Protein 2WAD (pdb70)

Sequence (1818 aa):
SQTKVTTSSARGEIYDASGKPLVENTLKQVVSFTRSNKMTATDLKEIAKKLLTYVSISSPNLTERQLADYYLADPEIYKKTVEALPESELYNNAVDSVPTSQLNYTEDEKKEIYLFSQLNAVGNFATGTIATDPLNDSQVAVIASISKEMPGISISTSWDRKILETSLSSIVGSVSSEKAGLPAEEAESYLKKGYSLNDRVGTSYLEKQYEEVLQGKRPVKEIHLDKHGDMESVENIEEGSKGKNIKLTIDLAFQDSVDALLKSYFNSELGNGGAKYSEGVYAVALNPQTGAVLSMSGLKHDLKTGELTPDSLGTVTNVFVPGSVVKAATISSGWENGVLSGNQTLTDQPIVFQGSAPIYSWYKLAYGSFPITAVEALEYSSNAYVVQTALGIMGQTYQPNMFVGTSNLESAMGKLRSTFGEYGLGSATGIDLPDDESTGLVPKEYNFANFITNAFGQFDNYTPMQLAQYVATIANNGVRLAPHIVEGIYDNNDKGGLGELIQAIDTKEINKVNISEESDMAILHQGFYQVSHGTSPLTTGRAFSDGATVSISGKTGTNTNAVAYAPTENPQIAVAVVFPHNTNLTKNVGPAIARDIINLYNQHHPMNTKVTTSSARGEIYDASGKPLVENTLKQVVSFTRSNKMTATDLKEIAKKLLTYVSISSPNLTERQLADYYLADPEIYKKTVEALPSESELYNNAVDSVPTSQLNYTEDEKKEIYLFSQLNAVGNFATGTIATDPLNDSQVAVIASISKEMPGISISTSWDRKILETSLSSIVGSVSSEKAGLPAEEAESYLKKGYSLNDRVGTSYLEKQYEEVLQGKRPVKEIHLDKHGDMESVENIEEGSKGKNIKLTIDLAFQDSVDALLKSYFNSELGNGGAKYSEGVYAVALNPQTGAVLSMSGLKHDLKTGELTPDSLGTVTNVFVPGSVVKAATISSGWENGVLSGNQTLTDQPIVFQGSAPIYSWYKLAYGSFPITAVEALEYSSNAYVVQTALGIMGQTYQPNMFVGTSNLESAMGKLRSTFGEYGLGSATGIDLPDESTGLVPKEYNFANFITNAFGQFDNYTPMQLAQYVATIANNGVRLAPHIVEGIYDNNDKGGLGELIQAIDTKEINKVNISESDMAILHQGFYQVSHGTSPLTTGRAFSDGATVSISGKTGTNTNAVAYAPTENPQIAVAVVFPHNTNLTKNVGPAIARDIINLYNQHHPMNSQTKVTTSSARGEIYDASGKPLVENTLKQVVSFTRSNKMTATDLKEIAKKLLTYVSISSPNLTERQLADYYLADPEIYKKTVEALPSESELYNNAVDSVPTSQLNYTEDEKKEIYLFSQLNAVGNFATGTIATDPLNDSQVAVIASISKEMPGISISTSWDRKILETSLSSIVGSVSSEKAGLPAEEAESYLKKGYSLNDRVGTSYLEKQYEEVLQGKRPVKEIHLDKHGDMESVENIEEGSKGKNIKLTIDLAFQDSVDALLKSYFNSELGNGGAKYSEGVYAVALNPQTGAVLSMSGLKHDLKTGELTPDSLGTVTNVFVPGSVVKAATISSGWENGVLSGNQTLTDQPIVFQGSAPIYSWYKLAYGSFPITAVEALEYSSNAYVVQTALGIMGQTYQPNMFVGTSNLESAMGKLRSTFGEYGLGSATGIDLPDESTGLVPKEYNFANFITNAFGQFDNYTPMQLAQYVATIANNGVRLAPHIVEGIYDNNDKGGLGELIQAIDTKEINKVNISESDMAILHQGFYQVSHGTSPLTTGRAFSDGATVSISGKTGTNTNAVAYAPTENPQIAVAVVFPHNTNLTKNVGPAIARDIINLYNQHHPMN

Radius of gyration: 61.26 Å; Cα contacts (8 Å, |Δi|>4): 3924; chains: 3; bounding box: 182×182×56 Å

Organism: Streptococcus pneumoniae (strain ATCC BAA-255 / R6) (NCBI:txid171101)

CATH classification: 6.20.70.10 (+3 more: 3.90.1310.10, 1.10.10.1230, 3.40.710.10)

InterPro domains:
  IPR001460 Penicillin-binding protein, transpeptidase [PF00905] (344-670)
  IPR005311 Penicillin-binding protein, dimerisation domain [PF03717] (57-295)
  IPR012338 Beta-lactamase/transpeptidase-like [G3DSA:3.40.710.10] (311-679)
  IPR012338 Beta-lactamase/transpeptidase-like [SSF56601] (312-678)
  IPR036138 Penicillin-binding protein, dimerisation domain superfamily [SSF56519] (52-311)
  IPR047982 Penicillin-binding protein 2B [NF038278] (3-676)
  IPR050515 Class D beta-lactamase/transpeptidase [PTHR30627] (1-677)

Solvent-accessible surface area: 81829 Å² total; per-residue (Å²): 103,108,39,139,28,57,67,45,19,17,21,0,19,0,13,1,36,73,26,124,61,0,1,63,36,46,128,60,103,16,2,9,0,58,43,28,54,112,28,78,37,46,62,0,42,87,10,0,93,94,0,40,107,65,13,60,4,78,88,38,133,32,70,107,124,58,23,4,34,24,61,14,8,52,93,113,30,70,121,112,16,46,117,77,48,172,110,92,115,108,109,50,83,41,0,15,105,73,23,110,27,156,57,144,33,89,114,100,58,67,60,34,0,29,0,3,13,37,0,48,87,14,42,76,21,31,73,13,37,3,23,36,42,127,33,93,131,77,48,10,62,69,0,59,66,31,18,178,87,4,81,30,9,50,35,47,77,13,79,66,41,92,73,46,180,36,34,0,40,53,0,0,8,49,28,13,55,47,136,68,12,16,20,87,146,79,30,143,48,27,91,173,174,54,36,41,113,73,0,45,0,1,55,28,66,0,0,89,74,28,18,163,39,0,30,3,96,34,28,20,67,31,9,58,29,41,182,131,16,38,96,125,51,89,81,82,85,84,132,31,45,52,4,70,0,0,46,1,18,0,24,29,63,7,0,72,39,0,46,62,27,2,104,72,41,0,70,67,2,55,68,82,36,3,0,123,142,0,57,0,0,6,1,0,1,3,32,3,92,45,3,14,0,17,1,0,0,7,12,92,12,34,95,187,102,38,111,38,48,118,27,7,28,0,0,2,58,60,42,12,40,0,4,20,0,1,4,0,0,0,1,0,0,0,23,51,47,71,39,12,80,26,62,28,14,26,26,9,40,37,0,12,3,28,84,49,80,47,30,64,8,136,12,125,117,79,108,44,69,36,36,1,31,0,12,54,2,0,8,28,8,0,20,4,0,1,0,27,1,0,0,16,12,2,64,56,106,22,107,71,27,35,113,29,36,72,115,71,22,136,58,0,1,38,90,0,45,70,1,2,15,35,0,0,2,28,31,56,0,36,10,16,10,58,116,31,33,63,23,96,48,36,192,159,48,83,30,49,34,0,5,41,2,0,27,2,89,40,3,27,4,1,0,1,0,1,0,1,0,0,10,1,0,5,35,89,1,40,11,14,5,0,19,0,0,56,0,21,20,48,32,66,162,179,18,12,46,24,140,90,95,108,40,43,111,54,132,116,72,46,130,2,111,16,60,159,75,18,10,55,26,0,48,81,0,0,75,48,0,1,64,9,131,25,96,10,11,38,0,110,44,0,38,104,57,33,89,8,45,1,0,0,0,14,24,119,19,6,1,0,2,0,3,0,7,28,163,78,21,33,0,0,0,0,1,0,0,2,87,3,93,35,172,124,106,61,8,0,4,14,0,0,34,29,0,0,29,48,15,23,150,90,83,97,15,160,104,134,57,64,72,53,22,14,19,0,19,0,13,1,34,76,27,124,58,0,1,83,34,48,112,67,78,15,1,7,0,59,49,32,85,140,43,68,37,64,59,1,44,94,20,0,94,89,1,43,104,56,13,58,7,76,88,46,134,28,73,119,121,56,26,8,33,18,63,14,14,53,97,127,38,60,107,113,19,53,124,86,50,115,171,129,91,124,119,124,50,84,52,0,17,104,73,32,90,58,147,56,141,32,83,120,115,57,77,51,33,0,30,0,3,12,28,0,51,89,15,41,80,93,35,88,7,50,2,21,37,45,130,20,97,112,76,40,9,59,65,0,56,69,32,18,174,88,2,95,25,8,51,34,54,72,22,80,61,44,112,70,45,178,34,31,1,37,57,0,0,8,51,26,12,65,26,126,70,2,9,28,89,153,65,24,153,46,16,90,181,151,61,33,27,117,85,1,50,0,1,53,28,63,0,0,87,75,23,15,161,36,0,27,3,99,32,28,17,80,44,16,92,89,55,184,127,33,90,120,105,67,68,82,56,91,74,134,30,53,52,3,70,0,0,43,1,19,0,31,26,58,8,0,74,39,0,46,62,32,1,111,74,41,0,62,64,1,58,69,82,33,3,0,126,142,0,56,0,0,3,1,0,0,4,31,3,91,45,4,14,0,15,1,1,0,8,14,90,14,32,98,188,94,41,114,41,62,122,28,9,29,0,0,1,60,51,42,11,37,0,4,22,0,1,3,0,0,0,0,0,0,0,23,53,52,69,39,10,67,28,61,25,15,23,33,8,43,35,0,12,10,31,79,69,80,45,35,73,8,138,12,125,114,83,108,41,65,38,36,2,30,0,13,54,2,0,8,29,9,0,22,4,0,1,0,25,0,0,0,16,10,3,64,55,112,25,90,66,24,6,115,42,40,70,113,74,22,134,62,1,1,40,86,0,45,72,1,2,16,32,0,0,3,27,35,59,0,40,10,16,12,50,116,33,32,59,24,97,46,36,191,164,47,80,25,61,33,0,4,39,2,0,27,2,88,40,2,25,4,0,0,0,0,1,0,1,0,0,10,2,0,6,34,92,1,41,11,15,13,1,15,0,0,55,0,26,19,52,36,70,158,210,20,22,45,21,142,85,91,100,40,51,104,54,140,108,70,45,122,2,115,21,59,155,73,17,10,55,26,0,46,80,0,0,74,48,0,2,67,11,130,25,96,9,10,41,0,114,41,0,39,108,57,32,91,14,44,1,0,0,0,7,32,117,22,10,1,0,2,0,1,0,6,35,171,80,20,30,0,0,0,0,1,0,0,2,88,1,82,32,169,134,118,56,6,0,4,14,0,0,31,28,0,0,31,45,15,23,146,93,85,102,12,164,102,121,49,145,27,62,46,49,21,13,21,0,21,0,13,1,35,77,25,131,60,0,1,64,24,59,127,74,79,15,0,8,0,61,44,34,55,123,36,77,37,49,60,0,38,86,22,0,94,85,0,45,100,60,16,68,7,78,81,35,131,30,71,118,124,57,26,2,42,24,67,16,9,53,90,123,34,65,120,110,20,20,118,82,21,128,102,148,124,152,168,36,58,74,36,0,18,106,76,20,92,25,162,45,148,34,88,110,106,62,67,62,24,0,26,0,2,13,40,0,48,86,8,41,80,33,27,67,6,35,1,15,38,42,129,30,76,123,66,67,13,59,65,0,57,77,32,21,168,87,2,97,27,9,55,36,43,71,8,64,59,48,94,65,49,181,30,30,0,39,51,0,0,8,49,27,13,58,58,146,66,6,6,20,96,146,67,25,139,67,26,85,186,153,50,28,41,110,68,7,53,0,1,56,32,55,0,0,79,77,31,15,147,37,0,27,3,106,38,27,24,62,34,7,32,24,42,195,141,19,27,104,112,50,86,68,81,91,89,134,34,46,53,5,69,0,0,40,1,16,0,29,29,57,6,0,68,36,0,40,64,34,1,92,72,40,0,69,70,4,56,72,81,34,2,0,128,141,0,58,0,0,4,2,0,1,3,31,4,86,44,3,14,0,17,1,0,0,6,15,87,12,32,94,185,100,42,108,42,51,115,30,8,30,0,0,1,61,53,36,11,38,0,5,25,0,1,3,0,0,0,0,0,0,0,22,54,47,70,43,9,73,27,57,26,14,27,32,9,43,34,1,10,15,35,73,69,81,41,41,56,10,142,14,128,109,78,113,41,72,40,54,2,30,0,13,56,2,0,9,28,8,0,22,5,0,1,0,24,0,0,1,16,12,2,63,54,101,22,105,70,24,29,137,31,38,76,111,77,21,141,60,1,1,39,90,0,44,68,1,2,14,36,0,0,2,27,33,55,0,43,10,19,12,46,108,40,31,56,17,101,49,46,191,159,48,79,34,59,35,0,4,40,1,0,24,2,90,40,2,24,3,2,0,1,0,1,0,2,0,0,11,2,0,8,34,83,0,27,11,16,7,2,20,0,0,58,0,23,21,50,33,66,152,199,16,21,50,16,143,93,91,102,44,39,117,67,133,123,70,42,110,5,110,16,64,114,77,18,7,56,26,0,38,77,0,0,77,47,0,2,66,9,133,26,94,10,10,40,0,114,40,0,39,102,53,27,88,13,31,0,0,0,0,12,22,120,20,8,1,0,2,0,0,0,8,32,139,83,19,36,0,0,0,0,1,0,0,1,84,1,78,29,167,117,108,58,10,0,4,14,0,0,34,34,1,0,28,50,14,23,162,92,90,105,11,169

Foldseek 3Di:
DKDKDWDFDAFAFEAAQVFHTQKDKDKDKFKKFFDAPPQQLVLLLVLLVVCCVLFAADDQDDDLLLLLSNQCSPPVSVVVLLVVFPVPVVSSVVSSVRDDSPDDADPVRSRSSLQSVQNVVADHRGMATRDGPDDDPVSQVVCQVCVVVRPRIHMDMDTDMGGDDALCRVQQADKDDLVRADDPVCQPVAVVVPDDRSDIAGDFHNRNLCRVQGTKAIWMWMFDADPVRHTDDIGTDDDIGGGWYFYWLEDRVLQVVLQVLQVVVLVVLVVVPQCLPWQWKWKWKAFLQFLGTHYTWIWGQDNPPRDIDTDSLLLFAPWDQWFQQCLLLLVLLLQVQVNDDFFDKDKQAFAAEPPDDTHFDPCRCVPHIDIDTPLRCQQQSGLSVSLQSLLVLLVDGGDHHYHDDCPSVVVSLVSSVVSLVLQQQQADQQESTDDGDSWADDPDDDDVLSSCVSRRGHIIGGQNSSQQNQSCLLNQQFGWRRYGTFAIAGADPVGGGHGGPGGDGIDTDDGRPHDSSSSVSVLSSQQCLCVPDDPSNPHVLLVVPAPARKGWGFGVWTKIWIFPDSVRTGMIMIMTTHSRNDPPDRCHSVSVRVSVVSVCVVPPDD/DKDWFFDAWAFEAELVFHGFKDKAKAKFKKFFAAPPAALVLLLVLLVVCCVQADADDQDDDLQLVLCNQVSPVVVVVVQLVPDPDPDVVSCVVSSVVDDPPDDADPSRSRSSRQSVQNVPADHRGMATRDGDGADVVSLVVCQVCVVVNPRIHMDMDIDMGGDDALCRVQQADKDDQVCAPPPVCQVVQVVVVDDGRDIAGPFHPRNLCGVQTTKAIWMWDFPPDDVGDGDDIPGDDDIDGGWYFYWLEHRVLQVVLQVLQVVVLVVLVVVPQCLPWQWKWKWKAFLQFQGTHYTWIWGADNVPRDIDTDSVQLFAPWAQFFQQCLLLLVLLLQVQVNDDFFDKDKQAWAAEPPDDTDFDPCRCVPNIGIATLLRCQQLVGLSVSLQSLCVLLVDGDDHHDHDDCPSVVVSLVSSVVSLVLLQQQADQQESTDDGDSWADDPDDDPVLSSCVSRRRHIIGGQSSSQQNQSCLLNQFWGWRRYGTQFIAGADDVRGGHHTDGGDGIDTDDGSPHDSSNSVSVLSSQQCLCVPDDPSNPHVLLVVPAPARKGWGFGVKTKIWIFDDSVRTGMIMIMTIHRRPDPPDRCRSVSVRVSNVSVCVVPPDD/DKDKEWDFDAFAFEAEQVFHTQKDWDKAKFKKFFAAPPDALVLLLVLLVVVCVLFAADDQDDDLLLLLSNQCSPPVSVVVLLVVDDDAVVVHSVSSSVPDDSPDDADPVRSSSSLQSVQNVQADHRGMATRDGPGDDPVSLVVCQVCVVVRPRIHMDMDTDMGGDDAPCSVQLADKDDLVCADPPVCQPVAVVVVDGRSHIAGDFHPRNLCRVQGTWAIWMWMFDADPVRGTDDIDTDHGIDGGWYFYWLEDRVLQVVLQVLQVVVLVVLVVVVQCLQWQWKWKWKAFLVFQGTHYTWIWGQDNPPRDIDTDSVQLFAPWDQQFQQCLLLLVLLLQVLVNDDFFDKDKQAFAAEAPDDTDFAPCRCVPPIGIATPLRCQQLSGLRVSLQSLCVLLVDGGDHHDHDDCPSVVVSLVSSVVSLVLQQQQHDLQESTPDGDSWADDPDDDPVLSSVVSRRPHIIGGNVSSQQNQSCLLNQFFGWRRYGTQAIAHADPVGGGHGGPTGDGIDTDDGRPDDNSSSVSSLSSQQCLCVPDDPSNPHVLLCVVQPAPKGWGFGCWTKIWIFPDSVRTGMIMIMTIHRRRPPPDRCNSVSVRVSNVSCCVVPPPD

B-factor: mean 49.53, std 13.58, range [13.16, 116.25]

Structure (mmCIF, N/CA/C/O backbone):
data_2WAD
#
_entry.id   2WAD
#
_cell.length_a   128.788
_cell.length_b   128.788
_cell.length_c   123.139
_cell.angle_alpha   90.00
_cell.angle_beta   90.00
_cell.angle_gamma   120.00
#
_symmetry.space_group_name_H-M   'P 31'
#
loop_
_entity.id
_entity.type
_entity.pdbx_description
1 polymer 'PENICILLIN-BINDING PROTEIN 2B'
2 non-polymer 'ZINC ION'
3 water water
#
loop_
_atom_site.group_PDB
_atom_site.id
_atom_site.type_symbol
_atom_site.label_atom_id
_atom_site.label_alt_id
_atom_site.label_comp_id
_atom_site.label_asym_id
_atom_site.label_entity_id
_atom_site.label_seq_id
_atom_site.pdbx_PDB_ins_code
_atom_site.Cartn_x
_atom_site.Cartn_y
_atom_site.Cartn_z
_atom_site.occupancy
_atom_site.B_iso_or_equiv
_atom_site.auth_seq_id
_atom_site.auth_comp_id
_atom_site.auth_asym_id
_atom_site.auth_atom_id
_atom_site.pdbx_PDB_model_num
ATOM 1 N N . SER A 1 50 ? 114.203 -29.786 21.338 1.00 61.76 50 SER A N 1
ATOM 2 C CA . SER A 1 50 ? 113.009 -29.182 20.678 1.00 62.21 50 SER A CA 1
ATOM 3 C C . SER A 1 50 ? 112.575 -29.994 19.466 1.00 62.32 50 SER A C 1
ATOM 4 O O . SER A 1 50 ? 113.398 -30.615 18.786 1.00 60.50 50 SER A O 1
ATOM 7 N N . GLN A 1 51 ? 111.273 -29.964 19.203 1.00 62.51 51 GLN A N 1
ATOM 8 C CA . GLN A 1 51 ? 110.717 -30.604 18.030 1.00 63.36 51 GLN A CA 1
ATOM 9 C C . GLN A 1 51 ? 109.463 -29.853 17.602 1.00 63.83 51 GLN A C 1
ATOM 10 O O . GLN A 1 51 ? 108.573 -29.571 18.404 1.00 64.10 51 GLN A O 1
ATOM 16 N N . THR A 1 52 ? 109.409 -29.497 16.327 1.00 63.25 52 THR A N 1
ATOM 17 C CA . THR A 1 52 ? 108.231 -28.841 15.795 1.00 63.10 52 THR A CA 1
ATOM 18 C C . THR A 1 52 ? 107.624 -29.761 14.736 1.00 62.71 52 THR A C 1
ATOM 19 O O . THR A 1 52 ? 108.292 -30.164 13.782 1.00 62.06 52 THR A O 1
ATOM 23 N N . LYS A 1 53 ? 106.366 -30.139 14.932 1.00 62.48 53 LYS A N 1
ATOM 24 C CA . LYS A 1 53 ? 105.735 -31.081 14.015 1.00 62.33 53 LYS A CA 1
ATOM 25 C C . LYS A 1 53 ? 104.990 -30.371 12.890 1.00 60.56 53 LYS A C 1
ATOM 26 O O . LYS A 1 53 ? 104.329 -29.357 13.111 1.00 60.47 53 LYS A O 1
ATOM 32 N N . VAL A 1 54 ? 105.122 -30.898 11.677 1.00 58.18 54 VAL A N 1
ATOM 33 C CA . VAL A 1 54 ? 104.446 -30.298 10.541 1.00 56.79 54 VAL A CA 1
ATOM 34 C C . VAL A 1 54 ? 103.636 -31.273 9.697 1.00 56.86 54 VAL A C 1
ATOM 35 O O . VAL A 1 54 ? 104.028 -32.426 9.502 1.00 55.62 54 VAL A O 1
ATOM 39 N N . THR A 1 55 ? 102.505 -30.774 9.206 1.00 56.45 55 THR A N 1
ATOM 40 C CA . THR A 1 55 ? 101.523 -31.558 8.461 1.00 56.93 55 THR A CA 1
ATOM 41 C C . THR A 1 55 ? 101.415 -31.050 7.022 1.00 56.13 55 THR A C 1
ATOM 42 O O . THR A 1 55 ? 101.148 -29.871 6.780 1.00 56.47 55 THR A O 1
ATOM 46 N N . THR A 1 56 ? 101.656 -31.936 6.062 1.00 55.60 56 THR A N 1
ATOM 47 C CA . THR A 1 56 ? 101.372 -31.607 4.671 1.00 56.33 56 THR A CA 1
ATOM 48 C C . THR A 1 56 ? 100.190 -32.394 4.089 1.00 54.89 56 THR A C 1
ATOM 49 O O . THR A 1 56 ? 99.874 -33.490 4.555 1.00 53.75 56 THR A O 1
ATOM 53 N N . SER A 1 57 ? 99.529 -31.806 3.094 1.00 53.41 57 SER A N 1
ATOM 54 C CA . SER A 1 57 ? 98.350 -32.380 2.441 1.00 51.61 57 SER A CA 1
ATOM 55 C C . SER A 1 57 ? 98.685 -33.508 1.467 1.00 49.61 57 SER A C 1
ATOM 56 O O . SER A 1 57 ? 99.787 -33.575 0.934 1.00 49.53 57 SER A O 1
ATOM 59 N N . SER A 1 58 ? 97.724 -34.387 1.213 1.00 48.20 58 SER A N 1
ATOM 60 C CA . SER A 1 58 ? 97.872 -35.373 0.147 1.00 47.50 58 SER A CA 1
ATOM 61 C C . SER A 1 58 ? 96.848 -35.174 -0.972 1.00 46.66 58 SER A C 1
ATOM 62 O O . SER A 1 58 ? 96.177 -34.141 -1.035 1.00 47.42 58 SER A O 1
ATOM 65 N N . ALA A 1 59 ? 96.750 -36.171 -1.846 1.00 44.84 59 ALA A N 1
ATOM 66 C CA . ALA A 1 59 ? 95.831 -36.179 -2.982 1.00 44.28 59 ALA A CA 1
ATOM 67 C C . ALA A 1 59 ? 94.426 -36.599 -2.571 1.00 43.42 59 ALA A C 1
ATOM 68 O O . ALA A 1 59 ? 94.266 -37.488 -1.739 1.00 44.50 59 ALA A O 1
ATOM 70 N N . ARG A 1 60 ? 93.429 -35.956 -3.174 1.00 42.77 60 ARG A N 1
ATOM 71 C CA . ARG A 1 60 ? 92.012 -36.203 -2.905 1.00 40.90 60 ARG A CA 1
ATOM 72 C C . ARG A 1 60 ? 91.577 -37.507 -3.558 1.00 40.74 60 ARG A C 1
ATOM 73 O O . ARG A 1 60 ? 92.035 -37.834 -4.653 1.00 40.67 60 ARG A O 1
ATOM 81 N N . GLY A 1 61 ? 90.740 -38.273 -2.863 1.00 39.25 61 GLY A N 1
ATOM 82 C CA . GLY A 1 61 ? 90.098 -39.428 -3.474 1.00 40.29 61 GLY A CA 1
ATOM 83 C C . GLY A 1 61 ? 89.198 -38.984 -4.618 1.00 40.06 61 GLY A C 1
ATOM 84 O O . GLY A 1 61 ? 88.904 -37.794 -4.768 1.00 39.51 61 GLY A O 1
ATOM 85 N N . GLU A 1 62 ? 88.762 -39.936 -5.436 1.00 39.82 62 GLU A N 1
ATOM 86 C CA . GLU A 1 62 ? 87.991 -39.600 -6.628 1.00 39.13 62 GLU A CA 1
ATOM 87 C C . GLU A 1 62 ? 86.613 -40.240 -6.640 1.00 38.87 62 GLU A C 1
ATOM 88 O O . GLU A 1 62 ? 86.296 -41.055 -5.767 1.00 37.84 62 GLU A O 1
ATOM 94 N N . ILE A 1 63 ? 85.813 -39.862 -7.637 1.00 37.56 63 ILE A N 1
ATOM 95 C CA . ILE A 1 63 ? 84.396 -40.190 -7.702 1.00 37.75 63 ILE A CA 1
ATOM 96 C C . ILE A 1 63 ? 84.107 -40.984 -8.980 1.00 36.70 63 ILE A C 1
ATOM 97 O O . ILE A 1 63 ? 84.438 -40.542 -10.075 1.00 33.86 63 ILE A O 1
ATOM 102 N N . TYR A 1 64 ? 83.440 -42.123 -8.825 1.00 35.61 64 TYR A N 1
ATOM 103 C CA . TYR A 1 64 ? 83.193 -43.041 -9.917 1.00 35.58 64 TYR A CA 1
ATOM 104 C C . TYR A 1 64 ? 81.717 -43.348 -10.042 1.00 35.46 64 TYR A C 1
ATOM 105 O O . TYR A 1 64 ? 80.984 -43.360 -9.044 1.00 39.89 64 TYR A O 1
ATOM 114 N N . ASP A 1 65 ? 81.271 -43.595 -11.268 1.00 34.02 65 ASP A N 1
ATOM 115 C CA . ASP A 1 65 ? 79.894 -44.032 -11.456 1.00 32.45 65 ASP A CA 1
ATOM 116 C C . ASP A 1 65 ? 79.847 -45.530 -11.189 1.00 31.46 65 ASP A C 1
ATOM 117 O O . ASP A 1 65 ? 80.886 -46.147 -10.931 1.00 27.62 65 ASP A O 1
ATOM 122 N N . ALA A 1 66 ? 78.652 -46.100 -11.268 1.00 30.04 66 ALA A N 1
ATOM 123 C CA . ALA A 1 66 ? 78.389 -47.486 -10.902 1.00 33.92 66 ALA A CA 1
ATOM 124 C C . ALA A 1 66 ? 79.123 -48.538 -11.748 1.00 38.04 66 ALA A C 1
ATOM 125 O O . ALA A 1 66 ? 79.258 -49.690 -11.322 1.00 38.58 66 ALA A O 1
ATOM 127 N N . SER A 1 67 ? 79.587 -48.158 -12.934 1.00 38.40 67 SER A N 1
ATOM 128 C CA . SER A 1 67 ? 80.368 -49.070 -13.767 1.00 39.50 67 SER A CA 1
ATOM 129 C C . SER A 1 67 ? 81.872 -48.778 -13.716 1.00 41.09 67 SER A C 1
ATOM 130 O O . SER A 1 67 ? 82.687 -49.483 -14.320 1.00 39.31 67 SER A O 1
ATOM 133 N N . GLY A 1 68 ? 82.258 -47.738 -12.987 1.00 40.81 68 GLY A N 1
ATOM 134 C CA . GLY A 1 68 ? 83.681 -47.531 -12.747 1.00 40.71 68 GLY A CA 1
ATOM 135 C C . GLY A 1 68 ? 84.252 -46.417 -13.590 1.00 40.84 68 GLY A C 1
ATOM 136 O O . GLY A 1 68 ? 85.450 -46.188 -13.556 1.00 42.55 68 GLY A O 1
ATOM 137 N N . LYS A 1 69 ? 83.411 -45.712 -14.339 1.00 41.23 69 LYS A N 1
ATOM 138 C CA . LYS A 1 69 ? 83.888 -44.543 -15.073 1.00 42.63 69 LYS A CA 1
ATOM 139 C C . LYS A 1 69 ? 84.150 -43.383 -14.103 1.00 41.82 69 LYS A C 1
ATOM 140 O O . LYS A 1 69 ? 83.344 -43.128 -13.204 1.00 38.23 69 LYS A O 1
ATOM 146 N N . PRO A 1 70 ? 85.282 -42.680 -14.286 1.00 41.38 70 PRO A N 1
ATOM 147 C CA . PRO A 1 70 ? 85.579 -41.546 -13.420 1.00 40.00 70 PRO A CA 1
ATOM 148 C C . PRO A 1 70 ? 84.663 -40.373 -13.720 1.00 39.20 70 PRO A C 1
ATOM 149 O O . PRO A 1 70 ? 84.274 -40.160 -14.868 1.00 39.54 70 PRO A O 1
ATOM 153 N N . LEU A 1 71 ? 84.313 -39.626 -12.680 1.00 36.82 71 LEU A N 1
ATOM 154 C CA . LEU A 1 71 ? 83.543 -38.409 -12.844 1.00 36.37 71 LEU A CA 1
ATOM 155 C C . LEU A 1 71 ? 84.378 -37.157 -12.622 1.00 35.43 71 LEU A C 1
ATOM 156 O O . LEU A 1 71 ? 83.953 -36.060 -12.976 1.00 36.78 71 LEU A O 1
ATOM 161 N N . VAL A 1 72 ? 85.545 -37.321 -12.012 1.00 36.99 72 VAL A N 1
ATOM 162 C CA . VAL A 1 72 ? 86.461 -36.214 -11.769 1.00 41.22 72 VAL A CA 1
ATOM 163 C C . VAL A 1 72 ? 87.896 -36.612 -12.091 1.00 43.72 72 VAL A C 1
ATOM 164 O O . VAL A 1 72 ? 88.170 -37.731 -12.525 1.00 44.24 72 VAL A O 1
ATOM 168 N N . GLU A 1 73 ? 88.815 -35.687 -11.848 1.00 45.44 73 GLU A N 1
ATOM 169 C CA . GLU A 1 73 ? 90.181 -35.839 -12.324 1.00 48.62 73 GLU A CA 1
ATOM 170 C C . GLU A 1 73 ? 91.091 -35.045 -11.408 1.00 47.26 73 GLU A C 1
ATOM 171 O O . GLU A 1 73 ? 90.805 -33.888 -11.109 1.00 49.41 73 GLU A O 1
ATOM 177 N N . ASN A 1 74 ? 92.178 -35.671 -10.971 1.00 48.38 74 ASN A N 1
ATOM 178 C CA . ASN A 1 74 ? 93.250 -34.960 -10.285 1.00 48.71 74 ASN A CA 1
ATOM 179 C C . ASN A 1 74 ? 94.370 -34.711 -11.282 1.00 50.07 74 ASN A C 1
ATOM 180 O O . ASN A 1 74 ? 95.020 -35.650 -11.740 1.00 50.49 74 ASN A O 1
ATOM 185 N N . THR A 1 75 ? 94.588 -33.450 -11.637 1.00 51.14 75 THR A N 1
ATOM 186 C CA . THR A 1 75 ? 95.522 -33.158 -12.709 1.00 52.97 75 THR A CA 1
ATOM 187 C C . THR A 1 75 ? 96.814 -32.583 -12.129 1.00 53.88 75 THR A C 1
ATOM 188 O O . THR A 1 75 ? 96.795 -31.851 -11.140 1.00 52.85 75 THR A O 1
ATOM 192 N N . LEU A 1 76 ? 97.941 -32.970 -12.716 1.00 55.12 76 LEU A N 1
ATOM 193 C CA . LEU A 1 76 ? 99.258 -32.657 -12.163 1.00 56.84 76 LEU A CA 1
ATOM 194 C C . LEU A 1 76 ? 99.814 -31.405 -12.850 1.00 56.47 76 LEU A C 1
ATOM 195 O O . LEU A 1 76 ? 99.805 -31.323 -14.080 1.00 58.65 76 LEU A O 1
ATOM 200 N N . LYS A 1 77 ? 100.277 -30.430 -12.070 1.00 55.05 77 LYS A N 1
ATOM 201 C CA . LYS A 1 77 ? 100.929 -29.234 -12.617 1.00 53.16 77 LYS A CA 1
ATOM 202 C C . LYS A 1 77 ? 102.332 -29.025 -12.042 1.00 52.21 77 LYS A C 1
ATOM 203 O O . LYS A 1 77 ? 102.734 -29.694 -11.087 1.00 52.04 77 LYS A O 1
ATOM 209 N N . GLN A 1 78 ? 103.085 -28.101 -12.631 1.00 50.19 78 GLN A N 1
ATOM 210 C CA . GLN A 1 78 ? 104.365 -27.693 -12.062 1.00 46.55 78 GLN A CA 1
ATOM 211 C C . GLN A 1 78 ? 104.230 -26.321 -11.413 1.00 43.76 78 GLN A C 1
ATOM 212 O O . GLN A 1 78 ? 103.550 -25.455 -11.954 1.00 42.90 78 GLN A O 1
ATOM 218 N N . VAL A 1 79 ? 104.879 -26.128 -10.268 1.00 40.08 79 VAL A N 1
ATOM 219 C CA . VAL A 1 79 ? 104.585 -24.995 -9.392 1.00 37.85 79 VAL A CA 1
ATOM 220 C C . VAL A 1 79 ? 105.854 -24.514 -8.688 1.00 37.34 79 VAL A C 1
ATOM 221 O O . VAL A 1 79 ? 106.757 -25.306 -8.434 1.00 35.20 79 VAL A O 1
ATOM 225 N N . VAL A 1 80 ? 105.943 -23.220 -8.391 1.00 37.16 80 VAL A N 1
ATOM 226 C CA . VAL A 1 80 ? 106.982 -22.738 -7.484 1.00 36.64 80 VAL A CA 1
ATOM 227 C C . VAL A 1 80 ? 106.547 -22.972 -6.038 1.00 36.32 80 VAL A C 1
ATOM 228 O O . VAL A 1 80 ? 105.485 -22.491 -5.635 1.00 35.57 80 VAL A O 1
ATOM 232 N N . SER A 1 81 ? 107.365 -23.708 -5.281 1.00 34.27 81 SER A N 1
ATOM 233 C CA . SER A 1 81 ? 107.070 -24.027 -3.883 1.00 34.56 81 SER A CA 1
ATOM 234 C C . SER A 1 81 ? 108.049 -23.290 -2.982 1.00 33.81 81 SER A C 1
ATOM 235 O O . SER A 1 81 ? 109.208 -23.106 -3.365 1.00 30.83 81 SER A O 1
ATOM 238 N N . PHE A 1 82 ? 107.579 -22.888 -1.799 1.00 31.90 82 PHE A N 1
ATOM 239 C CA . PHE A 1 82 ? 108.444 -22.290 -0.783 1.00 31.92 82 PHE A CA 1
ATOM 240 C C . PHE A 1 82 ? 108.363 -23.050 0.529 1.00 31.88 82 PHE A C 1
ATOM 241 O O . PHE A 1 82 ? 107.284 -23.240 1.077 1.00 31.68 82 PHE A O 1
ATOM 249 N N . THR A 1 83 ? 109.512 -23.486 1.022 1.00 32.14 83 THR A N 1
ATOM 250 C CA . THR A 1 83 ? 109.598 -24.161 2.307 1.00 33.67 83 THR A CA 1
ATOM 251 C C . THR A 1 83 ? 110.265 -23.193 3.270 1.00 33.20 83 THR A C 1
ATOM 252 O O . THR A 1 83 ? 111.377 -22.753 3.014 1.00 29.65 83 THR A O 1
ATOM 256 N N . ARG A 1 84 ? 109.566 -22.824 4.340 1.00 34.44 84 ARG A N 1
ATOM 257 C CA . ARG A 1 84 ? 110.067 -21.767 5.211 1.00 35.34 84 ARG A CA 1
ATOM 258 C C . ARG A 1 84 ? 110.849 -22.299 6.403 1.00 36.13 84 ARG A C 1
ATOM 259 O O . ARG A 1 84 ? 110.546 -23.369 6.924 1.00 36.91 84 ARG A O 1
ATOM 267 N N . SER A 1 85 ? 111.855 -21.539 6.816 1.00 37.94 85 SER A N 1
ATOM 268 C CA . SER A 1 85 ? 112.672 -21.866 7.973 1.00 40.50 85 SER A CA 1
ATOM 269 C C . SER A 1 85 ? 112.299 -20.949 9.132 1.00 41.85 85 SER A C 1
ATOM 270 O O . SER A 1 85 ? 111.980 -19.778 8.922 1.00 41.67 85 SER A O 1
ATOM 273 N N . ASN A 1 86 ? 112.355 -21.487 10.347 1.00 43.09 86 ASN A N 1
ATOM 274 C CA . ASN A 1 86 ? 112.077 -20.714 11.560 1.00 45.47 86 ASN A CA 1
ATOM 275 C C . ASN A 1 86 ? 113.038 -19.540 11.726 1.00 43.70 86 ASN A C 1
ATOM 276 O O . ASN A 1 86 ? 112.811 -18.647 12.543 1.00 47.99 86 ASN A O 1
ATOM 281 N N . LYS A 1 87 ? 114.104 -19.531 10.936 1.00 43.10 87 LYS A N 1
ATOM 282 C CA . LYS A 1 87 ? 115.156 -18.526 11.090 1.00 41.90 87 LYS A CA 1
ATOM 283 C C . LYS A 1 87 ? 115.161 -17.358 10.094 1.00 39.43 87 LYS A C 1
ATOM 284 O O . LYS A 1 87 ? 115.845 -16.352 10.303 1.00 39.35 87 LYS A O 1
ATOM 290 N N . MET A 1 88 ? 114.361 -17.461 9.039 1.00 37.95 88 MET A N 1
ATOM 291 C CA . MET A 1 88 ? 114.189 -16.363 8.082 1.00 38.19 88 MET A CA 1
ATOM 292 C C . MET A 1 88 ? 113.576 -15.106 8.685 1.00 37.10 88 MET A C 1
ATOM 293 O O . MET A 1 88 ? 112.457 -15.137 9.161 1.00 40.69 88 MET A O 1
ATOM 298 N N . THR A 1 89 ? 114.315 -14.004 8.682 1.00 40.41 89 THR A N 1
ATOM 299 C CA . THR A 1 89 ? 113.748 -12.726 9.102 1.00 39.90 89 THR A CA 1
ATOM 300 C C . THR A 1 89 ? 112.796 -12.253 8.000 1.00 41.99 89 THR A C 1
ATOM 301 O O . THR A 1 89 ? 112.689 -12.896 6.950 1.00 41.46 89 THR A O 1
ATOM 305 N N . ALA A 1 90 ? 112.099 -11.143 8.240 1.00 41.50 90 ALA A N 1
ATOM 306 C CA . ALA A 1 90 ? 111.234 -10.555 7.220 1.00 41.64 90 ALA A CA 1
ATOM 307 C C . ALA A 1 90 ? 112.112 -9.997 6.085 1.00 39.56 90 ALA A C 1
ATOM 308 O O . ALA A 1 90 ? 111.718 -9.968 4.919 1.00 36.16 90 ALA A O 1
ATOM 310 N N . THR A 1 91 ? 113.302 -9.551 6.466 1.00 36.94 91 THR A N 1
ATOM 311 C CA . THR A 1 91 ? 114.303 -9.081 5.537 1.00 38.83 91 THR A CA 1
ATOM 312 C C . THR A 1 91 ? 114.869 -10.193 4.634 1.00 39.41 91 THR A C 1
ATOM 313 O O . THR A 1 91 ? 114.977 -10.013 3.419 1.00 38.31 91 THR A O 1
ATOM 317 N N . ASP A 1 92 ? 115.205 -11.344 5.211 1.00 38.38 92 ASP A N 1
ATOM 318 C CA . ASP A 1 92 ? 115.527 -12.528 4.413 1.00 38.30 92 ASP A CA 1
ATOM 319 C C . ASP A 1 92 ? 114.376 -12.882 3.446 1.00 39.40 92 ASP A C 1
ATOM 320 O O . ASP A 1 92 ? 114.597 -13.363 2.327 1.00 39.81 92 ASP A O 1
ATOM 325 N N . LEU A 1 93 ? 113.137 -12.636 3.851 1.00 36.49 93 LEU A N 1
ATOM 326 C CA . LEU A 1 93 ? 112.015 -12.886 2.941 1.00 37.99 93 LEU A CA 1
ATOM 327 C C . LEU A 1 93 ? 111.945 -11.924 1.749 1.00 38.71 93 LEU A C 1
ATOM 328 O O . LEU A 1 93 ? 111.655 -12.332 0.622 1.00 39.07 93 LEU A O 1
ATOM 333 N N . LYS A 1 94 ? 112.190 -10.646 2.012 1.00 37.26 94 LYS A N 1
ATOM 334 C CA . LYS A 1 94 ? 112.191 -9.625 0.982 1.00 37.85 94 LYS A CA 1
ATOM 335 C C . LYS A 1 94 ? 113.317 -9.885 -0.020 1.00 37.86 94 LYS A C 1
ATOM 336 O O . LYS A 1 94 ? 113.106 -9.707 -1.214 1.00 38.74 94 LYS A O 1
ATOM 342 N N . GLU A 1 95 ? 114.493 -10.304 0.453 1.00 34.58 95 GLU A N 1
ATOM 343 C CA . GLU A 1 95 ? 115.593 -10.641 -0.454 1.00 34.36 95 GLU A CA 1
ATOM 344 C C . GLU A 1 95 ? 115.253 -11.822 -1.356 1.00 34.66 95 GLU A C 1
ATOM 345 O O . GLU A 1 95 ? 115.589 -11.804 -2.540 1.00 35.09 95 GLU A O 1
ATOM 351 N N . ILE A 1 96 ? 114.570 -12.829 -0.814 1.00 34.15 96 ILE A N 1
ATOM 352 C CA . ILE A 1 96 ? 114.117 -13.961 -1.610 1.00 33.32 96 ILE A CA 1
ATOM 353 C C . ILE A 1 96 ? 113.015 -13.586 -2.617 1.00 36.78 96 ILE A C 1
ATOM 354 O O . ILE A 1 96 ? 112.999 -14.091 -3.757 1.00 35.07 96 ILE A O 1
ATOM 359 N N . ALA A 1 97 ? 112.107 -12.703 -2.202 1.00 36.99 97 ALA A N 1
ATOM 360 C CA . ALA A 1 97 ? 110.990 -12.295 -3.063 1.00 38.12 97 ALA A CA 1
ATOM 361 C C . ALA A 1 97 ? 111.517 -11.610 -4.316 1.00 38.75 97 ALA A C 1
ATOM 362 O O . ALA A 1 97 ? 111.093 -11.950 -5.408 1.00 40.48 97 ALA A O 1
ATOM 364 N N . LYS A 1 98 ? 112.460 -10.686 -4.152 1.00 38.13 98 LYS A N 1
ATOM 365 C CA . LYS A 1 98 ? 112.970 -9.902 -5.273 1.00 42.02 98 LYS A CA 1
ATOM 366 C C . LYS A 1 98 ? 114.018 -10.558 -6.177 1.00 40.98 98 LYS A C 1
ATOM 367 O O . LYS A 1 98 ? 114.159 -10.142 -7.324 1.00 40.60 98 LYS A O 1
ATOM 373 N N . LYS A 1 99 ? 114.743 -11.559 -5.676 1.00 40.29 99 LYS A N 1
ATOM 374 C CA . LYS A 1 99 ? 115.475 -12.490 -6.544 1.00 40.22 99 LYS A CA 1
ATOM 375 C C . LYS A 1 99 ? 114.484 -13.294 -7.407 1.00 39.65 99 LYS A C 1
ATOM 376 O O . LYS A 1 99 ? 114.748 -13.612 -8.567 1.00 35.70 99 LYS A O 1
ATOM 382 N N . LEU A 1 100 ? 113.343 -13.632 -6.823 1.00 38.63 100 LEU A N 1
ATOM 383 C CA . LEU A 1 100 ? 112.350 -14.452 -7.511 1.00 39.23 100 LEU A CA 1
ATOM 384 C C . LEU A 1 100 ? 111.636 -13.661 -8.602 1.00 39.58 100 LEU A C 1
ATOM 385 O O . LEU A 1 100 ? 111.251 -14.212 -9.635 1.00 39.11 100 LEU A O 1
ATOM 390 N N . LEU A 1 101 ? 111.436 -12.371 -8.368 1.00 40.96 101 LEU A N 1
ATOM 391 C CA . LEU A 1 101 ? 110.714 -11.553 -9.334 1.00 42.45 101 LEU A CA 1
ATOM 392 C C . LEU A 1 101 ? 111.441 -11.503 -10.684 1.00 41.29 101 LEU A C 1
ATOM 393 O O . LEU A 1 101 ? 110.819 -11.276 -11.718 1.00 40.93 101 LEU A O 1
ATOM 398 N N . THR A 1 102 ? 112.752 -11.710 -10.683 1.00 40.46 102 THR A N 1
ATOM 399 C CA . THR A 1 102 ? 113.485 -11.735 -11.938 1.00 42.03 102 THR A CA 1
ATOM 400 C C . THR A 1 102 ? 113.014 -12.889 -12.828 1.00 41.48 102 THR A C 1
ATOM 401 O O . THR A 1 102 ? 113.106 -12.802 -14.051 1.00 40.06 102 THR A O 1
ATOM 405 N N . TYR A 1 103 ? 112.464 -13.942 -12.220 1.00 39.71 103 TYR A N 1
ATOM 406 C CA . TYR A 1 103 ? 112.163 -15.174 -12.944 1.00 36.68 103 TYR A CA 1
ATOM 407 C C . TYR A 1 103 ? 110.674 -15.390 -13.227 1.00 38.88 103 TYR A C 1
ATOM 408 O O . TYR A 1 103 ? 110.326 -16.205 -14.071 1.00 36.75 103 TYR A O 1
ATOM 417 N N . VAL A 1 104 ? 109.799 -14.654 -12.550 1.00 39.22 104 VAL A N 1
ATOM 418 C CA . VAL A 1 104 ? 108.373 -14.866 -12.707 1.00 41.34 104 VAL A CA 1
ATOM 419 C C . VAL A 1 104 ? 107.712 -13.544 -13.066 1.00 44.00 104 VAL A C 1
ATOM 420 O O . VAL A 1 104 ? 108.321 -12.470 -12.953 1.00 43.02 104 VAL A O 1
ATOM 424 N N . SER A 1 105 ? 106.449 -13.664 -13.464 1.00 46.25 105 SER A N 1
ATOM 425 C CA . SER A 1 105 ? 105.597 -12.544 -13.843 1.00 49.41 105 SER A CA 1
ATOM 426 C C . SER A 1 105 ? 104.456 -12.382 -12.846 1.00 49.64 105 SER A C 1
ATOM 427 O O . SER A 1 105 ? 103.718 -13.328 -12.556 1.00 47.82 105 SER A O 1
ATOM 430 N N . ILE A 1 106 ? 104.322 -11.155 -12.357 1.00 52.50 106 ILE A N 1
ATOM 431 C CA . ILE A 1 106 ? 103.254 -10.749 -11.453 1.00 56.80 106 ILE A CA 1
ATOM 432 C C . ILE A 1 106 ? 102.568 -9.552 -12.103 1.00 60.08 106 ILE A C 1
ATOM 433 O O . ILE A 1 106 ? 103.043 -8.421 -12.007 1.00 61.14 106 ILE A O 1
ATOM 438 N N . SER A 1 107 ? 101.457 -9.799 -12.786 1.00 64.12 107 SER A N 1
ATOM 439 C CA . SER A 1 107 ? 100.789 -8.719 -13.503 1.00 68.78 107 SER A CA 1
ATOM 440 C C . SER A 1 107 ? 99.611 -8.168 -12.705 1.00 70.10 107 SER A C 1
ATOM 441 O O . SER A 1 107 ? 99.436 -6.955 -12.593 1.00 69.69 107 SER A O 1
ATOM 444 N N . SER A 1 108 ? 98.830 -9.068 -12.119 1.00 74.06 108 SER A N 1
ATOM 445 C CA . SER A 1 108 ? 97.644 -8.690 -11.357 1.00 76.59 108 SER A CA 1
ATOM 446 C C . SER A 1 108 ? 97.931 -8.702 -9.857 1.00 77.61 108 SER A C 1
ATOM 447 O O . SER A 1 108 ? 97.789 -9.742 -9.200 1.00 80.32 108 SER A O 1
ATOM 450 N N . PRO A 1 109 ? 98.327 -7.546 -9.306 1.00 76.34 109 PRO A N 1
ATOM 451 C CA . PRO A 1 109 ? 98.706 -7.453 -7.901 1.00 75.47 109 PRO A CA 1
ATOM 452 C C . PRO A 1 109 ? 97.634 -6.788 -7.034 1.00 75.45 109 PRO A C 1
ATOM 453 O O . PRO A 1 109 ? 97.511 -5.559 -7.064 1.00 74.97 109 PRO A O 1
ATOM 457 N N . ASN A 1 110 ? 96.895 -7.586 -6.260 1.00 74.07 110 ASN A N 1
ATOM 458 C CA . ASN A 1 110 ? 95.834 -7.085 -5.380 1.00 74.03 110 ASN A CA 1
ATOM 459 C C . ASN A 1 110 ? 96.142 -7.160 -3.883 1.00 72.57 110 ASN A C 1
ATOM 460 O O . ASN A 1 110 ? 95.732 -8.108 -3.215 1.00 74.31 110 ASN A O 1
ATOM 465 N N . LEU A 1 111 ? 96.811 -6.146 -3.347 1.00 70.17 111 LEU A N 1
ATOM 466 C CA . LEU A 1 111 ? 97.297 -6.180 -1.969 1.00 68.56 111 LEU A CA 1
ATOM 467 C C . LEU A 1 111 ? 96.298 -5.718 -0.914 1.00 68.40 111 LEU A C 1
ATOM 468 O O . LEU A 1 111 ? 95.757 -4.614 -1.026 1.00 68.79 111 LEU A O 1
ATOM 473 N N . THR A 1 112 ? 96.095 -6.543 0.117 1.00 67.79 112 THR A N 1
ATOM 474 C CA . THR A 1 112 ? 95.307 -6.174 1.302 1.00 66.74 112 THR A CA 1
ATOM 475 C C . THR A 1 112 ? 96.120 -5.306 2.267 1.00 66.45 112 THR A C 1
ATOM 476 O O . THR A 1 112 ? 97.342 -5.417 2.335 1.00 65.29 112 THR A O 1
ATOM 480 N N . GLU A 1 113 ? 95.451 -4.441 3.024 1.00 65.76 113 GLU A N 1
ATOM 481 C CA . GLU A 1 113 ? 96.183 -3.452 3.807 1.00 65.21 113 GLU A CA 1
ATOM 482 C C . GLU A 1 113 ? 97.027 -4.073 4.914 1.00 62.91 113 GLU A C 1
ATOM 483 O O . GLU A 1 113 ? 98.035 -3.496 5.318 1.00 60.57 113 GLU A O 1
ATOM 489 N N . ARG A 1 114 ? 96.615 -5.244 5.399 1.00 61.53 114 ARG A N 1
ATOM 490 C CA . ARG A 1 114 ? 97.423 -5.997 6.354 1.00 60.28 114 ARG A CA 1
ATOM 491 C C . ARG A 1 114 ? 98.709 -6.492 5.677 1.00 59.90 114 ARG A C 1
ATOM 492 O O . ARG A 1 114 ? 99.795 -6.430 6.261 1.00 59.90 114 ARG A O 1
ATOM 500 N N . GLN A 1 115 ? 98.598 -6.952 4.434 1.00 57.62 115 GLN A N 1
ATOM 501 C CA . GLN A 1 115 ? 99.788 -7.264 3.639 1.00 55.65 115 GLN A CA 1
ATOM 502 C C . GLN A 1 115 ? 100.692 -6.048 3.453 1.00 53.52 115 GLN A C 1
ATOM 503 O O . GLN A 1 115 ? 101.919 -6.158 3.542 1.00 54.24 115 GLN A O 1
ATOM 509 N N . LEU A 1 116 ? 100.093 -4.882 3.229 1.00 51.87 116 LEU A N 1
ATOM 510 C CA . LEU A 1 116 ? 100.875 -3.655 3.083 1.00 50.95 116 LEU A CA 1
ATOM 511 C C . LEU A 1 116 ? 101.551 -3.211 4.388 1.00 49.83 116 LEU A C 1
ATOM 512 O O . LEU A 1 116 ? 102.623 -2.616 4.372 1.00 47.69 116 LEU A O 1
ATOM 517 N N . ALA A 1 117 ? 100.929 -3.510 5.522 1.00 51.19 117 ALA A N 1
ATOM 518 C CA . ALA A 1 117 ? 101.481 -3.126 6.818 1.00 51.35 117 ALA A CA 1
ATOM 519 C C . ALA A 1 117 ? 102.589 -4.092 7.234 1.00 50.17 117 ALA A C 1
ATOM 520 O O . ALA A 1 117 ? 103.588 -3.690 7.835 1.00 49.90 117 ALA A O 1
ATOM 522 N N . ASP A 1 118 ? 102.391 -5.362 6.894 1.00 49.63 118 ASP A N 1
ATOM 523 C CA . ASP A 1 118 ? 103.391 -6.404 7.075 1.00 48.35 118 ASP A CA 1
ATOM 524 C C . ASP A 1 118 ? 104.691 -6.092 6.347 1.00 47.57 118 ASP A C 1
ATOM 525 O O . ASP A 1 118 ? 105.756 -6.043 6.968 1.00 46.17 118 ASP A O 1
ATOM 530 N N . TYR A 1 119 ? 104.599 -5.865 5.037 1.00 48.11 119 TYR A N 1
ATOM 531 C CA . TYR A 1 119 ? 105.765 -5.493 4.234 1.00 45.74 119 TYR A CA 1
ATOM 532 C C . TYR A 1 119 ? 106.452 -4.256 4.793 1.00 45.29 119 TYR A C 1
ATOM 533 O O . TYR A 1 119 ? 107.679 -4.179 4.868 1.00 45.74 119 TYR A O 1
ATOM 542 N N . TYR A 1 120 ? 105.651 -3.276 5.192 1.00 45.11 120 TYR A N 1
ATOM 543 C CA . TYR A 1 120 ? 106.186 -2.005 5.675 1.00 44.79 120 TYR A CA 1
ATOM 544 C C . TYR A 1 120 ? 106.970 -2.181 6.976 1.00 46.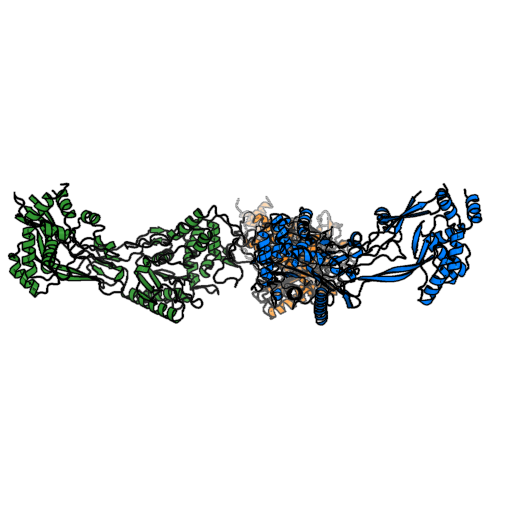37 120 TYR A C 1
ATOM 545 O O . TYR A 1 120 ? 108.021 -1.563 7.175 1.00 44.40 120 TYR A O 1
ATOM 554 N N . LEU A 1 121 ? 106.444 -3.032 7.854 1.00 47.79 121 LEU A N 1
ATOM 555 C CA . LEU A 1 121 ? 107.052 -3.283 9.154 1.00 50.05 121 LEU A CA 1
ATOM 556 C C . LEU A 1 121 ? 108.275 -4.194 9.058 1.00 51.93 121 LEU A C 1
ATOM 557 O O . LEU A 1 121 ? 109.054 -4.310 10.004 1.00 53.20 121 LEU A O 1
ATOM 562 N N . ALA A 1 122 ? 108.440 -4.827 7.902 1.00 51.98 122 ALA A N 1
ATOM 563 C CA . ALA A 1 122 ? 109.543 -5.740 7.657 1.00 52.02 122 ALA A CA 1
ATOM 564 C C . ALA A 1 122 ? 110.902 -5.111 7.913 1.00 52.96 122 ALA A C 1
ATOM 565 O O . ALA A 1 122 ? 111.848 -5.811 8.249 1.00 54.38 122 ALA A O 1
ATOM 567 N N . ASP A 1 123 ? 111.020 -3.802 7.729 1.00 54.16 123 ASP A N 1
ATOM 568 C CA . ASP A 1 123 ? 112.270 -3.139 8.064 1.00 56.77 123 ASP A CA 1
ATOM 569 C C . ASP A 1 123 ? 112.408 -3.106 9.589 1.00 57.73 123 ASP A C 1
ATOM 570 O O . ASP A 1 123 ? 111.538 -2.571 10.269 1.00 58.96 123 ASP A O 1
ATOM 575 N N . PRO A 1 124 ? 113.488 -3.693 10.134 1.00 59.35 124 PRO A N 1
ATOM 576 C CA . PRO A 1 124 ? 113.720 -3.782 11.587 1.00 60.27 124 PRO A CA 1
ATOM 577 C C . PRO A 1 124 ? 113.648 -2.443 12.321 1.00 60.36 124 PRO A C 1
ATOM 578 O O . PRO A 1 124 ? 113.012 -2.343 13.377 1.00 62.04 124 PRO A O 1
ATOM 582 N N . GLU A 1 125 ? 114.314 -1.437 11.763 1.00 60.50 125 GLU A N 1
ATOM 583 C CA . GLU A 1 125 ? 114.329 -0.086 12.307 1.00 60.73 125 GLU A CA 1
ATOM 584 C C . GLU A 1 125 ? 112.909 0.474 12.289 1.00 60.20 125 GLU A C 1
ATOM 585 O O . GLU A 1 125 ? 112.398 0.898 13.327 1.00 60.35 125 GLU A O 1
ATOM 591 N N . ILE A 1 126 ? 112.256 0.432 11.128 1.00 58.53 126 ILE A N 1
ATOM 592 C CA . ILE A 1 126 ? 110.861 0.859 11.011 1.00 57.34 126 ILE A CA 1
ATOM 593 C C . ILE A 1 126 ? 109.933 0.150 12.005 1.00 58.31 126 ILE A C 1
ATOM 594 O O . ILE A 1 126 ? 109.011 0.756 12.554 1.00 58.77 126 ILE A O 1
ATOM 599 N N . TYR A 1 127 ? 110.158 -1.137 12.247 1.00 57.86 127 TYR A N 1
ATOM 600 C CA . TYR A 1 127 ? 109.334 -1.836 13.216 1.00 59.10 127 TYR A CA 1
ATOM 601 C C . TYR A 1 127 ? 109.543 -1.298 14.635 1.00 60.84 127 TYR A C 1
ATOM 602 O O . TYR A 1 127 ? 108.588 -1.128 15.397 1.00 59.82 127 TYR A O 1
ATOM 611 N N . LYS A 1 128 ? 110.795 -1.027 14.988 1.00 62.91 128 LYS A N 1
ATOM 612 C CA . LYS A 1 128 ? 111.108 -0.430 16.284 1.00 64.21 128 LYS A CA 1
ATOM 613 C C . LYS A 1 128 ? 110.492 0.964 16.370 1.00 65.89 128 LYS A C 1
ATOM 614 O O . LYS A 1 128 ? 109.676 1.237 17.245 1.00 68.18 128 LYS A O 1
ATOM 620 N N . LYS A 1 129 ? 110.854 1.830 15.433 1.00 66.36 129 LYS A N 1
ATOM 621 C CA . LYS A 1 129 ? 110.362 3.199 15.400 1.00 67.38 129 LYS A CA 1
ATOM 622 C C . LYS A 1 129 ? 108.846 3.320 15.502 1.00 68.10 129 LYS A C 1
ATOM 623 O O . LYS A 1 129 ? 108.353 4.278 16.092 1.00 68.86 129 LYS A O 1
ATOM 629 N N . THR A 1 130 ? 108.105 2.369 14.936 1.00 68.83 130 THR A N 1
ATOM 630 C CA . THR A 1 130 ? 106.647 2.475 14.921 1.00 69.96 130 THR A CA 1
ATOM 631 C C . THR A 1 130 ? 106.023 1.952 16.214 1.00 71.71 130 THR A C 1
ATOM 632 O O . THR A 1 130 ? 104.885 2.297 16.557 1.00 72.10 130 THR A O 1
ATOM 636 N N . VAL A 1 131 ? 106.767 1.108 16.924 1.00 72.72 131 VAL A N 1
ATOM 637 C CA . VAL A 1 131 ? 106.347 0.701 18.260 1.00 74.11 131 VAL A CA 1
ATOM 638 C C . VAL A 1 131 ? 106.714 1.791 19.262 1.00 74.31 131 VAL A C 1
ATOM 639 O O . VAL A 1 131 ? 105.921 2.104 20.148 1.00 75.26 131 VAL A O 1
ATOM 643 N N . GLU A 1 132 ? 107.889 2.391 19.081 1.00 75.56 132 GLU A N 1
ATOM 644 C CA . GLU A 1 132 ? 108.347 3.532 19.882 1.00 76.57 132 GLU A CA 1
ATOM 645 C C . GLU A 1 132 ? 107.307 4.647 19.888 1.00 77.57 132 GLU A C 1
ATOM 646 O O . GLU A 1 132 ? 107.271 5.480 20.799 1.00 78.22 132 GLU A O 1
ATOM 652 N N . ALA A 1 133 ? 106.485 4.665 18.844 1.00 77.99 133 ALA A N 1
ATOM 653 C CA . ALA A 1 133 ? 105.572 5.768 18.589 1.00 78.05 133 ALA A CA 1
ATOM 654 C C . ALA A 1 133 ? 104.134 5.408 18.953 1.00 78.09 133 ALA A C 1
ATOM 655 O O . ALA A 1 133 ? 103.189 6.003 18.437 1.00 78.52 133 ALA A O 1
ATOM 657 N N . LEU A 1 134 ? 103.969 4.432 19.842 1.00 78.70 134 LEU A N 1
ATOM 658 C CA . LEU A 1 134 ? 102.641 3.983 20.262 1.00 78.88 134 LEU A CA 1
ATOM 659 C C . LEU A 1 134 ? 102.184 4.661 21.561 1.00 79.66 134 LEU A C 1
ATOM 660 O O . LEU A 1 134 ? 102.957 5.400 22.173 1.00 79.05 134 LEU A O 1
ATOM 665 N N . PRO A 1 135 ? 100.920 4.441 21.976 1.00 81.02 135 PRO A N 1
ATOM 666 C CA . PRO A 1 135 ? 100.488 4.868 23.309 1.00 80.95 135 PRO A CA 1
ATOM 667 C C . PRO A 1 135 ? 100.551 3.720 24.316 1.00 81.02 135 PRO A C 1
ATOM 668 O O . PRO A 1 135 ? 99.943 3.804 25.388 1.00 81.63 135 PRO A O 1
ATOM 672 N N . GLU A 1 149 ? 103.887 -8.086 25.524 1.00 83.97 149 GLU A N 1
ATOM 673 C CA . GLU A 1 149 ? 103.734 -9.275 24.696 1.00 85.34 149 GLU A CA 1
ATOM 674 C C . GLU A 1 149 ? 103.948 -8.988 23.210 1.00 85.25 149 GLU A C 1
ATOM 675 O O . GLU A 1 149 ? 103.098 -8.372 22.565 1.00 85.50 149 GLU A O 1
ATOM 681 N N . SER A 1 150 ? 105.076 -9.451 22.674 1.00 85.38 150 SER A N 1
ATOM 682 C CA . SER A 1 150 ? 105.478 -9.183 21.291 1.00 84.13 150 SER A CA 1
ATOM 683 C C . SER A 1 150 ? 104.349 -9.326 20.274 1.00 84.22 150 SER A C 1
ATOM 684 O O . SER A 1 150 ? 104.193 -8.471 19.400 1.00 84.29 150 SER A O 1
ATOM 687 N N . GLU A 1 151 ? 103.574 -10.404 20.393 1.00 84.09 151 GLU A N 1
ATOM 688 C CA . GLU A 1 151 ? 102.468 -10.702 19.478 1.00 83.99 151 GLU A CA 1
ATOM 689 C C . GLU A 1 151 ? 101.357 -9.659 19.565 1.00 83.16 151 GLU A C 1
ATOM 690 O O . GLU A 1 151 ? 100.661 -9.394 18.587 1.00 84.04 151 GLU A O 1
ATOM 696 N N . LEU A 1 152 ? 101.202 -9.069 20.745 1.00 82.56 152 LEU A N 1
ATOM 697 C CA . LEU A 1 152 ? 100.186 -8.052 20.977 1.00 82.06 152 LEU A CA 1
ATOM 698 C C . LEU A 1 152 ? 100.672 -6.718 20.403 1.00 81.20 152 LEU A C 1
ATOM 699 O O . LEU A 1 152 ? 99.878 -5.938 19.879 1.00 81.09 152 LEU A O 1
ATOM 704 N N . TYR A 1 153 ? 101.976 -6.464 20.488 1.00 80.18 153 TYR A N 1
ATOM 705 C CA . TYR A 1 153 ? 102.552 -5.224 19.969 1.00 80.98 153 TYR A CA 1
ATOM 706 C C . TYR A 1 153 ? 102.649 -5.210 18.443 1.00 79.45 153 TYR A C 1
ATOM 707 O O . TYR A 1 153 ? 102.525 -4.154 17.827 1.00 78.07 153 TYR A O 1
ATOM 716 N N . ASN A 1 154 ? 102.868 -6.373 17.835 1.00 78.91 154 ASN A N 1
ATOM 717 C CA . ASN A 1 154 ? 102.797 -6.501 16.378 1.00 78.57 154 ASN A CA 1
ATOM 718 C C . ASN A 1 154 ? 101.416 -6.057 15.907 1.00 77.54 154 ASN A C 1
ATOM 719 O O . ASN A 1 154 ? 101.290 -5.185 15.046 1.00 76.49 154 ASN A O 1
ATOM 724 N N . ASN A 1 155 ? 100.380 -6.647 16.495 1.00 77.60 155 ASN A N 1
ATOM 725 C CA . ASN A 1 155 ? 99.010 -6.294 16.145 1.00 77.01 155 ASN A CA 1
ATOM 726 C C . ASN A 1 155 ? 98.707 -4.829 16.423 1.00 76.57 155 ASN A C 1
ATOM 727 O O . ASN A 1 155 ? 97.917 -4.213 15.710 1.00 76.60 155 ASN A O 1
ATOM 732 N N . ALA A 1 156 ? 99.342 -4.276 17.453 1.00 75.42 156 ALA A N 1
ATOM 733 C CA . ALA A 1 156 ? 99.130 -2.879 17.817 1.00 75.23 156 ALA A CA 1
ATOM 734 C C . ALA A 1 156 ? 99.822 -1.941 16.835 1.00 74.99 156 ALA A C 1
ATOM 735 O O . ALA A 1 156 ? 99.228 -0.967 16.369 1.00 75.33 156 ALA A O 1
ATOM 737 N N . VAL A 1 157 ? 101.082 -2.236 16.523 1.00 74.44 157 VAL A N 1
ATOM 738 C CA . VAL A 1 157 ? 101.813 -1.478 15.516 1.00 73.26 157 VAL A CA 1
ATOM 739 C C . VAL A 1 157 ? 101.124 -1.547 14.155 1.00 72.18 157 VAL A C 1
ATOM 740 O O . VAL A 1 157 ? 100.991 -0.537 13.467 1.00 69.95 157 VAL A O 1
ATOM 744 N N . ASP A 1 158 ? 100.681 -2.745 13.788 1.00 72.55 158 ASP A N 1
ATOM 745 C CA . ASP A 1 158 ? 99.890 -2.970 12.582 1.00 73.64 158 ASP A CA 1
ATOM 746 C C . ASP A 1 158 ? 98.746 -1.987 12.334 1.00 74.22 158 ASP A C 1
ATOM 747 O O . ASP A 1 158 ? 98.603 -1.478 11.225 1.00 73.75 158 ASP A O 1
ATOM 752 N N . SER A 1 159 ? 97.920 -1.741 13.350 1.00 75.49 159 SER A N 1
ATOM 753 C CA . SER A 1 159 ? 96.769 -0.847 13.207 1.00 75.04 159 SER A CA 1
ATOM 754 C C . SER A 1 159 ? 97.177 0.626 13.133 1.00 74.92 159 SER A C 1
ATOM 755 O O . SER A 1 159 ? 96.365 1.484 12.789 1.00 74.68 159 SER A O 1
ATOM 758 N N . VAL A 1 160 ? 98.449 0.898 13.420 1.00 74.88 160 VAL A N 1
ATOM 759 C CA . VAL A 1 160 ? 98.998 2.254 13.536 1.00 74.62 160 VAL A CA 1
ATOM 760 C C . VAL A 1 160 ? 99.529 2.881 12.238 1.00 74.42 160 VAL A C 1
ATOM 761 O O . VAL A 1 160 ? 99.777 4.090 12.188 1.00 73.77 160 VAL A O 1
ATOM 765 N N . PRO A 1 161 ? 99.735 2.076 11.184 1.00 74.12 161 PRO A N 1
ATOM 766 C CA . PRO A 1 161 ? 100.254 2.702 9.974 1.00 73.98 161 PRO A CA 1
ATOM 767 C C . PRO A 1 161 ? 99.171 2.953 8.934 1.00 73.77 161 PRO A C 1
ATOM 768 O O . PRO A 1 161 ? 98.345 2.080 8.655 1.00 72.80 161 PRO A O 1
ATOM 772 N N . THR A 1 162 ? 99.187 4.156 8.374 1.00 74.49 162 THR A N 1
ATOM 773 C CA . THR A 1 162 ? 98.237 4.545 7.340 1.00 75.91 162 THR A CA 1
ATOM 774 C C . THR A 1 162 ? 98.529 3.819 6.029 1.00 75.35 162 THR A C 1
ATOM 775 O O . THR A 1 162 ? 99.455 4.197 5.315 1.00 75.18 162 THR A O 1
ATOM 779 N N . SER A 1 163 ? 97.736 2.797 5.713 1.00 75.58 163 SER A N 1
ATOM 780 C CA . SER A 1 163 ? 97.927 1.990 4.506 1.00 75.85 163 SER A CA 1
ATOM 781 C C . SER A 1 163 ? 97.782 2.725 3.169 1.00 75.60 163 SER A C 1
ATOM 782 O O . SER A 1 163 ? 97.648 2.091 2.122 1.00 76.38 163 SER A O 1
ATOM 785 N N . GLN A 1 164 ? 97.805 4.055 3.212 1.00 75.17 164 GLN A N 1
ATOM 786 C CA . GLN A 1 164 ? 97.993 4.881 2.022 1.00 74.35 164 GLN A CA 1
ATOM 787 C C . GLN A 1 164 ? 99.449 5.331 1.893 1.00 72.84 164 GLN A C 1
ATOM 788 O O . GLN A 1 164 ? 99.763 6.523 1.935 1.00 71.85 164 GLN A O 1
ATOM 794 N N . LEU A 1 165 ? 100.326 4.340 1.754 1.00 71.51 165 LEU A N 1
ATOM 795 C CA . LEU A 1 165 ? 101.752 4.534 1.493 1.00 69.69 165 LEU A CA 1
ATOM 796 C C . LEU A 1 165 ? 101.936 4.618 -0.022 1.00 68.71 165 LEU A C 1
ATOM 797 O O . LEU A 1 165 ? 101.005 4.343 -0.777 1.00 68.91 165 LEU A O 1
ATOM 802 N N . ASN A 1 166 ? 103.129 4.978 -0.481 1.00 68.29 166 ASN A N 1
ATOM 803 C CA . ASN A 1 166 ? 103.346 5.128 -1.918 1.00 68.13 166 ASN A CA 1
ATOM 804 C C . ASN A 1 166 ? 104.324 4.134 -2.557 1.00 66.97 166 ASN A C 1
ATOM 805 O O . ASN A 1 166 ? 105.535 4.231 -2.366 1.00 67.11 166 ASN A O 1
ATOM 810 N N . TYR A 1 167 ? 103.793 3.185 -3.324 1.00 66.06 167 TYR A N 1
ATOM 811 C CA . TYR A 1 167 ? 104.588 2.081 -3.866 1.00 64.58 167 TYR A CA 1
ATOM 812 C C . TYR A 1 167 ? 104.532 2.026 -5.395 1.00 63.97 167 TYR A C 1
ATOM 813 O O . TYR A 1 167 ? 103.457 1.851 -5.968 1.00 62.02 167 TYR A O 1
ATOM 822 N N . THR A 1 168 ? 105.681 2.171 -6.052 1.00 64.31 168 THR A N 1
ATOM 823 C CA . THR A 1 168 ? 105.719 2.048 -7.507 1.00 64.98 168 THR A CA 1
ATOM 824 C C . THR A 1 168 ? 105.128 0.696 -7.842 1.00 65.18 168 THR A C 1
ATOM 825 O O . THR A 1 168 ? 104.969 -0.141 -6.951 1.00 66.22 168 THR A O 1
ATOM 829 N N . GLU A 1 169 ? 104.808 0.496 -9.117 1.00 64.33 169 GLU A N 1
ATOM 830 C CA . GLU A 1 169 ? 104.091 -0.694 -9.558 1.00 64.04 169 GLU A CA 1
ATOM 831 C C . GLU A 1 169 ? 104.959 -1.950 -9.493 1.00 62.55 169 GLU A C 1
ATOM 832 O O . GLU A 1 169 ? 104.459 -3.051 -9.240 1.00 62.01 169 GLU A O 1
ATOM 838 N N . ASP A 1 170 ? 106.258 -1.775 -9.719 1.00 60.98 170 ASP A N 1
ATOM 839 C CA . ASP A 1 170 ? 107.238 -2.852 -9.555 1.00 59.33 170 ASP A CA 1
ATOM 840 C C . ASP A 1 170 ? 107.386 -3.260 -8.085 1.00 57.13 170 ASP A C 1
ATOM 841 O O . ASP A 1 170 ? 107.422 -4.444 -7.755 1.00 54.36 170 ASP A O 1
ATOM 846 N N . GLU A 1 171 ? 107.489 -2.261 -7.214 1.00 56.46 171 GLU A N 1
ATOM 847 C CA . GLU A 1 171 ? 107.445 -2.469 -5.771 1.00 56.56 171 GLU A CA 1
ATOM 848 C C . GLU A 1 171 ? 106.250 -3.338 -5.388 1.00 54.94 171 GLU A C 1
ATOM 849 O O . GLU A 1 171 ? 106.397 -4.306 -4.643 1.00 54.10 171 GLU A O 1
ATOM 855 N N . LYS A 1 172 ? 105.072 -3.008 -5.912 1.00 53.00 172 LYS A N 1
ATOM 856 C CA . LYS A 1 172 ? 103.873 -3.766 -5.587 1.00 52.47 172 LYS A CA 1
ATOM 857 C C . LYS A 1 172 ? 104.019 -5.260 -5.865 1.00 50.04 172 LYS A C 1
ATOM 858 O O . LYS A 1 172 ? 103.351 -6.091 -5.244 1.00 47.90 172 LYS A O 1
ATOM 864 N N . LYS A 1 173 ? 104.905 -5.590 -6.797 1.00 48.90 173 LYS A N 1
ATOM 865 C CA . LYS A 1 173 ? 105.076 -6.967 -7.240 1.00 47.62 173 LYS A CA 1
ATOM 866 C C . LYS A 1 173 ? 105.946 -7.734 -6.262 1.00 46.50 173 LYS A C 1
ATOM 867 O O . LYS A 1 173 ? 105.688 -8.907 -5.990 1.00 43.50 173 LYS A O 1
ATOM 873 N N . GLU A 1 174 ? 106.965 -7.076 -5.719 1.00 44.15 174 GLU A N 1
ATOM 874 C CA . GLU A 1 174 ? 107.739 -7.740 -4.691 1.00 46.87 174 GLU A CA 1
ATOM 875 C C . GLU A 1 174 ? 106.911 -7.847 -3.414 1.00 46.65 174 GLU A C 1
ATOM 876 O O . GLU A 1 174 ? 106.941 -8.876 -2.730 1.00 46.30 174 GLU A O 1
ATOM 882 N N . ILE A 1 175 ? 106.112 -6.821 -3.134 1.00 46.27 175 ILE A N 1
ATOM 883 C CA . ILE A 1 175 ? 105.226 -6.889 -1.974 1.00 46.67 175 ILE A CA 1
ATOM 884 C C . ILE A 1 175 ? 104.278 -8.067 -2.084 1.00 45.97 175 ILE A C 1
ATOM 885 O O . ILE A 1 175 ? 104.029 -8.785 -1.113 1.00 48.63 175 ILE A O 1
ATOM 890 N N . TYR A 1 176 ? 103.764 -8.282 -3.287 1.00 45.48 176 TYR A N 1
ATOM 891 C CA . TYR A 1 176 ? 102.933 -9.454 -3.546 1.00 43.04 176 TYR A CA 1
ATOM 892 C C . TYR A 1 176 ? 103.633 -10.783 -3.261 1.00 41.91 176 TYR A C 1
ATOM 893 O O . TYR A 1 176 ? 103.078 -11.659 -2.608 1.00 44.53 176 TYR A O 1
ATOM 902 N N . LEU A 1 177 ? 104.846 -10.935 -3.779 1.00 42.46 177 LEU A N 1
ATOM 903 C CA . LEU A 1 177 ? 105.664 -12.127 -3.573 1.00 42.54 177 LEU A CA 1
ATOM 904 C C . LEU A 1 177 ? 105.997 -12.394 -2.104 1.00 43.64 177 LEU A C 1
ATOM 905 O O . LEU A 1 177 ? 105.761 -13.505 -1.618 1.00 44.57 177 LEU A O 1
ATOM 910 N N . PHE A 1 178 ? 106.538 -11.390 -1.414 1.00 42.10 178 PHE A N 1
ATOM 911 C CA . PHE A 1 178 ? 106.684 -11.415 0.045 1.00 42.49 178 PHE A CA 1
ATOM 912 C C . PHE A 1 178 ? 105.453 -11.980 0.779 1.00 45.28 178 PHE A C 1
ATOM 913 O O . PHE A 1 178 ? 105.573 -12.935 1.556 1.00 42.40 178 PHE A O 1
ATOM 921 N N . SER A 1 179 ? 104.270 -11.420 0.510 1.00 45.04 179 SER A N 1
ATOM 922 C CA . SER A 1 179 ? 103.045 -11.863 1.183 1.00 46.58 179 SER A CA 1
ATOM 923 C C . SER A 1 179 ? 102.882 -13.381 1.049 1.00 46.71 179 SER A C 1
ATOM 924 O O . SER A 1 179 ? 102.586 -14.089 2.015 1.00 47.38 179 SER A O 1
ATOM 927 N N . GLN A 1 180 ? 103.097 -13.887 -0.159 1.00 47.66 180 GLN A N 1
ATOM 928 C CA . GLN A 1 180 ? 103.062 -15.323 -0.410 1.00 46.63 180 GLN A CA 1
ATOM 929 C C . GLN A 1 180 ? 104.055 -16.084 0.477 1.00 46.71 180 GLN A C 1
ATOM 930 O O . GLN A 1 180 ? 103.687 -17.082 1.088 1.00 46.40 180 GLN A O 1
ATOM 936 N N . LEU A 1 181 ? 105.311 -15.635 0.538 1.00 44.42 181 LEU A N 1
ATOM 937 C CA . LEU A 1 181 ? 106.319 -16.322 1.352 1.00 43.64 181 LEU A CA 1
ATOM 938 C C . LEU A 1 181 ? 106.000 -16.241 2.847 1.00 43.68 181 LEU A C 1
ATOM 939 O O . LEU A 1 181 ? 106.047 -17.251 3.559 1.00 43.27 181 LEU A O 1
ATOM 944 N N . ASN A 1 182 ? 105.678 -15.037 3.311 1.00 43.38 182 ASN A N 1
ATOM 945 C CA . ASN A 1 182 ? 105.306 -14.805 4.707 1.00 45.75 182 ASN A CA 1
ATOM 946 C C . ASN A 1 182 ? 104.145 -15.666 5.197 1.00 46.09 182 ASN A C 1
ATOM 947 O O . ASN A 1 182 ? 104.097 -16.032 6.367 1.00 46.47 182 ASN A O 1
ATOM 952 N N . ALA A 1 183 ? 103.218 -15.989 4.300 1.00 46.80 183 ALA A N 1
ATOM 953 C CA . ALA A 1 183 ? 102.034 -16.750 4.657 1.00 47.58 183 ALA A CA 1
ATOM 954 C C . ALA A 1 183 ? 102.313 -18.210 5.019 1.00 46.73 183 ALA A C 1
ATOM 955 O O . ALA A 1 183 ? 101.437 -18.901 5.530 1.00 47.15 183 ALA A O 1
ATOM 957 N N . VAL A 1 184 ? 103.522 -18.689 4.750 1.00 45.72 184 VAL A N 1
ATOM 958 C CA . VAL A 1 184 ? 103.851 -20.107 4.919 1.00 43.47 184 VAL A CA 1
ATOM 959 C C . VAL A 1 184 ? 104.323 -20.366 6.347 1.00 43.55 184 VAL A C 1
ATOM 960 O O . VAL A 1 184 ? 105.162 -19.629 6.853 1.00 40.40 184 VAL A O 1
ATOM 964 N N . GLY A 1 185 ? 103.777 -21.380 7.018 1.00 43.68 185 GLY A N 1
ATOM 965 C CA . GLY A 1 185 ? 104.210 -21.657 8.392 1.00 41.63 185 GLY A CA 1
ATOM 966 C C . GLY A 1 185 ? 105.663 -22.104 8.500 1.00 38.87 185 GLY A C 1
ATOM 967 O O . GLY A 1 185 ? 106.258 -22.522 7.508 1.00 40.22 185 GLY A O 1
ATOM 968 N N . ASN A 1 186 ? 106.231 -22.060 9.701 1.00 36.38 186 ASN A N 1
ATOM 969 C CA . ASN A 1 186 ? 107.542 -22.646 9.933 1.00 35.16 186 ASN A CA 1
ATOM 970 C C . ASN A 1 186 ? 107.656 -24.115 9.533 1.00 34.58 186 ASN A C 1
ATOM 971 O O . ASN A 1 186 ? 106.863 -24.938 9.975 1.00 34.07 186 ASN A O 1
ATOM 976 N N . PHE A 1 187 ? 108.644 -24.424 8.698 1.00 32.52 187 PHE A N 1
ATOM 977 C CA . PHE A 1 187 ? 108.903 -25.780 8.225 1.00 32.86 187 PHE A CA 1
ATOM 978 C C . PHE A 1 187 ? 107.835 -26.320 7.294 1.00 34.15 187 PHE A C 1
ATOM 979 O O . PHE A 1 187 ? 107.927 -27.454 6.836 1.00 34.75 187 PHE A O 1
ATOM 987 N N . ALA A 1 188 ? 106.825 -25.507 7.012 1.00 33.30 188 ALA A N 1
ATOM 988 C CA . ALA A 1 188 ? 105.785 -25.917 6.090 1.00 35.46 188 ALA A CA 1
ATOM 989 C C . ALA A 1 188 ? 106.196 -25.603 4.650 1.00 35.91 188 ALA A C 1
ATOM 990 O O . ALA A 1 188 ? 107.193 -24.917 4.414 1.00 35.97 188 ALA A O 1
ATOM 992 N N . THR A 1 189 ? 105.433 -26.131 3.700 1.00 36.49 189 THR A N 1
ATOM 993 C CA . THR A 1 189 ? 105.693 -25.955 2.281 1.00 38.08 189 THR A CA 1
ATOM 994 C C . THR A 1 189 ? 104.397 -25.461 1.647 1.00 37.66 189 THR A C 1
ATOM 995 O O . THR A 1 189 ? 103.370 -26.129 1.715 1.00 38.98 189 THR A O 1
ATOM 999 N N . GLY A 1 190 ? 104.429 -24.280 1.044 1.00 38.85 190 GLY A N 1
ATOM 1000 C CA . GLY A 1 190 ? 103.243 -23.749 0.361 1.00 37.68 190 GLY A CA 1
ATOM 1001 C C . GLY A 1 190 ? 103.597 -23.302 -1.048 1.00 38.38 190 GLY A C 1
ATOM 1002 O O . GLY A 1 190 ? 104.766 -23.054 -1.353 1.00 39.04 190 GLY A O 1
ATOM 1003 N N . THR A 1 191 ? 102.583 -23.201 -1.898 1.00 37.80 191 THR A N 1
ATOM 1004 C CA . THR A 1 191 ? 102.714 -22.796 -3.290 1.00 39.06 191 THR A CA 1
ATOM 1005 C C . THR A 1 191 ? 102.771 -21.277 -3.438 1.00 40.01 191 THR A C 1
ATOM 1006 O O . THR A 1 191 ? 101.983 -20.561 -2.805 1.00 39.62 191 THR A O 1
ATOM 1010 N N . ILE A 1 192 ? 103.708 -20.801 -4.264 1.00 39.97 192 ILE A N 1
ATOM 1011 C CA . ILE A 1 192 ? 103.877 -19.367 -4.544 1.00 39.32 192 ILE A CA 1
ATOM 1012 C C . ILE A 1 192 ? 103.170 -19.000 -5.849 1.00 39.80 192 ILE A C 1
ATOM 1013 O O . ILE A 1 192 ? 103.718 -19.183 -6.940 1.00 40.54 192 ILE A O 1
ATOM 1018 N N . ALA A 1 193 ? 101.947 -18.496 -5.733 1.00 39.21 193 ALA A N 1
ATOM 1019 C CA . ALA A 1 193 ? 101.149 -18.188 -6.911 1.00 39.46 193 ALA A CA 1
ATOM 1020 C C . ALA A 1 193 ? 101.747 -17.095 -7.794 1.00 39.78 193 ALA A C 1
ATOM 1021 O O . ALA A 1 193 ? 102.132 -16.017 -7.334 1.00 40.19 193 ALA A O 1
ATOM 1023 N N . THR A 1 194 ? 101.837 -17.401 -9.080 1.00 40.14 194 THR A N 1
ATOM 1024 C CA . THR A 1 194 ? 102.412 -16.485 -10.051 1.00 43.42 194 THR A CA 1
ATOM 1025 C C . THR A 1 194 ? 101.586 -16.628 -11.326 1.00 43.40 194 THR A C 1
ATOM 1026 O O . THR A 1 194 ? 100.767 -17.534 -11.406 1.00 41.69 194 THR A O 1
ATOM 1030 N N . ASP A 1 195 ? 101.778 -15.743 -12.303 1.00 46.05 195 ASP A N 1
ATOM 1031 C CA . ASP A 1 195 ? 101.229 -15.977 -13.642 1.00 47.79 195 ASP A CA 1
ATOM 1032 C C . ASP A 1 195 ? 101.799 -17.280 -14.184 1.00 49.75 195 ASP A C 1
ATOM 1033 O O . ASP A 1 195 ? 102.975 -17.576 -13.986 1.00 49.73 195 ASP A O 1
ATOM 1038 N N . PRO A 1 196 ? 100.970 -18.045 -14.903 1.00 52.53 196 PRO A N 1
ATOM 1039 C CA . PRO A 1 196 ? 101.340 -19.375 -15.383 1.00 54.03 196 PRO A CA 1
ATOM 1040 C C . PRO A 1 196 ? 102.768 -19.432 -15.944 1.00 55.14 196 PRO A C 1
ATOM 1041 O O . PRO A 1 196 ? 103.216 -18.492 -16.611 1.00 52.66 196 PRO A O 1
ATOM 1045 N N . LEU A 1 197 ? 103.469 -20.529 -15.664 1.00 58.00 197 LEU A N 1
ATOM 1046 C CA . LEU A 1 197 ? 104.848 -20.716 -16.117 1.00 61.63 197 LEU A CA 1
ATOM 1047 C C . LEU A 1 197 ? 104.934 -21.736 -17.252 1.00 62.82 197 LEU A C 1
ATOM 1048 O O . LEU A 1 197 ? 104.617 -22.915 -17.065 1.00 62.81 197 LEU A O 1
ATOM 1053 N N . ASN A 1 198 ? 105.377 -21.281 -18.419 1.00 64.87 198 ASN A N 1
ATOM 1054 C CA . ASN A 1 198 ? 105.688 -22.190 -19.516 1.00 67.52 198 ASN A CA 1
ATOM 1055 C C . ASN A 1 198 ? 106.852 -23.110 -19.141 1.00 67.96 198 ASN A C 1
ATOM 1056 O O . ASN A 1 198 ? 107.424 -22.978 -18.060 1.00 68.43 198 ASN A O 1
ATOM 1061 N N . ASP A 1 199 ? 107.218 -24.018 -20.043 1.00 68.20 199 ASP A N 1
ATOM 1062 C CA . ASP A 1 199 ? 108.170 -25.085 -19.728 1.00 67.75 199 ASP A CA 1
ATOM 1063 C C . ASP A 1 199 ? 109.610 -24.600 -19.587 1.00 65.43 199 ASP A C 1
ATOM 1064 O O . ASP A 1 199 ? 110.411 -25.202 -18.878 1.00 66.17 199 ASP A O 1
ATOM 1069 N N . SER A 1 200 ? 109.945 -23.511 -20.267 1.00 63.57 200 SER A N 1
ATOM 1070 C CA . SER A 1 200 ? 111.318 -23.035 -20.297 1.00 61.58 200 SER A CA 1
ATOM 1071 C C . SER A 1 200 ? 111.565 -22.117 -19.109 1.00 60.09 200 SER A C 1
ATOM 1072 O O . SER A 1 200 ? 112.598 -22.196 -18.441 1.00 59.31 200 SER A O 1
ATOM 1075 N N . GLN A 1 201 ? 110.602 -21.232 -18.877 1.00 57.93 201 GLN A N 1
ATOM 1076 C CA . GLN A 1 201 ? 110.542 -20.415 -17.677 1.00 56.69 201 GLN A CA 1
ATOM 1077 C C . GLN A 1 201 ? 110.715 -21.297 -16.437 1.00 53.96 201 GLN A C 1
ATOM 1078 O O . GLN A 1 201 ? 111.571 -21.017 -15.607 1.00 52.10 201 GLN A O 1
ATOM 1084 N N . VAL A 1 202 ? 109.934 -22.367 -16.318 1.00 51.28 202 VAL A N 1
ATOM 1085 C CA . VAL A 1 202 ? 110.150 -23.352 -15.258 1.00 51.15 202 VAL A CA 1
ATOM 1086 C C . VAL A 1 202 ? 111.574 -23.911 -15.168 1.00 50.82 202 VAL A C 1
ATOM 1087 O O . VAL A 1 202 ? 112.152 -23.953 -14.082 1.00 52.63 202 VAL A O 1
ATOM 1091 N N . ALA A 1 203 ? 112.152 -24.340 -16.286 1.00 47.97 203 ALA A N 1
ATOM 1092 C CA . ALA A 1 203 ? 113.458 -24.995 -16.237 1.00 45.84 203 ALA A CA 1
ATOM 1093 C C . ALA A 1 203 ? 114.638 -24.056 -15.987 1.00 45.88 203 ALA A C 1
ATOM 1094 O O . ALA A 1 203 ? 115.738 -24.520 -15.696 1.00 45.61 203 ALA A O 1
ATOM 1096 N N . VAL A 1 204 ? 114.420 -22.748 -16.113 1.00 44.72 204 VAL A N 1
ATOM 1097 C CA . VAL A 1 204 ? 115.395 -21.751 -15.672 1.00 42.35 204 VAL A CA 1
ATOM 1098 C C . VAL A 1 204 ? 115.353 -21.609 -14.145 1.00 41.36 204 VAL A C 1
ATOM 1099 O O . VAL A 1 204 ? 116.406 -21.527 -13.512 1.00 40.75 204 VAL A O 1
ATOM 1103 N N . ILE A 1 205 ? 114.159 -21.579 -13.556 1.00 40.41 205 ILE A N 1
ATOM 1104 C CA . ILE A 1 205 ? 114.037 -21.570 -12.095 1.00 41.59 205 ILE A CA 1
ATOM 1105 C C . ILE A 1 205 ? 114.661 -22.818 -11.471 1.00 44.05 205 ILE A C 1
ATOM 1106 O O . ILE A 1 205 ? 115.413 -22.729 -10.492 1.00 45.28 205 ILE A O 1
ATOM 1111 N N . ALA A 1 206 ? 114.337 -23.975 -12.041 1.00 44.41 206 ALA A N 1
ATOM 1112 C CA . ALA A 1 206 ? 114.937 -25.239 -11.621 1.00 47.04 206 ALA A CA 1
ATOM 1113 C C . ALA A 1 206 ? 116.468 -25.165 -11.632 1.00 47.43 206 ALA A C 1
ATOM 1114 O O . ALA A 1 206 ? 117.132 -25.817 -10.829 1.00 47.06 206 ALA A O 1
ATOM 1116 N N . SER A 1 207 ? 117.026 -24.364 -12.535 1.00 48.14 207 SER A N 1
ATOM 1117 C CA . SER A 1 207 ? 118.475 -24.286 -12.689 1.00 48.46 207 SER A CA 1
ATOM 1118 C C . SER A 1 207 ? 119.181 -23.313 -11.736 1.00 48.32 207 SER A C 1
ATOM 1119 O O . SER A 1 207 ? 120.390 -23.428 -11.520 1.00 49.44 207 SER A O 1
ATOM 1122 N N . ILE A 1 208 ? 118.467 -22.344 -11.175 1.00 47.08 208 ILE A N 1
ATOM 1123 C CA . ILE A 1 208 ? 119.119 -21.436 -10.238 1.00 46.28 208 ILE A CA 1
ATOM 1124 C C . ILE A 1 208 ? 118.476 -21.387 -8.857 1.00 44.62 208 ILE A C 1
ATOM 1125 O O . ILE A 1 208 ? 118.887 -20.578 -8.020 1.00 42.85 208 ILE A O 1
ATOM 1130 N N . SER A 1 209 ? 117.503 -22.267 -8.621 1.00 42.62 209 SER A N 1
ATOM 1131 C CA . SER A 1 209 ? 116.719 -22.280 -7.386 1.00 42.72 209 SER A CA 1
ATOM 1132 C C . SER A 1 209 ? 117.569 -22.442 -6.132 1.00 43.88 209 SER A C 1
ATOM 1133 O O . SER A 1 209 ? 117.223 -21.932 -5.064 1.00 44.96 209 SER A O 1
ATOM 1136 N N . LYS A 1 210 ? 118.706 -23.117 -6.265 1.00 43.73 210 LYS A N 1
ATOM 1137 C CA . LYS A 1 210 ? 119.686 -23.174 -5.178 1.00 43.52 210 LYS A CA 1
ATOM 1138 C C . LYS A 1 210 ? 120.131 -21.806 -4.653 1.00 43.96 210 LYS A C 1
ATOM 1139 O O . LYS A 1 210 ? 120.694 -21.721 -3.558 1.00 44.04 210 LYS A O 1
ATOM 1145 N N . GLU A 1 211 ? 119.942 -20.746 -5.440 1.00 42.62 211 GLU A N 1
ATOM 1146 C CA . GLU A 1 211 ? 120.420 -19.424 -5.046 1.00 40.31 211 GLU A CA 1
ATOM 1147 C C . GLU A 1 211 ? 119.462 -18.800 -4.045 1.00 41.13 211 GLU A C 1
ATOM 1148 O O . GLU A 1 211 ? 119.839 -17.875 -3.316 1.00 39.04 211 GLU A O 1
ATOM 1154 N N . MET A 1 212 ? 118.248 -19.355 -4.008 1.00 40.05 212 MET A N 1
ATOM 1155 C CA . MET A 1 212 ? 117.142 -18.873 -3.180 1.00 41.60 212 MET A CA 1
ATOM 1156 C C . MET A 1 212 ? 116.714 -19.894 -2.113 1.00 39.21 212 MET A C 1
ATOM 1157 O O . MET A 1 212 ? 116.031 -20.868 -2.416 1.00 39.03 212 MET A O 1
ATOM 1162 N N . PRO A 1 213 ? 117.094 -19.667 -0.854 1.00 39.42 213 PRO A N 1
ATOM 1163 C CA . PRO A 1 213 ? 116.699 -20.582 0.214 1.00 40.32 213 PRO A CA 1
ATOM 1164 C C . PRO A 1 213 ? 115.206 -20.889 0.243 1.00 40.82 213 PRO A C 1
ATOM 1165 O O . PRO A 1 213 ? 114.375 -19.976 0.226 1.00 41.96 213 PRO A O 1
ATOM 1169 N N . GLY A 1 214 ? 114.870 -22.175 0.277 1.00 37.59 214 GLY A N 1
ATOM 1170 C CA . GLY A 1 214 ? 113.493 -22.566 0.477 1.00 34.14 214 GLY A CA 1
ATOM 1171 C C . GLY A 1 214 ? 112.788 -22.774 -0.846 1.00 34.31 214 GLY A C 1
ATOM 1172 O O . GLY A 1 214 ? 111.799 -23.504 -0.919 1.00 32.16 214 GLY A O 1
ATOM 1173 N N . ILE A 1 215 ? 113.296 -22.144 -1.902 1.00 33.52 215 ILE A N 1
ATOM 1174 C CA . ILE A 1 215 ? 112.577 -22.154 -3.175 1.00 33.13 215 ILE A CA 1
ATOM 1175 C C . ILE A 1 215 ? 112.934 -23.342 -4.060 1.00 32.75 215 ILE A C 1
ATOM 1176 O O . ILE A 1 215 ? 114.097 -23.700 -4.206 1.00 31.46 215 ILE A O 1
ATOM 1181 N N . SER A 1 216 ? 111.916 -23.949 -4.654 1.00 31.83 216 SER A N 1
ATOM 1182 C CA . SER A 1 216 ? 112.156 -25.065 -5.552 1.00 33.70 216 SER A CA 1
ATOM 1183 C C . SER A 1 216 ? 110.946 -25.219 -6.472 1.00 32.66 216 SER A C 1
ATOM 1184 O O . SER A 1 216 ? 109.880 -24.664 -6.210 1.00 33.13 216 SER A O 1
ATOM 1187 N N . ILE A 1 217 ? 111.127 -25.946 -7.569 1.00 34.10 217 ILE A N 1
ATOM 1188 C CA . ILE A 1 217 ? 109.997 -26.335 -8.412 1.00 35.18 217 ILE A CA 1
ATOM 1189 C C . ILE A 1 217 ? 109.504 -27.685 -7.912 1.00 36.86 217 ILE A C 1
ATOM 1190 O O . ILE A 1 217 ? 110.303 -28.544 -7.557 1.00 38.72 217 ILE A O 1
ATOM 1195 N N . SER A 1 218 ? 108.190 -27.856 -7.841 1.00 41.80 218 SER A N 1
ATOM 1196 C CA . SER A 1 218 ? 107.590 -29.172 -7.645 1.00 43.31 218 SER A CA 1
ATOM 1197 C C . SER A 1 218 ? 106.206 -29.203 -8.287 1.00 45.23 218 SER A C 1
ATOM 1198 O O . SER A 1 218 ? 105.793 -28.252 -8.956 1.00 44.78 218 SER A O 1
ATOM 1201 N N . THR A 1 219 ? 105.496 -30.306 -8.086 1.00 47.91 219 THR A N 1
ATOM 1202 C CA . THR A 1 219 ? 104.221 -30.535 -8.757 1.00 50.24 219 THR A CA 1
ATOM 1203 C C . THR A 1 219 ? 103.082 -30.499 -7.750 1.00 49.82 219 THR A C 1
ATOM 1204 O O . THR A 1 219 ? 103.235 -31.020 -6.654 1.00 50.60 219 THR A O 1
ATOM 1208 N N . SER A 1 220 ? 101.958 -29.893 -8.126 1.00 51.19 220 SER A N 1
ATOM 1209 C CA . SER A 1 220 ? 100.749 -29.830 -7.297 1.00 52.85 220 SER A CA 1
ATOM 1210 C C . SER A 1 220 ? 99.535 -30.484 -7.997 1.00 54.05 220 SER A C 1
ATOM 1211 O O . SER A 1 220 ? 99.724 -31.373 -8.828 1.00 53.25 220 SER A O 1
ATOM 1214 N N . TRP A 1 221 ? 98.309 -30.072 -7.658 1.00 55.21 221 TRP A N 1
ATOM 1215 C CA . TRP A 1 221 ? 97.086 -30.529 -8.351 1.00 57.73 221 TRP A CA 1
ATOM 1216 C C . TRP A 1 221 ? 96.031 -29.454 -8.599 1.00 56.97 221 TRP A C 1
ATOM 1217 O O . TRP A 1 221 ? 95.822 -28.548 -7.785 1.00 57.99 221 TRP A O 1
ATOM 1228 N N . ASP A 1 222 ? 95.332 -29.601 -9.717 1.00 54.60 222 ASP A N 1
ATOM 1229 C CA . ASP A 1 222 ? 94.011 -29.016 -9.851 1.00 53.83 222 ASP A CA 1
ATOM 1230 C C . ASP A 1 222 ? 93.033 -30.183 -9.782 1.00 51.20 222 ASP A C 1
ATOM 1231 O O . ASP A 1 222 ? 93.368 -31.324 -10.101 1.00 48.37 222 ASP A O 1
ATOM 1236 N N . ARG A 1 223 ? 91.828 -29.895 -9.317 1.00 48.81 223 ARG A N 1
ATOM 1237 C CA . ARG A 1 223 ? 90.774 -30.884 -9.334 1.00 47.44 223 ARG A CA 1
ATOM 1238 C C . ARG A 1 223 ? 89.851 -30.481 -10.472 1.00 47.58 223 ARG A C 1
ATOM 1239 O O . ARG A 1 223 ? 89.334 -29.360 -10.479 1.00 48.86 223 ARG A O 1
ATOM 1247 N N . LYS A 1 224 ? 89.643 -31.377 -11.434 1.00 45.86 224 LYS A N 1
ATOM 1248 C CA . LYS A 1 224 ? 88.633 -31.106 -12.456 1.00 44.87 224 LYS A CA 1
ATOM 1249 C C . LYS A 1 224 ? 87.433 -32.065 -12.532 1.00 41.70 224 LYS A C 1
ATOM 1250 O O . LYS A 1 224 ? 87.565 -33.253 -12.264 1.00 39.99 224 LYS A O 1
ATOM 1256 N N . ILE A 1 225 ? 86.266 -31.513 -12.845 1.00 41.03 225 ILE A N 1
ATOM 1257 C CA . ILE A 1 225 ? 85.024 -32.260 -13.042 1.00 41.13 225 ILE A CA 1
ATOM 1258 C C . ILE A 1 225 ? 84.876 -32.564 -14.527 1.00 41.21 225 ILE A C 1
ATOM 1259 O O . ILE A 1 225 ? 84.842 -31.646 -15.341 1.00 42.95 225 ILE A O 1
ATOM 1264 N N . LEU A 1 226 ? 84.818 -33.842 -14.889 1.00 41.50 226 LEU A N 1
ATOM 1265 C CA . LEU A 1 226 ? 84.684 -34.212 -16.296 1.00 43.22 226 LEU A CA 1
ATOM 1266 C C . LEU A 1 226 ? 83.297 -33.883 -16.832 1.00 43.77 226 LEU A C 1
ATOM 1267 O O . LEU A 1 226 ? 82.336 -33.812 -16.068 1.00 44.12 226 LEU A O 1
ATOM 1272 N N . GLU A 1 227 ? 83.192 -33.676 -18.139 1.00 44.54 227 GLU A N 1
ATOM 1273 C CA . GLU A 1 227 ? 81.886 -33.452 -18.754 1.00 47.74 227 GLU A CA 1
ATOM 1274 C C . GLU A 1 227 ? 81.038 -34.725 -18.755 1.00 44.81 227 GLU A C 1
ATOM 1275 O O . GLU A 1 227 ? 81.284 -35.657 -19.512 1.00 46.81 227 GLU A O 1
ATOM 1281 N N . THR A 1 228 ? 80.061 -34.792 -17.862 1.00 44.46 228 THR A N 1
ATOM 1282 C CA . THR A 1 228 ? 79.177 -35.951 -17.797 1.00 40.32 228 THR A CA 1
ATOM 1283 C C . THR A 1 228 ? 77.851 -35.461 -17.256 1.00 40.38 228 THR A C 1
ATOM 1284 O O . THR A 1 228 ? 77.756 -34.328 -16.777 1.00 41.43 228 THR A O 1
ATOM 1288 N N . SER A 1 229 ? 76.843 -36.323 -17.337 1.00 38.39 229 SER A N 1
ATOM 1289 C CA . SER A 1 229 ? 75.483 -35.982 -16.954 1.00 37.63 229 SER A CA 1
ATOM 1290 C C . SER A 1 229 ? 75.329 -35.960 -15.443 1.00 38.36 229 SER A C 1
ATOM 1291 O O . SER A 1 229 ? 74.324 -35.469 -14.943 1.00 42.45 229 SER A O 1
ATOM 1294 N N . LEU A 1 230 ? 76.342 -36.453 -14.735 1.00 39.08 230 LEU A N 1
ATOM 1295 C CA . LEU A 1 230 ? 76.429 -36.382 -13.272 1.00 37.98 230 LEU A CA 1
ATOM 1296 C C . LEU A 1 230 ? 77.338 -35.291 -12.723 1.00 38.21 230 LEU A C 1
ATOM 1297 O O . LEU A 1 230 ? 77.600 -35.273 -11.513 1.00 38.43 230 LEU A O 1
ATOM 1302 N N . SER A 1 231 ? 77.795 -34.376 -13.580 1.00 37.37 231 SER A N 1
ATOM 1303 C CA . SER A 1 231 ? 78.683 -33.295 -13.138 1.00 37.99 231 SER A CA 1
ATOM 1304 C C . SER A 1 231 ? 78.049 -32.331 -12.136 1.00 38.12 231 SER A C 1
ATOM 1305 O O . SER A 1 231 ? 78.690 -31.947 -11.165 1.00 38.77 231 SER A O 1
ATOM 1308 N N . SER A 1 232 ? 76.793 -31.950 -12.339 1.00 37.42 232 SER A N 1
ATOM 1309 C CA . SER A 1 232 ? 76.135 -31.026 -11.408 1.00 37.88 232 SER A CA 1
ATOM 1310 C C . SER A 1 232 ? 76.075 -31.559 -9.971 1.00 38.34 232 SER A C 1
ATOM 1311 O O . SER A 1 232 ? 76.061 -30.784 -9.011 1.00 42.05 232 SER A O 1
ATOM 1314 N N . ILE A 1 233 ? 76.047 -32.881 -9.827 1.00 35.30 233 ILE A N 1
ATOM 1315 C CA . ILE A 1 233 ? 75.836 -33.526 -8.554 1.00 33.68 233 ILE A CA 1
ATOM 1316 C C . ILE A 1 233 ? 77.156 -33.810 -7.836 1.00 36.10 233 ILE A C 1
ATOM 1317 O O . ILE A 1 233 ? 77.183 -33.995 -6.614 1.00 32.65 233 ILE A O 1
ATOM 1322 N N . VAL A 1 234 ? 78.256 -33.808 -8.590 1.00 34.98 234 VAL A N 1
ATOM 1323 C CA . VAL A 1 234 ? 79.569 -34.058 -8.015 1.00 37.48 234 VAL A CA 1
ATOM 1324 C C . VAL A 1 234 ? 79.952 -32.972 -7.009 1.00 37.87 234 VAL A C 1
ATOM 1325 O O . VAL A 1 234 ? 80.366 -33.309 -5.908 1.00 39.97 234 VAL A O 1
ATOM 1329 N N . GLY A 1 235 ? 79.840 -31.701 -7.390 1.00 35.88 235 GLY A N 1
ATOM 1330 C CA . GLY A 1 235 ? 80.143 -30.567 -6.527 1.00 36.94 235 GLY A CA 1
ATOM 1331 C C . GLY A 1 235 ? 81.497 -29.970 -6.837 1.00 40.62 235 GLY A C 1
ATOM 1332 O O . GLY A 1 235 ? 82.180 -30.405 -7.768 1.00 43.07 235 GLY A O 1
ATOM 1333 N N . SER A 1 236 ? 81.914 -28.976 -6.064 1.00 41.63 236 SER A N 1
ATOM 1334 C CA . SER A 1 236 ? 83.239 -28.389 -6.272 1.00 44.96 236 SER A CA 1
ATOM 1335 C C . SER A 1 236 ? 84.153 -28.533 -5.051 1.00 44.10 236 SER A C 1
ATOM 1336 O O . SER A 1 236 ? 83.709 -28.857 -3.948 1.00 43.15 236 SER A O 1
ATOM 1339 N N . VAL A 1 237 ? 85.439 -28.287 -5.270 1.00 41.61 237 VAL A N 1
ATOM 1340 C CA . VAL A 1 237 ? 86.435 -28.285 -4.213 1.00 41.48 237 VAL A CA 1
ATOM 1341 C C . VAL A 1 237 ? 87.093 -26.906 -4.200 1.00 44.26 237 VAL A C 1
ATOM 1342 O O . VAL A 1 237 ? 87.302 -26.303 -5.255 1.00 45.44 237 VAL A O 1
ATOM 1346 N N . SER A 1 238 ? 87.423 -26.410 -3.011 1.00 45.34 238 SER A N 1
ATOM 1347 C CA . SER A 1 238 ? 88.134 -25.144 -2.880 1.00 47.55 238 SER A CA 1
ATOM 1348 C C . SER A 1 238 ? 89.508 -25.208 -3.542 1.00 49.66 238 SER A C 1
ATOM 1349 O O . SER A 1 238 ? 90.211 -26.204 -3.424 1.00 50.18 238 SER A O 1
ATOM 1352 N N . SER A 1 239 ? 89.887 -24.140 -4.236 1.00 52.85 239 SER A N 1
ATOM 1353 C CA . SER A 1 239 ? 91.189 -24.039 -4.882 1.00 54.67 239 SER A CA 1
ATOM 1354 C C . SER A 1 239 ? 92.294 -23.865 -3.845 1.00 55.22 239 SER A C 1
ATOM 1355 O O . SER A 1 239 ? 92.048 -23.450 -2.714 1.00 54.67 239 SER A O 1
ATOM 1358 N N . GLU A 1 240 ? 93.519 -24.177 -4.250 1.00 58.21 240 GLU A N 1
ATOM 1359 C CA . GLU A 1 240 ? 94.717 -23.975 -3.425 1.00 59.77 240 GLU A CA 1
ATOM 1360 C C . GLU A 1 240 ? 94.924 -22.506 -3.054 1.00 60.17 240 GLU A C 1
ATOM 1361 O O . GLU A 1 240 ? 95.342 -22.181 -1.942 1.00 58.93 240 GLU A O 1
ATOM 1367 N N . LYS A 1 241 ? 94.625 -21.642 -4.019 1.00 62.19 241 LYS A N 1
ATOM 1368 C CA . LYS A 1 241 ? 94.617 -20.191 -3.875 1.00 64.64 241 LYS A CA 1
ATOM 1369 C C . LYS A 1 241 ? 93.635 -19.701 -2.807 1.00 66.09 241 LYS A C 1
ATOM 1370 O O . LYS A 1 241 ? 94.025 -18.958 -1.904 1.00 66.59 241 LYS A O 1
ATOM 1376 N N . ALA A 1 242 ? 92.369 -20.110 -2.916 1.00 67.22 242 ALA A N 1
ATOM 1377 C CA . ALA A 1 242 ? 91.321 -19.673 -1.993 1.00 68.31 242 ALA A CA 1
ATOM 1378 C C . ALA A 1 242 ? 91.176 -20.616 -0.802 1.00 69.44 242 ALA A C 1
ATOM 1379 O O . ALA A 1 242 ? 90.058 -20.975 -0.430 1.00 72.10 242 ALA A O 1
ATOM 1381 N N . GLY A 1 243 ? 92.303 -20.990 -0.205 1.00 69.76 243 GLY A N 1
ATOM 1382 C CA . GLY A 1 243 ? 92.377 -22.021 0.828 1.00 71.32 243 GLY A CA 1
ATOM 1383 C C . GLY A 1 243 ? 91.083 -22.611 1.355 1.00 72.82 243 GLY A C 1
ATOM 1384 O O . GLY A 1 243 ? 90.348 -23.306 0.639 1.00 73.89 243 GLY A O 1
ATOM 1385 N N . LEU A 1 244 ? 90.811 -22.358 2.631 1.00 72.20 244 LEU A N 1
ATOM 1386 C CA . LEU A 1 244 ? 89.549 -22.785 3.220 1.00 70.91 244 LEU A CA 1
ATOM 1387 C C . LEU A 1 244 ? 88.493 -21.732 2.935 1.00 70.96 244 LEU A C 1
ATOM 1388 O O . LEU A 1 244 ? 88.819 -20.573 2.687 1.00 71.67 244 LEU A O 1
ATOM 1393 N N . PRO A 1 245 ? 87.220 -22.147 2.934 1.00 71.03 245 PRO A N 1
ATOM 1394 C CA . PRO A 1 245 ? 86.116 -21.194 2.962 1.00 70.58 245 PRO A CA 1
ATOM 1395 C C . PRO A 1 245 ? 86.129 -20.400 4.271 1.00 69.08 245 PRO A C 1
ATOM 1396 O O . PRO A 1 245 ? 86.189 -20.992 5.350 1.00 69.94 245 PRO A O 1
ATOM 1400 N N . ALA A 1 246 ? 86.078 -19.074 4.178 1.00 67.13 246 ALA A N 1
ATOM 1401 C CA . ALA A 1 246 ? 86.171 -18.216 5.361 1.00 64.70 246 ALA A CA 1
ATOM 1402 C C . ALA A 1 246 ? 84.972 -18.336 6.306 1.00 63.54 246 ALA A C 1
ATOM 1403 O O . ALA A 1 246 ? 85.134 -18.187 7.519 1.00 62.45 246 ALA A O 1
ATOM 1405 N N . GLU A 1 247 ? 83.785 -18.609 5.765 1.00 61.06 247 GLU A N 1
ATOM 1406 C CA . GLU A 1 247 ? 82.578 -18.757 6.587 1.00 61.25 247 GLU A CA 1
ATOM 1407 C C . GLU A 1 247 ? 82.744 -19.862 7.618 1.00 61.25 247 GLU A C 1
ATOM 1408 O O . GLU A 1 247 ? 82.252 -19.751 8.740 1.00 61.13 247 GLU A O 1
ATOM 1414 N N . GLU A 1 248 ? 83.406 -20.938 7.212 1.00 62.17 248 GLU A N 1
ATOM 1415 C CA . GLU A 1 248 ? 83.527 -22.127 8.043 1.00 66.30 248 GLU A CA 1
ATOM 1416 C C . GLU A 1 248 ? 84.962 -22.287 8.539 1.00 67.06 248 GLU A C 1
ATOM 1417 O O . GLU A 1 248 ? 85.304 -23.308 9.135 1.00 67.03 248 GLU A O 1
ATOM 1423 N N . ALA A 1 249 ? 85.793 -21.279 8.283 1.00 67.14 249 ALA A N 1
ATOM 1424 C CA . ALA A 1 249 ? 87.216 -21.342 8.607 1.00 67.67 249 ALA A CA 1
ATOM 1425 C C . ALA A 1 249 ? 87.463 -22.022 9.947 1.00 68.34 249 ALA A C 1
ATOM 1426 O O . ALA A 1 249 ? 88.414 -22.795 10.081 1.00 67.90 249 ALA A O 1
ATOM 1428 N N . GLU A 1 250 ? 86.602 -21.734 10.921 1.00 69.46 250 GLU A N 1
ATOM 1429 C CA . GLU A 1 250 ? 86.823 -22.162 12.299 1.00 71.27 250 GLU A CA 1
ATOM 1430 C C . GLU A 1 250 ? 86.521 -23.644 12.472 1.00 70.60 250 GLU A C 1
ATOM 1431 O O . GLU A 1 250 ? 87.245 -24.347 13.179 1.00 70.89 250 GLU A O 1
ATOM 1437 N N . SER A 1 251 ? 85.452 -24.108 11.830 1.00 68.94 251 SER A N 1
ATOM 1438 C CA . SER A 1 251 ? 85.142 -25.530 11.799 1.00 67.11 251 SER A CA 1
ATOM 1439 C C . SER A 1 251 ? 86.363 -26.357 11.387 1.00 66.35 251 SER A C 1
ATOM 1440 O O . SER A 1 251 ? 86.708 -27.338 12.040 1.00 66.47 251 SER A O 1
ATOM 1443 N N . TYR A 1 252 ? 87.039 -25.949 10.320 1.00 66.13 252 TYR A N 1
ATOM 1444 C CA . TYR A 1 252 ? 88.064 -26.792 9.703 1.00 66.48 252 TYR A CA 1
ATOM 1445 C C . TYR A 1 252 ? 89.431 -26.798 10.409 1.00 67.10 252 TYR A C 1
ATOM 1446 O O . TYR A 1 252 ? 90.100 -27.836 10.429 1.00 65.48 252 TYR A O 1
ATOM 1455 N N . LEU A 1 253 ? 89.856 -25.659 10.962 1.00 66.52 253 LEU A N 1
ATOM 1456 C CA . LEU A 1 253 ? 91.087 -25.596 11.761 1.00 67.12 253 LEU A CA 1
ATOM 1457 C C . LEU A 1 253 ? 90.931 -26.504 12.977 1.00 67.55 253 LEU A C 1
ATOM 1458 O O . LEU A 1 253 ? 91.835 -27.268 13.330 1.00 66.45 253 LEU A O 1
ATOM 1463 N N . LYS A 1 254 ? 89.759 -26.379 13.596 1.00 67.83 254 LYS A N 1
ATOM 1464 C CA . LYS A 1 254 ? 89.316 -27.185 14.726 1.00 68.06 254 LYS A CA 1
ATOM 1465 C C . LYS A 1 254 ? 89.354 -28.671 14.377 1.00 67.89 254 LYS A C 1
ATOM 1466 O O . LYS A 1 254 ? 90.116 -29.432 14.969 1.00 66.66 254 LYS A O 1
ATOM 1472 N N . LYS A 1 255 ? 88.533 -29.082 13.412 1.00 69.44 255 LYS A N 1
ATOM 1473 C CA . LYS A 1 255 ? 88.462 -30.490 13.023 1.00 69.15 255 LYS A CA 1
ATOM 1474 C C . LYS A 1 255 ? 89.852 -31.069 12.787 1.00 69.55 255 LYS A C 1
ATOM 1475 O O . LYS A 1 255 ? 90.062 -32.266 12.976 1.00 70.34 255 LYS A O 1
ATOM 1481 N N . GLY A 1 256 ? 90.802 -30.228 12.390 1.00 68.63 256 GLY A N 1
ATOM 1482 C CA . GLY A 1 256 ? 92.195 -30.651 12.303 1.00 67.13 256 GLY A CA 1
ATOM 1483 C C . GLY A 1 256 ? 92.972 -30.054 11.148 1.00 67.18 256 GLY A C 1
ATOM 1484 O O . GLY A 1 256 ? 94.189 -30.215 11.065 1.00 66.67 256 GLY A O 1
ATOM 1485 N N . TYR A 1 257 ? 92.277 -29.350 10.261 1.00 66.59 257 TYR A N 1
ATOM 1486 C CA . TYR A 1 257 ? 92.847 -28.964 8.975 1.00 66.70 257 TYR A CA 1
ATOM 1487 C C . TYR A 1 257 ? 93.850 -27.825 9.082 1.00 67.30 257 TYR A C 1
ATOM 1488 O O . TYR A 1 257 ? 93.876 -27.097 10.073 1.00 68.45 257 TYR A O 1
ATOM 1497 N N . SER A 1 258 ? 94.655 -27.684 8.034 1.00 67.12 258 SER A N 1
ATOM 1498 C CA . SER A 1 258 ? 95.461 -26.494 7.790 1.00 67.01 258 SER A CA 1
ATOM 1499 C C . SER A 1 258 ? 94.633 -25.473 7.005 1.00 67.27 258 SER A C 1
ATOM 1500 O O . SER A 1 258 ? 93.507 -25.757 6.585 1.00 67.26 258 SER A O 1
ATOM 1503 N N . LEU A 1 259 ? 95.202 -24.288 6.808 1.00 66.66 259 LEU A N 1
ATOM 1504 C CA . LEU A 1 259 ? 94.463 -23.135 6.304 1.00 66.07 259 LEU A CA 1
ATOM 1505 C C . LEU A 1 259 ? 94.452 -23.071 4.778 1.00 65.49 259 LEU A C 1
ATOM 1506 O O . LEU A 1 259 ? 93.600 -22.406 4.186 1.00 66.21 259 LEU A O 1
ATOM 1511 N N . ASN A 1 260 ? 95.394 -23.767 4.148 1.00 64.26 260 ASN A N 1
ATOM 1512 C CA . ASN A 1 260 ? 95.492 -23.822 2.690 1.00 63.33 260 ASN A CA 1
ATOM 1513 C C . ASN A 1 260 ? 94.918 -25.111 2.093 1.00 62.31 260 ASN A C 1
ATOM 1514 O O . ASN A 1 260 ? 95.079 -25.391 0.898 1.00 62.24 260 ASN A O 1
ATOM 1519 N N . ASP A 1 261 ? 94.250 -25.888 2.939 1.00 60.45 261 ASP A N 1
ATOM 1520 C CA . ASP A 1 261 ? 93.638 -27.154 2.540 1.00 59.36 261 ASP A CA 1
ATOM 1521 C C . ASP A 1 261 ? 92.579 -27.008 1.459 1.00 56.63 261 ASP A C 1
ATOM 1522 O O . ASP A 1 261 ? 91.805 -26.055 1.453 1.00 56.48 261 ASP A O 1
ATOM 1527 N N . ARG A 1 262 ? 92.550 -27.968 0.546 1.00 54.41 262 ARG A N 1
ATOM 1528 C CA . ARG A 1 262 ? 91.483 -28.015 -0.440 1.00 52.84 262 ARG A CA 1
ATOM 1529 C C . ARG A 1 262 ? 90.373 -28.971 -0.030 1.00 50.68 262 ARG A C 1
ATOM 1530 O O . ARG A 1 262 ? 90.597 -30.165 0.151 1.00 49.81 262 ARG A O 1
ATOM 1538 N N . VAL A 1 263 ? 89.182 -28.405 0.135 1.00 48.00 263 VAL A N 1
ATOM 1539 C CA . VAL A 1 263 ? 88.049 -29.095 0.720 1.00 46.55 263 VAL A CA 1
ATOM 1540 C C . VAL A 1 263 ? 86.818 -29.020 -0.198 1.00 46.04 263 VAL A C 1
ATOM 1541 O O . VAL A 1 263 ? 86.741 -28.174 -1.097 1.00 44.68 263 VAL A O 1
ATOM 1545 N N . GLY A 1 264 ? 85.881 -29.938 0.008 1.00 42.11 264 GLY A N 1
ATOM 1546 C CA . GLY A 1 264 ? 84.640 -29.931 -0.757 1.00 42.44 264 GLY A CA 1
ATOM 1547 C C . GLY A 1 264 ? 83.726 -28.828 -0.265 1.00 42.15 264 GLY A C 1
ATOM 1548 O O . GLY A 1 264 ? 83.542 -28.667 0.941 1.00 42.31 264 GLY A O 1
ATOM 1549 N N . THR A 1 265 ? 83.151 -28.074 -1.200 1.00 40.54 265 THR A N 1
ATOM 1550 C CA . THR A 1 265 ? 82.303 -26.939 -0.858 1.00 39.99 265 THR A CA 1
ATOM 1551 C C . THR A 1 265 ? 80.865 -27.115 -1.325 1.00 39.75 265 THR A C 1
ATOM 1552 O O . THR A 1 265 ? 80.006 -26.302 -0.986 1.00 39.55 265 THR A O 1
ATOM 1556 N N . SER A 1 266 ? 80.589 -28.154 -2.104 1.00 37.50 266 SER A N 1
ATOM 1557 C CA . SER A 1 266 ? 79.206 -28.386 -2.505 1.00 38.40 266 SER A CA 1
ATOM 1558 C C . SER A 1 266 ? 78.909 -29.860 -2.838 1.00 38.54 266 SER A C 1
ATOM 1559 O O . SER A 1 266 ? 79.797 -30.607 -3.245 1.00 36.84 266 SER A O 1
ATOM 1562 N N . TYR A 1 267 ? 77.653 -30.259 -2.656 1.00 37.79 267 TYR A N 1
ATOM 1563 C CA . TYR A 1 267 ? 77.155 -31.573 -3.068 1.00 37.87 267 TYR A CA 1
ATOM 1564 C C . TYR A 1 267 ? 77.979 -32.765 -2.592 1.00 36.75 267 TYR A C 1
ATOM 1565 O O . TYR A 1 267 ? 78.463 -32.757 -1.458 1.00 37.56 267 TYR A O 1
ATOM 1574 N N . LEU A 1 268 ? 78.179 -33.764 -3.447 1.00 37.00 268 LEU A N 1
ATOM 1575 C CA . LEU A 1 268 ? 78.969 -34.938 -3.061 1.00 36.47 268 LEU A CA 1
ATOM 1576 C C . LEU A 1 268 ? 80.375 -34.626 -2.513 1.00 37.57 268 LEU A C 1
ATOM 1577 O O . LEU A 1 268 ? 80.825 -35.269 -1.555 1.00 37.67 268 LEU A O 1
ATOM 1582 N N . GLU A 1 269 ? 81.086 -33.671 -3.108 1.00 36.98 269 GLU A N 1
ATOM 1583 C CA . GLU A 1 269 ? 82.471 -33.420 -2.683 1.00 38.04 269 GLU A CA 1
ATOM 1584 C C . GLU A 1 269 ? 82.420 -32.961 -1.241 1.00 38.23 269 GLU A C 1
ATOM 1585 O O . GLU A 1 269 ? 83.302 -33.289 -0.459 1.00 42.42 269 GLU A O 1
ATOM 1591 N N . LYS A 1 270 ? 81.388 -32.204 -0.893 1.00 38.98 270 LYS A N 1
ATOM 1592 C CA . LYS A 1 270 ? 81.229 -31.738 0.473 1.00 40.35 270 LYS A CA 1
ATOM 1593 C C . LYS A 1 270 ? 80.711 -32.845 1.383 1.00 40.82 270 LYS A C 1
ATOM 1594 O O . LYS A 1 270 ? 81.238 -33.065 2.466 1.00 41.59 270 LYS A O 1
ATOM 1600 N N . GLN A 1 271 ? 79.655 -33.527 0.956 1.00 38.74 271 GLN A N 1
ATOM 1601 C CA . GLN A 1 271 ? 79.059 -34.572 1.782 1.00 38.05 271 GLN A CA 1
ATOM 1602 C C . GLN A 1 271 ? 80.068 -35.634 2.234 1.00 36.94 271 GLN A C 1
ATOM 1603 O O . GLN A 1 271 ? 80.027 -36.086 3.380 1.00 36.93 271 GLN A O 1
ATOM 1609 N N . TYR A 1 272 ? 80.962 -36.031 1.333 1.00 36.08 272 TYR A N 1
ATOM 1610 C CA . TYR A 1 272 ? 81.899 -37.118 1.596 1.00 35.58 272 TYR A CA 1
ATOM 1611 C C . TYR A 1 272 ? 83.333 -36.631 1.761 1.00 36.14 272 TYR A C 1
ATOM 1612 O O . TYR A 1 272 ? 84.288 -37.389 1.579 1.00 36.77 272 TYR A O 1
ATOM 1621 N N . GLU A 1 273 ? 83.458 -35.365 2.147 1.00 37.49 273 GLU A N 1
ATOM 1622 C CA . GLU A 1 273 ? 84.737 -34.721 2.419 1.00 39.69 273 GLU A CA 1
ATOM 1623 C C . GLU A 1 273 ? 85.640 -35.525 3.358 1.00 40.46 273 GLU A C 1
ATOM 1624 O O . GLU A 1 273 ? 86.829 -35.658 3.114 1.00 42.01 273 GLU A O 1
ATOM 1630 N N . GLU A 1 274 ? 85.093 -36.048 4.445 1.00 41.64 274 GLU A N 1
ATOM 1631 C CA . GLU A 1 274 ? 85.901 -36.828 5.377 1.00 41.99 274 GLU A CA 1
ATOM 1632 C C . GLU A 1 274 ? 86.479 -38.057 4.670 1.00 40.74 274 GLU A C 1
ATOM 1633 O O . GLU A 1 274 ? 87.569 -38.509 4.985 1.00 41.06 274 GLU A O 1
ATOM 1639 N N . VAL A 1 275 ? 85.728 -38.635 3.737 1.00 42.18 275 VAL A N 1
ATOM 1640 C CA . VAL A 1 275 ? 86.194 -39.817 3.023 1.00 40.58 275 VAL A CA 1
ATOM 1641 C C . VAL A 1 275 ? 87.209 -39.432 1.946 1.00 39.23 275 VAL A C 1
ATOM 1642 O O . VAL A 1 275 ? 88.202 -40.123 1.766 1.00 39.04 275 VAL A O 1
ATOM 1646 N N . LEU A 1 276 ? 86.970 -38.334 1.234 1.00 37.83 276 LEU A N 1
ATOM 1647 C CA . LEU A 1 276 ? 87.786 -38.000 0.072 1.00 37.73 276 LEU A CA 1
ATOM 1648 C C . LEU A 1 276 ? 89.138 -37.369 0.449 1.00 38.96 276 LEU A C 1
ATOM 1649 O O . LEU A 1 276 ? 90.133 -37.537 -0.271 1.00 37.71 276 LEU A O 1
ATOM 1654 N N . GLN A 1 277 ? 89.189 -36.673 1.583 1.00 39.52 277 GLN A N 1
ATOM 1655 C CA . GLN A 1 277 ? 90.399 -35.935 1.984 1.00 40.40 277 GLN A CA 1
ATOM 1656 C C . GLN A 1 277 ? 91.626 -36.823 2.170 1.00 41.49 277 GLN A C 1
ATOM 1657 O O . GLN A 1 277 ? 91.595 -37.782 2.931 1.00 41.42 277 GLN A O 1
ATOM 1663 N N . GLY A 1 278 ? 92.717 -36.504 1.482 1.00 42.97 278 GLY A N 1
ATOM 1664 C CA . GLY A 1 278 ? 93.919 -37.313 1.590 1.00 46.05 278 GLY A CA 1
ATOM 1665 C C . GLY A 1 278 ? 94.384 -37.419 3.030 1.00 48.10 278 GLY A C 1
ATOM 1666 O O . GLY A 1 278 ? 94.233 -36.483 3.814 1.00 48.27 278 GLY A O 1
ATOM 1667 N N . LYS A 1 279 ? 94.935 -38.573 3.387 1.00 49.45 279 LYS A N 1
ATOM 1668 C CA . LYS A 1 279 ? 95.576 -38.725 4.687 1.00 50.80 279 LYS A CA 1
ATOM 1669 C C . LYS A 1 279 ? 96.944 -38.047 4.626 1.00 49.85 279 LYS A C 1
ATOM 1670 O O . LYS A 1 279 ? 97.738 -38.300 3.723 1.00 49.43 279 LYS A O 1
ATOM 1676 N N . ARG A 1 280 ? 97.219 -37.176 5.587 1.00 50.42 280 ARG A N 1
ATOM 1677 C CA . ARG A 1 280 ? 98.391 -36.303 5.495 1.00 52.90 280 ARG A CA 1
ATOM 1678 C C . ARG A 1 280 ? 99.712 -36.926 5.937 1.00 51.76 280 ARG A C 1
ATOM 1679 O O . ARG A 1 280 ? 99.734 -37.681 6.910 1.00 51.46 280 ARG A O 1
ATOM 1687 N N . PRO A 1 281 ? 100.820 -36.618 5.231 1.00 52.01 281 PRO A N 1
ATOM 1688 C CA . PRO A 1 281 ? 102.101 -36.918 5.877 1.00 49.99 281 PRO A CA 1
ATOM 1689 C C . PRO A 1 281 ? 102.355 -35.994 7.075 1.00 49.84 281 PRO A C 1
ATOM 1690 O O . PRO A 1 281 ? 102.021 -34.805 7.038 1.00 47.78 281 PRO A O 1
ATOM 1694 N N . VAL A 1 282 ? 102.930 -36.555 8.137 1.00 48.76 282 VAL A N 1
ATOM 1695 C CA . VAL A 1 282 ? 103.268 -35.812 9.350 1.00 47.83 282 VAL A CA 1
ATOM 1696 C C . VAL A 1 282 ? 104.726 -36.091 9.717 1.00 47.89 282 VAL A C 1
ATOM 1697 O O . VAL A 1 282 ? 105.191 -37.232 9.671 1.00 47.93 282 VAL A O 1
ATOM 1701 N N . LYS A 1 283 ? 105.453 -35.039 10.074 1.00 46.37 283 LYS A N 1
ATOM 1702 C CA . LYS A 1 283 ? 106.870 -35.155 10.398 1.00 44.09 283 LYS A CA 1
ATOM 1703 C C . LYS A 1 283 ? 107.145 -34.411 11.692 1.00 43.10 283 LYS A C 1
ATOM 1704 O O . LYS A 1 283 ? 106.379 -33.537 12.097 1.00 41.09 283 LYS A O 1
ATOM 1710 N N . GLU A 1 284 ? 108.242 -34.760 12.351 1.00 43.62 284 GLU A N 1
ATOM 1711 C CA . GLU A 1 284 ? 108.752 -33.896 13.404 1.00 44.32 284 GLU A CA 1
ATOM 1712 C C . GLU A 1 284 ? 110.170 -33.450 13.064 1.00 43.62 284 GLU A C 1
ATOM 1713 O O . GLU A 1 284 ? 111.017 -34.262 12.686 1.00 44.65 284 GLU A O 1
ATOM 1719 N N . ILE A 1 285 ? 110.391 -32.140 13.134 1.00 41.58 285 ILE A N 1
ATOM 1720 C CA . ILE A 1 285 ? 111.686 -31.555 12.842 1.00 40.39 285 ILE A CA 1
ATOM 1721 C C . ILE A 1 285 ? 112.403 -31.323 14.176 1.00 41.64 285 ILE A C 1
ATOM 1722 O O . ILE A 1 285 ? 111.869 -30.682 15.087 1.00 40.08 285 ILE A O 1
ATOM 1727 N N . HIS A 1 286 ? 113.601 -31.885 14.290 1.00 41.66 286 HIS A N 1
ATOM 1728 C CA . HIS A 1 286 ? 114.368 -31.804 15.529 1.00 43.90 286 HIS A CA 1
ATOM 1729 C C . HIS A 1 286 ? 115.369 -30.658 15.449 1.00 42.96 286 HIS A C 1
ATOM 1730 O O . HIS A 1 286 ? 116.053 -30.505 14.437 1.00 43.99 286 HIS A O 1
ATOM 1737 N N . LEU A 1 287 ? 115.432 -29.854 16.511 1.00 42.28 287 LEU A N 1
ATOM 1738 C CA . LEU A 1 287 ? 116.229 -28.628 16.538 1.00 39.17 287 LEU A CA 1
ATOM 1739 C C . LEU A 1 287 ? 117.363 -28.768 17.537 1.00 39.56 287 LEU A C 1
ATOM 1740 O O . LEU A 1 287 ? 117.203 -29.484 18.528 1.00 40.17 287 LEU A O 1
ATOM 1745 N N . ASP A 1 288 ? 118.485 -28.095 17.266 1.00 35.45 288 ASP A N 1
ATOM 1746 C CA . ASP A 1 288 ? 119.592 -27.981 18.207 1.00 34.58 288 ASP A CA 1
ATOM 1747 C C . ASP A 1 288 ? 119.263 -26.961 19.300 1.00 35.45 288 ASP A C 1
ATOM 1748 O O . ASP A 1 288 ? 118.155 -26.445 19.354 1.00 33.89 288 ASP A O 1
ATOM 1753 N N . LYS A 1 289 ? 120.219 -26.674 20.174 1.00 37.84 289 LYS A N 1
ATOM 1754 C CA . LYS A 1 289 ? 119.949 -25.823 21.329 1.00 41.40 289 LYS A CA 1
ATOM 1755 C C . LYS A 1 289 ? 119.642 -24.374 20.960 1.00 43.09 289 LYS A C 1
ATOM 1756 O O . LYS A 1 289 ? 119.076 -23.630 21.761 1.00 45.61 289 LYS A O 1
ATOM 1762 N N . HIS A 1 290 ? 120.042 -23.966 19.760 1.00 42.96 290 HIS A N 1
ATOM 1763 C CA . HIS A 1 290 ? 119.770 -22.617 19.286 1.00 40.30 290 HIS A CA 1
ATOM 1764 C C . HIS A 1 290 ? 118.450 -22.592 18.530 1.00 39.32 290 HIS A C 1
ATOM 1765 O O . HIS A 1 290 ? 117.940 -21.526 18.195 1.00 40.92 290 HIS A O 1
ATOM 1772 N N . GLY A 1 291 ? 117.888 -23.764 18.258 1.00 37.55 291 GLY A N 1
ATOM 1773 C CA . GLY A 1 291 ? 116.669 -23.830 17.461 1.00 35.04 291 GLY A CA 1
ATOM 1774 C C . GLY A 1 291 ? 116.927 -24.057 15.982 1.00 33.17 291 GLY A C 1
ATOM 1775 O O . GLY A 1 291 ? 116.045 -23.899 15.148 1.00 33.72 291 GLY A O 1
ATOM 1776 N N . ASP A 1 292 ? 118.152 -24.434 15.648 1.00 33.31 292 ASP A N 1
ATOM 1777 C CA . ASP A 1 292 ? 118.523 -24.673 14.263 1.00 31.92 292 ASP A CA 1
ATOM 1778 C C . ASP A 1 292 ? 118.076 -26.078 13.864 1.00 32.97 292 ASP A C 1
ATOM 1779 O O . ASP A 1 292 ? 118.356 -27.034 14.591 1.00 32.27 292 ASP A O 1
ATOM 1784 N N . MET A 1 293 ? 117.373 -26.204 12.736 1.00 31.07 293 MET A N 1
ATOM 1785 C CA . MET A 1 293 ? 117.020 -27.528 12.226 1.00 33.61 293 MET A CA 1
ATOM 1786 C C . MET A 1 293 ? 118.201 -28.504 12.230 1.00 35.40 293 MET A C 1
ATOM 1787 O O . MET A 1 293 ? 119.311 -28.172 11.809 1.00 33.52 293 MET A O 1
ATOM 1792 N N . GLU A 1 294 ? 117.953 -29.715 12.719 1.00 38.51 294 GLU A N 1
ATOM 1793 C CA . GLU A 1 294 ? 119.007 -30.720 12.838 1.00 42.62 294 GLU A CA 1
ATOM 1794 C C . GLU A 1 294 ? 118.633 -32.049 12.186 1.00 45.08 294 GLU A C 1
ATOM 1795 O O . GLU A 1 294 ? 119.515 -32.813 11.788 1.00 45.23 294 GLU A O 1
ATOM 1801 N N . SER A 1 295 ? 117.329 -32.305 12.073 1.00 46.60 295 SER A N 1
ATOM 1802 C CA . SER A 1 295 ? 116.819 -33.649 11.834 1.00 48.15 295 SER A CA 1
ATOM 1803 C C . SER A 1 295 ? 115.363 -33.612 11.359 1.00 49.84 295 SER A C 1
ATOM 1804 O O . SER A 1 295 ? 114.585 -32.748 11.775 1.00 49.06 295 SER A O 1
ATOM 1807 N N . VAL A 1 296 ? 115.008 -34.553 10.486 1.00 50.81 296 VAL A N 1
ATOM 1808 C CA . VAL A 1 296 ? 113.659 -34.657 9.937 1.00 52.80 296 VAL A CA 1
ATOM 1809 C C . VAL A 1 296 ? 113.118 -36.057 10.232 1.00 53.74 296 VAL A C 1
ATOM 1810 O O . VAL A 1 296 ? 113.392 -37.006 9.495 1.00 52.66 296 VAL A O 1
ATOM 1814 N N . GLU A 1 297 ? 112.365 -36.186 11.320 1.00 54.97 297 GLU A N 1
ATOM 1815 C CA . GLU A 1 297 ? 111.805 -37.472 11.734 1.00 57.49 297 GLU A CA 1
ATOM 1816 C C . GLU A 1 297 ? 110.317 -37.589 11.357 1.00 58.38 297 GLU A C 1
ATOM 1817 O O . GLU A 1 297 ? 109.470 -36.837 11.843 1.00 57.45 297 GLU A O 1
ATOM 1823 N N . ASN A 1 298 ? 109.998 -38.528 10.473 1.00 59.53 298 ASN A N 1
ATOM 1824 C CA . ASN A 1 298 ? 108.611 -38.738 10.062 1.00 61.78 298 ASN A CA 1
ATOM 1825 C C . ASN A 1 298 ? 107.807 -39.523 11.099 1.00 61.94 298 ASN A C 1
ATOM 1826 O O . ASN A 1 298 ? 108.356 -40.322 11.861 1.00 63.47 298 ASN A O 1
ATOM 1831 N N . ILE A 1 299 ? 106.504 -39.274 11.137 1.00 61.99 299 ILE A N 1
ATOM 1832 C CA . ILE A 1 299 ? 105.618 -39.925 12.092 1.00 61.65 299 ILE A CA 1
ATOM 1833 C C . ILE A 1 299 ? 104.508 -40.671 11.346 1.00 62.29 299 ILE A C 1
ATOM 1834 O O . ILE A 1 299 ? 104.189 -41.817 11.664 1.00 63.02 299 ILE A O 1
ATOM 1839 N N . GLU A 1 300 ? 103.930 -40.036 10.334 1.00 61.68 300 GLU A N 1
ATOM 1840 C CA . GLU A 1 300 ? 102.984 -40.739 9.475 1.00 62.07 300 GLU A CA 1
ATOM 1841 C C . GLU A 1 300 ? 103.202 -40.383 8.017 1.00 60.81 300 GLU A C 1
ATOM 1842 O O . GLU A 1 300 ? 103.357 -39.215 7.661 1.00 60.40 300 GLU A O 1
ATOM 1848 N N . GLU A 1 301 ? 103.232 -41.411 7.178 1.00 60.27 301 GLU A N 1
ATOM 1849 C CA . GLU A 1 301 ? 103.310 -41.184 5.747 1.00 60.71 301 GLU A CA 1
ATOM 1850 C C . GLU A 1 301 ? 101.907 -41.026 5.174 1.00 58.92 301 GLU A C 1
ATOM 1851 O O . GLU A 1 301 ? 100.939 -41.591 5.685 1.00 56.40 301 GLU A O 1
ATOM 1857 N N . GLY A 1 302 ? 101.810 -40.214 4.129 1.00 57.73 302 GLY A N 1
ATOM 1858 C CA . GLY A 1 302 ? 100.516 -39.825 3.615 1.00 55.42 302 GLY A CA 1
ATOM 1859 C C . GLY A 1 302 ? 100.059 -40.771 2.530 1.00 53.75 302 GLY A C 1
ATOM 1860 O O . GLY A 1 302 ? 100.858 -41.540 1.989 1.00 52.83 302 GLY A O 1
ATOM 1861 N N . SER A 1 303 ? 98.769 -40.675 2.220 1.00 50.53 303 SER A N 1
ATOM 1862 C CA . SER A 1 303 ? 98.147 -41.434 1.145 1.00 47.86 303 SER A CA 1
ATOM 1863 C C . SER A 1 303 ? 96.987 -40.660 0.522 1.00 45.98 303 SER A C 1
ATOM 1864 O O . SER A 1 303 ? 96.321 -39.857 1.186 1.00 44.25 303 SER A O 1
ATOM 1867 N N . LYS A 1 304 ? 96.783 -40.919 -0.766 1.00 43.07 304 LYS A N 1
ATOM 1868 C CA . LYS A 1 304 ? 95.603 -40.506 -1.500 1.00 41.95 304 LYS A CA 1
ATOM 1869 C C . LYS A 1 304 ? 94.328 -40.804 -0.705 1.00 40.77 304 LYS A C 1
ATOM 1870 O O . LYS A 1 304 ? 94.189 -41.869 -0.097 1.00 39.19 304 LYS A O 1
ATOM 1876 N N . GLY A 1 305 ? 93.411 -39.845 -0.683 1.00 38.10 305 GLY A N 1
ATOM 1877 C CA . GLY A 1 305 ? 92.092 -40.105 -0.118 1.00 37.28 305 GLY A CA 1
ATOM 1878 C C . GLY A 1 305 ? 91.429 -41.334 -0.719 1.00 37.27 305 GLY A C 1
ATOM 1879 O O . GLY A 1 305 ? 91.903 -41.873 -1.731 1.00 34.89 305 GLY A O 1
ATOM 1880 N N . LYS A 1 306 ? 90.353 -41.793 -0.077 1.00 34.46 306 LYS A N 1
ATOM 1881 C CA . LYS A 1 306 ? 89.640 -42.962 -0.573 1.00 35.72 306 LYS A CA 1
ATOM 1882 C C . LYS A 1 306 ? 88.645 -42.501 -1.625 1.00 36.58 306 LYS A C 1
ATOM 1883 O O . LYS A 1 306 ? 88.437 -41.296 -1.795 1.00 35.65 306 LYS A O 1
ATOM 1889 N N . ASN A 1 307 ? 88.057 -43.463 -2.331 1.00 35.58 307 ASN A N 1
ATOM 1890 C CA . ASN A 1 307 ? 87.178 -43.181 -3.459 1.00 35.11 307 ASN A CA 1
ATOM 1891 C C . ASN A 1 307 ? 85.760 -43.585 -3.087 1.00 35.52 307 ASN A C 1
ATOM 1892 O O . ASN A 1 307 ? 85.577 -44.485 -2.261 1.00 34.23 307 ASN A O 1
ATOM 1897 N N . ILE A 1 308 ? 84.774 -42.911 -3.678 1.00 33.62 308 ILE A N 1
ATOM 1898 C CA . ILE A 1 308 ? 83.392 -43.347 -3.575 1.00 36.08 308 ILE A CA 1
ATOM 1899 C C . ILE A 1 308 ? 82.923 -43.770 -4.963 1.00 36.75 308 ILE A C 1
ATOM 1900 O O . ILE A 1 308 ? 83.291 -43.141 -5.962 1.00 36.76 308 ILE A O 1
ATOM 1905 N N . LYS A 1 309 ? 82.127 -44.837 -5.001 1.00 37.92 309 LYS A N 1
ATOM 1906 C CA . LYS A 1 309 ? 81.454 -45.299 -6.211 1.00 37.85 309 LYS A CA 1
ATOM 1907 C C . LYS A 1 309 ? 79.954 -45.061 -6.067 1.00 38.08 309 LYS A C 1
ATOM 1908 O O . LYS A 1 309 ? 79.332 -45.492 -5.096 1.00 37.06 309 LYS A O 1
ATOM 1914 N N . LEU A 1 310 ? 79.367 -44.365 -7.038 1.00 39.12 310 LEU A N 1
ATOM 1915 C CA . LEU A 1 310 ? 77.940 -44.050 -6.988 1.00 36.92 310 LEU A CA 1
ATOM 1916 C C . LEU A 1 310 ? 77.058 -45.227 -7.359 1.00 37.98 310 LEU A C 1
ATOM 1917 O O . LEU A 1 310 ? 77.510 -46.219 -7.930 1.00 35.90 310 LEU A O 1
ATOM 1922 N N . THR A 1 311 ? 75.782 -45.086 -7.016 1.00 37.28 311 THR A N 1
ATOM 1923 C CA . THR A 1 311 ? 74.778 -46.093 -7.308 1.00 35.17 311 THR A CA 1
ATOM 1924 C C . THR A 1 311 ? 74.260 -45.860 -8.716 1.00 37.43 311 THR A C 1
ATOM 1925 O O . THR A 1 311 ? 73.619 -46.742 -9.279 1.00 38.03 311 THR A O 1
ATOM 1929 N N . ILE A 1 312 ? 74.506 -44.672 -9.266 1.00 38.07 312 ILE A N 1
ATOM 1930 C CA . ILE A 1 312 ? 74.000 -44.313 -10.591 1.00 37.89 312 ILE A CA 1
ATOM 1931 C C . ILE A 1 312 ? 74.956 -44.719 -11.694 1.00 42.18 312 ILE A C 1
ATOM 1932 O O . ILE A 1 312 ? 76.162 -44.469 -11.611 1.00 41.15 312 ILE A O 1
ATOM 1937 N N . ASP A 1 313 ? 74.402 -45.342 -12.727 1.00 41.76 313 ASP A N 1
ATOM 1938 C CA . ASP A 1 313 ? 75.163 -45.652 -13.916 1.00 44.07 313 ASP A CA 1
ATOM 1939 C C . ASP A 1 313 ? 74.991 -44.544 -14.958 1.00 42.83 313 ASP A C 1
ATOM 1940 O O . ASP A 1 313 ? 73.880 -44.204 -15.329 1.00 44.21 313 ASP A O 1
ATOM 1945 N N . LEU A 1 314 ? 76.082 -43.955 -15.423 1.00 42.23 314 LEU A N 1
ATOM 1946 C CA . LEU A 1 314 ? 75.993 -42.920 -16.447 1.00 43.27 314 LEU A CA 1
ATOM 1947 C C . LEU A 1 314 ? 75.078 -43.252 -17.633 1.00 44.47 314 LEU A C 1
ATOM 1948 O O . LEU A 1 314 ? 74.338 -42.378 -18.084 1.00 43.66 314 LEU A O 1
ATOM 1953 N N . ALA A 1 315 ? 75.162 -44.479 -18.152 1.00 41.45 315 ALA A N 1
ATOM 1954 C CA . ALA A 1 315 ? 74.414 -44.886 -19.333 1.00 43.80 315 ALA A CA 1
ATOM 1955 C C . ALA A 1 315 ? 72.921 -44.839 -19.024 1.00 44.33 315 ALA A C 1
ATOM 1956 O O . ALA A 1 315 ? 72.140 -44.282 -19.802 1.00 42.96 315 ALA A O 1
ATOM 1958 N N . PHE A 1 316 ? 72.528 -45.412 -17.886 1.00 43.21 316 PHE A N 1
ATOM 1959 C CA . PHE A 1 316 ? 71.140 -45.297 -17.438 1.00 42.13 316 PHE A CA 1
ATOM 1960 C C . PHE A 1 316 ? 70.710 -43.830 -17.299 1.00 40.34 316 PHE A C 1
ATOM 1961 O O . PHE A 1 316 ? 69.696 -43.388 -17.855 1.00 39.43 316 PHE A O 1
ATOM 1969 N N . GLN A 1 317 ? 71.518 -43.057 -16.591 1.00 38.86 317 GLN A N 1
ATOM 1970 C CA . GLN A 1 317 ? 71.204 -41.649 -16.391 1.00 37.80 317 GLN A CA 1
ATOM 1971 C C . GLN A 1 317 ? 71.075 -40.899 -17.718 1.00 38.26 317 GLN A C 1
ATOM 1972 O O . GLN A 1 317 ? 70.202 -40.047 -17.853 1.00 41.14 317 GLN A O 1
ATOM 1978 N N . ASP A 1 318 ? 71.928 -41.221 -18.695 1.00 37.25 318 ASP A N 1
ATOM 1979 C CA . ASP A 1 318 ? 71.906 -40.593 -20.010 1.00 37.27 318 ASP A CA 1
ATOM 1980 C C . ASP A 1 318 ? 70.595 -40.914 -20.718 1.00 36.90 318 ASP A C 1
ATOM 1981 O O . ASP A 1 318 ? 70.004 -40.061 -21.389 1.00 36.38 318 ASP A O 1
ATOM 1986 N N . SER A 1 319 ? 70.159 -42.157 -20.594 1.00 36.20 319 SER A N 1
ATOM 1987 C CA . SER A 1 319 ? 68.982 -42.575 -21.340 1.00 40.36 319 SER A CA 1
ATOM 1988 C C . SER A 1 319 ? 67.696 -42.024 -20.704 1.00 38.42 319 SER A C 1
ATOM 1989 O O . SER A 1 319 ? 66.769 -41.616 -21.400 1.00 40.54 319 SER A O 1
ATOM 1992 N N . VAL A 1 320 ? 67.664 -41.896 -19.384 1.00 38.48 320 VAL A N 1
ATOM 1993 C CA . VAL A 1 320 ? 66.575 -41.121 -18.764 1.00 36.26 320 VAL A CA 1
ATOM 1994 C C . VAL A 1 320 ? 66.537 -39.632 -19.187 1.00 35.89 320 VAL A C 1
ATOM 1995 O O . VAL A 1 320 ? 65.485 -39.109 -19.541 1.00 33.37 320 VAL A O 1
ATOM 1999 N N . ASP A 1 321 ? 67.677 -38.943 -19.152 1.00 36.77 321 ASP A N 1
ATOM 2000 C CA . ASP A 1 321 ? 67.777 -37.568 -19.658 1.00 34.95 321 ASP A CA 1
ATOM 2001 C C . ASP A 1 321 ? 67.199 -37.435 -21.082 1.00 34.91 321 ASP A C 1
ATOM 2002 O O . ASP A 1 321 ? 66.455 -36.505 -21.381 1.00 37.43 321 ASP A O 1
ATOM 2007 N N . ALA A 1 322 ? 67.523 -38.373 -21.970 1.00 36.31 322 ALA A N 1
ATOM 2008 C CA . ALA A 1 322 ? 67.050 -38.340 -23.363 1.00 35.49 322 ALA A CA 1
ATOM 2009 C C . ALA A 1 322 ? 65.547 -38.513 -23.439 1.00 34.49 322 ALA A C 1
ATOM 2010 O O . ALA A 1 322 ? 64.869 -37.781 -24.170 1.00 36.39 322 ALA A O 1
ATOM 2012 N N . LEU A 1 323 ? 65.024 -39.469 -22.676 1.00 34.31 323 LEU A N 1
ATOM 2013 C CA . LEU A 1 323 ? 63.581 -39.702 -22.616 1.00 33.75 323 LEU A CA 1
ATOM 2014 C C . LEU A 1 323 ? 62.855 -38.419 -22.199 1.00 36.79 323 LEU A C 1
ATOM 2015 O O . LEU A 1 323 ? 61.921 -37.954 -22.885 1.00 34.87 323 LEU A O 1
ATOM 2020 N N . LEU A 1 324 ? 63.292 -37.827 -21.083 1.00 34.80 324 LEU A N 1
ATOM 2021 C CA . LEU A 1 324 ? 62.598 -36.637 -20.573 1.00 37.66 324 LEU A CA 1
ATOM 2022 C C . LEU A 1 324 ? 62.664 -35.528 -21.617 1.00 35.14 324 LEU A C 1
ATOM 2023 O O . LEU A 1 324 ? 61.713 -34.790 -21.838 1.00 36.05 324 LEU A O 1
ATOM 2028 N N . LYS A 1 325 ? 63.813 -35.410 -22.259 1.00 38.33 325 LYS A N 1
ATOM 2029 C CA . LYS A 1 325 ? 63.961 -34.386 -23.267 1.00 39.90 325 LYS A CA 1
ATOM 2030 C C . LYS A 1 325 ? 63.081 -34.693 -24.494 1.00 36.58 325 LYS A C 1
ATOM 2031 O O . LYS A 1 325 ? 62.428 -33.809 -25.052 1.00 34.68 325 LYS A O 1
ATOM 2037 N N . SER A 1 326 ? 63.016 -35.958 -24.878 1.00 34.38 326 SER A N 1
ATOM 2038 C CA . SER A 1 326 ? 62.121 -36.356 -25.957 1.00 36.03 326 SER A CA 1
ATOM 2039 C C . SER A 1 326 ? 60.633 -36.051 -25.685 1.00 36.15 326 SER A C 1
ATOM 2040 O O . SER A 1 326 ? 59.966 -35.347 -26.456 1.00 34.34 326 SER A O 1
ATOM 2043 N N . TYR A 1 327 ? 60.111 -36.556 -24.569 1.00 33.88 327 TYR A N 1
ATOM 2044 C CA . TYR A 1 327 ? 58.767 -36.202 -24.147 1.00 34.52 327 TYR A CA 1
ATOM 2045 C C . TYR A 1 327 ? 58.503 -34.708 -23.953 1.00 33.42 327 TYR A C 1
ATOM 2046 O O . TYR A 1 327 ? 57.485 -34.171 -24.408 1.00 34.73 327 TYR A O 1
ATOM 2055 N N . PHE A 1 328 ? 59.383 -34.001 -23.262 1.00 34.71 328 PHE A N 1
ATOM 2056 C CA . PHE A 1 328 ? 59.100 -32.571 -23.057 1.00 35.81 328 PHE A CA 1
ATOM 2057 C C . PHE A 1 328 ? 59.001 -31.781 -24.363 1.00 34.99 328 PHE A C 1
ATOM 2058 O O . PHE A 1 328 ? 58.140 -30.923 -24.480 1.00 36.28 328 PHE A O 1
ATOM 2066 N N . ASN A 1 329 ? 59.903 -32.018 -25.316 1.00 34.30 329 ASN A N 1
ATOM 2067 C CA . ASN A 1 329 ? 59.825 -31.331 -26.609 1.00 35.55 329 ASN A CA 1
ATOM 2068 C C . ASN A 1 329 ? 58.563 -31.676 -27.384 1.00 36.57 329 ASN A C 1
ATOM 2069 O O . ASN A 1 329 ? 57.989 -30.816 -28.036 1.00 35.34 329 ASN A O 1
ATOM 2074 N N . SER A 1 330 ? 58.126 -32.929 -27.307 1.00 38.16 330 SER A N 1
ATOM 2075 C CA . SER A 1 330 ? 56.870 -33.320 -27.940 1.00 41.65 330 SER A CA 1
ATOM 2076 C C . SER A 1 330 ? 55.712 -32.523 -27.339 1.00 40.84 330 SER A C 1
ATOM 2077 O O . SER A 1 330 ? 54.864 -31.969 -28.058 1.00 40.70 330 SER A O 1
ATOM 2080 N N . GLU A 1 331 ? 55.691 -32.420 -26.011 1.00 40.52 331 GLU A N 1
ATOM 2081 C CA . GLU A 1 331 ? 54.616 -31.673 -25.351 1.00 37.58 331 GLU A CA 1
ATOM 2082 C C . GLU A 1 331 ? 54.718 -30.176 -25.609 1.00 37.78 331 GLU A C 1
ATOM 2083 O O . GLU A 1 331 ? 53.718 -29.466 -25.569 1.00 37.97 331 GLU A O 1
ATOM 2089 N N . LEU A 1 332 ? 55.922 -29.675 -25.863 1.00 38.45 332 LEU A N 1
ATOM 2090 C CA . LEU A 1 332 ? 56.027 -28.308 -26.370 1.00 39.25 332 LEU A CA 1
ATOM 2091 C C . LEU A 1 332 ? 55.512 -28.211 -27.805 1.00 39.53 332 LEU A C 1
ATOM 2092 O O . LEU A 1 332 ? 54.922 -27.203 -28.193 1.00 42.53 332 LEU A O 1
ATOM 2097 N N . GLY A 1 333 ? 55.725 -29.277 -28.568 1.00 39.55 333 GLY A N 1
ATOM 2098 C CA . GLY A 1 333 ? 55.338 -29.357 -29.975 1.00 39.67 333 GLY A CA 1
ATOM 2099 C C . GLY A 1 333 ? 53.837 -29.184 -30.114 1.00 40.79 333 GLY A C 1
ATOM 2100 O O . GLY A 1 333 ? 53.376 -28.438 -30.973 1.00 38.80 333 GLY A O 1
ATOM 2101 N N . ASN A 1 334 ? 53.066 -29.849 -29.254 1.00 41.40 334 ASN A N 1
ATOM 2102 C CA . ASN A 1 334 ? 51.613 -29.794 -29.368 1.00 41.08 334 ASN A CA 1
ATOM 2103 C C . ASN A 1 334 ? 50.993 -28.730 -28.482 1.00 42.22 334 ASN A C 1
ATOM 2104 O O . ASN A 1 334 ? 49.785 -28.519 -28.546 1.00 44.49 334 ASN A O 1
ATOM 2109 N N . GLY A 1 335 ? 51.811 -28.048 -27.677 1.00 43.41 335 GLY A N 1
ATOM 2110 C CA . GLY A 1 335 ? 51.351 -26.891 -26.908 1.00 41.42 335 GLY A CA 1
ATOM 2111 C C . GLY A 1 335 ? 51.068 -27.177 -25.440 1.00 43.24 335 GLY A C 1
ATOM 2112 O O . GLY A 1 335 ? 50.913 -26.253 -24.639 1.00 42.71 335 GLY A O 1
ATOM 2113 N N . GLY A 1 336 ? 51.014 -28.455 -25.067 1.00 43.63 336 GLY A N 1
ATOM 2114 C CA . GLY A 1 336 ? 50.652 -28.820 -23.696 1.00 42.36 336 GLY A CA 1
ATOM 2115 C C . GLY A 1 336 ? 51.639 -28.346 -22.644 1.00 42.53 336 GLY A C 1
ATOM 2116 O O . GLY A 1 336 ? 51.269 -28.103 -21.493 1.00 43.73 336 GLY A O 1
ATOM 2117 N N . ALA A 1 337 ? 52.902 -28.215 -23.027 1.00 39.62 337 ALA A N 1
ATOM 2118 C CA . ALA A 1 337 ? 53.940 -27.883 -22.051 1.00 39.21 337 ALA A CA 1
ATOM 2119 C C . ALA A 1 337 ? 54.324 -26.406 -22.047 1.00 39.52 337 ALA A C 1
ATOM 2120 O O . ALA A 1 337 ? 55.332 -26.035 -21.452 1.00 37.04 337 ALA A O 1
ATOM 2122 N N . LYS A 1 338 ? 53.514 -25.572 -22.699 1.00 40.44 338 LYS A N 1
ATOM 2123 C CA . LYS A 1 338 ? 53.883 -24.183 -22.951 1.00 40.45 338 LYS A CA 1
ATOM 2124 C C . LYS A 1 338 ? 54.248 -23.399 -21.681 1.00 42.71 338 LYS A C 1
ATOM 2125 O O . LYS A 1 338 ? 55.232 -22.651 -21.661 1.00 41.32 338 LYS A O 1
ATOM 2131 N N . TYR A 1 339 ? 53.434 -23.547 -20.638 1.00 42.31 339 TYR A N 1
ATOM 2132 C CA . TYR A 1 339 ? 53.696 -22.893 -19.353 1.00 43.34 339 TYR A CA 1
ATOM 2133 C C . TYR A 1 339 ? 54.220 -23.822 -18.273 1.00 40.48 339 TYR A C 1
ATOM 2134 O O . TYR A 1 339 ? 54.136 -23.477 -17.105 1.00 39.15 339 TYR A O 1
ATOM 2143 N N . SER A 1 340 ? 54.741 -24.983 -18.672 1.00 38.47 340 SER A N 1
ATOM 2144 C CA . SER A 1 340 ? 55.346 -25.947 -17.756 1.00 36.40 340 SER A CA 1
ATOM 2145 C C . SER A 1 340 ? 56.797 -25.583 -17.455 1.00 35.66 340 SER A C 1
ATOM 2146 O O . SER A 1 340 ? 57.587 -25.376 -18.379 1.00 37.51 340 SER A O 1
ATOM 2149 N N . GLU A 1 341 ? 57.179 -25.548 -16.181 1.00 38.25 341 GLU A N 1
ATOM 2150 C CA . GLU A 1 341 ? 58.573 -25.244 -15.820 1.00 36.54 341 GLU A CA 1
ATOM 2151 C C . GLU A 1 341 ? 59.584 -26.340 -16.107 1.00 36.05 341 GLU A C 1
ATOM 2152 O O . GLU A 1 341 ? 60.765 -26.139 -15.878 1.00 35.14 341 GLU A O 1
ATOM 2158 N N . GLY A 1 342 ? 59.153 -27.513 -16.548 1.00 34.48 342 GLY A N 1
ATOM 2159 C CA . GLY A 1 342 ? 60.129 -28.552 -16.859 1.00 37.13 342 GLY A CA 1
ATOM 2160 C C . GLY A 1 342 ? 59.585 -29.912 -16.472 1.00 32.97 342 GLY A C 1
ATOM 2161 O O . GLY A 1 342 ? 58.407 -30.018 -16.225 1.00 29.69 342 GLY A O 1
ATOM 2162 N N . VAL A 1 343 ? 60.431 -30.937 -16.432 1.00 33.26 343 VAL A N 1
ATOM 2163 C CA . VAL A 1 343 ? 59.946 -32.273 -16.119 1.00 33.80 343 VAL A CA 1
ATOM 2164 C C . VAL A 1 343 ? 61.066 -32.957 -15.332 1.00 35.14 343 VAL A C 1
ATOM 2165 O O . VAL A 1 343 ? 62.241 -32.698 -15.613 1.00 34.90 343 VAL A O 1
ATOM 2169 N N . TYR A 1 344 ? 60.706 -33.768 -14.335 1.00 31.88 344 TYR A N 1
ATOM 2170 C CA . TYR A 1 344 ? 61.676 -34.342 -13.403 1.00 31.34 344 TYR A CA 1
ATOM 2171 C C . TYR A 1 344 ? 61.303 -35.801 -13.135 1.00 31.34 344 TYR A C 1
ATOM 2172 O O . TYR A 1 344 ? 60.122 -36.131 -13.111 1.00 37.37 344 TYR A O 1
ATOM 2181 N N . ALA A 1 345 ? 62.302 -36.657 -12.934 1.00 30.05 345 ALA A N 1
ATOM 2182 C CA . ALA A 1 345 ? 62.102 -38.067 -12.665 1.00 29.38 345 ALA A CA 1
ATOM 2183 C C . ALA A 1 345 ? 63.209 -38.505 -11.735 1.00 29.60 345 ALA A C 1
ATOM 2184 O O . ALA A 1 345 ? 64.351 -38.112 -11.923 1.00 32.65 345 ALA A O 1
ATOM 2186 N N . VAL A 1 346 ? 62.863 -39.335 -10.760 1.00 31.48 346 VAL A N 1
ATOM 2187 C CA . VAL A 1 346 ? 63.826 -39.912 -9.835 1.00 32.76 346 VAL A CA 1
ATOM 2188 C C . VAL A 1 346 ? 63.416 -41.374 -9.749 1.00 32.82 346 VAL A C 1
ATOM 2189 O O . VAL A 1 346 ? 62.237 -41.694 -9.553 1.00 34.90 346 VAL A O 1
ATOM 2193 N N . ALA A 1 347 ? 64.387 -42.252 -9.951 1.00 31.86 347 ALA A N 1
ATOM 2194 C CA . ALA A 1 347 ? 64.178 -43.686 -9.810 1.00 32.80 347 ALA A CA 1
ATOM 2195 C C . ALA A 1 347 ? 65.014 -44.173 -8.634 1.00 32.90 347 ALA A C 1
ATOM 2196 O O . ALA A 1 347 ? 66.204 -43.835 -8.536 1.00 30.88 347 ALA A O 1
ATOM 2198 N N . LEU A 1 348 ? 64.423 -45.021 -7.795 1.00 34.89 348 LEU A N 1
ATOM 2199 C CA . LEU A 1 348 ? 65.118 -45.585 -6.625 1.00 35.89 348 LEU A CA 1
ATOM 2200 C C . LEU A 1 348 ? 64.963 -47.107 -6.566 1.00 36.31 348 LEU A C 1
ATOM 2201 O O . LEU A 1 348 ? 63.952 -47.639 -7.030 1.00 36.61 348 LEU A O 1
ATOM 2206 N N . ASN A 1 349 ? 65.952 -47.795 -5.997 1.00 35.12 349 ASN A N 1
ATOM 2207 C CA . ASN A 1 349 ? 65.844 -49.208 -5.652 1.00 35.24 349 ASN A CA 1
ATOM 2208 C C . ASN A 1 349 ? 65.130 -49.204 -4.299 1.00 35.32 349 ASN A C 1
ATOM 2209 O O . ASN A 1 349 ? 65.694 -48.712 -3.319 1.00 36.58 349 ASN A O 1
ATOM 2214 N N . PRO A 1 350 ? 63.887 -49.709 -4.249 1.00 31.68 350 PRO A N 1
ATOM 2215 C CA . PRO A 1 350 ? 63.055 -49.670 -3.030 1.00 33.82 350 PRO A CA 1
ATOM 2216 C C . PRO A 1 350 ? 63.534 -50.653 -1.954 1.00 37.08 350 PRO A C 1
ATOM 2217 O O . PRO A 1 350 ? 63.060 -50.588 -0.808 1.00 37.99 350 PRO A O 1
ATOM 2221 N N . GLN A 1 351 ? 64.451 -51.552 -2.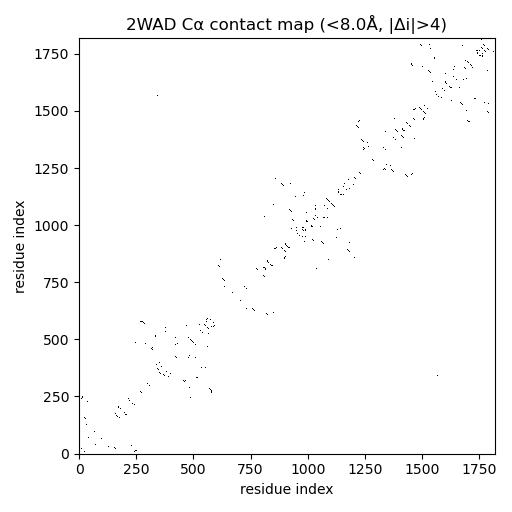303 1.00 36.71 351 GLN A N 1
ATOM 2222 C CA . GLN A 1 351 ? 64.953 -52.529 -1.319 1.00 40.79 351 GLN A CA 1
ATOM 2223 C C . GLN A 1 351 ? 66.104 -51.948 -0.501 1.00 37.62 351 GLN A C 1
ATOM 2224 O O . GLN A 1 351 ? 66.389 -52.433 0.579 1.00 36.56 351 GLN A O 1
ATOM 2230 N N . THR A 1 352 ? 66.782 -50.932 -1.027 1.00 37.02 352 THR A N 1
ATOM 2231 C CA . THR A 1 352 ? 68.030 -50.458 -0.419 1.00 37.93 352 THR A CA 1
ATOM 2232 C C . THR A 1 352 ? 68.161 -48.933 -0.339 1.00 38.90 352 THR A C 1
ATOM 2233 O O . THR A 1 352 ? 69.000 -48.411 0.397 1.00 39.51 352 THR A O 1
ATOM 2237 N N . GLY A 1 353 ? 67.359 -48.204 -1.110 1.00 35.62 353 GLY A N 1
ATOM 2238 C CA . GLY A 1 353 ? 67.490 -46.753 -1.105 1.00 33.95 353 GLY A CA 1
ATOM 2239 C C . GLY A 1 353 ? 68.486 -46.274 -2.149 1.00 33.25 353 GLY A C 1
ATOM 2240 O O . GLY A 1 353 ? 68.627 -45.065 -2.348 1.00 33.50 353 GLY A O 1
ATOM 2241 N N . ALA A 1 354 ? 69.128 -47.202 -2.855 1.00 30.02 354 ALA A N 1
ATOM 2242 C CA . ALA A 1 354 ? 70.070 -46.810 -3.900 1.00 33.89 354 ALA A CA 1
ATOM 2243 C C . ALA A 1 354 ? 69.414 -45.918 -4.946 1.00 33.28 354 ALA A C 1
ATOM 2244 O O . ALA A 1 354 ? 68.301 -46.214 -5.375 1.00 32.86 354 ALA A O 1
ATOM 2246 N N . VAL A 1 355 ? 70.097 -44.853 -5.361 1.00 31.82 355 VAL A N 1
ATOM 2247 C CA . VAL A 1 355 ? 69.545 -43.939 -6.361 1.00 32.86 355 VAL A CA 1
ATOM 2248 C C . VAL A 1 355 ? 69.906 -44.439 -7.755 1.00 33.07 355 VAL A C 1
ATOM 2249 O O . VAL A 1 355 ? 71.083 -44.562 -8.077 1.00 32.07 355 VAL A O 1
ATOM 2253 N N . LEU A 1 356 ? 68.901 -44.787 -8.557 1.00 33.74 356 LEU A N 1
ATOM 2254 C CA . LEU A 1 356 ? 69.150 -45.302 -9.913 1.00 33.97 356 LEU A CA 1
ATOM 2255 C C . LEU A 1 356 ? 69.358 -44.161 -10.905 1.00 33.88 356 LEU A C 1
ATOM 2256 O O . LEU A 1 356 ? 70.213 -44.255 -11.779 1.00 32.88 356 LEU A O 1
ATOM 2261 N N . SER A 1 357 ? 68.595 -43.081 -10.750 1.00 33.00 357 SER A N 1
ATOM 2262 C CA . SER A 1 357 ? 68.854 -41.836 -11.464 1.00 36.21 357 SER A CA 1
ATOM 2263 C C . SER A 1 357 ? 67.992 -40.729 -10.890 1.00 34.41 357 SER A C 1
ATOM 2264 O O . SER A 1 357 ? 66.928 -40.994 -10.335 1.00 35.05 357 SER A O 1
ATOM 2267 N N . MET A 1 358 ? 68.482 -39.505 -11.049 1.00 35.87 358 MET A N 1
ATOM 2268 C CA . MET A 1 358 ? 67.831 -38.276 -10.657 1.00 36.51 358 MET A CA 1
ATOM 2269 C C . MET A 1 358 ? 67.987 -37.342 -11.854 1.00 34.78 358 MET A C 1
ATOM 2270 O O . MET A 1 358 ? 69.063 -36.793 -12.047 1.00 35.63 358 MET A O 1
ATOM 2275 N N . SER A 1 359 ? 66.917 -37.096 -12.604 1.00 37.66 359 SER A N 1
ATOM 2276 C CA . SER A 1 359 ? 67.013 -36.384 -13.874 1.00 35.78 359 SER A CA 1
ATOM 2277 C C . SER A 1 359 ? 66.052 -35.219 -13.837 1.00 36.13 359 SER A C 1
ATOM 2278 O O . SER A 1 359 ? 64.930 -35.359 -13.341 1.00 35.82 359 SER A O 1
ATOM 2281 N N . GLY A 1 360 ? 66.449 -34.099 -14.429 1.00 33.81 360 GLY A N 1
ATOM 2282 C CA . GLY A 1 360 ? 65.534 -32.972 -14.507 1.00 36.63 360 GLY A CA 1
ATOM 2283 C C . GLY A 1 360 ? 65.828 -32.117 -15.723 1.00 40.19 360 GLY A C 1
ATOM 2284 O O . GLY A 1 360 ? 66.977 -31.988 -16.149 1.00 41.56 360 GLY A O 1
ATOM 2285 N N . LEU A 1 361 ? 64.777 -31.552 -16.301 1.00 40.05 361 LEU A N 1
ATOM 2286 C CA . LEU A 1 361 ? 64.942 -30.691 -17.461 1.00 40.36 361 LEU A CA 1
ATOM 2287 C C . LEU A 1 361 ? 64.178 -29.436 -17.124 1.00 38.25 361 LEU A C 1
ATOM 2288 O O . LEU A 1 361 ? 63.001 -29.501 -16.813 1.00 42.17 361 LEU A O 1
ATOM 2293 N N . LYS A 1 362 ? 64.854 -28.298 -17.165 1.00 39.10 362 LYS A N 1
ATOM 2294 C CA . LYS A 1 362 ? 64.253 -27.058 -16.744 1.00 36.21 362 LYS A CA 1
ATOM 2295 C C . LYS A 1 362 ? 63.844 -26.299 -17.984 1.00 37.26 362 LYS A C 1
ATOM 2296 O O . LYS A 1 362 ? 64.611 -26.189 -18.949 1.00 37.55 362 LYS A O 1
ATOM 2302 N N . HIS A 1 363 ? 62.613 -25.799 -17.959 1.00 35.59 363 HIS A N 1
ATOM 2303 C CA . HIS A 1 363 ? 62.089 -24.993 -19.048 1.00 35.67 363 HIS A CA 1
ATOM 2304 C C . HIS A 1 363 ? 61.848 -23.569 -18.553 1.00 36.15 363 HIS A C 1
ATOM 2305 O O . HIS A 1 363 ? 60.903 -23.316 -17.798 1.00 33.64 363 HIS A O 1
ATOM 2312 N N . ASP A 1 364 ? 62.687 -22.647 -19.021 1.00 38.49 364 ASP A N 1
ATOM 2313 C CA . ASP A 1 364 ? 62.632 -21.227 -18.664 1.00 38.17 364 ASP A CA 1
ATOM 2314 C C . ASP A 1 364 ? 61.411 -20.549 -19.261 1.00 43.08 364 ASP A C 1
ATOM 2315 O O . ASP A 1 364 ? 61.283 -20.472 -20.492 1.00 42.49 364 ASP A O 1
ATOM 2320 N N . LEU A 1 365 ? 60.531 -20.028 -18.408 1.00 41.38 365 LEU A N 1
ATOM 2321 C CA . LEU A 1 365 ? 59.277 -19.461 -18.887 1.00 43.64 365 LEU A CA 1
ATOM 2322 C C . LEU A 1 365 ? 59.455 -18.064 -19.482 1.00 46.14 365 LEU A C 1
ATOM 2323 O O . LEU A 1 365 ? 58.505 -17.499 -20.012 1.00 49.82 365 LEU A O 1
ATOM 2328 N N . LYS A 1 366 ? 60.659 -17.510 -19.430 1.00 46.75 366 LYS A N 1
ATOM 2329 C CA . LYS A 1 366 ? 60.886 -16.214 -20.060 1.00 48.83 366 LYS A CA 1
ATOM 2330 C C . LYS A 1 366 ? 61.636 -16.327 -21.388 1.00 46.69 366 LYS A C 1
ATOM 2331 O O . LYS A 1 366 ? 61.308 -15.644 -22.358 1.00 50.88 366 LYS A O 1
ATOM 2337 N N . THR A 1 367 ? 62.657 -17.173 -21.431 1.00 45.78 367 THR A N 1
ATOM 2338 C CA . THR A 1 367 ? 63.497 -17.297 -22.615 1.00 45.56 367 THR A CA 1
ATOM 2339 C C . THR A 1 367 ? 63.132 -18.532 -23.439 1.00 45.98 367 THR A C 1
ATOM 2340 O O . THR A 1 367 ? 63.450 -18.600 -24.618 1.00 42.76 367 THR A O 1
ATOM 2344 N N . GLY A 1 368 ? 62.469 -19.502 -22.813 1.00 44.52 368 GLY A N 1
ATOM 2345 C CA . GLY A 1 368 ? 62.047 -20.710 -23.499 1.00 40.53 368 GLY A CA 1
ATOM 2346 C C . GLY A 1 368 ? 63.141 -21.754 -23.504 1.00 40.95 368 GLY A C 1
ATOM 2347 O O . GLY A 1 368 ? 62.907 -22.894 -23.895 1.00 40.44 368 GLY A O 1
ATOM 2348 N N . GLU A 1 369 ? 64.332 -21.387 -23.047 1.00 38.99 369 GLU A N 1
ATOM 2349 C CA . GLU A 1 369 ? 65.473 -22.302 -23.121 1.00 43.27 369 GLU A CA 1
ATOM 2350 C C . GLU A 1 369 ? 65.270 -23.522 -22.220 1.00 41.13 369 GLU A C 1
ATOM 2351 O O . GLU A 1 369 ? 64.616 -23.416 -21.187 1.00 40.72 369 GLU A O 1
ATOM 2357 N N . LEU A 1 370 ? 65.830 -24.664 -22.617 1.00 40.98 370 LEU A N 1
ATOM 2358 C CA . LEU A 1 370 ? 65.796 -25.900 -21.843 1.00 39.95 370 LEU A CA 1
ATOM 2359 C C . LEU A 1 370 ? 67.193 -26.207 -21.338 1.00 40.23 370 LEU A C 1
ATOM 2360 O O . LEU A 1 370 ? 68.142 -26.165 -22.114 1.00 42.72 370 LEU A O 1
ATOM 2365 N N . THR A 1 371 ? 67.323 -26.531 -20.055 1.00 38.05 371 THR A N 1
ATOM 2366 C CA . THR A 1 371 ? 68.627 -26.808 -19.464 1.00 41.42 371 THR A CA 1
ATOM 2367 C C . THR A 1 371 ? 68.519 -28.015 -18.524 1.00 41.51 371 THR A C 1
ATOM 2368 O O . THR A 1 371 ? 67.479 -28.246 -17.903 1.00 41.34 371 THR A O 1
ATOM 2372 N N . PRO A 1 372 ? 69.576 -28.833 -18.478 1.00 43.21 372 PRO A N 1
ATOM 2373 C CA . PRO A 1 372 ? 69.622 -29.935 -17.532 1.00 40.70 372 PRO A CA 1
ATOM 2374 C C . PRO A 1 372 ? 69.503 -29.413 -16.114 1.00 40.45 372 PRO A C 1
ATOM 2375 O O . PRO A 1 372 ? 70.066 -28.365 -15.802 1.00 42.74 372 PRO A O 1
ATOM 2379 N N . ASP A 1 373 ? 68.773 -30.136 -15.268 1.00 38.06 373 ASP A N 1
ATOM 2380 C CA . ASP A 1 373 ? 68.488 -29.656 -13.925 1.00 36.81 373 ASP A CA 1
ATOM 2381 C C . ASP A 1 373 ? 68.331 -30.799 -12.933 1.00 34.83 373 ASP A C 1
ATOM 2382 O O . ASP A 1 373 ? 67.355 -30.842 -12.182 1.00 35.49 373 ASP A O 1
ATOM 2387 N N . SER A 1 374 ? 69.296 -31.710 -12.926 1.00 34.71 374 SER A N 1
ATOM 2388 C CA . SER A 1 374 ? 69.267 -32.866 -12.033 1.00 36.92 374 SER A CA 1
ATOM 2389 C C . SER A 1 374 ? 69.044 -32.483 -10.575 1.00 36.20 374 SER A C 1
ATOM 2390 O O . SER A 1 374 ? 68.337 -33.184 -9.872 1.00 37.56 374 SER A O 1
ATOM 2393 N N . LEU A 1 375 ? 69.651 -31.386 -10.117 1.00 38.56 375 LEU A N 1
ATOM 2394 C CA . LEU A 1 375 ? 69.506 -30.942 -8.717 1.00 35.88 375 LEU A CA 1
ATOM 2395 C C . LEU A 1 375 ? 68.092 -30.473 -8.442 1.00 35.15 375 LEU A C 1
ATOM 2396 O O . LEU A 1 375 ? 67.693 -30.392 -7.286 1.00 39.72 375 LEU A O 1
ATOM 2401 N N . GLY A 1 376 ? 67.312 -30.210 -9.489 1.00 32.96 376 GLY A N 1
ATOM 2402 C CA . GLY A 1 376 ? 65.899 -29.873 -9.302 1.00 29.73 376 GLY A CA 1
ATOM 2403 C C . GLY A 1 376 ? 65.133 -30.925 -8.525 1.00 32.54 376 GLY A C 1
ATOM 2404 O O . GLY A 1 376 ? 64.151 -30.621 -7.837 1.00 35.05 376 GLY A O 1
ATOM 2405 N N . THR A 1 377 ? 65.614 -32.161 -8.597 1.00 33.75 377 THR A N 1
ATOM 2406 C CA . THR A 1 377 ? 64.956 -33.285 -7.958 1.00 35.06 377 THR A CA 1
ATOM 2407 C C . THR A 1 377 ? 64.965 -33.148 -6.438 1.00 34.76 377 THR A C 1
ATOM 2408 O O . THR A 1 377 ? 64.084 -33.681 -5.793 1.00 35.41 377 THR A O 1
ATOM 2412 N N . VAL A 1 378 ? 65.970 -32.474 -5.884 1.00 37.79 378 VAL A N 1
ATOM 2413 C CA . VAL A 1 378 ? 66.096 -32.289 -4.438 1.00 36.61 378 VAL A CA 1
ATOM 2414 C C . VAL A 1 378 ? 65.891 -30.827 -4.031 1.00 40.49 378 VAL A C 1
ATOM 2415 O O . VAL A 1 378 ? 65.795 -30.532 -2.844 1.00 43.09 378 VAL A O 1
ATOM 2419 N N . THR A 1 379 ? 65.807 -29.902 -4.984 1.00 40.52 379 THR A N 1
ATOM 2420 C CA . THR A 1 379 ? 65.730 -28.496 -4.604 1.00 43.19 379 THR A CA 1
ATOM 2421 C C . THR A 1 379 ? 64.441 -27.742 -4.950 1.00 41.45 379 THR A C 1
ATOM 2422 O O . THR A 1 379 ? 64.172 -26.707 -4.357 1.00 41.65 379 THR A O 1
ATOM 2426 N N . ASN A 1 380 ? 63.638 -28.245 -5.883 1.00 38.71 380 ASN A N 1
ATOM 2427 C CA . ASN A 1 380 ? 62.439 -27.534 -6.300 1.00 39.10 380 ASN A CA 1
ATOM 2428 C C . ASN A 1 380 ? 61.173 -28.285 -5.938 1.00 38.31 380 ASN A C 1
ATOM 2429 O O . ASN A 1 380 ? 61.188 -29.503 -5.817 1.00 36.61 380 ASN A O 1
ATOM 2434 N N . VAL A 1 381 ? 60.074 -27.560 -5.757 1.00 36.45 381 VAL A N 1
ATOM 2435 C CA . VAL A 1 381 ? 58.879 -28.179 -5.205 1.00 35.80 381 VAL A CA 1
ATOM 2436 C C . VAL A 1 381 ? 57.690 -27.977 -6.134 1.00 35.90 381 VAL A C 1
ATOM 2437 O O . VAL A 1 381 ? 57.651 -26.993 -6.861 1.00 35.56 381 VAL A O 1
ATOM 2441 N N . PHE A 1 382 ? 56.729 -28.900 -6.094 1.00 34.17 382 PHE A N 1
ATOM 2442 C CA . PHE A 1 382 ? 55.624 -28.949 -7.048 1.00 34.86 382 PHE A CA 1
ATOM 2443 C C . PHE A 1 382 ? 54.370 -29.449 -6.354 1.00 37.59 382 PHE A C 1
ATOM 2444 O O . PHE A 1 382 ? 54.467 -30.271 -5.431 1.00 36.31 382 PHE A O 1
ATOM 2452 N N . VAL A 1 383 ? 53.204 -28.980 -6.799 1.00 37.20 383 VAL A N 1
ATOM 2453 C CA . VAL A 1 383 ? 51.954 -29.567 -6.337 1.00 39.97 383 VAL A CA 1
ATOM 2454 C C . VAL A 1 383 ? 51.935 -31.002 -6.831 1.00 37.48 383 VAL A C 1
ATOM 2455 O O . VAL A 1 383 ? 52.213 -31.272 -7.984 1.00 39.85 383 VAL A O 1
ATOM 2459 N N . PRO A 1 384 ? 51.659 -31.948 -5.936 1.00 36.11 384 PRO A N 1
ATOM 2460 C CA . PRO A 1 384 ? 51.863 -33.349 -6.297 1.00 34.34 384 PRO A CA 1
ATOM 2461 C C . PRO A 1 384 ? 50.637 -33.982 -6.954 1.00 31.50 384 PRO A C 1
ATOM 2462 O O . PRO A 1 384 ? 50.784 -34.944 -7.691 1.00 33.03 384 PRO A O 1
ATOM 2466 N N . GLY A 1 385 ? 49.456 -33.418 -6.722 1.00 32.23 385 GLY A N 1
ATOM 2467 C CA . GLY A 1 385 ? 48.208 -33.942 -7.256 1.00 29.68 385 GLY A CA 1
ATOM 2468 C C . GLY A 1 385 ? 47.872 -35.325 -6.717 1.00 33.69 385 GLY A C 1
ATOM 2469 O O . GLY A 1 385 ? 48.315 -35.702 -5.620 1.00 33.05 385 GLY A O 1
ATOM 2470 N N . SER A 1 386 ? 47.138 -36.100 -7.516 1.00 30.72 386 SER A N 1
ATOM 2471 C CA . SER A 1 386 ? 46.451 -37.309 -7.067 1.00 32.96 386 SER A CA 1
ATOM 2472 C C . SER A 1 386 ? 47.342 -38.494 -6.705 1.00 31.25 386 SER A C 1
ATOM 2473 O O . SER A 1 386 ? 46.862 -39.520 -6.223 1.00 32.34 386 SER A O 1
ATOM 2476 N N . VAL A 1 387 ? 48.623 -38.409 -7.015 1.00 32.30 387 VAL A N 1
ATOM 2477 C CA . VAL A 1 387 ? 49.532 -39.479 -6.622 1.00 32.84 387 VAL A CA 1
ATOM 2478 C C . VAL A 1 387 ? 49.444 -39.751 -5.117 1.00 32.44 387 VAL A C 1
ATOM 2479 O O . VAL A 1 387 ? 49.546 -40.886 -4.703 1.00 35.78 387 VAL A O 1
ATOM 2483 N N . VAL A 1 388 ? 49.186 -38.730 -4.313 1.00 33.33 388 VAL A N 1
ATOM 2484 C CA . VAL A 1 388 ? 49.294 -38.838 -2.871 1.00 33.27 388 VAL A CA 1
ATOM 2485 C C . VAL A 1 388 ? 48.102 -39.504 -2.194 1.00 35.34 388 VAL A C 1
ATOM 2486 O O . VAL A 1 388 ? 48.104 -39.624 -0.978 1.00 35.93 388 VAL A O 1
ATOM 2490 N N . LYS A 1 389 ? 47.106 -39.964 -2.951 1.00 36.05 389 LYS A N 1
ATOM 2491 C CA . LYS A 1 389 ? 45.876 -40.428 -2.342 1.00 33.22 389 LYS A CA 1
ATOM 2492 C C . LYS A 1 389 ? 46.020 -41.634 -1.410 1.00 33.55 389 LYS A C 1
ATOM 2493 O O . LYS A 1 389 ? 45.258 -41.796 -0.454 1.00 31.69 389 LYS A O 1
ATOM 2499 N N . ALA A 1 390 ? 47.019 -42.468 -1.666 1.00 35.14 390 ALA A N 1
ATOM 2500 C CA . ALA A 1 390 ? 47.324 -43.603 -0.797 1.00 35.74 390 ALA A CA 1
ATOM 2501 C C . ALA A 1 390 ? 47.811 -43.192 0.596 1.00 37.30 390 ALA A C 1
ATOM 2502 O O . ALA A 1 390 ? 47.601 -43.929 1.578 1.00 36.65 390 ALA A O 1
ATOM 2504 N N . ALA A 1 391 ? 48.462 -42.033 0.699 1.00 37.22 391 ALA A N 1
ATOM 2505 C CA . ALA A 1 391 ? 48.912 -41.576 2.011 1.00 36.70 391 ALA A CA 1
ATOM 2506 C C . ALA A 1 391 ? 47.719 -41.061 2.820 1.00 39.82 391 ALA A C 1
ATOM 2507 O O . ALA A 1 391 ? 47.660 -41.253 4.037 1.00 42.44 391 ALA A O 1
ATOM 2509 N N . THR A 1 392 ? 46.757 -40.426 2.159 1.00 38.42 392 THR A N 1
ATOM 2510 C CA . THR A 1 392 ? 45.555 -39.943 2.855 1.00 36.93 392 THR A CA 1
ATOM 2511 C C . THR A 1 392 ? 44.684 -41.054 3.409 1.00 38.06 392 THR A C 1
ATOM 2512 O O . THR A 1 392 ? 44.169 -40.934 4.521 1.00 37.23 392 THR A O 1
ATOM 2516 N N . ILE A 1 393 ? 44.485 -42.106 2.615 1.00 37.42 393 ILE A N 1
ATOM 2517 C CA . ILE A 1 393 ? 43.841 -43.309 3.106 1.00 35.62 393 ILE A CA 1
ATOM 2518 C C . ILE A 1 393 ? 44.608 -43.888 4.294 1.00 37.61 393 ILE A C 1
ATOM 2519 O O . ILE A 1 393 ? 44.010 -44.342 5.270 1.00 38.23 393 ILE A O 1
ATOM 2524 N N . SER A 1 394 ? 45.933 -43.926 4.217 1.00 38.18 394 SER A N 1
ATOM 2525 C CA . SER A 1 394 ? 46.700 -44.447 5.346 1.00 38.47 394 SER A CA 1
ATOM 2526 C C . SER A 1 394 ? 46.347 -43.663 6.629 1.00 39.12 394 SER A C 1
ATOM 2527 O O . SER A 1 394 ? 46.153 -44.233 7.699 1.00 38.23 394 SER A O 1
ATOM 2530 N N . SER A 1 395 ? 46.276 -42.347 6.514 1.00 37.81 395 SER A N 1
ATOM 2531 C CA . SER A 1 395 ? 45.940 -41.498 7.642 1.00 39.43 395 SER A CA 1
ATOM 2532 C C . SER A 1 395 ? 44.551 -41.826 8.188 1.00 39.28 395 SER A C 1
ATOM 2533 O O . SER A 1 395 ? 44.334 -41.728 9.389 1.00 37.93 395 SER A O 1
ATOM 2536 N N . GLY A 1 396 ? 43.630 -42.206 7.301 1.00 37.35 396 GLY A N 1
ATOM 2537 C CA . GLY A 1 396 ? 42.312 -42.696 7.669 1.00 38.95 396 GLY A CA 1
ATOM 2538 C C . GLY A 1 396 ? 42.356 -43.957 8.523 1.00 39.44 396 GLY A C 1
ATOM 2539 O O . GLY A 1 396 ? 41.626 -44.065 9.501 1.00 40.04 396 GLY A O 1
ATOM 2540 N N . TRP A 1 397 ? 43.189 -44.925 8.154 1.00 38.49 397 TRP A N 1
ATOM 2541 C CA . TRP A 1 397 ? 43.376 -46.114 8.974 1.00 41.76 397 TRP A CA 1
ATOM 2542 C C . TRP A 1 397 ? 44.014 -45.783 10.335 1.00 43.53 397 TRP A C 1
ATOM 2543 O O . TRP A 1 397 ? 43.534 -46.279 11.348 1.00 41.68 397 TRP A O 1
ATOM 2554 N N . GLU A 1 398 ? 45.066 -44.955 10.355 1.00 42.46 398 GLU A N 1
ATOM 2555 C CA . GLU A 1 398 ? 45.784 -44.615 11.589 1.00 43.87 398 GLU A CA 1
ATOM 2556 C C . GLU A 1 398 ? 44.927 -43.934 12.643 1.00 45.14 398 GLU A C 1
ATOM 2557 O O . GLU A 1 398 ? 45.069 -44.214 13.834 1.00 44.44 398 GLU A O 1
ATOM 2563 N N . ASN A 1 399 ? 44.032 -43.067 12.183 1.00 43.99 399 ASN A N 1
ATOM 2564 C CA . ASN A 1 399 ? 43.217 -42.257 13.065 1.00 44.44 399 ASN A CA 1
ATOM 2565 C C . ASN A 1 399 ? 41.803 -42.804 13.307 1.00 43.49 399 ASN A C 1
ATOM 2566 O O . ASN A 1 399 ? 40.920 -42.084 13.738 1.00 42.80 399 ASN A O 1
ATOM 2571 N N . GLY A 1 400 ? 41.576 -44.080 13.018 1.00 44.99 400 GLY A N 1
ATOM 2572 C CA . GLY A 1 400 ? 40.292 -44.696 13.347 1.00 46.63 400 GLY A CA 1
ATOM 2573 C C . GLY A 1 400 ? 39.112 -44.273 12.484 1.00 47.75 400 GLY A C 1
ATOM 2574 O O . GLY A 1 400 ? 37.958 -44.469 12.859 1.00 48.59 400 GLY A O 1
ATOM 2575 N N . VAL A 1 401 ? 39.383 -43.716 11.311 1.00 44.50 401 VAL A N 1
ATOM 2576 C CA . VAL A 1 401 ? 38.312 -43.268 10.434 1.00 42.22 401 VAL A CA 1
ATOM 2577 C C . VAL A 1 401 ? 37.820 -44.385 9.511 1.00 40.26 401 VAL A C 1
ATOM 2578 O O . VAL A 1 401 ? 36.639 -44.462 9.191 1.00 40.95 401 VAL A O 1
ATOM 2582 N N . LEU A 1 402 ? 38.724 -45.258 9.090 1.00 38.17 402 LEU A N 1
ATOM 2583 C CA . LEU A 1 402 ? 38.434 -46.225 8.044 1.00 38.47 402 LEU A CA 1
ATOM 2584 C C . LEU A 1 402 ? 38.806 -47.589 8.580 1.00 39.60 402 LEU A C 1
ATOM 2585 O O . LEU A 1 402 ? 39.807 -47.725 9.275 1.00 35.35 402 LEU A O 1
ATOM 2590 N N . SER A 1 403 ? 38.022 -48.601 8.223 1.00 42.00 403 SER A N 1
ATOM 2591 C CA . SER A 1 403 ? 38.354 -49.958 8.625 1.00 42.73 403 SER A CA 1
ATOM 2592 C C . SER A 1 403 ? 38.571 -50.903 7.447 1.00 41.12 403 SER A C 1
ATOM 2593 O O . SER A 1 403 ? 37.633 -51.237 6.724 1.00 40.79 403 SER A O 1
ATOM 2596 N N . GLY A 1 404 ? 39.805 -51.355 7.243 1.00 41.77 404 GLY A N 1
ATOM 2597 C CA . GLY A 1 404 ? 40.075 -52.196 6.078 1.00 40.49 404 GLY A CA 1
ATOM 2598 C C . GLY A 1 404 ? 39.618 -51.538 4.783 1.00 40.58 404 GLY A C 1
ATOM 2599 O O . GLY A 1 404 ? 39.708 -50.322 4.621 1.00 38.65 404 GLY A O 1
ATOM 2600 N N . ASN A 1 405 ? 39.148 -52.356 3.848 1.00 41.67 405 ASN A N 1
ATOM 2601 C CA . ASN A 1 405 ? 38.828 -51.925 2.498 1.00 41.79 405 ASN A CA 1
ATOM 2602 C C . ASN A 1 405 ? 37.401 -51.417 2.465 1.00 41.77 405 ASN A C 1
ATOM 2603 O O . ASN A 1 405 ? 36.568 -51.933 1.705 1.00 43.59 405 ASN A O 1
ATOM 2608 N N . GLN A 1 406 ? 37.163 -50.391 3.280 1.00 42.16 406 GLN A N 1
ATOM 2609 C CA . GLN A 1 406 ? 35.828 -49.844 3.557 1.00 42.48 406 GLN A CA 1
ATOM 2610 C C . GLN A 1 406 ? 35.141 -49.138 2.384 1.00 45.04 406 GLN A C 1
ATOM 2611 O O . GLN A 1 406 ? 35.788 -48.407 1.618 1.00 44.07 406 GLN A O 1
ATOM 2617 N N . THR A 1 407 ? 33.826 -49.354 2.270 1.00 46.35 407 THR A N 1
ATOM 2618 C CA . THR A 1 407 ? 33.009 -48.745 1.228 1.00 43.91 407 THR A CA 1
ATOM 2619 C C . THR A 1 407 ? 32.452 -47.399 1.657 1.00 44.70 407 THR A C 1
ATOM 2620 O O . THR A 1 407 ? 31.949 -47.247 2.755 1.00 46.00 407 THR A O 1
ATOM 2624 N N . LEU A 1 408 ? 32.563 -46.409 0.781 1.00 43.14 408 LEU A N 1
ATOM 2625 C CA . LEU A 1 408 ? 31.971 -45.114 1.026 1.00 44.95 408 LEU A CA 1
ATOM 2626 C C . LEU A 1 408 ? 31.172 -44.797 -0.236 1.00 44.10 408 LEU A C 1
ATOM 2627 O O . LEU A 1 408 ? 31.282 -45.500 -1.244 1.00 46.08 408 LEU A O 1
ATOM 2632 N N . THR A 1 409 ? 30.368 -43.745 -0.185 1.00 43.37 409 THR A N 1
ATOM 2633 C CA . THR A 1 409 ? 29.655 -43.302 -1.367 1.00 42.51 409 THR A CA 1
ATOM 2634 C C . THR A 1 409 ? 30.505 -42.241 -2.063 1.00 41.49 409 THR A C 1
ATOM 2635 O O . THR A 1 409 ? 30.864 -41.211 -1.479 1.00 40.06 409 THR A O 1
ATOM 2639 N N . ASP A 1 410 ? 30.811 -42.504 -3.325 1.00 40.03 410 ASP A N 1
ATOM 2640 C CA . ASP A 1 410 ? 31.345 -41.472 -4.195 1.00 40.48 410 ASP A CA 1
ATOM 2641 C C . ASP A 1 410 ? 30.173 -40.576 -4.595 1.00 42.81 410 ASP A C 1
ATOM 2642 O O . ASP A 1 410 ? 29.221 -41.037 -5.230 1.00 42.80 410 ASP A O 1
ATOM 2647 N N . GLN A 1 411 ? 30.254 -39.309 -4.194 1.00 43.26 411 GLN A N 1
ATOM 2648 C CA . GLN A 1 411 ? 29.244 -38.281 -4.459 1.00 43.82 411 GLN A CA 1
ATOM 2649 C C . GLN A 1 411 ? 29.973 -36.939 -4.427 1.00 43.89 411 GLN A C 1
ATOM 2650 O O . GLN A 1 411 ? 31.075 -36.843 -3.867 1.00 42.16 411 GLN A O 1
ATOM 2656 N N . PRO A 1 412 ? 29.379 -35.899 -5.032 1.00 44.72 412 PRO A N 1
ATOM 2657 C CA . PRO A 1 412 ? 29.996 -34.582 -4.882 1.00 43.94 412 PRO A CA 1
ATOM 2658 C C . PRO A 1 412 ? 29.998 -34.235 -3.395 1.00 42.77 412 PRO A C 1
ATOM 2659 O O . PRO A 1 412 ? 29.099 -34.654 -2.686 1.00 43.10 412 PRO A O 1
ATOM 2663 N N . ILE A 1 413 ? 30.987 -33.481 -2.927 1.00 40.89 413 ILE A N 1
ATOM 2664 C CA . ILE A 1 413 ? 31.093 -33.187 -1.517 1.00 41.58 413 ILE A CA 1
ATOM 2665 C C . ILE A 1 413 ? 30.738 -31.725 -1.393 1.00 41.50 413 ILE A C 1
ATOM 2666 O O . ILE A 1 413 ? 31.370 -30.887 -2.018 1.00 44.20 413 ILE A O 1
ATOM 2671 N N . VAL A 1 414 ? 29.707 -31.432 -0.611 1.00 40.39 414 VAL A N 1
ATOM 2672 C CA . VAL A 1 414 ? 29.176 -30.076 -0.528 1.00 41.39 414 VAL A CA 1
ATOM 2673 C C . VAL A 1 414 ? 29.171 -29.576 0.913 1.00 40.66 414 VAL A C 1
ATOM 2674 O O . VAL A 1 414 ? 28.376 -30.046 1.731 1.00 42.16 414 VAL A O 1
ATOM 2678 N N . PHE A 1 415 ? 30.072 -28.651 1.218 1.00 41.53 415 PHE A N 1
ATOM 2679 C CA . PHE A 1 415 ? 30.172 -28.057 2.547 1.00 43.42 415 PHE A CA 1
ATOM 2680 C C . PHE A 1 415 ? 29.703 -26.610 2.397 1.00 44.08 415 PHE A C 1
ATOM 2681 O O . PHE A 1 415 ? 29.993 -25.996 1.368 1.00 40.79 415 PHE A O 1
ATOM 2689 N N . GLN A 1 416 ? 29.036 -26.067 3.420 1.00 43.99 416 GLN A N 1
ATOM 2690 C CA . GLN A 1 416 ? 28.757 -24.628 3.505 1.00 47.68 416 GLN A CA 1
ATOM 2691 C C . GLN A 1 416 ? 30.044 -23.833 3.332 1.00 48.90 416 GLN A C 1
ATOM 2692 O O . GLN A 1 416 ? 31.051 -24.127 3.971 1.00 50.86 416 GLN A O 1
ATOM 2698 N N . GLY A 1 417 ? 30.018 -22.821 2.479 1.00 50.22 417 GLY A N 1
ATOM 2699 C CA . GLY A 1 417 ? 31.166 -21.946 2.354 1.00 53.68 417 GLY A CA 1
ATOM 2700 C C . GLY A 1 417 ? 32.185 -22.320 1.287 1.00 59.00 417 GLY A C 1
ATOM 2701 O O . GLY A 1 417 ? 33.172 -21.604 1.130 1.00 59.33 417 GLY A O 1
ATOM 2702 N N . SER A 1 418 ? 31.988 -23.423 0.561 1.00 59.44 418 SER A N 1
ATOM 2703 C CA . SER A 1 418 ? 32.872 -23.734 -0.567 1.00 60.30 418 SER A CA 1
ATOM 2704 C C . SER A 1 418 ? 32.187 -24.413 -1.751 1.00 60.26 418 SER A C 1
ATOM 2705 O O . SER A 1 418 ? 31.122 -25.023 -1.598 1.00 64.26 418 SER A O 1
ATOM 2708 N N . ALA A 1 419 ? 32.785 -24.274 -2.931 1.00 58.68 419 ALA A N 1
ATOM 2709 C CA . ALA A 1 419 ? 32.259 -24.868 -4.159 1.00 55.83 419 ALA A CA 1
ATOM 2710 C C . ALA A 1 419 ? 32.193 -26.369 -3.957 1.00 51.72 419 ALA A C 1
ATOM 2711 O O . ALA A 1 419 ? 33.006 -26.910 -3.227 1.00 51.38 419 ALA A O 1
ATOM 2713 N N . PRO A 1 420 ? 31.228 -27.045 -4.596 1.00 51.54 420 PRO A N 1
ATOM 2714 C CA . PRO A 1 420 ? 31.117 -28.496 -4.505 1.00 49.38 420 PRO A CA 1
ATOM 2715 C C . PRO A 1 420 ? 32.379 -29.149 -5.055 1.00 49.78 420 PRO A C 1
ATOM 2716 O O . PRO A 1 420 ? 32.976 -28.615 -5.996 1.00 50.31 420 PRO A O 1
ATOM 2720 N N . ILE A 1 421 ? 32.792 -30.271 -4.463 1.00 47.21 421 ILE A N 1
ATOM 2721 C CA . ILE A 1 421 ? 33.992 -30.980 -4.908 1.00 45.95 421 ILE A CA 1
ATOM 2722 C C . ILE A 1 421 ? 33.617 -32.219 -5.715 1.00 44.13 421 ILE A C 1
ATOM 2723 O O . ILE A 1 421 ? 32.829 -33.055 -5.238 1.00 41.09 421 ILE A O 1
ATOM 2728 N N . TYR A 1 422 ? 34.217 -32.344 -6.902 1.00 43.52 422 TYR A N 1
ATOM 2729 C CA . TYR A 1 422 ? 33.991 -33.478 -7.816 1.00 42.23 422 TYR A CA 1
ATOM 2730 C C . TYR A 1 422 ? 35.306 -34.175 -8.143 1.00 42.37 422 TYR A C 1
ATOM 2731 O O . TYR A 1 422 ? 36.389 -33.649 -7.853 1.00 39.59 422 TYR A O 1
ATOM 2740 N N . SER A 1 423 ? 35.202 -35.341 -8.779 1.00 42.24 423 SER A N 1
ATOM 2741 C CA . SER A 1 423 ? 36.371 -36.043 -9.293 1.00 42.21 423 SER A CA 1
ATOM 2742 C C . SER A 1 423 ? 36.470 -35.736 -10.787 1.00 41.45 423 SER A C 1
ATOM 2743 O O . SER A 1 423 ? 35.643 -34.996 -11.312 1.00 42.54 423 SER A O 1
ATOM 2746 N N . TRP A 1 424 ? 37.461 -36.296 -11.468 1.00 38.13 424 TRP A N 1
ATOM 2747 C CA . TRP A 1 424 ? 37.653 -36.035 -12.895 1.00 40.23 424 TRP A CA 1
ATOM 2748 C C . TRP A 1 424 ? 36.430 -36.445 -13.724 1.00 39.88 424 TRP A C 1
ATOM 2749 O O . TRP A 1 424 ? 36.158 -35.853 -14.755 1.00 42.26 424 TRP A O 1
ATOM 2760 N N . TYR A 1 425 ? 35.675 -37.426 -13.244 1.00 41.54 425 TYR A N 1
ATOM 2761 C CA . TYR A 1 425 ? 34.493 -37.923 -13.947 1.00 44.47 425 TYR A CA 1
ATOM 2762 C C . TYR A 1 425 ? 33.154 -37.234 -13.614 1.00 45.33 425 TYR A C 1
ATOM 2763 O O . TYR A 1 425 ? 32.117 -37.618 -14.142 1.00 42.14 425 TYR A O 1
ATOM 2772 N N . LYS A 1 426 ? 33.184 -36.236 -12.731 1.00 45.67 426 LYS A N 1
ATOM 2773 C CA . LYS A 1 426 ? 32.019 -35.399 -12.407 1.00 47.42 426 LYS A CA 1
ATOM 2774 C C . LYS A 1 426 ? 30.749 -36.196 -12.114 1.00 45.84 426 LYS A C 1
ATOM 2775 O O . LYS A 1 426 ? 30.708 -37.014 -11.200 1.00 41.89 426 LYS A O 1
ATOM 2781 N N . LEU A 1 427 ? 29.722 -35.947 -12.925 1.00 47.71 427 LEU A N 1
ATOM 2782 C CA . LEU A 1 427 ? 28.372 -36.451 -12.715 1.00 48.74 427 LEU A CA 1
ATOM 2783 C C . LEU A 1 427 ? 28.088 -37.673 -13.590 1.00 50.84 427 LEU A C 1
ATOM 2784 O O . LEU A 1 427 ? 27.035 -38.322 -13.476 1.00 51.22 427 LEU A O 1
ATOM 2789 N N . ALA A 1 428 ? 29.062 -38.021 -14.426 1.00 50.19 428 ALA A N 1
ATOM 2790 C CA . ALA A 1 428 ? 28.883 -39.029 -15.467 1.00 50.10 428 ALA A CA 1
ATOM 2791 C C . ALA A 1 428 ? 28.322 -40.380 -15.016 1.00 49.47 428 ALA A C 1
ATOM 2792 O O . ALA A 1 428 ? 27.545 -40.998 -15.745 1.00 50.25 428 ALA A O 1
ATOM 2794 N N . TYR A 1 429 ? 28.701 -40.859 -13.837 1.00 46.20 429 TYR A N 1
ATOM 2795 C CA . TYR A 1 429 ? 28.126 -42.108 -13.336 1.00 46.67 429 TYR A CA 1
ATOM 2796 C C . TYR A 1 429 ? 27.262 -41.916 -12.098 1.00 45.68 429 TYR A C 1
ATOM 2797 O O . TYR A 1 429 ? 27.097 -42.856 -11.324 1.00 45.56 429 TYR A O 1
ATOM 2806 N N . GLY A 1 430 ? 26.744 -40.707 -11.899 1.00 43.05 430 GLY A N 1
ATOM 2807 C CA . GLY A 1 430 ? 26.013 -40.399 -10.669 1.00 47.51 430 GLY A CA 1
ATOM 2808 C C . GLY A 1 430 ? 26.797 -40.696 -9.399 1.00 49.00 430 GLY A C 1
ATOM 2809 O O . GLY A 1 430 ? 28.032 -40.609 -9.382 1.00 47.57 430 GLY A O 1
ATOM 2810 N N . SER A 1 431 ? 26.071 -41.038 -8.337 1.00 48.68 431 SER A N 1
ATOM 2811 C CA . SER A 1 431 ? 26.662 -41.452 -7.061 1.00 47.20 431 SER A CA 1
ATOM 2812 C C . SER A 1 431 ? 26.674 -42.973 -6.964 1.00 45.92 431 SER A C 1
ATOM 2813 O O . SER A 1 431 ? 25.769 -43.653 -7.452 1.00 42.79 431 SER A O 1
ATOM 2816 N N . PHE A 1 432 ? 27.708 -43.515 -6.338 1.00 45.40 432 PHE A N 1
ATOM 2817 C CA . PHE A 1 432 ? 27.862 -44.956 -6.328 1.00 44.93 432 PHE A CA 1
ATOM 2818 C C . PHE A 1 432 ? 28.813 -45.384 -5.219 1.00 43.75 432 PHE A C 1
ATOM 2819 O O . PHE A 1 432 ? 29.656 -44.610 -4.768 1.00 44.27 432 PHE A O 1
ATOM 2827 N N . PRO A 1 433 ? 28.667 -46.632 -4.767 1.00 42.50 433 PRO A N 1
ATOM 2828 C CA . PRO A 1 433 ? 29.557 -47.181 -3.755 1.00 41.96 433 PRO A CA 1
ATOM 2829 C C . PRO A 1 433 ? 30.950 -47.427 -4.327 1.00 41.28 433 PRO A C 1
ATOM 2830 O O . PRO A 1 433 ? 31.087 -47.733 -5.520 1.00 40.81 433 PRO A O 1
ATOM 2834 N N . ILE A 1 434 ? 31.959 -47.253 -3.473 1.00 41.36 434 ILE A N 1
ATOM 2835 C CA . ILE A 1 434 ? 33.367 -47.354 -3.846 1.00 41.48 434 ILE A CA 1
ATOM 2836 C C . ILE A 1 434 ? 34.200 -47.828 -2.639 1.00 41.84 434 ILE A C 1
ATOM 2837 O O . ILE A 1 434 ? 34.097 -47.281 -1.543 1.00 40.37 434 ILE A O 1
ATOM 2842 N N . THR A 1 435 ? 34.992 -48.879 -2.833 1.00 42.47 435 THR A N 1
ATOM 2843 C CA . THR A 1 435 ? 35.944 -49.368 -1.840 1.00 39.43 435 THR A CA 1
ATOM 2844 C C . THR A 1 435 ? 37.262 -48.593 -1.876 1.00 40.32 435 THR A C 1
ATOM 2845 O O . THR A 1 435 ? 37.465 -47.694 -2.694 1.00 41.16 435 THR A O 1
ATOM 2849 N N . ALA A 1 436 ? 38.176 -48.941 -0.977 1.00 41.35 436 ALA A N 1
ATOM 2850 C CA . ALA A 1 436 ? 39.428 -48.189 -0.881 1.00 41.04 436 ALA A CA 1
ATOM 2851 C C . ALA A 1 436 ? 40.288 -48.489 -2.120 1.00 39.24 436 ALA A C 1
ATOM 2852 O O . ALA A 1 436 ? 40.903 -47.591 -2.701 1.00 39.26 436 ALA A O 1
ATOM 2854 N N . VAL A 1 437 ? 40.264 -49.746 -2.544 1.00 38.11 437 VAL A N 1
ATOM 2855 C CA . VAL A 1 437 ? 40.973 -50.207 -3.741 1.00 39.23 437 VAL A CA 1
ATOM 2856 C C . VAL A 1 437 ? 40.487 -49.435 -4.972 1.00 40.41 437 VAL A C 1
ATOM 2857 O O . VAL A 1 437 ? 41.302 -48.980 -5.766 1.00 37.94 437 VAL A O 1
ATOM 2861 N N . GLU A 1 438 ? 39.166 -49.251 -5.081 1.00 39.16 438 GLU A N 1
ATOM 2862 C CA . GLU A 1 438 ? 38.522 -48.631 -6.230 1.00 38.96 438 GLU A CA 1
ATOM 2863 C C . GLU A 1 438 ? 38.698 -47.127 -6.195 1.00 40.17 438 GLU A C 1
ATOM 2864 O O . GLU A 1 438 ? 38.851 -46.494 -7.249 1.00 37.31 438 GLU A O 1
ATOM 2870 N N . ALA A 1 439 ? 38.651 -46.564 -4.985 1.00 38.58 439 ALA A N 1
ATOM 2871 C CA . ALA A 1 439 ? 39.059 -45.182 -4.792 1.00 38.73 439 ALA A CA 1
ATOM 2872 C C . ALA A 1 439 ? 40.427 -44.877 -5.394 1.00 35.12 439 ALA A C 1
ATOM 2873 O O . ALA A 1 439 ? 40.633 -43.837 -6.009 1.00 36.40 439 ALA A O 1
ATOM 2875 N N . LEU A 1 440 ? 41.375 -45.775 -5.207 1.00 37.70 440 LEU A N 1
ATOM 2876 C CA . LEU A 1 440 ? 42.692 -45.582 -5.817 1.00 37.86 440 LEU A CA 1
ATOM 2877 C C . LEU A 1 440 ? 42.631 -45.802 -7.333 1.00 39.26 440 LEU A C 1
ATOM 2878 O O . LEU A 1 440 ? 43.170 -44.996 -8.110 1.00 37.04 440 LEU A O 1
ATOM 2883 N N . GLU A 1 441 ? 41.935 -46.867 -7.741 1.00 39.44 441 GLU A N 1
ATOM 2884 C CA . GLU A 1 441 ? 41.802 -47.213 -9.169 1.00 39.53 441 GLU A CA 1
ATOM 2885 C C . GLU A 1 441 ? 41.221 -46.075 -10.008 1.00 40.59 441 GLU A C 1
ATOM 2886 O O . GLU A 1 441 ? 41.744 -45.786 -11.097 1.00 40.79 441 GLU A O 1
ATOM 2892 N N . TYR A 1 442 ? 40.196 -45.411 -9.460 1.00 38.09 442 TYR A N 1
ATOM 2893 C CA . TYR A 1 442 ? 39.483 -44.325 -10.133 1.00 37.25 442 TYR A CA 1
ATOM 2894 C C . TYR A 1 442 ? 39.961 -42.915 -9.808 1.00 37.51 442 TYR A C 1
ATOM 2895 O O . TYR A 1 442 ? 39.564 -41.939 -10.460 1.00 36.38 442 TYR A O 1
ATOM 2904 N N . SER A 1 443 ? 40.825 -42.811 -8.804 1.00 35.64 443 SER A N 1
ATOM 2905 C CA . SER A 1 443 ? 41.289 -41.517 -8.318 1.00 36.96 443 SER A CA 1
ATOM 2906 C C . SER A 1 443 ? 40.133 -40.690 -7.775 1.00 36.43 443 SER A C 1
ATOM 2907 O O . SER A 1 443 ? 39.970 -39.527 -8.127 1.00 36.90 443 SER A O 1
ATOM 2910 N N . SER A 1 444 ? 39.332 -41.311 -6.921 1.00 35.74 444 SER A N 1
ATOM 2911 C CA . SER A 1 444 ? 38.171 -40.643 -6.349 1.00 37.46 444 SER A CA 1
ATOM 2912 C C . SER A 1 444 ? 38.576 -39.557 -5.360 1.00 37.20 444 SER A C 1
ATOM 2913 O O . SER A 1 444 ? 39.248 -39.840 -4.358 1.00 37.51 444 SER A O 1
ATOM 2916 N N . ASN A 1 445 ? 38.159 -38.322 -5.617 1.00 35.65 445 ASN A N 1
ATOM 2917 C CA . ASN A 1 445 ? 38.264 -37.293 -4.581 1.00 36.69 445 ASN A CA 1
ATOM 2918 C C . ASN A 1 445 ? 37.254 -37.479 -3.435 1.00 36.51 445 ASN A C 1
ATOM 2919 O O . ASN A 1 445 ? 37.548 -37.104 -2.302 1.00 37.42 445 ASN A O 1
ATOM 2924 N N . ALA A 1 446 ? 36.076 -38.040 -3.711 1.00 34.29 446 ALA A N 1
ATOM 2925 C CA . ALA A 1 446 ? 35.047 -38.200 -2.674 1.00 37.66 446 ALA A CA 1
ATOM 2926 C C . ALA A 1 446 ? 35.556 -39.056 -1.523 1.00 35.69 446 ALA A C 1
ATOM 2927 O O . ALA A 1 446 ? 35.236 -38.794 -0.355 1.00 32.84 446 ALA A O 1
ATOM 2929 N N . TYR A 1 447 ? 36.315 -40.093 -1.860 1.00 34.70 447 TYR A N 1
ATOM 2930 C CA . TYR A 1 447 ? 36.770 -41.037 -0.825 1.00 36.27 447 TYR A CA 1
ATOM 2931 C C . TYR A 1 447 ? 37.746 -40.364 0.164 1.00 40.42 447 TYR A C 1
ATOM 2932 O O . TYR A 1 447 ? 37.641 -40.577 1.389 1.00 40.02 447 TYR A O 1
ATOM 2941 N N . VAL A 1 448 ? 38.674 -39.550 -0.360 1.00 36.24 448 VAL A N 1
ATOM 2942 C CA . VAL A 1 448 ? 39.732 -38.971 0.449 1.00 35.82 448 VAL A CA 1
ATOM 2943 C C . VAL A 1 448 ? 39.282 -37.712 1.185 1.00 35.08 448 VAL A C 1
ATOM 2944 O O . VAL A 1 448 ? 39.828 -37.389 2.229 1.00 33.84 448 VAL A O 1
ATOM 2948 N N . VAL A 1 449 ? 38.328 -36.985 0.617 1.00 32.93 449 VAL A N 1
ATOM 2949 C CA . VAL A 1 449 ? 37.738 -35.832 1.272 1.00 35.62 449 VAL A CA 1
ATOM 2950 C C . VAL A 1 449 ? 36.855 -36.267 2.459 1.00 36.76 449 VAL A C 1
ATOM 2951 O O . VAL A 1 449 ? 36.910 -35.675 3.537 1.00 39.49 449 VAL A O 1
ATOM 2955 N N . GLN A 1 450 ? 36.056 -37.308 2.278 1.00 34.72 450 GLN A N 1
ATOM 2956 C CA . GLN A 1 450 ? 35.321 -37.914 3.387 1.00 36.65 450 GLN A CA 1
ATOM 2957 C C . GLN A 1 450 ? 36.255 -38.491 4.448 1.00 36.09 450 GLN A C 1
ATOM 2958 O O . GLN A 1 450 ? 36.043 -38.282 5.624 1.00 36.74 450 GLN A O 1
ATOM 2964 N N . THR A 1 451 ? 37.319 -39.176 4.045 1.00 38.20 451 THR A N 1
ATOM 2965 C CA . THR A 1 451 ? 38.347 -39.597 4.988 1.00 36.82 451 THR A CA 1
ATOM 2966 C C . THR A 1 451 ? 38.941 -38.457 5.801 1.00 38.81 451 THR A C 1
ATOM 2967 O O . THR A 1 451 ? 39.007 -38.580 7.027 1.00 36.32 451 THR A O 1
ATOM 2971 N N . ALA A 1 452 ? 39.383 -37.378 5.145 1.00 38.68 452 ALA A N 1
ATOM 2972 C CA . ALA A 1 452 ? 39.912 -36.211 5.874 1.00 39.97 452 ALA A CA 1
ATOM 2973 C C . ALA A 1 452 ? 38.901 -35.588 6.848 1.00 40.60 452 ALA A C 1
ATOM 2974 O O . ALA A 1 452 ? 39.235 -35.280 7.990 1.00 41.53 452 ALA A O 1
ATOM 2976 N N . LEU A 1 453 ? 37.677 -35.334 6.400 1.00 40.67 453 LEU A N 1
ATOM 2977 C CA . LEU A 1 453 ? 36.667 -34.827 7.332 1.00 42.46 453 LEU A CA 1
ATOM 2978 C C . LEU A 1 453 ? 36.611 -35.722 8.583 1.00 43.15 453 LEU A C 1
ATOM 2979 O O . LEU A 1 453 ? 36.446 -35.239 9.694 1.00 41.84 453 LEU A O 1
ATOM 2984 N N . GLY A 1 454 ? 36.792 -37.030 8.400 1.00 43.16 454 GLY A N 1
ATOM 2985 C CA . GLY A 1 454 ? 36.749 -37.984 9.496 1.00 41.34 454 GLY A CA 1
ATOM 2986 C C . GLY A 1 454 ? 37.930 -37.897 10.452 1.00 43.48 454 GLY A C 1
ATOM 2987 O O . GLY A 1 454 ? 37.817 -38.243 11.626 1.00 43.17 454 GLY A O 1
ATOM 2988 N N . ILE A 1 455 ? 39.087 -37.468 9.961 1.00 42.49 455 ILE A N 1
ATOM 2989 C CA . ILE A 1 455 ? 40.208 -37.184 10.851 1.00 41.43 455 ILE A CA 1
ATOM 2990 C C . ILE A 1 455 ? 39.885 -35.966 11.725 1.00 43.03 455 ILE A C 1
ATOM 2991 O O . ILE A 1 455 ? 40.421 -35.801 12.821 1.00 41.52 455 ILE A O 1
ATOM 2996 N N . MET A 1 456 ? 39.002 -35.110 11.225 1.00 41.72 456 MET A N 1
ATOM 2997 C CA . MET A 1 456 ? 38.593 -33.917 11.948 1.00 46.43 456 MET A CA 1
ATOM 2998 C C . MET A 1 456 ? 37.421 -34.246 12.893 1.00 46.96 456 MET A C 1
ATOM 2999 O O . MET A 1 456 ? 36.769 -33.351 13.423 1.00 48.62 456 MET A O 1
ATOM 3004 N N . GLY A 1 457 ? 37.128 -35.535 13.063 1.00 48.68 457 GLY A N 1
ATOM 3005 C CA . GLY A 1 457 ? 36.068 -36.011 13.953 1.00 47.78 457 GLY A CA 1
ATOM 3006 C C . GLY A 1 457 ? 34.637 -35.898 13.448 1.00 51.22 457 GLY A C 1
ATOM 3007 O O . GLY A 1 457 ? 33.693 -35.956 14.239 1.00 50.35 457 GLY A O 1
ATOM 3008 N N . GLN A 1 458 ? 34.442 -35.756 12.139 1.00 50.21 458 GLN A N 1
ATOM 3009 C CA . GLN A 1 458 ? 33.088 -35.530 11.626 1.00 49.36 458 GLN A CA 1
ATOM 3010 C C . GLN A 1 458 ? 32.659 -36.512 10.534 1.00 47.41 458 GLN A C 1
ATOM 3011 O O . GLN A 1 458 ? 33.487 -37.147 9.886 1.00 47.72 458 GLN A O 1
ATOM 3017 N N . THR A 1 459 ? 31.356 -36.636 10.325 1.00 46.32 459 THR A N 1
ATOM 3018 C CA . THR A 1 459 ? 30.808 -37.551 9.328 1.00 46.47 459 THR A CA 1
ATOM 3019 C C . THR A 1 459 ? 30.102 -36.729 8.259 1.00 44.26 459 THR A C 1
ATOM 3020 O O . THR A 1 459 ? 29.357 -35.812 8.606 1.00 46.92 459 THR A O 1
ATOM 3024 N N . TYR A 1 460 ? 30.324 -37.040 6.980 1.00 42.22 460 TYR A N 1
ATOM 3025 C CA . TYR A 1 460 ? 29.810 -36.192 5.902 1.00 43.11 460 TYR A CA 1
ATOM 3026 C C . TYR A 1 460 ? 28.298 -36.284 5.778 1.00 41.85 460 TYR A C 1
ATOM 3027 O O . TYR A 1 460 ? 27.743 -37.388 5.765 1.00 43.18 460 TYR A O 1
ATOM 3036 N N . GLN A 1 461 ? 27.654 -35.122 5.712 1.00 43.23 461 GLN A N 1
ATOM 3037 C CA . GLN A 1 461 ? 26.273 -34.987 5.255 1.00 46.76 461 GLN A CA 1
ATOM 3038 C C . GLN A 1 461 ? 26.235 -33.760 4.353 1.00 45.30 461 GLN A C 1
ATOM 3039 O O . GLN A 1 461 ? 26.829 -32.734 4.687 1.00 47.37 461 GLN A O 1
ATOM 3045 N N . PRO A 1 462 ? 25.531 -33.859 3.217 1.00 43.61 462 PRO A N 1
ATOM 3046 C CA . PRO A 1 462 ? 25.463 -32.743 2.283 1.00 42.01 462 PRO A CA 1
ATOM 3047 C C . PRO A 1 462 ? 25.062 -31.445 2.985 1.00 44.35 462 PRO A C 1
ATOM 3048 O O . PRO A 1 462 ? 24.217 -31.474 3.880 1.00 45.26 462 PRO A O 1
ATOM 3052 N N . ASN A 1 463 ? 25.686 -30.333 2.598 1.00 45.55 463 ASN A N 1
ATOM 3053 C CA . ASN A 1 463 ? 25.279 -29.000 3.020 1.00 47.28 463 ASN A CA 1
ATOM 3054 C C . ASN A 1 463 ? 25.562 -28.756 4.503 1.00 49.02 463 ASN A C 1
ATOM 3055 O O . ASN A 1 463 ? 25.052 -27.807 5.096 1.00 50.06 463 ASN A O 1
ATOM 3060 N N . MET A 1 464 ? 26.370 -29.611 5.111 1.00 48.35 464 MET A N 1
ATOM 3061 C CA . MET A 1 464 ? 26.777 -29.400 6.494 1.00 49.93 464 MET A CA 1
ATOM 3062 C C . MET A 1 464 ? 27.643 -28.145 6.659 1.00 50.04 464 MET A C 1
ATOM 3063 O O . MET A 1 464 ? 28.429 -27.803 5.764 1.00 47.82 464 MET A O 1
ATOM 3068 N N . PHE A 1 465 ? 27.459 -27.465 7.793 1.00 48.88 465 PHE A N 1
ATOM 3069 C CA . PHE A 1 465 ? 28.333 -26.386 8.263 1.00 49.78 465 PHE A CA 1
ATOM 3070 C C . PHE A 1 465 ? 29.449 -27.112 9.021 1.00 50.52 465 PHE A C 1
ATOM 3071 O O . PHE A 1 465 ? 29.185 -27.916 9.930 1.00 50.01 465 PHE A O 1
ATOM 3079 N N . VAL A 1 466 ? 30.698 -26.872 8.638 1.00 48.63 466 VAL A N 1
ATOM 3080 C CA . VAL A 1 466 ? 31.783 -27.603 9.283 1.00 49.96 466 VAL A CA 1
ATOM 3081 C C . VAL A 1 466 ? 32.379 -26.885 10.494 1.00 50.35 466 VAL A C 1
ATOM 3082 O O . VAL A 1 466 ? 32.775 -25.720 10.409 1.00 51.64 466 VAL A O 1
ATOM 3086 N N . GLY A 1 467 ? 32.415 -27.587 11.625 1.00 53.41 467 GLY A N 1
ATOM 3087 C CA . GLY A 1 467 ? 33.071 -27.090 12.846 1.00 55.68 467 GLY A CA 1
ATOM 3088 C C . GLY A 1 467 ? 34.590 -27.190 12.815 1.00 57.02 467 GLY A C 1
ATOM 3089 O O . GLY A 1 467 ? 35.138 -28.258 12.515 1.00 57.12 467 GLY A O 1
ATOM 3090 N N . THR A 1 468 ? 35.285 -26.096 13.121 1.00 57.55 468 THR A N 1
ATOM 3091 C CA . THR A 1 468 ? 36.732 -26.055 12.886 1.00 58.00 468 THR A CA 1
ATOM 3092 C C . THR A 1 468 ? 37.596 -26.102 14.145 1.00 56.99 468 THR A C 1
ATOM 3093 O O . THR A 1 468 ? 38.800 -25.826 14.104 1.00 55.82 468 THR A O 1
ATOM 3097 N N . SER A 1 469 ? 36.988 -26.491 15.260 1.00 56.22 469 SER A N 1
ATOM 3098 C CA . SER A 1 469 ? 37.726 -26.628 16.515 1.00 57.68 469 SER A CA 1
ATOM 3099 C C . SER A 1 469 ? 38.856 -27.653 16.385 1.00 55.90 469 SER A C 1
ATOM 3100 O O . SER A 1 469 ? 39.892 -27.528 17.032 1.00 55.48 469 SER A O 1
ATOM 3103 N N . ASN A 1 470 ? 38.649 -28.676 15.562 1.00 53.24 470 ASN A N 1
ATOM 3104 C CA . ASN A 1 470 ? 39.663 -29.710 15.363 1.00 51.38 470 ASN A CA 1
ATOM 3105 C C . ASN A 1 470 ? 40.523 -29.573 14.099 1.00 49.15 470 ASN A C 1
ATOM 3106 O O . ASN A 1 470 ? 41.139 -30.545 13.671 1.00 49.14 470 ASN A O 1
ATOM 3111 N N . LEU A 1 471 ? 40.569 -28.381 13.514 1.00 45.85 471 LEU A N 1
ATOM 3112 C CA . LEU A 1 471 ? 41.295 -28.136 12.275 1.00 44.41 471 LEU A CA 1
ATOM 3113 C C . LEU A 1 471 ? 42.815 -28.270 12.412 1.00 45.87 471 LEU A C 1
ATOM 3114 O O . LEU A 1 471 ? 43.466 -28.960 11.622 1.00 44.56 471 LEU A O 1
ATOM 3119 N N . GLU A 1 472 ? 43.401 -27.628 13.415 1.00 45.24 472 GLU A N 1
ATOM 3120 C CA . GLU A 1 472 ? 44.850 -27.718 13.571 1.00 45.86 472 GLU A CA 1
ATOM 3121 C C . GLU A 1 472 ? 45.305 -29.121 13.882 1.00 45.87 472 GLU A C 1
ATOM 3122 O O . GLU A 1 472 ? 46.332 -29.589 13.370 1.00 43.75 472 GLU A O 1
ATOM 3128 N N . SER A 1 473 ? 44.530 -29.758 14.756 1.00 43.65 473 SER A N 1
ATOM 3129 C CA . SER A 1 473 ? 44.766 -31.136 15.161 1.00 42.66 473 SER A CA 1
ATOM 3130 C C . SER A 1 473 ? 44.734 -32.049 13.922 1.00 41.77 473 SER A C 1
ATOM 3131 O O . SER A 1 473 ? 45.649 -32.855 13.701 1.00 41.60 473 SER A O 1
ATOM 3134 N N . ALA A 1 474 ? 43.691 -31.879 13.112 1.00 37.87 474 ALA A N 1
ATOM 3135 C CA . ALA A 1 474 ? 43.470 -32.650 11.895 1.00 39.33 474 ALA A CA 1
ATOM 3136 C C . ALA A 1 474 ? 44.561 -32.472 10.831 1.00 37.07 474 ALA A C 1
ATOM 3137 O O . ALA A 1 474 ? 45.125 -33.456 10.363 1.00 38.19 474 ALA A O 1
ATOM 3139 N N . MET A 1 475 ? 44.886 -31.223 10.500 1.00 39.46 475 MET A N 1
ATOM 3140 C CA . MET A 1 475 ? 45.977 -30.916 9.574 1.00 38.35 475 MET A CA 1
ATOM 3141 C C . MET A 1 475 ? 47.300 -31.501 10.069 1.00 39.94 475 MET A C 1
ATOM 3142 O O . MET A 1 475 ? 48.115 -31.993 9.288 1.00 39.64 475 MET A O 1
ATOM 3147 N N . GLY A 1 476 ? 47.503 -31.511 11.384 1.00 40.56 476 GLY A N 1
ATOM 3148 C CA . GLY A 1 476 ? 48.715 -32.120 11.940 1.00 39.04 476 GLY A CA 1
ATOM 3149 C C . GLY A 1 476 ? 48.783 -33.625 11.750 1.00 39.21 476 GLY A C 1
ATOM 3150 O O . GLY A 1 476 ? 49.852 -34.197 11.492 1.00 38.11 476 GLY A O 1
ATOM 3151 N N . LYS A 1 477 ? 47.642 -34.286 11.906 1.00 37.71 477 LYS A N 1
ATOM 3152 C CA . LYS A 1 477 ? 47.601 -35.737 11.766 1.00 38.71 477 LYS A CA 1
ATOM 3153 C C . LYS A 1 477 ? 47.794 -36.184 10.316 1.00 39.57 477 LYS A C 1
ATOM 3154 O O . LYS A 1 477 ? 48.447 -37.200 10.065 1.00 39.02 477 LYS A O 1
ATOM 3160 N N . LEU A 1 478 ? 47.186 -35.442 9.387 1.00 37.99 478 LEU A N 1
ATOM 3161 C CA . LEU A 1 478 ? 47.349 -35.678 7.958 1.00 35.98 478 LEU A CA 1
ATOM 3162 C C . LEU A 1 478 ? 48.811 -35.507 7.565 1.00 36.13 478 LEU A C 1
ATOM 3163 O O . LEU A 1 478 ? 49.386 -36.416 6.956 1.00 34.67 478 LEU A O 1
ATOM 3168 N N . ARG A 1 479 ? 49.401 -34.355 7.911 1.00 34.22 479 ARG A N 1
ATOM 3169 C CA . ARG A 1 479 ? 50.782 -34.049 7.548 1.00 31.58 479 ARG A CA 1
ATOM 3170 C C . ARG A 1 479 ? 51.785 -34.987 8.218 1.00 35.82 479 ARG A C 1
ATOM 3171 O O . ARG A 1 479 ? 52.892 -35.254 7.706 1.00 34.48 479 ARG A O 1
ATOM 3179 N N . SER A 1 480 ? 51.382 -35.528 9.359 1.00 35.27 480 SER A N 1
ATOM 3180 C CA . SER A 1 480 ? 52.228 -36.512 10.029 1.00 35.40 480 SER A CA 1
ATOM 3181 C C . SER A 1 480 ? 52.281 -37.824 9.266 1.00 35.30 480 SER A C 1
ATOM 3182 O O . SER A 1 480 ? 53.365 -38.395 9.052 1.00 34.94 480 SER A O 1
ATOM 3185 N N . THR A 1 481 ? 51.120 -38.332 8.866 1.00 34.32 481 THR A N 1
ATOM 3186 C CA . THR A 1 481 ? 51.132 -39.462 7.930 1.00 32.34 481 THR A CA 1
ATOM 3187 C C . THR A 1 481 ? 51.912 -39.181 6.646 1.00 32.08 481 THR A C 1
ATOM 3188 O O . THR A 1 481 ? 52.735 -39.987 6.238 1.00 34.77 481 THR A O 1
ATOM 3192 N N . PHE A 1 482 ? 51.618 -38.076 5.962 1.00 34.41 482 PHE A N 1
ATOM 3193 C CA . PHE A 1 482 ? 52.411 -37.669 4.796 1.00 33.41 482 PHE A CA 1
ATOM 3194 C C . PHE A 1 482 ? 53.929 -37.732 5.058 1.00 35.09 482 PHE A C 1
ATOM 3195 O O . PHE A 1 482 ? 54.668 -38.345 4.279 1.00 34.23 482 PHE A O 1
ATOM 3203 N N . GLY A 1 483 ? 54.388 -37.131 6.158 1.00 32.94 483 GLY A N 1
ATOM 3204 C CA . GLY A 1 483 ? 55.780 -37.223 6.597 1.00 32.22 483 GLY A CA 1
ATOM 3205 C C . GLY A 1 483 ? 56.320 -38.635 6.780 1.00 35.86 483 GLY A C 1
ATOM 3206 O O . GLY A 1 483 ? 57.497 -38.894 6.502 1.00 34.60 483 GLY A O 1
ATOM 3207 N N . GLU A 1 484 ? 55.470 -39.578 7.191 1.00 35.70 484 GLU A N 1
ATOM 3208 C CA . GLU A 1 484 ? 55.887 -40.986 7.256 1.00 37.11 484 GLU A CA 1
ATOM 3209 C C . GLU A 1 484 ? 56.333 -41.565 5.910 1.00 35.39 484 GLU A C 1
ATOM 3210 O O . GLU A 1 484 ? 57.019 -42.593 5.863 1.00 34.30 484 GLU A O 1
ATOM 3216 N N . TYR A 1 485 ? 55.925 -40.915 4.821 1.00 34.70 485 TYR A N 1
ATOM 3217 C CA . TYR A 1 485 ? 56.224 -41.407 3.483 1.00 31.13 485 TYR A CA 1
ATOM 3218 C C . TYR A 1 485 ? 57.241 -40.504 2.835 1.00 34.36 485 TYR A C 1
ATOM 3219 O O . TYR A 1 485 ? 57.642 -40.706 1.664 1.00 31.88 485 TYR A O 1
ATOM 3228 N N . GLY A 1 486 ? 57.669 -39.510 3.612 1.00 31.62 486 GLY A N 1
ATOM 3229 C CA . GLY A 1 486 ? 58.653 -38.539 3.142 1.00 29.49 486 GLY A CA 1
ATOM 3230 C C . GLY A 1 486 ? 58.038 -37.356 2.425 1.00 29.80 486 GLY A C 1
ATOM 3231 O O . GLY A 1 486 ? 58.725 -36.524 1.822 1.00 29.73 486 GLY A O 1
ATOM 3232 N N . LEU A 1 487 ? 56.720 -37.269 2.457 1.00 31.14 487 LEU A N 1
ATOM 3233 C CA . LEU A 1 487 ? 56.040 -36.137 1.828 1.00 30.33 487 LEU A CA 1
ATOM 3234 C C . LEU A 1 487 ? 55.967 -34.972 2.836 1.00 31.90 487 LEU A C 1
ATOM 3235 O O . LEU A 1 487 ? 55.118 -34.971 3.722 1.00 32.43 487 LEU A O 1
ATOM 3240 N N . GLY A 1 488 ? 56.848 -33.984 2.713 1.00 33.70 488 GLY A N 1
ATOM 3241 C CA . GLY A 1 488 ? 56.888 -32.859 3.657 1.00 33.02 488 GLY A CA 1
ATOM 3242 C C . GLY A 1 488 ? 57.923 -33.042 4.759 1.00 35.37 488 GLY A C 1
ATOM 3243 O O . GLY A 1 488 ? 58.026 -32.210 5.643 1.00 34.04 488 GLY A O 1
ATOM 3244 N N . SER A 1 489 ? 58.725 -34.105 4.701 1.00 35.55 489 SER A N 1
ATOM 3245 C CA . SER A 1 489 ? 59.783 -34.297 5.693 1.00 38.98 489 SER A CA 1
ATOM 3246 C C . SER A 1 489 ? 61.093 -34.537 4.962 1.00 37.94 489 SER A C 1
ATOM 3247 O O . SER A 1 489 ? 61.067 -34.884 3.779 1.00 37.08 489 SER A O 1
ATOM 3250 N N . ALA A 1 490 ? 62.208 -34.346 5.668 1.00 35.50 490 ALA A N 1
ATOM 3251 C CA . ALA A 1 490 ? 63.539 -34.735 5.185 1.00 35.55 490 ALA A CA 1
ATOM 3252 C C . ALA A 1 490 ? 63.557 -36.160 4.671 1.00 36.13 490 ALA A C 1
ATOM 3253 O O . ALA A 1 490 ? 63.064 -37.067 5.349 1.00 36.32 490 ALA A O 1
ATOM 3255 N N . THR A 1 491 ? 64.191 -36.362 3.514 1.00 38.20 491 THR A N 1
ATOM 3256 C CA . THR A 1 491 ? 64.324 -37.694 2.915 1.00 35.35 491 THR A CA 1
ATOM 3257 C C . THR A 1 491 ? 65.488 -38.498 3.470 1.00 36.54 491 THR A C 1
ATOM 3258 O O . THR A 1 491 ? 65.454 -39.734 3.433 1.00 37.81 491 THR A O 1
ATOM 3262 N N . GLY A 1 492 ? 66.516 -37.814 3.965 1.00 35.79 492 GLY A N 1
ATOM 3263 C CA . GLY A 1 492 ? 67.752 -38.476 4.388 1.00 35.03 492 GLY A CA 1
ATOM 3264 C C . GLY A 1 492 ? 68.817 -38.592 3.305 1.00 38.04 492 GLY A C 1
ATOM 3265 O O . GLY A 1 492 ? 69.858 -39.257 3.480 1.00 36.57 492 GLY A O 1
ATOM 3266 N N . ILE A 1 493 ? 68.552 -37.992 2.145 1.00 38.66 493 ILE A N 1
ATOM 3267 C CA . ILE A 1 493 ? 69.468 -38.178 1.019 1.00 36.81 493 ILE A CA 1
ATOM 3268 C C . ILE A 1 493 ? 70.852 -37.613 1.365 1.00 39.43 493 ILE A C 1
ATOM 3269 O O . ILE A 1 493 ? 70.943 -36.628 2.104 1.00 37.88 493 ILE A O 1
ATOM 3274 N N . ASP A 1 494 ? 71.905 -38.256 0.849 1.00 36.92 494 ASP A N 1
ATOM 3275 C CA . ASP A 1 494 ? 73.295 -37.914 1.156 1.00 34.95 494 ASP A CA 1
ATOM 3276 C C . ASP A 1 494 ? 73.814 -36.705 0.358 1.00 36.40 494 ASP A C 1
ATOM 3277 O O . ASP A 1 494 ? 74.810 -36.788 -0.380 1.00 34.48 494 ASP A O 1
ATOM 3282 N N . LEU A 1 495 ? 73.127 -35.574 0.502 1.00 37.91 495 LEU A N 1
ATOM 3283 C CA . LEU A 1 495 ? 73.576 -34.305 -0.060 1.00 39.77 495 LEU A CA 1
ATOM 3284 C C . LEU A 1 495 ? 73.415 -33.278 1.052 1.00 41.02 495 LEU A C 1
ATOM 3285 O O . LEU A 1 495 ? 72.573 -33.463 1.920 1.00 42.40 495 LEU A O 1
ATOM 3290 N N . PRO A 1 496 ? 74.241 -32.221 1.058 1.00 42.29 496 PRO A N 1
ATOM 3291 C CA . PRO A 1 496 ? 74.260 -31.325 2.223 1.00 45.25 496 PRO A CA 1
ATOM 3292 C C . PRO A 1 496 ? 72.917 -30.676 2.563 1.00 47.26 496 PRO A C 1
ATOM 3293 O O . PRO A 1 496 ? 72.566 -30.571 3.736 1.00 50.00 496 PRO A O 1
ATOM 3297 N N A ASP A 1 497 ? 72.158 -30.275 1.546 0.50 47.58 497 ASP A N 1
ATOM 3298 N N B ASP A 1 497 ? 72.175 -30.253 1.551 0.50 48.14 497 ASP A N 1
ATOM 3299 C CA A ASP A 1 497 ? 70.946 -29.483 1.743 0.50 48.61 497 ASP A CA 1
ATOM 3300 C CA B ASP A 1 497 ? 70.922 -29.571 1.803 0.50 49.41 497 ASP A CA 1
ATOM 3301 C C A ASP A 1 497 ? 69.822 -29.795 0.752 0.50 48.04 497 ASP A C 1
ATOM 3302 C C B ASP A 1 497 ? 69.885 -29.928 0.749 0.50 48.63 497 ASP A C 1
ATOM 3303 O O A ASP A 1 497 ? 69.904 -29.432 -0.416 0.50 51.46 497 ASP A O 1
ATOM 3304 O O B ASP A 1 497 ? 70.109 -29.785 -0.449 0.50 51.91 497 ASP A O 1
ATOM 3313 N N . GLU A 1 498 ? 68.752 -30.428 1.215 1.00 46.68 498 GLU A N 1
ATOM 3314 C CA . GLU A 1 498 ? 67.612 -30.704 0.352 1.00 45.09 498 GLU A CA 1
ATOM 3315 C C . GLU A 1 498 ? 66.467 -29.777 0.767 1.00 45.39 498 GLU A C 1
ATOM 3316 O O . GLU A 1 498 ? 66.322 -29.438 1.939 1.00 46.93 498 GLU A O 1
ATOM 3322 N N . SER A 1 499 ? 65.633 -29.370 -0.181 1.00 42.35 499 SER A N 1
ATOM 3323 C CA . SER A 1 499 ? 64.335 -28.805 0.186 1.00 41.42 499 SER A CA 1
ATOM 3324 C C . SER A 1 499 ? 63.459 -29.850 0.870 1.00 39.93 499 SER A C 1
ATOM 3325 O O . SER A 1 499 ? 63.443 -31.004 0.457 1.00 40.31 499 SER A O 1
ATOM 3328 N N . THR A 1 500 ? 62.739 -29.467 1.920 1.00 40.40 500 THR A N 1
ATOM 3329 C CA . THR A 1 500 ? 61.763 -30.370 2.532 1.00 40.34 500 THR A CA 1
ATOM 3330 C C . THR A 1 500 ? 60.311 -30.054 2.144 1.00 38.83 500 THR A C 1
ATOM 3331 O O . THR A 1 500 ? 59.375 -30.627 2.699 1.00 37.94 500 THR A O 1
ATOM 3335 N N . GLY A 1 501 ? 60.141 -29.196 1.146 1.00 36.81 501 GLY A N 1
ATOM 3336 C CA . GLY A 1 501 ? 58.828 -28.885 0.599 1.00 39.98 501 GLY A CA 1
ATOM 3337 C C . GLY A 1 501 ? 58.329 -27.481 0.912 1.00 39.89 501 GLY A C 1
ATOM 3338 O O . GLY A 1 501 ? 58.970 -26.727 1.641 1.00 38.75 501 GLY A O 1
ATOM 3339 N N . LEU A 1 502 ? 57.196 -27.101 0.332 1.00 39.37 502 LEU A N 1
ATOM 3340 C CA . LEU A 1 502 ? 56.555 -25.851 0.731 1.00 39.93 502 LEU A CA 1
ATOM 3341 C C . LEU A 1 502 ? 55.322 -26.269 1.516 1.00 41.15 502 LEU A C 1
ATOM 3342 O O . LEU A 1 502 ? 54.370 -26.770 0.907 1.00 38.42 502 LEU A O 1
ATOM 3347 N N . VAL A 1 503 ? 55.342 -26.024 2.833 1.00 40.38 503 VAL A N 1
ATOM 3348 C CA . VAL A 1 503 ? 54.342 -26.545 3.762 1.00 38.68 503 VAL A CA 1
ATOM 3349 C C . VAL A 1 503 ? 53.877 -25.378 4.628 1.00 40.31 503 VAL A C 1
ATOM 3350 O O . VAL A 1 503 ? 54.483 -25.066 5.656 1.00 41.36 503 VAL A O 1
ATOM 3354 N N . PRO A 1 504 ? 52.792 -24.724 4.214 1.00 39.36 504 PRO A N 1
ATOM 3355 C CA . PRO A 1 504 ? 52.368 -23.497 4.866 1.00 39.38 504 PRO A CA 1
ATOM 3356 C C . PRO A 1 504 ? 51.868 -23.708 6.295 1.00 42.95 504 PRO A C 1
ATOM 3357 O O . PRO A 1 504 ? 51.008 -24.564 6.553 1.00 41.90 504 PRO A O 1
ATOM 3361 N N . LYS A 1 505 ? 52.478 -22.959 7.214 1.00 43.69 505 LYS A N 1
ATOM 3362 C CA . LYS A 1 505 ? 52.154 -23.049 8.635 1.00 44.84 505 LYS A CA 1
ATOM 3363 C C . LYS A 1 505 ? 50.847 -22.343 8.960 1.00 42.68 505 LYS A C 1
ATOM 3364 O O . LYS A 1 505 ? 50.234 -22.591 9.996 1.00 44.58 505 LYS A O 1
ATOM 3370 N N . GLU A 1 506 ? 50.436 -21.457 8.066 1.00 42.52 506 GLU A N 1
ATOM 3371 C CA . GLU A 1 506 ? 49.158 -20.770 8.164 1.00 44.31 506 GLU A CA 1
ATOM 3372 C C . GLU A 1 506 ? 48.245 -21.398 7.109 1.00 44.28 506 GLU A C 1
ATOM 3373 O O . GLU A 1 506 ? 48.657 -21.528 5.947 1.00 42.01 506 GLU A O 1
ATOM 3379 N N . TYR A 1 507 ? 47.013 -21.749 7.478 1.00 43.20 507 TYR A N 1
ATOM 3380 C CA . TYR A 1 507 ? 46.104 -22.418 6.539 1.00 44.55 507 TYR A CA 1
ATOM 3381 C C . TYR A 1 507 ? 44.690 -22.422 7.093 1.00 45.50 507 TYR A C 1
ATOM 3382 O O . TYR A 1 507 ? 44.512 -22.319 8.301 1.00 44.91 507 TYR A O 1
ATOM 3391 N N . ASN A 1 508 ? 43.695 -22.591 6.220 1.00 43.96 508 ASN A N 1
ATOM 3392 C CA . ASN A 1 508 ? 42.309 -22.747 6.634 1.00 41.65 508 ASN A CA 1
ATOM 3393 C C . ASN A 1 508 ? 41.707 -24.115 6.280 1.00 42.89 508 ASN A C 1
ATOM 3394 O O . ASN A 1 508 ? 42.391 -25.006 5.788 1.00 39.96 508 ASN A O 1
ATOM 3399 N N . PHE A 1 509 ? 40.405 -24.264 6.515 1.00 42.50 509 PHE A N 1
ATOM 3400 C CA . PHE A 1 509 ? 39.710 -25.528 6.281 1.00 41.46 509 PHE A CA 1
ATOM 3401 C C . PHE A 1 509 ? 39.740 -25.991 4.832 1.00 41.63 509 PHE A C 1
ATOM 3402 O O . PHE A 1 509 ? 39.877 -27.191 4.578 1.00 40.45 509 PHE A O 1
ATOM 3410 N N . ALA A 1 510 ? 39.563 -25.063 3.892 1.00 41.24 510 ALA A N 1
ATOM 3411 C CA . ALA A 1 510 ? 39.610 -25.407 2.471 1.00 39.65 510 ALA A CA 1
ATOM 3412 C C . ALA A 1 510 ? 40.989 -25.955 2.084 1.00 40.30 510 ALA A C 1
ATOM 3413 O O . ALA A 1 510 ? 41.081 -26.896 1.277 1.00 40.50 510 ALA A O 1
ATOM 3415 N N . ASN A 1 511 ? 42.047 -25.395 2.674 1.00 37.99 511 ASN A N 1
ATOM 3416 C CA . ASN A 1 511 ? 43.407 -25.881 2.466 1.00 40.51 511 ASN A CA 1
ATOM 3417 C C . ASN A 1 511 ? 43.647 -27.319 2.960 1.00 40.73 511 ASN A C 1
ATOM 3418 O O . ASN A 1 511 ? 44.285 -28.120 2.278 1.00 40.03 511 ASN A O 1
ATOM 3423 N N . PHE A 1 512 ? 43.168 -27.627 4.164 1.00 36.91 512 PHE A N 1
ATOM 3424 C CA . PHE A 1 512 ? 43.227 -28.968 4.730 1.00 35.16 512 PHE A CA 1
ATOM 3425 C C . PHE A 1 512 ? 42.583 -29.966 3.775 1.00 37.00 512 PHE A C 1
ATOM 3426 O O . PHE A 1 512 ? 43.188 -30.982 3.439 1.00 37.49 512 PHE A O 1
ATOM 3434 N N . ILE A 1 513 ? 41.354 -29.673 3.348 1.00 37.02 513 ILE A N 1
ATOM 3435 C CA . ILE A 1 513 ? 40.625 -30.490 2.389 1.00 36.40 513 ILE A CA 1
ATOM 3436 C C . ILE A 1 513 ? 41.418 -30.692 1.084 1.00 37.83 513 ILE A C 1
ATOM 3437 O O . ILE A 1 513 ? 41.596 -31.833 0.662 1.00 37.32 513 ILE A O 1
ATOM 3442 N N . THR A 1 514 ? 41.911 -29.623 0.459 1.00 37.73 514 THR A N 1
ATOM 3443 C CA . THR A 1 514 ? 42.700 -29.777 -0.766 1.00 37.92 514 THR A CA 1
ATOM 3444 C C . THR A 1 514 ? 44.011 -30.535 -0.538 1.00 38.79 514 THR A C 1
ATOM 3445 O O . THR A 1 514 ? 44.498 -31.204 -1.456 1.00 37.38 514 THR A O 1
ATOM 3449 N N . ASN A 1 515 ? 44.609 -30.397 0.646 1.00 36.60 515 ASN A N 1
ATOM 3450 C CA . ASN A 1 515 ? 45.849 -31.133 0.942 1.00 36.98 515 ASN A CA 1
ATOM 3451 C C . ASN A 1 515 ? 45.600 -32.624 0.814 1.00 33.21 515 ASN A C 1
ATOM 3452 O O . ASN A 1 515 ? 46.472 -33.368 0.379 1.00 34.65 515 ASN A O 1
ATOM 3457 N N . ALA A 1 516 ? 44.377 -33.040 1.144 1.00 36.96 516 ALA A N 1
ATOM 3458 C CA . ALA A 1 516 ? 43.973 -34.449 1.124 1.00 37.08 516 ALA A CA 1
ATOM 3459 C C . ALA A 1 516 ? 44.000 -35.109 -0.258 1.00 38.57 516 ALA A C 1
ATOM 3460 O O . ALA A 1 516 ? 44.101 -36.340 -0.375 1.00 35.50 516 ALA A O 1
ATOM 3462 N N . PHE A 1 517 ? 43.888 -34.300 -1.308 1.00 37.54 517 PHE A N 1
ATOM 3463 C CA . PHE A 1 517 ? 44.018 -34.845 -2.651 1.00 35.95 517 PHE A CA 1
ATOM 3464 C C . PHE A 1 517 ? 45.163 -34.157 -3.397 1.00 36.44 517 PHE A C 1
ATOM 3465 O O . PHE A 1 517 ? 45.202 -34.114 -4.625 1.00 38.44 517 PHE A O 1
ATOM 3473 N N . GLY A 1 518 ? 46.115 -33.616 -2.637 1.00 36.19 518 GLY A N 1
ATOM 3474 C CA . GLY A 1 518 ? 47.391 -33.200 -3.185 1.00 29.47 518 GLY A CA 1
ATOM 3475 C C . GLY A 1 518 ? 47.365 -31.876 -3.932 1.00 33.33 518 GLY A C 1
ATOM 3476 O O . GLY A 1 518 ? 48.111 -31.684 -4.899 1.00 29.74 518 GLY A O 1
ATOM 3477 N N . GLN A 1 519 ? 46.534 -30.952 -3.461 1.00 33.07 519 GLN A N 1
ATOM 3478 C CA . GLN A 1 519 ? 46.505 -29.606 -4.013 1.00 36.98 519 GLN A CA 1
ATOM 3479 C C . GLN A 1 519 ? 46.795 -28.565 -2.933 1.00 38.42 519 GLN A C 1
ATOM 3480 O O . GLN A 1 519 ? 46.184 -27.520 -2.921 1.00 41.60 519 GLN A O 1
ATOM 3486 N N . PHE A 1 520 ? 47.736 -28.804 -2.027 1.00 38.24 520 PHE A N 1
ATOM 3487 C CA . PHE A 1 520 ? 48.105 -27.720 -1.101 1.00 35.82 520 PHE A CA 1
ATOM 3488 C C . PHE A 1 520 ? 49.607 -27.769 -0.859 1.00 34.59 520 PHE A C 1
ATOM 3489 O O . PHE A 1 520 ? 50.348 -27.025 -1.497 1.00 34.39 520 PHE A O 1
ATOM 3497 N N . ASP A 1 521 ? 50.099 -28.667 -0.010 1.00 33.40 521 ASP A N 1
ATOM 3498 C CA . ASP A 1 521 ? 51.549 -28.678 0.221 1.00 33.24 521 ASP A CA 1
ATOM 3499 C C . ASP A 1 521 ? 52.245 -29.087 -1.092 1.00 35.87 521 ASP A C 1
ATOM 3500 O O . ASP A 1 521 ? 51.713 -29.953 -1.799 1.00 36.55 521 ASP A O 1
ATOM 3505 N N . ASN A 1 522 ? 53.401 -28.486 -1.397 1.00 33.78 522 ASN A N 1
ATOM 3506 C CA . ASN A 1 522 ? 54.300 -28.827 -2.513 1.00 34.28 522 ASN A CA 1
ATOM 3507 C C . ASN A 1 522 ? 55.498 -29.682 -2.061 1.00 37.19 522 ASN A C 1
ATOM 3508 O O . ASN A 1 522 ? 56.104 -29.397 -1.024 1.00 38.03 522 ASN A O 1
ATOM 3513 N N . TYR A 1 523 ? 55.877 -30.676 -2.868 1.00 34.42 523 TYR A N 1
ATOM 3514 C CA . TYR A 1 523 ? 56.931 -31.619 -2.541 1.00 34.25 523 TYR A CA 1
ATOM 3515 C C . TYR A 1 523 ? 57.970 -31.682 -3.664 1.00 35.83 523 TYR A C 1
ATOM 3516 O O . TYR A 1 523 ? 57.672 -31.310 -4.811 1.00 35.53 523 TYR A O 1
ATOM 3525 N N . THR A 1 524 ? 59.178 -32.139 -3.340 1.00 32.82 524 THR A N 1
ATOM 3526 C CA . THR A 1 524 ? 60.225 -32.336 -4.347 1.00 32.81 524 THR A CA 1
ATOM 3527 C C . THR A 1 524 ? 60.065 -33.701 -5.047 1.00 32.70 524 THR A C 1
ATOM 3528 O O . THR A 1 524 ? 59.399 -34.594 -4.548 1.00 30.87 524 THR A O 1
ATOM 3532 N N . PRO A 1 525 ? 60.694 -33.874 -6.217 1.00 32.01 525 PRO A N 1
ATOM 3533 C CA . PRO A 1 525 ? 60.589 -35.165 -6.901 1.00 28.88 525 PRO A CA 1
ATOM 3534 C C . PRO A 1 525 ? 61.248 -36.290 -6.088 1.00 30.79 525 PRO A C 1
ATOM 3535 O O . PRO A 1 525 ? 60.778 -37.421 -6.150 1.00 31.84 525 PRO A O 1
ATOM 3539 N N . MET A 1 526 ? 62.311 -36.005 -5.326 1.00 30.38 526 MET A N 1
ATOM 3540 C CA . MET A 1 526 ? 62.936 -37.010 -4.477 1.00 28.68 526 MET A CA 1
ATOM 3541 C C . MET A 1 526 ? 61.973 -37.497 -3.393 1.00 29.85 526 MET A C 1
ATOM 3542 O O . MET A 1 526 ? 61.877 -38.707 -3.142 1.00 32.38 526 MET A O 1
ATOM 3547 N N . GLN A 1 527 ? 61.243 -36.578 -2.763 1.00 30.34 527 GLN A N 1
ATOM 3548 C CA . GLN A 1 527 ? 60.219 -36.943 -1.763 1.00 30.87 527 GLN A CA 1
ATOM 3549 C C . GLN A 1 527 ? 59.140 -37.853 -2.375 1.00 35.22 527 GLN A C 1
ATOM 3550 O O . GLN A 1 527 ? 58.681 -38.827 -1.741 1.00 36.69 527 GLN A O 1
ATOM 3556 N N . LEU A 1 528 ? 58.709 -37.514 -3.593 1.00 32.55 528 LEU A N 1
ATOM 3557 C CA . LEU A 1 528 ? 57.661 -38.317 -4.267 1.00 35.06 528 LEU A CA 1
ATOM 3558 C C . LEU A 1 528 ? 58.184 -39.696 -4.689 1.00 32.76 528 LEU A C 1
ATOM 3559 O O . LEU A 1 528 ? 57.434 -40.656 -4.636 1.00 33.03 528 LEU A O 1
ATOM 3564 N N . ALA A 1 529 ? 59.468 -39.815 -5.053 1.00 30.84 529 ALA A N 1
ATOM 3565 C CA . ALA A 1 529 ? 60.042 -41.147 -5.226 1.00 32.35 529 ALA A CA 1
ATOM 3566 C C . ALA A 1 529 ? 60.127 -41.958 -3.931 1.00 30.50 529 ALA A C 1
ATOM 3567 O O . ALA A 1 529 ? 59.893 -43.161 -3.937 1.00 31.98 529 ALA A O 1
ATOM 3569 N N . GLN A 1 530 ? 60.529 -41.328 -2.832 1.00 32.00 530 GLN A N 1
ATOM 3570 C CA . GLN A 1 530 ? 60.696 -42.062 -1.569 1.00 31.72 530 GLN A CA 1
ATOM 3571 C C . GLN A 1 530 ? 59.314 -42.544 -1.131 1.00 29.75 530 GLN A C 1
ATOM 3572 O O . GLN A 1 530 ? 59.184 -43.602 -0.542 1.00 30.72 530 GLN A O 1
ATOM 3578 N N . TYR A 1 531 ? 58.286 -41.757 -1.426 1.00 28.03 531 TYR A N 1
ATOM 3579 C CA . TYR A 1 531 ? 56.926 -42.124 -1.028 1.00 32.79 531 TYR A CA 1
ATOM 3580 C C . TYR A 1 531 ? 56.498 -43.416 -1.732 1.00 33.60 531 TYR A C 1
ATOM 3581 O O . TYR A 1 531 ? 56.120 -44.406 -1.085 1.00 33.35 531 TYR A O 1
ATOM 3590 N N . VAL A 1 532 ? 56.607 -43.458 -3.058 1.00 33.76 532 VAL A N 1
ATOM 3591 C CA . VAL A 1 532 ? 56.211 -44.697 -3.739 1.00 32.46 532 VAL A CA 1
ATOM 3592 C C . VAL A 1 532 ? 57.162 -45.855 -3.409 1.00 35.12 532 VAL A C 1
ATOM 3593 O O . VAL A 1 532 ? 56.707 -47.015 -3.353 1.00 34.92 532 VAL A O 1
ATOM 3597 N N . ALA A 1 533 ? 58.443 -45.561 -3.156 1.00 33.47 533 ALA A N 1
ATOM 3598 C CA . ALA A 1 533 ? 59.411 -46.620 -2.780 1.00 32.44 533 ALA A CA 1
ATOM 3599 C C . ALA A 1 533 ? 59.074 -47.235 -1.425 1.00 34.20 533 ALA A C 1
ATOM 3600 O O . ALA A 1 533 ? 59.266 -48.441 -1.218 1.00 34.42 533 ALA A O 1
ATOM 3602 N N . THR A 1 534 ? 58.555 -46.401 -0.522 1.00 33.98 534 THR A N 1
ATOM 3603 C CA . THR A 1 534 ? 58.112 -46.834 0.808 1.00 33.05 534 THR A CA 1
ATOM 3604 C C . THR A 1 534 ? 56.943 -47.815 0.715 1.00 34.41 534 THR A C 1
ATOM 3605 O O . THR A 1 534 ? 56.915 -48.861 1.376 1.00 36.20 534 THR A O 1
ATOM 3609 N N . ILE A 1 535 ? 55.962 -47.474 -0.111 1.00 36.00 535 ILE A N 1
ATOM 3610 C CA . ILE A 1 535 ? 54.895 -48.411 -0.452 1.00 36.03 535 ILE A CA 1
ATOM 3611 C C . ILE A 1 535 ? 55.457 -49.711 -1.028 1.00 35.91 535 ILE A C 1
ATOM 3612 O O . ILE A 1 535 ? 55.081 -50.820 -0.624 1.00 39.51 535 ILE A O 1
ATOM 3617 N N . ALA A 1 536 ? 56.392 -49.582 -1.951 1.00 34.17 536 ALA A N 1
ATOM 3618 C CA . ALA A 1 536 ? 56.973 -50.749 -2.602 1.00 35.67 536 ALA A CA 1
ATOM 3619 C C . ALA A 1 536 ? 57.789 -51.605 -1.621 1.00 39.12 536 ALA A C 1
ATOM 3620 O O . ALA A 1 536 ? 58.006 -52.782 -1.868 1.00 38.11 536 ALA A O 1
ATOM 3622 N N . ASN A 1 537 ? 58.254 -51.016 -0.517 1.00 39.42 537 ASN A N 1
ATOM 3623 C CA . ASN A 1 537 ? 59.060 -51.750 0.461 1.00 40.01 537 ASN A CA 1
ATOM 3624 C C . ASN A 1 537 ? 58.216 -52.058 1.701 1.00 40.14 537 ASN A C 1
ATOM 3625 O O . ASN A 1 537 ? 58.719 -52.177 2.823 1.00 40.01 537 ASN A O 1
ATOM 3630 N N . ASN A 1 538 ? 56.910 -52.122 1.494 1.00 41.31 538 ASN A N 1
ATOM 3631 C CA . ASN A 1 538 ? 55.959 -52.519 2.538 1.00 44.67 538 ASN A CA 1
ATOM 3632 C C . ASN A 1 538 ? 55.927 -51.675 3.802 1.00 43.44 538 ASN A C 1
ATOM 3633 O O . ASN A 1 538 ? 55.733 -52.195 4.902 1.00 42.47 538 ASN A O 1
ATOM 3638 N N . GLY A 1 539 ? 56.130 -50.371 3.628 1.00 41.40 539 GLY A N 1
ATOM 3639 C CA . GLY A 1 539 ? 55.954 -49.400 4.711 1.00 38.71 539 GLY A CA 1
ATOM 3640 C C . GLY A 1 539 ? 57.244 -49.026 5.416 1.00 36.11 539 GLY A C 1
ATOM 3641 O O . GLY A 1 539 ? 57.262 -48.164 6.276 1.00 37.04 539 GLY A O 1
ATOM 3642 N N . VAL A 1 540 ? 58.334 -49.687 5.076 1.00 36.58 540 VAL A N 1
ATOM 3643 C CA . VAL A 1 540 ? 59.636 -49.316 5.620 1.00 37.56 540 VAL A CA 1
ATOM 3644 C C . VAL A 1 540 ? 60.373 -48.321 4.723 1.00 38.49 540 VAL A C 1
ATOM 3645 O O . VAL A 1 540 ? 60.876 -48.635 3.648 1.00 35.75 540 VAL A O 1
ATOM 3649 N N . ARG A 1 541 ? 60.427 -47.091 5.206 1.00 39.61 541 ARG A N 1
ATOM 3650 C CA . ARG A 1 541 ? 60.929 -45.986 4.416 1.00 38.14 541 ARG A CA 1
ATOM 3651 C C . ARG A 1 541 ? 62.442 -45.921 4.540 1.00 37.36 541 ARG A C 1
ATOM 3652 O O . ARG A 1 541 ? 62.982 -46.012 5.634 1.00 35.67 541 ARG A O 1
ATOM 3660 N N . LEU A 1 542 ? 63.124 -45.798 3.411 1.00 35.70 542 LEU A N 1
ATOM 3661 C CA . LEU A 1 542 ? 64.572 -45.924 3.367 1.00 35.17 542 LEU A CA 1
ATOM 3662 C C . LEU A 1 542 ? 65.193 -44.628 2.860 1.00 37.75 542 LEU A C 1
ATOM 3663 O O . LEU A 1 542 ? 64.657 -43.987 1.959 1.00 34.40 542 LEU A O 1
ATOM 3668 N N . ALA A 1 543 ? 66.298 -44.208 3.475 1.00 38.07 543 ALA A N 1
ATOM 3669 C CA . ALA A 1 543 ? 67.000 -43.032 3.000 1.00 35.59 543 ALA A CA 1
ATOM 3670 C C . ALA A 1 543 ? 67.568 -43.350 1.624 1.00 35.44 543 ALA A C 1
ATOM 3671 O O . ALA A 1 543 ? 68.198 -44.397 1.429 1.00 34.46 543 ALA A O 1
ATOM 3673 N N . PRO A 1 544 ? 67.378 -42.424 0.670 1.00 35.77 544 PRO A N 1
ATOM 3674 C CA . PRO A 1 544 ? 67.977 -42.561 -0.649 1.00 35.89 544 PRO A CA 1
ATOM 3675 C C . PRO A 1 544 ? 69.460 -42.237 -0.553 1.00 36.81 544 PRO A C 1
ATOM 3676 O O . PRO A 1 544 ? 69.857 -41.368 0.217 1.00 35.39 544 PRO A O 1
ATOM 3680 N N . HIS A 1 545 ? 70.289 -42.997 -1.259 1.00 37.60 545 HIS A N 1
ATOM 3681 C CA . HIS A 1 545 ? 71.718 -42.768 -1.155 1.00 38.72 545 HIS A CA 1
ATOM 3682 C C . HIS A 1 545 ? 72.290 -42.868 -2.565 1.00 39.31 545 HIS A C 1
ATOM 3683 O O . HIS A 1 545 ? 71.952 -43.796 -3.309 1.00 38.33 545 HIS A O 1
ATOM 3690 N N . ILE A 1 546 ? 73.087 -41.865 -2.927 1.00 36.50 546 ILE A N 1
ATOM 3691 C CA . ILE A 1 546 ? 73.690 -41.770 -4.245 1.00 34.45 546 ILE A CA 1
ATOM 3692 C C . ILE A 1 546 ? 75.030 -42.515 -4.266 1.00 38.02 546 ILE A C 1
ATOM 3693 O O . ILE A 1 546 ? 75.482 -42.998 -5.313 1.00 37.85 546 ILE A O 1
ATOM 3698 N N . VAL A 1 547 ? 75.683 -42.587 -3.104 1.00 38.19 547 VAL A N 1
ATOM 3699 C CA . VAL A 1 547 ? 76.937 -43.318 -2.976 1.00 36.57 547 VAL A CA 1
ATOM 3700 C C . VAL A 1 547 ? 76.688 -44.780 -2.629 1.00 36.82 547 VAL A C 1
ATOM 3701 O O . VAL A 1 547 ? 75.862 -45.066 -1.768 1.00 36.08 547 VAL A O 1
ATOM 3705 N N . GLU A 1 548 ? 77.389 -45.690 -3.308 1.00 36.88 548 GLU A N 1
ATOM 3706 C CA . GLU A 1 548 ? 77.184 -47.129 -3.137 1.00 36.09 548 GLU A CA 1
ATOM 3707 C C . GLU A 1 548 ? 78.196 -47.723 -2.175 1.00 35.33 548 GLU A C 1
ATOM 3708 O O . GLU A 1 548 ? 77.862 -48.626 -1.402 1.00 35.22 548 GLU A O 1
ATOM 3714 N N . GLY A 1 549 ? 79.431 -47.233 -2.225 1.00 34.48 549 GLY A N 1
ATOM 3715 C CA . GLY A 1 549 ? 80.465 -47.739 -1.317 1.00 34.58 549 GLY A CA 1
ATOM 3716 C C . GLY A 1 549 ? 81.709 -46.870 -1.271 1.00 32.37 549 GLY A C 1
ATOM 3717 O O . GLY A 1 549 ? 81.905 -46.011 -2.119 1.00 30.45 549 GLY A O 1
ATOM 3718 N N . ILE A 1 550 ? 82.545 -47.070 -0.261 1.00 33.97 550 ILE A N 1
ATOM 3719 C CA . ILE A 1 550 ? 83.842 -46.401 -0.236 1.00 34.73 550 ILE A CA 1
ATOM 3720 C C . ILE A 1 550 ? 84.886 -47.423 -0.638 1.00 35.97 550 ILE A C 1
ATOM 3721 O O . ILE A 1 550 ? 84.867 -48.539 -0.128 1.00 36.36 550 ILE A O 1
ATOM 3726 N N . TYR A 1 551 ? 85.793 -47.041 -1.533 1.00 38.55 551 TYR A N 1
ATOM 3727 C CA . TYR A 1 551 ? 86.775 -47.968 -2.081 1.00 38.87 551 TYR A CA 1
ATOM 3728 C C . TYR A 1 551 ? 88.193 -47.476 -1.859 1.00 41.78 551 TYR A C 1
ATOM 3729 O O . TYR A 1 551 ? 88.426 -46.269 -1.753 1.00 43.55 551 TYR A O 1
ATOM 3738 N N . ASP A 1 552 ? 89.126 -48.423 -1.798 1.00 43.14 552 ASP A N 1
ATOM 3739 C CA . ASP A 1 552 ? 90.544 -48.124 -1.684 1.00 45.80 552 ASP A CA 1
ATOM 3740 C C . ASP A 1 552 ? 91.092 -47.770 -3.055 1.00 46.59 552 ASP A C 1
ATOM 3741 O O . ASP A 1 552 ? 90.413 -47.969 -4.070 1.00 46.73 552 ASP A O 1
ATOM 3746 N N . ASN A 1 553 ? 92.306 -47.223 -3.060 1.00 47.32 553 ASN A N 1
ATOM 3747 C CA . ASN A 1 553 ? 93.086 -46.995 -4.272 1.00 49.09 553 ASN A CA 1
ATOM 3748 C C . ASN A 1 553 ? 93.889 -48.231 -4.646 1.00 50.05 553 ASN A C 1
ATOM 3749 O O . ASN A 1 553 ? 94.379 -48.939 -3.769 1.00 52.21 553 ASN A O 1
ATOM 3754 N N . ASN A 1 554 ? 94.011 -48.492 -5.943 1.00 52.10 554 ASN A N 1
ATOM 3755 C CA . ASN A 1 554 ? 94.838 -49.595 -6.432 1.00 52.89 554 ASN A CA 1
ATOM 3756 C C . ASN A 1 554 ? 96.271 -49.138 -6.666 1.00 54.06 554 ASN A C 1
ATOM 3757 O O . ASN A 1 554 ? 96.605 -47.997 -6.351 1.00 54.15 554 ASN A O 1
ATOM 3762 N N . ASP A 1 555 ? 97.107 -50.030 -7.198 1.00 57.01 555 ASP A N 1
ATOM 3763 C CA . ASP A 1 555 ? 98.497 -49.725 -7.543 1.00 59.03 555 ASP A CA 1
ATOM 3764 C C . ASP A 1 555 ? 98.674 -48.386 -8.236 1.00 58.80 555 ASP A C 1
ATOM 3765 O O . ASP A 1 555 ? 99.472 -47.554 -7.812 1.00 58.72 555 ASP A O 1
ATOM 3770 N N . LYS A 1 556 ? 97.946 -48.226 -9.336 1.00 58.57 556 LYS A N 1
ATOM 3771 C CA . LYS A 1 556 ? 98.064 -47.076 -10.222 1.00 58.92 556 LYS A CA 1
ATOM 3772 C C . LYS A 1 556 ? 97.374 -45.819 -9.673 1.00 57.79 556 LYS A C 1
ATOM 3773 O O . LYS A 1 556 ? 97.592 -44.714 -10.176 1.00 56.80 556 LYS A O 1
ATOM 3779 N N . GLY A 1 557 ? 96.544 -45.986 -8.645 1.00 56.92 557 GLY A N 1
ATOM 3780 C CA . GLY A 1 557 ? 95.801 -44.865 -8.064 1.00 56.41 557 GLY A CA 1
ATOM 3781 C C . GLY A 1 557 ? 94.338 -44.761 -8.459 1.00 55.69 557 GLY A C 1
ATOM 3782 O O . GLY A 1 557 ? 93.649 -43.833 -8.034 1.00 56.65 557 GLY A O 1
ATOM 3783 N N . GLY A 1 558 ? 93.852 -45.707 -9.258 1.00 54.63 558 GLY A N 1
ATOM 3784 C CA . GLY A 1 558 ? 92.446 -45.726 -9.661 1.00 54.42 558 GLY A CA 1
ATOM 3785 C C . GLY A 1 558 ? 91.543 -46.524 -8.733 1.00 53.72 558 GLY A C 1
ATOM 3786 O O . GLY A 1 558 ? 91.968 -46.958 -7.664 1.00 54.74 558 GLY A O 1
ATOM 3787 N N . LEU A 1 559 ? 90.290 -46.721 -9.134 1.00 53.18 559 LEU A N 1
ATOM 3788 C CA . LEU A 1 559 ? 89.307 -47.413 -8.301 1.00 52.12 559 LEU A CA 1
ATOM 3789 C C . LEU A 1 559 ? 89.900 -48.750 -7.880 1.00 51.21 559 LEU A C 1
ATOM 3790 O O . LEU A 1 559 ? 90.190 -49.584 -8.728 1.00 52.29 559 LEU A O 1
ATOM 3795 N N . GLY A 1 560 ? 90.069 -48.961 -6.580 1.00 50.47 560 GLY A N 1
ATOM 3796 C CA . GLY A 1 560 ? 90.648 -50.202 -6.084 1.00 49.91 560 GLY A CA 1
ATOM 3797 C C . GLY A 1 560 ? 89.587 -51.119 -5.520 1.00 51.16 560 GLY A C 1
ATOM 3798 O O . GLY A 1 560 ? 88.573 -51.372 -6.165 1.00 51.18 560 GLY A O 1
ATOM 3799 N N . GLU A 1 561 ? 89.792 -51.600 -4.298 1.00 51.54 561 GLU A N 1
ATOM 3800 C CA . GLU A 1 561 ? 88.863 -52.566 -3.714 1.00 51.85 561 GLU A CA 1
ATOM 3801 C C . GLU A 1 561 ? 87.953 -52.048 -2.592 1.00 49.01 561 GLU A C 1
ATOM 3802 O O . GLU A 1 561 ? 88.295 -51.093 -1.896 1.00 48.93 561 GLU A O 1
ATOM 3808 N N . LEU A 1 562 ? 86.809 -52.702 -2.406 1.00 46.83 562 LEU A N 1
ATOM 3809 C CA . LEU A 1 562 ? 85.808 -52.288 -1.416 1.00 46.13 562 LEU A CA 1
ATOM 3810 C C . LEU A 1 562 ? 86.323 -52.113 0.017 1.00 46.43 562 LEU A C 1
ATOM 3811 O O . LEU A 1 562 ? 86.798 -53.064 0.640 1.00 47.49 562 LEU A O 1
ATOM 3816 N N . ILE A 1 563 ? 86.228 -50.901 0.554 1.00 46.45 563 ILE A N 1
ATOM 3817 C CA . ILE A 1 563 ? 86.537 -50.714 1.970 1.00 46.00 563 ILE A CA 1
ATOM 3818 C C . ILE A 1 563 ? 85.272 -50.956 2.791 1.00 46.58 563 ILE A C 1
ATOM 3819 O O . ILE A 1 563 ? 85.287 -51.717 3.757 1.00 46.93 563 ILE A O 1
ATOM 3824 N N . GLN A 1 564 ? 84.174 -50.324 2.388 1.00 45.07 564 GLN A N 1
ATOM 3825 C CA . GLN A 1 564 ? 82.933 -50.360 3.157 1.00 45.96 564 GLN A CA 1
ATOM 3826 C C . GLN A 1 564 ? 81.731 -49.938 2.306 1.00 44.17 564 GLN A C 1
ATOM 3827 O O . GLN A 1 564 ? 81.695 -48.835 1.773 1.00 44.26 564 GLN A O 1
ATOM 3833 N N . ALA A 1 565 ? 80.748 -50.818 2.179 1.00 43.20 565 ALA A N 1
ATOM 3834 C CA . ALA A 1 565 ? 79.547 -50.495 1.427 1.00 42.72 565 ALA A CA 1
ATOM 3835 C C . ALA A 1 565 ? 78.678 -49.567 2.267 1.00 43.79 565 ALA A C 1
ATOM 3836 O O . ALA A 1 565 ? 78.725 -49.616 3.487 1.00 43.30 565 ALA A O 1
ATOM 3838 N N . ILE A 1 566 ? 77.884 -48.718 1.623 1.00 43.67 566 ILE A N 1
ATOM 3839 C CA . ILE A 1 566 ? 76.961 -47.875 2.366 1.00 43.43 566 ILE A CA 1
ATOM 3840 C C . ILE A 1 566 ? 75.697 -48.657 2.672 1.00 45.21 566 ILE A C 1
ATOM 3841 O O . ILE A 1 566 ? 74.928 -49.038 1.781 1.00 44.65 566 ILE A O 1
ATOM 3846 N N . ASP A 1 567 ? 75.513 -48.922 3.959 1.00 46.24 567 ASP A N 1
ATOM 3847 C CA . ASP A 1 567 ? 74.464 -49.821 4.400 1.00 48.14 567 ASP A CA 1
ATOM 3848 C C . ASP A 1 567 ? 73.072 -49.193 4.282 1.00 45.47 567 ASP A C 1
ATOM 3849 O O . ASP A 1 567 ? 72.904 -47.976 4.277 1.00 45.80 567 ASP A O 1
ATOM 3854 N N . THR A 1 568 ? 72.061 -50.036 4.162 1.00 43.51 568 THR A N 1
ATOM 3855 C CA . THR A 1 568 ? 70.704 -49.545 4.006 1.00 43.19 568 THR A CA 1
ATOM 3856 C C . THR A 1 568 ? 70.231 -48.899 5.307 1.00 44.14 568 THR A C 1
ATOM 3857 O O . THR A 1 568 ? 70.459 -49.450 6.376 1.00 45.43 568 THR A O 1
ATOM 3861 N N . LYS A 1 569 ? 69.547 -47.764 5.228 1.00 42.63 569 LYS A N 1
ATOM 3862 C CA . LYS A 1 569 ? 69.177 -47.068 6.451 1.00 43.42 569 LYS A CA 1
ATOM 3863 C C . LYS A 1 569 ? 67.673 -46.900 6.582 1.00 41.31 569 LYS A C 1
ATOM 3864 O O . LYS A 1 569 ? 67.069 -46.153 5.821 1.00 39.74 569 LYS A O 1
ATOM 3870 N N . GLU A 1 570 ? 67.078 -47.599 7.544 1.00 39.25 570 GLU A N 1
ATOM 3871 C CA . GLU A 1 570 ? 65.650 -47.510 7.814 1.00 40.58 570 GLU A CA 1
ATOM 3872 C C . GLU A 1 570 ? 65.343 -46.279 8.663 1.00 41.33 570 GLU A C 1
ATOM 3873 O O . GLU A 1 570 ? 65.990 -46.068 9.695 1.00 42.58 570 GLU A O 1
ATOM 3879 N N . ILE A 1 571 ? 64.377 -45.473 8.224 1.00 36.86 571 ILE A N 1
ATOM 3880 C CA . ILE A 1 571 ? 64.060 -44.205 8.879 1.00 38.87 571 ILE A CA 1
ATOM 3881 C C . ILE A 1 571 ? 62.849 -44.322 9.813 1.00 38.61 571 ILE A C 1
ATOM 3882 O O . ILE A 1 571 ? 62.824 -43.742 10.906 1.00 35.11 571 ILE A O 1
ATOM 3887 N N . ASN A 1 572 ? 61.839 -45.056 9.355 1.00 38.20 572 ASN A N 1
ATOM 3888 C CA . ASN A 1 572 ? 60.627 -45.329 10.121 1.00 39.44 572 ASN A CA 1
ATOM 3889 C C . ASN A 1 572 ? 59.835 -46.421 9.419 1.00 40.02 572 ASN A C 1
ATOM 3890 O O . ASN A 1 572 ? 60.161 -46.796 8.290 1.00 38.33 572 ASN A O 1
ATOM 3895 N N . LYS A 1 573 ? 58.800 -46.919 10.093 1.00 39.96 573 LYS A N 1
ATOM 3896 C CA . LYS A 1 573 ? 57.876 -47.875 9.492 1.00 39.84 573 LYS A CA 1
ATOM 3897 C C . LYS A 1 573 ? 56.514 -47.225 9.540 1.00 38.69 573 LYS A C 1
ATOM 3898 O O . LYS A 1 573 ? 56.092 -46.863 10.624 1.00 39.54 573 LYS A O 1
ATOM 3904 N N . VAL A 1 574 ? 55.836 -47.090 8.397 1.00 36.90 574 VAL A N 1
ATOM 3905 C CA . VAL A 1 574 ? 54.488 -46.528 8.360 1.00 34.38 574 VAL A CA 1
ATOM 3906 C C . VAL A 1 574 ? 53.547 -47.332 9.266 1.00 37.01 574 VAL A C 1
ATOM 3907 O O . VAL A 1 574 ? 53.526 -48.562 9.221 1.00 34.81 574 VAL A O 1
ATOM 3911 N N . ASN A 1 575 ? 52.735 -46.622 10.048 1.00 38.35 575 ASN A N 1
ATOM 3912 C CA . ASN A 1 575 ? 51.911 -47.212 11.112 1.00 39.55 575 ASN A CA 1
ATOM 3913 C C . ASN A 1 575 ? 50.572 -47.775 10.639 1.00 40.35 575 ASN A C 1
ATOM 3914 O O . ASN A 1 575 ? 49.498 -47.417 11.157 1.00 41.52 575 ASN A O 1
ATOM 3919 N N . ILE A 1 576 ? 50.618 -48.651 9.642 1.00 39.36 576 ILE A N 1
ATOM 3920 C CA . ILE A 1 576 ? 49.382 -49.292 9.206 1.00 39.61 576 ILE A CA 1
ATOM 3921 C C . ILE A 1 576 ? 49.652 -50.782 9.165 1.00 40.30 576 ILE A C 1
ATOM 3922 O O . ILE A 1 576 ? 50.794 -51.188 8.996 1.00 42.43 576 ILE A O 1
ATOM 3927 N N . SER A 1 577 ? 48.607 -51.592 9.291 1.00 43.71 577 SER A N 1
ATOM 3928 C CA . SER A 1 577 ? 48.770 -53.042 9.363 1.00 45.87 577 SER A CA 1
ATOM 3929 C C . SER A 1 577 ? 49.266 -53.597 8.027 1.00 47.88 577 SER A C 1
ATOM 3930 O O . SER A 1 577 ? 49.195 -52.938 6.986 1.00 48.02 577 SER A O 1
ATOM 3933 N N A GLU A 1 578 ? 49.783 -54.816 8.071 0.70 46.70 578 GLU A N 1
ATOM 3934 N N B GLU A 1 578 ? 49.738 -54.839 8.067 0.30 46.77 578 GLU A N 1
ATOM 3935 C CA A GLU A 1 578 ? 50.169 -55.525 6.869 0.70 48.99 578 GLU A CA 1
ATOM 3936 C CA B GLU A 1 578 ? 50.172 -55.555 6.874 0.30 47.47 578 GLU A CA 1
ATOM 3937 C C A GLU A 1 578 ? 49.024 -55.657 5.857 0.70 48.38 578 GLU A C 1
ATOM 3938 C C B GLU A 1 578 ? 49.050 -55.821 5.871 0.30 47.13 578 GLU A C 1
ATOM 3939 O O A GLU A 1 578 ? 49.237 -55.603 4.645 0.70 50.53 578 GLU A O 1
ATOM 3940 O O B GLU A 1 578 ? 49.311 -56.012 4.682 0.30 47.80 578 GLU A O 1
ATOM 3951 N N . SER A 1 579 ? 47.807 -55.861 6.340 1.00 46.16 579 SER A N 1
ATOM 3952 C CA . SER A 1 579 ? 46.683 -56.101 5.443 1.00 45.51 579 SER A CA 1
ATOM 3953 C C . SER A 1 579 ? 46.128 -54.804 4.839 1.00 44.46 579 SER A C 1
ATOM 3954 O O . SER A 1 579 ? 45.644 -54.802 3.710 1.00 44.91 579 SER A O 1
ATOM 3957 N N . ASP A 1 580 ? 46.239 -53.701 5.576 1.00 41.88 580 ASP A N 1
ATOM 3958 C CA . ASP A 1 580 ? 46.065 -52.368 5.023 1.00 40.82 580 ASP A CA 1
ATOM 3959 C C . ASP A 1 580 ? 47.042 -52.040 3.880 1.00 38.54 580 ASP A C 1
ATOM 3960 O O . ASP A 1 580 ? 46.637 -51.576 2.825 1.00 42.02 580 ASP A O 1
ATOM 3965 N N . MET A 1 581 ? 48.328 -52.285 4.073 1.00 39.69 581 MET A N 1
ATOM 3966 C CA . MET A 1 581 ? 49.307 -52.121 3.019 1.00 41.07 581 MET A CA 1
ATOM 3967 C C . MET A 1 581 ? 48.983 -52.991 1.792 1.00 42.71 581 MET A C 1
ATOM 3968 O O . MET A 1 581 ? 49.286 -52.625 0.653 1.00 39.60 581 MET A O 1
ATOM 3973 N N . ALA A 1 582 ? 48.380 -54.153 2.031 1.00 43.17 582 ALA A N 1
ATOM 3974 C CA . ALA A 1 582 ? 48.001 -55.046 0.942 1.00 42.35 582 ALA A CA 1
ATOM 3975 C C . ALA A 1 582 ? 46.847 -54.420 0.148 1.00 40.97 582 ALA A C 1
ATOM 3976 O O . ALA A 1 582 ? 46.757 -54.576 -1.062 1.00 41.40 582 ALA A O 1
ATOM 3978 N N . ILE A 1 583 ? 45.995 -53.653 0.824 1.00 42.57 583 ILE A N 1
ATOM 3979 C CA . ILE A 1 583 ? 44.951 -52.914 0.138 1.00 38.47 583 ILE A CA 1
ATOM 3980 C C . ILE A 1 583 ? 45.545 -51.823 -0.753 1.00 39.38 583 ILE A C 1
ATOM 3981 O O . ILE A 1 583 ? 45.137 -51.679 -1.893 1.00 41.06 583 ILE A O 1
ATOM 3986 N N . LEU A 1 584 ? 46.536 -51.077 -0.272 1.00 39.85 584 LEU A N 1
ATOM 3987 C CA . LEU A 1 584 ? 47.180 -50.082 -1.124 1.00 40.48 584 LEU A CA 1
ATOM 3988 C C . LEU A 1 584 ? 47.794 -50.738 -2.362 1.00 40.92 584 LEU A C 1
ATOM 3989 O O . LEU A 1 584 ? 47.633 -50.213 -3.450 1.00 38.73 584 LEU A O 1
ATOM 3994 N N . HIS A 1 585 ? 48.522 -51.843 -2.178 1.00 42.30 585 HIS A N 1
ATOM 3995 C CA . HIS A 1 585 ? 49.113 -52.625 -3.269 1.00 43.21 585 HIS A CA 1
ATOM 3996 C C . HIS A 1 585 ? 48.102 -53.113 -4.322 1.00 44.41 585 HIS A C 1
ATOM 3997 O O . HIS A 1 585 ? 48.417 -53.163 -5.511 1.00 44.06 585 HIS A O 1
ATOM 4004 N N . GLN A 1 586 ? 46.893 -53.466 -3.894 1.00 44.28 586 GLN A N 1
ATOM 4005 C CA . GLN A 1 586 ? 45.844 -53.913 -4.820 1.00 46.11 586 GLN A CA 1
ATOM 4006 C C . GLN A 1 586 ? 45.292 -52.704 -5.577 1.00 44.94 586 GLN A C 1
ATOM 4007 O O . GLN A 1 586 ? 45.018 -52.793 -6.771 1.00 47.33 586 GLN A O 1
ATOM 4013 N N . GLY A 1 587 ? 45.150 -51.567 -4.904 1.00 40.85 587 GLY A N 1
ATOM 4014 C CA . GLY A 1 587 ? 44.727 -50.361 -5.601 1.00 41.29 587 GLY A CA 1
ATOM 4015 C C . GLY A 1 587 ? 45.694 -49.912 -6.686 1.00 39.30 587 GLY A C 1
ATOM 4016 O O . GLY A 1 587 ? 45.286 -49.606 -7.804 1.00 38.67 587 GLY A O 1
ATOM 4017 N N . PHE A 1 588 ? 46.982 -49.849 -6.361 1.00 36.21 588 PHE A N 1
ATOM 4018 C CA . PHE A 1 588 ? 48.007 -49.468 -7.348 1.00 36.84 588 PHE A CA 1
ATOM 4019 C C . PHE A 1 588 ? 48.076 -50.487 -8.486 1.00 37.03 588 PHE A C 1
ATOM 4020 O O . PHE A 1 588 ? 48.457 -50.170 -9.619 1.00 39.34 588 PHE A O 1
ATOM 4028 N N . TYR A 1 589 ? 47.730 -51.728 -8.185 1.00 35.45 589 TYR A N 1
ATOM 4029 C CA . TYR A 1 589 ? 47.786 -52.758 -9.216 1.00 39.48 589 TYR A CA 1
ATOM 4030 C C . TYR A 1 589 ? 46.624 -52.612 -10.198 1.00 39.43 589 TYR A C 1
ATOM 4031 O O . TYR A 1 589 ? 46.811 -52.733 -11.403 1.00 41.14 589 TYR A O 1
ATOM 4040 N N . GLN A 1 590 ? 45.433 -52.328 -9.675 1.00 39.84 590 GLN A N 1
ATOM 4041 C CA . GLN A 1 590 ? 44.238 -52.102 -10.481 1.00 35.33 590 GLN A CA 1
ATOM 4042 C C . GLN A 1 590 ? 44.244 -50.775 -11.256 1.00 36.69 590 GLN A C 1
ATOM 4043 O O . GLN A 1 590 ? 43.553 -50.639 -12.262 1.00 36.04 590 GLN A O 1
ATOM 4049 N N . VAL A 1 591 ? 44.997 -49.787 -10.787 1.00 35.38 591 VAL A N 1
ATOM 4050 C CA . VAL A 1 591 ? 45.175 -48.539 -11.517 1.00 34.02 591 VAL A CA 1
ATOM 4051 C C . VAL A 1 591 ? 45.740 -48.880 -12.898 1.00 35.98 591 VAL A C 1
ATOM 4052 O O . VAL A 1 591 ? 45.432 -48.205 -13.886 1.00 35.21 591 VAL A O 1
ATOM 4056 N N . SER A 1 592 ? 46.582 -49.911 -12.958 1.00 36.67 592 SER A N 1
ATOM 4057 C CA . SER A 1 592 ? 47.280 -50.239 -14.198 1.00 39.96 592 SER A CA 1
ATOM 4058 C C . SER A 1 592 ? 46.744 -51.490 -14.902 1.00 40.52 592 SER A C 1
ATOM 4059 O O . SER A 1 592 ? 47.145 -51.753 -16.026 1.00 40.14 592 SER A O 1
ATOM 4062 N N . HIS A 1 593 ? 45.859 -52.248 -14.255 1.00 40.16 593 HIS A N 1
ATOM 4063 C CA . HIS A 1 593 ? 45.374 -53.520 -14.796 1.00 41.20 593 HIS A CA 1
ATOM 4064 C C . HIS A 1 593 ? 43.855 -53.581 -14.878 1.00 44.34 593 HIS A C 1
ATOM 4065 O O . HIS A 1 593 ? 43.307 -54.565 -15.377 1.00 45.32 593 HIS A O 1
ATOM 4072 N N . GLY A 1 594 ? 43.177 -52.544 -14.387 1.00 44.33 594 GLY A N 1
ATOM 4073 C CA . GLY A 1 594 ? 41.715 -52.552 -14.306 1.00 45.83 594 GLY A CA 1
ATOM 4074 C C . GLY A 1 594 ? 40.977 -52.500 -15.638 1.00 45.28 594 GLY A C 1
ATOM 4075 O O . GLY A 1 594 ? 41.542 -52.146 -16.667 1.00 43.12 594 GLY A O 1
ATOM 4076 N N . THR A 1 595 ? 39.687 -52.815 -15.615 1.00 46.09 595 THR A N 1
ATOM 4077 C CA . THR A 1 595 ? 38.906 -52.844 -16.853 1.00 47.05 595 THR A CA 1
ATOM 4078 C C . THR A 1 595 ? 37.632 -52.017 -16.772 1.00 47.59 595 THR A C 1
ATOM 4079 O O . THR A 1 595 ? 36.684 -52.255 -17.522 1.00 48.28 595 THR A O 1
ATOM 4083 N N . SER A 1 596 ? 37.623 -51.028 -15.883 1.00 45.64 596 SER A N 1
ATOM 4084 C CA . SER A 1 596 ? 36.475 -50.134 -15.739 1.00 43.23 596 SER A CA 1
ATOM 4085 C C . SER A 1 596 ? 36.639 -48.928 -16.674 1.00 42.55 596 SER A C 1
ATOM 4086 O O . SER A 1 596 ? 37.754 -48.520 -17.008 1.00 43.45 596 SER A O 1
ATOM 4089 N N . PRO A 1 597 ? 35.521 -48.335 -17.102 1.00 43.98 597 PRO A N 1
ATOM 4090 C CA . PRO A 1 597 ? 35.658 -47.042 -17.771 1.00 43.30 597 PRO A CA 1
ATOM 4091 C C . PRO A 1 597 ? 36.346 -45.977 -16.891 1.00 44.49 597 PRO A C 1
ATOM 4092 O O . PRO A 1 597 ? 36.797 -44.947 -17.417 1.00 44.17 597 PRO A O 1
ATOM 4096 N N . LEU A 1 598 ? 36.476 -46.238 -15.588 1.00 42.67 598 LEU A N 1
ATOM 4097 C CA . LEU A 1 598 ? 37.084 -45.269 -14.670 1.00 42.11 598 LEU A CA 1
ATOM 4098 C C . LEU A 1 598 ? 38.517 -45.621 -14.287 1.00 41.60 598 LEU A C 1
ATOM 4099 O O . LEU A 1 598 ? 39.152 -44.889 -13.529 1.00 41.40 598 LEU A O 1
ATOM 4104 N N . THR A 1 599 ? 39.008 -46.756 -14.770 1.00 40.42 599 THR A N 1
ATOM 4105 C CA . THR A 1 599 ? 40.390 -47.115 -14.547 1.00 38.91 599 THR A CA 1
ATOM 4106 C C . THR A 1 599 ? 41.291 -46.035 -15.141 1.00 41.02 599 THR A C 1
ATOM 4107 O O . THR A 1 599 ? 41.156 -45.675 -16.319 1.00 40.92 599 THR A O 1
ATOM 4111 N N . THR A 1 600 ? 42.208 -45.518 -14.327 1.00 38.01 600 THR A N 1
ATOM 4112 C CA . THR A 1 600 ? 42.959 -44.333 -14.718 1.00 39.32 600 THR A CA 1
ATOM 4113 C C . THR A 1 600 ? 44.340 -44.623 -15.305 1.00 36.90 600 THR A C 1
ATOM 4114 O O . THR A 1 600 ? 44.941 -43.746 -15.930 1.00 38.40 600 THR A O 1
ATOM 4118 N N . GLY A 1 601 ? 44.866 -45.826 -15.112 1.00 34.01 601 GLY A N 1
ATOM 4119 C CA . GLY A 1 601 ? 46.271 -46.029 -15.440 1.00 34.53 601 GLY A CA 1
ATOM 4120 C C . GLY A 1 601 ? 46.700 -47.157 -16.366 1.00 36.77 601 GLY A C 1
ATOM 4121 O O . GLY A 1 601 ? 47.854 -47.616 -16.289 1.00 36.01 601 GLY A O 1
ATOM 4122 N N . ARG A 1 602 ? 45.813 -47.603 -17.254 1.00 36.07 602 ARG A N 1
ATOM 4123 C CA . ARG A 1 602 ? 46.211 -48.639 -18.210 1.00 38.11 602 ARG A CA 1
ATOM 4124 C C . ARG A 1 602 ? 47.410 -48.245 -19.081 1.00 37.52 602 ARG A C 1
ATOM 4125 O O . ARG A 1 602 ? 48.135 -49.113 -19.584 1.00 37.72 602 ARG A O 1
ATOM 4133 N N . ALA A 1 603 ? 47.667 -46.948 -19.254 1.00 36.89 603 ALA A N 1
ATOM 4134 C CA . ALA A 1 603 ? 48.887 -46.567 -19.981 1.00 39.77 603 ALA A CA 1
ATOM 4135 C C . ALA A 1 603 ? 50.192 -47.118 -19.388 1.00 39.82 603 ALA A C 1
ATOM 4136 O O . ALA A 1 603 ? 51.162 -47.323 -20.140 1.00 41.63 603 ALA A O 1
ATOM 4138 N N . PHE A 1 604 ? 50.204 -47.358 -18.073 1.00 37.00 604 PHE A N 1
ATOM 4139 C CA . PHE A 1 604 ? 51.335 -47.998 -17.372 1.00 38.44 604 PHE A CA 1
ATOM 4140 C C . PHE A 1 604 ? 51.687 -49.376 -17.958 1.00 39.02 604 PHE A C 1
ATOM 4141 O O . PHE A 1 604 ? 52.857 -49.733 -18.006 1.00 36.58 604 PHE A O 1
ATOM 4149 N N . SER A 1 605 ? 50.677 -50.165 -18.319 1.00 39.58 605 SER A N 1
ATOM 4150 C CA . SER A 1 605 ? 50.885 -51.556 -18.746 1.00 42.17 605 SER A CA 1
ATOM 4151 C C . SER A 1 605 ? 51.081 -51.692 -20.251 1.00 42.82 605 SER A C 1
ATOM 4152 O O . SER A 1 605 ? 51.513 -52.744 -20.711 1.00 43.33 605 SER A O 1
ATOM 4155 N N . ASP A 1 606 ? 50.773 -50.637 -21.001 1.00 43.94 606 ASP A N 1
ATOM 4156 C CA . ASP A 1 606 ? 50.779 -50.681 -22.469 1.00 43.87 606 ASP A CA 1
ATOM 4157 C C . ASP A 1 606 ? 52.198 -50.738 -23.038 1.00 43.67 606 ASP A C 1
ATOM 4158 O O . ASP A 1 606 ? 52.858 -49.706 -23.198 1.00 43.64 606 ASP A O 1
ATOM 4163 N N . GLY A 1 607 ? 52.661 -51.945 -23.347 1.00 43.17 607 GLY A N 1
ATOM 4164 C CA . GLY A 1 607 ? 54.050 -52.153 -23.745 1.00 45.73 607 GLY A CA 1
ATOM 4165 C C . GLY A 1 607 ? 55.000 -52.356 -22.568 1.00 46.19 607 GLY A C 1
ATOM 4166 O O . GLY A 1 607 ? 56.218 -52.318 -22.733 1.00 45.88 607 GLY A O 1
ATOM 4167 N N . ALA A 1 608 ? 54.440 -52.594 -21.385 1.00 45.35 608 ALA A N 1
ATOM 4168 C CA . ALA A 1 608 ? 55.209 -52.948 -20.187 1.00 44.20 608 ALA A CA 1
ATOM 4169 C C . ALA A 1 608 ? 55.882 -54.320 -20.265 1.00 44.78 608 ALA A C 1
ATOM 4170 O O . ALA A 1 608 ? 55.200 -55.321 -20.508 1.00 45.19 608 ALA A O 1
ATOM 4172 N N . THR A 1 609 ? 57.197 -54.370 -20.026 1.00 44.16 609 THR A N 1
ATOM 4173 C CA . THR A 1 609 ? 57.952 -55.627 -20.101 1.00 44.87 609 THR A CA 1
ATOM 4174 C C . THR A 1 609 ? 58.000 -56.382 -18.767 1.00 45.18 609 THR A C 1
ATOM 4175 O O . THR A 1 609 ? 58.410 -57.541 -18.722 1.00 44.15 609 THR A O 1
ATOM 4179 N N . VAL A 1 610 ? 57.594 -55.713 -17.686 1.00 45.00 610 VAL A N 1
ATOM 4180 C CA . VAL A 1 610 ? 57.321 -56.344 -16.394 1.00 43.24 610 VAL A CA 1
ATOM 4181 C C . VAL A 1 610 ? 56.007 -55.770 -15.886 1.00 41.96 610 VAL A C 1
ATOM 4182 O O . VAL A 1 610 ? 55.576 -54.709 -16.345 1.00 41.63 610 VAL A O 1
ATOM 4186 N N . SER A 1 611 ? 55.385 -56.473 -14.944 1.00 38.96 611 SER A N 1
ATOM 4187 C CA . SER A 1 611 ? 54.165 -56.010 -14.302 1.00 38.88 611 SER A CA 1
ATOM 4188 C C . SER A 1 611 ? 54.437 -54.751 -13.470 1.00 39.28 611 SER A C 1
ATOM 4189 O O . SER A 1 611 ? 55.284 -54.757 -12.584 1.00 41.16 611 SER A O 1
ATOM 4192 N N . ILE A 1 612 ? 53.699 -53.688 -13.768 1.00 39.06 612 ILE A N 1
ATOM 4193 C CA . ILE A 1 612 ? 53.855 -52.369 -13.178 1.00 36.12 612 ILE A CA 1
ATOM 4194 C C . ILE A 1 612 ? 52.610 -52.015 -12.361 1.00 37.74 612 ILE A C 1
ATOM 4195 O O . ILE A 1 612 ? 51.475 -52.220 -12.823 1.00 35.68 612 ILE A O 1
ATOM 4200 N N . SER A 1 613 ? 52.838 -51.515 -11.145 1.00 36.75 613 SER A N 1
ATOM 4201 C CA . SER A 1 613 ? 51.787 -50.959 -10.293 1.00 36.63 613 SER A CA 1
ATOM 4202 C C . SER A 1 613 ? 52.069 -49.466 -10.097 1.00 36.44 613 SER A C 1
ATOM 4203 O O . SER A 1 613 ? 53.225 -49.037 -10.097 1.00 40.22 613 SER A O 1
ATOM 4206 N N . GLY A 1 614 ? 51.040 -48.644 -9.966 1.00 34.29 614 GLY A N 1
ATOM 4207 C CA . GLY A 1 614 ? 51.312 -47.224 -9.850 1.00 36.14 614 GLY A CA 1
ATOM 4208 C C . GLY A 1 614 ? 50.085 -46.393 -9.544 1.00 35.87 614 GLY A C 1
ATOM 4209 O O . GLY A 1 614 ? 49.028 -46.933 -9.192 1.00 34.30 614 GLY A O 1
ATOM 4210 N N . LYS A 1 615 ? 50.219 -45.078 -9.716 1.00 33.58 615 LYS A N 1
ATOM 4211 C CA . LYS A 1 615 ? 49.111 -44.151 -9.429 1.00 36.60 615 LYS A CA 1
ATOM 4212 C C . LYS A 1 615 ? 49.355 -42.882 -10.250 1.00 36.83 615 LYS A C 1
ATOM 4213 O O . LYS A 1 615 ? 50.479 -42.407 -10.342 1.00 38.64 615 LYS A O 1
ATOM 4219 N N . THR A 1 616 ? 48.317 -42.375 -10.900 1.00 42.02 616 THR A N 1
ATOM 4220 C CA . THR A 1 616 ? 48.388 -41.163 -11.709 1.00 44.68 616 THR A CA 1
ATOM 4221 C C . THR A 1 616 ? 48.014 -39.890 -10.937 1.00 50.59 616 THR A C 1
ATOM 4222 O O . THR A 1 616 ? 47.357 -39.934 -9.882 1.00 51.06 616 THR A O 1
ATOM 4226 N N . GLY A 1 617 ? 48.398 -38.750 -11.514 1.00 54.48 617 GLY A N 1
ATOM 4227 C CA . GLY A 1 617 ? 48.356 -37.442 -10.851 1.00 55.99 617 GLY A CA 1
ATOM 4228 C C . GLY A 1 617 ? 47.397 -36.465 -11.508 1.00 57.66 617 GLY A C 1
ATOM 4229 O O . GLY A 1 617 ? 47.319 -36.387 -12.740 1.00 62.68 617 GLY A O 1
ATOM 4230 N N . THR A 1 630 ? 47.478 -27.871 -15.355 1.00 77.34 630 THR A N 1
ATOM 4231 C CA . THR A 1 630 ? 47.467 -28.714 -14.164 1.00 74.51 630 THR A CA 1
ATOM 4232 C C . THR A 1 630 ? 48.499 -29.838 -14.277 1.00 73.23 630 THR A C 1
ATOM 4233 O O . THR A 1 630 ? 49.081 -30.045 -15.341 1.00 73.38 630 THR A O 1
ATOM 4237 N N . ASN A 1 631 ? 48.718 -30.582 -13.193 1.00 71.11 631 ASN A N 1
ATOM 4238 C CA . ASN A 1 631 ? 49.819 -31.555 -13.150 1.00 67.87 631 ASN A CA 1
ATOM 4239 C C . ASN A 1 631 ? 49.509 -32.954 -13.737 1.00 67.38 631 ASN A C 1
ATOM 4240 O O . ASN A 1 631 ? 48.432 -33.528 -13.494 1.00 67.81 631 ASN A O 1
ATOM 4245 N N . THR A 1 632 ? 50.439 -33.461 -14.559 1.00 62.48 632 THR A N 1
ATOM 4246 C CA . THR A 1 632 ? 50.433 -34.847 -15.061 1.00 53.08 632 THR A CA 1
ATOM 4247 C C . THR A 1 632 ? 51.444 -35.789 -14.359 1.00 47.85 632 THR A C 1
ATOM 4248 O O . THR A 1 632 ? 52.252 -36.476 -14.988 1.00 46.63 632 THR A O 1
ATOM 4252 N N . ASN A 1 633 ? 51.396 -35.846 -13.034 1.00 40.33 633 ASN A N 1
ATOM 4253 C CA . ASN A 1 633 ? 52.438 -36.561 -12.291 1.00 35.88 633 ASN A CA 1
ATOM 4254 C C . ASN A 1 633 ? 52.125 -38.055 -12.231 1.00 33.80 633 ASN A C 1
ATOM 4255 O O . ASN A 1 633 ? 50.991 -38.460 -12.454 1.00 30.43 633 ASN A O 1
ATOM 4260 N N . ALA A 1 634 ? 53.107 -38.890 -11.903 1.00 32.69 634 ALA A N 1
ATOM 4261 C CA . ALA A 1 634 ? 52.846 -40.330 -11.818 1.00 32.77 634 ALA A CA 1
ATOM 4262 C C . ALA A 1 634 ? 53.892 -40.954 -10.897 1.00 32.73 634 ALA A C 1
ATOM 4263 O O . ALA A 1 634 ? 55.026 -40.512 -10.879 1.00 30.93 634 ALA A O 1
ATOM 4265 N N . VAL A 1 635 ? 53.504 -41.980 -10.144 1.00 33.36 635 VAL A N 1
ATOM 4266 C CA . VAL A 1 635 ? 54.446 -42.800 -9.382 1.00 33.22 635 VAL A CA 1
ATOM 4267 C C . VAL A 1 635 ? 54.179 -44.271 -9.737 1.00 34.70 635 VAL A C 1
ATOM 4268 O O . VAL A 1 635 ? 53.054 -44.630 -10.052 1.00 35.13 635 VAL A O 1
ATOM 4272 N N . ALA A 1 636 ? 55.202 -45.119 -9.701 1.00 33.08 636 ALA A N 1
ATOM 4273 C CA . ALA A 1 636 ? 55.061 -46.521 -10.088 1.00 34.20 636 ALA A CA 1
ATOM 4274 C C . ALA A 1 636 ? 56.162 -47.359 -9.447 1.00 31.16 636 ALA A C 1
ATOM 4275 O O . ALA A 1 636 ? 57.228 -46.840 -9.126 1.00 31.31 636 ALA A O 1
ATOM 4277 N N . TYR A 1 637 ? 55.930 -48.660 -9.304 1.00 32.57 637 TYR A N 1
ATOM 4278 C CA . TYR A 1 637 ? 57.014 -49.603 -9.007 1.00 30.88 637 TYR A CA 1
ATOM 4279 C C . TYR A 1 637 ? 56.835 -50.916 -9.770 1.00 33.11 637 TYR A C 1
ATOM 4280 O O . TYR A 1 637 ? 55.771 -51.164 -10.345 1.00 33.85 637 TYR A O 1
ATOM 4289 N N . ALA A 1 638 ? 57.875 -51.748 -9.769 1.00 32.94 638 ALA A N 1
ATOM 4290 C CA . ALA A 1 638 ? 57.917 -52.971 -10.568 1.00 37.10 638 ALA A CA 1
ATOM 4291 C C . ALA A 1 638 ? 59.171 -53.772 -10.234 1.00 37.25 638 ALA A C 1
ATOM 4292 O O . ALA A 1 638 ? 60.184 -53.220 -9.816 1.00 34.94 638 ALA A O 1
ATOM 4294 N N . PRO A 1 639 ? 59.121 -55.092 -10.444 1.00 39.74 639 PRO A N 1
ATOM 4295 C CA . PRO A 1 639 ? 57.872 -55.738 -10.818 1.00 38.44 639 PRO A CA 1
ATOM 4296 C C . PRO A 1 639 ? 56.886 -55.826 -9.658 1.00 41.05 639 PRO A C 1
ATOM 4297 O O . PRO A 1 639 ? 57.280 -55.837 -8.488 1.00 42.78 639 PRO A O 1
ATOM 4301 N N . THR A 1 640 ? 55.597 -55.838 -9.970 1.00 41.34 640 THR A N 1
ATOM 4302 C CA . THR A 1 640 ? 54.597 -55.856 -8.917 1.00 42.43 640 THR A CA 1
ATOM 4303 C C . THR A 1 640 ? 54.991 -56.815 -7.789 1.00 46.28 640 THR A C 1
ATOM 4304 O O . THR A 1 640 ? 54.955 -56.450 -6.618 1.00 44.64 640 THR A O 1
ATOM 4308 N N . GLU A 1 641 ? 55.380 -58.040 -8.127 1.00 49.94 641 GLU A N 1
ATOM 4309 C CA . GLU A 1 641 ? 55.445 -59.074 -7.097 1.00 52.92 641 GLU A CA 1
ATOM 4310 C C . GLU A 1 641 ? 56.736 -58.996 -6.286 1.00 52.84 641 GLU A C 1
ATOM 4311 O O . GLU A 1 641 ? 56.836 -59.563 -5.202 1.00 55.00 641 GLU A O 1
ATOM 4317 N N . ASN A 1 642 ? 57.740 -58.304 -6.808 1.00 49.95 642 ASN A N 1
ATOM 4318 C CA . ASN A 1 642 ? 59.023 -58.257 -6.123 1.00 48.19 642 ASN A CA 1
ATOM 4319 C C . ASN A 1 642 ? 59.790 -56.991 -6.509 1.00 45.80 642 ASN A C 1
ATOM 4320 O O . ASN A 1 642 ? 60.723 -57.053 -7.303 1.00 45.86 642 ASN A O 1
ATOM 4325 N N . PRO A 1 643 ? 59.404 -55.844 -5.931 1.00 43.04 643 PRO A N 1
ATOM 4326 C CA . PRO A 1 643 ? 59.793 -54.583 -6.529 1.00 40.22 643 PRO A CA 1
ATOM 4327 C C . PRO A 1 643 ? 61.294 -54.297 -6.526 1.00 40.73 643 PRO A C 1
ATOM 4328 O O . PRO A 1 643 ? 61.981 -54.410 -5.501 1.00 40.17 643 PRO A O 1
ATOM 4332 N N . GLN A 1 644 ? 61.803 -53.880 -7.678 1.00 39.02 644 GLN A N 1
ATOM 4333 C CA . GLN A 1 644 ? 63.234 -53.613 -7.794 1.00 39.07 644 GLN A CA 1
ATOM 4334 C C . GLN A 1 644 ? 63.505 -52.193 -8.275 1.00 37.43 644 GLN A C 1
ATOM 4335 O O . GLN A 1 644 ? 64.638 -51.710 -8.270 1.00 38.52 644 GLN A O 1
ATOM 4341 N N . ILE A 1 645 ? 62.438 -51.508 -8.660 1.00 36.10 645 ILE A N 1
ATOM 4342 C CA . ILE A 1 645 ? 62.524 -50.089 -9.000 1.00 34.00 645 ILE A CA 1
ATOM 4343 C C . ILE A 1 645 ? 61.220 -49.383 -8.606 1.00 33.25 645 ILE A C 1
ATOM 4344 O O . ILE A 1 645 ? 60.117 -49.911 -8.784 1.00 35.86 645 ILE A O 1
ATOM 4349 N N . ALA A 1 646 ? 61.349 -48.171 -8.082 1.00 33.06 646 ALA A N 1
ATOM 4350 C CA . ALA A 1 646 ? 60.203 -47.301 -7.791 1.00 30.40 646 ALA A CA 1
ATOM 4351 C C . ALA A 1 646 ? 60.538 -45.981 -8.452 1.00 29.82 646 ALA A C 1
ATOM 4352 O O . ALA A 1 646 ? 61.687 -45.558 -8.360 1.00 30.52 646 ALA A O 1
ATOM 4354 N N . VAL A 1 647 ? 59.575 -45.339 -9.110 1.00 30.18 647 VAL A N 1
ATOM 4355 C CA . VAL A 1 647 ? 59.875 -44.138 -9.880 1.00 30.58 647 VAL A CA 1
ATOM 4356 C C . VAL A 1 647 ? 58.814 -43.055 -9.664 1.00 32.07 647 VAL A C 1
ATOM 4357 O O . VAL A 1 647 ? 57.639 -43.377 -9.551 1.00 34.51 647 VAL A O 1
ATOM 4361 N N . ALA A 1 648 ? 59.232 -41.784 -9.612 1.00 31.88 648 ALA A N 1
ATOM 4362 C CA . ALA A 1 648 ? 58.332 -40.650 -9.584 1.00 31.35 648 ALA A CA 1
ATOM 4363 C C . ALA A 1 648 ? 58.593 -39.759 -10.772 1.00 32.32 648 ALA A C 1
ATOM 4364 O O . ALA A 1 648 ? 59.735 -39.415 -11.075 1.00 33.38 648 ALA A O 1
ATOM 4366 N N . VAL A 1 649 ? 57.510 -39.293 -11.372 1.00 30.53 649 VAL A N 1
ATOM 4367 C CA . VAL A 1 649 ? 57.632 -38.430 -12.533 1.00 32.57 649 VAL A CA 1
ATOM 4368 C C . VAL A 1 649 ? 56.787 -37.217 -12.237 1.00 31.78 649 VAL A C 1
ATOM 4369 O O . VAL A 1 649 ? 55.635 -37.354 -11.839 1.00 33.12 649 VAL A O 1
ATOM 4373 N N . VAL A 1 650 ? 57.385 -36.044 -12.395 1.00 31.54 650 VAL A N 1
ATOM 4374 C CA . VAL A 1 650 ? 56.722 -34.806 -12.009 1.00 31.78 650 VAL A CA 1
ATOM 4375 C C . VAL A 1 650 ? 56.756 -33.909 -13.236 1.00 34.00 650 VAL A C 1
ATOM 4376 O O . VAL A 1 650 ? 57.823 -33.548 -13.716 1.00 34.82 650 VAL A O 1
ATOM 4380 N N . PHE A 1 651 ? 55.585 -33.582 -13.763 1.00 33.69 651 PHE A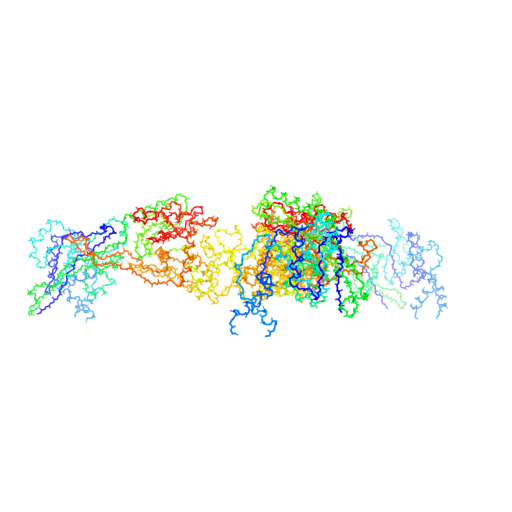 N 1
ATOM 4381 C CA . PHE A 1 651 ? 55.487 -32.836 -15.015 1.00 33.75 651 PHE A CA 1
ATOM 4382 C C . PHE A 1 651 ? 54.408 -31.796 -14.796 1.00 32.52 651 PHE A C 1
ATOM 4383 O O . PHE A 1 651 ? 53.241 -32.044 -15.086 1.00 32.11 651 PHE A O 1
ATOM 4391 N N . PRO A 1 652 ? 54.784 -30.632 -14.260 1.00 33.71 652 PRO A N 1
ATOM 4392 C CA . PRO A 1 652 ? 53.787 -29.664 -13.813 1.00 33.44 652 PRO A CA 1
ATOM 4393 C C . PRO A 1 652 ? 53.178 -28.808 -14.939 1.00 34.34 652 PRO A C 1
ATOM 4394 O O . PRO A 1 652 ? 53.810 -28.558 -15.952 1.00 34.71 652 PRO A O 1
ATOM 4398 N N . HIS A 1 653 ? 51.940 -28.377 -14.748 1.00 35.78 653 HIS A N 1
ATOM 4399 C CA . HIS A 1 653 ? 51.232 -27.463 -15.636 1.00 37.15 653 HIS A CA 1
ATOM 4400 C C . HIS A 1 653 ? 51.248 -27.871 -17.102 1.00 39.31 653 HIS A C 1
ATOM 4401 O O . HIS A 1 653 ? 51.504 -27.061 -17.984 1.00 40.76 653 HIS A O 1
ATOM 4408 N N . ASN A 1 654 ? 50.990 -29.149 -17.349 1.00 39.30 654 ASN A N 1
ATOM 4409 C CA . ASN A 1 654 ? 50.780 -29.677 -18.687 1.00 41.97 654 ASN A CA 1
ATOM 4410 C C . ASN A 1 654 ? 49.270 -29.667 -18.912 1.00 45.86 654 ASN A C 1
ATOM 4411 O O . ASN A 1 654 ? 48.524 -30.273 -18.148 1.00 46.38 654 ASN A O 1
ATOM 4416 N N . THR A 1 655 ? 48.819 -28.927 -19.919 1.00 49.51 655 THR A N 1
ATOM 4417 C CA . THR A 1 655 ? 47.388 -28.723 -20.149 1.00 53.61 655 THR A CA 1
ATOM 4418 C C . THR A 1 655 ? 46.789 -29.770 -21.090 1.00 57.18 655 THR A C 1
ATOM 4419 O O . THR A 1 655 ? 45.599 -29.719 -21.392 1.00 59.30 655 THR A O 1
ATOM 4423 N N . ASN A 1 656 ? 47.586 -30.724 -21.561 1.00 60.60 656 ASN A N 1
ATOM 4424 C CA . ASN A 1 656 ? 47.038 -31.811 -22.376 1.00 65.34 656 ASN A CA 1
ATOM 4425 C C . ASN A 1 656 ? 45.971 -32.681 -21.712 1.00 67.75 656 ASN A C 1
ATOM 4426 O O . ASN A 1 656 ? 46.274 -33.504 -20.840 1.00 66.44 656 ASN A O 1
ATOM 4431 N N . LEU A 1 657 ? 44.732 -32.545 -22.171 1.00 73.02 657 LEU A N 1
ATOM 4432 C CA . LEU A 1 657 ? 43.623 -33.308 -21.585 1.00 77.60 657 LEU A CA 1
ATOM 4433 C C . LEU A 1 657 ? 43.232 -34.527 -22.432 1.00 78.92 657 LEU A C 1
ATOM 4434 O O . LEU A 1 657 ? 42.415 -35.358 -22.008 1.00 79.47 657 LEU A O 1
ATOM 4439 N N . THR A 1 658 ? 43.852 -34.644 -23.609 1.00 78.40 658 THR A N 1
ATOM 4440 C CA . THR A 1 658 ? 43.639 -35.788 -24.498 1.00 76.73 658 THR A CA 1
ATOM 4441 C C . THR A 1 658 ? 44.601 -36.977 -24.327 1.00 74.24 658 THR A C 1
ATOM 4442 O O . THR A 1 658 ? 44.228 -38.118 -24.599 1.00 74.61 658 THR A O 1
ATOM 4446 N N . LYS A 1 659 ? 45.829 -36.742 -23.876 1.00 69.45 659 LYS A N 1
ATOM 4447 C CA . LYS A 1 659 ? 46.637 -37.859 -23.392 1.00 66.61 659 LYS A CA 1
ATOM 4448 C C . LYS A 1 659 ? 47.540 -37.449 -22.227 1.00 63.37 659 LYS A C 1
ATOM 4449 O O . LYS A 1 659 ? 48.056 -36.336 -22.217 1.00 64.61 659 LYS A O 1
ATOM 4455 N N . ASN A 1 660 ? 47.728 -38.335 -21.251 1.00 58.74 660 ASN A N 1
ATOM 4456 C CA . ASN A 1 660 ? 48.560 -38.034 -20.073 1.00 54.40 660 ASN A CA 1
ATOM 4457 C C . ASN A 1 660 ? 49.895 -38.762 -20.160 1.00 49.00 660 ASN A C 1
ATOM 4458 O O . ASN A 1 660 ? 49.972 -39.968 -19.952 1.00 48.46 660 ASN A O 1
ATOM 4463 N N . VAL A 1 661 ? 50.954 -38.030 -20.472 1.00 45.09 661 VAL A N 1
ATOM 4464 C CA . VAL A 1 661 ? 52.260 -38.662 -20.677 1.00 40.90 661 VAL A CA 1
ATOM 4465 C C . VAL A 1 661 ? 52.947 -39.111 -19.389 1.00 39.68 661 VAL A C 1
ATOM 4466 O O . VAL A 1 661 ? 53.939 -39.828 -19.444 1.00 38.09 661 VAL A O 1
ATOM 4470 N N . GLY A 1 662 ? 52.406 -38.741 -18.232 1.00 37.35 662 GLY A N 1
ATOM 4471 C CA . GLY A 1 662 ? 53.059 -39.075 -16.963 1.00 37.88 662 GLY A CA 1
ATOM 4472 C C . GLY A 1 662 ? 53.309 -40.563 -16.793 1.00 33.76 662 GLY A C 1
ATOM 4473 O O . GLY A 1 662 ? 54.440 -40.984 -16.637 1.00 36.24 662 GLY A O 1
ATOM 4474 N N . PRO A 1 663 ? 52.250 -41.370 -16.810 1.00 34.39 663 PRO A N 1
ATOM 4475 C CA . PRO A 1 663 ? 52.362 -42.825 -16.720 1.00 35.57 663 PRO A CA 1
ATOM 4476 C C . PRO A 1 663 ? 53.251 -43.415 -17.815 1.00 35.66 663 PRO A C 1
ATOM 4477 O O . PRO A 1 663 ? 53.961 -44.391 -17.570 1.00 37.72 663 PRO A O 1
ATOM 4481 N N . ALA A 1 664 ? 53.248 -42.815 -19.006 1.00 35.93 664 ALA A N 1
ATOM 4482 C CA . ALA A 1 664 ? 54.012 -43.372 -20.132 1.00 34.46 664 ALA A CA 1
ATOM 4483 C C . ALA A 1 664 ? 55.501 -43.120 -19.913 1.00 32.54 664 ALA A C 1
ATOM 4484 O O . ALA A 1 664 ? 56.350 -43.969 -20.206 1.00 34.64 664 ALA A O 1
ATOM 4486 N N . ILE A 1 665 ? 55.831 -41.954 -19.382 1.00 31.32 665 ILE A N 1
ATOM 4487 C CA . ILE A 1 665 ? 57.221 -41.693 -19.002 1.00 33.35 665 ILE A CA 1
ATOM 4488 C C . ILE A 1 665 ? 57.684 -42.669 -17.921 1.00 32.47 665 ILE A C 1
ATOM 4489 O O . ILE A 1 665 ? 58.721 -43.309 -18.077 1.00 31.47 665 ILE A O 1
ATOM 4494 N N . ALA A 1 666 ? 56.887 -42.816 -16.861 1.00 33.51 666 ALA A N 1
ATOM 4495 C CA . ALA A 1 666 ? 57.171 -43.767 -15.778 1.00 34.74 666 ALA A CA 1
ATOM 4496 C C . ALA A 1 666 ? 57.405 -45.190 -16.312 1.00 33.71 666 ALA A C 1
ATOM 4497 O O . ALA A 1 666 ? 58.351 -45.884 -15.941 1.00 38.32 666 ALA A O 1
ATOM 4499 N N . ARG A 1 667 ? 56.513 -45.643 -17.177 1.00 34.33 667 ARG A N 1
ATOM 4500 C CA . ARG A 1 667 ? 56.623 -46.966 -17.792 1.00 31.00 667 ARG A CA 1
ATOM 4501 C C . ARG A 1 667 ? 57.906 -47.089 -18.590 1.00 30.39 667 ARG A C 1
ATOM 4502 O O . ARG A 1 667 ? 58.606 -48.100 -18.525 1.00 32.90 667 ARG A O 1
ATOM 4510 N N . ASP A 1 668 ? 58.202 -46.072 -19.394 1.00 31.76 668 ASP A N 1
ATOM 4511 C CA . ASP A 1 668 ? 59.345 -46.175 -20.287 1.00 34.34 668 ASP A CA 1
ATOM 4512 C C . ASP A 1 668 ? 60.645 -46.124 -19.488 1.00 36.18 668 ASP A C 1
ATOM 4513 O O . ASP A 1 668 ? 61.653 -46.672 -19.941 1.00 36.19 668 ASP A O 1
ATOM 4518 N N . ILE A 1 669 ? 60.647 -45.422 -18.355 1.00 33.37 669 ILE A N 1
ATOM 4519 C CA . ILE A 1 669 ? 61.812 -45.474 -17.472 1.00 35.52 669 ILE A CA 1
ATOM 4520 C C . ILE A 1 669 ? 61.951 -46.864 -16.869 1.00 35.76 669 ILE A C 1
ATOM 4521 O O . ILE A 1 669 ? 63.062 -47.380 -16.745 1.00 35.48 669 ILE A O 1
ATOM 4526 N N . ILE A 1 670 ? 60.830 -47.466 -16.483 1.00 36.58 670 ILE A N 1
ATOM 4527 C CA . ILE A 1 670 ? 60.885 -48.820 -15.947 1.00 35.09 670 ILE A CA 1
ATOM 4528 C C . ILE A 1 670 ? 61.396 -49.812 -16.998 1.00 37.76 670 ILE A C 1
ATOM 4529 O O . ILE A 1 670 ? 62.250 -50.651 -16.690 1.00 36.31 670 ILE A O 1
ATOM 4534 N N . ASN A 1 671 ? 60.887 -49.728 -18.226 1.00 36.75 671 ASN A N 1
ATOM 4535 C CA . ASN A 1 671 ? 61.329 -50.636 -19.290 1.00 36.41 671 ASN A CA 1
ATOM 4536 C C . ASN A 1 671 ? 62.810 -50.385 -19.554 1.00 38.05 671 ASN A C 1
ATOM 4537 O O . ASN A 1 671 ? 63.564 -51.319 -19.788 1.00 37.70 671 ASN A O 1
ATOM 4542 N N . LEU A 1 672 ? 63.235 -49.123 -19.541 1.00 40.39 672 LEU A N 1
ATOM 4543 C CA . LEU A 1 672 ? 64.650 -48.825 -19.802 1.00 39.86 672 LEU A CA 1
ATOM 4544 C C . LEU A 1 672 ? 65.517 -49.534 -18.782 1.00 41.92 672 LEU A C 1
ATOM 4545 O O . LEU A 1 672 ? 66.524 -50.157 -19.120 1.00 42.48 672 LEU A O 1
ATOM 4550 N N . TYR A 1 673 ? 65.100 -49.460 -17.522 1.00 41.37 673 TYR A N 1
ATOM 4551 C CA . TYR A 1 673 ? 65.831 -50.120 -16.447 1.00 41.36 673 TYR A CA 1
ATOM 4552 C C . TYR A 1 673 ? 65.874 -51.637 -16.562 1.00 42.59 673 TYR A C 1
ATOM 4553 O O . TYR A 1 673 ? 66.917 -52.250 -16.304 1.00 41.29 673 TYR A O 1
ATOM 4562 N N . ASN A 1 674 ? 64.732 -52.232 -16.897 1.00 43.01 674 ASN A N 1
ATOM 4563 C CA . ASN A 1 674 ? 64.633 -53.679 -17.103 1.00 45.89 674 ASN A CA 1
ATOM 4564 C C . ASN A 1 674 ? 65.551 -54.220 -18.200 1.00 45.92 674 ASN A C 1
ATOM 4565 O O . ASN A 1 674 ? 66.182 -55.249 -18.029 1.00 47.86 674 ASN A O 1
ATOM 4570 N N . GLN A 1 675 ? 65.620 -53.518 -19.323 1.00 48.49 675 GLN A N 1
ATOM 4571 C CA . GLN A 1 675 ? 66.635 -53.763 -20.337 1.00 51.97 675 GLN A CA 1
ATOM 4572 C C . GLN A 1 675 ? 68.029 -53.762 -19.697 1.00 51.04 675 GLN A C 1
ATOM 4573 O O . GLN A 1 675 ? 68.819 -54.681 -19.891 1.00 51.80 675 GLN A O 1
ATOM 4579 N N . HIS A 1 676 ? 68.324 -52.724 -18.919 1.00 48.83 676 HIS A N 1
ATOM 4580 C CA . HIS A 1 676 ? 69.673 -52.464 -18.417 1.00 48.22 676 HIS A CA 1
ATOM 4581 C C . HIS A 1 676 ? 70.088 -53.363 -17.243 1.00 47.63 676 HIS A C 1
ATOM 4582 O O . HIS A 1 676 ? 71.263 -53.652 -17.052 1.00 44.62 676 HIS A O 1
ATOM 4589 N N . HIS A 1 677 ? 69.100 -53.854 -16.505 1.00 48.27 677 HIS A N 1
ATOM 4590 C CA . HIS A 1 677 ? 69.301 -54.651 -15.301 1.00 51.49 677 HIS A CA 1
ATOM 4591 C C . HIS A 1 677 ? 68.068 -55.546 -15.208 1.00 54.66 677 HIS A C 1
ATOM 4592 O O . HIS A 1 677 ? 67.122 -55.232 -14.480 1.00 53.39 677 HIS A O 1
ATOM 4599 N N . PRO A 1 678 ? 68.046 -56.638 -15.996 1.00 58.47 678 PRO A N 1
ATOM 4600 C CA . PRO A 1 678 ? 66.851 -57.464 -16.099 1.00 59.52 678 PRO A CA 1
ATOM 4601 C C . PRO A 1 678 ? 66.259 -57.775 -14.731 1.00 62.08 678 PRO A C 1
ATOM 4602 O O . PRO A 1 678 ? 67.001 -58.093 -13.802 1.00 63.30 678 PRO A O 1
ATOM 4606 N N . MET A 1 679 ? 64.938 -57.680 -14.612 1.00 63.78 679 MET A N 1
ATOM 4607 C CA . MET A 1 679 ? 64.268 -57.929 -13.338 1.00 66.75 679 MET A CA 1
ATOM 4608 C C . MET A 1 679 ? 63.374 -59.172 -13.324 1.00 70.37 679 MET A C 1
ATOM 4609 O O . MET A 1 679 ? 63.483 -59.990 -12.415 1.00 72.68 679 MET A O 1
ATOM 4614 N N . ASN A 1 680 ? 62.489 -59.304 -14.310 1.00 75.40 680 ASN A N 1
ATOM 4615 C CA . ASN A 1 680 ? 61.618 -60.481 -14.473 1.00 79.76 680 ASN A CA 1
ATOM 4616 C C . ASN A 1 680 ? 60.283 -60.468 -13.710 1.00 80.53 680 ASN A C 1
ATOM 4617 O O . ASN A 1 680 ? 59.223 -60.268 -14.307 1.00 80.88 680 ASN A O 1
ATOM 4623 N N . THR B 1 52 ? -29.195 34.841 18.269 1.00 80.38 52 THR B N 1
ATOM 4624 C CA . THR B 1 52 ? -29.262 33.874 17.131 1.00 80.45 52 THR B CA 1
ATOM 4625 C C . THR B 1 52 ? -28.040 33.962 16.204 1.00 79.99 52 THR B C 1
ATOM 4626 O O . THR B 1 52 ? -27.625 35.053 15.806 1.00 79.82 52 THR B O 1
ATOM 4630 N N . LYS B 1 53 ? -27.451 32.814 15.876 1.00 79.97 53 LYS B N 1
ATOM 4631 C CA . LYS B 1 53 ? -26.284 32.771 14.987 1.00 80.03 53 LYS B CA 1
ATOM 4632 C C . LYS B 1 53 ? -26.553 31.992 13.694 1.00 79.89 53 LYS B C 1
ATOM 4633 O O . LYS B 1 53 ? -27.283 30.999 13.702 1.00 80.17 53 LYS B O 1
ATOM 4639 N N . VAL B 1 54 ? -25.953 32.423 12.587 1.00 79.59 54 VAL B N 1
ATOM 4640 C CA . VAL B 1 54 ? -26.045 31.670 11.332 1.00 79.25 54 VAL B CA 1
ATOM 4641 C C . VAL B 1 54 ? -24.693 31.289 10.717 1.00 78.85 54 VAL B C 1
ATOM 4642 O O . VAL B 1 54 ? -23.949 32.157 10.255 1.00 78.83 54 VAL B O 1
ATOM 4646 N N . THR B 1 55 ? -24.389 29.992 10.713 1.00 78.54 55 THR B N 1
ATOM 4647 C CA . THR B 1 55 ? -23.201 29.452 10.041 1.00 77.34 55 THR B CA 1
ATOM 4648 C C . THR B 1 55 ? -23.431 29.427 8.527 1.00 76.31 55 THR B C 1
ATOM 4649 O O . THR B 1 55 ? -24.574 29.382 8.068 1.00 76.06 55 THR B O 1
ATOM 4653 N N . THR B 1 56 ? -22.355 29.469 7.745 1.00 75.02 56 THR B N 1
ATOM 4654 C CA . THR B 1 56 ? -22.489 29.451 6.288 1.00 72.99 56 THR B CA 1
ATOM 4655 C C . THR B 1 56 ? -21.252 28.906 5.560 1.00 71.25 56 THR B C 1
ATOM 4656 O O . THR B 1 56 ? -20.172 29.497 5.623 1.00 70.70 56 THR B O 1
ATOM 4660 N N . SER B 1 57 ? -21.431 27.778 4.873 1.00 68.93 57 SER B N 1
ATOM 4661 C CA . SER B 1 57 ? -20.355 27.061 4.185 1.00 65.98 57 SER B CA 1
ATOM 4662 C C . SER B 1 57 ? -19.612 27.833 3.088 1.00 64.01 57 SER B C 1
ATOM 4663 O O . SER B 1 57 ? -20.220 28.558 2.302 1.00 63.05 57 SER B O 1
ATOM 4666 N N . SER B 1 58 ? -18.294 27.654 3.028 1.00 62.61 58 SER B N 1
ATOM 4667 C CA . SER B 1 58 ? -17.475 28.258 1.976 1.00 60.09 58 SER B CA 1
ATOM 4668 C C . SER B 1 58 ? -17.103 27.304 0.831 1.00 58.54 58 SER B C 1
ATOM 4669 O O . SER B 1 58 ? -17.667 26.215 0.688 1.00 56.57 58 SER B O 1
ATOM 4672 N N . ALA B 1 59 ? -16.145 27.742 0.015 1.00 56.84 59 ALA B N 1
ATOM 4673 C CA . ALA B 1 59 ? -15.657 26.997 -1.144 1.00 54.12 59 ALA B CA 1
ATOM 4674 C C . ALA B 1 59 ? -14.718 25.868 -0.731 1.00 51.75 59 ALA B C 1
ATOM 4675 O O . ALA B 1 59 ? -13.968 26.003 0.231 1.00 52.45 59 ALA B O 1
ATOM 4677 N N . ARG B 1 60 ? -14.757 24.761 -1.462 1.00 49.05 60 ARG B N 1
ATOM 4678 C CA . ARG B 1 60 ? -13.896 23.618 -1.158 1.00 47.62 60 ARG B CA 1
ATOM 4679 C C . ARG B 1 60 ? -12.515 23.857 -1.761 1.00 46.26 60 ARG B C 1
ATOM 4680 O O . ARG B 1 60 ? -12.406 24.445 -2.836 1.00 46.30 60 ARG B O 1
ATOM 4688 N N . GLY B 1 61 ? -11.464 23.456 -1.051 1.00 44.37 61 GLY B N 1
ATOM 4689 C CA . GLY B 1 61 ? -10.119 23.440 -1.626 1.00 43.67 61 GLY B CA 1
ATOM 4690 C C . GLY B 1 61 ? -10.079 22.441 -2.772 1.00 41.86 61 GLY B C 1
ATOM 4691 O O . GLY B 1 61 ? -10.993 21.633 -2.916 1.00 41.73 61 GLY B O 1
ATOM 4692 N N . GLU B 1 62 ? -9.028 22.492 -3.585 1.00 43.04 62 GLU B N 1
ATOM 4693 C CA . GLU B 1 62 ? -8.955 21.706 -4.820 1.00 41.94 62 GLU B CA 1
ATOM 4694 C C . GLU B 1 62 ? -7.729 20.808 -4.893 1.00 41.41 62 GLU B C 1
ATOM 4695 O O . GLU B 1 62 ? -6.805 20.942 -4.093 1.00 42.30 62 GLU B O 1
ATOM 4701 N N . ILE B 1 63 ? -7.734 19.893 -5.859 1.00 40.46 63 ILE B N 1
ATOM 4702 C CA . ILE B 1 63 ? -6.712 18.864 -5.986 1.00 41.46 63 ILE B CA 1
ATOM 4703 C C . ILE B 1 63 ? -5.888 19.121 -7.246 1.00 41.32 63 ILE B C 1
ATOM 4704 O O . ILE B 1 63 ? -6.441 19.397 -8.304 1.00 40.74 63 ILE B O 1
ATOM 4709 N N . TYR B 1 64 ? -4.567 19.010 -7.148 1.00 42.44 64 TYR B N 1
ATOM 4710 C CA . TYR B 1 64 ? -3.707 19.265 -8.298 1.00 42.28 64 TYR B CA 1
ATOM 4711 C C . TYR B 1 64 ? -2.709 18.160 -8.615 1.00 43.86 64 TYR B C 1
ATOM 4712 O O . TYR B 1 64 ? -2.333 17.355 -7.760 1.00 46.35 64 TYR B O 1
ATOM 4721 N N . ASP B 1 65 ? -2.296 18.148 -9.877 1.00 43.89 65 ASP B N 1
ATOM 4722 C CA . ASP B 1 65 ? -1.279 17.250 -10.427 1.00 42.66 65 ASP B CA 1
ATOM 4723 C C . ASP B 1 65 ? 0.067 17.498 -9.761 1.00 40.11 65 ASP B C 1
ATOM 4724 O O . ASP B 1 65 ? 0.289 18.576 -9.204 1.00 42.05 65 ASP B O 1
ATOM 4729 N N . ALA B 1 66 ? 1.000 16.564 -9.886 1.00 38.41 66 ALA B N 1
ATOM 4730 C CA . ALA B 1 66 ? 2.366 16.856 -9.469 1.00 39.24 66 ALA B CA 1
ATOM 4731 C C . ALA B 1 66 ? 2.900 18.072 -10.213 1.00 41.53 66 ALA B C 1
ATOM 4732 O O . ALA B 1 66 ? 3.795 18.768 -9.729 1.00 42.09 66 ALA B O 1
ATOM 4734 N N . SER B 1 67 ? 2.364 18.339 -11.398 1.00 42.20 67 SER B N 1
ATOM 4735 C CA . SER B 1 67 ? 2.883 19.464 -12.176 1.00 43.31 67 SER B CA 1
ATOM 4736 C C . SER B 1 67 ? 2.001 20.694 -12.091 1.00 43.33 67 SER B C 1
ATOM 4737 O O . SER B 1 67 ? 2.203 21.649 -12.836 1.00 47.81 67 SER B O 1
ATOM 4740 N N . GLY B 1 68 ? 1.019 20.694 -11.197 1.00 44.08 68 GLY B N 1
ATOM 4741 C CA . GLY B 1 68 ? 0.139 21.853 -11.057 1.00 41.47 68 GLY B CA 1
ATOM 4742 C C . GLY B 1 68 ? -1.165 21.848 -11.845 1.00 41.29 68 GLY B C 1
ATOM 4743 O O . GLY B 1 68 ? -1.964 22.765 -11.704 1.00 41.57 68 GLY B O 1
ATOM 4744 N N . LYS B 1 69 ? -1.401 20.837 -12.673 1.00 40.91 69 LYS B N 1
ATOM 4745 C CA . LYS B 1 69 ? -2.675 20.701 -13.373 1.00 43.03 69 LYS B CA 1
ATOM 4746 C C . LYS B 1 69 ? -3.823 20.426 -12.402 1.00 41.98 69 LYS B C 1
ATOM 4747 O O . LYS B 1 69 ? -3.691 19.593 -11.501 1.00 42.47 69 LYS B O 1
ATOM 4753 N N . PRO B 1 70 ? -4.972 21.084 -12.616 1.00 40.59 70 PRO B N 1
ATOM 4754 C CA . PRO B 1 70 ? -6.152 20.864 -11.794 1.00 39.36 70 PRO B CA 1
ATOM 4755 C C . PRO B 1 70 ? -6.848 19.549 -12.117 1.00 39.98 70 PRO B C 1
ATOM 4756 O O . PRO B 1 70 ? -6.834 19.103 -13.264 1.00 40.11 70 PRO B O 1
ATOM 4760 N N . LEU B 1 71 ? -7.406 18.912 -11.091 1.00 39.37 71 LEU B N 1
ATOM 4761 C CA . LEU B 1 71 ? -8.095 17.643 -11.249 1.00 39.69 71 LEU B CA 1
ATOM 4762 C C . LEU B 1 71 ? -9.579 17.785 -10.950 1.00 40.64 71 LEU B C 1
ATOM 4763 O O . LEU B 1 71 ? -10.379 16.918 -11.314 1.00 40.84 71 LEU B O 1
ATOM 4768 N N . VAL B 1 72 ? -9.924 18.883 -10.282 1.00 41.66 72 VAL B N 1
ATOM 4769 C CA . VAL B 1 72 ? -11.308 19.205 -9.967 1.00 43.91 72 VAL B CA 1
ATOM 4770 C C . VAL B 1 72 ? -11.605 20.685 -10.193 1.00 45.63 72 VAL B C 1
ATOM 4771 O O . VAL B 1 72 ? -10.702 21.488 -10.434 1.00 46.35 72 VAL B O 1
ATOM 4775 N N . GLU B 1 73 ? -12.882 21.036 -10.106 1.00 46.47 73 GLU B N 1
ATOM 4776 C CA . GLU B 1 73 ? -13.332 22.383 -10.421 1.00 48.82 73 GLU B CA 1
ATOM 4777 C C . GLU B 1 73 ? -14.468 22.755 -9.467 1.00 47.61 73 GLU B C 1
ATOM 4778 O O . GLU B 1 73 ? -15.295 21.903 -9.131 1.00 46.63 73 GLU B O 1
ATOM 4784 N N . ASN B 1 74 ? -14.498 24.011 -9.027 1.00 47.29 74 ASN B N 1
ATOM 4785 C CA . ASN B 1 74 ? -15.640 24.545 -8.277 1.00 49.20 74 ASN B CA 1
ATOM 4786 C C . ASN B 1 74 ? -16.520 25.406 -9.179 1.00 51.05 74 ASN B C 1
ATOM 4787 O O . ASN B 1 74 ? -16.101 26.473 -9.626 1.00 52.13 74 ASN B O 1
ATOM 4792 N N . THR B 1 75 ? -17.739 24.949 -9.447 1.00 52.69 75 THR B N 1
ATOM 4793 C CA . THR B 1 75 ? -18.596 25.623 -10.414 1.00 54.80 75 THR B CA 1
ATOM 4794 C C . THR B 1 75 ? -19.829 26.260 -9.765 1.00 55.50 75 THR B C 1
ATOM 4795 O O . THR B 1 75 ? -20.622 25.581 -9.115 1.00 57.36 75 THR B O 1
ATOM 4799 N N . LEU B 1 76 ? -19.983 27.566 -9.947 1.00 55.31 76 LEU B N 1
ATOM 4800 C CA . LEU B 1 76 ? -21.072 28.307 -9.327 1.00 55.49 76 LEU B CA 1
ATOM 4801 C C . LEU B 1 76 ? -22.384 28.095 -10.088 1.00 55.56 76 LEU B C 1
ATOM 4802 O O . LEU B 1 76 ? -22.415 28.218 -11.312 1.00 55.70 76 LEU B O 1
ATOM 4807 N N . LYS B 1 77 ? -23.452 27.760 -9.364 1.00 55.48 77 LYS B N 1
ATOM 4808 C CA . LYS B 1 77 ? -24.792 27.599 -9.936 1.00 54.30 77 LYS B CA 1
ATOM 4809 C C . LYS B 1 77 ? -25.855 28.351 -9.132 1.00 54.29 77 LYS B C 1
ATOM 4810 O O . LYS B 1 77 ? -25.685 28.581 -7.933 1.00 54.81 77 LYS B O 1
ATOM 4816 N N . GLN B 1 78 ? -26.960 28.698 -9.794 1.00 52.59 78 GLN B N 1
ATOM 4817 C CA . GLN B 1 78 ? -28.063 29.437 -9.182 1.00 51.42 78 GLN B CA 1
ATOM 4818 C C . GLN B 1 78 ? -29.167 28.519 -8.659 1.00 51.12 78 GLN B C 1
ATOM 4819 O O . GLN B 1 78 ? -29.434 27.470 -9.238 1.00 51.68 78 GLN B O 1
ATOM 4825 N N . VAL B 1 79 ? -29.824 28.920 -7.575 1.00 50.62 79 VAL B N 1
ATOM 4826 C CA . VAL B 1 79 ? -30.761 28.033 -6.890 1.00 50.85 79 VAL B CA 1
ATOM 4827 C C . VAL B 1 79 ? -31.927 28.786 -6.266 1.00 49.88 79 VAL B C 1
ATOM 4828 O O . VAL B 1 79 ? -31.916 30.013 -6.198 1.00 50.39 79 VAL B O 1
ATOM 4832 N N . VAL B 1 80 ? -32.936 28.052 -5.811 1.00 49.66 80 VAL B N 1
ATOM 4833 C CA . VAL B 1 80 ? -34.046 28.682 -5.107 1.00 49.40 80 VAL B CA 1
ATOM 4834 C C . VAL B 1 80 ? -33.832 28.569 -3.601 1.00 49.50 80 VAL B C 1
ATOM 4835 O O . VAL B 1 80 ? -33.694 27.469 -3.061 1.00 47.32 80 VAL B O 1
ATOM 4839 N N . SER B 1 81 ? -33.800 29.723 -2.941 1.00 49.37 81 SER B N 1
ATOM 4840 C CA . SER B 1 81 ? -33.444 29.813 -1.530 1.00 50.53 81 SER B CA 1
ATOM 4841 C C . SER B 1 81 ? -34.654 30.218 -0.707 1.00 50.37 81 SER B C 1
ATOM 4842 O O . SER B 1 81 ? -35.303 31.218 -1.008 1.00 50.56 81 SER B O 1
ATOM 4845 N N . PHE B 1 82 ? -34.950 29.446 0.333 1.00 50.50 82 PHE B N 1
ATOM 4846 C CA . PHE B 1 82 ? -36.015 29.813 1.258 1.00 50.78 82 PHE B CA 1
ATOM 4847 C C . PHE B 1 82 ? -35.482 30.084 2.660 1.00 51.23 82 PHE B C 1
ATOM 4848 O O . PHE B 1 82 ? -34.620 29.355 3.163 1.00 51.27 82 PHE B O 1
ATOM 4856 N N . THR B 1 83 ? -36.026 31.136 3.266 1.00 51.01 83 THR B N 1
ATOM 4857 C CA . THR B 1 83 ? -35.657 31.635 4.589 1.00 51.31 83 THR B CA 1
ATOM 4858 C C . THR B 1 83 ? -36.917 31.678 5.444 1.00 50.94 83 THR B C 1
ATOM 4859 O O . THR B 1 83 ? -37.806 32.489 5.184 1.00 50.17 83 THR B O 1
ATOM 4863 N N . ARG B 1 84 ? -36.989 30.818 6.456 1.00 50.88 84 ARG B N 1
ATOM 4864 C CA . ARG B 1 84 ? -38.196 30.689 7.268 1.00 52.15 84 ARG B CA 1
ATOM 4865 C C . ARG B 1 84 ? -38.337 31.819 8.297 1.00 53.26 84 ARG B C 1
ATOM 4866 O O . ARG B 1 84 ? -37.415 32.618 8.485 1.00 53.91 84 ARG B O 1
ATOM 4874 N N . SER B 1 85 ? -39.504 31.902 8.932 1.00 53.83 85 SER B N 1
ATOM 4875 C CA . SER B 1 85 ? -39.736 32.826 10.040 1.00 53.45 85 SER B CA 1
ATOM 4876 C C . SER B 1 85 ? -40.506 32.086 11.126 1.00 55.03 85 SER B C 1
ATOM 4877 O O . SER B 1 85 ? -41.356 31.249 10.813 1.00 55.49 85 SER B O 1
ATOM 4880 N N . ASN B 1 86 ? -40.208 32.379 12.390 1.00 56.38 86 ASN B N 1
ATOM 4881 C CA . ASN B 1 86 ? -41.017 31.851 13.490 1.00 58.02 86 ASN B CA 1
ATOM 4882 C C . ASN B 1 86 ? -42.511 32.024 13.217 1.00 57.57 86 ASN B C 1
ATOM 4883 O O . ASN B 1 86 ? -43.320 31.148 13.543 1.00 57.59 86 ASN B O 1
ATOM 4888 N N . LYS B 1 87 ? -42.851 33.145 12.583 1.00 57.23 87 LYS B N 1
ATOM 4889 C CA . LYS B 1 87 ? -44.235 33.586 12.416 1.00 56.71 87 LYS B CA 1
ATOM 4890 C C . LYS B 1 87 ? -45.025 32.822 11.345 1.00 56.49 87 LYS B C 1
ATOM 4891 O O . LYS B 1 87 ? -46.256 32.913 11.306 1.00 56.38 87 LYS B O 1
ATOM 4897 N N . MET B 1 88 ? -44.324 32.083 10.483 1.00 55.47 88 MET B N 1
ATOM 4898 C CA . MET B 1 88 ? -44.928 31.382 9.345 1.00 54.61 88 MET B CA 1
ATOM 4899 C C . MET B 1 88 ? -45.754 30.146 9.712 1.00 54.67 88 MET B C 1
ATOM 4900 O O . MET B 1 88 ? -45.227 29.161 10.231 1.00 52.92 88 MET B O 1
ATOM 4905 N N . THR B 1 89 ? -47.051 30.202 9.414 1.00 54.69 89 THR B N 1
ATOM 4906 C CA . THR B 1 89 ? -47.953 29.075 9.660 1.00 54.47 89 THR B CA 1
ATOM 4907 C C . THR B 1 89 ? -47.887 28.028 8.542 1.00 54.40 89 THR B C 1
ATOM 4908 O O . THR B 1 89 ? -47.357 28.298 7.461 1.00 54.31 89 THR B O 1
ATOM 4912 N N . ALA B 1 90 ? -48.400 26.827 8.806 1.00 54.11 90 ALA B N 1
ATOM 4913 C CA . ALA B 1 90 ? -48.406 25.760 7.805 1.00 53.48 90 ALA B CA 1
ATOM 4914 C C . ALA B 1 90 ? -49.306 26.136 6.636 1.00 53.60 90 ALA B C 1
ATOM 4915 O O . ALA B 1 90 ? -49.052 25.754 5.499 1.00 53.62 90 ALA B O 1
ATOM 4917 N N . THR B 1 91 ? -50.363 26.882 6.929 1.00 54.72 91 THR B N 1
ATOM 4918 C CA . THR B 1 91 ? -51.205 27.483 5.897 1.00 56.19 91 THR B CA 1
ATOM 4919 C C . THR B 1 91 ? -50.450 28.550 5.093 1.00 55.78 91 THR B C 1
ATOM 4920 O O . THR B 1 91 ? -50.677 28.706 3.891 1.00 56.02 91 THR B O 1
ATOM 4924 N N . ASP B 1 92 ? -49.557 29.279 5.760 1.00 54.60 92 ASP B N 1
ATOM 4925 C CA . ASP B 1 92 ? -48.609 30.164 5.086 1.00 52.95 92 ASP B CA 1
ATOM 4926 C C . ASP B 1 92 ? -47.682 29.391 4.135 1.00 52.64 92 ASP B C 1
ATOM 4927 O O . ASP B 1 92 ? -47.465 29.815 2.999 1.00 52.07 92 ASP B O 1
ATOM 4932 N N . LEU B 1 93 ? -47.128 28.270 4.592 1.00 50.86 93 LEU B N 1
ATOM 4933 C CA . LEU B 1 93 ? -46.213 27.483 3.763 1.00 52.25 93 LEU B CA 1
ATOM 4934 C C . LEU B 1 93 ? -46.846 26.938 2.482 1.00 52.35 93 LEU B C 1
ATOM 4935 O O . LEU B 1 93 ? -46.258 27.030 1.404 1.00 51.92 93 LEU B O 1
ATOM 4940 N N . LYS B 1 94 ? -48.030 26.346 2.619 1.00 52.90 94 LYS B N 1
ATOM 4941 C CA . LYS B 1 94 ? -48.808 25.828 1.496 1.00 51.56 94 LYS B CA 1
ATOM 4942 C C . LYS B 1 94 ? -48.941 26.885 0.411 1.00 50.60 94 LYS B C 1
ATOM 4943 O O . LYS B 1 94 ? -48.553 26.672 -0.738 1.00 49.76 94 LYS B O 1
ATOM 4949 N N . GLU B 1 95 ? -49.502 28.025 0.796 1.00 49.02 95 GLU B N 1
ATOM 4950 C CA . GLU B 1 95 ? -49.760 29.118 -0.129 1.00 49.19 95 GLU B CA 1
ATOM 4951 C C . GLU B 1 95 ? -48.505 29.707 -0.766 1.00 49.98 95 GLU B C 1
ATOM 4952 O O . GLU B 1 95 ? -48.601 30.446 -1.748 1.00 50.69 95 GLU B O 1
ATOM 4958 N N . ILE B 1 96 ? -47.338 29.401 -0.203 1.00 50.42 96 ILE B N 1
ATOM 4959 C CA . ILE B 1 96 ? -46.063 29.771 -0.814 1.00 49.74 96 ILE B CA 1
ATOM 4960 C C . ILE B 1 96 ? -45.654 28.704 -1.822 1.00 49.41 96 ILE B C 1
ATOM 4961 O O . ILE B 1 96 ? -45.209 29.032 -2.921 1.00 49.83 96 ILE B O 1
ATOM 4966 N N . ALA B 1 97 ? -45.825 27.438 -1.442 1.00 48.62 97 ALA B N 1
ATOM 4967 C CA . ALA B 1 97 ? -45.477 26.293 -2.285 1.00 47.52 97 ALA B CA 1
ATOM 4968 C C . ALA B 1 97 ? -46.191 26.328 -3.636 1.00 47.95 97 ALA B C 1
ATOM 4969 O O . ALA B 1 97 ? -45.540 26.235 -4.673 1.00 47.50 97 ALA B O 1
ATOM 4971 N N . LYS B 1 98 ? -47.516 26.470 -3.627 1.00 48.68 98 LYS B N 1
ATOM 4972 C CA . LYS B 1 98 ? -48.272 26.593 -4.876 1.00 49.80 98 LYS B CA 1
ATOM 4973 C C . LYS B 1 98 ? -47.936 27.818 -5.723 1.00 50.01 98 LYS B C 1
ATOM 4974 O O . LYS B 1 98 ? -47.865 27.699 -6.944 1.00 51.55 98 LYS B O 1
ATOM 4980 N N . LYS B 1 99 ? -47.719 28.980 -5.107 1.00 49.67 99 LYS B N 1
ATOM 4981 C CA . LYS B 1 99 ? -47.203 30.128 -5.862 1.00 49.17 99 LYS B CA 1
ATOM 4982 C C . LYS B 1 99 ? -45.874 29.772 -6.536 1.00 48.68 99 LYS B C 1
ATOM 4983 O O . LYS B 1 99 ? -45.555 30.292 -7.604 1.00 48.47 99 LYS B O 1
ATOM 4989 N N . LEU B 1 100 ? -45.113 28.871 -5.921 1.00 48.04 100 LEU B N 1
ATOM 4990 C CA . LEU B 1 100 ? -43.793 28.512 -6.423 1.00 47.55 100 LEU B CA 1
ATOM 4991 C C . LEU B 1 100 ? -43.890 27.533 -7.589 1.00 48.89 100 LEU B C 1
ATOM 4992 O O . LEU B 1 100 ? -43.204 27.686 -8.597 1.00 48.72 100 LEU B O 1
ATOM 4997 N N . LEU B 1 101 ? -44.741 26.524 -7.442 1.00 50.46 101 LEU B N 1
ATOM 4998 C CA . LEU B 1 101 ? -44.966 25.521 -8.480 1.00 50.85 101 LEU B CA 1
ATOM 4999 C C . LEU B 1 101 ? -45.286 26.152 -9.837 1.00 50.51 101 LEU B C 1
ATOM 5000 O O . LEU B 1 101 ? -45.061 25.547 -10.885 1.00 51.80 101 LEU B O 1
ATOM 5005 N N . THR B 1 102 ? -45.811 27.373 -9.818 1.00 50.20 102 THR B N 1
ATOM 5006 C CA . THR B 1 102 ? -46.107 28.087 -11.058 1.00 50.28 102 THR B CA 1
ATOM 5007 C C . THR B 1 102 ? -44.850 28.366 -11.885 1.00 49.66 102 THR B C 1
ATOM 5008 O O . THR B 1 102 ? -44.952 28.780 -13.041 1.00 50.18 102 THR B O 1
ATOM 5012 N N . TYR B 1 103 ? -43.678 28.127 -11.299 1.00 47.84 103 TYR B N 1
ATOM 5013 C CA . TYR B 1 103 ? -42.430 28.687 -11.814 1.00 46.26 103 TYR B CA 1
ATOM 5014 C C . TYR B 1 103 ? -41.319 27.651 -11.968 1.00 47.54 103 TYR B C 1
ATOM 5015 O O . TYR B 1 103 ? -40.275 27.947 -12.554 1.00 46.88 103 TYR B O 1
ATOM 5024 N N . VAL B 1 104 ? -41.547 26.452 -11.437 1.00 48.73 104 VAL B N 1
ATOM 5025 C CA . VAL B 1 104 ? -40.534 25.402 -11.438 1.00 51.55 104 VAL B CA 1
ATOM 5026 C C . VAL B 1 104 ? -41.116 24.037 -11.799 1.00 53.53 104 VAL B C 1
ATOM 5027 O O . VAL B 1 104 ? -42.327 23.828 -11.724 1.00 55.27 104 VAL B O 1
ATOM 5031 N N . SER B 1 105 ? -40.248 23.120 -12.213 1.00 55.98 105 SER B N 1
ATOM 5032 C CA . SER B 1 105 ? -40.662 21.776 -12.601 1.00 58.45 105 SER B CA 1
ATOM 5033 C C . SER B 1 105 ? -40.263 20.779 -11.516 1.00 60.61 105 SER B C 1
ATOM 5034 O O . SER B 1 105 ? -39.078 20.612 -11.218 1.00 60.15 105 SER B O 1
ATOM 5037 N N . ILE B 1 106 ? -41.256 20.122 -10.925 1.00 63.30 106 ILE B N 1
ATOM 5038 C CA . ILE B 1 106 ? -41.009 19.040 -9.973 1.00 66.60 106 ILE B CA 1
ATOM 5039 C C . ILE B 1 106 ? -41.451 17.724 -10.609 1.00 69.09 106 ILE B C 1
ATOM 5040 O O . ILE B 1 106 ? -42.640 17.394 -10.598 1.00 69.21 106 ILE B O 1
ATOM 5045 N N . SER B 1 107 ? -40.504 16.975 -11.167 1.00 71.47 107 SER B N 1
ATOM 5046 C CA . SER B 1 107 ? -40.862 15.755 -11.881 1.00 74.24 107 SER B CA 1
ATOM 5047 C C . SER B 1 107 ? -40.859 14.509 -10.997 1.00 76.08 107 SER B C 1
ATOM 5048 O O . SER B 1 107 ? -41.764 13.679 -11.089 1.00 75.62 107 SER B O 1
ATOM 5051 N N . SER B 1 108 ? -39.856 14.395 -10.130 1.00 78.84 108 SER B N 1
ATOM 5052 C CA . SER B 1 108 ? -39.606 13.155 -9.399 1.00 83.05 108 SER B CA 1
ATOM 5053 C C . SER B 1 108 ? -39.987 13.205 -7.912 1.00 84.85 108 SER B C 1
ATOM 5054 O O . SER B 1 108 ? -39.105 13.307 -7.049 1.00 85.58 108 SER B O 1
ATOM 5057 N N . PRO B 1 109 ? -41.296 13.105 -7.601 1.00 86.18 109 PRO B N 1
ATOM 5058 C CA . PRO B 1 109 ? -41.769 13.218 -6.219 1.00 86.75 109 PRO B CA 1
ATOM 5059 C C . PRO B 1 109 ? -41.820 11.899 -5.441 1.00 87.52 109 PRO B C 1
ATOM 5060 O O . PRO B 1 109 ? -42.691 11.060 -5.688 1.00 88.36 109 PRO B O 1
ATOM 5064 N N . ASN B 1 110 ? -40.890 11.725 -4.505 1.00 87.91 110 ASN B N 1
ATOM 5065 C CA . ASN B 1 110 ? -40.899 10.570 -3.607 1.00 87.82 110 ASN B CA 1
ATOM 5066 C C . ASN B 1 110 ? -41.195 11.038 -2.183 1.00 87.50 110 ASN B C 1
ATOM 5067 O O . ASN B 1 110 ? -40.301 11.526 -1.486 1.00 88.12 110 ASN B O 1
ATOM 5072 N N . LEU B 1 111 ? -42.453 10.898 -1.769 1.00 85.84 111 LEU B N 1
ATOM 5073 C CA . LEU B 1 111 ? -42.949 11.494 -0.527 1.00 84.31 111 LEU B CA 1
ATOM 5074 C C . LEU B 1 111 ? -43.102 10.495 0.624 1.00 83.74 111 LEU B C 1
ATOM 5075 O O . LEU B 1 111 ? -43.803 9.485 0.486 1.00 83.44 111 LEU B O 1
ATOM 5080 N N . THR B 1 112 ? -42.457 10.789 1.756 1.00 82.51 112 THR B N 1
ATOM 5081 C CA . THR B 1 112 ? -42.551 9.940 2.947 1.00 80.34 112 THR B CA 1
ATOM 5082 C C . THR B 1 112 ? -43.928 10.054 3.588 1.00 79.10 112 THR B C 1
ATOM 5083 O O . THR B 1 112 ? -44.654 11.024 3.370 1.00 78.29 112 THR B O 1
ATOM 5087 N N . GLU B 1 113 ? -44.279 9.039 4.371 1.00 78.10 113 GLU B N 1
ATOM 5088 C CA . GLU B 1 113 ? -45.581 8.976 5.017 1.00 77.33 113 GLU B CA 1
ATOM 5089 C C . GLU B 1 113 ? -45.711 10.067 6.080 1.00 76.38 113 GLU B C 1
ATOM 5090 O O . GLU B 1 113 ? -46.821 10.472 6.436 1.00 76.68 113 GLU B O 1
ATOM 5096 N N . ARG B 1 114 ? -44.572 10.558 6.564 1.00 74.70 114 ARG B N 1
ATOM 5097 C CA . ARG B 1 114 ? -44.543 11.715 7.459 1.00 73.61 114 ARG B CA 1
ATOM 5098 C C . ARG B 1 114 ? -44.968 13.004 6.743 1.00 72.70 114 ARG B C 1
ATOM 5099 O O . ARG B 1 114 ? -45.801 13.756 7.250 1.00 72.11 114 ARG B O 1
ATOM 5107 N N . GLN B 1 115 ? -44.401 13.251 5.562 1.00 71.93 115 GLN B N 1
ATOM 5108 C CA . GLN B 1 115 ? -44.679 14.464 4.783 1.00 69.68 115 GLN B CA 1
ATOM 5109 C C . GLN B 1 115 ? -46.133 14.583 4.318 1.00 68.29 115 GLN B C 1
ATOM 5110 O O . GLN B 1 115 ? -46.676 15.688 4.263 1.00 68.07 115 GLN B O 1
ATOM 5116 N N . LEU B 1 116 ? -46.744 13.451 3.974 1.00 66.58 116 LEU B N 1
ATOM 5117 C CA . LEU B 1 116 ? -48.163 13.387 3.617 1.00 64.30 116 LEU B CA 1
ATOM 5118 C C . LEU B 1 116 ? -49.070 13.716 4.807 1.00 64.41 116 LEU B C 1
ATOM 5119 O O . LEU B 1 116 ? -50.093 14.395 4.661 1.00 63.93 116 LEU B O 1
ATOM 5124 N N . ALA B 1 117 ? -48.694 13.237 5.990 1.00 63.88 117 ALA B N 1
ATOM 5125 C CA . ALA B 1 117 ? -49.494 13.450 7.196 1.00 63.02 117 ALA B CA 1
ATOM 5126 C C . ALA B 1 117 ? -49.332 14.856 7.771 1.00 63.00 117 ALA B C 1
ATOM 5127 O O . ALA B 1 117 ? -50.269 15.400 8.361 1.00 62.95 117 ALA B O 1
ATOM 5129 N N . ASP B 1 118 ? -48.145 15.437 7.598 1.00 62.79 118 ASP B N 1
ATOM 5130 C CA . ASP B 1 118 ? -47.899 16.833 7.961 1.00 62.37 118 ASP B CA 1
ATOM 5131 C C . ASP B 1 118 ? -48.768 17.741 7.097 1.00 62.68 118 ASP B C 1
ATOM 5132 O O . ASP B 1 118 ? -49.442 18.638 7.605 1.00 62.65 118 ASP B O 1
ATOM 5137 N N . TYR B 1 119 ? -48.751 17.487 5.791 1.00 63.06 119 TYR B N 1
ATOM 5138 C CA . TYR B 1 119 ? -49.544 18.255 4.836 1.00 63.22 119 TYR B CA 1
ATOM 5139 C C . TYR B 1 119 ? -51.045 18.146 5.109 1.00 63.41 119 TYR B C 1
ATOM 5140 O O . TYR B 1 119 ? -51.754 19.152 5.082 1.00 63.91 119 TYR B O 1
ATOM 5149 N N . TYR B 1 120 ? -51.518 16.932 5.376 1.00 63.94 120 TYR B N 1
ATOM 5150 C CA . TYR B 1 120 ? -52.934 16.675 5.645 1.00 64.90 120 TYR B CA 1
ATOM 5151 C C . TYR B 1 120 ? -53.419 17.398 6.910 1.00 64.83 120 TYR B C 1
ATOM 5152 O O . TYR B 1 120 ? -54.518 17.959 6.941 1.00 64.92 120 TYR B O 1
ATOM 5161 N N . LEU B 1 121 ? -52.571 17.413 7.936 1.00 65.10 121 LEU B N 1
ATOM 5162 C CA . LEU B 1 121 ? -52.899 18.020 9.224 1.00 64.23 121 LEU B CA 1
ATOM 5163 C C . LEU B 1 121 ? -52.753 19.540 9.252 1.00 64.89 121 LEU B C 1
ATOM 5164 O O . LEU B 1 121 ? -53.153 20.179 10.226 1.00 64.22 121 LEU B O 1
ATOM 5169 N N . ALA B 1 122 ? -52.171 20.112 8.200 1.00 65.69 122 ALA B N 1
ATOM 5170 C CA . ALA B 1 122 ? -51.903 21.550 8.144 1.00 66.14 122 ALA B CA 1
ATOM 5171 C C . ALA B 1 122 ? -53.187 22.371 8.174 1.00 65.87 122 ALA B C 1
ATOM 5172 O O . ALA B 1 122 ? -53.182 23.543 8.544 1.00 66.39 122 ALA B O 1
ATOM 5174 N N . ASP B 1 123 ? -54.284 21.742 7.770 1.00 66.66 123 ASP B N 1
ATOM 5175 C CA . ASP B 1 123 ? -55.615 22.322 7.890 1.00 66.10 123 ASP B CA 1
ATOM 5176 C C . ASP B 1 123 ? -56.057 22.176 9.345 1.00 66.67 123 ASP B C 1
ATOM 5177 O O . ASP B 1 123 ? -56.285 21.064 9.816 1.00 66.34 123 ASP B O 1
ATOM 5182 N N . PRO B 1 124 ? -56.185 23.303 10.066 1.00 67.86 124 PRO B N 1
ATOM 5183 C CA . PRO B 1 124 ? -56.391 23.272 11.514 1.00 68.37 124 PRO B CA 1
ATOM 5184 C C . PRO B 1 124 ? -57.700 22.586 11.904 1.00 69.52 124 PRO B C 1
ATOM 5185 O O . PRO B 1 124 ? -57.767 21.931 12.950 1.00 69.38 124 PRO B O 1
ATOM 5189 N N . GLU B 1 125 ? -58.717 22.757 11.058 1.00 69.95 125 GLU B N 1
ATOM 5190 C CA . GLU B 1 125 ? -60.030 22.121 11.197 1.00 70.95 125 GLU B CA 1
ATOM 5191 C C . GLU B 1 125 ? -59.915 20.595 11.121 1.00 71.06 125 GLU B C 1
ATOM 5192 O O . GLU B 1 125 ? -60.669 19.866 11.771 1.00 70.93 125 GLU B O 1
ATOM 5198 N N . ILE B 1 126 ? -58.960 20.122 10.325 1.00 70.99 126 ILE B N 1
ATOM 5199 C CA . ILE B 1 126 ? -58.689 18.695 10.205 1.00 71.67 126 ILE B CA 1
ATOM 5200 C C . ILE B 1 126 ? -57.876 18.189 11.399 1.00 71.69 126 ILE B C 1
ATOM 5201 O O . ILE B 1 126 ? -58.236 17.184 12.011 1.00 72.06 126 ILE B O 1
ATOM 5206 N N . TYR B 1 127 ? -56.797 18.886 11.746 1.00 71.41 127 TYR B N 1
ATOM 5207 C CA . TYR B 1 127 ? -55.952 18.440 12.849 1.00 71.03 127 TYR B CA 1
ATOM 5208 C C . TYR B 1 127 ? -56.769 18.244 14.122 1.00 71.35 127 TYR B C 1
ATOM 5209 O O . TYR B 1 127 ? -56.634 17.230 14.803 1.00 71.03 127 TYR B O 1
ATOM 5218 N N . LYS B 1 128 ? -57.617 19.216 14.440 1.00 71.74 128 LYS B N 1
ATOM 5219 C CA . LYS B 1 128 ? -58.539 19.071 15.560 1.00 72.51 128 LYS B CA 1
ATOM 5220 C C . LYS B 1 128 ? -59.380 17.799 15.425 1.00 73.67 128 LYS B C 1
ATOM 5221 O O . LYS B 1 128 ? -59.376 16.949 16.316 1.00 74.21 128 LYS B O 1
ATOM 5227 N N . LYS B 1 129 ? -60.078 17.668 14.299 1.00 74.50 129 LYS B N 1
ATOM 5228 C CA . LYS B 1 129 ? -61.017 16.570 14.056 1.00 75.48 129 LYS B CA 1
ATOM 5229 C C . LYS B 1 129 ? -60.400 15.162 14.034 1.00 76.43 129 LYS B C 1
ATOM 5230 O O . LYS B 1 129 ? -61.114 14.164 14.167 1.00 76.92 129 LYS B O 1
ATOM 5236 N N . THR B 1 130 ? -59.082 15.076 13.867 1.00 77.37 130 THR B N 1
ATOM 5237 C CA . THR B 1 130 ? -58.380 13.789 13.838 1.00 78.52 130 THR B CA 1
ATOM 5238 C C . THR B 1 130 ? -57.812 13.375 15.201 1.00 79.67 130 THR B C 1
ATOM 5239 O O . THR B 1 130 ? -57.415 12.219 15.397 1.00 79.32 130 THR B O 1
ATOM 5243 N N . VAL B 1 131 ? -57.760 14.331 16.126 1.00 81.06 131 VAL B N 1
ATOM 5244 C CA . VAL B 1 131 ? -57.446 14.052 17.526 1.00 81.82 131 VAL B CA 1
ATOM 5245 C C . VAL B 1 131 ? -58.741 13.960 18.330 1.00 82.29 131 VAL B C 1
ATOM 5246 O O . VAL B 1 131 ? -58.739 13.497 19.470 1.00 82.48 131 VAL B O 1
ATOM 5250 N N . GLU B 1 132 ? -59.840 14.398 17.722 1.00 82.97 132 GLU B N 1
ATOM 5251 C CA . GLU B 1 132 ? -61.169 14.236 18.305 1.00 83.94 132 GLU B CA 1
ATOM 5252 C C . GLU B 1 132 ? -61.701 12.827 18.037 1.00 84.26 132 GLU B C 1
ATOM 5253 O O . GLU B 1 132 ? -62.638 12.378 18.699 1.00 84.49 132 GLU B O 1
ATOM 5259 N N . ALA B 1 133 ? -61.102 12.135 17.069 1.00 84.49 133 ALA B N 1
ATOM 5260 C CA . ALA B 1 133 ? -61.541 10.792 16.684 1.00 84.45 133 ALA B CA 1
ATOM 5261 C C . ALA B 1 133 ? -60.611 9.691 17.194 1.00 84.31 133 ALA B C 1
ATOM 5262 O O . ALA B 1 133 ? -60.879 8.507 16.992 1.00 84.19 133 ALA B O 1
ATOM 5264 N N . LEU B 1 134 ? -59.522 10.091 17.845 1.00 84.29 134 LEU B N 1
ATOM 5265 C CA . LEU B 1 134 ? -58.596 9.169 18.500 1.00 84.35 134 LEU B CA 1
ATOM 5266 C C . LEU B 1 134 ? -59.219 8.508 19.733 1.00 84.75 134 LEU B C 1
ATOM 5267 O O . LEU B 1 134 ? -60.269 8.947 20.203 1.00 85.32 134 LEU B O 1
ATOM 5272 N N . PRO B 1 135 ? -58.582 7.444 20.261 1.00 85.01 135 PRO B N 1
ATOM 5273 C CA . PRO B 1 135 ? -59.055 6.822 21.501 1.00 84.96 135 PRO B CA 1
ATOM 5274 C C . PRO B 1 135 ? -58.409 7.395 22.769 1.00 84.88 135 PRO B C 1
ATOM 5275 O O . PRO B 1 135 ? -57.364 8.048 22.691 1.00 84.79 135 PRO B O 1
ATOM 5279 N N . SER B 1 136 ? -59.026 7.150 23.924 1.00 84.30 136 SER B N 1
ATOM 5280 C CA . SER B 1 136 ? -58.434 7.509 25.212 1.00 83.61 136 SER B CA 1
ATOM 5281 C C . SER B 1 136 ? -56.910 7.526 25.119 1.00 83.68 136 SER B C 1
ATOM 5282 O O . SER B 1 136 ? -56.244 8.354 25.741 1.00 83.41 136 SER B O 1
ATOM 5285 N N . GLU B 1 149 ? -49.551 15.614 26.336 1.00 96.01 149 GLU B N 1
ATOM 5286 C CA . GLU B 1 149 ? -48.991 16.948 26.134 1.00 96.11 149 GLU B CA 1
ATOM 5287 C C . GLU B 1 149 ? -49.405 17.536 24.787 1.00 95.70 149 GLU B C 1
ATOM 5288 O O . GLU B 1 149 ? -50.270 16.980 24.118 1.00 96.25 149 GLU B O 1
ATOM 5294 N N . SER B 1 150 ? -48.795 18.648 24.383 1.00 94.67 150 SER B N 1
ATOM 5295 C CA . SER B 1 150 ? -49.187 19.334 23.148 1.00 93.67 150 SER B CA 1
ATOM 5296 C C . SER B 1 150 ? -48.334 19.017 21.919 1.00 93.18 150 SER B C 1
ATOM 5297 O O . SER B 1 150 ? -48.774 19.206 20.782 1.00 93.23 150 SER B O 1
ATOM 5300 N N . GLU B 1 151 ? -47.109 18.555 22.148 1.00 91.99 151 GLU B N 1
ATOM 5301 C CA . GLU B 1 151 ? -46.277 18.031 21.075 1.00 91.11 151 GLU B CA 1
ATOM 5302 C C . GLU B 1 151 ? -46.467 16.519 21.044 1.00 90.16 151 GLU B C 1
ATOM 5303 O O . GLU B 1 151 ? -46.180 15.861 20.044 1.00 89.89 151 GLU B O 1
ATOM 5309 N N . LEU B 1 152 ? -46.969 15.988 22.156 1.00 89.31 152 LEU B N 1
ATOM 5310 C CA . LEU B 1 152 ? -47.300 14.573 22.290 1.00 88.46 152 LEU B CA 1
ATOM 5311 C C . LEU B 1 152 ? -48.688 14.223 21.757 1.00 87.66 152 LEU B C 1
ATOM 5312 O O . LEU B 1 152 ? -48.986 13.045 21.556 1.00 87.76 152 LEU B O 1
ATOM 5317 N N . TYR B 1 153 ? -49.538 15.227 21.541 1.00 86.93 153 TYR B N 1
ATOM 5318 C CA . TYR B 1 153 ? -50.809 15.004 20.846 1.00 86.51 153 TYR B CA 1
ATOM 5319 C C . TYR B 1 153 ? -50.590 15.002 19.337 1.00 85.00 153 TYR B C 1
ATOM 5320 O O . TYR B 1 153 ? -51.238 14.241 18.620 1.00 84.50 153 TYR B O 1
ATOM 5329 N N . ASN B 1 154 ? -49.680 15.851 18.864 1.00 83.40 154 ASN B N 1
ATOM 5330 C CA . ASN B 1 154 ? -49.355 15.913 17.440 1.00 81.96 154 ASN B CA 1
ATOM 5331 C C . ASN B 1 154 ? -48.669 14.649 16.929 1.00 81.93 154 ASN B C 1
ATOM 5332 O O . ASN B 1 154 ? -48.903 14.229 15.797 1.00 81.93 154 ASN B O 1
ATOM 5337 N N . ASN B 1 155 ? -47.816 14.053 17.757 1.00 81.61 155 ASN B N 1
ATOM 5338 C CA . ASN B 1 155 ? -47.169 12.798 17.401 1.00 81.21 155 ASN B CA 1
ATOM 5339 C C . ASN B 1 155 ? -48.122 11.605 17.412 1.00 81.25 155 ASN B C 1
ATOM 5340 O O . ASN B 1 155 ? -47.972 10.676 16.619 1.00 81.15 155 ASN B O 1
ATOM 5345 N N . ALA B 1 156 ? -49.106 11.635 18.306 1.00 81.52 156 ALA B N 1
ATOM 5346 C CA . ALA B 1 156 ? -50.101 10.571 18.386 1.00 82.07 156 ALA B CA 1
ATOM 5347 C C . ALA B 1 156 ? -51.014 10.544 17.159 1.00 82.70 156 ALA B C 1
ATOM 5348 O O . ALA B 1 156 ? -51.151 9.505 16.508 1.00 83.16 156 ALA B O 1
ATOM 5350 N N . VAL B 1 157 ? -51.624 11.685 16.840 1.00 83.39 157 VAL B N 1
ATOM 5351 C CA . VAL B 1 157 ? -52.563 11.785 15.716 1.00 83.50 157 VAL B CA 1
ATOM 5352 C C . VAL B 1 157 ? -51.857 11.656 14.369 1.00 82.77 157 VAL B C 1
ATOM 5353 O O . VAL B 1 157 ? -52.484 11.357 13.353 1.00 81.77 157 VAL B O 1
ATOM 5357 N N . ASP B 1 158 ? -50.550 11.893 14.383 1.00 82.92 158 ASP B N 1
ATOM 5358 C CA . ASP B 1 158 ? -49.718 11.882 13.187 1.00 83.18 158 ASP B CA 1
ATOM 5359 C C . ASP B 1 158 ? -49.572 10.465 12.639 1.00 82.86 158 ASP B C 1
ATOM 5360 O O . ASP B 1 158 ? -49.456 10.268 11.430 1.00 82.77 158 ASP B O 1
ATOM 5365 N N . SER B 1 159 ? -49.573 9.480 13.532 1.00 82.73 159 SER B N 1
ATOM 5366 C CA . SER B 1 159 ? -49.413 8.089 13.124 1.00 82.05 159 SER B CA 1
ATOM 5367 C C . SER B 1 159 ? -50.765 7.427 12.858 1.00 82.85 159 SER B C 1
ATOM 5368 O O . SER B 1 159 ? -50.817 6.252 12.496 1.00 83.50 159 SER B O 1
ATOM 5371 N N . VAL B 1 160 ? -51.849 8.185 13.015 1.00 83.36 160 VAL B N 1
ATOM 5372 C CA . VAL B 1 160 ? -53.203 7.651 12.837 1.00 84.68 160 VAL B CA 1
ATOM 5373 C C . VAL B 1 160 ? -53.869 7.924 11.483 1.00 85.53 160 VAL B C 1
ATOM 5374 O O . VAL B 1 160 ? -54.905 7.327 11.179 1.00 85.66 160 VAL B O 1
ATOM 5378 N N . PRO B 1 161 ? -53.304 8.833 10.666 1.00 86.34 161 PRO B N 1
ATOM 5379 C CA . PRO B 1 161 ? -53.942 8.990 9.363 1.00 86.75 161 PRO B CA 1
ATOM 5380 C C . PRO B 1 161 ? -53.502 7.865 8.443 1.00 86.91 161 PRO B C 1
ATOM 5381 O O . PRO B 1 161 ? -52.430 7.284 8.618 1.00 87.00 161 PRO B O 1
ATOM 5385 N N . THR B 1 162 ? -54.345 7.561 7.469 1.00 87.57 162 THR B N 1
ATOM 5386 C CA . THR B 1 162 ? -54.083 6.459 6.561 1.00 88.42 162 THR B CA 1
ATOM 5387 C C . THR B 1 162 ? -53.447 7.002 5.276 1.00 88.71 162 THR B C 1
ATOM 5388 O O . THR B 1 162 ? -53.977 7.932 4.671 1.00 89.33 162 THR B O 1
ATOM 5392 N N . SER B 1 163 ? -52.307 6.446 4.868 1.00 89.15 163 SER B N 1
ATOM 5393 C CA . SER B 1 163 ? -51.660 6.829 3.606 1.00 88.79 163 SER B CA 1
ATOM 5394 C C . SER B 1 163 ? -52.400 6.310 2.371 1.00 88.26 163 SER B C 1
ATOM 5395 O O . SER B 1 163 ? -51.774 5.812 1.428 1.00 88.01 163 SER B O 1
ATOM 5398 N N . GLN B 1 164 ? -53.728 6.413 2.400 1.00 87.42 164 GLN B N 1
ATOM 5399 C CA . GLN B 1 164 ? -54.595 6.076 1.271 1.00 86.43 164 GLN B CA 1
ATOM 5400 C C . GLN B 1 164 ? -55.270 7.343 0.755 1.00 85.84 164 GLN B C 1
ATOM 5401 O O . GLN B 1 164 ? -56.339 7.293 0.141 1.00 85.65 164 GLN B O 1
ATOM 5407 N N . LEU B 1 165 ? -54.639 8.482 1.023 1.00 84.90 165 LEU B N 1
ATOM 5408 C CA . LEU B 1 165 ? -55.179 9.775 0.628 1.00 83.41 165 LEU B CA 1
ATOM 5409 C C . LEU B 1 165 ? -55.343 9.839 -0.887 1.00 83.18 165 LEU B C 1
ATOM 5410 O O . LEU B 1 165 ? -54.628 9.171 -1.635 1.00 82.94 165 LEU B O 1
ATOM 5415 N N . ASN B 1 166 ? -56.296 10.647 -1.336 1.00 82.96 166 ASN B N 1
ATOM 5416 C CA . ASN B 1 166 ? -56.457 10.892 -2.760 1.00 82.85 166 ASN B CA 1
ATOM 5417 C C . ASN B 1 166 ? -55.875 12.245 -3.163 1.00 82.31 166 ASN B C 1
ATOM 5418 O O . ASN B 1 166 ? -56.465 13.292 -2.884 1.00 82.40 166 ASN B O 1
ATOM 5423 N N . TYR B 1 167 ? -54.713 12.216 -3.810 1.00 81.61 167 TYR B N 1
ATOM 5424 C CA . TYR B 1 167 ? -54.061 13.440 -4.262 1.00 80.37 167 TYR B CA 1
ATOM 5425 C C . TYR B 1 167 ? -53.731 13.380 -5.746 1.00 79.80 167 TYR B C 1
ATOM 5426 O O . TYR B 1 167 ? -52.919 12.562 -6.178 1.00 79.97 167 TYR B O 1
ATOM 5435 N N . THR B 1 168 ? -54.373 14.250 -6.519 1.00 80.12 168 THR B N 1
ATOM 5436 C CA . THR B 1 168 ? -54.022 14.445 -7.923 1.00 79.61 168 THR B CA 1
ATOM 5437 C C . THR B 1 168 ? -52.504 14.586 -8.038 1.00 79.08 168 THR B C 1
ATOM 5438 O O . THR B 1 168 ? -51.834 14.878 -7.048 1.00 79.03 168 THR B O 1
ATOM 5442 N N . GLU B 1 169 ? -51.953 14.370 -9.230 1.00 78.11 169 GLU B N 1
ATOM 5443 C CA . GLU B 1 169 ? -50.505 14.463 -9.427 1.00 76.93 169 GLU B CA 1
ATOM 5444 C C . GLU B 1 169 ? -50.011 15.909 -9.438 1.00 75.35 169 GLU B C 1
ATOM 5445 O O . GLU B 1 169 ? -48.839 16.176 -9.160 1.00 74.39 169 GLU B O 1
ATOM 5451 N N . ASP B 1 170 ? -50.915 16.828 -9.771 1.00 73.59 170 ASP B N 1
ATOM 5452 C CA . ASP B 1 170 ? -50.665 18.262 -9.648 1.00 72.34 170 ASP B CA 1
ATOM 5453 C C . ASP B 1 170 ? -50.507 18.614 -8.177 1.00 71.52 170 ASP B C 1
ATOM 5454 O O . ASP B 1 170 ? -49.736 19.505 -7.816 1.00 71.61 170 ASP B O 1
ATOM 5459 N N . GLU B 1 171 ? -51.267 17.909 -7.344 1.00 70.40 171 GLU B N 1
ATOM 5460 C CA . GLU B 1 171 ? -51.379 18.193 -5.917 1.00 69.10 171 GLU B CA 1
ATOM 5461 C C . GLU B 1 171 ? -50.219 17.588 -5.128 1.00 68.09 171 GLU B C 1
ATOM 5462 O O . GLU B 1 171 ? -49.774 18.167 -4.138 1.00 66.75 171 GLU B O 1
ATOM 5468 N N . LYS B 1 172 ? -49.743 16.427 -5.572 1.00 68.08 172 LYS B N 1
ATOM 5469 C CA . LYS B 1 172 ? -48.557 15.786 -5.005 1.00 67.53 172 LYS B CA 1
ATOM 5470 C C . LYS B 1 172 ? -47.334 16.651 -5.271 1.00 66.68 172 LYS B C 1
ATOM 5471 O O . LYS B 1 172 ? -46.244 16.372 -4.779 1.00 67.50 172 LYS B O 1
ATOM 5477 N N . LYS B 1 173 ? -47.521 17.693 -6.072 1.00 66.26 173 LYS B N 1
ATOM 5478 C CA . LYS B 1 173 ? -46.425 18.580 -6.438 1.00 66.15 173 LYS B CA 1
ATOM 5479 C C . LYS B 1 173 ? -46.275 19.738 -5.461 1.00 65.99 173 LYS B C 1
ATOM 5480 O O . LYS B 1 173 ? -45.160 20.108 -5.093 1.00 65.27 173 LYS B O 1
ATOM 5486 N N . GLU B 1 174 ? -47.399 20.314 -5.045 1.00 66.19 174 GLU B N 1
ATOM 5487 C CA . GLU B 1 174 ? -47.352 21.333 -4.004 1.00 66.72 174 GLU B CA 1
ATOM 5488 C C . GLU B 1 174 ? -47.047 20.752 -2.618 1.00 66.32 174 GLU B C 1
ATOM 5489 O O . GLU B 1 174 ? -46.484 21.443 -1.768 1.00 67.05 174 GLU B O 1
ATOM 5495 N N . ILE B 1 175 ? -47.393 19.483 -2.403 1.00 65.75 175 ILE B N 1
ATOM 5496 C CA . ILE B 1 175 ? -47.067 18.780 -1.159 1.00 64.22 175 ILE B CA 1
ATOM 5497 C C . ILE B 1 175 ? -45.563 18.563 -1.038 1.00 63.42 175 ILE B C 1
ATOM 5498 O O . ILE B 1 175 ? -44.983 18.782 0.026 1.00 63.54 175 ILE B O 1
ATOM 5503 N N . TYR B 1 176 ? -44.938 18.132 -2.129 1.00 62.73 176 TYR B N 1
ATOM 5504 C CA . TYR B 1 176 ? -43.489 17.983 -2.164 1.00 62.33 176 TYR B CA 1
ATOM 5505 C C . TYR B 1 176 ? -42.794 19.300 -1.815 1.00 62.57 176 TYR B C 1
ATOM 5506 O O . TYR B 1 176 ? -41.976 19.349 -0.896 1.00 63.44 176 TYR B O 1
ATOM 5515 N N . LEU B 1 177 ? -43.119 20.363 -2.546 1.00 62.28 177 LEU B N 1
ATOM 5516 C CA . LEU B 1 177 ? -42.562 21.684 -2.266 1.00 62.28 177 LEU B CA 1
ATOM 5517 C C . LEU B 1 177 ? -42.799 22.114 -0.815 1.00 63.26 177 LEU B C 1
ATOM 5518 O O . LEU B 1 177 ? -41.873 22.585 -0.152 1.00 64.08 177 LEU B O 1
ATOM 5523 N N . PHE B 1 178 ? -44.030 21.950 -0.329 1.00 62.67 178 PHE B N 1
ATOM 5524 C CA . PHE B 1 178 ? -44.376 22.249 1.065 1.00 62.76 178 PHE B CA 1
ATOM 5525 C C . PHE B 1 178 ? -43.455 21.531 2.059 1.00 63.41 178 PHE B C 1
ATOM 5526 O O . PHE B 1 178 ? -43.095 22.093 3.093 1.00 64.64 178 PHE B O 1
ATOM 5534 N N . SER B 1 179 ? -43.070 20.298 1.741 1.00 63.04 179 SER B N 1
ATOM 5535 C CA . SER B 1 179 ? -42.116 19.551 2.559 1.00 64.34 179 SER B CA 1
ATOM 5536 C C . SER B 1 179 ? -40.762 20.254 2.660 1.00 64.59 179 SER B C 1
ATOM 5537 O O . SER B 1 179 ? -40.149 20.291 3.729 1.00 65.19 179 SER B O 1
ATOM 5540 N N . GLN B 1 180 ? -40.309 20.818 1.545 1.00 64.82 180 GLN B N 1
ATOM 5541 C CA . GLN B 1 180 ? -39.012 21.485 1.475 1.00 65.71 180 GLN B CA 1
ATOM 5542 C C . GLN B 1 180 ? -38.975 22.773 2.295 1.00 65.46 180 GLN B C 1
ATOM 5543 O O . GLN B 1 180 ? -37.951 23.127 2.881 1.00 65.97 180 GLN B O 1
ATOM 5549 N N . LEU B 1 181 ? -40.098 23.483 2.313 1.00 65.41 181 LEU B N 1
ATOM 5550 C CA . LEU B 1 181 ? -40.209 24.726 3.069 1.00 64.98 181 LEU B CA 1
ATOM 5551 C C . LEU B 1 181 ? -40.278 24.401 4.557 1.00 64.87 181 LEU B C 1
ATOM 5552 O O . LEU B 1 181 ? -39.786 25.154 5.397 1.00 64.68 181 LEU B O 1
ATOM 5557 N N . ASN B 1 182 ? -40.893 23.262 4.859 1.00 64.15 182 ASN B N 1
ATOM 5558 C CA . ASN B 1 182 ? -41.100 22.808 6.225 1.00 63.08 182 ASN B CA 1
ATOM 5559 C C . ASN B 1 182 ? -39.838 22.208 6.837 1.00 63.75 182 ASN B C 1
ATOM 5560 O O . ASN B 1 182 ? -39.728 22.101 8.057 1.00 64.06 182 ASN B O 1
ATOM 5565 N N . ALA B 1 183 ? -38.889 21.822 5.990 1.00 63.98 183 ALA B N 1
ATOM 5566 C CA . ALA B 1 183 ? -37.650 21.205 6.449 1.00 64.27 183 ALA B CA 1
ATOM 5567 C C . ALA B 1 183 ? -36.579 22.236 6.799 1.00 64.94 183 ALA B C 1
ATOM 5568 O O . ALA B 1 183 ? -35.546 21.892 7.378 1.00 66.09 183 ALA B O 1
ATOM 5570 N N . VAL B 1 184 ? -36.819 23.494 6.441 1.00 65.25 184 VAL B N 1
ATOM 5571 C CA . VAL B 1 184 ? -35.903 24.582 6.790 1.00 65.21 184 VAL B CA 1
ATOM 5572 C C . VAL B 1 184 ? -36.294 25.157 8.151 1.00 66.40 184 VAL B C 1
ATOM 5573 O O . VAL B 1 184 ? -37.376 25.726 8.306 1.00 67.48 184 VAL B O 1
ATOM 5577 N N . GLY B 1 185 ? -35.424 25.002 9.144 1.00 67.00 185 GLY B N 1
ATOM 5578 C CA . GLY B 1 185 ? -35.748 25.437 10.502 1.00 66.64 185 GLY B CA 1
ATOM 5579 C C . GLY B 1 185 ? -35.876 26.945 10.608 1.00 66.43 185 GLY B C 1
ATOM 5580 O O . GLY B 1 185 ? -35.506 27.660 9.677 1.00 67.48 185 GLY B O 1
ATOM 5581 N N . ASN B 1 186 ? -36.393 27.430 11.735 1.00 65.00 186 ASN B N 1
ATOM 5582 C CA . ASN B 1 186 ? -36.553 28.867 11.946 1.00 64.63 186 ASN B CA 1
ATOM 5583 C C . ASN B 1 186 ? -35.262 29.648 11.709 1.00 64.12 186 ASN B C 1
ATOM 5584 O O . ASN B 1 186 ? -34.174 29.172 12.032 1.00 64.61 186 ASN B O 1
ATOM 5589 N N . PHE B 1 187 ? -35.394 30.841 11.135 1.00 63.65 187 PHE B N 1
ATOM 5590 C CA . PHE B 1 187 ? -34.261 31.717 10.843 1.00 62.80 187 PHE B CA 1
ATOM 5591 C C . PHE B 1 187 ? -33.184 31.074 9.967 1.00 62.50 187 PHE B C 1
ATOM 5592 O O . PHE B 1 187 ? -32.206 31.730 9.598 1.00 62.56 187 PHE B O 1
ATOM 5600 N N . ALA B 1 188 ? -33.370 29.799 9.632 1.00 61.05 188 ALA B N 1
ATOM 5601 C CA . ALA B 1 188 ? -32.500 29.111 8.682 1.00 60.44 188 ALA B CA 1
ATOM 5602 C C . ALA B 1 188 ? -32.740 29.584 7.247 1.00 60.85 188 ALA B C 1
ATOM 5603 O O . ALA B 1 188 ? -33.837 30.042 6.907 1.00 61.30 188 ALA B O 1
ATOM 5605 N N . THR B 1 189 ? -31.702 29.491 6.417 1.00 60.08 189 THR B N 1
ATOM 5606 C CA . THR B 1 189 ? -31.829 29.698 4.975 1.00 59.04 189 THR B CA 1
ATOM 5607 C C . THR B 1 189 ? -31.576 28.370 4.279 1.00 58.68 189 THR B C 1
ATOM 5608 O O . THR B 1 189 ? -30.485 27.810 4.370 1.00 59.59 189 THR B O 1
ATOM 5612 N N . GLY B 1 190 ? -32.591 27.852 3.599 1.00 58.85 190 GLY B N 1
ATOM 5613 C CA . GLY B 1 190 ? -32.485 26.530 2.983 1.00 58.57 190 GLY B CA 1
ATOM 5614 C C . GLY B 1 190 ? -32.626 26.528 1.472 1.00 57.85 190 GLY B C 1
ATOM 5615 O O . GLY B 1 190 ? -33.350 27.348 0.899 1.00 58.10 190 GLY B O 1
ATOM 5616 N N . THR B 1 191 ? -31.920 25.599 0.836 1.00 56.42 191 THR B N 1
ATOM 5617 C CA . THR B 1 191 ? -32.006 25.387 -0.603 1.00 55.57 191 THR B CA 1
ATOM 5618 C C . THR B 1 191 ? -33.172 24.462 -0.942 1.00 55.62 191 THR B C 1
ATOM 5619 O O . THR B 1 191 ? -33.158 23.280 -0.587 1.00 55.49 191 THR B O 1
ATOM 5623 N N . ILE B 1 192 ? -34.171 25.009 -1.631 1.00 54.93 192 ILE B N 1
ATOM 5624 C CA . ILE B 1 192 ? -35.269 24.216 -2.178 1.00 54.82 192 ILE B CA 1
ATOM 5625 C C . ILE B 1 192 ? -34.804 23.542 -3.475 1.00 55.85 192 ILE B C 1
ATOM 5626 O O . ILE B 1 192 ? -34.462 24.229 -4.446 1.00 56.74 192 ILE B O 1
ATOM 5631 N N . ALA B 1 193 ? -34.775 22.210 -3.490 1.00 54.49 193 ALA B N 1
ATOM 5632 C CA . ALA B 1 193 ? -34.312 21.469 -4.664 1.00 54.14 193 ALA B CA 1
ATOM 5633 C C . ALA B 1 193 ? -35.384 21.287 -5.740 1.00 54.22 193 ALA B C 1
ATOM 5634 O O . ALA B 1 193 ? -36.525 20.907 -5.458 1.00 53.12 193 ALA B O 1
ATOM 5636 N N . THR B 1 194 ? -34.991 21.567 -6.980 1.00 55.13 194 THR B N 1
ATOM 5637 C CA . THR B 1 194 ? -35.898 21.565 -8.125 1.00 56.04 194 THR B CA 1
ATOM 5638 C C . THR B 1 194 ? -35.203 20.916 -9.320 1.00 57.18 194 THR B C 1
ATOM 5639 O O . THR B 1 194 ? -34.102 20.380 -9.187 1.00 56.86 194 THR B O 1
ATOM 5643 N N . ASP B 1 195 ? -35.848 20.941 -10.482 1.00 58.81 195 ASP B N 1
ATOM 5644 C CA . ASP B 1 195 ? -35.179 20.537 -11.717 1.00 61.12 195 ASP B CA 1
ATOM 5645 C C . ASP B 1 195 ? -34.368 21.738 -12.202 1.00 62.10 195 ASP B C 1
ATOM 5646 O O . ASP B 1 195 ? -34.902 22.846 -12.251 1.00 62.63 195 ASP B O 1
ATOM 5651 N N . PRO B 1 196 ? -33.078 21.539 -12.533 1.00 63.68 196 PRO B N 1
ATOM 5652 C CA . PRO B 1 196 ? -32.214 22.683 -12.828 1.00 64.34 196 PRO B CA 1
ATOM 5653 C C . PRO B 1 196 ? -32.989 23.840 -13.464 1.00 65.39 196 PRO B C 1
ATOM 5654 O O . PRO B 1 196 ? -34.074 23.624 -14.011 1.00 65.28 196 PRO B O 1
ATOM 5658 N N . LEU B 1 197 ? -32.453 25.056 -13.395 1.00 65.87 197 LEU B N 1
ATOM 5659 C CA . LEU B 1 197 ? -33.207 26.221 -13.855 1.00 67.09 197 LEU B CA 1
ATOM 5660 C C . LEU B 1 197 ? -32.497 27.020 -14.947 1.00 67.34 197 LEU B C 1
ATOM 5661 O O . LEU B 1 197 ? -31.625 27.841 -14.660 1.00 68.33 197 LEU B O 1
ATOM 5666 N N . ASN B 1 198 ? -32.872 26.805 -16.203 1.00 67.26 198 ASN B N 1
ATOM 5667 C CA . ASN B 1 198 ? -32.235 27.566 -17.268 1.00 67.50 198 ASN B CA 1
ATOM 5668 C C . ASN B 1 198 ? -32.261 29.043 -16.888 1.00 67.61 198 ASN B C 1
ATOM 5669 O O . ASN B 1 198 ? -33.230 29.530 -16.306 1.00 67.03 198 ASN B O 1
ATOM 5674 N N . ASP B 1 199 ? -31.185 29.751 -17.210 1.00 67.63 199 ASP B N 1
ATOM 5675 C CA . ASP B 1 199 ? -30.961 31.090 -16.674 1.00 67.59 199 ASP B CA 1
ATOM 5676 C C . ASP B 1 199 ? -32.037 32.129 -16.992 1.00 66.66 199 ASP B C 1
ATOM 5677 O O . ASP B 1 199 ? -31.920 33.291 -16.594 1.00 66.99 199 ASP B O 1
ATOM 5682 N N . SER B 1 200 ? -33.079 31.713 -17.706 1.00 65.37 200 SER B N 1
ATOM 5683 C CA . SER B 1 200 ? -34.225 32.579 -17.960 1.00 64.08 200 SER B CA 1
ATOM 5684 C C . SER B 1 200 ? -35.338 32.254 -16.963 1.00 63.31 200 SER B C 1
ATOM 5685 O O . SER B 1 200 ? -35.964 33.145 -16.388 1.00 62.39 200 SER B O 1
ATOM 5688 N N . GLN B 1 201 ? -35.563 30.959 -16.761 1.00 63.03 201 GLN B N 1
ATOM 5689 C CA . GLN B 1 201 ? -36.473 30.449 -15.741 1.00 62.44 201 GLN B CA 1
ATOM 5690 C C . GLN B 1 201 ? -36.042 30.922 -14.354 1.00 61.40 201 GLN B C 1
ATOM 5691 O O . GLN B 1 201 ? -36.859 31.013 -13.434 1.00 61.65 201 GLN B O 1
ATOM 5697 N N . VAL B 1 202 ? -34.752 31.223 -14.221 1.00 59.11 202 VAL B N 1
ATOM 5698 C CA . VAL B 1 202 ? -34.200 31.830 -13.017 1.00 56.96 202 VAL B CA 1
ATOM 5699 C C . VAL B 1 202 ? -34.550 33.319 -12.905 1.00 56.27 202 VAL B C 1
ATOM 5700 O O . VAL B 1 202 ? -34.773 33.817 -11.802 1.00 55.97 202 VAL B O 1
ATOM 5704 N N . ALA B 1 203 ? -34.619 34.018 -14.038 1.00 55.16 203 ALA B N 1
ATOM 5705 C CA . ALA B 1 203 ? -34.782 35.477 -14.064 1.00 53.11 203 ALA B CA 1
ATOM 5706 C C . ALA B 1 203 ? -36.234 35.912 -13.907 1.00 52.84 203 ALA B C 1
ATOM 5707 O O . ALA B 1 203 ? -36.524 37.088 -13.665 1.00 52.12 203 ALA B O 1
ATOM 5709 N N . VAL B 1 204 ? -37.139 34.953 -14.064 1.00 52.25 204 VAL B N 1
ATOM 5710 C CA . VAL B 1 204 ? -38.545 35.171 -13.763 1.00 51.73 204 VAL B CA 1
ATOM 5711 C C . VAL B 1 204 ? -38.720 35.176 -12.246 1.00 50.53 204 VAL B C 1
ATOM 5712 O O . VAL B 1 204 ? -39.242 36.134 -11.682 1.00 51.23 204 VAL B O 1
ATOM 5716 N N . ILE B 1 205 ? -38.274 34.102 -11.600 1.00 50.30 205 ILE B N 1
ATOM 5717 C CA . ILE B 1 205 ? -38.334 33.953 -10.146 1.00 49.64 205 ILE B CA 1
ATOM 5718 C C . ILE B 1 205 ? -37.738 35.139 -9.387 1.00 50.48 205 ILE B C 1
ATOM 5719 O O . ILE B 1 205 ? -38.335 35.613 -8.423 1.00 51.98 205 ILE B O 1
ATOM 5724 N N . ALA B 1 206 ? -36.578 35.630 -9.818 1.00 50.67 206 ALA B N 1
ATOM 5725 C CA . ALA B 1 206 ? -36.027 36.873 -9.265 1.00 50.34 206 ALA B CA 1
ATOM 5726 C C . ALA B 1 206 ? -36.999 38.036 -9.378 1.00 49.43 206 ALA B C 1
ATOM 5727 O O . ALA B 1 206 ? -37.200 38.777 -8.416 1.00 49.23 206 ALA B O 1
ATOM 5729 N N . SER B 1 207 ? -37.583 38.195 -10.563 1.00 48.92 207 SER B N 1
ATOM 5730 C CA . SER B 1 207 ? -38.459 39.328 -10.872 1.00 48.00 207 SER B CA 1
ATOM 5731 C C . SER B 1 207 ? -39.770 39.396 -10.084 1.00 46.72 207 SER B C 1
ATOM 5732 O O . SER B 1 207 ? -40.325 40.477 -9.898 1.00 46.84 207 SER B O 1
ATOM 5735 N N . ILE B 1 208 ? -40.283 38.252 -9.645 1.00 46.40 208 ILE B N 1
ATOM 5736 C CA . ILE B 1 208 ? -41.551 38.216 -8.917 1.00 45.61 208 ILE B CA 1
ATOM 5737 C C . ILE B 1 208 ? -41.401 37.601 -7.527 1.00 46.16 208 ILE B C 1
ATOM 5738 O O . ILE B 1 208 ? -42.400 37.300 -6.870 1.00 45.03 208 ILE B O 1
ATOM 5743 N N . SER B 1 209 ? -40.160 37.405 -7.090 1.00 45.99 209 SER B N 1
ATOM 5744 C CA . SER B 1 209 ? -39.901 36.843 -5.770 1.00 46.82 209 SER B CA 1
ATOM 5745 C C . SER B 1 209 ? -40.440 37.715 -4.636 1.00 46.45 209 SER B C 1
ATOM 5746 O O . SER B 1 209 ? -40.666 37.224 -3.534 1.00 46.79 209 SER B O 1
ATOM 5749 N N . LYS B 1 210 ? -40.665 38.996 -4.908 1.00 47.24 210 LYS B N 1
ATOM 5750 C CA . LYS B 1 210 ? -41.318 39.887 -3.952 1.00 48.45 210 LYS B CA 1
ATOM 5751 C C . LYS B 1 210 ? -42.637 39.302 -3.442 1.00 49.54 210 LYS B C 1
ATOM 5752 O O . LYS B 1 210 ? -43.070 39.610 -2.329 1.00 50.50 210 LYS B O 1
ATOM 5758 N N . GLU B 1 211 ? -43.271 38.470 -4.266 1.00 49.67 211 GLU B N 1
ATOM 5759 C CA . GLU B 1 211 ? -44.631 37.986 -4.031 1.00 48.67 211 GLU B CA 1
ATOM 5760 C C . GLU B 1 211 ? -44.665 36.753 -3.138 1.00 49.53 211 GLU B C 1
ATOM 5761 O O . GLU B 1 211 ? -45.737 36.245 -2.812 1.00 50.58 211 GLU B O 1
ATOM 5767 N N . MET B 1 212 ? -43.484 36.280 -2.751 1.00 49.65 212 MET B N 1
ATOM 5768 C CA . MET B 1 212 ? -43.342 35.077 -1.938 1.00 49.88 212 MET B CA 1
ATOM 5769 C C . MET B 1 212 ? -42.359 35.315 -0.793 1.00 49.93 212 MET B C 1
ATOM 5770 O O . MET B 1 212 ? -41.426 34.522 -0.621 1.00 51.00 212 MET B O 1
ATOM 5775 N N . PRO B 1 213 ? -42.554 36.397 -0.011 1.00 50.11 213 PRO B N 1
ATOM 5776 C CA . PRO B 1 213 ? -41.532 36.768 0.965 1.00 49.43 213 PRO B CA 1
ATOM 5777 C C . PRO B 1 213 ? -40.975 35.526 1.661 1.00 49.31 213 PRO B C 1
ATOM 5778 O O . PRO B 1 213 ? -41.736 34.727 2.213 1.00 49.94 213 PRO B O 1
ATOM 5782 N N . GLY B 1 214 ? -39.659 35.355 1.589 1.00 47.52 214 GLY B N 1
ATOM 5783 C CA . GLY B 1 214 ? -39.014 34.143 2.066 1.00 45.04 214 GLY B CA 1
ATOM 5784 C C . GLY B 1 214 ? -38.197 33.521 0.951 1.00 43.93 214 GLY B C 1
ATOM 5785 O O . GLY B 1 214 ? -37.128 32.968 1.192 1.00 42.07 214 GLY B O 1
ATOM 5786 N N . ILE B 1 215 ? -38.699 33.641 -0.275 1.00 43.75 215 ILE B N 1
ATOM 5787 C CA . ILE B 1 215 ? -38.069 33.039 -1.453 1.00 41.31 215 ILE B CA 1
ATOM 5788 C C . ILE B 1 215 ? -37.193 34.021 -2.233 1.00 41.20 215 ILE B C 1
ATOM 5789 O O . ILE B 1 215 ? -37.506 35.209 -2.341 1.00 40.75 215 ILE B O 1
ATOM 5794 N N . SER B 1 216 ? -36.089 33.508 -2.769 1.00 41.42 216 SER B N 1
ATOM 5795 C CA . SER B 1 216 ? -35.175 34.282 -3.603 1.00 41.80 216 SER B CA 1
ATOM 5796 C C . SER B 1 216 ? -34.186 33.346 -4.292 1.00 42.24 216 SER B C 1
ATOM 5797 O O . SER B 1 216 ? -34.003 32.198 -3.884 1.00 42.11 216 SER B O 1
ATOM 5800 N N . ILE B 1 217 ? -33.538 33.847 -5.336 1.00 42.90 217 ILE B N 1
ATOM 5801 C CA . ILE B 1 217 ? -32.461 33.106 -5.969 1.00 44.93 217 ILE B CA 1
ATOM 5802 C C . ILE B 1 217 ? -31.128 33.469 -5.316 1.00 46.06 217 ILE B C 1
ATOM 5803 O O . ILE B 1 217 ? -30.839 34.644 -5.096 1.00 46.33 217 ILE B O 1
ATOM 5808 N N . SER B 1 218 ? -30.334 32.459 -4.974 1.00 47.15 218 SER B N 1
ATOM 5809 C CA . SER B 1 218 ? -28.939 32.681 -4.592 1.00 49.10 218 SER B CA 1
ATOM 5810 C C . SER B 1 218 ? -28.034 31.687 -5.313 1.00 48.98 218 SER B C 1
ATOM 5811 O O . SER B 1 218 ? -28.516 30.822 -6.043 1.00 47.83 218 SER B O 1
ATOM 5814 N N . THR B 1 219 ? -26.727 31.823 -5.119 1.00 50.42 219 THR B N 1
ATOM 5815 C CA . THR B 1 219 ? -25.770 31.042 -5.901 1.00 53.60 219 THR B CA 1
ATOM 5816 C C . THR B 1 219 ? -24.868 30.177 -5.022 1.00 53.92 219 THR B C 1
ATOM 5817 O O . THR B 1 219 ? -24.279 30.668 -4.059 1.00 53.86 219 THR B O 1
ATOM 5821 N N . SER B 1 220 ? -24.767 28.890 -5.354 1.00 54.88 220 SER B N 1
ATOM 5822 C CA . SER B 1 220 ? -23.965 27.944 -4.581 1.00 55.45 220 SER B CA 1
ATOM 5823 C C . SER B 1 220 ? -23.037 27.118 -5.477 1.00 55.15 220 SER B C 1
ATOM 5824 O O . SER B 1 220 ? -23.104 27.217 -6.699 1.00 55.50 220 SER B O 1
ATOM 5827 N N . TRP B 1 221 ? -22.171 26.312 -4.873 1.00 54.02 221 TRP B N 1
ATOM 5828 C CA . TRP B 1 221 ? -21.148 25.603 -5.636 1.00 55.27 221 TRP B CA 1
ATOM 5829 C C . TRP B 1 221 ? -21.579 24.222 -6.113 1.00 54.50 221 TRP B C 1
ATOM 5830 O O . TRP B 1 221 ? -22.194 23.475 -5.363 1.00 53.91 221 TRP B O 1
ATOM 5841 N N . ASP B 1 222 ? -21.279 23.906 -7.371 1.00 54.63 222 ASP B N 1
ATOM 5842 C CA . ASP B 1 222 ? -21.298 22.529 -7.860 1.00 55.40 222 ASP B CA 1
ATOM 5843 C C . ASP B 1 222 ? -19.848 22.083 -7.916 1.00 53.99 222 ASP B C 1
ATOM 5844 O O . ASP B 1 222 ? -18.985 22.864 -8.316 1.00 53.95 222 ASP B O 1
ATOM 5849 N N . ARG B 1 223 ? -19.587 20.841 -7.514 1.00 53.43 223 ARG B N 1
ATOM 5850 C CA . ARG B 1 223 ? -18.237 20.281 -7.515 1.00 50.91 223 ARG B CA 1
ATOM 5851 C C . ARG B 1 223 ? -18.067 19.317 -8.688 1.00 50.84 223 ARG B C 1
ATOM 5852 O O . ARG B 1 223 ? -18.657 18.235 -8.689 1.00 51.88 223 ARG B O 1
ATOM 5860 N N . LYS B 1 224 ? -17.262 19.688 -9.681 1.00 49.44 224 LYS B N 1
ATOM 5861 C CA . LYS B 1 224 ? -17.070 18.790 -10.816 1.00 48.73 224 LYS B CA 1
ATOM 5862 C C . LYS B 1 224 ? -15.668 18.197 -10.958 1.00 47.93 224 LYS B C 1
ATOM 5863 O O . LYS B 1 224 ? -14.667 18.876 -10.721 1.00 46.18 224 LYS B O 1
ATOM 5869 N N . ILE B 1 225 ? -15.627 16.916 -11.319 1.00 47.54 225 ILE B N 1
ATOM 5870 C CA . ILE B 1 225 ? -14.394 16.184 -11.583 1.00 47.86 225 ILE B CA 1
ATOM 5871 C C . ILE B 1 225 ? -14.075 16.205 -13.076 1.00 47.82 225 ILE B C 1
ATOM 5872 O O . ILE B 1 225 ? -14.856 15.712 -13.891 1.00 47.32 225 ILE B O 1
ATOM 5877 N N . LEU B 1 226 ? -12.929 16.782 -13.424 1.00 47.70 226 LEU B N 1
ATOM 5878 C CA . LEU B 1 226 ? -12.448 16.806 -14.805 1.00 47.93 226 LEU B CA 1
ATOM 5879 C C . LEU B 1 226 ? -12.034 15.425 -15.298 1.00 48.95 226 LEU B C 1
ATOM 5880 O O . LEU B 1 226 ? -11.510 14.612 -14.533 1.00 48.96 226 LEU B O 1
ATOM 5885 N N . GLU B 1 227 ? -12.246 15.154 -16.582 1.00 51.23 227 GLU B N 1
ATOM 5886 C CA . GLU B 1 227 ? -11.785 13.886 -17.146 1.00 52.70 227 GLU B CA 1
ATOM 5887 C C . GLU B 1 227 ? -10.267 13.885 -17.149 1.00 51.19 227 GLU B C 1
ATOM 5888 O O . GLU B 1 227 ? -9.652 14.641 -17.904 1.00 52.77 227 GLU B O 1
ATOM 5894 N N . THR B 1 228 ? -9.679 13.078 -16.270 1.00 47.54 228 THR B N 1
ATOM 5895 C CA . THR B 1 228 ? -8.246 12.818 -16.274 1.00 44.09 228 THR B CA 1
ATOM 5896 C C . THR B 1 228 ? -8.085 11.375 -15.854 1.00 42.70 228 THR B C 1
ATOM 5897 O O . THR B 1 228 ? -9.054 10.770 -15.403 1.00 42.35 228 THR B O 1
ATOM 5901 N N . SER B 1 229 ? -6.888 10.820 -16.022 1.00 42.12 229 SER B N 1
ATOM 5902 C CA . SER B 1 229 ? -6.636 9.436 -15.618 1.00 42.50 229 SER B CA 1
ATOM 5903 C C . SER B 1 229 ? -6.648 9.251 -14.101 1.00 43.05 229 SER B C 1
ATOM 5904 O O . SER B 1 229 ? -6.517 8.125 -13.611 1.00 45.18 229 SER B O 1
ATOM 5907 N N . LEU B 1 230 ? -6.799 10.357 -13.376 1.00 41.51 230 LEU B N 1
ATOM 5908 C CA . LEU B 1 230 ? -6.844 10.352 -11.920 1.00 40.79 230 LEU B CA 1
ATOM 5909 C C . LEU B 1 230 ? -8.246 10.594 -11.368 1.00 39.94 230 LEU B C 1
ATOM 5910 O O . LEU B 1 230 ? -8.442 10.692 -10.158 1.00 38.61 230 LEU B O 1
ATOM 5915 N N . SER B 1 231 ? -9.224 10.670 -12.258 1.00 39.52 231 SER B N 1
ATOM 5916 C CA . SER B 1 231 ? -10.533 11.165 -11.873 1.00 39.36 231 SER B CA 1
ATOM 5917 C C . SER B 1 231 ? -11.175 10.248 -10.835 1.00 38.93 231 SER B C 1
ATOM 5918 O O . SER B 1 231 ? -11.798 10.722 -9.893 1.00 38.29 231 SER B O 1
ATOM 5921 N N . SER B 1 232 ? -11.019 8.941 -11.006 1.00 40.64 232 SER B N 1
ATOM 5922 C CA . SER B 1 232 ? -11.586 7.958 -10.083 1.00 42.08 232 SER B CA 1
ATOM 5923 C C . SER B 1 232 ? -10.891 7.918 -8.713 1.00 43.76 232 SER B C 1
ATOM 5924 O O . SER B 1 232 ? -11.522 7.557 -7.724 1.00 46.01 232 SER B O 1
ATOM 5927 N N . ILE B 1 233 ? -9.609 8.283 -8.666 1.00 44.52 233 ILE B N 1
ATOM 5928 C CA . ILE B 1 233 ? -8.810 8.403 -7.439 1.00 43.51 233 ILE B CA 1
ATOM 5929 C C . ILE B 1 233 ? -9.250 9.631 -6.624 1.00 44.07 233 ILE B C 1
ATOM 5930 O O . ILE B 1 233 ? -9.123 9.662 -5.394 1.00 40.87 233 ILE B O 1
ATOM 5935 N N . VAL B 1 234 ? -9.772 10.641 -7.315 1.00 42.03 234 VAL B N 1
ATOM 5936 C CA . VAL B 1 234 ? -10.158 11.877 -6.667 1.00 42.37 234 VAL B CA 1
ATOM 5937 C C . VAL B 1 234 ? -11.305 11.656 -5.677 1.00 44.36 234 VAL B C 1
ATOM 5938 O O . VAL B 1 234 ? -11.244 12.129 -4.547 1.00 45.66 234 VAL B O 1
ATOM 5942 N N . GLY B 1 235 ? -12.342 10.939 -6.099 1.00 44.04 235 GLY B N 1
ATOM 5943 C CA . GLY B 1 235 ? -13.473 10.625 -5.238 1.00 45.22 235 GLY B CA 1
ATOM 5944 C C . GLY B 1 235 ? -14.613 11.611 -5.403 1.00 45.71 235 GLY B C 1
ATOM 5945 O O . GLY B 1 235 ? -14.513 12.562 -6.179 1.00 47.47 235 GLY B O 1
ATOM 5946 N N . SER B 1 236 ? -15.703 11.403 -4.672 1.00 44.87 236 SER B N 1
ATOM 5947 C CA . SER B 1 236 ? -16.857 12.294 -4.806 1.00 44.62 236 SER B CA 1
ATOM 5948 C C . SER B 1 236 ? -17.081 13.167 -3.582 1.00 43.95 236 SER B C 1
ATOM 5949 O O . SER B 1 236 ? -16.428 12.995 -2.555 1.00 43.91 236 SER B O 1
ATOM 5952 N N . VAL B 1 237 ? -18.001 14.117 -3.713 1.00 44.57 237 VAL B N 1
ATOM 5953 C CA . VAL B 1 237 ? -18.390 15.003 -2.622 1.00 44.30 237 VAL B CA 1
ATOM 5954 C C . VAL B 1 237 ? -19.916 15.060 -2.577 1.00 45.64 237 VAL B C 1
ATOM 5955 O O . VAL B 1 237 ? -20.558 15.163 -3.620 1.00 46.58 237 VAL B O 1
ATOM 5959 N N . SER B 1 238 ? -20.494 15.000 -1.382 1.00 45.62 238 SER B N 1
ATOM 5960 C CA . SER B 1 238 ? -21.943 14.958 -1.241 1.00 47.58 238 SER B CA 1
ATOM 5961 C C . SER B 1 238 ? -22.634 16.147 -1.920 1.00 48.89 238 SER B C 1
ATOM 5962 O O . SER B 1 238 ? -22.195 17.292 -1.785 1.00 48.01 238 SER B O 1
ATOM 5965 N N . SER B 1 239 ? -23.715 15.879 -2.648 1.00 51.33 239 SER B N 1
ATOM 5966 C CA . SER B 1 239 ? -24.511 16.961 -3.239 1.00 55.66 239 SER B CA 1
ATOM 5967 C C . SER B 1 239 ? -25.221 17.847 -2.217 1.00 55.80 239 SER B C 1
ATOM 5968 O O . SER B 1 239 ? -25.357 17.511 -1.039 1.00 54.90 239 SER B O 1
ATOM 5971 N N . GLU B 1 240 ? -25.674 18.996 -2.696 1.00 57.53 240 GLU B N 1
ATOM 5972 C CA . GLU B 1 240 ? -26.257 20.018 -1.839 1.00 60.83 240 GLU B CA 1
ATOM 5973 C C . GLU B 1 240 ? -27.702 19.706 -1.454 1.00 61.33 240 GLU B C 1
ATOM 5974 O O . GLU B 1 240 ? -28.184 20.136 -0.405 1.00 60.21 240 GLU B O 1
ATOM 5980 N N . LYS B 1 241 ? -28.379 18.966 -2.326 1.00 63.03 241 LYS B N 1
ATOM 5981 C CA . LYS B 1 241 ? -29.671 18.365 -2.017 1.00 64.47 241 LYS B CA 1
ATOM 5982 C C . LYS B 1 241 ? -29.475 17.343 -0.897 1.00 64.82 241 LYS B C 1
ATOM 5983 O O . LYS B 1 241 ? -30.140 17.403 0.142 1.00 65.23 241 LYS B O 1
ATOM 5989 N N . ALA B 1 242 ? -28.540 16.423 -1.108 1.00 63.89 242 ALA B N 1
ATOM 5990 C CA . ALA B 1 242 ? -28.322 15.321 -0.181 1.00 63.74 242 ALA B CA 1
ATOM 5991 C C . ALA B 1 242 ? -27.803 15.769 1.185 1.00 63.97 242 ALA B C 1
ATOM 5992 O O . ALA B 1 242 ? -28.205 15.218 2.209 1.00 64.13 242 ALA B O 1
ATOM 5994 N N . GLY B 1 243 ? -26.919 16.764 1.208 1.00 64.37 243 GLY B N 1
ATOM 5995 C CA . GLY B 1 243 ? -26.267 17.199 2.447 1.00 64.18 243 GLY B CA 1
ATOM 5996 C C . GLY B 1 243 ? -25.300 16.193 3.059 1.00 64.63 243 GLY B C 1
ATOM 5997 O O . GLY B 1 243 ? -24.624 15.453 2.341 1.00 64.08 243 GLY B O 1
ATOM 5998 N N . LEU B 1 244 ? -25.227 16.170 4.390 1.00 64.94 244 LEU B N 1
ATOM 5999 C CA . LEU B 1 244 ? -24.447 15.171 5.134 1.00 64.82 244 LEU B CA 1
ATOM 6000 C C . LEU B 1 244 ? -25.043 13.762 5.052 1.00 65.24 244 LEU B C 1
ATOM 6001 O O . LEU B 1 244 ? -26.116 13.519 5.599 1.00 64.99 244 LEU B O 1
ATOM 6006 N N . PRO B 1 245 ? -24.338 12.819 4.401 1.00 66.98 245 PRO B N 1
ATOM 6007 C CA . PRO B 1 245 ? -24.858 11.450 4.341 1.00 67.25 245 PRO B CA 1
ATOM 6008 C C . PRO B 1 245 ? -25.409 11.000 5.696 1.00 67.07 245 PRO B C 1
ATOM 6009 O O . PRO B 1 245 ? -24.691 11.023 6.701 1.00 65.40 245 PRO B O 1
ATOM 6013 N N . ALA B 1 246 ? -26.680 10.605 5.703 1.00 67.24 246 ALA B N 1
ATOM 6014 C CA . ALA B 1 246 ? -27.427 10.338 6.931 1.00 68.00 246 ALA B CA 1
ATOM 6015 C C . ALA B 1 246 ? -26.791 9.324 7.888 1.00 68.50 246 ALA B C 1
ATOM 6016 O O . ALA B 1 246 ? -26.853 9.504 9.104 1.00 68.99 246 ALA B O 1
ATOM 6018 N N . GLU B 1 247 ? -26.184 8.266 7.356 1.00 68.32 247 GLU B N 1
ATOM 6019 C CA . GLU B 1 247 ? -25.552 7.253 8.200 1.00 68.71 247 GLU B CA 1
ATOM 6020 C C . GLU B 1 247 ? -24.363 7.821 8.972 1.00 68.85 247 GLU B C 1
ATOM 6021 O O . GLU B 1 247 ? -23.868 7.209 9.916 1.00 68.55 247 GLU B O 1
ATOM 6027 N N . GLU B 1 248 ? -23.902 8.998 8.566 1.00 70.05 248 GLU B N 1
ATOM 6028 C CA . GLU B 1 248 ? -22.772 9.641 9.224 1.00 70.87 248 GLU B CA 1
ATOM 6029 C C . GLU B 1 248 ? -23.180 10.885 10.012 1.00 70.38 248 GLU B C 1
ATOM 6030 O O . GLU B 1 248 ? -22.375 11.427 10.770 1.00 69.81 248 GLU B O 1
ATOM 6036 N N . ALA B 1 249 ? -24.431 11.316 9.843 1.00 70.84 249 ALA B N 1
ATOM 6037 C CA . ALA B 1 249 ? -24.939 12.573 10.407 1.00 70.68 249 ALA B CA 1
ATOM 6038 C C . ALA B 1 249 ? -24.455 12.866 11.824 1.00 71.24 249 ALA B C 1
ATOM 6039 O O . ALA B 1 249 ? -24.078 13.993 12.141 1.00 70.28 249 ALA B O 1
ATOM 6041 N N . GLU B 1 250 ? -24.466 11.840 12.668 1.00 73.00 250 GLU B N 1
ATOM 6042 C CA . GLU B 1 250 ? -24.029 11.958 14.056 1.00 74.96 250 GLU B CA 1
ATOM 6043 C C . GLU B 1 250 ? -22.574 12.402 14.172 1.00 74.82 250 GLU B C 1
ATOM 6044 O O . GLU B 1 250 ? -22.269 13.404 14.828 1.00 74.07 250 GLU B O 1
ATOM 6050 N N . SER B 1 251 ? -21.683 11.653 13.526 1.00 75.40 251 SER B N 1
ATOM 6051 C CA . SER B 1 251 ? -20.256 11.956 13.563 1.00 75.80 251 SER B CA 1
ATOM 6052 C C . SER B 1 251 ? -19.874 13.344 13.039 1.00 75.96 251 SER B C 1
ATOM 6053 O O . SER B 1 251 ? -19.018 14.002 13.630 1.00 76.46 251 SER B O 1
ATOM 6056 N N . TYR B 1 252 ? -20.503 13.803 11.957 1.00 75.71 252 TYR B N 1
ATOM 6057 C CA . TYR B 1 252 ? -20.202 15.130 11.407 1.00 75.17 252 TYR B CA 1
ATOM 6058 C C . TYR B 1 252 ? -20.767 16.271 12.251 1.00 74.81 252 TYR B C 1
ATOM 6059 O O . TYR B 1 252 ? -20.054 17.235 12.539 1.00 74.08 252 TYR B O 1
ATOM 6068 N N . LEU B 1 253 ? -22.041 16.167 12.628 1.00 74.65 253 LEU B N 1
ATOM 6069 C CA . LEU B 1 253 ? -22.684 17.169 13.480 1.00 74.63 253 LEU B CA 1
ATOM 6070 C C . LEU B 1 253 ? -21.842 17.401 14.731 1.00 74.93 253 LEU B C 1
ATOM 6071 O O . LEU B 1 253 ? -21.621 18.535 15.160 1.00 74.36 253 LEU B O 1
ATOM 6076 N N . LYS B 1 254 ? -21.374 16.298 15.303 1.00 75.45 254 LYS B N 1
ATOM 6077 C CA . LYS B 1 254 ? -20.503 16.317 16.471 1.00 76.37 254 LYS B CA 1
ATOM 6078 C C . LYS B 1 254 ? -19.211 17.110 16.240 1.00 76.97 254 LYS B C 1
ATOM 6079 O O . LYS B 1 254 ? -18.846 17.953 17.064 1.00 76.78 254 LYS B O 1
ATOM 6085 N N . LYS B 1 255 ? -18.535 16.854 15.119 1.00 77.04 255 LYS B N 1
ATOM 6086 C CA . LYS B 1 255 ? -17.267 17.519 14.797 1.00 76.82 255 LYS B CA 1
ATOM 6087 C C . LYS B 1 255 ? -17.395 19.040 14.710 1.00 76.41 255 LYS B C 1
ATOM 6088 O O . LYS B 1 255 ? -16.403 19.762 14.826 1.00 77.07 255 LYS B O 1
ATOM 6094 N N . GLY B 1 256 ? -18.613 19.531 14.503 1.00 74.94 256 GLY B N 1
ATOM 6095 C CA . GLY B 1 256 ? -18.836 20.967 14.384 1.00 73.44 256 GLY B CA 1
ATOM 6096 C C . GLY B 1 256 ? -19.480 21.352 13.066 1.00 72.54 256 GLY B C 1
ATOM 6097 O O . GLY B 1 256 ? -19.478 22.525 12.685 1.00 71.90 256 GLY B O 1
ATOM 6098 N N . TYR B 1 257 ? -20.045 20.358 12.383 1.00 71.51 257 TYR B N 1
ATOM 6099 C CA . TYR B 1 257 ? -20.621 20.538 11.052 1.00 70.17 257 TYR B CA 1
ATOM 6100 C C . TYR B 1 257 ? -22.110 20.882 11.090 1.00 69.76 257 TYR B C 1
ATOM 6101 O O . TYR B 1 257 ? -22.857 20.354 11.914 1.00 69.61 257 TYR B O 1
ATOM 6110 N N . SER B 1 258 ? -22.522 21.779 10.196 1.00 69.12 258 SER B N 1
ATOM 6111 C CA . SER B 1 258 ? -23.929 21.998 9.851 1.00 68.33 258 SER B CA 1
ATOM 6112 C C . SER B 1 258 ? -24.538 20.788 9.126 1.00 68.25 258 SER B C 1
ATOM 6113 O O . SER B 1 258 ? -23.827 19.837 8.788 1.00 68.80 258 SER B O 1
ATOM 6116 N N . LEU B 1 259 ? -25.846 20.817 8.876 1.00 67.62 259 LEU B N 1
ATOM 6117 C CA . LEU B 1 259 ? -26.563 19.632 8.387 1.00 67.05 259 LEU B CA 1
ATOM 6118 C C . LEU B 1 259 ? -26.608 19.460 6.863 1.00 66.56 259 LEU B C 1
ATOM 6119 O O . LEU B 1 259 ? -26.757 18.345 6.355 1.00 65.84 259 LEU B O 1
ATOM 6124 N N . ASN B 1 260 ? -26.472 20.565 6.136 1.00 65.85 260 ASN B N 1
ATOM 6125 C CA . ASN B 1 260 ? -26.477 20.528 4.677 1.00 64.75 260 ASN B CA 1
ATOM 6126 C C . ASN B 1 260 ? -25.116 20.892 4.085 1.00 64.44 260 ASN B C 1
ATOM 6127 O O . ASN B 1 260 ? -25.011 21.338 2.940 1.00 63.37 260 ASN B O 1
ATOM 6132 N N . ASP B 1 261 ? -24.073 20.710 4.890 1.00 64.41 261 ASP B N 1
ATOM 6133 C CA . ASP B 1 261 ? -22.707 20.864 4.414 1.00 64.29 261 ASP B CA 1
ATOM 6134 C C . ASP B 1 261 ? -22.415 19.824 3.352 1.00 62.75 261 ASP B C 1
ATOM 6135 O O . ASP B 1 261 ? -23.044 18.765 3.311 1.00 62.62 261 ASP B O 1
ATOM 6140 N N . ARG B 1 262 ? -21.441 20.135 2.508 1.00 61.58 262 ARG B N 1
ATOM 6141 C CA . ARG B 1 262 ? -20.957 19.146 1.560 1.00 60.26 262 ARG B CA 1
ATOM 6142 C C . ARG B 1 262 ? -19.582 18.618 1.950 1.00 56.57 262 ARG B C 1
ATOM 6143 O O . ARG B 1 262 ? -18.642 19.379 2.178 1.00 54.75 262 ARG B O 1
ATOM 6151 N N . VAL B 1 263 ? -19.495 17.298 2.057 1.00 54.42 263 VAL B N 1
ATOM 6152 C CA . VAL B 1 263 ? -18.285 16.640 2.522 1.00 51.27 263 VAL B CA 1
ATOM 6153 C C . VAL B 1 263 ? -17.841 15.551 1.553 1.00 49.09 263 VAL B C 1
ATOM 6154 O O . VAL B 1 263 ? -18.632 15.072 0.741 1.00 47.96 263 VAL B O 1
ATOM 6158 N N . GLY B 1 264 ? -16.568 15.180 1.644 1.00 47.28 264 GLY B N 1
ATOM 6159 C CA . GLY B 1 264 ? -16.011 14.086 0.855 1.00 45.57 264 GLY B CA 1
ATOM 6160 C C . GLY B 1 264 ? -16.570 12.743 1.278 1.00 44.49 264 GLY B C 1
ATOM 6161 O O . GLY B 1 264 ? -16.464 12.359 2.438 1.00 44.82 264 GLY B O 1
ATOM 6162 N N . THR B 1 265 ? -17.170 12.027 0.334 1.00 44.65 265 THR B N 1
ATOM 6163 C CA . THR B 1 265 ? -17.775 10.729 0.605 1.00 43.48 265 THR B CA 1
ATOM 6164 C C . THR B 1 265 ? -16.921 9.565 0.105 1.00 44.52 265 THR B C 1
ATOM 6165 O O . THR B 1 265 ? -17.173 8.412 0.460 1.00 44.05 265 THR B O 1
ATOM 6169 N N . SER B 1 266 ? -15.917 9.851 -0.722 1.00 43.64 266 SER B N 1
ATOM 6170 C CA . SER B 1 266 ? -15.041 8.779 -1.195 1.00 44.75 266 SER B CA 1
ATOM 6171 C C . SER B 1 266 ? -13.619 9.208 -1.537 1.00 42.87 266 SER B C 1
ATOM 6172 O O . SER B 1 266 ? -13.390 10.339 -1.966 1.00 41.31 266 SER B O 1
ATOM 6175 N N . TYR B 1 267 ? -12.687 8.277 -1.323 1.00 41.24 267 TYR B N 1
ATOM 6176 C CA . TYR B 1 267 ? -11.298 8.399 -1.746 1.00 38.34 267 TYR B CA 1
ATOM 6177 C C . TYR B 1 267 ? -10.657 9.699 -1.294 1.00 37.38 267 TYR B C 1
ATOM 6178 O O . TYR B 1 267 ? -10.959 10.156 -0.196 1.00 38.91 267 TYR B O 1
ATOM 6187 N N . LEU B 1 268 ? -9.789 10.310 -2.097 1.00 34.86 268 LEU B N 1
ATOM 6188 C CA . LEU B 1 268 ? -9.093 11.502 -1.620 1.00 33.60 268 LEU B CA 1
ATOM 6189 C C . LEU B 1 268 ? -9.992 12.605 -1.037 1.00 34.31 268 LEU B C 1
ATOM 6190 O O . LEU B 1 268 ? -9.577 13.299 -0.113 1.00 33.30 268 LEU B O 1
ATOM 6195 N N . GLU B 1 269 ? -11.191 12.818 -1.571 1.00 35.15 269 GLU B N 1
ATOM 6196 C CA . GLU B 1 269 ? -12.025 13.890 -1.024 1.00 38.04 269 GLU B CA 1
ATOM 6197 C C . GLU B 1 269 ? -12.351 13.563 0.430 1.00 38.15 269 GLU B C 1
ATOM 6198 O O . GLU B 1 269 ? -12.298 14.429 1.292 1.00 39.93 269 GLU B O 1
ATOM 6204 N N . LYS B 1 270 ? -12.679 12.305 0.701 1.00 40.00 270 LYS B N 1
ATOM 6205 C CA . LYS B 1 270 ? -12.920 11.862 2.068 1.00 41.01 270 LYS B CA 1
ATOM 6206 C C . LYS B 1 270 ? -11.634 11.940 2.903 1.00 41.17 270 LYS B C 1
ATOM 6207 O O . LYS B 1 270 ? -11.544 12.694 3.868 1.00 41.91 270 LYS B O 1
ATOM 6213 N N . GLN B 1 271 ? -10.612 11.194 2.511 1.00 39.74 271 GLN B N 1
ATOM 6214 C CA . GLN B 1 271 ? -9.358 11.208 3.259 1.00 39.38 271 GLN B CA 1
ATOM 6215 C C . GLN B 1 271 ? -8.904 12.616 3.639 1.00 37.46 271 GLN B C 1
ATOM 6216 O O . GLN B 1 271 ? -8.425 12.839 4.742 1.00 37.53 271 GLN B O 1
ATOM 6222 N N . TYR B 1 272 ? -8.986 13.567 2.719 1.00 35.50 272 TYR B N 1
ATOM 6223 C CA . TYR B 1 272 ? -8.453 14.892 3.028 1.00 36.48 272 TYR B CA 1
ATOM 6224 C C . TYR B 1 272 ? -9.537 15.935 3.303 1.00 36.06 272 TYR B C 1
ATOM 6225 O O . TYR B 1 272 ? -9.327 17.139 3.122 1.00 38.64 272 TYR B O 1
ATOM 6234 N N . GLU B 1 273 ? -10.684 15.455 3.775 1.00 37.85 273 GLU B N 1
ATOM 6235 C CA . GLU B 1 273 ? -11.845 16.301 4.048 1.00 42.38 273 GLU B CA 1
ATOM 6236 C C . GLU B 1 273 ? -11.581 17.456 5.010 1.00 42.82 273 GLU B C 1
ATOM 6237 O O . GLU B 1 273 ? -12.103 18.556 4.823 1.00 44.47 273 GLU B O 1
ATOM 6243 N N . GLU B 1 274 ? -10.763 17.214 6.028 1.00 43.89 274 GLU B N 1
ATOM 6244 C CA . GLU B 1 274 ? -10.490 18.236 7.031 1.00 45.46 274 GLU B CA 1
ATOM 6245 C C . GLU B 1 274 ? -9.633 19.340 6.430 1.00 43.42 274 GLU B C 1
ATOM 6246 O O . GLU B 1 274 ? -9.637 20.466 6.911 1.00 41.36 274 GLU B O 1
ATOM 6252 N N . VAL B 1 275 ? -8.879 19.003 5.391 1.00 42.00 275 VAL B N 1
ATOM 6253 C CA . VAL B 1 275 ? -7.993 19.969 4.747 1.00 43.56 275 VAL B CA 1
ATOM 6254 C C . VAL B 1 275 ? -8.698 20.759 3.638 1.00 42.84 275 VAL B C 1
ATOM 6255 O O . VAL B 1 275 ? -8.319 21.886 3.350 1.00 43.51 275 VAL B O 1
ATOM 6259 N N . LEU B 1 276 ? -9.727 20.167 3.037 1.00 43.70 276 LEU B N 1
ATOM 6260 C CA . LEU B 1 276 ? -10.349 20.686 1.822 1.00 42.82 276 LEU B CA 1
ATOM 6261 C C . LEU B 1 276 ? -11.542 21.561 2.194 1.00 45.34 276 LEU B C 1
ATOM 6262 O O . LEU B 1 276 ? -11.724 22.648 1.624 1.00 44.71 276 LEU B O 1
ATOM 6267 N N . GLN B 1 277 ? -12.331 21.108 3.169 1.00 47.07 277 GLN B N 1
ATOM 6268 C CA . GLN B 1 277 ? -13.467 21.900 3.662 1.00 48.21 277 GLN B CA 1
ATOM 6269 C C . GLN B 1 277 ? -13.077 23.320 4.068 1.00 49.48 277 GLN B C 1
ATOM 6270 O O . GLN B 1 277 ? -12.157 23.534 4.857 1.00 48.59 277 GLN B O 1
ATOM 6276 N N . GLY B 1 278 ? -13.786 24.304 3.528 1.00 51.22 278 GLY B N 1
ATOM 6277 C CA . GLY B 1 278 ? -13.447 25.688 3.821 1.00 53.30 278 GLY B CA 1
ATOM 6278 C C . GLY B 1 278 ? -13.939 26.111 5.193 1.00 54.79 278 GLY B C 1
ATOM 6279 O O . GLY B 1 278 ? -14.907 25.552 5.717 1.00 54.50 278 GLY B O 1
ATOM 6280 N N . LYS B 1 279 ? -13.268 27.096 5.780 1.00 55.14 279 LYS B N 1
ATOM 6281 C CA . LYS B 1 279 ? -13.759 27.691 7.014 1.00 57.51 279 LYS B CA 1
ATOM 6282 C C . LYS B 1 279 ? -15.075 28.446 6.771 1.00 58.50 279 LYS B C 1
ATOM 6283 O O . LYS B 1 279 ? -15.210 29.206 5.809 1.00 56.89 279 LYS B O 1
ATOM 6289 N N . ARG B 1 280 ? -16.046 28.229 7.654 1.00 60.13 280 ARG B N 1
ATOM 6290 C CA . ARG B 1 280 ? -17.373 28.823 7.512 1.00 62.47 280 ARG B CA 1
ATOM 6291 C C . ARG B 1 280 ? -17.413 30.278 7.982 1.00 63.03 280 ARG B C 1
ATOM 6292 O O . ARG B 1 280 ? -16.733 30.632 8.948 1.00 63.03 280 ARG B O 1
ATOM 6300 N N . PRO B 1 281 ? -18.183 31.135 7.282 1.00 64.45 281 PRO B N 1
ATOM 6301 C CA . PRO B 1 281 ? -18.575 32.417 7.877 1.00 64.92 281 PRO B CA 1
ATOM 6302 C C . PRO B 1 281 ? -19.636 32.252 8.966 1.00 65.45 281 PRO B C 1
ATOM 6303 O O . PRO B 1 281 ? -20.543 31.426 8.844 1.00 63.79 281 PRO B O 1
ATOM 6307 N N . VAL B 1 282 ? -19.494 33.025 10.039 1.00 67.40 282 VAL B N 1
ATOM 6308 C CA . VAL B 1 282 ? -20.510 33.111 11.086 1.00 68.88 282 VAL B CA 1
ATOM 6309 C C . VAL B 1 282 ? -20.926 34.569 11.261 1.00 69.68 282 VAL B C 1
ATOM 6310 O O . VAL B 1 282 ? -20.077 35.455 11.377 1.00 69.11 282 VAL B O 1
ATOM 6314 N N . LYS B 1 283 ? -22.235 34.807 11.249 1.00 71.80 283 LYS B N 1
ATOM 6315 C CA . LYS B 1 283 ? -22.803 36.125 11.524 1.00 73.33 283 LYS B CA 1
ATOM 6316 C C . LYS B 1 283 ? -23.894 36.003 12.583 1.00 74.55 283 LYS B C 1
ATOM 6317 O O . LYS B 1 283 ? -24.643 35.025 12.604 1.00 74.37 283 LYS B O 1
ATOM 6323 N N . GLU B 1 284 ? -23.980 36.998 13.460 1.00 76.43 284 GLU B N 1
ATOM 6324 C CA . GLU B 1 284 ? -25.071 37.072 14.422 1.00 77.69 284 GLU B CA 1
ATOM 6325 C C . GLU B 1 284 ? -25.739 38.434 14.312 1.00 79.03 284 GLU B C 1
ATOM 6326 O O . GLU B 1 284 ? -25.238 39.421 14.854 1.00 79.17 284 GLU B O 1
ATOM 6332 N N . ILE B 1 285 ? -26.861 38.486 13.600 1.00 80.61 285 ILE B N 1
ATOM 6333 C CA . ILE B 1 285 ? -27.620 39.726 13.475 1.00 81.60 285 ILE B CA 1
ATOM 6334 C C . ILE B 1 285 ? -28.490 39.914 14.724 1.00 82.58 285 ILE B C 1
ATOM 6335 O O . ILE B 1 285 ? -29.418 39.134 14.962 1.00 83.14 285 ILE B O 1
ATOM 6340 N N . HIS B 1 286 ? -28.165 40.924 15.533 1.00 82.84 286 HIS B N 1
ATOM 6341 C CA . HIS B 1 286 ? -28.930 41.212 16.747 1.00 82.83 286 HIS B CA 1
ATOM 6342 C C . HIS B 1 286 ? -30.223 41.949 16.398 1.00 82.17 286 HIS B C 1
ATOM 6343 O O . HIS B 1 286 ? -30.277 42.675 15.405 1.00 82.16 286 HIS B O 1
ATOM 6350 N N . LEU B 1 287 ? -31.259 41.753 17.212 1.00 81.62 287 LEU B N 1
ATOM 6351 C CA . LEU B 1 287 ? -32.623 42.121 16.827 1.00 80.95 287 LEU B CA 1
ATOM 6352 C C . LEU B 1 287 ? -33.279 43.276 17.597 1.00 80.07 287 LEU B C 1
ATOM 6353 O O . LEU B 1 287 ? -32.589 44.132 18.158 1.00 80.04 287 LEU B O 1
ATOM 6358 N N . ASP B 1 288 ? -34.611 43.312 17.590 1.00 78.45 288 ASP B N 1
ATOM 6359 C CA . ASP B 1 288 ? -35.369 44.370 18.262 1.00 76.62 288 ASP B CA 1
ATOM 6360 C C . ASP B 1 288 ? -36.682 43.916 18.921 1.00 75.78 288 ASP B C 1
ATOM 6361 O O . ASP B 1 288 ? -36.855 42.732 19.223 1.00 75.10 288 ASP B O 1
ATOM 6366 N N . LYS B 1 289 ? -37.589 44.862 19.169 1.00 74.80 289 LYS B N 1
ATOM 6367 C CA . LYS B 1 289 ? -38.883 44.578 19.797 1.00 73.39 289 LYS B CA 1
ATOM 6368 C C . LYS B 1 289 ? -39.768 43.622 18.990 1.00 73.21 289 LYS B C 1
ATOM 6369 O O . LYS B 1 289 ? -40.181 42.574 19.494 1.00 72.43 289 LYS B O 1
ATOM 6375 N N . HIS B 1 290 ? -40.043 43.987 17.739 1.00 72.80 290 HIS B N 1
ATOM 6376 C CA . HIS B 1 290 ? -40.897 43.206 16.842 1.00 72.06 290 HIS B CA 1
ATOM 6377 C C . HIS B 1 290 ? -40.441 41.760 16.632 1.00 71.95 290 HIS B C 1
ATOM 6378 O O . HIS B 1 290 ? -41.271 40.859 16.493 1.00 71.66 290 HIS B O 1
ATOM 6385 N N . GLY B 1 291 ? -39.128 41.547 16.591 1.00 72.28 291 GLY B N 1
ATOM 6386 C CA . GLY B 1 291 ? -38.559 40.224 16.342 1.00 72.36 291 GLY B CA 1
ATOM 6387 C C . GLY B 1 291 ? -37.603 40.233 15.165 1.00 73.18 291 GLY B C 1
ATOM 6388 O O . GLY B 1 291 ? -36.738 39.362 15.053 1.00 73.12 291 GLY B O 1
ATOM 6389 N N . ASP B 1 292 ? -37.769 41.228 14.295 1.00 74.34 292 ASP B N 1
ATOM 6390 C CA . ASP B 1 292 ? -36.940 41.420 13.103 1.00 75.43 292 ASP B CA 1
ATOM 6391 C C . ASP B 1 292 ? -35.483 41.690 13.477 1.00 76.62 292 ASP B C 1
ATOM 6392 O O . ASP B 1 292 ? -35.191 42.119 14.596 1.00 76.94 292 ASP B O 1
ATOM 6397 N N . MET B 1 293 ? -34.576 41.453 12.531 1.00 77.65 293 MET B N 1
ATOM 6398 C CA . MET B 1 293 ? -33.154 41.685 12.759 1.00 78.63 293 MET B CA 1
ATOM 6399 C C . MET B 1 293 ? -32.742 43.146 12.562 1.00 78.79 293 MET B C 1
ATOM 6400 O O . MET B 1 293 ? -33.400 43.906 11.844 1.00 78.68 293 MET B O 1
ATOM 6405 N N . GLU B 1 294 ? -31.656 43.531 13.229 1.00 78.85 294 GLU B N 1
ATOM 6406 C CA . GLU B 1 294 ? -31.000 44.807 12.974 1.00 79.03 294 GLU B CA 1
ATOM 6407 C C . GLU B 1 294 ? -29.614 44.588 12.361 1.00 79.11 294 GLU B C 1
ATOM 6408 O O . GLU B 1 294 ? -29.494 44.311 11.163 1.00 78.73 294 GLU B O 1
ATOM 6414 N N . SER B 1 295 ? -28.571 44.692 13.182 1.00 78.94 295 SER B N 1
ATOM 6415 C CA . SER B 1 295 ? -27.203 44.722 12.668 1.00 78.73 295 SER B CA 1
ATOM 6416 C C . SER B 1 295 ? -26.410 43.429 12.806 1.00 78.77 295 SER B C 1
ATOM 6417 O O . SER B 1 295 ? -26.473 42.743 13.828 1.00 78.33 295 SER B O 1
ATOM 6420 N N . VAL B 1 296 ? -25.638 43.139 11.761 1.00 78.61 296 VAL B N 1
ATOM 6421 C CA . VAL B 1 296 ? -24.903 41.886 11.629 1.00 78.46 296 VAL B CA 1
ATOM 6422 C C . VAL B 1 296 ? -23.512 41.981 12.259 1.00 78.36 296 VAL B C 1
ATOM 6423 O O . VAL B 1 296 ? -22.616 42.619 11.705 1.00 77.98 296 VAL B O 1
ATOM 6427 N N . GLU B 1 297 ? -23.334 41.352 13.417 1.00 78.50 297 GLU B N 1
ATOM 6428 C CA . GLU B 1 297 ? -22.008 41.246 14.018 1.00 78.85 297 GLU B CA 1
ATOM 6429 C C . GLU B 1 297 ? -21.222 40.101 13.380 1.00 78.21 297 GLU B C 1
ATOM 6430 O O . GLU B 1 297 ? -21.299 38.951 13.816 1.00 78.22 297 GLU B O 1
ATOM 6436 N N . ASN B 1 298 ? -20.484 40.434 12.325 1.00 77.98 298 ASN B N 1
ATOM 6437 C CA . ASN B 1 298 ? -19.702 39.456 11.577 1.00 77.74 298 ASN B CA 1
ATOM 6438 C C . ASN B 1 298 ? -18.553 38.896 12.413 1.00 78.16 298 ASN B C 1
ATOM 6439 O O . ASN B 1 298 ? -17.440 39.424 12.391 1.00 78.06 298 ASN B O 1
ATOM 6444 N N . ILE B 1 299 ? -18.835 37.826 13.150 1.00 78.70 299 ILE B N 1
ATOM 6445 C CA . ILE B 1 299 ? -17.840 37.205 14.024 1.00 79.08 299 ILE B CA 1
ATOM 6446 C C . ILE B 1 299 ? -16.627 36.654 13.262 1.00 79.10 299 ILE B C 1
ATOM 6447 O O . ILE B 1 299 ? -15.522 37.188 13.394 1.00 79.21 299 ILE B O 1
ATOM 6452 N N . GLU B 1 300 ? -16.829 35.607 12.462 1.00 78.82 300 GLU B N 1
ATOM 6453 C CA . GLU B 1 300 ? -15.740 34.980 11.707 1.00 78.51 300 GLU B CA 1
ATOM 6454 C C . GLU B 1 300 ? -15.961 35.076 10.197 1.00 78.00 300 GLU B C 1
ATOM 6455 O O . GLU B 1 300 ? -17.045 34.764 9.701 1.00 77.42 300 GLU B O 1
ATOM 6461 N N . GLU B 1 301 ? -14.931 35.499 9.470 1.00 77.95 301 GLU B N 1
ATOM 6462 C CA . GLU B 1 301 ? -14.998 35.550 8.008 1.00 77.98 301 GLU B CA 1
ATOM 6463 C C . GLU B 1 301 ? -14.465 34.269 7.355 1.00 76.57 301 GLU B C 1
ATOM 6464 O O . GLU B 1 301 ? -13.342 33.833 7.622 1.00 76.66 301 GLU B O 1
ATOM 6470 N N . GLY B 1 302 ? -15.290 33.665 6.505 1.00 74.87 302 GLY B N 1
ATOM 6471 C CA . GLY B 1 302 ? -14.955 32.399 5.864 1.00 71.83 302 GLY B CA 1
ATOM 6472 C C . GLY B 1 302 ? -13.887 32.466 4.787 1.00 70.11 302 GLY B C 1
ATOM 6473 O O . GLY B 1 302 ? -13.652 33.515 4.183 1.00 70.80 302 GLY B O 1
ATOM 6474 N N . SER B 1 303 ? -13.249 31.328 4.535 1.00 67.02 303 SER B N 1
ATOM 6475 C CA . SER B 1 303 ? -12.182 31.255 3.543 1.00 64.55 303 SER B CA 1
ATOM 6476 C C . SER B 1 303 ? -12.159 29.912 2.818 1.00 61.49 303 SER B C 1
ATOM 6477 O O . SER B 1 303 ? -12.468 28.872 3.401 1.00 60.01 303 SER B O 1
ATOM 6480 N N . LYS B 1 304 ? -11.785 29.959 1.543 1.00 59.34 304 LYS B N 1
ATOM 6481 C CA . LYS B 1 304 ? -11.603 28.768 0.717 1.00 57.05 304 LYS B CA 1
ATOM 6482 C C . LYS B 1 304 ? -10.744 27.751 1.450 1.00 55.71 304 LYS B C 1
ATOM 6483 O O . LYS B 1 304 ? -9.764 28.118 2.100 1.00 55.63 304 LYS B O 1
ATOM 6489 N N . GLY B 1 305 ? -11.120 26.480 1.333 1.00 54.62 305 GLY B N 1
ATOM 6490 C CA . GLY B 1 305 ? -10.366 25.383 1.928 1.00 52.08 305 GLY B CA 1
ATOM 6491 C C . GLY B 1 305 ? -9.017 25.278 1.255 1.00 50.62 305 GLY B C 1
ATOM 6492 O O . GLY B 1 305 ? -8.825 25.834 0.173 1.00 50.64 305 GLY B O 1
ATOM 6493 N N . LYS B 1 306 ? -8.087 24.558 1.878 1.00 47.98 306 LYS B N 1
ATOM 6494 C CA . LYS B 1 306 ? -6.734 24.443 1.333 1.00 46.34 306 LYS B CA 1
ATOM 6495 C C . LYS B 1 306 ? -6.612 23.373 0.253 1.00 44.02 306 LYS B C 1
ATOM 6496 O O . LYS B 1 306 ? -7.437 22.462 0.170 1.00 43.16 306 LYS B O 1
ATOM 6502 N N . ASN B 1 307 ? -5.564 23.488 -0.557 1.00 41.82 307 ASN B N 1
ATOM 6503 C CA . ASN B 1 307 ? -5.350 22.601 -1.700 1.00 41.54 307 ASN B CA 1
ATOM 6504 C C . ASN B 1 307 ? -4.429 21.444 -1.364 1.00 40.87 307 ASN B C 1
ATOM 6505 O O . ASN B 1 307 ? -3.500 21.617 -0.577 1.00 41.19 307 ASN B O 1
ATOM 6510 N N . ILE B 1 308 ? -4.682 20.274 -1.955 1.00 41.12 308 ILE B N 1
ATOM 6511 C CA . ILE B 1 308 ? -3.683 19.189 -1.975 1.00 38.57 308 ILE B CA 1
ATOM 6512 C C . ILE B 1 308 ? -3.059 19.007 -3.366 1.00 39.70 308 ILE B C 1
ATOM 6513 O O . ILE B 1 308 ? -3.755 19.081 -4.386 1.00 40.69 308 ILE B O 1
ATOM 6518 N N . LYS B 1 309 ? -1.750 18.774 -3.397 1.00 38.71 309 LYS B N 1
ATOM 6519 C CA . LYS B 1 309 ? -1.040 18.478 -4.625 1.00 37.16 309 LYS B CA 1
ATOM 6520 C C . LYS B 1 309 ? -0.522 17.059 -4.517 1.00 36.92 309 LYS B C 1
ATOM 6521 O O . LYS B 1 309 ? 0.100 16.717 -3.521 1.00 38.48 309 LYS B O 1
ATOM 6527 N N . LEU B 1 310 ? -0.737 16.260 -5.561 1.00 36.50 310 LEU B N 1
ATOM 6528 C CA . LEU B 1 310 ? -0.414 14.836 -5.570 1.00 34.94 310 LEU B CA 1
ATOM 6529 C C . LEU B 1 310 ? 1.027 14.564 -5.954 1.00 35.98 310 LEU B C 1
ATOM 6530 O O . LEU B 1 310 ? 1.735 15.450 -6.416 1.00 38.70 310 LEU B O 1
ATOM 6535 N N . THR B 1 311 ? 1.448 13.321 -5.765 1.00 38.91 311 THR B N 1
ATOM 6536 C CA . THR B 1 311 ? 2.790 12.871 -6.129 1.00 38.08 311 THR B CA 1
ATOM 6537 C C . THR B 1 311 ? 2.813 12.348 -7.572 1.00 39.04 311 THR B C 1
ATOM 6538 O O . THR B 1 311 ? 3.868 12.166 -8.167 1.00 39.31 311 THR B O 1
ATOM 6542 N N . ILE B 1 312 ? 1.639 12.088 -8.129 1.00 39.27 312 ILE B N 1
ATOM 6543 C CA . ILE B 1 312 ? 1.519 11.494 -9.452 1.00 39.11 312 ILE B CA 1
ATOM 6544 C C . ILE B 1 312 ? 1.498 12.581 -10.523 1.00 41.49 312 ILE B C 1
ATOM 6545 O O . ILE B 1 312 ? 0.736 13.547 -10.428 1.00 40.68 312 ILE B O 1
ATOM 6550 N N . ASP B 1 313 ? 2.330 12.407 -11.544 1.00 42.23 313 ASP B N 1
ATOM 6551 C CA . ASP B 1 313 ? 2.269 13.257 -12.723 1.00 44.22 313 ASP B CA 1
ATOM 6552 C C . ASP B 1 313 ? 1.243 12.733 -13.718 1.00 43.21 313 ASP B C 1
ATOM 6553 O O . ASP B 1 313 ? 1.309 11.581 -14.148 1.00 44.63 313 ASP B O 1
ATOM 6558 N N . LEU B 1 314 ? 0.307 13.587 -14.107 1.00 41.19 314 LEU B N 1
ATOM 6559 C CA . LEU B 1 314 ? -0.721 13.174 -15.053 1.00 43.37 314 LEU B CA 1
ATOM 6560 C C . LEU B 1 314 ? -0.129 12.542 -16.318 1.00 44.74 314 LEU B C 1
ATOM 6561 O O . LEU B 1 314 ? -0.640 11.515 -16.790 1.00 45.16 314 LEU B O 1
ATOM 6566 N N . ALA B 1 315 ? 0.958 13.130 -16.827 1.00 42.79 315 ALA B N 1
ATOM 6567 C CA . ALA B 1 315 ? 1.635 12.679 -18.048 1.00 42.81 315 ALA B CA 1
ATOM 6568 C C . ALA B 1 315 ? 2.269 11.294 -17.886 1.00 45.28 315 ALA B C 1
ATOM 6569 O O . ALA B 1 315 ? 2.166 10.451 -18.778 1.00 44.80 315 ALA B O 1
ATOM 6571 N N . PHE B 1 316 ? 2.937 11.084 -16.752 1.00 42.99 316 PHE B N 1
ATOM 6572 C CA . PHE B 1 316 ? 3.519 9.796 -16.425 1.00 42.58 316 PHE B CA 1
ATOM 6573 C C . PHE B 1 316 ? 2.446 8.710 -16.296 1.00 41.86 316 PHE B C 1
ATOM 6574 O O . PHE B 1 316 ? 2.543 7.654 -16.925 1.00 42.55 316 PHE B O 1
ATOM 6582 N N . GLN B 1 317 ? 1.438 8.982 -15.471 1.00 42.46 317 GLN B N 1
ATOM 6583 C CA . GLN B 1 317 ? 0.263 8.128 -15.335 1.00 41.25 317 GLN B CA 1
ATOM 6584 C C . GLN B 1 317 ? -0.370 7.825 -16.683 1.00 43.38 317 GLN B C 1
ATOM 6585 O O . GLN B 1 317 ? -0.821 6.703 -16.911 1.00 46.20 317 GLN B O 1
ATOM 6591 N N . ASP B 1 318 ? -0.448 8.822 -17.568 1.00 45.24 318 ASP B N 1
ATOM 6592 C CA . ASP B 1 318 ? -0.994 8.584 -18.915 1.00 44.67 318 ASP B CA 1
ATOM 6593 C C . ASP B 1 318 ? -0.151 7.594 -19.715 1.00 42.20 318 ASP B C 1
ATOM 6594 O O . ASP B 1 318 ? -0.689 6.766 -20.435 1.00 41.27 318 ASP B O 1
ATOM 6599 N N . SER B 1 319 ? 1.166 7.670 -19.627 1.00 41.05 319 SER B N 1
ATOM 6600 C CA . SER B 1 319 ? 1.945 6.742 -20.436 1.00 45.20 319 SER B CA 1
ATOM 6601 C C . SER B 1 319 ? 2.005 5.327 -19.836 1.00 45.97 319 SER B C 1
ATOM 6602 O O . SER B 1 319 ? 2.032 4.338 -20.563 1.00 46.75 319 SER B O 1
ATOM 6605 N N . VAL B 1 320 ? 1.941 5.209 -18.510 1.00 45.26 320 VAL B N 1
ATOM 6606 C CA . VAL B 1 320 ? 1.768 3.881 -17.919 1.00 40.85 320 VAL B CA 1
ATOM 6607 C C . VAL B 1 320 ? 0.445 3.220 -18.331 1.00 40.19 320 VAL B C 1
ATOM 6608 O O . VAL B 1 320 ? 0.411 2.023 -18.643 1.00 39.02 320 VAL B O 1
ATOM 6612 N N . ASP B 1 321 ? -0.639 3.993 -18.328 1.00 38.06 321 ASP B N 1
ATOM 6613 C CA . ASP B 1 321 ? -1.942 3.459 -18.730 1.00 39.00 321 ASP B CA 1
ATOM 6614 C C . ASP B 1 321 ? -1.885 2.980 -20.191 1.00 38.94 321 ASP B C 1
ATOM 6615 O O . ASP B 1 321 ? -2.449 1.942 -20.530 1.00 37.96 321 ASP B O 1
ATOM 6620 N N . ALA B 1 322 ? -1.203 3.737 -21.050 1.00 39.76 322 ALA B N 1
ATOM 6621 C CA . ALA B 1 322 ? -1.049 3.373 -22.464 1.00 41.18 322 ALA B CA 1
ATOM 6622 C C . ALA B 1 322 ? -0.208 2.108 -22.621 1.00 40.63 322 ALA B C 1
ATOM 6623 O O . ALA B 1 322 ? -0.535 1.224 -23.425 1.00 42.43 322 ALA B O 1
ATOM 6625 N N . LEU B 1 323 ? 0.864 2.011 -21.840 1.00 40.13 323 LEU B N 1
ATOM 6626 C CA . LEU B 1 323 ? 1.760 0.856 -21.947 1.00 39.82 323 LEU B CA 1
ATOM 6627 C C . LEU B 1 323 ? 0.991 -0.401 -21.574 1.00 38.29 323 LEU B C 1
ATOM 6628 O O . LEU B 1 323 ? 1.134 -1.448 -22.198 1.00 41.40 323 LEU B O 1
ATOM 6633 N N . LEU B 1 324 ? 0.177 -0.293 -20.534 1.00 36.43 324 LEU B N 1
ATOM 6634 C CA . LEU B 1 324 ? -0.541 -1.447 -20.006 1.00 39.57 324 LEU B CA 1
ATOM 6635 C C . LEU B 1 324 ? -1.609 -1.868 -21.008 1.00 36.26 324 LEU B C 1
ATOM 6636 O O . LEU B 1 324 ? -1.888 -3.043 -21.203 1.00 35.01 324 LEU B O 1
ATOM 6641 N N . LYS B 1 325 ? -2.236 -0.896 -21.646 1.00 37.44 325 LYS B N 1
ATOM 6642 C CA . LYS B 1 325 ? -3.284 -1.249 -22.592 1.00 40.13 325 LYS B CA 1
ATOM 6643 C C . LYS B 1 325 ? -2.669 -1.916 -23.823 1.00 39.02 325 LYS B C 1
ATOM 6644 O O . LYS B 1 325 ? -3.184 -2.913 -24.317 1.00 38.29 325 LYS B O 1
ATOM 6650 N N . SER B 1 326 ? -1.530 -1.405 -24.268 1.00 39.99 326 SER B N 1
ATOM 6651 C CA . SER B 1 326 ? -0.822 -1.969 -25.411 1.00 40.62 326 SER B CA 1
ATOM 6652 C C . SER B 1 326 ? -0.429 -3.424 -25.152 1.00 39.63 326 SER B C 1
ATOM 6653 O O . SER B 1 326 ? -0.766 -4.320 -25.924 1.00 39.79 326 SER B O 1
ATOM 6656 N N . TYR B 1 327 ? 0.271 -3.681 -24.052 1.00 39.98 327 TYR B N 1
ATOM 6657 C CA . TYR B 1 327 ? 0.605 -5.062 -23.694 1.00 37.98 327 TYR B CA 1
ATOM 6658 C C . TYR B 1 327 ? -0.638 -5.938 -23.528 1.00 34.35 327 TYR B C 1
ATOM 6659 O O . TYR B 1 327 ? -0.687 -7.067 -23.990 1.00 36.07 327 TYR B O 1
ATOM 6668 N N . PHE B 1 328 ? -1.657 -5.450 -22.845 1.00 36.74 328 PHE B N 1
ATOM 6669 C CA . PHE B 1 328 ? -2.804 -6.317 -22.650 1.00 38.45 328 PHE B CA 1
ATOM 6670 C C . PHE B 1 328 ? -3.526 -6.706 -23.945 1.00 37.54 328 PHE B C 1
ATOM 6671 O O . PHE B 1 328 ? -3.880 -7.871 -24.105 1.00 39.28 328 PHE B O 1
ATOM 6679 N N . ASN B 1 329 ? -3.774 -5.748 -24.836 1.00 32.75 329 ASN B N 1
ATOM 6680 C CA . ASN B 1 329 ? -4.349 -6.075 -26.150 1.00 35.81 329 ASN B CA 1
ATOM 6681 C C . ASN B 1 329 ? -3.473 -7.058 -26.930 1.00 34.25 329 ASN B C 1
ATOM 6682 O O . ASN B 1 329 ? -3.994 -7.971 -27.560 1.00 35.97 329 ASN B O 1
ATOM 6687 N N . SER B 1 330 ? -2.154 -6.893 -26.850 1.00 35.85 330 SER B N 1
ATOM 6688 C CA . SER B 1 330 ? -1.213 -7.800 -27.503 1.00 38.17 330 SER B CA 1
ATOM 6689 C C . SER B 1 330 ? -1.342 -9.236 -26.989 1.00 39.88 330 SER B C 1
ATOM 6690 O O . SER B 1 330 ? -1.207 -10.190 -27.774 1.00 38.58 330 SER B O 1
ATOM 6693 N N . GLU B 1 331 ? -1.614 -9.398 -25.690 1.00 36.19 331 GLU B N 1
ATOM 6694 C CA . GLU B 1 331 ? -1.753 -10.750 -25.120 1.00 35.39 331 GLU B CA 1
ATOM 6695 C C . GLU B 1 331 ? -3.153 -11.325 -25.403 1.00 36.63 331 GLU B C 1
ATOM 6696 O O . GLU B 1 331 ? -3.347 -12.552 -25.352 1.00 36.42 331 GLU B O 1
ATOM 6702 N N . LEU B 1 332 ? -4.131 -10.447 -25.637 1.00 34.22 332 LEU B N 1
ATOM 6703 C CA . LEU B 1 332 ? -5.426 -10.887 -26.158 1.00 36.95 332 LEU B CA 1
ATOM 6704 C C . LEU B 1 332 ? -5.218 -11.373 -27.590 1.00 38.03 332 LEU B C 1
ATOM 6705 O O . LEU B 1 332 ? -5.747 -12.408 -27.991 1.00 37.73 332 LEU B O 1
ATOM 6710 N N . GLY B 1 333 ? -4.418 -10.619 -28.340 1.00 41.81 333 GLY B N 1
ATOM 6711 C CA . GLY B 1 333 ? -4.032 -10.977 -29.705 1.00 43.14 333 GLY B CA 1
ATOM 6712 C C . GLY B 1 333 ? -3.502 -12.393 -29.818 1.00 42.88 333 GLY B C 1
ATOM 6713 O O . GLY B 1 333 ? -3.997 -13.191 -30.612 1.00 43.43 333 GLY B O 1
ATOM 6714 N N . ASN B 1 334 ? -2.516 -12.735 -28.995 1.00 45.25 334 ASN B N 1
ATOM 6715 C CA . ASN B 1 334 ? -1.896 -14.052 -29.104 1.00 43.61 334 ASN B CA 1
ATOM 6716 C C . ASN B 1 334 ? -2.607 -15.168 -28.351 1.00 43.72 334 ASN B C 1
ATOM 6717 O O . ASN B 1 334 ? -2.240 -16.334 -28.518 1.00 44.49 334 ASN B O 1
ATOM 6722 N N . GLY B 1 335 ? -3.634 -14.817 -27.575 1.00 41.11 335 GLY B N 1
ATOM 6723 C CA . GLY B 1 335 ? -4.447 -15.799 -26.863 1.00 39.81 335 GLY B CA 1
ATOM 6724 C C . GLY B 1 335 ? -4.150 -15.911 -25.371 1.00 42.39 335 GLY B C 1
ATOM 6725 O O . GLY B 1 335 ? -5.012 -16.332 -24.600 1.00 41.48 335 GLY B O 1
ATOM 6726 N N . GLY B 1 336 ? -2.949 -15.517 -24.943 1.00 40.84 336 GLY B N 1
ATOM 6727 C CA . GLY B 1 336 ? -2.564 -15.657 -23.533 1.00 40.33 336 GLY B CA 1
ATOM 6728 C C . GLY B 1 336 ? -3.533 -15.040 -22.524 1.00 39.37 336 GLY B C 1
ATOM 6729 O O . GLY B 1 336 ? -3.809 -15.606 -21.461 1.00 38.88 336 GLY B O 1
ATOM 6730 N N . ALA B 1 337 ? -4.073 -13.872 -22.848 1.00 39.34 337 ALA B N 1
ATOM 6731 C CA . ALA B 1 337 ? -4.857 -13.117 -21.871 1.00 37.51 337 ALA B CA 1
ATOM 6732 C C . ALA B 1 337 ? -6.351 -13.404 -21.948 1.00 38.31 337 ALA B C 1
ATOM 6733 O O . ALA B 1 337 ? -7.150 -12.705 -21.314 1.00 38.39 337 ALA B O 1
ATOM 6735 N N . LYS B 1 338 ? -6.732 -14.429 -22.709 1.00 39.18 338 LYS B N 1
ATOM 6736 C CA . LYS B 1 338 ? -8.155 -14.723 -22.936 1.00 39.83 338 LYS B CA 1
ATOM 6737 C C . LYS B 1 338 ? -8.968 -14.807 -21.649 1.00 39.94 338 LYS B C 1
ATOM 6738 O O . LYS B 1 338 ? -10.070 -14.280 -21.587 1.00 40.41 338 LYS B O 1
ATOM 6744 N N . TYR B 1 339 ? -8.447 -15.459 -20.612 1.00 42.84 339 TYR B N 1
ATOM 6745 C CA . TYR B 1 339 ? -9.161 -15.453 -19.326 1.00 44.29 339 TYR B CA 1
ATOM 6746 C C . TYR B 1 339 ? -8.488 -14.659 -18.208 1.00 43.13 339 TYR B C 1
ATOM 6747 O O . TYR B 1 339 ? -8.714 -14.974 -17.042 1.00 42.57 339 TYR B O 1
ATOM 6756 N N . SER B 1 340 ? -7.659 -13.677 -18.560 1.00 39.29 340 SER B N 1
ATOM 6757 C CA . SER B 1 340 ? -7.128 -12.737 -17.575 1.00 37.42 340 SER B CA 1
ATOM 6758 C C . SER B 1 340 ? -8.090 -11.598 -17.220 1.00 37.59 340 SER B C 1
ATOM 6759 O O . SER B 1 340 ? -8.738 -11.006 -18.103 1.00 35.86 340 SER B O 1
ATOM 6762 N N . GLU B 1 341 ? -8.204 -11.297 -15.927 1.00 36.72 341 GLU B N 1
ATOM 6763 C CA . GLU B 1 341 ? -9.132 -10.273 -15.447 1.00 36.97 341 GLU B CA 1
ATOM 6764 C C . GLU B 1 341 ? -8.559 -8.883 -15.605 1.00 35.65 341 GLU B C 1
ATOM 6765 O O . GLU B 1 341 ? -9.235 -7.916 -15.274 1.00 36.39 341 GLU B O 1
ATOM 6771 N N . GLY B 1 342 ? -7.304 -8.767 -16.030 1.00 36.18 342 GLY B N 1
ATOM 6772 C CA . GLY B 1 342 ? -6.749 -7.435 -16.231 1.00 35.95 342 GLY B CA 1
ATOM 6773 C C . GLY B 1 342 ? -5.275 -7.463 -15.975 1.00 34.23 342 GLY B C 1
ATOM 6774 O O . GLY B 1 342 ? -4.708 -8.548 -15.871 1.00 37.56 342 GLY B O 1
ATOM 6775 N N . VAL B 1 343 ? -4.682 -6.275 -15.892 1.00 34.90 343 VAL B N 1
ATOM 6776 C CA . VAL B 1 343 ? -3.268 -6.079 -15.575 1.00 35.40 343 VAL B CA 1
ATOM 6777 C C . VAL B 1 343 ? -3.165 -4.817 -14.694 1.00 36.03 343 VAL B C 1
ATOM 6778 O O . VAL B 1 343 ? -3.885 -3.847 -14.916 1.00 39.02 343 VAL B O 1
ATOM 6782 N N . TYR B 1 344 ? -2.286 -4.834 -13.696 1.00 34.47 344 TYR B N 1
ATOM 6783 C CA . TYR B 1 344 ? -2.154 -3.722 -12.762 1.00 33.79 344 TYR B CA 1
ATOM 6784 C C . TYR B 1 344 ? -0.694 -3.358 -12.596 1.00 31.43 344 TYR B C 1
ATOM 6785 O O . TYR B 1 344 ? 0.159 -4.234 -12.661 1.00 35.06 344 TYR B O 1
ATOM 6794 N N . ALA B 1 345 ? -0.388 -2.082 -12.387 1.00 30.30 345 ALA B N 1
ATOM 6795 C CA . ALA B 1 345 ? 0.980 -1.735 -12.053 1.00 30.78 345 ALA B CA 1
ATOM 6796 C C . ALA B 1 345 ? 0.916 -0.575 -11.093 1.00 31.53 345 ALA B C 1
ATOM 6797 O O . ALA B 1 345 ? 0.023 0.263 -11.230 1.00 30.79 345 ALA B O 1
ATOM 6799 N N . VAL B 1 346 ? 1.860 -0.562 -10.150 1.00 31.88 346 VAL B N 1
ATOM 6800 C CA . VAL B 1 346 ? 2.044 0.514 -9.181 1.00 33.67 346 VAL B CA 1
ATOM 6801 C C . VAL B 1 346 ? 3.539 0.770 -9.122 1.00 34.98 346 VAL B C 1
ATOM 6802 O O . VAL B 1 346 ? 4.337 -0.164 -8.959 1.00 37.06 346 VAL B O 1
ATOM 6806 N N . ALA B 1 347 ? 3.916 2.034 -9.300 1.00 33.41 347 ALA B N 1
ATOM 6807 C CA . ALA B 1 347 ? 5.303 2.445 -9.144 1.00 34.89 347 ALA B CA 1
ATOM 6808 C C . ALA B 1 347 ? 5.366 3.387 -7.944 1.00 34.73 347 ALA B C 1
ATOM 6809 O O . ALA B 1 347 ? 4.497 4.236 -7.783 1.00 37.24 347 ALA B O 1
ATOM 6811 N N . LEU B 1 348 ? 6.426 3.260 -7.152 1.00 35.35 348 LEU B N 1
ATOM 6812 C CA . LEU B 1 348 ? 6.590 3.991 -5.908 1.00 37.46 348 LEU B CA 1
ATOM 6813 C C . LEU B 1 348 ? 8.008 4.520 -5.816 1.00 36.94 348 LEU B C 1
ATOM 6814 O O . LEU B 1 348 ? 8.973 3.887 -6.256 1.00 39.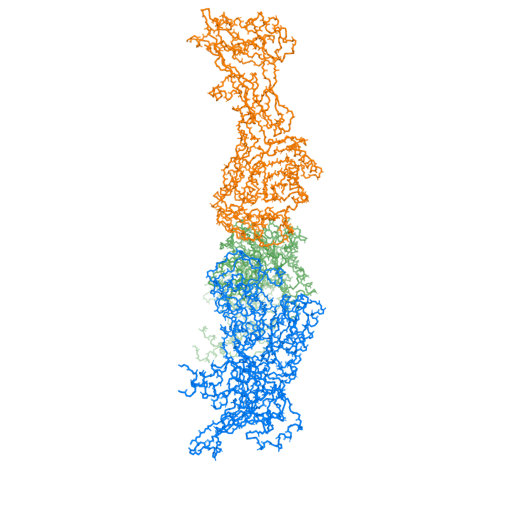65 348 LEU B O 1
ATOM 6819 N N . ASN B 1 349 ? 8.147 5.668 -5.176 1.00 37.66 349 ASN B N 1
ATOM 6820 C CA . ASN B 1 349 ? 9.475 6.137 -4.785 1.00 37.19 349 ASN B CA 1
ATOM 6821 C C . ASN B 1 349 ? 9.864 5.457 -3.456 1.00 37.42 349 ASN B C 1
ATOM 6822 O O . ASN B 1 349 ? 9.218 5.697 -2.430 1.00 35.83 349 ASN B O 1
ATOM 6827 N N . PRO B 1 350 ? 10.903 4.603 -3.480 1.00 35.32 350 PRO B N 1
ATOM 6828 C CA . PRO B 1 350 ? 11.273 3.736 -2.366 1.00 38.02 350 PRO B CA 1
ATOM 6829 C C . PRO B 1 350 ? 11.885 4.503 -1.197 1.00 40.51 350 PRO B C 1
ATOM 6830 O O . PRO B 1 350 ? 11.976 3.971 -0.082 1.00 40.20 350 PRO B O 1
ATOM 6834 N N . GLN B 1 351 ? 12.273 5.746 -1.470 1.00 40.86 351 GLN B N 1
ATOM 6835 C CA . GLN B 1 351 ? 12.932 6.586 -0.487 1.00 42.02 351 GLN B CA 1
ATOM 6836 C C . GLN B 1 351 ? 11.908 7.337 0.341 1.00 41.49 351 GLN B C 1
ATOM 6837 O O . GLN B 1 351 ? 12.195 7.693 1.482 1.00 41.34 351 GLN B O 1
ATOM 6843 N N . THR B 1 352 ? 10.723 7.570 -0.223 1.00 39.45 352 THR B N 1
ATOM 6844 C CA . THR B 1 352 ? 9.747 8.443 0.430 1.00 39.02 352 THR B CA 1
ATOM 6845 C C . THR B 1 352 ? 8.368 7.851 0.573 1.00 37.98 352 THR B C 1
ATOM 6846 O O . THR B 1 352 ? 7.592 8.348 1.381 1.00 40.52 352 THR B O 1
ATOM 6850 N N . GLY B 1 353 ? 8.046 6.824 -0.211 1.00 37.66 353 GLY B N 1
ATOM 6851 C CA . GLY B 1 353 ? 6.669 6.326 -0.281 1.00 37.12 353 GLY B CA 1
ATOM 6852 C C . GLY B 1 353 ? 5.751 7.010 -1.290 1.00 37.70 353 GLY B C 1
ATOM 6853 O O . GLY B 1 353 ? 4.602 6.598 -1.484 1.00 39.99 353 GLY B O 1
ATOM 6854 N N . ALA B 1 354 ? 6.233 8.073 -1.922 1.00 36.38 354 ALA B N 1
ATOM 6855 C CA . ALA B 1 354 ? 5.438 8.800 -2.911 1.00 39.13 354 ALA B CA 1
ATOM 6856 C C . ALA B 1 354 ? 4.958 7.883 -4.031 1.00 36.70 354 ALA B C 1
ATOM 6857 O O . ALA B 1 354 ? 5.725 7.114 -4.599 1.00 38.40 354 ALA B O 1
ATOM 6859 N N . VAL B 1 355 ? 3.683 7.974 -4.362 1.00 38.08 355 VAL B N 1
ATOM 6860 C CA . VAL B 1 355 ? 3.152 7.123 -5.412 1.00 40.65 355 VAL B CA 1
ATOM 6861 C C . VAL B 1 355 ? 3.470 7.773 -6.766 1.00 43.31 355 VAL B C 1
ATOM 6862 O O . VAL B 1 355 ? 3.067 8.915 -7.029 1.00 43.00 355 VAL B O 1
ATOM 6866 N N . LEU B 1 356 ? 4.188 7.048 -7.618 1.00 42.95 356 LEU B N 1
ATOM 6867 C CA . LEU B 1 356 ? 4.532 7.587 -8.938 1.00 42.36 356 LEU B CA 1
ATOM 6868 C C . LEU B 1 356 ? 3.454 7.295 -9.976 1.00 41.44 356 LEU B C 1
ATOM 6869 O O . LEU B 1 356 ? 3.134 8.164 -10.787 1.00 43.79 356 LEU B O 1
ATOM 6874 N N . SER B 1 357 ? 2.879 6.095 -9.946 1.00 40.12 357 SER B N 1
ATOM 6875 C CA . SER B 1 357 ? 1.606 5.892 -10.626 1.00 41.10 357 SER B CA 1
ATOM 6876 C C . SER B 1 357 ? 0.902 4.664 -10.069 1.00 39.06 357 SER B C 1
ATOM 6877 O O . SER B 1 357 ? 1.551 3.774 -9.524 1.00 38.19 357 SER B O 1
ATOM 6880 N N . MET B 1 358 ? -0.415 4.624 -10.229 1.00 37.71 358 MET B N 1
ATOM 6881 C CA . MET B 1 358 ? -1.226 3.462 -9.883 1.00 40.47 358 MET B CA 1
ATOM 6882 C C . MET B 1 358 ? -2.200 3.191 -11.029 1.00 38.34 358 MET B C 1
ATOM 6883 O O . MET B 1 358 ? -3.257 3.814 -11.081 1.00 36.34 358 MET B O 1
ATOM 6888 N N . SER B 1 359 ? -1.881 2.244 -11.903 1.00 39.01 359 SER B N 1
ATOM 6889 C CA . SER B 1 359 ? -2.713 1.998 -13.071 1.00 37.55 359 SER B CA 1
ATOM 6890 C C . SER B 1 359 ? -3.314 0.610 -13.017 1.00 38.07 359 SER B C 1
ATOM 6891 O O . SER B 1 359 ? -2.721 -0.358 -12.524 1.00 39.55 359 SER B O 1
ATOM 6894 N N . GLY B 1 360 ? -4.486 0.502 -13.610 1.00 36.39 360 GLY B N 1
ATOM 6895 C CA . GLY B 1 360 ? -5.078 -0.797 -13.790 1.00 36.69 360 GLY B CA 1
ATOM 6896 C C . GLY B 1 360 ? -6.018 -0.784 -14.976 1.00 39.60 360 GLY B C 1
ATOM 6897 O O . GLY B 1 360 ? -6.667 0.230 -15.299 1.00 39.13 360 GLY B O 1
ATOM 6898 N N . LEU B 1 361 ? -6.118 -1.955 -15.588 1.00 38.10 361 LEU B N 1
ATOM 6899 C CA . LEU B 1 361 ? -6.991 -2.132 -16.720 1.00 39.29 361 LEU B CA 1
ATOM 6900 C C . LEU B 1 361 ? -7.769 -3.407 -16.442 1.00 40.17 361 LEU B C 1
ATOM 6901 O O . LEU B 1 361 ? -7.202 -4.465 -16.200 1.00 40.79 361 LEU B O 1
ATOM 6906 N N . LYS B 1 362 ? -9.083 -3.287 -16.420 1.00 38.09 362 LYS B N 1
ATOM 6907 C CA . LYS B 1 362 ? -9.924 -4.411 -16.081 1.00 39.47 362 LYS B CA 1
ATOM 6908 C C . LYS B 1 362 ? -10.489 -5.031 -17.362 1.00 39.61 362 LYS B C 1
ATOM 6909 O O . LYS B 1 362 ? -11.021 -4.328 -18.234 1.00 37.74 362 LYS B O 1
ATOM 6915 N N . HIS B 1 363 ? -10.383 -6.354 -17.442 1.00 38.20 363 HIS B N 1
ATOM 6916 C CA . HIS B 1 363 ? -10.901 -7.112 -18.572 1.00 39.82 363 HIS B CA 1
ATOM 6917 C C . HIS B 1 363 ? -12.107 -7.945 -18.134 1.00 39.75 363 HIS B C 1
ATOM 6918 O O . HIS B 1 363 ? -11.972 -8.879 -17.355 1.00 40.56 363 HIS B O 1
ATOM 6925 N N . ASP B 1 364 ? -13.283 -7.624 -18.652 1.00 40.32 364 ASP B N 1
ATOM 6926 C CA . ASP B 1 364 ? -14.491 -8.349 -18.282 1.00 41.93 364 ASP B CA 1
ATOM 6927 C C . ASP B 1 364 ? -14.536 -9.702 -18.991 1.00 43.20 364 ASP B C 1
ATOM 6928 O O . ASP B 1 364 ? -14.527 -9.751 -20.226 1.00 39.74 364 ASP B O 1
ATOM 6933 N N . LEU B 1 365 ? -14.583 -10.797 -18.231 1.00 43.22 365 LEU B N 1
ATOM 6934 C CA . LEU B 1 365 ? -14.619 -12.120 -18.851 1.00 45.94 365 LEU B CA 1
ATOM 6935 C C . LEU B 1 365 ? -15.988 -12.451 -19.462 1.00 47.74 365 LEU B C 1
ATOM 6936 O O . LEU B 1 365 ? -16.154 -13.472 -20.125 1.00 47.60 365 LEU B O 1
ATOM 6941 N N . LYS B 1 366 ? -16.981 -11.595 -19.254 1.00 49.48 366 LYS B N 1
ATOM 6942 C CA . LYS B 1 366 ? -18.294 -11.869 -19.838 1.00 52.41 366 LYS B CA 1
ATOM 6943 C C . LYS B 1 366 ? -18.459 -11.100 -21.158 1.00 51.58 366 LYS B C 1
ATOM 6944 O O . LYS B 1 366 ? -18.875 -11.667 -22.167 1.00 54.03 366 LYS B O 1
ATOM 6950 N N . THR B 1 367 ? -18.090 -9.822 -21.178 1.00 49.79 367 THR B N 1
ATOM 6951 C CA . THR B 1 367 ? -18.314 -8.995 -22.361 1.00 46.76 367 THR B CA 1
ATOM 6952 C C . THR B 1 367 ? -17.068 -8.754 -23.212 1.00 48.23 367 THR B C 1
ATOM 6953 O O . THR B 1 367 ? -17.175 -8.323 -24.357 1.00 49.03 367 THR B O 1
ATOM 6957 N N . GLY B 1 368 ? -15.881 -8.992 -22.659 1.00 45.60 368 GLY B N 1
ATOM 6958 C CA . GLY B 1 368 ? -14.651 -8.687 -23.380 1.00 40.85 368 GLY B CA 1
ATOM 6959 C C . GLY B 1 368 ? -14.122 -7.272 -23.194 1.00 39.71 368 GLY B C 1
ATOM 6960 O O . GLY B 1 368 ? -12.975 -6.990 -23.539 1.00 38.60 368 GLY B O 1
ATOM 6961 N N . GLU B 1 369 ? -14.934 -6.382 -22.636 1.00 39.19 369 GLU B N 1
ATOM 6962 C CA . GLU B 1 369 ? -14.618 -4.958 -22.537 1.00 39.73 369 GLU B CA 1
ATOM 6963 C C . GLU B 1 369 ? -13.427 -4.672 -21.629 1.00 40.55 369 GLU B C 1
ATOM 6964 O O . GLU B 1 369 ? -13.255 -5.316 -20.598 1.00 39.76 369 GLU B O 1
ATOM 6970 N N . LEU B 1 370 ? -12.617 -3.693 -22.024 1.00 41.60 370 LEU B N 1
ATOM 6971 C CA . LEU B 1 370 ? -11.506 -3.202 -21.218 1.00 43.82 370 LEU B CA 1
ATOM 6972 C C . LEU B 1 370 ? -11.855 -1.849 -20.609 1.00 44.94 370 LEU B C 1
ATOM 6973 O O . LEU B 1 370 ? -12.290 -0.934 -21.303 1.00 48.82 370 LEU B O 1
ATOM 6978 N N . THR B 1 371 ? -11.648 -1.719 -19.306 1.00 45.15 371 THR B N 1
ATOM 6979 C CA . THR B 1 371 ? -11.977 -0.492 -18.608 1.00 46.93 371 THR B CA 1
ATOM 6980 C C . THR B 1 371 ? -10.844 -0.091 -17.663 1.00 47.14 371 THR B C 1
ATOM 6981 O O . THR B 1 371 ? -10.252 -0.932 -16.989 1.00 44.95 371 THR B O 1
ATOM 6985 N N . PRO B 1 372 ? -10.546 1.214 -17.611 1.00 47.65 372 PRO B N 1
ATOM 6986 C CA . PRO B 1 372 ? -9.703 1.765 -16.566 1.00 46.26 372 PRO B CA 1
ATOM 6987 C C . PRO B 1 372 ? -10.128 1.234 -15.206 1.00 44.68 372 PRO B C 1
ATOM 6988 O O . PRO B 1 372 ? -11.318 1.119 -14.932 1.00 45.25 372 PRO B O 1
ATOM 6992 N N . ASP B 1 373 ? -9.156 0.868 -14.375 1.00 42.96 373 ASP B N 1
ATOM 6993 C CA . ASP B 1 373 ? -9.435 0.357 -13.040 1.00 38.93 373 ASP B CA 1
ATOM 6994 C C . ASP B 1 373 ? -8.238 0.673 -12.118 1.00 41.37 373 ASP B C 1
ATOM 6995 O O . ASP B 1 373 ? -7.625 -0.221 -11.543 1.00 37.91 373 ASP B O 1
ATOM 7000 N N . SER B 1 374 ? -7.883 1.949 -12.008 1.00 40.60 374 SER B N 1
ATOM 7001 C CA . SER B 1 374 ? -6.815 2.400 -11.106 1.00 43.52 374 SER B CA 1
ATOM 7002 C C . SER B 1 374 ? -7.012 1.915 -9.673 1.00 43.74 374 SER B C 1
ATOM 7003 O O . SER B 1 374 ? -6.051 1.491 -9.010 1.00 43.87 374 SER B O 1
ATOM 7006 N N . LEU B 1 375 ? -8.253 2.039 -9.194 1.00 41.15 375 LEU B N 1
ATOM 7007 C CA . LEU B 1 375 ? -8.610 1.664 -7.828 1.00 41.84 375 LEU B CA 1
ATOM 7008 C C . LEU B 1 375 ? -8.431 0.167 -7.581 1.00 41.76 375 LEU B C 1
ATOM 7009 O O . LEU B 1 375 ? -8.310 -0.258 -6.441 1.00 44.32 375 LEU B O 1
ATOM 7014 N N . GLY B 1 376 ? -8.461 -0.638 -8.638 1.00 39.48 376 GLY B N 1
ATOM 7015 C CA . GLY B 1 376 ? -8.035 -2.031 -8.552 1.00 39.45 376 GLY B CA 1
ATOM 7016 C C . GLY B 1 376 ? -6.695 -2.280 -7.874 1.00 37.02 376 GLY B C 1
ATOM 7017 O O . GLY B 1 376 ? -6.486 -3.316 -7.274 1.00 38.61 376 GLY B O 1
ATOM 7018 N N . THR B 1 377 ? -5.764 -1.346 -7.965 1.00 38.27 377 THR B N 1
ATOM 7019 C CA . THR B 1 377 ? -4.476 -1.543 -7.316 1.00 37.23 377 THR B CA 1
ATOM 7020 C C . THR B 1 377 ? -4.549 -1.613 -5.792 1.00 39.04 377 THR B C 1
ATOM 7021 O O . THR B 1 377 ? -3.597 -2.061 -5.160 1.00 39.58 377 THR B O 1
ATOM 7025 N N . VAL B 1 378 ? -5.638 -1.125 -5.210 1.00 40.21 378 VAL B N 1
ATOM 7026 C CA . VAL B 1 378 ? -5.819 -1.128 -3.763 1.00 41.59 378 VAL B CA 1
ATOM 7027 C C . VAL B 1 378 ? -7.047 -1.917 -3.353 1.00 43.29 378 VAL B C 1
ATOM 7028 O O . VAL B 1 378 ? -7.223 -2.178 -2.162 1.00 44.19 378 VAL B O 1
ATOM 7032 N N . THR B 1 379 ? -7.868 -2.341 -4.318 1.00 43.82 379 THR B N 1
ATOM 7033 C CA . THR B 1 379 ? -9.092 -3.070 -3.972 1.00 43.36 379 THR B CA 1
ATOM 7034 C C . THR B 1 379 ? -9.199 -4.538 -4.403 1.00 42.14 379 THR B C 1
ATOM 7035 O O . THR B 1 379 ? -9.952 -5.304 -3.807 1.00 43.59 379 THR B O 1
ATOM 7039 N N . ASN B 1 380 ? -8.488 -4.948 -5.444 1.00 41.21 380 ASN B N 1
ATOM 7040 C CA . ASN B 1 380 ? -8.553 -6.340 -5.887 1.00 40.38 380 ASN B CA 1
ATOM 7041 C C . ASN B 1 380 ? -7.323 -7.136 -5.435 1.00 38.59 380 ASN B C 1
ATOM 7042 O O . ASN B 1 380 ? -6.238 -6.572 -5.279 1.00 35.44 380 ASN B O 1
ATOM 7047 N N . VAL B 1 381 ? -7.498 -8.445 -5.243 1.00 36.26 381 VAL B N 1
ATOM 7048 C CA . VAL B 1 381 ? -6.428 -9.299 -4.731 1.00 37.13 381 VAL B CA 1
ATOM 7049 C C . VAL B 1 381 ? -6.094 -10.416 -5.710 1.00 37.58 381 VAL B C 1
ATOM 7050 O O . VAL B 1 381 ? -6.981 -10.918 -6.386 1.00 34.99 381 VAL B O 1
ATOM 7054 N N . PHE B 1 382 ? -4.825 -10.804 -5.791 1.00 36.27 382 PHE B N 1
ATOM 7055 C CA . PHE B 1 382 ? -4.383 -11.739 -6.839 1.00 38.04 382 PHE B CA 1
ATOM 7056 C C . PHE B 1 382 ? -3.389 -12.724 -6.256 1.00 38.34 382 PHE B C 1
ATOM 7057 O O . PHE B 1 382 ? -2.653 -12.367 -5.334 1.00 39.42 382 PHE B O 1
ATOM 7065 N N . VAL B 1 383 ? -3.319 -13.944 -6.782 1.00 38.70 383 VAL B N 1
ATOM 7066 C CA . VAL B 1 383 ? -2.218 -14.784 -6.319 1.00 37.93 383 VAL B CA 1
ATOM 7067 C C . VAL B 1 383 ? -0.927 -14.123 -6.779 1.00 35.96 383 VAL B C 1
ATOM 7068 O O . VAL B 1 383 ? -0.844 -13.737 -7.929 1.00 35.21 383 VAL B O 1
ATOM 7072 N N . PRO B 1 384 ? 0.055 -13.941 -5.870 1.00 36.76 384 PRO B N 1
ATOM 7073 C CA . PRO B 1 384 ? 1.269 -13.196 -6.183 1.00 32.81 384 PRO B CA 1
ATOM 7074 C C . PRO B 1 384 ? 2.320 -14.006 -6.935 1.00 35.76 384 PRO B C 1
ATOM 7075 O O . PRO B 1 384 ? 3.139 -13.427 -7.652 1.00 38.85 384 PRO B O 1
ATOM 7079 N N . GLY B 1 385 ? 2.318 -15.328 -6.765 1.00 36.02 385 GLY B N 1
ATOM 7080 C CA . GLY B 1 385 ? 3.306 -16.195 -7.421 1.00 32.36 385 GLY B CA 1
ATOM 7081 C C . GLY B 1 385 ? 4.718 -16.004 -6.879 1.00 36.11 385 GLY B C 1
ATOM 7082 O O . GLY B 1 385 ? 4.898 -15.466 -5.777 1.00 33.57 385 GLY B O 1
ATOM 7083 N N . SER B 1 386 ? 5.717 -16.360 -7.691 1.00 32.96 386 SER B N 1
ATOM 7084 C CA . SER B 1 386 ? 7.114 -16.493 -7.263 1.00 35.82 386 SER B CA 1
ATOM 7085 C C . SER B 1 386 ? 7.822 -15.193 -6.872 1.00 35.67 386 SER B C 1
ATOM 7086 O O . SER B 1 386 ? 8.961 -15.218 -6.417 1.00 34.54 386 SER B O 1
ATOM 7089 N N . VAL B 1 387 ? 7.181 -14.045 -7.061 1.00 35.95 387 VAL B N 1
ATOM 7090 C CA . VAL B 1 387 ? 7.821 -12.806 -6.652 1.00 34.47 387 VAL B CA 1
ATOM 7091 C C . VAL B 1 387 ? 8.088 -12.790 -5.151 1.00 34.84 387 VAL B C 1
ATOM 7092 O O . VAL B 1 387 ? 8.966 -12.055 -4.687 1.00 33.88 387 VAL B O 1
ATOM 7096 N N . VAL B 1 388 ? 7.344 -13.611 -4.407 1.00 37.53 388 VAL B N 1
ATOM 7097 C CA . VAL B 1 388 ? 7.357 -13.537 -2.957 1.00 37.84 388 VAL B CA 1
ATOM 7098 C C . VAL B 1 388 ? 8.480 -14.328 -2.306 1.00 38.65 388 VAL B C 1
ATOM 7099 O O . VAL B 1 388 ? 8.559 -14.312 -1.077 1.00 40.42 388 VAL B O 1
ATOM 7103 N N . LYS B 1 389 ? 9.350 -14.976 -3.088 1.00 36.23 389 LYS B N 1
ATOM 7104 C CA . LYS B 1 389 ? 10.310 -15.928 -2.518 1.00 33.10 389 LYS B CA 1
ATOM 7105 C C . LYS B 1 389 ? 11.363 -15.312 -1.602 1.00 35.25 389 LYS B C 1
ATOM 7106 O O . LYS B 1 389 ? 11.888 -16.018 -0.744 1.00 34.29 389 LYS B O 1
ATOM 7112 N N . ALA B 1 390 ? 11.657 -14.021 -1.791 1.00 32.10 390 ALA B N 1
ATOM 7113 C CA . ALA B 1 390 ? 12.538 -13.261 -0.908 1.00 33.27 390 ALA B CA 1
ATOM 7114 C C . ALA B 1 390 ? 11.926 -13.060 0.471 1.00 34.71 390 ALA B C 1
ATOM 7115 O O . ALA B 1 390 ? 12.665 -12.943 1.456 1.00 34.02 390 ALA B O 1
ATOM 7117 N N . ALA B 1 391 ? 10.594 -13.002 0.557 1.00 33.42 391 ALA B N 1
ATOM 7118 C CA . ALA B 1 391 ? 9.984 -12.826 1.869 1.00 33.34 391 ALA B CA 1
ATOM 7119 C C . ALA B 1 391 ? 10.054 -14.156 2.642 1.00 36.10 391 ALA B C 1
ATOM 7120 O O . ALA B 1 391 ? 10.276 -14.158 3.848 1.00 36.74 391 ALA B O 1
ATOM 7122 N N . THR B 1 392 ? 9.925 -15.285 1.945 1.00 36.38 392 THR B N 1
ATOM 7123 C CA . THR B 1 392 ? 10.040 -16.617 2.567 1.00 34.57 392 THR B CA 1
ATOM 7124 C C . THR B 1 392 ? 11.428 -16.934 3.136 1.00 34.55 392 THR B C 1
ATOM 7125 O O . THR B 1 392 ? 11.538 -17.431 4.263 1.00 36.17 392 THR B O 1
ATOM 7129 N N . ILE B 1 393 ? 12.472 -16.677 2.351 1.00 33.10 393 ILE B N 1
ATOM 7130 C CA . ILE B 1 393 ? 13.858 -16.801 2.804 1.00 34.19 393 ILE B CA 1
ATOM 7131 C C . ILE B 1 393 ? 14.113 -15.908 4.044 1.00 36.98 393 ILE B C 1
ATOM 7132 O O . ILE B 1 393 ? 14.762 -16.320 5.011 1.00 35.43 393 ILE B O 1
ATOM 7137 N N . SER B 1 394 ? 13.588 -14.686 4.019 1.00 37.03 394 SER B N 1
ATOM 7138 C CA . SER B 1 394 ? 13.640 -13.790 5.179 1.00 37.47 394 SER B CA 1
ATOM 7139 C C . SER B 1 394 ? 13.100 -14.496 6.422 1.00 35.86 394 SER B C 1
ATOM 7140 O O . SER B 1 394 ? 13.637 -14.355 7.513 1.00 38.49 394 SER B O 1
ATOM 7143 N N . SER B 1 395 ? 12.059 -15.290 6.246 1.00 38.19 395 SER B N 1
ATOM 7144 C CA . SER B 1 395 ? 11.399 -15.914 7.378 1.00 37.11 395 SER B CA 1
ATOM 7145 C C . SER B 1 395 ? 12.319 -17.010 7.903 1.00 36.97 395 SER B C 1
ATOM 7146 O O . SER B 1 395 ? 12.352 -17.286 9.106 1.00 35.65 395 SER B O 1
ATOM 7149 N N . GLY B 1 396 ? 13.068 -17.616 6.982 1.00 37.70 396 GLY B N 1
ATOM 7150 C CA . GLY B 1 396 ? 14.050 -18.635 7.324 1.00 33.50 396 GLY B CA 1
ATOM 7151 C C . GLY B 1 396 ? 15.120 -18.032 8.208 1.00 35.38 396 GLY B C 1
ATOM 7152 O O . GLY B 1 396 ? 15.503 -18.633 9.201 1.00 35.56 396 GLY B O 1
ATOM 7153 N N . TRP B 1 397 ? 15.593 -16.837 7.863 1.00 36.08 397 TRP B N 1
ATOM 7154 C CA . TRP B 1 397 ? 16.598 -16.140 8.672 1.00 37.13 397 TRP B CA 1
ATOM 7155 C C . TRP B 1 397 ? 16.023 -15.778 10.039 1.00 39.96 397 TRP B C 1
ATOM 7156 O O . TRP B 1 397 ? 16.667 -16.057 11.045 1.00 37.76 397 TRP B O 1
ATOM 7167 N N . GLU B 1 398 ? 14.794 -15.237 10.072 1.00 39.81 398 GLU B N 1
ATOM 7168 C CA . GLU B 1 398 ? 14.199 -14.764 11.315 1.00 38.37 398 GLU B CA 1
ATOM 7169 C C . GLU B 1 398 ? 14.026 -15.936 12.268 1.00 40.34 398 GLU B C 1
ATOM 7170 O O . GLU B 1 398 ? 14.302 -15.822 13.455 1.00 40.86 398 GLU B O 1
ATOM 7176 N N . ASN B 1 399 ? 13.623 -17.082 11.732 1.00 40.11 399 ASN B N 1
ATOM 7177 C CA . ASN B 1 399 ? 13.283 -18.218 12.558 1.00 39.71 399 ASN B CA 1
ATOM 7178 C C . ASN B 1 399 ? 14.417 -19.230 12.724 1.00 41.84 399 ASN B C 1
ATOM 7179 O O . ASN B 1 399 ? 14.194 -20.354 13.158 1.00 42.10 399 ASN B O 1
ATOM 7184 N N . GLY B 1 400 ? 15.643 -18.799 12.442 1.00 41.10 400 GLY B N 1
ATOM 7185 C CA . GLY B 1 400 ? 16.822 -19.604 12.737 1.00 42.38 400 GLY B CA 1
ATOM 7186 C C . GLY B 1 400 ? 16.972 -20.823 11.840 1.00 43.51 400 GLY B C 1
ATOM 7187 O O . GLY B 1 400 ? 17.735 -21.745 12.139 1.00 42.27 400 GLY B O 1
ATOM 7188 N N . VAL B 1 401 ? 16.255 -20.846 10.723 1.00 43.01 401 VAL B N 1
ATOM 7189 C CA . VAL B 1 401 ? 16.270 -22.026 9.864 1.00 43.42 401 VAL B CA 1
ATOM 7190 C C . VAL B 1 401 ? 17.445 -21.913 8.883 1.00 43.70 401 VAL B C 1
ATOM 7191 O O . VAL B 1 401 ? 18.078 -22.896 8.506 1.00 41.49 401 VAL B O 1
ATOM 7195 N N . LEU B 1 402 ? 17.737 -20.688 8.457 1.00 43.44 402 LEU B N 1
ATOM 7196 C CA . LEU B 1 402 ? 18.783 -20.481 7.473 1.00 42.14 402 LEU B CA 1
ATOM 7197 C C . LEU B 1 402 ? 19.815 -19.574 8.118 1.00 41.86 402 LEU B C 1
ATOM 7198 O O . LEU B 1 402 ? 19.467 -18.737 8.947 1.00 37.77 402 LEU B O 1
ATOM 7203 N N . SER B 1 403 ? 21.070 -19.744 7.709 1.00 42.12 403 SER B N 1
ATOM 7204 C CA . SER B 1 403 ? 22.157 -18.885 8.156 1.00 42.30 403 SER B CA 1
ATOM 7205 C C . SER B 1 403 ? 22.915 -18.355 6.953 1.00 41.16 403 SER B C 1
ATOM 7206 O O . SER B 1 403 ? 23.543 -19.108 6.214 1.00 41.75 403 SER B O 1
ATOM 7209 N N . GLY B 1 404 ? 22.869 -17.046 6.756 1.00 42.68 404 GLY B N 1
ATOM 7210 C CA . GLY B 1 404 ? 23.546 -16.433 5.618 1.00 43.48 404 GLY B CA 1
ATOM 7211 C C . GLY B 1 404 ? 23.031 -16.955 4.292 1.00 42.24 404 GLY B C 1
ATOM 7212 O O . GLY B 1 404 ? 21.857 -17.318 4.171 1.00 41.64 404 GLY B O 1
ATOM 7213 N N . ASN B 1 405 ? 23.935 -16.996 3.318 1.00 40.45 405 ASN B N 1
ATOM 7214 C CA . ASN B 1 405 ? 23.681 -17.520 1.976 1.00 43.59 405 ASN B CA 1
ATOM 7215 C C . ASN B 1 405 ? 23.802 -19.046 1.945 1.00 43.71 405 ASN B C 1
ATOM 7216 O O . ASN B 1 405 ? 24.641 -19.586 1.227 1.00 46.54 405 ASN B O 1
ATOM 7221 N N . GLN B 1 406 ? 22.944 -19.715 2.708 1.00 44.70 406 GLN B N 1
ATOM 7222 C CA . GLN B 1 406 ? 23.012 -21.152 2.986 1.00 43.97 406 GLN B CA 1
ATOM 7223 C C . GLN B 1 406 ? 22.754 -21.987 1.741 1.00 43.65 406 GLN B C 1
ATOM 7224 O O . GLN B 1 406 ? 21.814 -21.715 1.002 1.00 44.43 406 GLN B O 1
ATOM 7230 N N . THR B 1 407 ? 23.574 -23.014 1.541 1.00 43.54 407 THR B N 1
ATOM 7231 C CA . THR B 1 407 ? 23.379 -23.995 0.477 1.00 43.03 407 THR B CA 1
ATOM 7232 C C . THR B 1 407 ? 22.392 -25.068 0.923 1.00 41.90 407 THR B C 1
ATOM 7233 O O . THR B 1 407 ? 22.499 -25.588 2.034 1.00 44.55 407 THR B O 1
ATOM 7237 N N . LEU B 1 408 ? 21.432 -25.370 0.060 1.00 39.99 408 LEU B N 1
ATOM 7238 C CA . LEU B 1 408 ? 20.479 -26.459 0.266 1.00 43.30 408 LEU B CA 1
ATOM 7239 C C . LEU B 1 408 ? 20.509 -27.313 -1.004 1.00 43.68 408 LEU B C 1
ATOM 7240 O O . LEU B 1 408 ? 20.999 -26.872 -2.039 1.00 45.24 408 LEU B O 1
ATOM 7245 N N . THR B 1 409 ? 19.981 -28.528 -0.952 1.00 45.38 409 THR B N 1
ATOM 7246 C CA . THR B 1 409 ? 19.982 -29.360 -2.150 1.00 45.82 409 THR B CA 1
ATOM 7247 C C . THR B 1 409 ? 18.706 -29.071 -2.932 1.00 45.79 409 THR B C 1
ATOM 7248 O O . THR B 1 409 ? 17.604 -29.229 -2.412 1.00 43.94 409 THR B O 1
ATOM 7252 N N . ASP B 1 410 ? 18.837 -28.619 -4.171 1.00 46.18 410 ASP B N 1
ATOM 7253 C CA . ASP B 1 410 ? 17.650 -28.534 -5.014 1.00 46.58 410 ASP B CA 1
ATOM 7254 C C . ASP B 1 410 ? 17.279 -29.950 -5.474 1.00 47.84 410 ASP B C 1
ATOM 7255 O O . ASP B 1 410 ? 18.062 -30.628 -6.148 1.00 51.92 410 ASP B O 1
ATOM 7260 N N . GLN B 1 411 ? 16.103 -30.406 -5.080 1.00 46.77 411 GLN B N 1
ATOM 7261 C CA . GLN B 1 411 ? 15.651 -31.775 -5.335 1.00 49.38 411 GLN B CA 1
ATOM 7262 C C . GLN B 1 411 ? 14.123 -31.726 -5.366 1.00 50.21 411 GLN B C 1
ATOM 7263 O O . GLN B 1 411 ? 13.527 -30.769 -4.867 1.00 52.25 411 GLN B O 1
ATOM 7269 N N . PRO B 1 412 ? 13.482 -32.722 -5.997 1.00 51.13 412 PRO B N 1
ATOM 7270 C CA . PRO B 1 412 ? 12.029 -32.840 -5.945 1.00 50.56 412 PRO B CA 1
ATOM 7271 C C . PRO B 1 412 ? 11.570 -33.063 -4.503 1.00 51.33 412 PRO B C 1
ATOM 7272 O O . PRO B 1 412 ? 12.155 -33.888 -3.798 1.00 53.03 412 PRO B O 1
ATOM 7276 N N . ILE B 1 413 ? 10.543 -32.349 -4.053 1.00 49.81 413 ILE B N 1
ATOM 7277 C CA . ILE B 1 413 ? 10.081 -32.514 -2.673 1.00 49.33 413 ILE B CA 1
ATOM 7278 C C . ILE B 1 413 ? 8.932 -33.516 -2.602 1.00 52.71 413 ILE B C 1
ATOM 7279 O O . ILE B 1 413 ? 7.878 -33.320 -3.212 1.00 54.55 413 ILE B O 1
ATOM 7284 N N . VAL B 1 414 ? 9.147 -34.590 -1.847 1.00 53.17 414 VAL B N 1
ATOM 7285 C CA . VAL B 1 414 ? 8.221 -35.715 -1.827 1.00 56.90 414 VAL B CA 1
ATOM 7286 C C . VAL B 1 414 ? 7.683 -36.025 -0.432 1.00 56.85 414 VAL B C 1
ATOM 7287 O O . VAL B 1 414 ? 8.385 -36.574 0.422 1.00 56.95 414 VAL B O 1
ATOM 7291 N N . PHE B 1 415 ? 6.423 -35.663 -0.216 1.00 58.26 415 PHE B N 1
ATOM 7292 C CA . PHE B 1 415 ? 5.739 -35.958 1.033 1.00 58.17 415 PHE B CA 1
ATOM 7293 C C . PHE B 1 415 ? 4.893 -37.203 0.803 1.00 58.92 415 PHE B C 1
ATOM 7294 O O . PHE B 1 415 ? 4.257 -37.374 -0.238 1.00 57.81 415 PHE B O 1
ATOM 7302 N N . GLN B 1 416 ? 4.885 -38.078 1.797 1.00 60.21 416 GLN B N 1
ATOM 7303 C CA . GLN B 1 416 ? 3.925 -39.168 1.844 1.00 61.58 416 GLN B CA 1
ATOM 7304 C C . GLN B 1 416 ? 2.511 -38.668 1.562 1.00 62.96 416 GLN B C 1
ATOM 7305 O O . GLN B 1 416 ? 2.005 -37.792 2.270 1.00 63.67 416 GLN B O 1
ATOM 7311 N N . GLY B 1 417 ? 1.879 -39.215 0.529 1.00 64.40 417 GLY B N 1
ATOM 7312 C CA . GLY B 1 417 ? 0.464 -38.962 0.270 1.00 65.94 417 GLY B CA 1
ATOM 7313 C C . GLY B 1 417 ? 0.139 -37.803 -0.661 1.00 68.51 417 GLY B C 1
ATOM 7314 O O . GLY B 1 417 ? -1.005 -37.331 -0.696 1.00 70.00 417 GLY B O 1
ATOM 7315 N N . SER B 1 418 ? 1.134 -37.330 -1.409 1.00 67.75 418 SER B N 1
ATOM 7316 C CA . SER B 1 418 ? 0.905 -36.306 -2.436 1.00 67.15 418 SER B CA 1
ATOM 7317 C C . SER B 1 418 ? 1.902 -36.433 -3.581 1.00 64.68 418 SER B C 1
ATOM 7318 O O . SER B 1 418 ? 2.891 -37.161 -3.476 1.00 65.47 418 SER B O 1
ATOM 7321 N N . ALA B 1 419 ? 1.642 -35.730 -4.677 1.00 62.46 419 ALA B N 1
ATOM 7322 C CA . ALA B 1 419 ? 2.599 -35.709 -5.775 1.00 61.99 419 ALA B CA 1
ATOM 7323 C C . ALA B 1 419 ? 3.794 -34.834 -5.408 1.00 61.61 419 ALA B C 1
ATOM 7324 O O . ALA B 1 419 ? 3.695 -33.938 -4.570 1.00 62.62 419 ALA B O 1
ATOM 7326 N N . PRO B 1 420 ? 4.945 -35.104 -6.030 1.00 61.59 420 PRO B N 1
ATOM 7327 C CA . PRO B 1 420 ? 6.164 -34.347 -5.767 1.00 59.37 420 PRO B CA 1
ATOM 7328 C C . PRO B 1 420 ? 6.096 -32.910 -6.266 1.00 57.89 420 PRO B C 1
ATOM 7329 O O . PRO B 1 420 ? 5.471 -32.630 -7.294 1.00 55.11 420 PRO B O 1
ATOM 7333 N N . ILE B 1 421 ? 6.752 -32.018 -5.526 1.00 54.63 421 ILE B N 1
ATOM 7334 C CA . ILE B 1 421 ? 6.833 -30.609 -5.888 1.00 51.17 421 ILE B CA 1
ATOM 7335 C C . ILE B 1 421 ? 8.113 -30.333 -6.681 1.00 50.59 421 ILE B C 1
ATOM 7336 O O . ILE B 1 421 ? 9.190 -30.745 -6.252 1.00 50.37 421 ILE B O 1
ATOM 7341 N N . TYR B 1 422 ? 7.980 -29.658 -7.824 1.00 49.80 422 TYR B N 1
ATOM 7342 C CA . TYR B 1 422 ? 9.088 -29.344 -8.734 1.00 50.56 422 TYR B CA 1
ATOM 7343 C C . TYR B 1 422 ? 9.194 -27.835 -8.889 1.00 48.71 422 TYR B C 1
ATOM 7344 O O . TYR B 1 422 ? 8.338 -27.116 -8.392 1.00 48.13 422 TYR B O 1
ATOM 7353 N N . SER B 1 423 ? 10.243 -27.356 -9.552 1.00 47.84 423 SER B N 1
ATOM 7354 C CA . SER B 1 423 ? 10.294 -25.969 -9.998 1.00 46.38 423 SER B CA 1
ATOM 7355 C C . SER B 1 423 ? 10.078 -26.015 -11.504 1.00 46.06 423 SER B C 1
ATOM 7356 O O . SER B 1 423 ? 9.995 -27.103 -12.060 1.00 48.90 423 SER B O 1
ATOM 7359 N N . TRP B 1 424 ? 9.986 -24.862 -12.158 1.00 46.24 424 TRP B N 1
ATOM 7360 C CA . TRP B 1 424 ? 9.804 -24.802 -13.607 1.00 47.36 424 TRP B CA 1
ATOM 7361 C C . TRP B 1 424 ? 10.769 -25.714 -14.392 1.00 48.22 424 TRP B C 1
ATOM 7362 O O . TRP B 1 424 ? 10.409 -26.237 -15.445 1.00 46.44 424 TRP B O 1
ATOM 7373 N N . TYR B 1 425 ? 11.995 -25.912 -13.910 1.00 49.35 425 TYR B N 1
ATOM 7374 C CA . TYR B 1 425 ? 12.942 -26.774 -14.628 1.00 48.61 425 TYR B CA 1
ATOM 7375 C C . TYR B 1 425 ? 12.789 -28.284 -14.365 1.00 51.88 425 TYR B C 1
ATOM 7376 O O . TYR B 1 425 ? 13.526 -29.109 -14.915 1.00 52.33 425 TYR B O 1
ATOM 7385 N N . LYS B 1 426 ? 11.830 -28.658 -13.524 1.00 52.87 426 LYS B N 1
ATOM 7386 C CA . LYS B 1 426 ? 11.545 -30.066 -13.256 1.00 56.01 426 LYS B CA 1
ATOM 7387 C C . LYS B 1 426 ? 12.801 -30.919 -13.033 1.00 57.42 426 LYS B C 1
ATOM 7388 O O . LYS B 1 426 ? 13.621 -30.647 -12.142 1.00 53.48 426 LYS B O 1
ATOM 7394 N N . LEU B 1 427 ? 12.941 -31.975 -13.838 1.00 58.10 427 LEU B N 1
ATOM 7395 C CA . LEU B 1 427 ? 14.079 -32.878 -13.668 1.00 58.62 427 LEU B CA 1
ATOM 7396 C C . LEU B 1 427 ? 15.246 -32.613 -14.605 1.00 57.06 427 LEU B C 1
ATOM 7397 O O . LEU B 1 427 ? 16.223 -33.346 -14.560 1.00 60.70 427 LEU B O 1
ATOM 7402 N N . ALA B 1 428 ? 15.172 -31.572 -15.429 1.00 58.19 428 ALA B N 1
ATOM 7403 C CA . ALA B 1 428 ? 16.211 -31.303 -16.430 1.00 56.82 428 ALA B CA 1
ATOM 7404 C C . ALA B 1 428 ? 17.656 -31.288 -15.924 1.00 56.83 428 ALA B C 1
ATOM 7405 O O . ALA B 1 428 ? 18.549 -31.739 -16.641 1.00 57.33 428 ALA B O 1
ATOM 7407 N N . TYR B 1 429 ? 17.909 -30.742 -14.733 1.00 53.99 429 TYR B N 1
ATOM 7408 C CA . TYR B 1 429 ? 19.280 -30.673 -14.207 1.00 52.90 429 TYR B CA 1
ATOM 7409 C C . TYR B 1 429 ? 19.511 -31.581 -13.010 1.00 52.07 429 TYR B C 1
ATOM 7410 O O . TYR B 1 429 ? 20.423 -31.357 -12.220 1.00 51.43 429 TYR B O 1
ATOM 7419 N N . GLY B 1 430 ? 18.686 -32.617 -12.902 1.00 52.04 430 GLY B N 1
ATOM 7420 C CA . GLY B 1 430 ? 18.660 -33.491 -11.736 1.00 52.72 430 GLY B CA 1
ATOM 7421 C C . GLY B 1 430 ? 18.610 -32.664 -10.467 1.00 53.40 430 GLY B C 1
ATOM 7422 O O . GLY B 1 430 ? 18.087 -31.549 -10.474 1.00 51.83 430 GLY B O 1
ATOM 7423 N N . SER B 1 431 ? 19.162 -33.225 -9.392 1.00 53.08 431 SER B N 1
ATOM 7424 C CA . SER B 1 431 ? 19.295 -32.531 -8.115 1.00 53.17 431 SER B CA 1
ATOM 7425 C C . SER B 1 431 ? 20.698 -31.928 -8.021 1.00 51.77 431 SER B C 1
ATOM 7426 O O . SER B 1 431 ? 21.642 -32.441 -8.616 1.00 53.88 431 SER B O 1
ATOM 7429 N N . PHE B 1 432 ? 20.842 -30.836 -7.287 1.00 46.96 432 PHE B N 1
ATOM 7430 C CA . PHE B 1 432 ? 22.094 -30.103 -7.278 1.00 47.31 432 PHE B CA 1
ATOM 7431 C C . PHE B 1 432 ? 22.062 -29.075 -6.150 1.00 45.42 432 PHE B C 1
ATOM 7432 O O . PHE B 1 432 ? 20.983 -28.629 -5.769 1.00 45.12 432 PHE B O 1
ATOM 7440 N N . PRO B 1 433 ? 23.239 -28.687 -5.634 1.00 45.01 433 PRO B N 1
ATOM 7441 C CA . PRO B 1 433 ? 23.349 -27.693 -4.566 1.00 44.07 433 PRO B CA 1
ATOM 7442 C C . PRO B 1 433 ? 23.006 -26.295 -5.065 1.00 42.28 433 PRO B C 1
ATOM 7443 O O . PRO B 1 433 ? 23.336 -25.945 -6.197 1.00 42.34 433 PRO B O 1
ATOM 7447 N N . ILE B 1 434 ? 22.356 -25.503 -4.219 1.00 41.82 434 ILE B N 1
ATOM 7448 C CA . ILE B 1 434 ? 21.896 -24.180 -4.615 1.00 43.64 434 ILE B CA 1
ATOM 7449 C C . ILE B 1 434 ? 21.946 -23.246 -3.403 1.00 43.99 434 ILE B C 1
ATOM 7450 O O . ILE B 1 434 ? 21.536 -23.616 -2.302 1.00 44.81 434 ILE B O 1
ATOM 7455 N N . THR B 1 435 ? 22.468 -22.038 -3.593 1.00 45.69 435 THR B N 1
ATOM 7456 C CA . THR B 1 435 ? 22.547 -21.055 -2.516 1.00 42.86 435 THR B CA 1
ATOM 7457 C C . THR B 1 435 ? 21.250 -20.255 -2.495 1.00 42.30 435 THR B C 1
ATOM 7458 O O . THR B 1 435 ? 20.413 -20.414 -3.395 1.00 41.45 435 THR B O 1
ATOM 7462 N N . ALA B 1 436 ? 21.116 -19.371 -1.504 1.00 39.94 436 ALA B N 1
ATOM 7463 C CA . ALA B 1 436 ? 19.971 -18.454 -1.415 1.00 40.63 436 ALA B CA 1
ATOM 7464 C C . ALA B 1 436 ? 19.948 -17.468 -2.573 1.00 38.09 436 ALA B C 1
ATOM 7465 O O . ALA B 1 436 ? 18.896 -17.174 -3.115 1.00 36.98 436 ALA B O 1
ATOM 7467 N N . VAL B 1 437 ? 21.109 -16.937 -2.942 1.00 40.57 437 VAL B N 1
ATOM 7468 C CA . VAL B 1 437 ? 21.224 -16.070 -4.115 1.00 39.28 437 VAL B CA 1
ATOM 7469 C C . VAL B 1 437 ? 20.693 -16.776 -5.357 1.00 40.60 437 VAL B C 1
ATOM 7470 O O . VAL B 1 437 ? 19.924 -16.206 -6.141 1.00 41.60 437 VAL B O 1
ATOM 7474 N N . GLU B 1 438 ? 21.082 -18.037 -5.509 1.00 40.10 438 GLU B N 1
ATOM 7475 C CA . GLU B 1 438 ? 20.771 -18.808 -6.712 1.00 42.37 438 GLU B CA 1
ATOM 7476 C C . GLU B 1 438 ? 19.311 -19.242 -6.675 1.00 43.65 438 GLU B C 1
ATOM 7477 O O . GLU B 1 438 ? 18.630 -19.257 -7.718 1.00 42.11 438 GLU B O 1
ATOM 7483 N N . ALA B 1 439 ? 18.871 -19.606 -5.466 1.00 40.40 439 ALA B N 1
ATOM 7484 C CA . ALA B 1 439 ? 17.462 -19.824 -5.208 1.00 40.57 439 ALA B CA 1
ATOM 7485 C C . ALA B 1 439 ? 16.596 -18.709 -5.785 1.00 39.09 439 ALA B C 1
ATOM 7486 O O . ALA B 1 439 ? 15.569 -18.995 -6.403 1.00 38.04 439 ALA B O 1
ATOM 7488 N N . LEU B 1 440 ? 16.991 -17.452 -5.605 1.00 39.18 440 LEU B N 1
ATOM 7489 C CA . LEU B 1 440 ? 16.213 -16.340 -6.170 1.00 38.05 440 LEU B CA 1
ATOM 7490 C C . LEU B 1 440 ? 16.408 -16.245 -7.677 1.00 37.56 440 LEU B C 1
ATOM 7491 O O . LEU B 1 440 ? 15.439 -16.087 -8.424 1.00 37.36 440 LEU B O 1
ATOM 7496 N N . GLU B 1 441 ? 17.660 -16.380 -8.113 1.00 37.83 441 GLU B N 1
ATOM 7497 C CA . GLU B 1 441 ? 18.003 -16.323 -9.529 1.00 37.82 441 GLU B CA 1
ATOM 7498 C C . GLU B 1 441 ? 17.199 -17.290 -10.397 1.00 37.79 441 GLU B C 1
ATOM 7499 O O . GLU B 1 441 ? 16.672 -16.883 -11.438 1.00 37.18 441 GLU B O 1
ATOM 7505 N N . TYR B 1 442 ? 17.083 -18.534 -9.931 1.00 39.35 442 TYR B N 1
ATOM 7506 C CA . TYR B 1 442 ? 16.494 -19.659 -10.681 1.00 40.30 442 TYR B CA 1
ATOM 7507 C C . TYR B 1 442 ? 15.046 -19.854 -10.298 1.00 40.14 442 TYR B C 1
ATOM 7508 O O . TYR B 1 442 ? 14.315 -20.626 -10.942 1.00 38.90 442 TYR B O 1
ATOM 7517 N N . SER B 1 443 ? 14.666 -19.165 -9.220 1.00 40.92 443 SER B N 1
ATOM 7518 C CA . SER B 1 443 ? 13.315 -19.233 -8.686 1.00 38.02 443 SER B CA 1
ATOM 7519 C C . SER B 1 443 ? 13.027 -20.679 -8.299 1.00 39.17 443 SER B C 1
ATOM 7520 O O . SER B 1 443 ? 12.021 -21.290 -8.703 1.00 35.84 443 SER B O 1
ATOM 7523 N N . SER B 1 444 ? 13.900 -21.199 -7.444 1.00 36.25 444 SER B N 1
ATOM 7524 C CA . SER B 1 444 ? 13.717 -22.540 -6.899 1.00 38.60 444 SER B CA 1
ATOM 7525 C C . SER B 1 444 ? 12.570 -22.686 -5.889 1.00 40.79 444 SER B C 1
ATOM 7526 O O . SER B 1 444 ? 12.531 -21.952 -4.891 1.00 40.56 444 SER B O 1
ATOM 7529 N N . ASN B 1 445 ? 11.669 -23.643 -6.137 1.00 39.85 445 ASN B N 1
ATOM 7530 C CA . ASN B 1 445 ? 10.630 -24.037 -5.176 1.00 40.52 445 ASN B CA 1
ATOM 7531 C C . ASN B 1 445 ? 11.203 -24.939 -4.076 1.00 40.71 445 ASN B C 1
ATOM 7532 O O . ASN B 1 445 ? 10.748 -24.866 -2.937 1.00 42.33 445 ASN B O 1
ATOM 7537 N N . ALA B 1 446 ? 12.146 -25.816 -4.422 1.00 37.52 446 ALA B N 1
ATOM 7538 C CA . ALA B 1 446 ? 12.802 -26.642 -3.404 1.00 39.63 446 ALA B CA 1
ATOM 7539 C C . ALA B 1 446 ? 13.399 -25.831 -2.256 1.00 38.26 446 ALA B C 1
ATOM 7540 O O . ALA B 1 446 ? 13.352 -26.302 -1.118 1.00 41.27 446 ALA B O 1
ATOM 7542 N N . TYR B 1 447 ? 14.009 -24.682 -2.549 1.00 36.43 447 TYR B N 1
ATOM 7543 C CA . TYR B 1 447 ? 14.637 -23.866 -1.500 1.00 38.97 447 TYR B CA 1
ATOM 7544 C C . TYR B 1 447 ? 13.602 -23.345 -0.503 1.00 40.69 447 TYR B C 1
ATOM 7545 O O . TYR B 1 447 ? 13.779 -23.540 0.706 1.00 39.08 447 TYR B O 1
ATOM 7554 N N . VAL B 1 448 ? 12.518 -22.727 -0.992 1.00 39.17 448 VAL B N 1
ATOM 7555 C CA . VAL B 1 448 ? 11.483 -22.187 -0.093 1.00 38.50 448 VAL B CA 1
ATOM 7556 C C . VAL B 1 448 ? 10.585 -23.231 0.578 1.00 38.47 448 VAL B C 1
ATOM 7557 O O . VAL B 1 448 ? 10.050 -23.010 1.667 1.00 38.75 448 VAL B O 1
ATOM 7561 N N . VAL B 1 449 ? 10.398 -24.387 -0.048 1.00 37.41 449 VAL B N 1
ATOM 7562 C CA . VAL B 1 449 ? 9.630 -25.438 0.621 1.00 37.20 449 VAL B CA 1
ATOM 7563 C C . VAL B 1 449 ? 10.469 -26.053 1.761 1.00 38.18 449 VAL B C 1
ATOM 7564 O O . VAL B 1 449 ? 9.952 -26.402 2.828 1.00 40.09 449 VAL B O 1
ATOM 7568 N N . GLN B 1 450 ? 11.767 -26.208 1.546 1.00 36.33 450 GLN B N 1
ATOM 7569 C CA . GLN B 1 450 ? 12.626 -26.763 2.605 1.00 39.13 450 GLN B CA 1
ATOM 7570 C C . GLN B 1 450 ? 12.758 -25.770 3.757 1.00 37.36 450 GLN B C 1
ATOM 7571 O O . GLN B 1 450 ? 12.660 -26.154 4.919 1.00 38.59 450 GLN B O 1
ATOM 7577 N N . THR B 1 451 ? 12.912 -24.496 3.424 1.00 34.85 451 THR B N 1
ATOM 7578 C CA . THR B 1 451 ? 12.845 -23.422 4.403 1.00 38.55 451 THR B CA 1
ATOM 7579 C C . THR B 1 451 ? 11.568 -23.453 5.229 1.00 39.01 451 THR B C 1
ATOM 7580 O O . THR B 1 451 ? 11.626 -23.319 6.454 1.00 38.94 451 THR B O 1
ATOM 7584 N N . ALA B 1 452 ? 10.425 -23.643 4.576 1.00 39.81 452 ALA B N 1
ATOM 7585 C CA . ALA B 1 452 ? 9.128 -23.617 5.268 1.00 40.40 452 ALA B CA 1
ATOM 7586 C C . ALA B 1 452 ? 8.973 -24.858 6.155 1.00 41.33 452 ALA B C 1
ATOM 7587 O O . ALA B 1 452 ? 8.451 -24.812 7.265 1.00 41.36 452 ALA B O 1
ATOM 7589 N N . LEU B 1 453 ? 9.413 -25.997 5.652 1.00 43.10 453 LEU B N 1
ATOM 7590 C CA . LEU B 1 453 ? 9.439 -27.197 6.482 1.00 45.03 453 LEU B CA 1
ATOM 7591 C C . LEU B 1 453 ? 10.239 -26.955 7.783 1.00 45.23 453 LEU B C 1
ATOM 7592 O O . LEU B 1 453 ? 9.807 -27.374 8.865 1.00 43.90 453 LEU B O 1
ATOM 7597 N N . GLY B 1 454 ? 11.358 -26.232 7.687 1.00 43.01 454 GLY B N 1
ATOM 7598 C CA . GLY B 1 454 ? 12.183 -25.880 8.850 1.00 41.12 454 GLY B CA 1
ATOM 7599 C C . GLY B 1 454 ? 11.522 -24.936 9.849 1.00 43.72 454 GLY B C 1
ATOM 7600 O O . GLY B 1 454 ? 11.707 -25.072 11.071 1.00 43.56 454 GLY B O 1
ATOM 7601 N N . ILE B 1 455 ? 10.754 -23.969 9.343 1.00 40.67 455 ILE B N 1
ATOM 7602 C CA . ILE B 1 455 ? 10.045 -23.045 10.217 1.00 40.17 455 ILE B CA 1
ATOM 7603 C C . ILE B 1 455 ? 9.043 -23.843 11.041 1.00 43.42 455 ILE B C 1
ATOM 7604 O O . ILE B 1 455 ? 8.690 -23.471 12.166 1.00 42.74 455 ILE B O 1
ATOM 7609 N N . MET B 1 456 ? 8.585 -24.954 10.472 1.00 46.47 456 MET B N 1
ATOM 7610 C CA . MET B 1 456 ? 7.625 -25.831 11.146 1.00 48.25 456 MET B CA 1
ATOM 7611 C C . MET B 1 456 ? 8.335 -26.839 12.057 1.00 50.08 456 MET B C 1
ATOM 7612 O O . MET B 1 456 ? 7.731 -27.792 12.544 1.00 52.65 456 MET B O 1
ATOM 7617 N N . GLY B 1 457 ? 9.626 -26.622 12.284 1.00 53.33 457 GLY B N 1
ATOM 7618 C CA . GLY B 1 457 ? 10.427 -27.447 13.186 1.00 54.99 457 GLY B CA 1
ATOM 7619 C C . GLY B 1 457 ? 10.901 -28.757 12.592 1.00 57.61 457 GLY B C 1
ATOM 7620 O O . GLY B 1 457 ? 11.294 -29.657 13.320 1.00 59.17 457 GLY B O 1
ATOM 7621 N N . GLN B 1 458 ? 10.867 -28.889 11.271 1.00 58.72 458 GLN B N 1
ATOM 7622 C CA . GLN B 1 458 ? 11.272 -30.147 10.643 1.00 59.73 458 GLN B CA 1
ATOM 7623 C C . GLN B 1 458 ? 12.451 -29.984 9.677 1.00 59.24 458 GLN B C 1
ATOM 7624 O O . GLN B 1 458 ? 12.797 -28.885 9.241 1.00 57.51 458 GLN B O 1
ATOM 7630 N N . THR B 1 459 ? 13.087 -31.096 9.343 1.00 59.05 459 THR B N 1
ATOM 7631 C CA . THR B 1 459 ? 14.083 -31.084 8.283 1.00 59.47 459 THR B CA 1
ATOM 7632 C C . THR B 1 459 ? 13.553 -32.031 7.221 1.00 57.82 459 THR B C 1
ATOM 7633 O O . THR B 1 459 ? 13.085 -33.126 7.547 1.00 56.81 459 THR B O 1
ATOM 7637 N N . TYR B 1 460 ? 13.593 -31.601 5.964 1.00 56.39 460 TYR B N 1
ATOM 7638 C CA . TYR B 1 460 ? 13.178 -32.483 4.889 1.00 54.14 460 TYR B CA 1
ATOM 7639 C C . TYR B 1 460 ? 14.005 -33.762 4.846 1.00 55.09 460 TYR B C 1
ATOM 7640 O O . TYR B 1 460 ? 15.233 -33.740 4.916 1.00 55.47 460 TYR B O 1
ATOM 7649 N N . GLN B 1 461 ? 13.305 -34.883 4.743 1.00 54.83 461 GLN B N 1
ATOM 7650 C CA . GLN B 1 461 ? 13.904 -36.105 4.247 1.00 57.02 461 GLN B CA 1
ATOM 7651 C C . GLN B 1 461 ? 12.837 -36.720 3.360 1.00 53.37 461 GLN B C 1
ATOM 7652 O O . GLN B 1 461 ? 11.649 -36.686 3.688 1.00 52.51 461 GLN B O 1
ATOM 7658 N N . PRO B 1 462 ? 13.261 -37.277 2.227 1.00 52.47 462 PRO B N 1
ATOM 7659 C CA . PRO B 1 462 ? 12.297 -37.751 1.256 1.00 53.00 462 PRO B CA 1
ATOM 7660 C C . PRO B 1 462 ? 11.343 -38.772 1.891 1.00 53.97 462 PRO B C 1
ATOM 7661 O O . PRO B 1 462 ? 11.716 -39.467 2.839 1.00 52.12 462 PRO B O 1
ATOM 7665 N N . ASN B 1 463 ? 10.114 -38.834 1.389 1.00 54.60 463 ASN B N 1
ATOM 7666 C CA . ASN B 1 463 ? 9.118 -39.795 1.868 1.00 55.72 463 ASN B CA 1
ATOM 7667 C C . ASN B 1 463 ? 8.738 -39.649 3.344 1.00 56.48 463 ASN B C 1
ATOM 7668 O O . ASN B 1 463 ? 8.214 -40.588 3.947 1.00 56.45 463 ASN B O 1
ATOM 7673 N N . MET B 1 464 ? 9.012 -38.490 3.938 1.00 55.75 464 MET B N 1
ATOM 7674 C CA . MET B 1 464 ? 8.570 -38.242 5.304 1.00 55.81 464 MET B CA 1
ATOM 7675 C C . MET B 1 464 ? 7.052 -38.204 5.389 1.00 56.11 464 MET B C 1
ATOM 7676 O O . MET B 1 464 ? 6.390 -37.653 4.509 1.00 55.69 464 MET B O 1
ATOM 7681 N N . PHE B 1 465 ? 6.516 -38.814 6.444 1.00 56.80 465 PHE B N 1
ATOM 7682 C CA . PHE B 1 465 ? 5.153 -38.549 6.889 1.00 58.69 465 PHE B CA 1
ATOM 7683 C C . PHE B 1 465 ? 5.180 -37.206 7.623 1.00 59.36 465 PHE B C 1
ATOM 7684 O O . PHE B 1 465 ? 5.919 -37.048 8.592 1.00 59.28 465 PHE B O 1
ATOM 7692 N N . VAL B 1 466 ? 4.374 -36.242 7.190 1.00 58.93 466 VAL B N 1
ATOM 7693 C CA . VAL B 1 466 ? 4.388 -34.938 7.839 1.00 59.96 466 VAL B CA 1
ATOM 7694 C C . VAL B 1 466 ? 3.556 -34.852 9.130 1.00 60.20 466 VAL B C 1
ATOM 7695 O O . VAL B 1 466 ? 2.372 -35.190 9.157 1.00 58.68 466 VAL B O 1
ATOM 7699 N N . GLY B 1 467 ? 4.201 -34.412 10.207 1.00 60.83 467 GLY B N 1
ATOM 7700 C CA . GLY B 1 467 ? 3.535 -34.189 11.488 1.00 61.86 467 GLY B CA 1
ATOM 7701 C C . GLY B 1 467 ? 3.114 -32.738 11.590 1.00 63.30 467 GLY B C 1
ATOM 7702 O O . GLY B 1 467 ? 3.949 -31.831 11.509 1.00 65.42 467 GLY B O 1
ATOM 7703 N N . THR B 1 468 ? 1.817 -32.511 11.762 1.00 61.78 468 THR B N 1
ATOM 7704 C CA . THR B 1 468 ? 1.280 -31.163 11.692 1.00 60.05 468 THR B CA 1
ATOM 7705 C C . THR B 1 468 ? 1.082 -30.446 13.031 1.00 57.57 468 THR B C 1
ATOM 7706 O O . THR B 1 468 ? 0.244 -29.551 13.122 1.00 54.20 468 THR B O 1
ATOM 7710 N N . SER B 1 469 ? 1.856 -30.813 14.053 1.00 55.89 469 SER B N 1
ATOM 7711 C CA . SER B 1 469 ? 1.645 -30.262 15.398 1.00 54.12 469 SER B CA 1
ATOM 7712 C C . SER B 1 469 ? 2.067 -28.796 15.501 1.00 52.23 469 SER B C 1
ATOM 7713 O O . SER B 1 469 ? 1.497 -28.023 16.274 1.00 52.52 469 SER B O 1
ATOM 7716 N N . ASN B 1 470 ? 3.062 -28.409 14.715 1.00 49.49 470 ASN B N 1
ATOM 7717 C CA . ASN B 1 470 ? 3.442 -27.006 14.631 1.00 48.56 470 ASN B CA 1
ATOM 7718 C C . ASN B 1 470 ? 2.949 -26.290 13.375 1.00 47.13 470 ASN B C 1
ATOM 7719 O O . ASN B 1 470 ? 3.616 -25.368 12.896 1.00 45.80 470 ASN B O 1
ATOM 7724 N N . LEU B 1 471 ? 1.822 -26.732 12.820 1.00 44.58 471 LEU B N 1
ATOM 7725 C CA . LEU B 1 471 ? 1.303 -26.166 11.567 1.00 42.68 471 LEU B CA 1
ATOM 7726 C C . LEU B 1 471 ? 0.842 -24.731 11.760 1.00 40.87 471 LEU B C 1
ATOM 7727 O O . LEU B 1 471 ? 1.222 -23.861 10.996 1.00 41.61 471 LEU B O 1
ATOM 7732 N N . GLU B 1 472 ? 0.031 -24.476 12.781 1.00 41.65 472 GLU B N 1
ATOM 7733 C CA . GLU B 1 472 ? -0.469 -23.126 13.049 1.00 43.02 472 GLU B CA 1
ATOM 7734 C C . GLU B 1 472 ? 0.618 -22.131 13.415 1.00 43.75 472 GLU B C 1
ATOM 7735 O O . GLU B 1 472 ? 0.667 -21.019 12.886 1.00 45.56 472 GLU B O 1
ATOM 7741 N N . SER B 1 473 ? 1.506 -22.543 14.313 1.00 41.27 473 SER B N 1
ATOM 7742 C CA . SER B 1 473 ? 2.636 -21.713 14.704 1.00 41.34 473 SER B CA 1
ATOM 7743 C C . SER B 1 473 ? 3.534 -21.379 13.489 1.00 39.67 473 SER B C 1
ATOM 7744 O O . SER B 1 473 ? 3.983 -20.251 13.308 1.00 39.29 473 SER B O 1
ATOM 7747 N N . ALA B 1 474 ? 3.789 -22.355 12.629 1.00 38.01 474 ALA B N 1
ATOM 7748 C CA . ALA B 1 474 ? 4.562 -22.102 11.419 1.00 39.38 474 ALA B CA 1
ATOM 7749 C C . ALA B 1 474 ? 3.876 -21.154 10.437 1.00 38.13 474 ALA B C 1
ATOM 7750 O O . ALA B 1 474 ? 4.481 -20.193 9.978 1.00 39.38 474 ALA B O 1
ATOM 7752 N N . MET B 1 475 ? 2.629 -21.435 10.078 1.00 39.84 475 MET B N 1
ATOM 7753 C CA . MET B 1 475 ? 1.879 -20.513 9.222 1.00 38.29 475 MET B CA 1
ATOM 7754 C C . MET B 1 475 ? 1.787 -19.093 9.791 1.00 38.76 475 MET B C 1
ATOM 7755 O O . MET B 1 475 ? 1.854 -18.108 9.042 1.00 38.11 475 MET B O 1
ATOM 7760 N N . GLY B 1 476 ? 1.609 -18.976 11.105 1.00 37.59 476 GLY B N 1
ATOM 7761 C CA . GLY B 1 476 ? 1.656 -17.663 11.762 1.00 37.26 476 GLY B CA 1
ATOM 7762 C C . GLY B 1 476 ? 2.992 -16.940 11.612 1.00 38.36 476 GLY B C 1
ATOM 7763 O O . GLY B 1 476 ? 3.047 -15.726 11.356 1.00 38.31 476 GLY B O 1
ATOM 7764 N N . LYS B 1 477 ? 4.073 -17.699 11.735 1.00 35.35 477 LYS B N 1
ATOM 7765 C CA . LYS B 1 477 ? 5.418 -17.170 11.578 1.00 39.10 477 LYS B CA 1
ATOM 7766 C C . LYS B 1 477 ? 5.662 -16.716 10.145 1.00 38.87 477 LYS B C 1
ATOM 7767 O O . LYS B 1 477 ? 6.289 -15.683 9.911 1.00 37.49 477 LYS B O 1
ATOM 7773 N N . LEU B 1 478 ? 5.227 -17.543 9.200 1.00 39.04 478 LEU B N 1
ATOM 7774 C CA . LEU B 1 478 ? 5.397 -17.222 7.790 1.00 39.13 478 LEU B CA 1
ATOM 7775 C C . LEU B 1 478 ? 4.641 -15.954 7.469 1.00 36.63 478 LEU B C 1
ATOM 7776 O O . LEU B 1 478 ? 5.188 -15.057 6.847 1.00 38.52 478 LEU B O 1
ATOM 7781 N N . ARG B 1 479 ? 3.386 -15.861 7.901 1.00 39.65 479 ARG B N 1
ATOM 7782 C CA . ARG B 1 479 ? 2.564 -14.694 7.549 1.00 36.82 479 ARG B CA 1
ATOM 7783 C C . ARG B 1 479 ? 3.039 -13.434 8.259 1.00 36.98 479 ARG B C 1
ATOM 7784 O O . ARG B 1 479 ? 2.853 -12.298 7.774 1.00 36.74 479 ARG B O 1
ATOM 7792 N N . SER B 1 480 ? 3.650 -13.624 9.423 1.00 32.42 480 SER B N 1
ATOM 7793 C CA . SER B 1 480 ? 4.163 -12.476 10.155 1.00 32.81 480 SER B CA 1
ATOM 7794 C C . SER B 1 480 ? 5.311 -11.846 9.387 1.00 34.35 480 SER B C 1
ATOM 7795 O O . SER B 1 480 ? 5.389 -10.618 9.315 1.00 33.17 480 SER B O 1
ATOM 7798 N N . THR B 1 481 ? 6.211 -12.669 8.841 1.00 31.85 481 THR B N 1
ATOM 7799 C CA . THR B 1 481 ? 7.262 -12.147 7.997 1.00 31.55 481 THR B CA 1
ATOM 7800 C C . THR B 1 481 ? 6.669 -11.500 6.724 1.00 33.60 481 THR B C 1
ATOM 7801 O O . THR B 1 481 ? 7.087 -10.415 6.326 1.00 32.09 481 THR B O 1
ATOM 7805 N N . PHE B 1 482 ? 5.718 -12.166 6.063 1.00 32.60 482 PHE B N 1
ATOM 7806 C CA . PHE B 1 482 ? 5.098 -11.598 4.867 1.00 33.83 482 PHE B CA 1
ATOM 7807 C C . PHE B 1 482 ? 4.546 -10.190 5.179 1.00 35.00 482 PHE B C 1
ATOM 7808 O O . PHE B 1 482 ? 4.737 -9.229 4.431 1.00 31.95 482 PHE B O 1
ATOM 7816 N N . GLY B 1 483 ? 3.887 -10.075 6.326 1.00 34.77 483 GLY B N 1
ATOM 7817 C CA . GLY B 1 483 ? 3.294 -8.827 6.772 1.00 31.89 483 GLY B CA 1
ATOM 7818 C C . GLY B 1 483 ? 4.272 -7.706 7.069 1.00 35.09 483 GLY B C 1
ATOM 7819 O O . GLY B 1 483 ? 3.860 -6.544 6.964 1.00 34.93 483 GLY B O 1
ATOM 7820 N N . GLU B 1 484 ? 5.541 -8.011 7.391 1.00 34.35 484 GLU B N 1
ATOM 7821 C CA . GLU B 1 484 ? 6.547 -6.953 7.586 1.00 33.74 484 GLU B CA 1
ATOM 7822 C C . GLU B 1 484 ? 6.891 -6.282 6.276 1.00 33.99 484 GLU B C 1
ATOM 7823 O O . GLU B 1 484 ? 7.575 -5.252 6.278 1.00 31.43 484 GLU B O 1
ATOM 7829 N N . TYR B 1 485 ? 6.529 -6.940 5.173 1.00 33.92 485 TYR B N 1
ATOM 7830 C CA . TYR B 1 485 ? 6.826 -6.433 3.837 1.00 32.41 485 TYR B CA 1
ATOM 7831 C C . TYR B 1 485 ? 5.576 -5.844 3.229 1.00 32.88 485 TYR B C 1
ATOM 7832 O O . TYR B 1 485 ? 5.621 -5.325 2.119 1.00 32.45 485 TYR B O 1
ATOM 7841 N N . GLY B 1 486 ? 4.459 -5.927 3.952 1.00 32.07 486 GLY B N 1
ATOM 7842 C CA . GLY B 1 486 ? 3.203 -5.403 3.451 1.00 29.88 486 GLY B CA 1
ATOM 7843 C C . GLY B 1 486 ? 2.370 -6.458 2.751 1.00 29.81 486 GLY B C 1
ATOM 7844 O O . GLY B 1 486 ? 1.292 -6.190 2.204 1.00 31.96 486 GLY B O 1
ATOM 7845 N N . LEU B 1 487 ? 2.846 -7.691 2.761 1.00 31.26 487 LEU B N 1
ATOM 7846 C CA . LEU B 1 487 ? 2.090 -8.741 2.096 1.00 33.15 487 LEU B CA 1
ATOM 7847 C C . LEU B 1 487 ? 1.073 -9.320 3.076 1.00 34.46 487 LEU B C 1
ATOM 7848 O O . LEU B 1 487 ? 1.422 -10.142 3.906 1.00 37.85 487 LEU B O 1
ATOM 7853 N N . GLY B 1 488 ? -0.185 -8.910 2.975 1.00 36.26 488 GLY B N 1
ATOM 7854 C CA . GLY B 1 488 ? -1.250 -9.422 3.840 1.00 38.61 488 GLY B CA 1
ATOM 7855 C C . GLY B 1 488 ? -1.582 -8.520 5.018 1.00 38.91 488 GLY B C 1
ATOM 7856 O O . GLY B 1 488 ? -2.364 -8.883 5.886 1.00 39.34 488 GLY B O 1
ATOM 7857 N N . SER B 1 489 ? -0.947 -7.355 5.080 1.00 40.87 489 SER B N 1
ATOM 7858 C CA . SER B 1 489 ? -1.228 -6.411 6.155 1.00 40.16 489 SER B CA 1
ATOM 7859 C C . SER B 1 489 ? -1.470 -5.061 5.493 1.00 40.44 489 SER B C 1
ATOM 7860 O O . SER B 1 489 ? -1.186 -4.895 4.296 1.00 39.45 489 SER B O 1
ATOM 7863 N N . ALA B 1 490 ? -1.965 -4.106 6.278 1.00 36.63 490 ALA B N 1
ATOM 7864 C CA . ALA B 1 490 ? -2.275 -2.784 5.767 1.00 38.59 490 ALA B CA 1
ATOM 7865 C C . ALA B 1 490 ? -1.019 -2.096 5.255 1.00 38.88 490 ALA B C 1
ATOM 7866 O O . ALA B 1 490 ? 0.043 -2.208 5.874 1.00 39.14 490 ALA B O 1
ATOM 7868 N N . THR B 1 491 ? -1.144 -1.372 4.142 1.00 39.46 491 THR B N 1
ATOM 7869 C CA . THR B 1 491 ? 0.004 -0.675 3.547 1.00 38.48 491 THR B CA 1
ATOM 7870 C C . THR B 1 491 ? 0.306 0.694 4.158 1.00 38.68 491 THR B C 1
ATOM 7871 O O . THR B 1 491 ? 1.449 1.158 4.154 1.00 35.30 491 THR B O 1
ATOM 7875 N N . GLY B 1 492 ? -0.722 1.337 4.703 1.00 40.38 492 GLY B N 1
ATOM 7876 C CA . GLY B 1 492 ? -0.611 2.732 5.091 1.00 41.10 492 GLY B CA 1
ATOM 7877 C C . GLY B 1 492 ? -1.145 3.723 4.062 1.00 42.09 492 GLY B C 1
ATOM 7878 O O . GLY B 1 492 ? -1.259 4.899 4.383 1.00 40.09 492 GLY B O 1
ATOM 7879 N N . ILE B 1 493 ? -1.494 3.277 2.850 1.00 40.66 493 ILE B N 1
ATOM 7880 C CA . ILE B 1 493 ? -1.912 4.200 1.773 1.00 40.71 493 ILE B CA 1
ATOM 7881 C C . ILE B 1 493 ? -2.884 5.251 2.324 1.00 41.46 493 ILE B C 1
ATOM 7882 O O . ILE B 1 493 ? -3.676 4.948 3.217 1.00 39.94 493 ILE B O 1
ATOM 7887 N N . ASP B 1 494 ? -2.803 6.479 1.816 1.00 41.93 494 ASP B N 1
ATOM 7888 C CA . ASP B 1 494 ? -3.696 7.537 2.288 1.00 43.68 494 ASP B CA 1
ATOM 7889 C C . ASP B 1 494 ? -5.039 7.558 1.573 1.00 44.87 494 ASP B C 1
ATOM 7890 O O . ASP B 1 494 ? -5.434 8.574 0.991 1.00 46.70 494 ASP B O 1
ATOM 7895 N N . LEU B 1 495 ? -5.724 6.419 1.584 1.00 44.79 495 LEU B N 1
ATOM 7896 C CA . LEU B 1 495 ? -7.111 6.360 1.141 1.00 46.38 495 LEU B CA 1
ATOM 7897 C C . LEU B 1 495 ? -7.959 5.777 2.277 1.00 49.02 495 LEU B C 1
ATOM 7898 O O . LEU B 1 495 ? -7.432 5.139 3.177 1.00 49.40 495 LEU B O 1
ATOM 7903 N N . PRO B 1 496 ? -9.278 6.016 2.261 1.00 51.75 496 PRO B N 1
ATOM 7904 C CA . PRO B 1 496 ? -10.116 5.584 3.387 1.00 54.07 496 PRO B CA 1
ATOM 7905 C C . PRO B 1 496 ? -10.243 4.069 3.580 1.00 55.66 496 PRO B C 1
ATOM 7906 O O . PRO B 1 496 ? -10.367 3.612 4.712 1.00 54.92 496 PRO B O 1
ATOM 7910 N N . ASP B 1 497 ? -10.218 3.292 2.502 1.00 57.66 497 ASP B N 1
ATOM 7911 C CA . ASP B 1 497 ? -10.448 1.857 2.645 1.00 59.46 497 ASP B CA 1
ATOM 7912 C C . ASP B 1 497 ? -9.686 1.020 1.627 1.00 57.39 497 ASP B C 1
ATOM 7913 O O . ASP B 1 497 ? -10.044 0.994 0.453 1.00 61.65 497 ASP B O 1
ATOM 7918 N N . GLU B 1 498 ? -8.649 0.321 2.072 1.00 52.81 498 GLU B N 1
ATOM 7919 C CA . GLU B 1 498 ? -7.904 -0.547 1.173 1.00 48.08 498 GLU B CA 1
ATOM 7920 C C . GLU B 1 498 ? -8.206 -1.999 1.540 1.00 46.08 498 GLU B C 1
ATOM 7921 O O . GLU B 1 498 ? -8.531 -2.297 2.679 1.00 46.08 498 GLU B O 1
ATOM 7927 N N . SER B 1 499 ? -8.109 -2.903 0.576 1.00 41.04 499 SER B N 1
ATOM 7928 C CA . SER B 1 499 ? -8.115 -4.314 0.892 1.00 40.75 499 SER B CA 1
ATOM 7929 C C . SER B 1 499 ? -6.754 -4.714 1.451 1.00 40.44 499 SER B C 1
ATOM 7930 O O . SER B 1 499 ? -5.727 -4.142 1.083 1.00 38.32 499 SER B O 1
ATOM 7933 N N . THR B 1 500 ? -6.755 -5.655 2.391 1.00 40.27 500 THR B N 1
ATOM 7934 C CA . THR B 1 500 ? -5.504 -6.139 2.958 1.00 40.17 500 THR B CA 1
ATOM 7935 C C . THR B 1 500 ? -5.210 -7.574 2.514 1.00 39.19 500 THR B C 1
ATOM 7936 O O . THR B 1 500 ? -4.292 -8.222 3.008 1.00 37.98 500 THR B O 1
ATOM 7940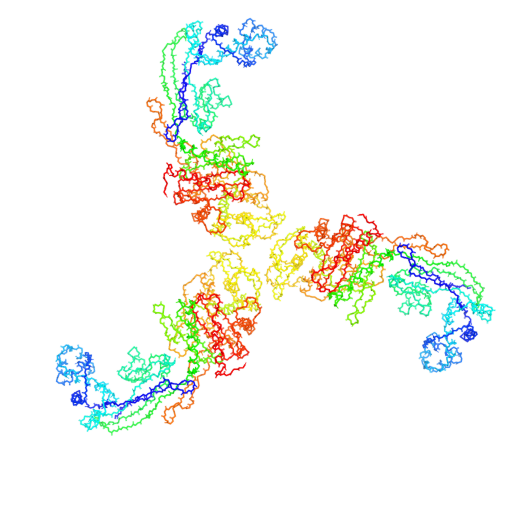 N N . GLY B 1 501 ? -5.970 -8.041 1.527 1.00 40.58 501 GLY B N 1
ATOM 7941 C CA . GLY B 1 501 ? -5.730 -9.330 0.891 1.00 39.18 501 GLY B CA 1
ATOM 7942 C C . GLY B 1 501 ? -6.791 -10.369 1.226 1.00 42.77 501 GLY B C 1
ATOM 7943 O O . GLY B 1 501 ? -7.764 -10.097 1.934 1.00 42.17 501 GLY B O 1
ATOM 7944 N N . LEU B 1 502 ? -6.620 -11.566 0.676 1.00 41.58 502 LEU B N 1
ATOM 7945 C CA . LEU B 1 502 ? -7.465 -12.700 0.989 1.00 41.25 502 LEU B CA 1
ATOM 7946 C C . LEU B 1 502 ? -6.562 -13.682 1.734 1.00 41.83 502 LEU B C 1
ATOM 7947 O O . LEU B 1 502 ? -5.786 -14.397 1.111 1.00 42.68 502 LEU B O 1
ATOM 7952 N N . VAL B 1 503 ? -6.635 -13.686 3.064 1.00 41.38 503 VAL B N 1
ATOM 7953 C CA . VAL B 1 503 ? -5.736 -14.470 3.912 1.00 40.09 503 VAL B CA 1
ATOM 7954 C C . VAL B 1 503 ? -6.583 -15.460 4.725 1.00 40.83 503 VAL B C 1
ATOM 7955 O O . VAL B 1 503 ? -7.082 -15.119 5.804 1.00 41.19 503 VAL B O 1
ATOM 7959 N N . PRO B 1 504 ? -6.797 -16.671 4.186 1.00 38.98 504 PRO B N 1
ATOM 7960 C CA . PRO B 1 504 ? -7.760 -17.579 4.793 1.00 40.35 504 PRO B CA 1
ATOM 7961 C C . PRO B 1 504 ? -7.334 -18.024 6.192 1.00 42.04 504 PRO B C 1
ATOM 7962 O O . PRO B 1 504 ? -6.180 -18.405 6.420 1.00 41.81 504 PRO B O 1
ATOM 7966 N N . LYS B 1 505 ? -8.264 -17.944 7.134 1.00 44.49 505 LYS B N 1
ATOM 7967 C CA . LYS B 1 505 ? -7.943 -18.279 8.516 1.00 45.66 505 LYS B CA 1
ATOM 7968 C C . LYS B 1 505 ? -8.031 -19.783 8.736 1.00 46.59 505 LYS B C 1
ATOM 7969 O O . LYS B 1 505 ? -7.470 -20.296 9.700 1.00 49.29 505 LYS B O 1
ATOM 7975 N N . GLU B 1 506 ? -8.705 -20.484 7.828 1.00 47.90 506 GLU B N 1
ATOM 7976 C CA . GLU B 1 506 ? -8.747 -21.949 7.848 1.00 47.66 506 GLU B CA 1
ATOM 7977 C C . GLU B 1 506 ? -7.862 -22.498 6.727 1.00 46.86 506 GLU B C 1
ATOM 7978 O O . GLU B 1 506 ? -7.997 -22.086 5.577 1.00 47.16 506 GLU B O 1
ATOM 7984 N N . TYR B 1 507 ? -6.980 -23.440 7.042 1.00 43.21 507 TYR B N 1
ATOM 7985 C CA . TYR B 1 507 ? -5.968 -23.873 6.080 1.00 45.91 507 TYR B CA 1
ATOM 7986 C C . TYR B 1 507 ? -5.383 -25.222 6.495 1.00 45.28 507 TYR B C 1
ATOM 7987 O O . TYR B 1 507 ? -5.527 -25.636 7.639 1.00 48.68 507 TYR B O 1
ATOM 7996 N N . ASN B 1 508 ? -4.732 -25.921 5.578 1.00 43.78 508 ASN B N 1
ATOM 7997 C CA . ASN B 1 508 ? -4.065 -27.155 5.962 1.00 44.44 508 ASN B CA 1
ATOM 7998 C C . ASN B 1 508 ? -2.578 -27.112 5.681 1.00 43.97 508 ASN B C 1
ATOM 7999 O O . ASN B 1 508 ? -2.022 -26.077 5.336 1.00 44.06 508 ASN B O 1
ATOM 8004 N N . PHE B 1 509 ? -1.936 -28.265 5.795 1.00 43.21 509 PHE B N 1
ATOM 8005 C CA . PHE B 1 509 ? -0.520 -28.319 5.562 1.00 43.72 509 PHE B CA 1
ATOM 8006 C C . PHE B 1 509 ? -0.177 -27.962 4.116 1.00 43.76 509 PHE B C 1
ATOM 8007 O O . PHE B 1 509 ? 0.750 -27.184 3.863 1.00 45.42 509 PHE B O 1
ATOM 8015 N N . ALA B 1 510 ? -0.923 -28.513 3.166 1.00 42.37 510 ALA B N 1
ATOM 8016 C CA . ALA B 1 510 ? -0.651 -28.233 1.759 1.00 41.68 510 ALA B CA 1
ATOM 8017 C C . ALA B 1 510 ? -0.727 -26.724 1.455 1.00 39.95 510 ALA B C 1
ATOM 8018 O O . ALA B 1 510 ? 0.071 -26.203 0.660 1.00 37.93 510 ALA B O 1
ATOM 8020 N N . ASN B 1 511 ? -1.663 -26.035 2.110 1.00 37.68 511 ASN B N 1
ATOM 8021 C CA . ASN B 1 511 ? -1.807 -24.589 1.961 1.00 39.23 511 ASN B CA 1
ATOM 8022 C C . ASN B 1 511 ? -0.587 -23.828 2.476 1.00 38.56 511 ASN B C 1
ATOM 8023 O O . ASN B 1 511 ? -0.155 -22.854 1.852 1.00 40.19 511 ASN B O 1
ATOM 8028 N N . PHE B 1 512 ? -0.052 -24.275 3.614 1.00 36.36 512 PHE B N 1
ATOM 8029 C CA . PHE B 1 512 ? 1.123 -23.654 4.235 1.00 37.01 512 PHE B CA 1
ATOM 8030 C C . PHE B 1 512 ? 2.271 -23.781 3.255 1.00 34.51 512 PHE B C 1
ATOM 8031 O O . PHE B 1 512 ? 3.004 -22.824 3.013 1.00 35.21 512 PHE B O 1
ATOM 8039 N N . ILE B 1 513 ? 2.413 -24.973 2.683 1.00 36.82 513 ILE B N 1
ATOM 8040 C CA . ILE B 1 513 ? 3.490 -25.246 1.751 1.00 35.81 513 ILE B CA 1
ATOM 8041 C C . ILE B 1 513 ? 3.383 -24.387 0.475 1.00 37.47 513 ILE B C 1
ATOM 8042 O O . ILE B 1 513 ? 4.383 -23.849 0.027 1.00 37.51 513 ILE B O 1
ATOM 8047 N N . THR B 1 514 ? 2.192 -24.258 -0.112 1.00 39.05 514 THR B N 1
ATOM 8048 C CA . THR B 1 514 ? 1.983 -23.408 -1.300 1.00 38.21 514 THR B CA 1
ATOM 8049 C C . THR B 1 514 ? 2.082 -21.901 -1.030 1.00 38.19 514 THR B C 1
ATOM 8050 O O . THR B 1 514 ? 2.500 -21.146 -1.901 1.00 38.03 514 THR B O 1
ATOM 8054 N N . ASN B 1 515 ? 1.709 -21.465 0.170 1.00 36.36 515 ASN B N 1
ATOM 8055 C CA . ASN B 1 515 ? 1.910 -20.080 0.585 1.00 36.23 515 ASN B CA 1
ATOM 8056 C C . ASN B 1 515 ? 3.398 -19.696 0.535 1.00 36.42 515 ASN B C 1
ATOM 8057 O O . ASN B 1 515 ? 3.747 -18.571 0.154 1.00 37.06 515 ASN B O 1
ATOM 8062 N N . ALA B 1 516 ? 4.277 -20.617 0.919 1.00 33.02 516 ALA B N 1
ATOM 8063 C CA . ALA B 1 516 ? 5.719 -20.370 0.784 1.00 36.32 516 ALA B CA 1
ATOM 8064 C C . ALA B 1 516 ? 6.203 -19.995 -0.617 1.00 37.45 516 ALA B C 1
ATOM 8065 O O . ALA B 1 516 ? 7.233 -19.317 -0.753 1.00 34.99 516 ALA B O 1
ATOM 8067 N N . PHE B 1 517 ? 5.511 -20.463 -1.661 1.00 37.29 517 PHE B N 1
ATOM 8068 C CA . PHE B 1 517 ? 5.927 -20.090 -3.014 1.00 37.28 517 PHE B CA 1
ATOM 8069 C C . PHE B 1 517 ? 4.891 -19.240 -3.737 1.00 38.54 517 PHE B C 1
ATOM 8070 O O . PHE B 1 517 ? 4.854 -19.198 -4.966 1.00 36.73 517 PHE B O 1
ATOM 8078 N N . GLY B 1 518 ? 4.052 -18.559 -2.951 1.00 37.16 518 GLY B N 1
ATOM 8079 C CA . GLY B 1 518 ? 3.178 -17.519 -3.468 1.00 33.38 518 GLY B CA 1
ATOM 8080 C C . GLY B 1 518 ? 1.945 -18.085 -4.145 1.00 34.98 518 GLY B C 1
ATOM 8081 O O . GLY B 1 518 ? 1.384 -17.435 -5.020 1.00 32.67 518 GLY B O 1
ATOM 8082 N N . GLN B 1 519 ? 1.510 -19.274 -3.735 1.00 34.72 519 GLN B N 1
ATOM 8083 C CA . GLN B 1 519 ? 0.287 -19.866 -4.293 1.00 36.55 519 GLN B CA 1
ATOM 8084 C C . GLN B 1 519 ? -0.801 -20.097 -3.240 1.00 38.67 519 GLN B C 1
ATOM 8085 O O . GLN B 1 519 ? -1.439 -21.148 -3.262 1.00 40.36 519 GLN B O 1
ATOM 8091 N N . PHE B 1 520 ? -1.028 -19.163 -2.315 1.00 38.90 520 PHE B N 1
ATOM 8092 C CA . PHE B 1 520 ? -2.162 -19.313 -1.389 1.00 37.34 520 PHE B CA 1
ATOM 8093 C C . PHE B 1 520 ? -2.826 -17.989 -1.035 1.00 38.56 520 PHE B C 1
ATOM 8094 O O . PHE B 1 520 ? -3.888 -17.649 -1.587 1.00 38.84 520 PHE B O 1
ATOM 8102 N N . ASP B 1 521 ? -2.214 -17.240 -0.117 1.00 36.29 521 ASP B N 1
ATOM 8103 C CA . ASP B 1 521 ? -2.738 -15.927 0.260 1.00 36.28 521 ASP B CA 1
ATOM 8104 C C . ASP B 1 521 ? -2.661 -15.059 -1.009 1.00 36.23 521 ASP B C 1
ATOM 8105 O O . ASP B 1 521 ? -1.665 -15.163 -1.730 1.00 35.91 521 ASP B O 1
ATOM 8110 N N . ASN B 1 522 ? -3.688 -14.245 -1.256 1.00 35.38 522 ASN B N 1
ATOM 8111 C CA . ASN B 1 522 ? -3.806 -13.274 -2.363 1.00 37.61 522 ASN B CA 1
ATOM 8112 C C . ASN B 1 522 ? -3.536 -11.831 -1.881 1.00 37.71 522 ASN B C 1
ATOM 8113 O O . ASN B 1 522 ? -4.019 -11.428 -0.814 1.00 37.89 522 ASN B O 1
ATOM 8118 N N . TYR B 1 523 ? -2.771 -11.056 -2.656 1.00 33.78 523 TYR B N 1
ATOM 8119 C CA . TYR B 1 523 ? -2.425 -9.699 -2.255 1.00 35.15 523 TYR B CA 1
ATOM 8120 C C . TYR B 1 523 ? -2.837 -8.653 -3.292 1.00 35.53 523 TYR B C 1
ATOM 8121 O O . TYR B 1 523 ? -3.070 -8.989 -4.448 1.00 33.94 523 TYR B O 1
ATOM 8130 N N . THR B 1 524 ? -2.906 -7.384 -2.902 1.00 35.91 524 THR B N 1
ATOM 8131 C CA . THR B 1 524 ? -3.218 -6.334 -3.878 1.00 35.78 524 THR B CA 1
ATOM 8132 C C . THR B 1 524 ? -1.943 -5.830 -4.574 1.00 33.84 524 THR B C 1
ATOM 8133 O O . THR B 1 524 ? -0.846 -5.929 -4.042 1.00 33.93 524 THR B O 1
ATOM 8137 N N . PRO B 1 525 ? -2.080 -5.224 -5.756 1.00 33.68 525 PRO B N 1
ATOM 8138 C CA . PRO B 1 525 ? -0.906 -4.639 -6.425 1.00 33.03 525 PRO B CA 1
ATOM 8139 C C . PRO B 1 525 ? -0.105 -3.598 -5.602 1.00 31.77 525 PRO B C 1
ATOM 8140 O O . PRO B 1 525 ? 1.117 -3.567 -5.709 1.00 33.95 525 PRO B O 1
ATOM 8144 N N . MET B 1 526 ? -0.766 -2.764 -4.805 1.00 30.69 526 MET B N 1
ATOM 8145 C CA . MET B 1 526 ? -0.123 -1.835 -3.861 1.00 30.78 526 MET B CA 1
ATOM 8146 C C . MET B 1 526 ? 0.689 -2.565 -2.779 1.00 30.88 526 MET B C 1
ATOM 8147 O O . MET B 1 526 ? 1.820 -2.173 -2.496 1.00 33.75 526 MET B O 1
ATOM 8152 N N . GLN B 1 527 ? 0.154 -3.650 -2.213 1.00 28.82 527 GLN B N 1
ATOM 8153 C CA . GLN B 1 527 ? 0.910 -4.518 -1.305 1.00 31.68 527 GLN B CA 1
ATOM 8154 C C . GLN B 1 527 ? 2.168 -5.086 -1.958 1.00 34.87 527 GLN B C 1
ATOM 8155 O O . GLN B 1 527 ? 3.253 -5.077 -1.339 1.00 32.08 527 GLN B O 1
ATOM 8161 N N . LEU B 1 528 ? 2.046 -5.550 -3.204 1.00 32.77 528 LEU B N 1
ATOM 8162 C CA . LEU B 1 528 ? 3.238 -6.078 -3.853 1.00 34.43 528 LEU B CA 1
ATOM 8163 C C . LEU B 1 528 ? 4.265 -4.987 -4.180 1.00 34.12 528 LEU B C 1
ATOM 8164 O O . LEU B 1 528 ? 5.461 -5.228 -4.168 1.00 35.34 528 LEU B O 1
ATOM 8169 N N . ALA B 1 529 ? 3.815 -3.765 -4.438 1.00 32.85 529 ALA B N 1
ATOM 8170 C CA . ALA B 1 529 ? 4.772 -2.695 -4.673 1.00 32.76 529 ALA B CA 1
ATOM 8171 C C . ALA B 1 529 ? 5.489 -2.266 -3.397 1.00 31.31 529 ALA B C 1
ATOM 8172 O O . ALA B 1 529 ? 6.627 -1.832 -3.461 1.00 32.71 529 ALA B O 1
ATOM 8174 N N . GLN B 1 530 ? 4.797 -2.320 -2.260 1.00 30.84 530 GLN B N 1
ATOM 8175 C CA . GLN B 1 530 ? 5.365 -1.851 -1.013 1.00 30.87 530 GLN B CA 1
ATOM 8176 C C . GLN B 1 530 ? 6.365 -2.917 -0.647 1.00 30.24 530 GLN B C 1
ATOM 8177 O O . GLN B 1 530 ? 7.451 -2.624 -0.160 1.00 33.61 530 GLN B O 1
ATOM 8183 N N . TYR B 1 531 ? 6.057 -4.162 -0.992 1.00 32.09 531 TYR B N 1
ATOM 8184 C CA . TYR B 1 531 ? 7.005 -5.246 -0.725 1.00 31.66 531 TYR B CA 1
ATOM 8185 C C . TYR B 1 531 ? 8.365 -5.012 -1.398 1.00 35.09 531 TYR B C 1
ATOM 8186 O O . TYR B 1 531 ? 9.401 -4.954 -0.723 1.00 35.32 531 TYR B O 1
ATOM 8195 N N . VAL B 1 532 ? 8.367 -4.799 -2.714 1.00 35.41 532 VAL B N 1
ATOM 8196 C CA . VAL B 1 532 ? 9.634 -4.603 -3.413 1.00 33.30 532 VAL B CA 1
ATOM 8197 C C . VAL B 1 532 ? 10.235 -3.254 -3.059 1.00 31.99 532 VAL B C 1
ATOM 8198 O O . VAL B 1 532 ? 11.445 -3.139 -3.030 1.00 33.71 532 VAL B O 1
ATOM 8202 N N . ALA B 1 533 ? 9.418 -2.240 -2.796 1.00 32.11 533 ALA B N 1
ATOM 8203 C CA . ALA B 1 533 ? 9.958 -0.940 -2.346 1.00 33.25 533 ALA B CA 1
ATOM 8204 C C . ALA B 1 533 ? 10.654 -1.059 -0.986 1.00 33.53 533 ALA B C 1
ATOM 8205 O O . ALA B 1 533 ? 11.664 -0.404 -0.740 1.00 36.18 533 ALA B O 1
ATOM 8207 N N . THR B 1 534 ? 10.126 -1.890 -0.092 1.00 33.92 534 THR B N 1
ATOM 8208 C CA . THR B 1 534 ? 10.839 -2.199 1.169 1.00 33.73 534 THR B CA 1
ATOM 8209 C C . THR B 1 534 ? 12.229 -2.826 0.969 1.00 34.41 534 THR B C 1
ATOM 8210 O O . THR B 1 534 ? 13.197 -2.493 1.679 1.00 36.96 534 THR B O 1
ATOM 8214 N N . ILE B 1 535 ? 12.349 -3.755 0.025 1.00 32.83 535 ILE B N 1
ATOM 8215 C CA . ILE B 1 535 ? 13.656 -4.373 -0.229 1.00 32.86 535 ILE B CA 1
ATOM 8216 C C . ILE B 1 535 ? 14.600 -3.326 -0.805 1.00 34.74 535 ILE B C 1
ATOM 8217 O O . ILE B 1 535 ? 15.774 -3.257 -0.419 1.00 38.19 535 ILE B O 1
ATOM 8222 N N . ALA B 1 536 ? 14.098 -2.490 -1.713 1.00 35.16 536 ALA B N 1
ATOM 8223 C CA . ALA B 1 536 ? 14.927 -1.418 -2.288 1.00 37.99 536 ALA B CA 1
ATOM 8224 C C . ALA B 1 536 ? 15.282 -0.309 -1.272 1.00 38.09 536 ALA B C 1
ATOM 8225 O O . ALA B 1 536 ? 16.223 0.448 -1.502 1.00 39.56 536 ALA B O 1
ATOM 8227 N N . ASN B 1 537 ? 14.525 -0.185 -0.186 1.00 36.14 537 ASN B N 1
ATOM 8228 C CA . ASN B 1 537 ? 14.849 0.768 0.887 1.00 37.57 537 ASN B CA 1
ATOM 8229 C C . ASN B 1 537 ? 15.516 0.047 2.052 1.00 38.78 537 ASN B C 1
ATOM 8230 O O . ASN B 1 537 ? 15.300 0.402 3.208 1.00 41.89 537 ASN B O 1
ATOM 8235 N N . ASN B 1 538 ? 16.283 -0.997 1.747 1.00 40.22 538 ASN B N 1
ATOM 8236 C CA . ASN B 1 538 ? 17.008 -1.798 2.745 1.00 41.76 538 ASN B CA 1
ATOM 8237 C C . ASN B 1 538 ? 16.259 -2.261 3.999 1.00 39.66 538 ASN B C 1
ATOM 8238 O O . ASN B 1 538 ? 16.824 -2.266 5.087 1.00 36.61 538 ASN B O 1
ATOM 8243 N N . GLY B 1 539 ? 15.003 -2.673 3.844 1.00 37.52 539 GLY B N 1
ATOM 8244 C CA . GLY B 1 539 ? 14.238 -3.211 4.981 1.00 37.27 539 GLY B CA 1
ATOM 8245 C C . GLY B 1 539 ? 13.294 -2.258 5.703 1.00 36.32 539 GLY B C 1
ATOM 8246 O O . GLY B 1 539 ? 12.511 -2.676 6.552 1.00 36.91 539 GLY B O 1
ATOM 8247 N N . VAL B 1 540 ? 13.364 -0.971 5.381 1.00 37.95 540 VAL B N 1
ATOM 8248 C CA . VAL B 1 540 ? 12.533 0.032 6.049 1.00 38.58 540 VAL B CA 1
ATOM 8249 C C . VAL B 1 540 ? 11.280 0.328 5.242 1.00 40.12 540 VAL B C 1
ATOM 8250 O O . VAL B 1 540 ? 11.322 1.019 4.223 1.00 39.16 540 VAL B O 1
ATOM 8254 N N . ARG B 1 541 ? 10.164 -0.203 5.733 1.00 41.86 541 ARG B N 1
ATOM 8255 C CA . ARG B 1 541 ? 8.899 -0.150 5.026 1.00 41.90 541 ARG B CA 1
ATOM 8256 C C . ARG B 1 541 ? 8.196 1.186 5.216 1.00 43.04 541 ARG B C 1
ATOM 8257 O O . ARG B 1 541 ? 7.954 1.609 6.340 1.00 41.92 541 ARG B O 1
ATOM 8265 N N . LEU B 1 542 ? 7.855 1.815 4.093 1.00 41.82 542 LEU B N 1
ATOM 8266 C CA . LEU B 1 542 ? 7.313 3.164 4.059 1.00 40.86 542 LEU B CA 1
ATOM 8267 C C . LEU B 1 542 ? 5.834 3.178 3.666 1.00 39.67 542 LEU B C 1
ATOM 8268 O O . LEU B 1 542 ? 5.385 2.372 2.847 1.00 37.88 542 LEU B O 1
ATOM 8273 N N . ALA B 1 543 ? 5.057 4.074 4.268 1.00 38.42 543 ALA B N 1
ATOM 8274 C CA . ALA B 1 543 ? 3.656 4.236 3.878 1.00 36.63 543 ALA B CA 1
ATOM 8275 C C . ALA B 1 543 ? 3.630 4.909 2.516 1.00 37.88 543 ALA B C 1
ATOM 8276 O O . ALA B 1 543 ? 4.325 5.920 2.299 1.00 37.65 543 ALA B O 1
ATOM 8278 N N . PRO B 1 544 ? 2.834 4.348 1.592 1.00 35.36 544 PRO B N 1
ATOM 8279 C CA . PRO B 1 544 ? 2.739 4.985 0.290 1.00 37.52 544 PRO B CA 1
ATOM 8280 C C . PRO B 1 544 ? 1.806 6.183 0.441 1.00 39.53 544 PRO B C 1
ATOM 8281 O O . PRO B 1 544 ? 0.827 6.086 1.177 1.00 38.29 544 PRO B O 1
ATOM 8285 N N . HIS B 1 545 ? 2.114 7.295 -0.221 1.00 36.62 545 HIS B N 1
ATOM 8286 C CA . HIS B 1 545 ? 1.205 8.439 -0.177 1.00 39.85 545 HIS B CA 1
ATOM 8287 C C . HIS B 1 545 ? 1.035 9.051 -1.559 1.00 40.53 545 HIS B C 1
ATOM 8288 O O . HIS B 1 545 ? 2.009 9.205 -2.300 1.00 37.06 545 HIS B O 1
ATOM 8295 N N . ILE B 1 546 ? -0.219 9.367 -1.871 1.00 41.42 546 ILE B N 1
ATOM 8296 C CA . ILE B 1 546 ? -0.621 9.977 -3.141 1.00 41.32 546 ILE B CA 1
ATOM 8297 C C . ILE B 1 546 ? -0.542 11.506 -3.059 1.00 43.72 546 ILE B C 1
ATOM 8298 O O . ILE B 1 546 ? -0.318 12.187 -4.077 1.00 42.37 546 ILE B O 1
ATOM 8303 N N . VAL B 1 547 ? -0.705 12.042 -1.844 1.00 42.09 547 VAL B N 1
ATOM 8304 C CA . VAL B 1 547 ? -0.571 13.479 -1.635 1.00 42.17 547 VAL B CA 1
ATOM 8305 C C . VAL B 1 547 ? 0.884 13.850 -1.335 1.00 41.33 547 VAL B C 1
ATOM 8306 O O . VAL B 1 547 ? 1.512 13.231 -0.473 1.00 42.51 547 VAL B O 1
ATOM 8310 N N . GLU B 1 548 ? 1.416 14.825 -2.068 1.00 37.46 548 GLU B N 1
ATOM 8311 C CA . GLU B 1 548 ? 2.779 15.313 -1.863 1.00 37.40 548 GLU B CA 1
ATOM 8312 C C . GLU B 1 548 ? 2.884 16.464 -0.846 1.00 37.42 548 GLU B C 1
ATOM 8313 O O . GLU B 1 548 ? 3.898 16.589 -0.155 1.00 37.12 548 GLU B O 1
ATOM 8319 N N . GLY B 1 549 ? 1.859 17.306 -0.746 1.00 37.38 549 GLY B N 1
ATOM 8320 C CA . GLY B 1 549 ? 1.934 18.479 0.134 1.00 37.01 549 GLY B CA 1
ATOM 8321 C C . GLY B 1 549 ? 0.622 19.223 0.205 1.00 38.19 549 GLY B C 1
ATOM 8322 O O . GLY B 1 549 ? -0.253 19.025 -0.634 1.00 36.56 549 GLY B O 1
ATOM 8323 N N . ILE B 1 550 ? 0.497 20.081 1.216 1.00 41.64 550 ILE B N 1
ATOM 8324 C CA . ILE B 1 550 ? -0.715 20.855 1.468 1.00 41.77 550 ILE B CA 1
ATOM 8325 C C . ILE B 1 550 ? -0.407 22.304 1.135 1.00 42.89 550 ILE B C 1
ATOM 8326 O O . ILE B 1 550 ? 0.587 22.845 1.613 1.00 44.52 550 ILE B O 1
ATOM 8331 N N . TYR B 1 551 ? -1.253 22.923 0.318 1.00 42.80 551 TYR B N 1
ATOM 8332 C CA . TYR B 1 551 ? -0.929 24.201 -0.304 1.00 43.73 551 TYR B CA 1
ATOM 8333 C C . TYR B 1 551 ? -1.994 25.260 -0.044 1.00 46.12 551 TYR B C 1
ATOM 8334 O O . TYR B 1 551 ? -3.190 24.966 -0.058 1.00 47.32 551 TYR B O 1
ATOM 8343 N N . ASP B 1 552 ? -1.542 26.489 0.192 1.00 47.83 552 ASP B N 1
ATOM 8344 C CA . ASP B 1 552 ? -2.428 27.624 0.415 1.00 51.73 552 ASP B CA 1
ATOM 8345 C C . ASP B 1 552 ? -2.996 28.045 -0.939 1.00 53.13 552 ASP B C 1
ATOM 8346 O O . ASP B 1 552 ? -2.678 27.450 -1.972 1.00 52.90 552 ASP B O 1
ATOM 8351 N N . ASN B 1 553 ? -3.843 29.068 -0.934 1.00 54.59 553 ASN B N 1
ATOM 8352 C CA . ASN B 1 553 ? -4.318 29.661 -2.176 1.00 56.73 553 ASN B CA 1
ATOM 8353 C C . ASN B 1 553 ? -3.559 30.940 -2.493 1.00 58.21 553 ASN B C 1
ATOM 8354 O O . ASN B 1 553 ? -3.306 31.761 -1.606 1.00 58.95 553 ASN B O 1
ATOM 8359 N N . ASN B 1 554 ? -3.185 31.096 -3.759 1.00 59.45 554 ASN B N 1
ATOM 8360 C CA . ASN B 1 554 ? -2.723 32.388 -4.247 1.00 61.90 554 ASN B CA 1
ATOM 8361 C C . ASN B 1 554 ? -3.917 33.321 -4.479 1.00 62.61 554 ASN B C 1
ATOM 8362 O O . ASN B 1 554 ? -5.058 32.979 -4.159 1.00 61.76 554 ASN B O 1
ATOM 8367 N N . ASP B 1 555 ? -3.655 34.495 -5.046 1.00 64.90 555 ASP B N 1
ATOM 8368 C CA . ASP B 1 555 ? -4.684 35.526 -5.199 1.00 65.75 555 ASP B CA 1
ATOM 8369 C C . ASP B 1 555 ? -5.827 35.270 -6.188 1.00 65.07 555 ASP B C 1
ATOM 8370 O O . ASP B 1 555 ? -6.957 35.729 -5.981 1.00 63.56 555 ASP B O 1
ATOM 8375 N N . LYS B 1 556 ? -5.535 34.538 -7.258 1.00 63.90 556 LYS B N 1
ATOM 8376 C CA . LYS B 1 556 ? -6.577 34.114 -8.181 1.00 63.61 556 LYS B CA 1
ATOM 8377 C C . LYS B 1 556 ? -7.534 33.152 -7.477 1.00 62.08 556 LYS B C 1
ATOM 8378 O O . LYS B 1 556 ? -8.715 33.084 -7.820 1.00 61.49 556 LYS B O 1
ATOM 8384 N N . GLY B 1 557 ? -7.019 32.428 -6.485 1.00 59.80 557 GLY B N 1
ATOM 8385 C CA . GLY B 1 557 ? -7.763 31.362 -5.821 1.00 57.68 557 GLY B CA 1
ATOM 8386 C C . GLY B 1 557 ? -7.332 29.974 -6.268 1.00 56.83 557 GLY B C 1
ATOM 8387 O O . GLY B 1 557 ? -7.966 28.978 -5.918 1.00 56.07 557 GLY B O 1
ATOM 8388 N N . GLY B 1 558 ? -6.249 29.911 -7.040 1.00 56.00 558 GLY B N 1
ATOM 8389 C CA . GLY B 1 558 ? -5.697 28.653 -7.537 1.00 54.82 558 GLY B CA 1
ATOM 8390 C C . GLY B 1 558 ? -4.541 28.145 -6.693 1.00 54.40 558 GLY B C 1
ATOM 8391 O O . GLY B 1 558 ? -4.363 28.585 -5.555 1.00 54.38 558 GLY B O 1
ATOM 8392 N N . LEU B 1 559 ? -3.755 27.218 -7.241 1.00 52.94 559 LEU B N 1
ATOM 8393 C CA . LEU B 1 559 ? -2.616 26.646 -6.521 1.00 51.28 559 LEU B CA 1
ATOM 8394 C C . LEU B 1 559 ? -1.666 27.723 -5.985 1.00 51.25 559 LEU B C 1
ATOM 8395 O O . LEU B 1 559 ? -1.091 28.497 -6.744 1.00 49.76 559 LEU B O 1
ATOM 8400 N N . GLY B 1 560 ? -1.489 27.772 -4.670 1.00 51.38 560 GLY B N 1
ATOM 8401 C CA . GLY B 1 560 ? -0.625 28.782 -4.077 1.00 52.72 560 GLY B CA 1
ATOM 8402 C C . GLY B 1 560 ? 0.622 28.205 -3.448 1.00 54.43 560 GLY B C 1
ATOM 8403 O O . GLY B 1 560 ? 1.223 27.262 -3.974 1.00 56.29 560 GLY B O 1
ATOM 8404 N N . GLU B 1 561 ? 1.012 28.749 -2.301 1.00 55.71 561 GLU B N 1
ATOM 8405 C CA . GLU B 1 561 ? 2.297 28.383 -1.708 1.00 56.86 561 GLU B CA 1
ATOM 8406 C C . GLU B 1 561 ? 2.209 27.257 -0.682 1.00 54.60 561 GLU B C 1
ATOM 8407 O O . GLU B 1 561 ? 1.219 27.135 0.037 1.00 55.70 561 GLU B O 1
ATOM 8413 N N . LEU B 1 562 ? 3.249 26.432 -0.629 1.00 52.52 562 LEU B N 1
ATOM 8414 C CA . LEU B 1 562 ? 3.276 25.291 0.284 1.00 51.76 562 LEU B CA 1
ATOM 8415 C C . LEU B 1 562 ? 3.056 25.733 1.725 1.00 51.27 562 LEU B C 1
ATOM 8416 O O . LEU B 1 562 ? 3.578 26.767 2.153 1.00 51.53 562 LEU B O 1
ATOM 8421 N N . ILE B 1 563 ? 2.268 24.942 2.447 1.00 49.19 563 ILE B N 1
ATOM 8422 C CA . ILE B 1 563 ? 2.058 25.110 3.875 1.00 48.20 563 ILE B CA 1
ATOM 8423 C C . ILE B 1 563 ? 2.723 23.920 4.571 1.00 49.24 563 ILE B C 1
ATOM 8424 O O . ILE B 1 563 ? 3.485 24.095 5.523 1.00 50.83 563 ILE B O 1
ATOM 8429 N N . GLN B 1 564 ? 2.481 22.711 4.073 1.00 46.93 564 GLN B N 1
ATOM 8430 C CA . GLN B 1 564 ? 2.927 21.509 4.774 1.00 45.86 564 GLN B CA 1
ATOM 8431 C C . GLN B 1 564 ? 3.110 20.330 3.825 1.00 44.76 564 GLN B C 1
ATOM 8432 O O . GLN B 1 564 ? 2.138 19.819 3.275 1.00 43.18 564 GLN B O 1
ATOM 8438 N N . ALA B 1 565 ? 4.356 19.904 3.652 1.00 42.69 565 ALA B N 1
ATOM 8439 C CA . ALA B 1 565 ? 4.671 18.656 2.979 1.00 43.51 565 ALA B CA 1
ATOM 8440 C C . ALA B 1 565 ? 4.163 17.422 3.737 1.00 45.28 565 ALA B C 1
ATOM 8441 O O . ALA B 1 565 ? 4.127 17.402 4.973 1.00 45.18 565 ALA B O 1
ATOM 8443 N N . ILE B 1 566 ? 3.761 16.396 2.990 1.00 42.76 566 ILE B N 1
ATOM 8444 C CA . ILE B 1 566 ? 3.485 15.094 3.583 1.00 42.76 566 ILE B CA 1
ATOM 8445 C C . ILE B 1 566 ? 4.825 14.391 3.822 1.00 43.99 566 ILE B C 1
ATOM 8446 O O . ILE B 1 566 ? 5.608 14.147 2.905 1.00 43.88 566 ILE B O 1
ATOM 8451 N N . ASP B 1 567 ? 5.101 14.096 5.084 1.00 46.40 567 ASP B N 1
ATOM 8452 C CA . ASP B 1 567 ? 6.383 13.539 5.499 1.00 48.36 567 ASP B CA 1
ATOM 8453 C C . ASP B 1 567 ? 6.407 12.033 5.295 1.00 47.92 567 ASP B C 1
ATOM 8454 O O . ASP B 1 567 ? 5.373 11.364 5.373 1.00 48.22 567 ASP B O 1
ATOM 8459 N N . THR B 1 568 ? 7.600 11.525 5.009 1.00 46.71 568 THR B N 1
ATOM 8460 C CA . THR B 1 568 ? 7.859 10.100 4.987 1.00 47.42 568 THR B CA 1
ATOM 8461 C C . THR B 1 568 ? 7.407 9.482 6.313 1.00 47.95 568 THR B C 1
ATOM 8462 O O . THR B 1 568 ? 7.800 9.936 7.390 1.00 47.79 568 THR B O 1
ATOM 8466 N N . LYS B 1 569 ? 6.585 8.444 6.222 1.00 48.12 569 LYS B N 1
ATOM 8467 C CA . LYS B 1 569 ? 6.142 7.672 7.383 1.00 48.45 569 LYS B CA 1
ATOM 8468 C C . LYS B 1 569 ? 6.759 6.261 7.385 1.00 46.20 569 LYS B C 1
ATOM 8469 O O . LYS B 1 569 ? 6.428 5.424 6.542 1.00 44.71 569 LYS B O 1
ATOM 8475 N N . GLU B 1 570 ? 7.666 5.986 8.318 1.00 43.75 570 GLU B N 1
ATOM 8476 C CA . GLU B 1 570 ? 8.207 4.632 8.440 1.00 43.81 570 GLU B CA 1
ATOM 8477 C C . GLU B 1 570 ? 7.237 3.787 9.252 1.00 43.91 570 GLU B C 1
ATOM 8478 O O . GLU B 1 570 ? 6.702 4.282 10.233 1.00 45.26 570 GLU B O 1
ATOM 8484 N N . ILE B 1 571 ? 6.988 2.544 8.835 1.00 42.28 571 ILE B N 1
ATOM 8485 C CA . ILE B 1 571 ? 6.049 1.654 9.513 1.00 38.67 571 ILE B CA 1
ATOM 8486 C C . ILE B 1 571 ? 6.752 0.570 10.346 1.00 38.99 571 ILE B C 1
ATOM 8487 O O . ILE B 1 571 ? 6.250 0.170 11.391 1.00 36.20 571 ILE B O 1
ATOM 8492 N N . ASN B 1 572 ? 7.885 0.061 9.863 1.00 38.16 572 ASN B N 1
ATOM 8493 C CA . ASN B 1 572 ? 8.596 -1.044 10.507 1.00 38.27 572 ASN B CA 1
ATOM 8494 C C . ASN B 1 572 ? 9.902 -1.304 9.775 1.00 38.26 572 ASN B C 1
ATOM 8495 O O . ASN B 1 572 ? 10.082 -0.830 8.647 1.00 37.98 572 ASN B O 1
ATOM 8500 N N . LYS B 1 573 ? 10.814 -2.012 10.443 1.00 35.66 573 LYS B N 1
ATOM 8501 C CA . LYS B 1 573 ? 12.036 -2.491 9.829 1.00 37.28 573 LYS B CA 1
ATOM 8502 C C . LYS B 1 573 ? 12.009 -4.015 9.774 1.00 38.02 573 LYS B C 1
ATOM 8503 O O . LYS B 1 573 ? 11.886 -4.673 10.802 1.00 40.10 573 LYS B O 1
ATOM 8509 N N . VAL B 1 574 ? 12.105 -4.597 8.583 1.00 37.87 574 VAL B N 1
ATOM 8510 C CA . VAL B 1 574 ? 12.250 -6.056 8.508 1.00 36.46 574 VAL B CA 1
ATOM 8511 C C . VAL B 1 574 ? 13.375 -6.537 9.407 1.00 36.94 574 VAL B C 1
ATOM 8512 O O . VAL B 1 574 ? 14.491 -6.024 9.311 1.00 36.70 574 VAL B O 1
ATOM 8516 N N . ASN B 1 575 ? 13.075 -7.523 10.255 1.00 36.02 575 ASN B N 1
ATOM 8517 C CA . ASN B 1 575 ? 13.995 -8.041 11.279 1.00 36.67 575 ASN B CA 1
ATOM 8518 C C . ASN B 1 575 ? 15.020 -9.052 10.737 1.00 37.22 575 ASN B C 1
ATOM 8519 O O . ASN B 1 575 ? 15.092 -10.189 11.207 1.00 34.75 575 ASN B O 1
ATOM 8524 N N . ILE B 1 576 ? 15.803 -8.640 9.742 1.00 39.45 576 ILE B N 1
ATOM 8525 C CA . ILE B 1 576 ? 16.946 -9.421 9.264 1.00 37.40 576 ILE B CA 1
ATOM 8526 C C . ILE B 1 576 ? 18.183 -8.517 9.174 1.00 37.93 576 ILE B C 1
ATOM 8527 O O . ILE B 1 576 ? 18.076 -7.292 9.106 1.00 37.82 576 ILE B O 1
ATOM 8532 N N . SER B 1 577 ? 19.362 -9.121 9.172 1.00 39.92 577 SER B N 1
ATOM 8533 C CA . SER B 1 577 ? 20.618 -8.378 9.284 1.00 42.10 577 SER B CA 1
ATOM 8534 C C . SER B 1 577 ? 20.870 -7.613 7.975 1.00 43.12 577 SER B C 1
ATOM 8535 O O . SER B 1 577 ? 20.219 -7.869 6.946 1.00 42.02 577 SER B O 1
ATOM 8538 N N . GLU B 1 578 ? 21.813 -6.679 8.016 1.00 41.58 578 GLU B N 1
ATOM 8539 C CA . GLU B 1 578 ? 22.226 -5.959 6.803 1.00 45.87 578 GLU B CA 1
ATOM 8540 C C . GLU B 1 578 ? 22.826 -6.871 5.730 1.00 43.67 578 GLU B C 1
ATOM 8541 O O . GLU B 1 578 ? 22.591 -6.684 4.527 1.00 42.52 578 GLU B O 1
ATOM 8547 N N . SER B 1 579 ? 23.595 -7.852 6.182 1.00 41.59 579 SER B N 1
ATOM 8548 C CA . SER B 1 579 ? 24.239 -8.767 5.262 1.00 44.59 579 SER B CA 1
ATOM 8549 C C . SER B 1 579 ? 23.239 -9.759 4.671 1.00 44.77 579 SER B C 1
ATOM 8550 O O . SER B 1 579 ? 23.412 -10.170 3.528 1.00 48.71 579 SER B O 1
ATOM 8553 N N . ASP B 1 580 ? 22.196 -10.130 5.415 1.00 41.61 580 ASP B N 1
ATOM 8554 C CA . ASP B 1 580 ? 21.135 -10.962 4.841 1.00 41.72 580 ASP B CA 1
ATOM 8555 C C . ASP B 1 580 ? 20.391 -10.168 3.757 1.00 40.94 580 ASP B C 1
ATOM 8556 O O . ASP B 1 580 ? 20.206 -10.658 2.654 1.00 39.13 580 ASP B O 1
ATOM 8561 N N . MET B 1 581 ? 19.986 -8.943 4.074 1.00 39.02 581 MET B N 1
ATOM 8562 C CA . MET B 1 581 ? 19.429 -8.033 3.083 1.00 41.03 581 MET B CA 1
ATOM 8563 C C . MET B 1 581 ? 20.315 -7.932 1.839 1.00 42.17 581 MET B C 1
ATOM 8564 O O . MET B 1 581 ? 19.769 -7.891 0.733 1.00 42.09 581 MET B O 1
ATOM 8569 N N . ALA B 1 582 ? 21.645 -7.920 2.010 1.00 40.78 582 ALA B N 1
ATOM 8570 C CA . ALA B 1 582 ? 22.577 -7.805 0.867 1.00 41.85 582 ALA B CA 1
ATOM 8571 C C . ALA B 1 582 ? 22.545 -9.069 0.036 1.00 41.49 582 ALA B C 1
ATOM 8572 O O . ALA B 1 582 ? 22.789 -9.027 -1.170 1.00 39.32 582 ALA B O 1
ATOM 8574 N N . ILE B 1 583 ? 22.221 -10.182 0.692 1.00 40.61 583 ILE B N 1
ATOM 8575 C CA . ILE B 1 583 ? 21.977 -11.410 -0.039 1.00 39.33 583 ILE B CA 1
ATOM 8576 C C . ILE B 1 583 ? 20.720 -11.319 -0.906 1.00 38.75 583 ILE B C 1
ATOM 8577 O O . ILE B 1 583 ? 20.735 -11.744 -2.064 1.00 39.76 583 ILE B O 1
ATOM 8582 N N . LEU B 1 584 ? 19.635 -10.761 -0.369 1.00 38.68 584 LEU B N 1
ATOM 8583 C CA . LEU B 1 584 ? 18.448 -10.483 -1.182 1.00 38.68 584 LEU B CA 1
ATOM 8584 C C . LEU B 1 584 ? 18.746 -9.585 -2.381 1.00 39.84 584 LEU B C 1
ATOM 8585 O O . LEU B 1 584 ? 18.234 -9.837 -3.484 1.00 41.46 584 LEU B O 1
ATOM 8590 N N . HIS B 1 585 ? 19.551 -8.545 -2.169 1.00 37.43 585 HIS B N 1
ATOM 8591 C CA . HIS B 1 585 ? 19.904 -7.644 -3.259 1.00 38.07 585 HIS B CA 1
ATOM 8592 C C . HIS B 1 585 ? 20.711 -8.335 -4.367 1.00 40.34 585 HIS B C 1
ATOM 8593 O O . HIS B 1 585 ? 20.500 -8.084 -5.556 1.00 38.22 585 HIS B O 1
ATOM 8600 N N . GLN B 1 586 ? 21.594 -9.246 -3.979 1.00 40.42 586 GLN B N 1
ATOM 8601 C CA . GLN B 1 586 ? 22.447 -9.940 -4.945 1.00 41.41 586 GLN B CA 1
ATOM 8602 C C . GLN B 1 586 ? 21.643 -10.970 -5.755 1.00 41.67 586 GLN B C 1
ATOM 8603 O O . GLN B 1 586 ? 21.947 -11.218 -6.932 1.00 38.78 586 GLN B O 1
ATOM 8609 N N . GLY B 1 587 ? 20.637 -11.569 -5.113 1.00 40.51 587 GLY B N 1
ATOM 8610 C CA . GLY B 1 587 ? 19.637 -12.402 -5.780 1.00 38.76 587 GLY B CA 1
ATOM 8611 C C . GLY B 1 587 ? 18.823 -11.682 -6.854 1.00 40.97 587 GLY B C 1
ATOM 8612 O O . GLY B 1 587 ? 18.717 -12.164 -7.983 1.00 41.84 587 GLY B O 1
ATOM 8613 N N . PHE B 1 588 ? 18.219 -10.547 -6.508 1.00 40.61 588 PHE B N 1
ATOM 8614 C CA . PHE B 1 588 ? 17.395 -9.778 -7.458 1.00 41.79 588 PHE B CA 1
ATOM 8615 C C . PHE B 1 588 ? 18.291 -9.238 -8.581 1.00 40.10 588 PHE B C 1
ATOM 8616 O O . PHE B 1 588 ? 17.866 -9.091 -9.724 1.00 39.82 588 PHE B O 1
ATOM 8624 N N . TYR B 1 589 ? 19.525 -8.893 -8.251 1.00 41.16 589 TYR B N 1
ATOM 8625 C CA . TYR B 1 589 ? 20.468 -8.437 -9.264 1.00 41.66 589 TYR B CA 1
ATOM 8626 C C . TYR B 1 589 ? 20.785 -9.537 -10.288 1.00 41.45 589 TYR B C 1
ATOM 8627 O O . TYR B 1 589 ? 20.808 -9.297 -11.483 1.00 44.08 589 TYR B O 1
ATOM 8636 N N . GLN B 1 590 ? 21.030 -10.748 -9.809 1.00 40.86 590 GLN B N 1
ATOM 8637 C CA . GLN B 1 590 ? 21.393 -11.859 -10.664 1.00 39.07 590 GLN B CA 1
ATOM 8638 C C . GLN B 1 590 ? 20.152 -12.404 -11.391 1.00 41.86 590 GLN B C 1
ATOM 8639 O O . GLN B 1 590 ? 20.287 -13.053 -12.427 1.00 39.87 590 GLN B O 1
ATOM 8645 N N . VAL B 1 591 ? 18.948 -12.157 -10.867 1.00 39.89 591 VAL B N 1
ATOM 8646 C CA . VAL B 1 591 ? 17.751 -12.525 -11.609 1.00 40.03 591 VAL B CA 1
ATOM 8647 C C . VAL B 1 591 ? 17.819 -11.847 -12.982 1.00 41.09 591 VAL B C 1
ATOM 8648 O O . VAL B 1 591 ? 17.338 -12.383 -13.992 1.00 40.98 591 VAL B O 1
ATOM 8652 N N . SER B 1 592 ? 18.457 -10.678 -13.012 1.00 40.18 592 SER B N 1
ATOM 8653 C CA . SER B 1 592 ? 18.418 -9.820 -14.185 1.00 42.35 592 SER B CA 1
ATOM 8654 C C . SER B 1 592 ? 19.738 -9.690 -14.955 1.00 43.53 592 SER B C 1
ATOM 8655 O O . SER B 1 592 ? 19.726 -9.200 -16.081 1.00 41.90 592 SER B O 1
ATOM 8658 N N . HIS B 1 593 ? 20.844 -10.146 -14.363 1.00 45.29 593 HIS B N 1
ATOM 8659 C CA . HIS B 1 593 ? 22.195 -10.003 -14.933 1.00 45.81 593 HIS B CA 1
ATOM 8660 C C . HIS B 1 593 ? 22.905 -11.343 -15.062 1.00 46.71 593 HIS B C 1
ATOM 8661 O O . HIS B 1 593 ? 24.011 -11.408 -15.581 1.00 51.14 593 HIS B O 1
ATOM 8668 N N . GLY B 1 594 ? 22.280 -12.405 -14.566 1.00 45.97 594 GLY B N 1
ATOM 8669 C CA . GLY B 1 594 ? 22.846 -13.737 -14.564 1.00 46.88 594 GLY B CA 1
ATOM 8670 C C . GLY B 1 594 ? 23.057 -14.323 -15.950 1.00 49.62 594 GLY B C 1
ATOM 8671 O O . GLY B 1 594 ? 22.493 -13.843 -16.942 1.00 48.80 594 GLY B O 1
ATOM 8672 N N . THR B 1 595 ? 23.856 -15.384 -16.006 1.00 48.33 595 THR B N 1
ATOM 8673 C CA . THR B 1 595 ? 24.223 -15.996 -17.276 1.00 49.38 595 THR B CA 1
ATOM 8674 C C . THR B 1 595 ? 24.055 -17.512 -17.234 1.00 49.41 595 THR B C 1
ATOM 8675 O O . THR B 1 595 ? 24.669 -18.229 -18.024 1.00 51.31 595 THR B O 1
ATOM 8679 N N . SER B 1 596 ? 23.252 -17.999 -16.294 1.00 48.66 596 SER B N 1
ATOM 8680 C CA . SER B 1 596 ? 22.944 -19.430 -16.201 1.00 47.99 596 SER B CA 1
ATOM 8681 C C . SER B 1 596 ? 21.779 -19.783 -17.114 1.00 48.94 596 SER B C 1
ATOM 8682 O O . SER B 1 596 ? 20.979 -18.924 -17.468 1.00 50.03 596 SER B O 1
ATOM 8685 N N . PRO B 1 597 ? 21.699 -21.044 -17.551 1.00 50.91 597 PRO B N 1
ATOM 8686 C CA . PRO B 1 597 ? 20.497 -21.415 -18.294 1.00 51.23 597 PRO B CA 1
ATOM 8687 C C . PRO B 1 597 ? 19.256 -21.305 -17.397 1.00 52.11 597 PRO B C 1
ATOM 8688 O O . PRO B 1 597 ? 18.127 -21.226 -17.891 1.00 51.62 597 PRO B O 1
ATOM 8692 N N . LEU B 1 598 ? 19.452 -21.304 -16.082 1.00 51.66 598 LEU B N 1
ATOM 8693 C CA . LEU B 1 598 ? 18.314 -21.212 -15.172 1.00 49.13 598 LEU B CA 1
ATOM 8694 C C . LEU B 1 598 ? 17.966 -19.788 -14.755 1.00 48.02 598 LEU B C 1
ATOM 8695 O O . LEU B 1 598 ? 16.984 -19.568 -14.058 1.00 46.59 598 LEU B O 1
ATOM 8700 N N . THR B 1 599 ? 18.772 -18.819 -15.165 1.00 47.38 599 THR B N 1
ATOM 8701 C CA . THR B 1 599 ? 18.474 -17.437 -14.854 1.00 46.67 599 THR B CA 1
ATOM 8702 C C . THR B 1 599 ? 17.127 -17.010 -15.432 1.00 47.08 599 THR B C 1
ATOM 8703 O O . THR B 1 599 ? 16.884 -17.191 -16.619 1.00 48.90 599 THR B O 1
ATOM 8707 N N . THR B 1 600 ? 16.272 -16.397 -14.614 1.00 44.62 600 THR B N 1
ATOM 8708 C CA . THR B 1 600 ? 14.877 -16.235 -14.973 1.00 42.24 600 THR B CA 1
ATOM 8709 C C . THR B 1 600 ? 14.499 -14.887 -15.569 1.00 41.16 600 THR B C 1
ATOM 8710 O O . THR B 1 600 ? 13.480 -14.774 -16.254 1.00 39.67 600 THR B O 1
ATOM 8714 N N . GLY B 1 601 ? 15.274 -13.841 -15.318 1.00 39.42 601 GLY B N 1
ATOM 8715 C CA . GLY B 1 601 ? 14.759 -12.527 -15.688 1.00 38.87 601 GLY B CA 1
ATOM 8716 C C . GLY B 1 601 ? 15.670 -11.622 -16.481 1.00 40.55 601 GLY B C 1
ATOM 8717 O O . GLY B 1 601 ? 15.727 -10.410 -16.225 1.00 41.17 601 GLY B O 1
ATOM 8718 N N . ARG B 1 602 ? 16.378 -12.205 -17.444 1.00 41.21 602 ARG B N 1
ATOM 8719 C CA . ARG B 1 602 ? 17.229 -11.424 -18.332 1.00 42.13 602 ARG B CA 1
ATOM 8720 C C . ARG B 1 602 ? 16.420 -10.382 -19.096 1.00 43.88 602 ARG B C 1
ATOM 8721 O O . ARG B 1 602 ? 16.951 -9.338 -19.459 1.00 46.78 602 ARG B O 1
ATOM 8729 N N . ALA B 1 603 ? 15.132 -10.632 -19.326 1.00 43.12 603 ALA B N 1
ATOM 8730 C CA . ALA B 1 603 ? 14.296 -9.634 -19.988 1.00 44.51 603 ALA B CA 1
ATOM 8731 C C . ALA B 1 603 ? 14.248 -8.262 -19.311 1.00 44.47 603 ALA B C 1
ATOM 8732 O O . ALA B 1 603 ? 14.045 -7.233 -19.983 1.00 43.56 603 ALA B O 1
ATOM 8734 N N . PHE B 1 604 ? 14.423 -8.241 -17.988 1.00 43.39 604 PHE B N 1
ATOM 8735 C CA . PHE B 1 604 ? 14.505 -6.973 -17.231 1.00 41.48 604 PHE B CA 1
ATOM 8736 C C . PHE B 1 604 ? 15.549 -6.030 -17.808 1.00 40.94 604 PHE B C 1
ATOM 8737 O O . PHE B 1 604 ? 15.363 -4.818 -17.804 1.00 42.52 604 PHE B O 1
ATOM 8745 N N . SER B 1 605 ? 16.657 -6.598 -18.269 1.00 43.28 605 SER B N 1
ATOM 8746 C CA . SER B 1 605 ? 17.864 -5.839 -18.620 1.00 47.62 605 SER B CA 1
ATOM 8747 C C . SER B 1 605 ? 17.884 -5.538 -20.109 1.00 50.07 605 SER B C 1
ATOM 8748 O O . SER B 1 605 ? 18.595 -4.637 -20.570 1.00 47.84 605 SER B O 1
ATOM 8751 N N . ASP B 1 606 ? 17.090 -6.302 -20.851 1.00 51.91 606 ASP B N 1
ATOM 8752 C CA . ASP B 1 606 ? 17.091 -6.201 -22.309 1.00 53.55 606 ASP B CA 1
ATOM 8753 C C . ASP B 1 606 ? 16.539 -4.868 -22.792 1.00 51.97 606 ASP B C 1
ATOM 8754 O O . ASP B 1 606 ? 15.329 -4.724 -22.963 1.00 54.12 606 ASP B O 1
ATOM 8759 N N . GLY B 1 607 ? 17.430 -3.900 -23.001 1.00 52.49 607 GLY B N 1
ATOM 8760 C CA . GLY B 1 607 ? 17.044 -2.534 -23.349 1.00 49.14 607 GLY B CA 1
ATOM 8761 C C . GLY B 1 607 ? 16.848 -1.589 -22.173 1.00 50.28 607 GLY B C 1
ATOM 8762 O O . GLY B 1 607 ? 16.267 -0.511 -22.328 1.00 48.77 607 GLY B O 1
ATOM 8763 N N . ALA B 1 608 ? 17.347 -1.974 -21.002 1.00 48.37 608 ALA B N 1
ATOM 8764 C CA . ALA B 1 608 ? 17.249 -1.132 -19.816 1.00 50.22 608 ALA B CA 1
ATOM 8765 C C . ALA B 1 608 ? 18.220 0.048 -19.855 1.00 52.14 608 ALA B C 1
ATOM 8766 O O . ALA B 1 608 ? 19.393 -0.131 -20.187 1.00 52.96 608 ALA B O 1
ATOM 8768 N N . THR B 1 609 ? 17.743 1.237 -19.485 1.00 51.39 609 THR B N 1
ATOM 8769 C CA . THR B 1 609 ? 18.566 2.440 -19.551 1.00 50.90 609 THR B CA 1
ATOM 8770 C C . THR B 1 609 ? 19.229 2.739 -18.209 1.00 52.24 609 THR B C 1
ATOM 8771 O O . THR B 1 609 ? 20.009 3.683 -18.085 1.00 50.19 609 THR B O 1
ATOM 8775 N N . VAL B 1 610 ? 18.889 1.935 -17.202 1.00 51.43 610 VAL B N 1
ATOM 8776 C CA . VAL B 1 610 ? 19.600 1.923 -15.931 1.00 48.71 610 VAL B CA 1
ATOM 8777 C C . VAL B 1 610 ? 19.657 0.483 -15.457 1.00 48.95 610 VAL B C 1
ATOM 8778 O O . VAL B 1 610 ? 18.932 -0.379 -15.974 1.00 49.34 610 VAL B O 1
ATOM 8782 N N . SER B 1 611 ? 20.504 0.235 -14.462 1.00 45.69 611 SER B N 1
ATOM 8783 C CA . SER B 1 611 ? 20.593 -1.096 -13.886 1.00 44.25 611 SER B CA 1
ATOM 8784 C C . SER B 1 611 ? 19.294 -1.400 -13.152 1.00 42.67 611 SER B C 1
ATOM 8785 O O . SER B 1 611 ? 18.870 -0.616 -12.288 1.00 41.48 611 SER B O 1
ATOM 8788 N N . ILE B 1 612 ? 18.679 -2.528 -13.525 1.00 41.52 612 ILE B N 1
ATOM 8789 C CA . ILE B 1 612 ? 17.421 -3.023 -12.962 1.00 37.19 612 ILE B CA 1
ATOM 8790 C C . ILE B 1 612 ? 17.670 -4.302 -12.163 1.00 38.65 612 ILE B C 1
ATOM 8791 O O . ILE B 1 612 ? 18.328 -5.227 -12.646 1.00 38.63 612 ILE B O 1
ATOM 8796 N N . SER B 1 613 ? 17.162 -4.343 -10.932 1.00 37.64 613 SER B N 1
ATOM 8797 C CA . SER B 1 613 ? 17.087 -5.574 -10.148 1.00 35.95 613 SER B CA 1
ATOM 8798 C C . SER B 1 613 ? 15.622 -5.934 -9.939 1.00 33.64 613 SER B C 1
ATOM 8799 O O . SER B 1 613 ? 14.762 -5.065 -9.853 1.00 34.94 613 SER B O 1
ATOM 8802 N N . GLY B 1 614 ? 15.309 -7.219 -9.881 1.00 35.08 614 GLY B N 1
ATOM 8803 C CA . GLY B 1 614 ? 13.905 -7.605 -9.810 1.00 36.36 614 GLY B CA 1
ATOM 8804 C C . GLY B 1 614 ? 13.717 -9.084 -9.566 1.00 35.64 614 GLY B C 1
ATOM 8805 O O . GLY B 1 614 ? 14.676 -9.803 -9.334 1.00 36.53 614 GLY B O 1
ATOM 8806 N N . LYS B 1 615 ? 12.468 -9.536 -9.617 1.00 38.21 615 LYS B N 1
ATOM 8807 C CA . LYS B 1 615 ? 12.148 -10.944 -9.390 1.00 37.04 615 LYS B CA 1
ATOM 8808 C C . LYS B 1 615 ? 10.879 -11.225 -10.195 1.00 39.15 615 LYS B C 1
ATOM 8809 O O . LYS B 1 615 ? 9.945 -10.421 -10.147 1.00 39.30 615 LYS B O 1
ATOM 8815 N N . THR B 1 616 ? 10.843 -12.353 -10.904 1.00 41.82 616 THR B N 1
ATOM 8816 C CA . THR B 1 616 ? 9.696 -12.766 -11.724 1.00 48.38 616 THR B CA 1
ATOM 8817 C C . THR B 1 616 ? 8.742 -13.746 -11.026 1.00 51.65 616 THR B C 1
ATOM 8818 O O . THR B 1 616 ? 9.087 -14.388 -10.026 1.00 51.93 616 THR B O 1
ATOM 8822 N N . GLY B 1 617 ? 7.552 -13.879 -11.607 1.00 54.86 617 GLY B N 1
ATOM 8823 C CA . GLY B 1 617 ? 6.409 -14.559 -10.987 1.00 59.95 617 GLY B CA 1
ATOM 8824 C C . GLY B 1 617 ? 5.956 -15.801 -11.741 1.00 63.27 617 GLY B C 1
ATOM 8825 O O . GLY B 1 617 ? 6.720 -16.368 -12.541 1.00 65.97 617 GLY B O 1
ATOM 8826 N N . THR B 1 630 ? -1.776 -19.068 -15.970 1.00 82.00 630 THR B N 1
ATOM 8827 C CA . THR B 1 630 ? -0.853 -18.848 -14.860 1.00 81.38 630 THR B CA 1
ATOM 8828 C C . THR B 1 630 ? -0.384 -17.393 -14.721 1.00 79.46 630 THR B C 1
ATOM 8829 O O . THR B 1 630 ? -0.429 -16.603 -15.670 1.00 80.99 630 THR B O 1
ATOM 8833 N N . ASN B 1 631 ? 0.078 -17.036 -13.527 1.00 75.87 631 ASN B N 1
ATOM 8834 C CA . ASN B 1 631 ? 0.391 -15.643 -13.247 1.00 72.08 631 ASN B CA 1
ATOM 8835 C C . ASN B 1 631 ? 1.809 -15.252 -13.704 1.00 70.22 631 ASN B C 1
ATOM 8836 O O . ASN B 1 631 ? 2.788 -15.922 -13.346 1.00 72.28 631 ASN B O 1
ATOM 8841 N N . THR B 1 632 ? 1.895 -14.187 -14.509 1.00 63.86 632 THR B N 1
ATOM 8842 C CA . THR B 1 632 ? 3.141 -13.609 -15.033 1.00 54.00 632 THR B CA 1
ATOM 8843 C C . THR B 1 632 ? 3.535 -12.285 -14.328 1.00 48.93 632 THR B C 1
ATOM 8844 O O . THR B 1 632 ? 3.859 -11.283 -14.966 1.00 46.31 632 THR B O 1
ATOM 8848 N N . ASN B 1 633 ? 3.546 -12.305 -12.994 1.00 41.00 633 ASN B N 1
ATOM 8849 C CA . ASN B 1 633 ? 3.804 -11.118 -12.176 1.00 37.25 633 ASN B CA 1
ATOM 8850 C C . ASN B 1 633 ? 5.273 -10.708 -12.123 1.00 34.42 633 ASN B C 1
ATOM 8851 O O . ASN B 1 633 ? 6.169 -11.510 -12.332 1.00 35.51 633 ASN B O 1
ATOM 8856 N N . ALA B 1 634 ? 5.572 -9.461 -11.803 1.00 32.01 634 ALA B N 1
ATOM 8857 C CA . ALA B 1 634 ? 6.984 -9.148 -11.627 1.00 32.27 634 ALA B CA 1
ATOM 8858 C C . ALA B 1 634 ? 7.121 -7.977 -10.675 1.00 31.58 634 ALA B C 1
ATOM 8859 O O . ALA B 1 634 ? 6.254 -7.108 -10.635 1.00 30.33 634 ALA B O 1
ATOM 8861 N N . VAL B 1 635 ? 8.222 -7.952 -9.927 1.00 34.39 635 VAL B N 1
ATOM 8862 C CA . VAL B 1 635 ? 8.629 -6.754 -9.197 1.00 32.90 635 VAL B CA 1
ATOM 8863 C C . VAL B 1 635 ? 10.053 -6.350 -9.569 1.00 34.98 635 VAL B C 1
ATOM 8864 O O . VAL B 1 635 ? 10.879 -7.185 -9.953 1.00 36.07 635 VAL B O 1
ATOM 8868 N N . ALA B 1 636 ? 10.353 -5.064 -9.453 1.00 33.68 636 ALA B N 1
ATOM 8869 C CA . ALA B 1 636 ? 11.659 -4.563 -9.862 1.00 35.10 636 ALA B CA 1
ATOM 8870 C C . ALA B 1 636 ? 11.923 -3.268 -9.130 1.00 34.74 636 ALA B C 1
ATOM 8871 O O . ALA B 1 636 ? 10.987 -2.594 -8.685 1.00 37.81 636 ALA B O 1
ATOM 8873 N N . TYR B 1 637 ? 13.195 -2.905 -9.069 1.00 32.73 637 TYR B N 1
ATOM 8874 C CA . TYR B 1 637 ? 13.593 -1.575 -8.648 1.00 35.62 637 TYR B CA 1
ATOM 8875 C C . TYR B 1 637 ? 14.853 -1.126 -9.378 1.00 37.64 637 TYR B C 1
ATOM 8876 O O . TYR B 1 637 ? 15.635 -1.945 -9.866 1.00 38.99 637 TYR B O 1
ATOM 8885 N N . ALA B 1 638 ? 15.074 0.179 -9.411 1.00 37.39 638 ALA B N 1
ATOM 8886 C CA . ALA B 1 638 ? 16.197 0.707 -10.174 1.00 41.42 638 ALA B CA 1
ATOM 8887 C C . ALA B 1 638 ? 16.405 2.157 -9.756 1.00 40.17 638 ALA B C 1
ATOM 8888 O O . ALA B 1 638 ? 15.476 2.790 -9.258 1.00 39.01 638 ALA B O 1
ATOM 8890 N N . PRO B 1 639 ? 17.615 2.696 -9.970 1.00 41.87 639 PRO B N 1
ATOM 8891 C CA . PRO B 1 639 ? 18.777 1.927 -10.365 1.00 39.12 639 PRO B CA 1
ATOM 8892 C C . PRO B 1 639 ? 19.289 1.064 -9.216 1.00 43.25 639 PRO B C 1
ATOM 8893 O O . PRO B 1 639 ? 19.119 1.418 -8.042 1.00 42.10 639 PRO B O 1
ATOM 8897 N N . THR B 1 640 ? 19.911 -0.062 -9.559 1.00 40.30 640 THR B N 1
ATOM 8898 C CA . THR B 1 640 ? 20.340 -1.025 -8.572 1.00 43.29 640 THR B CA 1
ATOM 8899 C C . THR B 1 640 ? 21.036 -0.400 -7.366 1.00 47.69 640 THR B C 1
ATOM 8900 O O . THR B 1 640 ? 20.704 -0.751 -6.229 1.00 46.68 640 THR B O 1
ATOM 8904 N N . GLU B 1 641 ? 21.969 0.515 -7.636 1.00 48.57 641 GLU B N 1
ATOM 8905 C CA . GLU B 1 641 ? 22.932 1.023 -6.654 1.00 53.36 641 GLU B CA 1
ATOM 8906 C C . GLU B 1 641 ? 22.319 2.103 -5.777 1.00 53.08 641 GLU B C 1
ATOM 8907 O O . GLU B 1 641 ? 22.797 2.361 -4.670 1.00 54.29 641 GLU B O 1
ATOM 8913 N N . ASN B 1 642 ? 21.296 2.768 -6.298 1.00 49.05 642 ASN B N 1
ATOM 8914 C CA . ASN B 1 642 ? 20.687 3.863 -5.566 1.00 48.95 642 ASN B CA 1
ATOM 8915 C C . ASN B 1 642 ? 19.246 4.047 -5.997 1.00 45.06 642 ASN B C 1
ATOM 8916 O O . ASN B 1 642 ? 18.962 4.904 -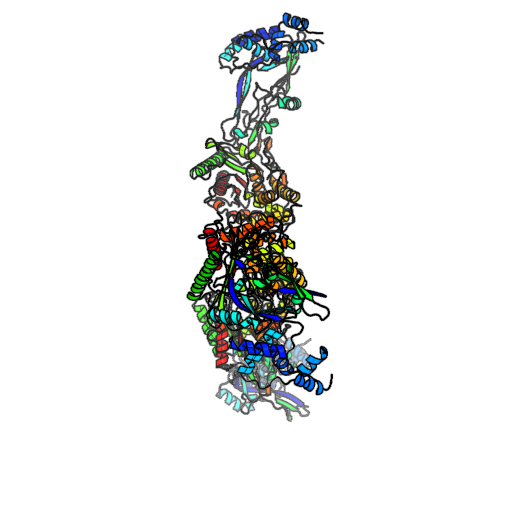6.825 1.00 47.76 642 ASN B O 1
ATOM 8921 N N . PRO B 1 643 ? 18.345 3.233 -5.435 1.00 43.84 643 PRO B N 1
ATOM 8922 C CA . PRO B 1 643 ? 16.999 3.041 -5.971 1.00 42.35 643 PRO B CA 1
ATOM 8923 C C . PRO B 1 643 ? 16.092 4.262 -5.878 1.00 42.41 643 PRO B C 1
ATOM 8924 O O . PRO B 1 643 ? 15.963 4.878 -4.823 1.00 44.34 643 PRO B O 1
ATOM 8928 N N . GLN B 1 644 ? 15.439 4.597 -6.985 1.00 40.46 644 GLN B N 1
ATOM 8929 C CA . GLN B 1 644 ? 14.568 5.761 -7.009 1.00 40.71 644 GLN B CA 1
ATOM 8930 C C . GLN B 1 644 ? 13.182 5.404 -7.515 1.00 38.19 644 GLN B C 1
ATOM 8931 O O . GLN B 1 644 ? 12.271 6.203 -7.377 1.00 40.67 644 GLN B O 1
ATOM 8937 N N . ILE B 1 645 ? 13.038 4.219 -8.103 1.00 37.33 645 ILE B N 1
ATOM 8938 C CA . ILE B 1 645 ? 11.727 3.675 -8.458 1.00 35.28 645 ILE B CA 1
ATOM 8939 C C . ILE B 1 645 ? 11.647 2.202 -8.097 1.00 35.05 645 ILE B C 1
ATOM 8940 O O . ILE B 1 645 ? 12.597 1.432 -8.314 1.00 34.62 645 ILE B O 1
ATOM 8945 N N . ALA B 1 646 ? 10.504 1.823 -7.529 1.00 36.37 646 ALA B N 1
ATOM 8946 C CA . ALA B 1 646 ? 10.197 0.412 -7.308 1.00 34.92 646 ALA B CA 1
ATOM 8947 C C . ALA B 1 646 ? 8.834 0.138 -7.926 1.00 32.83 646 ALA B C 1
ATOM 8948 O O . ALA B 1 646 ? 7.965 0.992 -7.847 1.00 35.84 646 ALA B O 1
ATOM 8950 N N . VAL B 1 647 ? 8.668 -0.991 -8.612 1.00 33.94 647 VAL B N 1
ATOM 8951 C CA . VAL B 1 647 ? 7.461 -1.264 -9.377 1.00 30.94 647 VAL B CA 1
ATOM 8952 C C . VAL B 1 647 ? 7.006 -2.695 -9.170 1.00 32.44 647 VAL B C 1
ATOM 8953 O O . VAL B 1 647 ? 7.828 -3.606 -9.147 1.00 34.42 647 VAL B O 1
ATOM 8957 N N . ALA B 1 648 ? 5.697 -2.885 -9.017 1.00 31.94 648 ALA B N 1
ATOM 8958 C CA . ALA B 1 648 ? 5.075 -4.200 -9.116 1.00 33.78 648 ALA B CA 1
ATOM 8959 C C . ALA B 1 648 ? 4.128 -4.259 -10.315 1.00 32.13 648 ALA B C 1
ATOM 8960 O O . ALA B 1 648 ? 3.367 -3.333 -10.543 1.00 33.74 648 ALA B O 1
ATOM 8962 N N . VAL B 1 649 ? 4.130 -5.370 -11.045 1.00 34.06 649 VAL B N 1
ATOM 8963 C CA . VAL B 1 649 ? 3.209 -5.559 -12.160 1.00 32.94 649 VAL B CA 1
ATOM 8964 C C . VAL B 1 649 ? 2.485 -6.859 -11.902 1.00 34.75 649 VAL B C 1
ATOM 8965 O O . VAL B 1 649 ? 3.105 -7.876 -11.661 1.00 38.00 649 VAL B O 1
ATOM 8969 N N . VAL B 1 650 ? 1.169 -6.841 -11.951 1.00 34.70 650 VAL B N 1
ATOM 8970 C CA . VAL B 1 650 ? 0.424 -8.045 -11.673 1.00 36.81 650 VAL B CA 1
ATOM 8971 C C . VAL B 1 650 ? -0.458 -8.335 -12.888 1.00 37.80 650 VAL B C 1
ATOM 8972 O O . VAL B 1 650 ? -1.266 -7.492 -13.289 1.00 36.37 650 VAL B O 1
ATOM 8976 N N . PHE B 1 651 ? -0.289 -9.520 -13.461 1.00 35.98 651 PHE B N 1
ATOM 8977 C CA . PHE B 1 651 ? -0.954 -9.879 -14.726 1.00 36.70 651 PHE B CA 1
ATOM 8978 C C . PHE B 1 651 ? -1.424 -11.327 -14.607 1.00 35.23 651 PHE B C 1
ATOM 8979 O O . PHE B 1 651 ? -0.729 -12.241 -15.025 1.00 36.22 651 PHE B O 1
ATOM 8987 N N . PRO B 1 652 ? -2.599 -11.550 -14.012 1.00 36.20 652 PRO B N 1
ATOM 8988 C CA . PRO B 1 652 ? -3.091 -12.869 -13.610 1.00 35.40 652 PRO B CA 1
ATOM 8989 C C . PRO B 1 652 ? -3.655 -13.691 -14.771 1.00 38.70 652 PRO B C 1
ATOM 8990 O O . PRO B 1 652 ? -4.192 -13.134 -15.735 1.00 40.14 652 PRO B O 1
ATOM 8994 N N . HIS B 1 653 ? -3.506 -15.007 -14.669 1.00 39.23 653 HIS B N 1
ATOM 8995 C CA . HIS B 1 653 ? -4.071 -15.974 -15.605 1.00 42.20 653 HIS B CA 1
ATOM 8996 C C . HIS B 1 653 ? -3.758 -15.727 -17.077 1.00 41.95 653 HIS B C 1
ATOM 8997 O O . HIS B 1 653 ? -4.628 -15.793 -17.932 1.00 40.25 653 HIS B O 1
ATOM 9004 N N . ASN B 1 654 ? -2.497 -15.439 -17.352 1.00 42.15 654 ASN B N 1
ATOM 9005 C CA . ASN B 1 654 ? -1.983 -15.296 -18.709 1.00 44.85 654 ASN B CA 1
ATOM 9006 C C . ASN B 1 654 ? -1.252 -16.606 -19.020 1.00 46.29 654 ASN B C 1
ATOM 9007 O O . ASN B 1 654 ? -0.349 -17.004 -18.281 1.00 44.43 654 ASN B O 1
ATOM 9012 N N . THR B 1 655 ? -1.661 -17.295 -20.079 1.00 48.94 655 THR B N 1
ATOM 9013 C CA . THR B 1 655 ? -1.203 -18.665 -20.318 1.00 52.35 655 THR B CA 1
ATOM 9014 C C . THR B 1 655 ? -0.129 -18.775 -21.385 1.00 55.63 655 THR B C 1
ATOM 9015 O O . THR B 1 655 ? 0.074 -19.850 -21.942 1.00 57.32 655 THR B O 1
ATOM 9019 N N . ASN B 1 656 ? 0.550 -17.674 -21.682 1.00 60.02 656 ASN B N 1
ATOM 9020 C CA . ASN B 1 656 ? 1.730 -17.726 -22.542 1.00 65.68 656 ASN B CA 1
ATOM 9021 C C . ASN B 1 656 ? 2.938 -18.294 -21.825 1.00 68.24 656 ASN B C 1
ATOM 9022 O O . ASN B 1 656 ? 3.494 -17.666 -20.919 1.00 68.43 656 ASN B O 1
ATOM 9027 N N . LEU B 1 657 ? 3.356 -19.473 -22.268 1.00 73.02 657 LEU B N 1
ATOM 9028 C CA . LEU B 1 657 ? 4.497 -20.152 -21.665 1.00 76.23 657 LEU B CA 1
ATOM 9029 C C . LEU B 1 657 ? 5.786 -19.981 -22.477 1.00 76.01 657 LEU B C 1
ATOM 9030 O O . LEU B 1 657 ? 6.842 -20.459 -22.052 1.00 77.70 657 LEU B O 1
ATOM 9035 N N . THR B 1 658 ? 5.696 -19.302 -23.626 1.00 74.91 658 THR B N 1
ATOM 9036 C CA . THR B 1 658 ? 6.871 -18.926 -24.432 1.00 72.92 658 THR B CA 1
ATOM 9037 C C . THR B 1 658 ? 7.547 -17.602 -24.038 1.00 71.94 658 THR B C 1
ATOM 9038 O O . THR B 1 658 ? 8.707 -17.610 -23.603 1.00 70.82 658 THR B O 1
ATOM 9042 N N . LYS B 1 659 ? 6.845 -16.472 -24.156 1.00 67.58 659 LYS B N 1
ATOM 9043 C CA . LYS B 1 659 ? 7.350 -15.248 -23.524 1.00 64.89 659 LYS B CA 1
ATOM 9044 C C . LYS B 1 659 ? 6.556 -14.713 -22.331 1.00 61.72 659 LYS B C 1
ATOM 9045 O O . LYS B 1 659 ? 5.329 -14.810 -22.286 1.00 62.70 659 LYS B O 1
ATOM 9051 N N . ASN B 1 660 ? 7.267 -14.167 -21.351 1.00 56.12 660 ASN B N 1
ATOM 9052 C CA . ASN B 1 660 ? 6.643 -13.694 -20.118 1.00 50.50 660 ASN B CA 1
ATOM 9053 C C . ASN B 1 660 ? 6.798 -12.190 -20.072 1.00 46.60 660 ASN B C 1
ATOM 9054 O O . ASN B 1 660 ? 7.884 -11.669 -19.829 1.00 47.81 660 ASN B O 1
ATOM 9059 N N . VAL B 1 661 ? 5.706 -11.496 -20.342 1.00 43.72 661 VAL B N 1
ATOM 9060 C CA . VAL B 1 661 ? 5.765 -10.049 -20.504 1.00 43.70 661 VAL B CA 1
ATOM 9061 C C . VAL B 1 661 ? 5.805 -9.259 -19.202 1.00 40.59 661 VAL B C 1
ATOM 9062 O O . VAL B 1 661 ? 5.945 -8.048 -19.282 1.00 42.35 661 VAL B O 1
ATOM 9066 N N . GLY B 1 662 ? 5.642 -9.904 -18.043 1.00 38.72 662 GLY B N 1
ATOM 9067 C CA . GLY B 1 662 ? 5.747 -9.235 -16.736 1.00 37.07 662 GLY B CA 1
ATOM 9068 C C . GLY B 1 662 ? 7.029 -8.426 -16.567 1.00 37.12 662 GLY B C 1
ATOM 9069 O O . GLY B 1 662 ? 7.006 -7.222 -16.361 1.00 37.54 662 GLY B O 1
ATOM 9070 N N . PRO B 1 663 ? 8.187 -9.068 -16.707 1.00 38.36 663 PRO B N 1
ATOM 9071 C CA . PRO B 1 663 ? 9.415 -8.310 -16.524 1.00 38.88 663 PRO B CA 1
ATOM 9072 C C . PRO B 1 663 ? 9.602 -7.208 -17.580 1.00 38.66 663 PRO B C 1
ATOM 9073 O O . PRO B 1 663 ? 10.213 -6.180 -17.296 1.00 37.57 663 PRO B O 1
ATOM 9077 N N . ALA B 1 664 ? 9.073 -7.414 -18.785 1.00 39.46 664 ALA B N 1
ATOM 9078 C CA . ALA B 1 664 ? 9.244 -6.439 -19.870 1.00 34.66 664 ALA B CA 1
ATOM 9079 C C . ALA B 1 664 ? 8.389 -5.215 -19.579 1.00 32.37 664 ALA B C 1
ATOM 9080 O O . ALA B 1 664 ? 8.774 -4.100 -19.877 1.00 34.27 664 ALA B O 1
ATOM 9082 N N . ILE B 1 665 ? 7.215 -5.412 -18.995 1.00 33.64 665 ILE B N 1
ATOM 9083 C CA . ILE B 1 665 ? 6.402 -4.278 -18.564 1.00 33.15 665 ILE B CA 1
ATOM 9084 C C . ILE B 1 665 ? 7.021 -3.431 -17.452 1.00 34.87 665 ILE B C 1
ATOM 9085 O O . ILE B 1 665 ? 7.018 -2.196 -17.519 1.00 34.77 665 ILE B O 1
ATOM 9090 N N . ALA B 1 666 ? 7.534 -4.080 -16.410 1.00 38.77 666 ALA B N 1
ATOM 9091 C CA . ALA B 1 666 ? 8.272 -3.376 -15.351 1.00 38.58 666 ALA B CA 1
ATOM 9092 C C . ALA B 1 666 ? 9.449 -2.596 -15.923 1.00 37.76 666 ALA B C 1
ATOM 9093 O O . ALA B 1 666 ? 9.671 -1.435 -15.583 1.00 38.45 666 ALA B O 1
ATOM 9095 N N . ARG B 1 667 ? 10.250 -3.262 -16.748 1.00 39.35 667 ARG B N 1
ATOM 9096 C CA . ARG B 1 667 ? 11.418 -2.616 -17.364 1.00 39.49 667 ARG B CA 1
ATOM 9097 C C . ARG B 1 667 ? 11.023 -1.359 -18.124 1.00 38.72 667 ARG B C 1
ATOM 9098 O O . ARG B 1 667 ? 11.655 -0.310 -17.961 1.00 41.46 667 ARG B O 1
ATOM 9106 N N . ASP B 1 668 ? 9.953 -1.455 -18.916 1.00 37.40 668 ASP B N 1
ATOM 9107 C CA . ASP B 1 668 ? 9.505 -0.324 -19.723 1.00 38.14 668 ASP B CA 1
ATOM 9108 C C . ASP B 1 668 ? 8.919 0.766 -18.831 1.00 39.62 668 ASP B C 1
ATOM 9109 O O . ASP B 1 668 ? 8.990 1.953 -19.175 1.00 41.73 668 ASP B O 1
ATOM 9114 N N . ILE B 1 669 ? 8.295 0.387 -17.714 1.00 39.02 669 ILE B N 1
ATOM 9115 C CA . ILE B 1 669 ? 7.753 1.404 -16.806 1.00 37.74 669 ILE B CA 1
ATOM 9116 C C . ILE B 1 669 ? 8.912 2.185 -16.192 1.00 40.30 669 ILE B C 1
ATOM 9117 O O . ILE B 1 669 ? 8.842 3.409 -16.076 1.00 42.53 669 ILE B O 1
ATOM 9122 N N . ILE B 1 670 ? 9.983 1.476 -15.840 1.00 41.81 670 ILE B N 1
ATOM 9123 C CA . ILE B 1 670 ? 11.217 2.099 -15.345 1.00 41.17 670 ILE B CA 1
ATOM 9124 C C . ILE B 1 670 ? 11.917 2.946 -16.406 1.00 42.22 670 ILE B C 1
ATOM 9125 O O . ILE B 1 670 ? 12.303 4.067 -16.122 1.00 45.24 670 ILE B O 1
ATOM 9130 N N . ASN B 1 671 ? 12.090 2.436 -17.622 1.00 43.56 671 ASN B N 1
ATOM 9131 C CA . ASN B 1 671 ? 12.515 3.296 -18.755 1.00 42.91 671 ASN B CA 1
ATOM 9132 C C . ASN B 1 671 ? 11.734 4.601 -18.954 1.00 39.58 671 ASN B C 1
ATOM 9133 O O . ASN B 1 671 ? 12.321 5.671 -19.055 1.00 40.24 671 ASN B O 1
ATOM 9138 N N . LEU B 1 672 ? 10.411 4.520 -18.994 1.00 40.26 672 LEU B N 1
ATOM 9139 C CA . LEU B 1 672 ? 9.568 5.710 -19.087 1.00 41.41 672 LEU B CA 1
ATOM 9140 C C . LEU B 1 672 ? 9.815 6.711 -17.952 1.00 43.91 672 LEU B C 1
ATOM 9141 O O . LEU B 1 672 ? 9.762 7.927 -18.149 1.00 42.57 672 LEU B O 1
ATOM 9146 N N . TYR B 1 673 ? 10.068 6.210 -16.746 1.00 43.34 673 TYR B N 1
ATOM 9147 C CA . TYR B 1 673 ? 10.244 7.108 -15.611 1.00 43.54 673 TYR B CA 1
ATOM 9148 C C . TYR B 1 673 ? 11.605 7.777 -15.690 1.00 44.16 673 TYR B C 1
ATOM 9149 O O . TYR B 1 673 ? 11.754 8.934 -15.303 1.00 42.53 673 TYR B O 1
ATOM 9158 N N . ASN B 1 674 ? 12.596 7.028 -16.159 1.00 46.50 674 ASN B N 1
ATOM 9159 C CA . ASN B 1 674 ? 13.958 7.545 -16.240 1.00 51.07 674 ASN B CA 1
ATOM 9160 C C . ASN B 1 674 ? 14.073 8.672 -17.256 1.00 53.81 674 ASN B C 1
ATOM 9161 O O . ASN B 1 674 ? 14.815 9.642 -17.068 1.00 54.80 674 ASN B O 1
ATOM 9166 N N . GLN B 1 675 ? 13.320 8.511 -18.340 1.00 54.64 675 GLN B N 1
ATOM 9167 C CA . GLN B 1 675 ? 13.270 9.491 -19.403 1.00 56.06 675 GLN B CA 1
ATOM 9168 C C . GLN B 1 675 ? 12.513 10.736 -18.939 1.00 56.05 675 GLN B C 1
ATOM 9169 O O . GLN B 1 675 ? 12.829 11.853 -19.348 1.00 54.52 675 GLN B O 1
ATOM 9175 N N . HIS B 1 676 ? 11.553 10.547 -18.039 1.00 56.27 676 HIS B N 1
ATOM 9176 C CA . HIS B 1 676 ? 10.781 11.654 -17.467 1.00 58.01 676 HIS B CA 1
ATOM 9177 C C . HIS B 1 676 ? 11.486 12.377 -16.302 1.00 57.88 676 HIS B C 1
ATOM 9178 O O . HIS B 1 676 ? 11.231 13.554 -16.046 1.00 54.73 676 HIS B O 1
ATOM 9185 N N . HIS B 1 677 ? 12.373 11.667 -15.610 1.00 57.60 677 HIS B N 1
ATOM 9186 C CA . HIS B 1 677 ? 12.962 12.099 -14.341 1.00 59.57 677 HIS B CA 1
ATOM 9187 C C . HIS B 1 677 ? 14.304 11.368 -14.222 1.00 61.09 677 HIS B C 1
ATOM 9188 O O . HIS B 1 677 ? 14.394 10.338 -13.547 1.00 61.24 677 HIS B O 1
ATOM 9195 N N . PRO B 1 678 ? 15.351 11.875 -14.898 1.00 62.11 678 PRO B N 1
ATOM 9196 C CA . PRO B 1 678 ? 16.587 11.096 -15.028 1.00 63.50 678 PRO B CA 1
ATOM 9197 C C . PRO B 1 678 ? 17.122 10.590 -13.688 1.00 64.14 678 PRO B C 1
ATOM 9198 O O . PRO B 1 678 ? 17.096 11.322 -12.701 1.00 64.62 678 PRO B O 1
ATOM 9202 N N . MET B 1 679 ? 17.595 9.349 -13.653 1.00 67.05 679 MET B N 1
ATOM 9203 C CA . MET B 1 679 ? 18.014 8.712 -12.398 1.00 69.84 679 MET B CA 1
ATOM 9204 C C . MET B 1 679 ? 19.514 8.442 -12.294 1.00 73.06 679 MET B C 1
ATOM 9205 O O . MET B 1 679 ? 20.098 8.598 -11.218 1.00 74.94 679 MET B O 1
ATOM 9210 N N . ASN B 1 680 ? 20.116 8.008 -13.399 1.00 76.62 680 ASN B N 1
ATOM 9211 C CA . ASN B 1 680 ? 21.552 7.734 -13.475 1.00 79.23 680 ASN B CA 1
ATOM 9212 C C . ASN B 1 680 ? 22.055 6.486 -12.745 1.00 81.16 680 ASN B C 1
ATOM 9213 O O . ASN B 1 680 ? 22.503 5.500 -13.348 1.00 81.07 680 ASN B O 1
ATOM 9219 N N . SER C 1 50 ? -21.628 -122.936 20.241 1.00 66.69 50 SER C N 1
ATOM 9220 C CA . SER C 1 50 ? -20.588 -121.963 19.790 1.00 67.50 50 SER C CA 1
ATOM 9221 C C . SER C 1 50 ? -21.002 -121.143 18.570 1.00 67.34 50 SER C C 1
ATOM 9222 O O . SER C 1 50 ? -21.810 -121.590 17.757 1.00 67.69 50 SER C O 1
ATOM 9225 N N . GLN C 1 51 ? -20.438 -119.942 18.464 1.00 67.56 51 GLN C N 1
ATOM 9226 C CA . GLN C 1 51 ? -20.539 -119.104 17.268 1.00 67.06 51 GLN C CA 1
ATOM 9227 C C . GLN C 1 51 ? -19.171 -118.493 16.995 1.00 65.58 51 GLN C C 1
ATOM 9228 O O . GLN C 1 51 ? -18.302 -118.520 17.864 1.00 65.71 51 GLN C O 1
ATOM 9234 N N . THR C 1 52 ? -18.986 -117.956 15.791 1.00 64.63 52 THR C N 1
ATOM 9235 C CA . THR C 1 52 ? -17.821 -117.135 15.449 1.00 62.55 52 THR C CA 1
ATOM 9236 C C . THR C 1 52 ? -18.075 -116.410 14.132 1.00 61.32 52 THR C C 1
ATOM 9237 O O . THR C 1 52 ? -18.644 -116.984 13.210 1.00 60.36 52 THR C O 1
ATOM 9241 N N . LYS C 1 53 ? -17.665 -115.149 14.040 1.00 60.82 53 LYS C N 1
ATOM 9242 C CA . LYS C 1 53 ? -17.972 -114.356 12.849 1.00 60.63 53 LYS C CA 1
ATOM 9243 C C . LYS C 1 53 ? -16.815 -114.229 11.858 1.00 58.99 53 LYS C C 1
ATOM 9244 O O . LYS C 1 53 ? -15.650 -114.176 12.242 1.00 59.40 53 LYS C O 1
ATOM 9250 N N . VAL C 1 54 ? -17.144 -114.191 10.572 1.00 57.50 54 VAL C N 1
ATOM 9251 C CA . VAL C 1 54 ? -16.131 -114.063 9.529 1.00 56.91 54 VAL C CA 1
ATOM 9252 C C . VAL C 1 54 ? -16.529 -113.046 8.458 1.00 57.09 54 VAL C C 1
ATOM 9253 O O . VAL C 1 54 ? -17.704 -112.901 8.128 1.00 55.78 54 VAL C O 1
ATOM 9257 N N . THR C 1 55 ? -15.546 -112.347 7.905 1.00 58.21 55 THR C N 1
ATOM 9258 C CA . THR C 1 55 ? -15.818 -111.312 6.909 1.00 59.36 55 THR C CA 1
ATOM 9259 C C . THR C 1 55 ? -15.225 -111.637 5.544 1.00 60.04 55 THR C C 1
ATOM 9260 O O . THR C 1 55 ? -14.128 -112.190 5.428 1.00 60.66 55 THR C O 1
ATOM 9264 N N . THR C 1 56 ? -15.960 -111.256 4.507 1.00 59.88 56 THR C N 1
ATOM 9265 C CA . THR C 1 56 ? -15.471 -111.406 3.149 1.00 61.00 56 THR C CA 1
ATOM 9266 C C . THR C 1 56 ? -15.442 -110.045 2.445 1.00 61.11 56 THR C C 1
ATOM 9267 O O . THR C 1 56 ? -16.405 -109.281 2.526 1.00 61.68 56 THR C O 1
ATOM 9271 N N . SER C 1 57 ? -14.327 -109.730 1.789 1.00 59.78 57 SER C N 1
ATOM 9272 C CA . SER C 1 57 ? -14.147 -108.438 1.125 1.00 58.86 57 SER C CA 1
ATOM 9273 C C . SER C 1 57 ? -15.146 -108.176 -0.002 1.00 57.52 57 SER C C 1
ATOM 9274 O O . SER C 1 57 ? -15.690 -109.106 -0.592 1.00 55.67 57 SER C O 1
ATOM 9277 N N . SER C 1 58 ? -15.367 -106.900 -0.304 1.00 57.05 58 SER C N 1
ATOM 9278 C CA . SER C 1 58 ? -16.221 -106.487 -1.418 1.00 56.79 58 SER C CA 1
ATOM 9279 C C . SER C 1 58 ? -15.453 -105.786 -2.536 1.00 55.16 58 SER C C 1
ATOM 9280 O O . SER C 1 58 ? -14.221 -105.725 -2.520 1.00 54.25 58 SER C O 1
ATOM 9283 N N . ALA C 1 59 ? -16.206 -105.258 -3.498 1.00 54.15 59 ALA C N 1
ATOM 9284 C CA . ALA C 1 59 ? -15.645 -104.541 -4.646 1.00 54.16 59 ALA C CA 1
ATOM 9285 C C . ALA C 1 59 ? -15.402 -103.056 -4.356 1.00 52.45 59 ALA C C 1
ATOM 9286 O O . ALA C 1 59 ? -16.270 -102.368 -3.813 1.00 51.74 59 ALA C O 1
ATOM 9288 N N . ARG C 1 60 ? -14.212 -102.584 -4.719 1.00 52.52 60 ARG C N 1
ATOM 9289 C CA . ARG C 1 60 ? -13.749 -101.225 -4.428 1.00 51.50 60 ARG C CA 1
ATOM 9290 C C . ARG C 1 60 ? -14.522 -100.173 -5.225 1.00 51.80 60 ARG C C 1
ATOM 9291 O O . ARG C 1 60 ? -15.014 -100.454 -6.321 1.00 51.42 60 ARG C O 1
ATOM 9299 N N . GLY C 1 61 ? -14.625 -98.967 -4.672 1.00 51.46 61 GLY C N 1
ATOM 9300 C CA . GLY C 1 61 ? -15.280 -97.855 -5.355 1.00 50.34 61 GLY C CA 1
ATOM 9301 C C . GLY C 1 61 ? -14.425 -97.318 -6.482 1.00 49.65 61 GLY C C 1
ATOM 9302 O O . GLY C 1 61 ? -13.228 -97.623 -6.553 1.00 48.43 61 GLY C O 1
ATOM 9303 N N . GLU C 1 62 ? -15.036 -96.512 -7.349 1.00 49.63 62 GLU C N 1
ATOM 9304 C CA . GLU C 1 62 ? -14.353 -96.044 -8.555 1.00 51.03 62 GLU C CA 1
ATOM 9305 C C . GLU C 1 62 ? -14.090 -94.534 -8.639 1.00 51.86 62 GLU C C 1
ATOM 9306 O O . GLU C 1 62 ? -14.694 -93.741 -7.909 1.00 50.71 62 GLU C O 1
ATOM 9312 N N . ILE C 1 63 ? -13.157 -94.160 -9.513 1.00 50.30 63 ILE C N 1
ATOM 9313 C CA . ILE C 1 63 ? -12.713 -92.787 -9.651 1.00 50.54 63 ILE C CA 1
ATOM 9314 C C . ILE C 1 63 ? -13.216 -92.199 -10.970 1.00 51.55 63 ILE C C 1
ATOM 9315 O O . ILE C 1 63 ? -12.975 -92.755 -12.044 1.00 51.47 63 ILE C O 1
ATOM 9320 N N . TYR C 1 64 ? -13.890 -91.054 -10.885 1.00 51.64 64 TYR C N 1
ATOM 9321 C CA . TYR C 1 64 ? -14.475 -90.409 -12.055 1.00 49.55 64 TYR C CA 1
ATOM 9322 C C . TYR C 1 64 ? -14.012 -88.960 -12.156 1.00 49.94 64 TYR C C 1
ATOM 9323 O O . TYR C 1 64 ? -13.944 -88.256 -11.143 1.00 50.35 64 TYR C O 1
ATOM 9332 N N . ASP C 1 65 ? -13.692 -88.508 -13.366 1.00 49.10 65 ASP C N 1
ATOM 9333 C CA . ASP C 1 65 ? -13.293 -87.109 -13.553 1.00 48.58 65 ASP C CA 1
ATOM 9334 C C . ASP C 1 65 ? -14.463 -86.147 -13.329 1.00 47.38 65 ASP C C 1
ATOM 9335 O O . ASP C 1 65 ? -15.528 -86.574 -12.887 1.00 48.42 65 ASP C O 1
ATOM 9340 N N . ALA C 1 66 ? -14.274 -84.859 -13.597 1.00 48.16 66 ALA C N 1
ATOM 9341 C CA . ALA C 1 66 ? -15.285 -83.847 -13.272 1.00 48.64 66 ALA C CA 1
ATOM 9342 C C . ALA C 1 66 ? -16.535 -83.967 -14.128 1.00 48.38 66 ALA C C 1
ATOM 9343 O O . ALA C 1 66 ? -17.612 -83.538 -13.721 1.00 46.77 66 ALA C O 1
ATOM 9345 N N . SER C 1 67 ? -16.387 -84.551 -15.310 1.00 49.86 67 SER C N 1
ATOM 9346 C CA . SER C 1 67 ? -17.535 -84.790 -16.180 1.00 53.06 67 SER C CA 1
ATOM 9347 C C . SER C 1 67 ? -18.164 -86.187 -16.074 1.00 53.29 67 SER C C 1
ATOM 9348 O O . SER C 1 67 ? -19.229 -86.428 -16.644 1.00 53.54 67 SER C O 1
ATOM 9351 N N . GLY C 1 68 ? -17.523 -87.114 -15.364 1.00 52.95 68 GLY C N 1
ATOM 9352 C CA . GLY C 1 68 ? -18.078 -88.463 -15.209 1.00 51.87 68 GLY C CA 1
ATOM 9353 C C . GLY C 1 68 ? -17.389 -89.550 -16.017 1.00 50.97 68 GLY C C 1
ATOM 9354 O O . GLY C 1 68 ? -17.812 -90.699 -15.990 1.00 50.98 68 GLY C O 1
ATOM 9355 N N . LYS C 1 69 ? -16.338 -89.210 -16.753 1.00 50.50 69 LYS C N 1
ATOM 9356 C CA . LYS C 1 69 ? -15.519 -90.246 -17.370 1.00 52.62 69 LYS C CA 1
ATOM 9357 C C . LYS C 1 69 ? -14.807 -91.052 -16.274 1.00 52.24 69 LYS C C 1
ATOM 9358 O O . LYS C 1 69 ? -14.309 -90.482 -15.295 1.00 51.19 69 LYS C O 1
ATOM 9364 N N . PRO C 1 70 ? -14.766 -92.386 -16.433 1.00 51.12 70 PRO C N 1
ATOM 9365 C CA . PRO C 1 70 ? -14.039 -93.234 -15.496 1.00 50.17 70 PRO C CA 1
ATOM 9366 C C . PRO C 1 70 ? -12.536 -93.081 -15.675 1.00 49.04 70 PRO C C 1
ATOM 9367 O O . PRO C 1 70 ? -12.068 -92.806 -16.784 1.00 47.79 70 PRO C O 1
ATOM 9371 N N . LEU C 1 71 ? -11.799 -93.240 -14.580 1.00 48.24 71 LEU C N 1
ATOM 9372 C CA . LEU C 1 71 ? -10.349 -93.154 -14.615 1.00 48.32 71 LEU C CA 1
ATOM 9373 C C . LEU C 1 71 ? -9.762 -94.489 -14.203 1.00 48.89 71 LEU C C 1
ATOM 9374 O O . LEU C 1 71 ? -8.566 -94.714 -14.375 1.00 50.20 71 LEU C O 1
ATOM 9379 N N . VAL C 1 72 ? -10.596 -95.350 -13.626 1.00 50.26 72 VAL C N 1
ATOM 9380 C CA . VAL C 1 72 ? -10.167 -96.688 -13.228 1.00 51.41 72 VAL C CA 1
ATOM 9381 C C . VAL C 1 72 ? -11.135 -97.703 -13.820 1.00 53.77 72 VAL C C 1
ATOM 9382 O O . VAL C 1 72 ? -12.039 -97.323 -14.570 1.00 53.95 72 VAL C O 1
ATOM 9386 N N . GLU C 1 73 ? -10.935 -98.975 -13.472 1.00 54.82 73 GLU C N 1
ATOM 9387 C CA . GLU C 1 73 ? -11.703 -100.106 -14.008 1.00 57.67 73 GLU C CA 1
ATOM 9388 C C . GLU C 1 73 ? -11.611 -101.320 -13.080 1.00 57.52 73 GLU C C 1
ATOM 9389 O O . GLU C 1 73 ? -10.518 -101.813 -12.802 1.00 58.31 73 GLU C O 1
ATOM 9395 N N . ASN C 1 74 ? -12.754 -101.784 -12.587 1.00 57.47 74 ASN C N 1
ATOM 9396 C CA . ASN C 1 74 ? -12.846 -103.120 -12.006 1.00 58.58 74 ASN C CA 1
ATOM 9397 C C . ASN C 1 74 ? -13.274 -104.102 -13.083 1.00 57.94 74 ASN C C 1
ATOM 9398 O O . ASN C 1 74 ? -14.460 -104.210 -13.388 1.00 57.89 74 ASN C O 1
ATOM 9403 N N . THR C 1 75 ? -12.312 -104.802 -13.674 1.00 58.04 75 THR C N 1
ATOM 9404 C CA . THR C 1 75 ? -12.659 -105.845 -14.627 1.00 57.31 75 THR C CA 1
ATOM 9405 C C . THR C 1 75 ? -13.022 -107.150 -13.904 1.00 56.11 75 THR C C 1
ATOM 9406 O O . THR C 1 75 ? -12.313 -107.598 -13.002 1.00 55.40 75 THR C O 1
ATOM 9410 N N . LEU C 1 76 ? -14.159 -107.732 -14.280 1.00 54.94 76 LEU C N 1
ATOM 9411 C CA . LEU C 1 76 ? -14.780 -108.825 -13.528 1.00 53.68 76 LEU C CA 1
ATOM 9412 C C . LEU C 1 76 ? -14.307 -110.213 -13.978 1.00 51.78 76 LEU C C 1
ATOM 9413 O O . LEU C 1 76 ? -14.374 -110.540 -15.162 1.00 52.57 76 LEU C O 1
ATOM 9418 N N . LYS C 1 77 ? -13.835 -111.031 -13.040 1.00 48.34 77 LYS C N 1
ATOM 9419 C CA . LYS C 1 77 ? -13.364 -112.372 -13.380 1.00 46.96 77 LYS C CA 1
ATOM 9420 C C . LYS C 1 77 ? -13.828 -113.505 -12.458 1.00 45.08 77 LYS C C 1
ATOM 9421 O O . LYS C 1 77 ? -14.514 -113.295 -11.457 1.00 44.00 77 LYS C O 1
ATOM 9427 N N . GLN C 1 78 ? -13.474 -114.730 -12.825 1.00 42.99 78 GLN C N 1
ATOM 9428 C CA . GLN C 1 78 ? -13.754 -115.877 -11.968 1.00 39.72 78 GLN C CA 1
ATOM 9429 C C . GLN C 1 78 ? -12.457 -116.499 -11.471 1.00 36.88 78 GLN C C 1
ATOM 9430 O O . GLN C 1 78 ? -11.463 -116.540 -12.195 1.00 36.03 78 GLN C O 1
ATOM 9436 N N . VAL C 1 79 ? -12.482 -116.980 -10.234 1.00 35.68 79 VAL C N 1
ATOM 9437 C CA . VAL C 1 79 ? -11.299 -117.517 -9.565 1.00 34.70 79 VAL C CA 1
ATOM 9438 C C . VAL C 1 79 ? -11.617 -118.743 -8.716 1.00 35.15 79 VAL C C 1
ATOM 9439 O O . VAL C 1 79 ? -12.788 -119.104 -8.531 1.00 32.94 79 VAL C O 1
ATOM 9443 N N . VAL C 1 80 ? -10.566 -119.389 -8.217 1.00 33.98 80 VAL C N 1
ATOM 9444 C CA . VAL C 1 80 ? -10.733 -120.489 -7.281 1.00 33.95 80 VAL C CA 1
ATOM 9445 C C . VAL C 1 80 ? -10.750 -119.884 -5.883 1.00 33.22 80 VAL C C 1
ATOM 9446 O O . VAL C 1 80 ? -9.884 -119.085 -5.545 1.00 31.89 80 VAL C O 1
ATOM 9450 N N . SER C 1 81 ? -11.768 -120.222 -5.099 1.00 33.56 81 SER C N 1
ATOM 9451 C CA . SER C 1 81 ? -11.849 -119.767 -3.712 1.00 33.91 81 SER C CA 1
ATOM 9452 C C . SER C 1 81 ? -11.763 -120.990 -2.825 1.00 32.33 81 SER C C 1
ATOM 9453 O O . SER C 1 81 ? -12.284 -122.035 -3.185 1.00 31.23 81 SER C O 1
ATOM 9456 N N . PHE C 1 82 ? -11.138 -120.843 -1.662 1.00 32.19 82 PHE C N 1
ATOM 9457 C CA . PHE C 1 82 ? -10.991 -121.939 -0.714 1.00 32.08 82 PHE C CA 1
ATOM 9458 C C . PHE C 1 82 ? -11.610 -121.500 0.604 1.00 32.48 82 PHE C C 1
ATOM 9459 O O . PHE C 1 82 ? -11.360 -120.400 1.062 1.00 36.57 82 PHE C O 1
ATOM 9467 N N . THR C 1 83 ? -12.396 -122.367 1.221 1.00 33.80 83 THR C N 1
ATOM 9468 C CA . THR C 1 83 ? -12.977 -122.090 2.527 1.00 34.64 83 THR C CA 1
ATOM 9469 C C . THR C 1 83 ? -12.360 -123.046 3.541 1.00 34.04 83 THR C C 1
ATOM 9470 O O . THR C 1 83 ? -12.641 -124.250 3.531 1.00 33.43 83 THR C O 1
ATOM 9474 N N . ARG C 1 84 ? -11.509 -122.505 4.404 1.00 32.44 84 ARG C N 1
ATOM 9475 C CA . ARG C 1 84 ? -10.770 -123.351 5.320 1.00 34.27 84 ARG C CA 1
ATOM 9476 C C . ARG C 1 84 ? -11.632 -123.881 6.457 1.00 35.81 84 ARG C C 1
ATOM 9477 O O . ARG C 1 84 ? -12.603 -123.244 6.854 1.00 36.10 84 ARG C O 1
ATOM 9485 N N . SER C 1 85 ? -11.272 -125.059 6.960 1.00 37.92 85 SER C N 1
ATOM 9486 C CA . SER C 1 85 ? -11.972 -125.715 8.052 1.00 40.84 85 SER C CA 1
ATOM 9487 C C . SER C 1 85 ? -10.975 -125.898 9.194 1.00 43.38 85 SER C C 1
ATOM 9488 O O . SER C 1 85 ? -9.806 -126.206 8.959 1.00 44.02 85 SER C O 1
ATOM 9491 N N . ASN C 1 86 ? -11.431 -125.686 10.425 1.00 45.52 86 ASN C N 1
ATOM 9492 C CA . ASN C 1 86 ? -10.567 -125.713 11.600 1.00 46.53 86 ASN C CA 1
ATOM 9493 C C . ASN C 1 86 ? -9.864 -127.059 11.721 1.00 45.84 86 ASN C C 1
ATOM 9494 O O . ASN C 1 86 ? -8.910 -127.210 12.480 1.00 46.31 86 ASN C O 1
ATOM 9499 N N . LYS C 1 87 ? -10.348 -128.036 10.964 1.00 45.99 87 LYS C N 1
ATOM 9500 C CA . LYS C 1 87 ? -9.971 -129.437 11.165 1.00 45.93 87 LYS C CA 1
ATOM 9501 C C . LYS C 1 87 ? -8.978 -129.969 10.130 1.00 44.65 87 LYS C C 1
ATOM 9502 O O . LYS C 1 87 ? -8.337 -130.994 10.349 1.00 46.87 87 LYS C O 1
ATOM 9508 N N . MET C 1 88 ? -8.853 -129.261 9.014 1.00 41.40 88 MET C N 1
ATOM 9509 C CA . MET C 1 88 ? -7.806 -129.522 8.043 1.00 39.63 88 MET C CA 1
ATOM 9510 C C . MET C 1 88 ? -6.406 -129.378 8.639 1.00 39.05 88 MET C C 1
ATOM 9511 O O . MET C 1 88 ? -5.999 -128.301 9.050 1.00 40.18 88 MET C O 1
ATOM 9516 N N . THR C 1 89 ? -5.668 -130.480 8.654 1.00 39.99 89 THR C N 1
ATOM 9517 C CA . THR C 1 89 ? -4.250 -130.483 8.991 1.00 38.09 89 THR C CA 1
ATOM 9518 C C . THR C 1 89 ? -3.441 -129.987 7.800 1.00 38.51 89 THR C C 1
ATOM 9519 O O . THR C 1 89 ? -3.998 -129.761 6.720 1.00 41.66 89 THR C O 1
ATOM 9523 N N . ALA C 1 90 ? -2.136 -129.824 7.987 1.00 35.57 90 ALA C N 1
ATOM 9524 C CA . ALA C 1 90 ? -1.256 -129.404 6.907 1.00 35.03 90 ALA C CA 1
ATOM 9525 C C . ALA C 1 90 ? -1.193 -130.466 5.804 1.00 33.06 90 ALA C C 1
ATOM 9526 O O . ALA C 1 90 ? -1.106 -130.112 4.639 1.00 32.33 90 ALA C O 1
ATOM 9528 N N . THR C 1 91 ? -1.196 -131.746 6.177 1.00 32.08 91 THR C N 1
ATOM 9529 C CA . THR C 1 91 ? -1.215 -132.846 5.220 1.00 35.12 91 THR C CA 1
ATOM 9530 C C . THR C 1 91 ? -2.504 -132.867 4.380 1.00 36.92 91 THR C C 1
ATOM 9531 O O . THR C 1 91 ? -2.458 -133.184 3.188 1.00 36.07 91 THR C O 1
ATOM 9535 N N . ASP C 1 92 ? -3.641 -132.544 5.000 1.00 35.90 92 ASP C N 1
ATOM 9536 C CA . ASP C 1 92 ? -4.898 -132.412 4.270 1.00 35.71 92 ASP C CA 1
ATOM 9537 C C . ASP C 1 92 ? -4.778 -131.332 3.201 1.00 36.60 92 ASP C C 1
ATOM 9538 O O . ASP C 1 92 ? -5.348 -131.469 2.123 1.00 37.76 92 ASP C O 1
ATOM 9543 N N . LEU C 1 93 ? -4.045 -130.267 3.499 1.00 36.35 93 LEU C N 1
ATOM 9544 C CA . LEU C 1 93 ? -3.876 -129.157 2.560 1.00 39.27 93 LEU C CA 1
ATOM 9545 C C . LEU C 1 93 ? -2.920 -129.457 1.398 1.00 39.20 93 LEU C C 1
ATOM 9546 O O . LEU C 1 93 ? -3.124 -128.995 0.277 1.00 42.70 93 LEU C O 1
ATOM 9551 N N . LYS C 1 94 ? -1.847 -130.184 1.678 1.00 37.90 94 LYS C N 1
ATOM 9552 C CA . LYS C 1 94 ? -1.005 -130.704 0.621 1.00 36.36 94 LYS C CA 1
ATOM 9553 C C . LYS C 1 94 ? -1.847 -131.582 -0.302 1.00 34.97 94 LYS C C 1
ATOM 9554 O O . LYS C 1 94 ? -1.703 -131.499 -1.511 1.00 36.11 94 LYS C O 1
ATOM 9560 N N . GLU C 1 95 ? -2.726 -132.419 0.241 1.00 32.74 95 GLU C N 1
ATOM 9561 C CA . GLU C 1 95 ? -3.527 -133.274 -0.617 1.00 33.46 95 GLU C CA 1
ATOM 9562 C C . GLU C 1 95 ? -4.472 -132.512 -1.553 1.00 34.44 95 GLU C C 1
ATOM 9563 O O . GLU C 1 95 ? -4.681 -132.910 -2.708 1.00 34.37 95 GLU C O 1
ATOM 9569 N N . ILE C 1 96 ? -5.027 -131.418 -1.042 1.00 34.29 96 ILE C N 1
ATOM 9570 C CA . ILE C 1 96 ? -5.881 -130.516 -1.801 1.00 33.07 96 ILE C CA 1
ATOM 9571 C C . ILE C 1 96 ? -5.068 -129.720 -2.837 1.00 35.65 96 ILE C C 1
ATOM 9572 O O . ILE C 1 96 ? -5.477 -129.615 -4.001 1.00 35.44 96 ILE C O 1
ATOM 9577 N N . ALA C 1 97 ? -3.917 -129.185 -2.427 1.00 32.21 97 ALA C N 1
ATOM 9578 C CA . ALA C 1 97 ? -2.964 -128.575 -3.357 1.00 32.23 97 ALA C CA 1
ATOM 9579 C C . ALA C 1 97 ? -2.674 -129.394 -4.611 1.00 34.92 97 ALA C C 1
ATOM 9580 O O . ALA C 1 97 ? -2.699 -128.864 -5.719 1.00 35.90 97 ALA C O 1
ATOM 9582 N N . LYS C 1 98 ? -2.374 -130.679 -4.456 1.00 34.12 98 LYS C N 1
ATOM 9583 C CA . LYS C 1 98 ? -2.066 -131.469 -5.632 1.00 37.60 98 LYS C CA 1
ATOM 9584 C C . LYS C 1 98 ? -3.264 -131.941 -6.447 1.00 35.96 98 LYS C C 1
ATOM 9585 O O . LYS C 1 98 ? -3.142 -132.120 -7.652 1.00 37.33 98 LYS C O 1
ATOM 9591 N N . LYS C 1 99 ? -4.413 -132.136 -5.808 1.00 35.52 99 LYS C N 1
ATOM 9592 C CA . LYS C 1 99 ? -5.649 -132.395 -6.538 1.00 36.36 99 LYS C CA 1
ATOM 9593 C C . LYS C 1 99 ? -5.888 -131.198 -7.453 1.00 34.92 99 LYS C C 1
ATOM 9594 O O . LYS C 1 99 ? -6.287 -131.335 -8.604 1.00 36.33 99 LYS C O 1
ATOM 9600 N N . LEU C 1 100 ? -5.632 -130.023 -6.903 1.00 34.99 100 LEU C N 1
ATOM 9601 C CA . LEU C 1 100 ? -5.911 -128.755 -7.561 1.00 35.17 100 LEU C CA 1
ATOM 9602 C C . LEU C 1 100 ? -4.904 -128.378 -8.657 1.00 36.35 100 LEU C C 1
ATOM 9603 O O . LEU C 1 100 ? -5.284 -127.716 -9.617 1.00 36.95 100 LEU C O 1
ATOM 9608 N N . LEU C 1 101 ? -3.636 -128.769 -8.539 1.00 35.27 101 LEU C N 1
ATOM 9609 C CA . LEU C 1 101 ? -2.682 -128.434 -9.594 1.00 37.78 101 LEU C CA 1
ATOM 9610 C C . LEU C 1 101 ? -3.019 -129.156 -10.912 1.00 38.20 101 LEU C C 1
ATOM 9611 O O . LEU C 1 101 ? -2.465 -128.857 -11.967 1.00 40.66 101 LEU C O 1
ATOM 9616 N N . THR C 1 102 ? -3.955 -130.096 -10.847 1.00 39.24 102 THR C N 1
ATOM 9617 C CA . THR C 1 102 ? -4.377 -130.820 -12.025 1.00 39.06 102 THR C CA 1
ATOM 9618 C C . THR C 1 102 ? -5.157 -129.906 -12.967 1.00 40.61 102 THR C C 1
ATOM 9619 O O . THR C 1 102 ? -5.174 -130.117 -14.184 1.00 41.28 102 THR C O 1
ATOM 9623 N N . TYR C 1 103 ? -5.762 -128.871 -12.394 1.00 40.45 103 TYR C N 1
ATOM 9624 C CA . TYR C 1 103 ? -6.794 -128.092 -13.065 1.00 39.20 103 TYR C CA 1
ATOM 9625 C C . TYR C 1 103 ? -6.404 -126.629 -13.288 1.00 41.35 103 TYR C C 1
ATOM 9626 O O . TYR C 1 103 ? -7.158 -125.903 -13.929 1.00 40.71 103 TYR C O 1
ATOM 9635 N N . VAL C 1 104 ? -5.253 -126.196 -12.768 1.00 41.48 104 VAL C N 1
ATOM 9636 C CA . VAL C 1 104 ? -4.830 -124.803 -12.873 1.00 43.44 104 VAL C CA 1
ATOM 9637 C C . VAL C 1 104 ? -3.355 -124.699 -13.265 1.00 44.77 104 VAL C C 1
ATOM 9638 O O . VAL C 1 104 ? -2.611 -125.681 -13.190 1.00 44.65 104 VAL C O 1
ATOM 9642 N N . SER C 1 105 ? -2.947 -123.502 -13.684 1.00 45.02 105 SER C N 1
ATOM 9643 C CA . SER C 1 105 ? -1.564 -123.258 -14.076 1.00 46.64 105 SER C CA 1
ATOM 9644 C C . SER C 1 105 ? -0.836 -122.342 -13.112 1.00 46.09 105 SER C C 1
ATOM 9645 O O . SER C 1 105 ? -1.390 -121.327 -12.692 1.00 46.92 105 SER C O 1
ATOM 9648 N N . ILE C 1 106 ? 0.393 -122.718 -12.765 1.00 48.97 106 ILE C N 1
ATOM 9649 C CA . ILE C 1 106 ? 1.262 -121.922 -11.892 1.00 52.93 106 ILE C CA 1
ATOM 9650 C C . ILE C 1 106 ? 2.613 -121.638 -12.559 1.00 57.89 106 ILE C C 1
ATOM 9651 O O . ILE C 1 106 ? 3.488 -122.507 -12.627 1.00 57.84 106 ILE C O 1
ATOM 9656 N N . SER C 1 107 ? 2.799 -120.417 -13.046 1.00 61.72 107 SER C N 1
ATOM 9657 C CA . SER C 1 107 ? 3.997 -120.142 -13.832 1.00 67.81 107 SER C CA 1
ATOM 9658 C C . SER C 1 107 ? 5.141 -119.474 -13.052 1.00 69.68 107 SER C C 1
ATOM 9659 O O . SER C 1 107 ? 6.204 -120.078 -12.868 1.00 69.84 107 SER C O 1
ATOM 9662 N N . SER C 1 108 ? 4.933 -118.251 -12.573 1.00 71.64 108 SER C N 1
ATOM 9663 C CA . SER C 1 108 ? 5.992 -117.551 -11.846 1.00 74.63 108 SER C CA 1
ATOM 9664 C C . SER C 1 108 ? 5.809 -117.640 -10.339 1.00 75.00 108 SER C C 1
ATOM 9665 O O . SER C 1 108 ? 5.216 -116.748 -9.726 1.00 76.52 108 SER C O 1
ATOM 9668 N N . PRO C 1 109 ? 6.327 -118.724 -9.740 1.00 74.63 109 PRO C N 1
ATOM 9669 C CA . PRO C 1 109 ? 6.208 -119.006 -8.318 1.00 73.84 109 PRO C CA 1
ATOM 9670 C C . PRO C 1 109 ? 7.393 -118.407 -7.572 1.00 74.17 109 PRO C C 1
ATOM 9671 O O . PRO C 1 109 ? 8.526 -118.838 -7.778 1.00 74.83 109 PRO C O 1
ATOM 9675 N N . ASN C 1 110 ? 7.130 -117.412 -6.730 1.00 73.83 110 ASN C N 1
ATOM 9676 C CA . ASN C 1 110 ? 8.172 -116.743 -5.947 1.00 73.32 110 ASN C CA 1
ATOM 9677 C C . ASN C 1 110 ? 8.068 -117.105 -4.464 1.00 69.92 110 ASN C C 1
ATOM 9678 O O . ASN C 1 110 ? 7.624 -116.292 -3.655 1.00 70.76 110 ASN C O 1
ATOM 9683 N N . LEU C 1 111 ? 8.498 -118.309 -4.109 1.00 66.67 111 LEU C N 1
ATOM 9684 C CA . LEU C 1 111 ? 8.354 -118.828 -2.748 1.00 63.38 111 LEU C CA 1
ATOM 9685 C C . LEU C 1 111 ? 9.274 -118.175 -1.693 1.00 62.59 111 LEU C C 1
ATOM 9686 O O . LEU C 1 111 ? 10.495 -118.192 -1.843 1.00 60.99 111 LEU C O 1
ATOM 9691 N N . THR C 1 112 ? 8.699 -117.622 -0.623 1.00 61.47 112 THR C N 1
ATOM 9692 C CA . THR C 1 112 ? 9.472 -117.105 0.515 1.00 60.31 112 THR C CA 1
ATOM 9693 C C . THR C 1 112 ? 10.052 -118.213 1.400 1.00 60.67 112 THR C C 1
ATOM 9694 O O . THR C 1 112 ? 9.581 -119.352 1.378 1.00 61.02 112 THR C O 1
ATOM 9698 N N . GLU C 1 113 ? 11.079 -117.898 2.182 1.00 58.96 113 GLU C N 1
ATOM 9699 C CA . GLU C 1 113 ? 11.687 -118.922 3.026 1.00 59.33 113 GLU C CA 1
ATOM 9700 C C . GLU C 1 113 ? 10.733 -119.391 4.118 1.00 56.81 113 GLU C C 1
ATOM 9701 O O . GLU C 1 113 ? 10.769 -120.551 4.535 1.00 54.92 113 GLU C O 1
ATOM 9707 N N . ARG C 1 114 ? 9.883 -118.479 4.576 1.00 53.65 114 ARG C N 1
ATOM 9708 C CA . ARG C 1 114 ? 8.808 -118.824 5.498 1.00 52.51 114 ARG C CA 1
ATOM 9709 C C . ARG C 1 114 ? 7.842 -119.850 4.875 1.00 51.03 114 ARG C C 1
ATOM 9710 O O . ARG C 1 114 ? 7.420 -120.814 5.525 1.00 50.47 114 ARG C O 1
ATOM 9718 N N . GLN C 1 115 ? 7.514 -119.673 3.599 1.00 49.29 115 GLN C N 1
ATOM 9719 C CA . GLN C 1 115 ? 6.695 -120.671 2.902 1.00 50.38 115 GLN C CA 1
ATOM 9720 C C . GLN C 1 115 ? 7.398 -122.005 2.653 1.00 50.33 115 GLN C C 1
ATOM 9721 O O . GLN C 1 115 ? 6.791 -123.071 2.815 1.00 51.85 115 GLN C O 1
ATOM 9727 N N . LEU C 1 116 ? 8.670 -121.961 2.265 1.00 48.36 116 LEU C N 1
ATOM 9728 C CA . LEU C 1 116 ? 9.446 -123.193 2.161 1.00 47.66 116 LEU C CA 1
ATOM 9729 C C . LEU C 1 116 ? 9.561 -123.922 3.506 1.00 47.17 116 LEU C C 1
ATOM 9730 O O . LEU C 1 116 ? 9.610 -125.149 3.548 1.00 47.35 116 LEU C O 1
ATOM 9735 N N . ALA C 1 117 ? 9.566 -123.185 4.612 1.00 48.70 117 ALA C N 1
ATOM 9736 C CA . ALA C 1 117 ? 9.665 -123.803 5.935 1.00 48.70 117 ALA C CA 1
ATOM 9737 C C . ALA C 1 117 ? 8.327 -124.385 6.392 1.00 48.93 117 ALA C C 1
ATOM 9738 O O . ALA C 1 117 ? 8.280 -125.520 6.870 1.00 49.32 117 ALA C O 1
ATOM 9740 N N . ASP C 1 118 ? 7.246 -123.621 6.235 1.00 48.99 118 ASP C N 1
ATOM 9741 C CA . ASP C 1 118 ? 5.892 -124.136 6.451 1.00 47.93 118 ASP C CA 1
ATOM 9742 C C . ASP C 1 118 ? 5.634 -125.461 5.724 1.00 48.24 118 ASP C C 1
ATOM 9743 O O . ASP C 1 118 ? 5.174 -126.423 6.335 1.00 46.16 118 ASP C O 1
ATOM 9748 N N . TYR C 1 119 ? 5.971 -125.534 4.437 1.00 47.60 119 TYR C N 1
ATOM 9749 C CA . TYR C 1 119 ? 5.795 -126.773 3.674 1.00 46.37 119 TYR C CA 1
ATOM 9750 C C . TYR C 1 119 ? 6.675 -127.941 4.130 1.00 46.92 119 TYR C C 1
ATOM 9751 O O . TYR C 1 119 ? 6.197 -129.069 4.274 1.00 47.85 119 TYR C O 1
ATOM 9760 N N . TYR C 1 120 ? 7.960 -127.682 4.353 1.00 47.43 120 TYR C N 1
ATOM 9761 C CA . TYR C 1 120 ? 8.878 -128.714 4.850 1.00 47.69 120 TYR C CA 1
ATOM 9762 C C . TYR C 1 120 ? 8.346 -129.269 6.169 1.00 46.79 120 TYR C C 1
ATOM 9763 O O . TYR C 1 120 ? 8.343 -130.476 6.381 1.00 42.55 120 TYR C O 1
ATOM 9772 N N . LEU C 1 121 ? 7.889 -128.373 7.045 1.00 47.70 121 LEU C N 1
ATOM 9773 C CA . LEU C 1 121 ? 7.401 -128.763 8.370 1.00 49.34 121 LEU C CA 1
ATOM 9774 C C . LEU C 1 121 ? 5.994 -129.392 8.363 1.00 50.47 121 LEU C C 1
ATOM 9775 O O . LEU C 1 121 ? 5.540 -129.987 9.344 1.00 50.02 121 LEU C O 1
ATOM 9780 N N . ALA C 1 122 ? 5.324 -129.283 7.220 1.00 53.06 122 ALA C N 1
ATOM 9781 C CA . ALA C 1 122 ? 3.993 -129.835 7.013 1.00 53.37 122 ALA C CA 1
ATOM 9782 C C . ALA C 1 122 ? 3.904 -131.312 7.376 1.00 53.09 122 ALA C C 1
ATOM 9783 O O . ALA C 1 122 ? 2.936 -131.738 7.999 1.00 54.54 122 ALA C O 1
ATOM 9785 N N . ASP C 1 123 ? 4.904 -132.094 6.985 1.00 52.89 123 ASP C N 1
ATOM 9786 C CA . ASP C 1 123 ? 4.934 -133.514 7.320 1.00 51.59 123 ASP C CA 1
ATOM 9787 C C . ASP C 1 123 ? 5.145 -133.671 8.826 1.00 51.34 123 ASP C C 1
ATOM 9788 O O . ASP C 1 123 ? 6.159 -133.225 9.357 1.00 51.51 123 ASP C O 1
ATOM 9793 N N . PRO C 1 124 ? 4.185 -134.309 9.514 1.00 52.37 124 PRO C N 1
ATOM 9794 C CA . PRO C 1 124 ? 4.094 -134.454 10.976 1.00 52.39 124 PRO C CA 1
ATOM 9795 C C . PRO C 1 124 ? 5.341 -135.044 11.642 1.00 52.42 124 PRO C C 1
ATOM 9796 O O . PRO C 1 124 ? 5.733 -134.611 12.724 1.00 51.26 124 PRO C O 1
ATOM 9800 N N . GLU C 1 125 ? 5.942 -136.036 10.993 1.00 53.07 125 GLU C N 1
ATOM 9801 C CA . GLU C 1 125 ? 7.139 -136.716 11.469 1.00 54.25 125 GLU C CA 1
ATOM 9802 C C . GLU C 1 125 ? 8.377 -135.829 11.373 1.00 55.22 125 GLU C C 1
ATOM 9803 O O . GLU C 1 125 ? 9.202 -135.796 12.290 1.00 58.60 125 GLU C O 1
ATOM 9809 N N . ILE C 1 126 ? 8.497 -135.099 10.264 1.00 53.69 126 ILE C N 1
ATOM 9810 C CA . ILE C 1 126 ? 9.577 -134.139 10.050 1.00 51.00 126 ILE C CA 1
ATOM 9811 C C . ILE C 1 126 ? 9.483 -132.985 11.050 1.00 52.81 126 ILE C C 1
ATOM 9812 O O . ILE C 1 126 ? 10.490 -132.545 11.609 1.00 51.32 126 ILE C O 1
ATOM 9817 N N . TYR C 1 127 ? 8.270 -132.493 11.274 1.00 52.87 127 TYR C N 1
ATOM 9818 C CA . TYR C 1 127 ? 8.062 -131.389 12.199 1.00 54.31 127 TYR C CA 1
ATOM 9819 C C . TYR C 1 127 ? 8.542 -131.751 13.592 1.00 55.10 127 TYR C C 1
ATOM 9820 O O . TYR C 1 127 ? 9.248 -130.991 14.249 1.00 53.05 127 TYR C O 1
ATOM 9829 N N . LYS C 1 128 ? 8.106 -132.927 14.027 1.00 57.74 128 LYS C N 1
ATOM 9830 C CA . LYS C 1 128 ? 8.443 -133.481 15.327 1.00 60.56 128 LYS C CA 1
ATOM 9831 C C . LYS C 1 128 ? 9.945 -133.711 15.495 1.00 61.90 128 LYS C C 1
ATOM 9832 O O . LYS C 1 128 ? 10.502 -133.437 16.558 1.00 62.79 128 LYS C O 1
ATOM 9838 N N . LYS C 1 129 ? 10.589 -134.188 14.433 1.00 61.63 129 LYS C N 1
ATOM 9839 C CA . LYS C 1 129 ? 12.030 -134.424 14.396 1.00 61.07 129 LYS C CA 1
ATOM 9840 C C . LYS C 1 129 ? 12.907 -133.162 14.403 1.00 61.79 129 LYS C C 1
ATOM 9841 O O . LYS C 1 129 ? 13.995 -133.156 14.979 1.00 60.84 129 LYS C O 1
ATOM 9847 N N . THR C 1 130 ? 12.468 -132.098 13.741 1.00 61.55 130 THR C N 1
ATOM 9848 C CA . THR C 1 130 ? 13.270 -130.880 13.720 1.00 62.90 130 THR C CA 1
ATOM 9849 C C . THR C 1 130 ? 13.109 -130.180 15.064 1.00 63.56 130 THR C C 1
ATOM 9850 O O . THR C 1 130 ? 14.007 -129.463 15.517 1.00 62.28 130 THR C O 1
ATOM 9854 N N . VAL C 1 131 ? 11.962 -130.411 15.699 1.00 63.93 131 VAL C N 1
ATOM 9855 C CA . VAL C 1 131 ? 11.742 -129.967 17.071 1.00 64.88 131 VAL C CA 1
ATOM 9856 C C . VAL C 1 131 ? 12.535 -130.812 18.076 1.00 64.28 131 VAL C C 1
ATOM 9857 O O . VAL C 1 131 ? 13.026 -130.299 19.079 1.00 63.28 131 VAL C O 1
ATOM 9861 N N . GLU C 1 132 ? 12.680 -132.103 17.788 1.00 64.51 132 GLU C N 1
ATOM 9862 C CA . GLU C 1 132 ? 13.477 -133.009 18.612 1.00 64.60 132 GLU C CA 1
ATOM 9863 C C . GLU C 1 132 ? 14.939 -132.571 18.625 1.00 65.64 132 GLU C C 1
ATOM 9864 O O . GLU C 1 132 ? 15.690 -132.882 19.553 1.00 65.51 132 GLU C O 1
ATOM 9870 N N . ALA C 1 133 ? 15.340 -131.872 17.566 1.00 65.25 133 ALA C N 1
ATOM 9871 C CA . ALA C 1 133 ? 16.748 -131.589 17.307 1.00 65.57 133 ALA C CA 1
ATOM 9872 C C . ALA C 1 133 ? 17.175 -130.181 17.707 1.00 65.85 133 ALA C C 1
ATOM 9873 O O . ALA C 1 133 ? 18.323 -129.800 17.494 1.00 66.72 133 ALA C O 1
ATOM 9875 N N . LEU C 1 134 ? 16.256 -129.402 18.266 1.00 65.68 134 LEU C N 1
ATOM 9876 C CA . LEU C 1 134 ? 16.577 -128.044 18.689 1.00 65.05 134 LEU C CA 1
ATOM 9877 C C . LEU C 1 134 ? 17.290 -128.098 20.034 1.00 66.54 134 LEU C C 1
ATOM 9878 O O . LEU C 1 134 ? 17.047 -129.012 20.823 1.00 66.14 134 LEU C O 1
ATOM 9883 N N . PRO C 1 135 ? 18.178 -127.126 20.298 1.00 67.61 135 PRO C N 1
ATOM 9884 C CA . PRO C 1 135 ? 18.742 -126.986 21.638 1.00 68.34 135 PRO C CA 1
ATOM 9885 C C . PRO C 1 135 ? 17.718 -126.385 22.595 1.00 70.07 135 PRO C C 1
ATOM 9886 O O . PRO C 1 135 ? 17.391 -126.992 23.619 1.00 68.85 135 PRO C O 1
ATOM 9890 N N . SER C 1 136 ? 17.222 -125.197 22.247 1.00 73.20 136 SER C N 1
ATOM 9891 C CA . SER C 1 136 ? 16.381 -124.392 23.138 1.00 74.97 136 SER C CA 1
ATOM 9892 C C . SER C 1 136 ? 14.890 -124.436 22.776 1.00 75.28 136 SER C C 1
ATOM 9893 O O . SER C 1 136 ? 14.398 -123.650 21.962 1.00 74.77 136 SER C O 1
ATOM 9896 N N . GLU C 1 137 ? 14.180 -125.368 23.405 1.00 75.75 137 GLU C N 1
ATOM 9897 C CA . GLU C 1 137 ? 12.777 -125.619 23.105 1.00 75.97 137 GLU C CA 1
ATOM 9898 C C . GLU C 1 137 ? 11.833 -125.111 24.188 1.00 75.99 137 GLU C C 1
ATOM 9899 O O . GLU C 1 137 ? 11.815 -125.634 25.298 1.00 76.84 137 GLU C O 1
ATOM 9905 N N . SER C 1 150 ? 3.084 -123.926 22.315 1.00 90.75 150 SER C N 1
ATOM 9906 C CA . SER C 1 150 ? 3.732 -124.532 21.157 1.00 90.92 150 SER C CA 1
ATOM 9907 C C . SER C 1 150 ? 3.870 -123.515 20.029 1.00 90.75 150 SER C C 1
ATOM 9908 O O . SER C 1 150 ? 4.477 -123.786 18.991 1.00 91.02 150 SER C O 1
ATOM 9911 N N . GLU C 1 151 ? 3.319 -122.330 20.258 1.00 90.19 151 GLU C N 1
ATOM 9912 C CA . GLU C 1 151 ? 3.386 -121.247 19.292 1.00 89.30 151 GLU C CA 1
ATOM 9913 C C . GLU C 1 151 ? 4.784 -120.648 19.218 1.00 88.51 151 GLU C C 1
ATOM 9914 O O . GLU C 1 151 ? 5.269 -120.344 18.130 1.00 88.58 151 GLU C O 1
ATOM 9920 N N . LEU C 1 152 ? 5.427 -120.471 20.369 1.00 87.25 152 LEU C N 1
ATOM 9921 C CA . LEU C 1 152 ? 6.801 -119.973 20.403 1.00 86.06 152 LEU C CA 1
ATOM 9922 C C . LEU C 1 152 ? 7.685 -121.022 19.755 1.00 84.56 152 LEU C C 1
ATOM 9923 O O . LEU C 1 152 ? 8.772 -120.738 19.255 1.00 84.37 152 LEU C O 1
ATOM 9928 N N . TYR C 1 153 ? 7.194 -122.252 19.770 1.00 83.66 153 TYR C N 1
ATOM 9929 C CA . TYR C 1 153 ? 8.043 -123.367 19.405 1.00 82.91 153 TYR C CA 1
ATOM 9930 C C . TYR C 1 153 ? 8.130 -123.745 17.926 1.00 80.70 153 TYR C C 1
ATOM 9931 O O . TYR C 1 153 ? 9.157 -124.255 17.474 1.00 79.87 153 TYR C O 1
ATOM 9940 N N . ASN C 1 154 ? 7.078 -123.504 17.155 1.00 77.81 154 ASN C N 1
ATOM 9941 C CA . ASN C 1 154 ? 7.200 -123.815 15.744 1.00 76.08 154 ASN C CA 1
ATOM 9942 C C . ASN C 1 154 ? 8.024 -122.801 14.961 1.00 74.06 154 ASN C C 1
ATOM 9943 O O . ASN C 1 154 ? 8.670 -123.147 13.974 1.00 72.30 154 ASN C O 1
ATOM 9948 N N . ASN C 1 155 ? 8.050 -121.557 15.423 1.00 72.60 155 ASN C N 1
ATOM 9949 C CA . ASN C 1 155 ? 8.976 -120.608 14.816 1.00 72.00 155 ASN C CA 1
ATOM 9950 C C . ASN C 1 155 ? 10.422 -120.683 15.303 1.00 69.51 155 ASN C C 1
ATOM 9951 O O . ASN C 1 155 ? 11.301 -120.059 14.717 1.00 70.13 155 ASN C O 1
ATOM 9956 N N . ALA C 1 156 ? 10.678 -121.463 16.347 1.00 68.32 156 ALA C N 1
ATOM 9957 C CA . ALA C 1 156 ? 12.055 -121.768 16.716 1.00 67.34 156 ALA C CA 1
ATOM 9958 C C . ALA C 1 156 ? 12.569 -122.881 15.806 1.00 66.18 156 ALA C C 1
ATOM 9959 O O . ALA C 1 156 ? 13.688 -122.815 15.296 1.00 65.33 156 ALA C O 1
ATOM 9961 N N . VAL C 1 157 ? 11.734 -123.895 15.593 1.00 65.41 157 VAL C N 1
ATOM 9962 C CA . VAL C 1 157 ? 11.996 -124.935 14.592 1.00 64.53 157 VAL C CA 1
ATOM 9963 C C . VAL C 1 157 ? 12.108 -124.330 13.196 1.00 62.04 157 VAL C C 1
ATOM 9964 O O . VAL C 1 157 ? 12.940 -124.740 12.390 1.00 60.13 157 VAL C O 1
ATOM 9968 N N . ASP C 1 158 ? 11.254 -123.345 12.942 1.00 59.83 158 ASP C N 1
ATOM 9969 C CA . ASP C 1 158 ? 11.234 -122.571 11.714 1.00 60.20 158 ASP C CA 1
ATOM 9970 C C . ASP C 1 158 ? 12.577 -121.938 11.371 1.00 60.17 158 ASP C C 1
ATOM 9971 O O . ASP C 1 158 ? 13.115 -122.143 10.284 1.00 59.31 158 ASP C O 1
ATOM 9976 N N . SER C 1 159 ? 13.101 -121.136 12.290 1.00 60.73 159 SER C N 1
ATOM 9977 C CA . SER C 1 159 ? 14.364 -120.443 12.063 1.00 61.76 159 SER C CA 1
ATOM 9978 C C . SER C 1 159 ? 15.487 -121.453 11.826 1.00 61.50 159 SER C C 1
ATOM 9979 O O . SER C 1 159 ? 16.530 -121.118 11.265 1.00 61.33 159 SER C O 1
ATOM 9982 N N . VAL C 1 160 ? 15.251 -122.697 12.231 1.00 61.56 160 VAL C N 1
ATOM 9983 C CA . VAL C 1 160 ? 16.263 -123.740 12.136 1.00 61.13 160 VAL C CA 1
ATOM 9984 C C . VAL C 1 160 ? 16.414 -124.464 10.792 1.00 60.01 160 VAL C C 1
ATOM 9985 O O . VAL C 1 160 ? 17.479 -125.025 10.543 1.00 59.81 160 VAL C O 1
ATOM 9989 N N . PRO C 1 161 ? 15.385 -124.456 9.916 1.00 59.55 161 PRO C N 1
ATOM 9990 C CA . PRO C 1 161 ? 15.551 -125.214 8.676 1.00 59.83 161 PRO C CA 1
ATOM 9991 C C . PRO C 1 161 ? 16.304 -124.401 7.633 1.00 58.25 161 PRO C C 1
ATOM 9992 O O . PRO C 1 161 ? 15.993 -123.239 7.381 1.00 56.24 161 PRO C O 1
ATOM 9996 N N . THR C 1 162 ? 17.314 -125.015 7.042 1.00 58.75 162 THR C N 1
ATOM 9997 C CA . THR C 1 162 ? 18.123 -124.294 6.081 1.00 61.87 162 THR C CA 1
ATOM 9998 C C . THR C 1 162 ? 17.388 -124.297 4.748 1.00 61.74 162 THR C C 1
ATOM 9999 O O . THR C 1 162 ? 17.484 -125.267 3.997 1.00 62.16 162 THR C O 1
ATOM 10003 N N . SER C 1 163 ? 16.653 -123.228 4.457 1.00 61.73 163 SER C N 1
ATOM 10004 C CA . SER C 1 163 ? 15.770 -123.208 3.289 1.00 63.91 163 SER C CA 1
ATOM 10005 C C . SER C 1 163 ? 16.312 -123.627 1.908 1.00 64.47 163 SER C C 1
ATOM 10006 O O . SER C 1 163 ? 15.536 -123.761 0.966 1.00 64.33 163 SER C O 1
ATOM 10009 N N . GLN C 1 164 ? 17.619 -123.853 1.781 1.00 65.47 164 GLN C N 1
ATOM 10010 C CA . GLN C 1 164 ? 18.189 -124.531 0.603 1.00 64.41 164 GLN C CA 1
ATOM 10011 C C . GLN C 1 164 ? 17.762 -126.006 0.495 1.00 63.71 164 GLN C C 1
ATOM 10012 O O . GLN C 1 164 ? 18.585 -126.905 0.281 1.00 63.51 164 GLN C O 1
ATOM 10018 N N . LEU C 1 165 ? 16.470 -126.261 0.656 1.00 61.67 165 LEU C N 1
ATOM 10019 C CA . LEU C 1 165 ? 15.911 -127.589 0.430 1.00 59.11 165 LEU C CA 1
ATOM 10020 C C . LEU C 1 165 ? 15.885 -127.842 -1.073 1.00 59.13 165 LEU C C 1
ATOM 10021 O O . LEU C 1 165 ? 15.965 -126.900 -1.862 1.00 58.61 165 LEU C O 1
ATOM 10026 N N . ASN C 1 166 ? 15.805 -129.104 -1.479 1.00 59.64 166 ASN C N 1
ATOM 10027 C CA . ASN C 1 166 ? 15.845 -129.408 -2.905 1.00 60.98 166 ASN C CA 1
ATOM 10028 C C . ASN C 1 166 ? 14.494 -129.749 -3.510 1.00 59.24 166 ASN C C 1
ATOM 10029 O O . ASN C 1 166 ? 14.072 -130.903 -3.482 1.00 59.26 166 ASN C O 1
ATOM 10034 N N . TYR C 1 167 ? 13.832 -128.739 -4.067 1.00 58.46 167 TYR C N 1
ATOM 10035 C CA . TYR C 1 167 ? 12.478 -128.919 -4.583 1.00 57.49 167 TYR C CA 1
ATOM 10036 C C . TYR C 1 167 ? 12.453 -128.755 -6.109 1.00 58.35 167 TYR C C 1
ATOM 10037 O O . TYR C 1 167 ? 12.784 -127.678 -6.622 1.00 59.24 167 TYR C O 1
ATOM 10046 N N . THR C 1 168 ? 12.077 -129.807 -6.836 1.00 56.97 168 THR C N 1
ATOM 10047 C CA . THR C 1 168 ? 11.893 -129.673 -8.283 1.00 57.43 168 THR C CA 1
ATOM 10048 C C . THR C 1 168 ? 10.836 -128.624 -8.621 1.00 56.96 168 THR C C 1
ATOM 10049 O O . THR C 1 168 ? 10.116 -128.157 -7.744 1.00 55.58 168 THR C O 1
ATOM 10053 N N . GLU C 1 169 ? 10.750 -128.255 -9.896 1.00 57.81 169 GLU C N 1
ATOM 10054 C CA . GLU C 1 169 ? 9.825 -127.207 -10.337 1.00 60.13 169 GLU C CA 1
ATOM 10055 C C . GLU C 1 169 ? 8.349 -127.579 -10.154 1.00 58.20 169 GLU C C 1
ATOM 10056 O O . GLU C 1 169 ? 7.524 -126.726 -9.811 1.00 57.07 169 GLU C O 1
ATOM 10062 N N . ASP C 1 170 ? 8.021 -128.842 -10.407 1.00 56.76 170 ASP C N 1
ATOM 10063 C CA . ASP C 1 170 ? 6.676 -129.352 -10.163 1.00 56.56 170 ASP C CA 1
ATOM 10064 C C . ASP C 1 170 ? 6.320 -129.230 -8.678 1.00 54.37 170 ASP C C 1
ATOM 10065 O O . ASP C 1 170 ? 5.227 -128.792 -8.336 1.00 52.56 170 ASP C O 1
ATOM 10070 N N . GLU C 1 171 ? 7.246 -129.621 -7.808 1.00 52.63 171 GLU C N 1
ATOM 10071 C CA . GLU C 1 171 ? 7.032 -129.577 -6.363 1.00 53.23 171 GLU C CA 1
ATOM 10072 C C . GLU C 1 171 ? 6.792 -128.145 -5.885 1.00 52.52 171 GLU C C 1
ATOM 10073 O O . GLU C 1 171 ? 5.994 -127.911 -4.979 1.00 52.05 171 GLU C O 1
ATOM 10079 N N . LYS C 1 172 ? 7.486 -127.197 -6.513 1.00 51.98 172 LYS C N 1
ATOM 10080 C CA . LYS C 1 172 ? 7.415 -125.779 -6.187 1.00 49.78 172 LYS C CA 1
ATOM 10081 C C . LYS C 1 172 ? 6.041 -125.182 -6.451 1.00 48.56 172 LYS C C 1
ATOM 10082 O O . LYS C 1 172 ? 5.634 -124.238 -5.773 1.00 47.82 172 LYS C O 1
ATOM 10088 N N . LYS C 1 173 ? 5.348 -125.712 -7.455 1.00 47.45 173 LYS C N 1
ATOM 10089 C CA . LYS C 1 173 ? 3.998 -125.261 -7.810 1.00 47.71 173 LYS C CA 1
ATOM 10090 C C . LYS C 1 173 ? 2.992 -125.739 -6.766 1.00 45.83 173 LYS C C 1
ATOM 10091 O O . LYS C 1 173 ? 2.109 -125.003 -6.327 1.00 42.75 173 LYS C O 1
ATOM 10097 N N . GLU C 1 174 ? 3.149 -127.006 -6.392 1.00 44.38 174 GLU C N 1
ATOM 10098 C CA . GLU C 1 174 ? 2.429 -127.605 -5.286 1.00 42.74 174 GLU C CA 1
ATOM 10099 C C . GLU C 1 174 ? 2.667 -126.867 -3.960 1.00 43.47 174 GLU C C 1
ATOM 10100 O O . GLU C 1 174 ? 1.738 -126.706 -3.161 1.00 40.99 174 GLU C O 1
ATOM 10106 N N . ILE C 1 175 ? 3.897 -126.401 -3.739 1.00 43.24 175 ILE C N 1
ATOM 10107 C CA . ILE C 1 175 ? 4.232 -125.611 -2.547 1.00 44.02 175 ILE C CA 1
ATOM 10108 C C . ILE C 1 175 ? 3.589 -124.226 -2.586 1.00 42.93 175 ILE C C 1
ATOM 10109 O O . ILE C 1 175 ? 3.200 -123.688 -1.549 1.00 42.35 175 ILE C O 1
ATOM 10114 N N . TYR C 1 176 ? 3.503 -123.656 -3.785 1.00 42.50 176 TYR C N 1
ATOM 10115 C CA . TYR C 1 176 ? 2.820 -122.384 -4.017 1.00 43.10 176 TYR C CA 1
ATOM 10116 C C . TYR C 1 176 ? 1.331 -122.459 -3.656 1.00 43.66 176 TYR C C 1
ATOM 10117 O O . TYR C 1 176 ? 0.816 -121.574 -2.970 1.00 44.93 176 TYR C O 1
ATOM 10126 N N . LEU C 1 177 ? 0.661 -123.513 -4.126 1.00 41.41 177 LEU C N 1
ATOM 10127 C CA . LEU C 1 177 ? -0.762 -123.720 -3.903 1.00 41.88 177 LEU C CA 1
ATOM 10128 C C . LEU C 1 177 ? -1.046 -124.009 -2.439 1.00 41.45 177 LEU C C 1
ATOM 10129 O O . LEU C 1 177 ? -2.016 -123.496 -1.883 1.00 44.12 177 LEU C O 1
ATOM 10134 N N . PHE C 1 178 ? -0.197 -124.832 -1.828 1.00 41.44 178 PHE C N 1
ATOM 10135 C CA . PHE C 1 178 ? -0.265 -125.111 -0.404 1.00 40.12 178 PHE C CA 1
ATOM 10136 C C . PHE C 1 178 ? -0.150 -123.817 0.404 1.00 41.30 178 PHE C C 1
ATOM 10137 O O . PHE C 1 178 ? -0.861 -123.625 1.390 1.00 41.68 178 PHE C O 1
ATOM 10145 N N . SER C 1 179 ? 0.746 -122.936 -0.022 1.00 43.45 179 SER C N 1
ATOM 10146 C CA . SER C 1 179 ? 0.901 -121.631 0.610 1.00 47.86 179 SER C CA 1
ATOM 10147 C C . SER C 1 179 ? -0.395 -120.808 0.588 1.00 49.56 179 SER C C 1
ATOM 10148 O O . SER C 1 179 ? -0.774 -120.228 1.610 1.00 51.55 179 SER C O 1
ATOM 10151 N N . GLN C 1 180 ? -1.072 -120.772 -0.559 1.00 48.98 180 GLN C N 1
ATOM 10152 C CA . GLN C 1 180 ? -2.314 -120.008 -0.703 1.00 49.31 180 GLN C CA 1
ATOM 10153 C C . GLN C 1 180 ? -3.427 -120.535 0.199 1.00 47.30 180 GLN C C 1
ATOM 10154 O O . GLN C 1 180 ? -4.185 -119.765 0.777 1.00 46.84 180 GLN C O 1
ATOM 10160 N N . LEU C 1 181 ? -3.527 -121.857 0.313 1.00 48.22 181 LEU C N 1
ATOM 10161 C CA . LEU C 1 181 ? -4.561 -122.474 1.135 1.00 48.24 181 LEU C CA 1
ATOM 10162 C C . LEU C 1 181 ? -4.244 -122.172 2.597 1.00 49.77 181 LEU C C 1
ATOM 10163 O O . LEU C 1 181 ? -5.125 -121.805 3.373 1.00 49.11 181 LEU C O 1
ATOM 10168 N N . ASN C 1 182 ? -2.970 -122.302 2.955 1.00 50.11 182 ASN C N 1
ATOM 10169 C CA . ASN C 1 182 ? -2.558 -122.170 4.343 1.00 50.87 182 ASN C CA 1
ATOM 10170 C C . ASN C 1 182 ? -2.813 -120.773 4.897 1.00 51.16 182 ASN C C 1
ATOM 10171 O O . ASN C 1 182 ? -3.012 -120.643 6.099 1.00 51.25 182 ASN C O 1
ATOM 10176 N N . ALA C 1 183 ? -2.849 -119.769 4.018 1.00 50.80 183 ALA C N 1
ATOM 10177 C CA . ALA C 1 183 ? -3.028 -118.350 4.374 1.00 51.52 183 ALA C CA 1
ATOM 10178 C C . ALA C 1 183 ? -4.470 -117.933 4.678 1.00 51.49 183 ALA C C 1
ATOM 10179 O O . ALA C 1 183 ? -4.713 -116.804 5.113 1.00 54.62 183 ALA C O 1
ATOM 10181 N N . VAL C 1 184 ? -5.418 -118.832 4.425 1.00 49.30 184 VAL C N 1
ATOM 10182 C CA . VAL C 1 184 ? -6.838 -118.562 4.611 1.00 45.88 184 VAL C CA 1
ATOM 10183 C C . VAL C 1 184 ? -7.173 -118.935 6.050 1.00 45.87 184 VAL C C 1
ATOM 10184 O O . VAL C 1 184 ? -6.778 -120.004 6.510 1.00 45.49 184 VAL C O 1
ATOM 10188 N N . GLY C 1 185 ? -7.858 -118.055 6.777 1.00 46.44 185 GLY C N 1
ATOM 10189 C CA . GLY C 1 185 ? -8.180 -118.324 8.178 1.00 43.79 185 GLY C CA 1
ATOM 10190 C C . GLY C 1 185 ? -9.318 -119.317 8.353 1.00 45.04 185 GLY C C 1
ATOM 10191 O O . GLY C 1 185 ? -10.102 -119.565 7.433 1.00 45.06 185 GLY C O 1
ATOM 10192 N N . ASN C 1 186 ? -9.433 -119.885 9.547 1.00 44.26 186 ASN C N 1
ATOM 10193 C CA . ASN C 1 186 ? -10.519 -120.809 9.830 1.00 44.98 186 ASN C CA 1
ATOM 10194 C C . ASN C 1 186 ? -11.882 -120.188 9.547 1.00 45.15 186 ASN C C 1
ATOM 10195 O O . ASN C 1 186 ? -12.192 -119.105 10.031 1.00 46.08 186 ASN C O 1
ATOM 10200 N N . PHE C 1 187 ? -12.682 -120.884 8.747 1.00 45.63 187 PHE C N 1
ATOM 10201 C CA . PHE C 1 187 ? -14.036 -120.476 8.380 1.00 44.99 187 PHE C CA 1
ATOM 10202 C C . PHE C 1 187 ? -14.033 -119.352 7.373 1.00 45.07 187 PHE C C 1
ATOM 10203 O O . PHE C 1 187 ? -15.070 -119.046 6.785 1.00 46.99 187 PHE C O 1
ATOM 10211 N N . ALA C 1 188 ? -12.865 -118.751 7.167 1.00 43.49 188 ALA C N 1
ATOM 10212 C CA . ALA C 1 188 ? -12.736 -117.695 6.184 1.00 42.88 188 ALA C CA 1
ATOM 10213 C C . ALA C 1 188 ? -12.775 -118.286 4.784 1.00 43.41 188 ALA C C 1
ATOM 10214 O O . ALA C 1 188 ? -12.739 -119.502 4.607 1.00 43.30 188 ALA C O 1
ATOM 10216 N N . THR C 1 189 ? -12.842 -117.404 3.794 1.00 4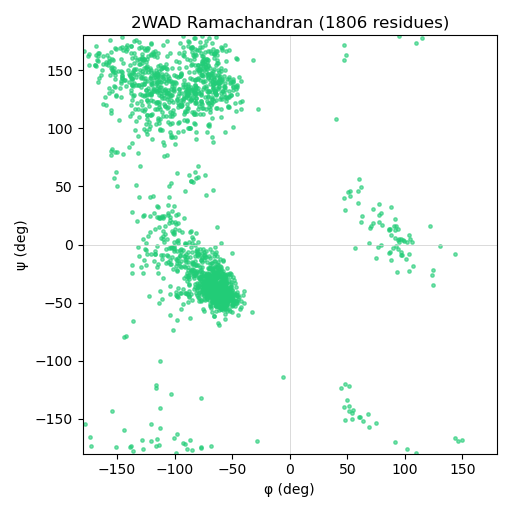3.75 189 THR C N 1
ATOM 10217 C CA . THR C 1 189 ? -12.900 -117.800 2.399 1.00 43.55 189 THR C CA 1
ATOM 10218 C C . THR C 1 189 ? -11.969 -116.875 1.642 1.00 44.46 189 THR C C 1
ATOM 10219 O O . THR C 1 189 ? -12.192 -115.666 1.562 1.00 46.83 189 THR C O 1
ATOM 10223 N N . GLY C 1 190 ? -10.890 -117.433 1.112 1.00 44.62 190 GLY C N 1
ATOM 10224 C CA . GLY C 1 190 ? -9.928 -116.610 0.394 1.00 42.21 190 GLY C CA 1
ATOM 10225 C C . GLY C 1 190 ? -9.812 -117.031 -1.053 1.00 42.42 190 GLY C C 1
ATOM 10226 O O . GLY C 1 190 ? -10.225 -118.122 -1.432 1.00 45.49 190 GLY C O 1
ATOM 10227 N N . THR C 1 191 ? -9.235 -116.158 -1.861 1.00 43.44 191 THR C N 1
ATOM 10228 C CA . THR C 1 191 ? -8.975 -116.437 -3.264 1.00 44.80 191 THR C CA 1
ATOM 10229 C C . THR C 1 191 ? -7.623 -117.114 -3.481 1.00 44.09 191 THR C C 1
ATOM 10230 O O . THR C 1 191 ? -6.619 -116.736 -2.872 1.00 44.39 191 THR C O 1
ATOM 10234 N N . ILE C 1 192 ? -7.611 -118.110 -4.361 1.00 42.36 192 ILE C N 1
ATOM 10235 C CA . ILE C 1 192 ? -6.405 -118.878 -4.648 1.00 41.21 192 ILE C CA 1
ATOM 10236 C C . ILE C 1 192 ? -5.765 -118.460 -5.967 1.00 41.01 192 ILE C C 1
ATOM 10237 O O . ILE C 1 192 ? -6.118 -118.981 -7.030 1.00 39.05 192 ILE C O 1
ATOM 10242 N N . ALA C 1 193 ? -4.831 -117.514 -5.875 1.00 41.09 193 ALA C N 1
ATOM 10243 C CA . ALA C 1 193 ? -4.219 -116.898 -7.051 1.00 42.38 193 ALA C CA 1
ATOM 10244 C C . ALA C 1 193 ? -3.573 -117.941 -7.955 1.00 42.91 193 ALA C C 1
ATOM 10245 O O . ALA C 1 193 ? -2.818 -118.799 -7.503 1.00 43.45 193 ALA C O 1
ATOM 10247 N N . THR C 1 194 ? -3.915 -117.871 -9.235 1.00 44.37 194 THR C N 1
ATOM 10248 C CA . THR C 1 194 ? -3.399 -118.781 -10.247 1.00 44.83 194 THR C CA 1
ATOM 10249 C C . THR C 1 194 ? -3.273 -117.956 -11.522 1.00 47.79 194 THR C C 1
ATOM 10250 O O . THR C 1 194 ? -3.612 -116.775 -11.537 1.00 48.72 194 THR C O 1
ATOM 10254 N N . ASP C 1 195 ? -2.789 -118.571 -12.595 1.00 50.71 195 ASP C N 1
ATOM 10255 C CA . ASP C 1 195 ? -2.857 -117.948 -13.912 1.00 52.80 195 ASP C CA 1
ATOM 10256 C C . ASP C 1 195 ? -4.322 -117.796 -14.311 1.00 53.97 195 ASP C C 1
ATOM 10257 O O . ASP C 1 195 ? -5.174 -118.530 -13.830 1.00 54.43 195 ASP C O 1
ATOM 10262 N N . PRO C 1 196 ? -4.630 -116.824 -15.178 1.00 56.77 196 PRO C N 1
ATOM 10263 C CA . PRO C 1 196 ? -5.999 -116.617 -15.647 1.00 57.77 196 PRO C CA 1
ATOM 10264 C C . PRO C 1 196 ? -6.692 -117.918 -16.049 1.00 58.51 196 PRO C C 1
ATOM 10265 O O . PRO C 1 196 ? -6.148 -118.704 -16.836 1.00 58.54 196 PRO C O 1
ATOM 10269 N N . LEU C 1 197 ? -7.895 -118.133 -15.527 1.00 58.63 197 LEU C N 1
ATOM 10270 C CA . LEU C 1 197 ? -8.735 -119.221 -16.004 1.00 59.23 197 LEU C CA 1
ATOM 10271 C C . LEU C 1 197 ? -9.663 -118.734 -17.115 1.00 60.71 197 LEU C C 1
ATOM 10272 O O . LEU C 1 197 ? -10.374 -117.739 -16.956 1.00 60.01 197 LEU C O 1
ATOM 10277 N N . ASN C 1 198 ? -9.645 -119.435 -18.244 1.00 62.52 198 ASN C N 1
ATOM 10278 C CA . ASN C 1 198 ? -10.665 -119.254 -19.272 1.00 64.78 198 ASN C CA 1
ATOM 10279 C C . ASN C 1 198 ? -11.983 -119.937 -18.885 1.00 67.55 198 ASN C C 1
ATOM 10280 O O . ASN C 1 198 ? -12.033 -120.691 -17.907 1.00 68.40 198 ASN C O 1
ATOM 10285 N N . ASP C 1 199 ? -13.046 -119.676 -19.643 1.00 67.98 199 ASP C N 1
ATOM 10286 C CA . ASP C 1 199 ? -14.392 -120.119 -19.276 1.00 68.43 199 ASP C CA 1
ATOM 10287 C C . ASP C 1 199 ? -14.577 -121.640 -19.249 1.00 66.93 199 ASP C C 1
ATOM 10288 O O . ASP C 1 199 ? -15.511 -122.154 -18.615 1.00 66.20 199 ASP C O 1
ATOM 10293 N N . SER C 1 200 ? -13.681 -122.343 -19.941 1.00 63.40 200 SER C N 1
ATOM 10294 C CA . SER C 1 200 ? -13.720 -123.796 -20.062 1.00 61.50 200 SER C CA 1
ATOM 10295 C C . SER C 1 200 ? -13.039 -124.496 -18.884 1.00 59.49 200 SER C C 1
ATOM 10296 O O . SER C 1 200 ? -13.584 -125.454 -18.327 1.00 58.22 200 SER C O 1
ATOM 10299 N N . GLN C 1 201 ? -11.838 -124.021 -18.545 1.00 56.19 201 GLN C N 1
ATOM 10300 C CA . GLN C 1 201 ? -11.132 -124.378 -17.313 1.00 52.52 201 GLN C CA 1
ATOM 10301 C C . GLN C 1 201 ? -11.996 -124.106 -16.085 1.00 51.29 201 GLN C C 1
ATOM 10302 O O . GLN C 1 201 ? -11.984 -124.881 -15.116 1.00 51.33 201 GLN C O 1
ATOM 10308 N N . VAL C 1 202 ? -12.738 -123.004 -16.124 1.00 48.05 202 VAL C N 1
ATOM 10309 C CA . VAL C 1 202 ? -13.688 -122.725 -15.055 1.00 48.42 202 VAL C CA 1
ATOM 10310 C C . VAL C 1 202 ? -14.772 -123.802 -14.988 1.00 47.27 202 VAL C C 1
ATOM 10311 O O . VAL C 1 202 ? -15.124 -124.283 -13.912 1.00 49.38 202 VAL C O 1
ATOM 10315 N N . ALA C 1 203 ? -15.285 -124.211 -16.143 1.00 48.07 203 ALA C N 1
ATOM 10316 C CA . ALA C 1 203 ? -16.362 -125.205 -16.183 1.00 47.96 203 ALA C CA 1
ATOM 10317 C C . ALA C 1 203 ? -15.966 -126.599 -15.672 1.00 48.45 203 ALA C C 1
ATOM 10318 O O . ALA C 1 203 ? -16.761 -127.281 -15.011 1.00 49.78 203 ALA C O 1
ATOM 10320 N N . VAL C 1 204 ? -14.745 -127.014 -16.001 1.00 46.41 204 VAL C N 1
ATOM 10321 C CA . VAL C 1 204 ? -14.134 -128.226 -15.460 1.00 45.81 204 VAL C CA 1
ATOM 10322 C C . VAL C 1 204 ? -14.011 -128.182 -13.939 1.00 45.21 204 VAL C C 1
ATOM 10323 O O . VAL C 1 204 ? -14.423 -129.117 -13.260 1.00 45.68 204 VAL C O 1
ATOM 10327 N N . ILE C 1 205 ? -13.464 -127.095 -13.397 1.00 45.92 205 ILE C N 1
ATOM 10328 C CA . ILE C 1 205 ? -13.298 -126.996 -11.949 1.00 44.83 205 ILE C CA 1
ATOM 10329 C C . ILE C 1 205 ? -14.645 -127.098 -11.256 1.00 47.24 205 ILE C C 1
ATOM 10330 O O . ILE C 1 205 ? -14.806 -127.900 -10.337 1.00 49.32 205 ILE C O 1
ATOM 10335 N N . ALA C 1 206 ? -15.619 -126.321 -11.724 1.00 49.05 206 ALA C N 1
ATOM 10336 C CA . ALA C 1 206 ? -16.983 -126.408 -11.194 1.00 48.53 206 ALA C CA 1
ATOM 10337 C C . ALA C 1 206 ? -17.483 -127.846 -11.167 1.00 46.32 206 ALA C C 1
ATOM 10338 O O . ALA C 1 206 ? -18.017 -128.299 -10.152 1.00 47.56 206 ALA C O 1
ATOM 10340 N N . SER C 1 207 ? -17.287 -128.579 -12.258 1.00 45.72 207 SER C N 1
ATOM 10341 C CA . SER C 1 207 ? -17.843 -129.933 -12.350 1.00 43.56 207 SER C CA 1
ATOM 10342 C C . SER C 1 207 ? -17.190 -130.977 -11.448 1.00 42.70 207 SER C C 1
ATOM 10343 O O . SER C 1 207 ? -17.840 -131.944 -11.072 1.00 44.67 207 SER C O 1
ATOM 10346 N N . ILE C 1 208 ? -15.928 -130.789 -11.078 1.00 42.00 208 ILE C N 1
ATOM 10347 C CA . ILE C 1 208 ? -15.287 -131.707 -10.134 1.00 41.25 208 ILE C CA 1
ATOM 10348 C C . ILE C 1 208 ? -14.989 -131.135 -8.746 1.00 41.69 208 ILE C C 1
ATOM 10349 O O . ILE C 1 208 ? -14.393 -131.813 -7.909 1.00 41.68 208 ILE C O 1
ATOM 10354 N N . SER C 1 209 ? -15.423 -129.904 -8.491 1.00 41.70 209 SER C N 1
ATOM 10355 C CA . SER C 1 209 ? -15.091 -129.222 -7.232 1.00 44.31 209 SER C CA 1
ATOM 10356 C C . SER C 1 209 ? -15.536 -129.939 -5.952 1.00 43.79 209 SER C C 1
ATOM 10357 O O . SER C 1 209 ? -14.926 -129.750 -4.904 1.00 46.42 209 SER C O 1
ATOM 10360 N N . LYS C 1 210 ? -16.568 -130.773 -6.029 1.00 42.11 210 LYS C N 1
ATOM 10361 C CA . LYS C 1 210 ? -17.004 -131.571 -4.882 1.00 43.35 210 LYS C CA 1
ATOM 10362 C C . LYS C 1 210 ? -15.943 -132.570 -4.403 1.00 43.74 210 LYS C C 1
ATOM 10363 O O . LYS C 1 210 ? -16.073 -133.131 -3.310 1.00 43.03 210 LYS C O 1
ATOM 10369 N N . GLU C 1 211 ? -14.941 -132.844 -5.240 1.00 41.49 211 GLU C N 1
ATOM 10370 C CA . GLU C 1 211 ? -13.890 -133.805 -4.910 1.00 39.98 211 GLU C CA 1
ATOM 10371 C C . GLU C 1 211 ? -12.839 -133.152 -4.012 1.00 41.42 211 GLU C C 1
ATOM 10372 O O . GLU C 1 211 ? -11.937 -133.814 -3.506 1.00 43.99 211 GLU C O 1
ATOM 10378 N N . MET C 1 212 ? -12.967 -131.846 -3.813 1.00 41.30 212 MET C N 1
ATOM 10379 C CA . MET C 1 212 ? -12.041 -131.083 -2.979 1.00 42.24 212 MET C CA 1
ATOM 10380 C C . MET C 1 212 ? -12.798 -130.228 -1.964 1.00 41.05 212 MET C C 1
ATOM 10381 O O . MET C 1 212 ? -12.828 -129.008 -2.087 1.00 44.48 212 MET C O 1
ATOM 10386 N N . PRO C 1 213 ? -13.471 -130.866 -0.997 1.00 43.23 213 PRO C N 1
ATOM 10387 C CA . PRO C 1 213 ? -14.211 -130.074 -0.035 1.00 41.48 213 PRO C CA 1
ATOM 10388 C C . PRO C 1 213 ? -13.476 -128.835 0.459 1.00 41.94 213 PRO C C 1
ATOM 10389 O O . PRO C 1 213 ? -12.434 -128.948 1.089 1.00 44.47 213 PRO C O 1
ATOM 10393 N N . GLY C 1 214 ? -14.030 -127.662 0.168 1.00 38.77 214 GLY C N 1
ATOM 10394 C CA . GLY C 1 214 ? -13.410 -126.393 0.493 1.00 33.89 214 GLY C CA 1
ATOM 10395 C C . GLY C 1 214 ? -13.237 -125.556 -0.758 1.00 32.98 214 GLY C C 1
ATOM 10396 O O . GLY C 1 214 ? -13.203 -124.331 -0.685 1.00 33.93 214 GLY C O 1
ATOM 10397 N N . ILE C 1 215 ? -13.128 -126.210 -1.910 1.00 32.65 215 ILE C N 1
ATOM 10398 C CA . ILE C 1 215 ? -12.810 -125.513 -3.157 1.00 32.70 215 ILE C CA 1
ATOM 10399 C C . ILE C 1 215 ? -14.079 -125.190 -3.941 1.00 33.71 215 ILE C C 1
ATOM 10400 O O . ILE C 1 215 ? -14.951 -126.035 -4.095 1.00 34.01 215 ILE C O 1
ATOM 10405 N N . SER C 1 216 ? -14.184 -123.965 -4.439 1.00 35.56 216 SER C N 1
ATOM 10406 C CA . SER C 1 216 ? -15.293 -123.588 -5.316 1.00 37.80 216 SER C CA 1
ATOM 10407 C C . SER C 1 216 ? -14.871 -122.407 -6.193 1.00 38.06 216 SER C C 1
ATOM 10408 O O . SER C 1 216 ? -13.852 -121.753 -5.959 1.00 35.58 216 SER C O 1
ATOM 10411 N N . ILE C 1 217 ? -15.660 -122.164 -7.233 1.00 40.38 217 ILE C N 1
ATOM 10412 C CA . ILE C 1 217 ? -15.378 -121.094 -8.173 1.00 38.30 217 ILE C CA 1
ATOM 10413 C C . ILE C 1 217 ? -16.181 -119.892 -7.718 1.00 40.75 217 ILE C C 1
ATOM 10414 O O . ILE C 1 217 ? -17.291 -120.042 -7.217 1.00 43.63 217 ILE C O 1
ATOM 10419 N N . SER C 1 218 ? -15.636 -118.695 -7.881 1.00 41.25 218 SER C N 1
ATOM 10420 C CA . SER C 1 218 ? -16.417 -117.516 -7.562 1.00 43.25 218 SER C CA 1
ATOM 10421 C C . SER C 1 218 ? -15.880 -116.325 -8.348 1.00 43.83 218 SER C C 1
ATOM 10422 O O . SER C 1 218 ? -14.900 -116.449 -9.075 1.00 44.38 218 SER C O 1
ATOM 10425 N N . THR C 1 219 ? -16.529 -115.175 -8.231 1.00 45.36 219 THR C N 1
ATOM 10426 C CA . THR C 1 219 ? -16.107 -114.011 -9.003 1.00 46.11 219 THR C CA 1
ATOM 10427 C C . THR C 1 219 ? -15.304 -113.040 -8.143 1.00 44.90 219 THR C C 1
ATOM 10428 O O . THR C 1 219 ? -15.636 -112.834 -6.980 1.00 46.30 219 THR C O 1
ATOM 10432 N N . SER C 1 220 ? -14.251 -112.468 -8.721 1.00 44.13 220 SER C N 1
ATOM 10433 C CA . SER C 1 220 ? -13.366 -111.508 -8.056 1.00 44.58 220 SER C CA 1
ATOM 10434 C C . SER C 1 220 ? -13.038 -110.375 -9.032 1.00 46.11 220 SER C C 1
ATOM 10435 O O . SER C 1 220 ? -13.585 -110.354 -10.134 1.00 45.69 220 SER C O 1
ATOM 10438 N N . TRP C 1 221 ? -12.139 -109.469 -8.643 1.00 49.08 221 TRP C N 1
ATOM 10439 C CA . TRP C 1 221 ? -11.886 -108.215 -9.368 1.00 52.53 221 TRP C CA 1
ATOM 10440 C C . TRP C 1 221 ? -10.420 -107.917 -9.654 1.00 52.73 221 TRP C C 1
ATOM 10441 O O . TRP C 1 221 ? -9.569 -108.085 -8.784 1.00 54.27 221 TRP C O 1
ATOM 10452 N N . ASP C 1 222 ? -10.122 -107.458 -10.864 1.00 53.07 222 ASP C N 1
ATOM 10453 C CA . ASP C 1 222 ? -8.810 -106.896 -11.145 1.00 55.06 222 ASP C CA 1
ATOM 10454 C C . ASP C 1 222 ? -9.011 -105.388 -11.227 1.00 55.65 222 ASP C C 1
ATOM 10455 O O . ASP C 1 222 ? -9.890 -104.921 -11.955 1.00 55.77 222 ASP C O 1
ATOM 10460 N N . ARG C 1 223 ? -8.231 -104.629 -10.463 1.00 54.74 223 ARG C N 1
ATOM 10461 C CA . ARG C 1 223 ? -8.300 -103.173 -10.535 1.00 53.66 223 ARG C CA 1
ATOM 10462 C C . ARG C 1 223 ? -7.437 -102.679 -11.691 1.00 53.65 223 ARG C C 1
ATOM 10463 O O . ARG C 1 223 ? -6.242 -102.985 -11.762 1.00 52.37 223 ARG C O 1
ATOM 10471 N N . LYS C 1 224 ? -8.033 -101.922 -12.606 1.00 53.01 224 LYS C N 1
ATOM 10472 C CA . LYS C 1 224 ? -7.240 -101.381 -13.702 1.00 54.33 224 LYS C CA 1
ATOM 10473 C C . LYS C 1 224 ? -7.424 -99.882 -13.922 1.00 53.03 224 LYS C C 1
ATOM 10474 O O . LYS C 1 224 ? -8.541 -99.373 -13.965 1.00 51.71 224 LYS C O 1
ATOM 10480 N N . ILE C 1 225 ? -6.293 -99.190 -14.002 1.00 53.34 225 ILE C N 1
ATOM 10481 C CA . ILE C 1 225 ? -6.221 -97.749 -14.181 1.00 53.74 225 ILE C CA 1
ATOM 10482 C C . ILE C 1 225 ? -6.143 -97.490 -15.682 1.00 54.62 225 ILE C C 1
ATOM 10483 O O . ILE C 1 225 ? -5.152 -97.842 -16.327 1.00 55.19 225 ILE C O 1
ATOM 10488 N N . LEU C 1 226 ? -7.201 -96.900 -16.233 1.00 53.67 226 LEU C N 1
ATOM 10489 C CA . LEU C 1 226 ? -7.265 -96.624 -17.663 1.00 53.49 226 LEU C CA 1
ATOM 10490 C C . LEU C 1 226 ? -6.085 -95.736 -18.025 1.00 53.21 226 LEU C C 1
ATOM 10491 O O . LEU C 1 226 ? -5.415 -95.219 -17.136 1.00 55.06 226 LEU C O 1
ATOM 10496 N N . GLU C 1 227 ? -5.812 -95.578 -19.315 1.00 53.86 227 GLU C N 1
ATOM 10497 C CA . GLU C 1 227 ? -4.789 -94.631 -19.744 1.00 54.98 227 GLU C CA 1
ATOM 10498 C C . GLU C 1 227 ? -5.356 -93.221 -19.907 1.00 53.54 227 GLU C C 1
ATOM 10499 O O . GLU C 1 227 ? -5.995 -92.928 -20.915 1.00 53.14 227 GLU C O 1
ATOM 10505 N N . THR C 1 228 ? -5.130 -92.367 -18.907 1.00 53.68 228 THR C N 1
ATOM 10506 C CA . THR C 1 228 ? -5.519 -90.954 -18.939 1.00 50.23 228 THR C CA 1
ATOM 10507 C C . THR C 1 228 ? -4.420 -90.057 -18.370 1.00 50.60 228 THR C C 1
ATOM 10508 O O . THR C 1 228 ? -3.445 -90.542 -17.797 1.00 49.08 228 THR C O 1
ATOM 10512 N N . SER C 1 229 ? -4.595 -88.746 -18.519 1.00 49.37 229 SER C N 1
ATOM 10513 C CA . SER C 1 229 ? -3.630 -87.773 -18.010 1.00 48.88 229 SER C CA 1
ATOM 10514 C C . SER C 1 229 ? -3.696 -87.592 -16.497 1.00 48.32 229 SER C C 1
ATOM 10515 O O . SER C 1 229 ? -2.904 -86.844 -15.917 1.00 50.70 229 SER C O 1
ATOM 10518 N N . LEU C 1 230 ? -4.657 -88.261 -15.869 1.00 47.20 230 LEU C N 1
ATOM 10519 C CA . LEU C 1 230 ? -4.780 -88.257 -14.417 1.00 46.47 230 LEU C CA 1
ATOM 10520 C C . LEU C 1 230 ? -4.381 -89.611 -13.801 1.00 47.09 230 LEU C C 1
ATOM 10521 O O . LEU C 1 230 ? -4.585 -89.833 -12.610 1.00 47.15 230 LEU C O 1
ATOM 10526 N N . SER C 1 231 ? -3.819 -90.524 -14.594 1.00 48.55 231 SER C N 1
ATOM 10527 C CA . SER C 1 231 ? -3.550 -91.885 -14.114 1.00 48.43 231 SER C CA 1
ATOM 10528 C C . SER C 1 231 ? -2.483 -91.944 -13.019 1.00 49.27 231 SER C C 1
ATOM 10529 O O . SER C 1 231 ? -2.495 -92.847 -12.182 1.00 48.65 231 SER C O 1
ATOM 10532 N N . SER C 1 232 ? -1.575 -90.974 -13.022 1.00 49.10 232 SER C N 1
ATOM 10533 C CA . SER C 1 232 ? -0.559 -90.871 -11.982 1.00 50.41 232 SER C CA 1
ATOM 10534 C C . SER C 1 232 ? -1.107 -90.340 -10.656 1.00 49.40 232 SER C C 1
ATOM 10535 O O . SER C 1 232 ? -0.595 -90.687 -9.599 1.00 50.87 232 SER C O 1
ATOM 10538 N N . ILE C 1 233 ? -2.148 -89.515 -10.709 1.00 48.59 233 ILE C N 1
ATOM 10539 C CA . ILE C 1 233 ? -2.743 -88.910 -9.516 1.00 47.36 233 ILE C CA 1
ATOM 10540 C C . ILE C 1 233 ? -3.784 -89.800 -8.838 1.00 47.56 233 ILE C C 1
ATOM 10541 O O . ILE C 1 233 ? -4.073 -89.665 -7.650 1.00 47.43 233 ILE C O 1
ATOM 10546 N N . VAL C 1 234 ? -4.366 -90.716 -9.602 1.00 49.28 234 VAL C N 1
ATOM 10547 C CA . VAL C 1 234 ? -5.221 -91.755 -9.034 1.00 48.10 234 VAL C CA 1
ATOM 10548 C C . VAL C 1 234 ? -4.514 -92.600 -7.969 1.00 48.87 234 VAL C C 1
ATOM 10549 O O . VAL C 1 234 ? -5.078 -92.853 -6.905 1.00 49.89 234 VAL C O 1
ATOM 10553 N N . GLY C 1 235 ? -3.291 -93.039 -8.257 1.00 48.64 235 GLY C N 1
ATOM 10554 C CA . GLY C 1 235 ? -2.529 -93.881 -7.337 1.00 52.20 235 GLY C CA 1
ATOM 10555 C C . GLY C 1 235 ? -2.751 -95.366 -7.577 1.00 55.40 235 GLY C C 1
ATOM 10556 O O . GLY C 1 235 ? -3.369 -95.759 -8.571 1.00 55.28 235 GLY C O 1
ATOM 10557 N N . SER C 1 236 ? -2.263 -96.203 -6.662 1.00 56.59 236 SER C N 1
ATOM 10558 C CA . SER C 1 236 ? -2.365 -97.646 -6.848 1.00 57.30 236 SER C CA 1
ATOM 10559 C C . SER C 1 236 ? -3.082 -98.376 -5.709 1.00 57.03 236 SER C C 1
ATOM 10560 O O . SER C 1 236 ? -3.047 -97.941 -4.558 1.00 56.49 236 SER C O 1
ATOM 10563 N N . VAL C 1 237 ? -3.730 -99.491 -6.040 1.00 56.49 237 VAL C N 1
ATOM 10564 C CA . VAL C 1 237 ? -4.271 -100.394 -5.029 1.00 57.66 237 VAL C CA 1
ATOM 10565 C C . VAL C 1 237 ? -3.489 -101.707 -4.953 1.00 58.51 237 VAL C C 1
ATOM 10566 O O . VAL C 1 237 ? -3.084 -102.259 -5.978 1.00 58.18 237 VAL C O 1
ATOM 10570 N N . SER C 1 238 ? -3.281 -102.202 -3.736 1.00 59.33 238 SER C N 1
ATOM 10571 C CA . SER C 1 238 ? -2.480 -103.405 -3.513 1.00 61.61 238 SER C CA 1
ATOM 10572 C C . SER C 1 238 ? -2.931 -104.649 -4.284 1.00 63.28 238 SER C C 1
ATOM 10573 O O . SER C 1 238 ? -4.089 -104.786 -4.690 1.00 61.01 238 SER C O 1
ATOM 10576 N N . SER C 1 239 ? -1.981 -105.564 -4.450 1.00 66.27 239 SER C N 1
ATOM 10577 C CA . SER C 1 239 ? -2.160 -106.766 -5.257 1.00 69.55 239 SER C CA 1
ATOM 10578 C C . SER C 1 239 ? -2.888 -107.853 -4.467 1.00 70.37 239 SER C C 1
ATOM 10579 O O . SER C 1 239 ? -2.978 -107.788 -3.238 1.00 70.87 239 SER C O 1
ATOM 10582 N N . GLU C 1 240 ? -3.416 -108.849 -5.172 1.00 71.59 240 GLU C N 1
ATOM 10583 C CA . GLU C 1 240 ? -3.922 -110.046 -4.505 1.00 72.56 240 GLU C CA 1
ATOM 10584 C C . GLU C 1 240 ? -2.773 -110.902 -3.977 1.00 73.28 240 GLU C C 1
ATOM 10585 O O . GLU C 1 240 ? -2.924 -111.634 -2.998 1.00 72.30 240 GLU C O 1
ATOM 10591 N N . LYS C 1 241 ? -1.621 -110.790 -4.631 1.00 74.57 241 LYS C N 1
ATOM 10592 C CA . LYS C 1 241 ? -0.411 -111.478 -4.201 1.00 76.02 241 LYS C CA 1
ATOM 10593 C C . LYS C 1 241 ? 0.228 -110.773 -3.007 1.00 75.91 241 LYS C C 1
ATOM 10594 O O . LYS C 1 241 ? 0.577 -111.410 -2.013 1.00 76.18 241 LYS C O 1
ATOM 10600 N N . ALA C 1 242 ? 0.371 -109.456 -3.108 1.00 76.11 242 ALA C N 1
ATOM 10601 C CA . ALA C 1 242 ? 0.951 -108.649 -2.038 1.00 75.91 242 ALA C CA 1
ATOM 10602 C C . ALA C 1 242 ? 0.068 -108.596 -0.790 1.00 76.03 242 ALA C C 1
ATOM 10603 O O . ALA C 1 242 ? 0.562 -108.297 0.301 1.00 77.04 242 ALA C O 1
ATOM 10605 N N . GLY C 1 243 ? -1.223 -108.880 -0.952 1.00 75.05 243 GLY C N 1
ATOM 10606 C CA . GLY C 1 243 ? -2.212 -108.683 0.109 1.00 74.77 243 GLY C CA 1
ATOM 10607 C C . GLY C 1 243 ? -2.086 -107.319 0.765 1.00 75.71 243 GLY C C 1
ATOM 10608 O O . GLY C 1 243 ? -1.853 -106.311 0.089 1.00 75.14 243 GLY C O 1
ATOM 10609 N N . LEU C 1 244 ? -2.236 -107.278 2.086 1.00 75.93 244 LEU C N 1
ATOM 10610 C CA . LEU C 1 244 ? -1.894 -106.077 2.847 1.00 76.53 244 LEU C CA 1
ATOM 10611 C C . LEU C 1 244 ? -0.406 -105.775 2.688 1.00 77.08 244 LEU C C 1
ATOM 10612 O O . LEU C 1 244 ? 0.412 -106.694 2.639 1.00 76.87 244 LEU C O 1
ATOM 10617 N N . PRO C 1 245 ? -0.050 -104.485 2.580 1.00 78.67 245 PRO C N 1
ATOM 10618 C CA . PRO C 1 245 ? 1.347 -104.069 2.655 1.00 79.20 245 PRO C CA 1
ATOM 10619 C C . PRO C 1 245 ? 1.941 -104.436 4.011 1.00 80.08 245 PRO C C 1
ATOM 10620 O O . PRO C 1 245 ? 1.302 -104.230 5.046 1.00 79.79 245 PRO C O 1
ATOM 10624 N N . ALA C 1 246 ? 3.154 -104.979 4.005 1.00 81.24 246 ALA C N 1
ATOM 10625 C CA . ALA C 1 246 ? 3.719 -105.554 5.221 1.00 82.22 246 ALA C CA 1
ATOM 10626 C C . ALA C 1 246 ? 4.405 -104.526 6.112 1.00 82.92 246 ALA C C 1
ATOM 10627 O O . ALA C 1 246 ? 5.020 -104.889 7.115 1.00 83.35 246 ALA C O 1
ATOM 10629 N N . GLU C 1 247 ? 4.292 -103.250 5.751 1.00 82.92 247 GLU C N 1
ATOM 10630 C CA . GLU C 1 247 ? 4.875 -102.169 6.543 1.00 82.78 247 GLU C CA 1
ATOM 10631 C C . GLU C 1 247 ? 3.844 -101.561 7.490 1.00 82.58 247 GLU C C 1
ATOM 10632 O O . GLU C 1 247 ? 4.192 -100.858 8.438 1.00 82.10 247 GLU C O 1
ATOM 10638 N N . GLU C 1 248 ? 2.572 -101.844 7.228 1.00 82.73 248 GLU C N 1
ATOM 10639 C CA . GLU C 1 248 ? 1.480 -101.293 8.024 1.00 82.92 248 GLU C CA 1
ATOM 10640 C C . GLU C 1 248 ? 0.429 -102.365 8.322 1.00 82.10 248 GLU C C 1
ATOM 10641 O O . GLU C 1 248 ? -0.747 -102.053 8.514 1.00 82.27 248 GLU C O 1
ATOM 10647 N N . ALA C 1 249 ? 0.859 -103.625 8.370 1.00 80.79 249 ALA C N 1
ATOM 10648 C CA . ALA C 1 249 ? -0.039 -104.749 8.626 1.00 80.12 249 ALA C CA 1
ATOM 10649 C C . ALA C 1 249 ? -0.709 -104.712 10.002 1.00 79.99 249 ALA C C 1
ATOM 10650 O O . ALA C 1 249 ? -1.784 -105.282 10.182 1.00 79.71 249 ALA C O 1
ATOM 10652 N N . GLU C 1 250 ? -0.076 -104.047 10.964 1.00 80.33 250 GLU C N 1
ATOM 10653 C CA . GLU C 1 250 ? -0.670 -103.812 12.281 1.00 81.35 250 GLU C CA 1
ATOM 10654 C C . GLU C 1 250 ? -1.848 -102.834 12.236 1.00 81.18 250 GLU C C 1
ATOM 10655 O O . GLU C 1 250 ? -2.933 -103.111 12.757 1.00 80.00 250 GLU C O 1
ATOM 10661 N N . SER C 1 251 ? -1.610 -101.683 11.612 1.00 81.04 251 SER C N 1
ATOM 10662 C CA . SER C 1 251 ? -2.560 -100.575 11.633 1.00 81.60 251 SER C CA 1
ATOM 10663 C C . SER C 1 251 ? -3.851 -100.872 10.874 1.00 81.36 251 SER C C 1
ATOM 10664 O O . SER C 1 251 ? -4.850 -100.171 11.055 1.00 81.35 251 SER C O 1
ATOM 10667 N N . TYR C 1 252 ? -3.822 -101.916 10.045 1.00 80.66 252 TYR C N 1
ATOM 10668 C CA . TYR C 1 252 ? -4.992 -102.340 9.277 1.00 79.42 252 TYR C CA 1
ATOM 10669 C C . TYR C 1 252 ? -5.774 -103.430 10.001 1.00 78.88 252 TYR C C 1
ATOM 10670 O O . TYR C 1 252 ? -6.976 -103.282 10.224 1.00 78.50 252 TYR C O 1
ATOM 10679 N N . LEU C 1 253 ? -5.095 -104.522 10.348 1.00 78.73 253 LEU C N 1
ATOM 10680 C CA . LEU C 1 253 ? -5.721 -105.613 11.094 1.00 78.28 253 LEU C CA 1
ATOM 10681 C C . LEU C 1 253 ? -6.408 -105.013 12.311 1.00 78.20 253 LEU C C 1
ATOM 10682 O O . LEU C 1 253 ? -7.379 -105.560 12.825 1.00 77.70 253 LEU C O 1
ATOM 10687 N N . LYS C 1 254 ? -5.903 -103.864 12.747 1.00 79.03 254 LYS C N 1
ATOM 10688 C CA . LYS C 1 254 ? -6.489 -103.156 13.873 1.00 79.49 254 LYS C CA 1
ATOM 10689 C C . LYS C 1 254 ? -7.833 -102.517 13.517 1.00 78.87 254 LYS C C 1
ATOM 10690 O O . LYS C 1 254 ? -8.794 -102.638 14.280 1.00 78.72 254 LYS C O 1
ATOM 10696 N N . LYS C 1 255 ? -7.897 -101.850 12.366 1.00 77.78 255 LYS C N 1
ATOM 10697 C CA . LYS C 1 255 ? -9.149 -101.286 11.858 1.00 76.23 255 LYS C CA 1
ATOM 10698 C C . LYS C 1 255 ? -10.207 -102.360 11.620 1.00 75.12 255 LYS C C 1
ATOM 10699 O O . LYS C 1 255 ? -11.410 -102.097 11.671 1.00 73.96 255 LYS C O 1
ATOM 10705 N N . GLY C 1 256 ? -9.750 -103.579 11.357 1.00 74.69 256 GLY C N 1
ATOM 10706 C CA . GLY C 1 256 ? -10.655 -104.701 11.131 1.00 74.61 256 GLY C CA 1
ATOM 10707 C C . GLY C 1 256 ? -10.322 -105.477 9.869 1.00 74.65 256 GLY C C 1
ATOM 10708 O O . GLY C 1 256 ? -10.963 -106.480 9.551 1.00 74.00 256 GLY C O 1
ATOM 10709 N N . TYR C 1 257 ? -9.303 -105.012 9.153 1.00 74.37 257 TYR C N 1
ATOM 10710 C CA . TYR C 1 257 ? -8.948 -105.592 7.864 1.00 73.65 257 TYR C CA 1
ATOM 10711 C C . TYR C 1 257 ? -8.441 -107.029 7.973 1.00 72.77 257 TYR C C 1
ATOM 10712 O O . TYR C 1 257 ? -8.037 -107.480 9.046 1.00 72.64 257 TYR C O 1
ATOM 10721 N N . SER C 1 258 ? -8.483 -107.730 6.844 1.00 72.43 258 SER C N 1
ATOM 10722 C CA . SER C 1 258 ? -7.949 -109.080 6.711 1.00 72.52 258 SER C CA 1
ATOM 10723 C C . SER C 1 258 ? -6.626 -108.995 5.953 1.00 72.23 258 SER C C 1
ATOM 10724 O O . SER C 1 258 ? -6.333 -107.966 5.342 1.00 73.01 258 SER C O 1
ATOM 10727 N N . LEU C 1 259 ? -5.832 -110.062 5.994 1.00 72.11 259 LEU C N 1
ATOM 10728 C CA . LEU C 1 259 ? -4.431 -110.012 5.554 1.00 72.06 259 LEU C CA 1
ATOM 10729 C C . LEU C 1 259 ? -4.214 -109.999 4.033 1.00 71.22 259 LEU C C 1
ATOM 10730 O O . LEU C 1 259 ? -3.175 -109.537 3.551 1.00 70.19 259 LEU C O 1
ATOM 10735 N N . ASN C 1 260 ? -5.196 -110.503 3.287 1.00 70.46 260 ASN C N 1
ATOM 10736 C CA . ASN C 1 260 ? -5.124 -110.539 1.825 1.00 70.24 260 ASN C CA 1
ATOM 10737 C C . ASN C 1 260 ? -5.857 -109.386 1.135 1.00 68.63 260 ASN C C 1
ATOM 10738 O O . ASN C 1 260 ? -5.801 -109.245 -0.091 1.00 67.86 260 ASN C O 1
ATOM 10743 N N . ASP C 1 261 ? -6.545 -108.574 1.936 1.00 66.36 261 ASP C N 1
ATOM 10744 C CA . ASP C 1 261 ? -7.269 -107.401 1.452 1.00 63.28 261 ASP C CA 1
ATOM 10745 C C . ASP C 1 261 ? -6.448 -106.571 0.475 1.00 61.81 261 ASP C C 1
ATOM 10746 O O . ASP C 1 261 ? -5.220 -106.658 0.433 1.00 61.05 261 ASP C O 1
ATOM 10751 N N . ARG C 1 262 ? -7.146 -105.763 -0.312 1.00 59.94 262 ARG C N 1
ATOM 10752 C CA . ARG C 1 262 ? -6.474 -104.834 -1.202 1.00 59.29 262 ARG C CA 1
ATOM 10753 C C . ARG C 1 262 ? -6.800 -103.393 -0.849 1.00 56.45 262 ARG C C 1
ATOM 10754 O O . ARG C 1 262 ? -7.953 -102.966 -0.899 1.00 56.12 262 ARG C O 1
ATOM 10762 N N . VAL C 1 263 ? -5.770 -102.659 -0.454 1.00 54.14 263 VAL C N 1
ATOM 10763 C CA . VAL C 1 263 ? -5.959 -101.297 0.024 1.00 52.98 263 VAL C CA 1
ATOM 10764 C C . VAL C 1 263 ? -5.287 -100.310 -0.926 1.00 50.79 263 VAL C C 1
ATOM 10765 O O . VAL C 1 263 ? -4.485 -100.712 -1.771 1.00 48.57 263 VAL C O 1
ATOM 10769 N N . GLY C 1 264 ? -5.637 -99.033 -0.806 1.00 50.39 264 GLY C N 1
ATOM 10770 C CA . GLY C 1 264 ? -4.881 -97.979 -1.480 1.00 50.56 264 GLY C CA 1
ATOM 10771 C C . GLY C 1 264 ? -3.515 -97.797 -0.841 1.00 50.52 264 GLY C C 1
ATOM 10772 O O . GLY C 1 264 ? -3.394 -97.715 0.382 1.00 50.63 264 GLY C O 1
ATOM 10773 N N . THR C 1 265 ? -2.479 -97.739 -1.672 1.00 51.05 265 THR C N 1
ATOM 10774 C CA . THR C 1 265 ? -1.110 -97.627 -1.187 1.00 51.00 265 THR C CA 1
ATOM 10775 C C . THR C 1 265 ? -0.437 -96.324 -1.626 1.00 52.63 265 THR C C 1
ATOM 10776 O O . THR C 1 265 ? 0.679 -96.028 -1.180 1.00 52.06 265 THR C O 1
ATOM 10780 N N . SER C 1 266 ? -1.093 -95.560 -2.503 1.00 52.24 266 SER C N 1
ATOM 10781 C CA . SER C 1 266 ? -0.579 -94.248 -2.927 1.00 51.96 266 SER C CA 1
ATOM 10782 C C . SER C 1 266 ? -1.635 -93.243 -3.391 1.00 50.62 266 SER C C 1
ATOM 10783 O O . SER C 1 266 ? -2.664 -93.615 -3.949 1.00 52.42 266 SER C O 1
ATOM 10786 N N . TYR C 1 267 ? -1.361 -91.965 -3.160 1.00 50.02 267 TYR C N 1
ATOM 10787 C CA . TYR C 1 267 ? -2.173 -90.866 -3.681 1.00 48.63 267 TYR C CA 1
ATOM 10788 C C . TYR C 1 267 ? -3.654 -91.036 -3.419 1.00 47.18 267 TYR C C 1
ATOM 10789 O O . TYR C 1 267 ? -4.019 -91.385 -2.299 1.00 48.72 267 TYR C O 1
ATOM 10798 N N . LEU C 1 268 ? -4.500 -90.806 -4.420 1.00 45.40 268 LEU C N 1
ATOM 10799 C CA . LEU C 1 268 ? -5.939 -90.756 -4.160 1.00 44.81 268 LEU C CA 1
ATOM 10800 C C . LEU C 1 268 ? -6.529 -92.067 -3.638 1.00 43.70 268 LEU C C 1
ATOM 10801 O O . LEU C 1 268 ? -7.330 -92.064 -2.699 1.00 44.67 268 LEU C O 1
ATOM 10806 N N . GLU C 1 269 ? -6.131 -93.192 -4.221 1.00 43.84 269 GLU C N 1
ATOM 10807 C CA . GLU C 1 269 ? -6.589 -94.487 -3.709 1.00 45.20 269 GLU C CA 1
ATOM 10808 C C . GLU C 1 269 ? -6.271 -94.635 -2.222 1.00 44.89 269 GLU C C 1
ATOM 10809 O O . GLU C 1 269 ? -7.099 -95.105 -1.445 1.00 45.63 269 GLU C O 1
ATOM 10815 N N . LYS C 1 270 ? -5.065 -94.244 -1.828 1.00 46.02 270 LYS C N 1
ATOM 10816 C CA . LYS C 1 270 ? -4.713 -94.238 -0.413 1.00 47.07 270 LYS C CA 1
ATOM 10817 C C . LYS C 1 270 ? -5.546 -93.215 0.368 1.00 46.39 270 LYS C C 1
ATOM 10818 O O . LYS C 1 270 ? -6.296 -93.582 1.266 1.00 46.92 270 LYS C O 1
ATOM 10824 N N . GLN C 1 271 ? -5.427 -91.936 0.019 1.00 46.38 271 GLN C N 1
ATOM 10825 C CA . GLN C 1 271 ? -6.141 -90.878 0.728 1.00 46.48 271 GLN C CA 1
ATOM 10826 C C . GLN C 1 271 ? -7.606 -91.229 0.978 1.00 46.43 271 GLN C C 1
ATOM 10827 O O . GLN C 1 271 ? -8.086 -91.132 2.098 1.00 48.32 271 GLN C O 1
ATOM 10833 N N . TYR C 1 272 ? -8.324 -91.647 -0.057 1.00 46.52 272 TYR C N 1
ATOM 10834 C CA . TYR C 1 272 ? -9.752 -91.913 0.086 1.00 45.89 272 TYR C CA 1
ATOM 10835 C C . TYR C 1 272 ? -10.106 -93.391 0.344 1.00 44.59 272 TYR C C 1
ATOM 10836 O O . TYR C 1 272 ? -11.269 -93.782 0.280 1.00 42.23 272 TYR C O 1
ATOM 10845 N N . GLU C 1 273 ? -9.088 -94.187 0.669 1.00 44.93 273 GLU C N 1
ATOM 10846 C CA . GLU C 1 273 ? -9.242 -95.585 1.086 1.00 45.95 273 GLU C CA 1
ATOM 10847 C C . GLU C 1 273 ? -10.523 -95.891 1.862 1.00 45.44 273 GLU C C 1
ATOM 10848 O O . GLU C 1 273 ? -11.299 -96.738 1.434 1.00 45.00 273 GLU C O 1
ATOM 10854 N N . GLU C 1 274 ? -10.747 -95.216 2.988 1.00 46.09 274 GLU C N 1
ATOM 10855 C CA . GLU C 1 274 ? -11.918 -95.499 3.817 1.00 46.64 274 GLU C CA 1
ATOM 10856 C C . GLU C 1 274 ? -13.245 -95.376 3.073 1.00 47.05 274 GLU C C 1
ATOM 10857 O O . GLU C 1 274 ? -14.238 -95.999 3.454 1.00 45.79 274 GLU C O 1
ATOM 10863 N N . VAL C 1 275 ? -13.257 -94.551 2.030 1.00 48.25 275 VAL C N 1
ATOM 10864 C CA . VAL C 1 275 ? -14.457 -94.296 1.236 1.00 48.47 275 VAL C CA 1
ATOM 10865 C C . VAL C 1 275 ? -14.584 -95.317 0.106 1.00 47.76 275 VAL C C 1
ATOM 10866 O O . VAL C 1 275 ? -15.675 -95.833 -0.157 1.00 48.31 275 VAL C O 1
ATOM 10870 N N . LEU C 1 276 ? -13.463 -95.611 -0.549 1.00 46.61 276 LEU C N 1
ATOM 10871 C CA . LEU C 1 276 ? -13.438 -96.546 -1.671 1.00 45.20 276 LEU C CA 1
ATOM 10872 C C . LEU C 1 276 ? -13.599 -98.022 -1.268 1.00 46.94 276 LEU C C 1
ATOM 10873 O O . LEU C 1 276 ? -14.317 -98.772 -1.939 1.00 45.42 276 LEU C O 1
ATOM 10878 N N . GLN C 1 277 ? -12.942 -98.443 -0.186 1.00 48.51 277 GLN C N 1
ATOM 10879 C CA . GLN C 1 277 ? -13.014 -99.836 0.279 1.00 48.84 277 GLN C CA 1
ATOM 10880 C C . GLN C 1 277 ? -14.442 -100.302 0.511 1.00 50.07 277 GLN C C 1
ATOM 10881 O O . GLN C 1 277 ? -15.170 -99.703 1.301 1.00 51.02 277 GLN C O 1
ATOM 10887 N N . GLY C 1 278 ? -14.816 -101.387 -0.164 1.00 50.62 278 GLY C N 1
ATOM 10888 C CA . GLY C 1 278 ? -16.175 -101.897 -0.130 1.00 50.99 278 GLY C CA 1
ATOM 10889 C C . GLY C 1 278 ? -16.623 -102.426 1.223 1.00 53.16 278 GLY C C 1
ATOM 10890 O O . GLY C 1 278 ? -15.812 -102.903 2.022 1.00 53.83 278 GLY C O 1
ATOM 10891 N N . LYS C 1 279 ? -17.928 -102.331 1.471 1.00 51.89 279 LYS C N 1
ATOM 10892 C CA . LYS C 1 279 ? -18.528 -102.750 2.734 1.00 52.40 279 LYS C CA 1
ATOM 10893 C C . LYS C 1 279 ? -18.688 -104.265 2.726 1.00 52.50 279 LYS C C 1
ATOM 10894 O O . LYS C 1 279 ? -19.166 -104.840 1.745 1.00 51.34 279 LYS C O 1
ATOM 10900 N N . ARG C 1 280 ? -18.308 -104.901 3.829 1.00 53.69 280 ARG C N 1
ATOM 10901 C CA . ARG C 1 280 ? -18.137 -106.349 3.856 1.00 53.94 280 ARG C CA 1
ATOM 10902 C C . ARG C 1 280 ? -19.412 -107.127 4.135 1.00 54.24 280 ARG C C 1
ATOM 10903 O O . ARG C 1 280 ? -20.179 -106.751 5.022 1.00 55.93 280 ARG C O 1
ATOM 10911 N N . PRO C 1 281 ? -19.652 -108.205 3.364 1.00 54.45 281 PRO C N 1
ATOM 10912 C CA . PRO C 1 281 ? -20.631 -109.181 3.839 1.00 52.29 281 PRO C CA 1
ATOM 10913 C C . PRO C 1 281 ? -20.087 -109.846 5.096 1.00 51.61 281 PRO C C 1
ATOM 10914 O O . PRO C 1 281 ? -18.898 -110.133 5.200 1.00 50.58 281 PRO C O 1
ATOM 10918 N N . VAL C 1 282 ? -20.965 -110.056 6.064 1.00 52.16 282 VAL C N 1
ATOM 10919 C CA . VAL C 1 282 ? -20.565 -110.567 7.365 1.00 52.05 282 VAL C CA 1
ATOM 10920 C C . VAL C 1 282 ? -21.367 -111.821 7.681 1.00 51.76 282 VAL C C 1
ATOM 10921 O O . VAL C 1 282 ? -22.582 -111.831 7.493 1.00 52.74 282 VAL C O 1
ATOM 10925 N N . LYS C 1 283 ? -20.692 -112.875 8.137 1.00 51.49 283 LYS C N 1
ATOM 10926 C CA . LYS C 1 283 ? -21.372 -114.111 8.535 1.00 52.08 283 LYS C CA 1
ATOM 10927 C C . LYS C 1 283 ? -21.036 -114.552 9.959 1.00 51.65 283 LYS C C 1
ATOM 10928 O O . LYS C 1 283 ? -19.995 -114.182 10.510 1.00 49.06 283 LYS C O 1
ATOM 10934 N N . GLU C 1 284 ? -21.928 -115.347 10.547 1.00 52.58 284 GLU C N 1
ATOM 10935 C CA . GLU C 1 284 ? -21.584 -116.100 11.751 1.00 53.80 284 GLU C CA 1
ATOM 10936 C C . GLU C 1 284 ? -21.698 -117.589 11.479 1.00 51.89 284 GLU C C 1
ATOM 10937 O O . GLU C 1 284 ? -22.641 -118.041 10.825 1.00 52.95 284 GLU C O 1
ATOM 10943 N N . ILE C 1 285 ? -20.683 -118.327 11.916 1.00 50.48 285 ILE C N 1
ATOM 10944 C CA . ILE C 1 285 ? -20.613 -119.756 11.676 1.00 50.54 285 ILE C CA 1
ATOM 10945 C C . ILE C 1 285 ? -20.874 -120.451 13.008 1.00 51.10 285 ILE C C 1
ATOM 10946 O O . ILE C 1 285 ? -20.153 -120.217 13.979 1.00 51.91 285 ILE C O 1
ATOM 10951 N N . HIS C 1 286 ? -21.934 -121.255 13.061 1.00 49.72 286 HIS C N 1
ATOM 10952 C CA . HIS C 1 286 ? -22.320 -121.942 14.296 1.00 50.46 286 HIS C CA 1
ATOM 10953 C C . HIS C 1 286 ? -21.705 -123.341 14.370 1.00 47.90 286 HIS C C 1
ATOM 10954 O O . HIS C 1 286 ? -21.695 -124.080 13.382 1.00 47.44 286 HIS C O 1
ATOM 10961 N N . LEU C 1 287 ? -21.170 -123.679 15.541 1.00 46.29 287 LEU C N 1
ATOM 10962 C CA . LEU C 1 287 ? -20.373 -124.894 15.746 1.00 44.57 287 LEU C CA 1
ATOM 10963 C C . LEU C 1 287 ? -20.980 -125.807 16.815 1.00 43.58 287 LEU C C 1
ATOM 10964 O O . LEU C 1 287 ? -21.643 -125.330 17.735 1.00 43.12 287 LEU C O 1
ATOM 10969 N N . ASP C 1 288 ? -20.745 -127.113 16.703 1.00 42.93 288 ASP C N 1
ATOM 10970 C CA . ASP C 1 288 ? -21.220 -128.080 17.694 1.00 43.36 288 ASP C CA 1
ATOM 10971 C C . ASP C 1 288 ? -20.256 -128.259 18.869 1.00 42.70 288 ASP C C 1
ATOM 10972 O O . ASP C 1 288 ? -19.320 -127.478 19.027 1.00 43.23 288 ASP C O 1
ATOM 10977 N N . LYS C 1 289 ? -20.489 -129.288 19.683 1.00 43.16 289 LYS C N 1
ATOM 10978 C CA . LYS C 1 289 ? -19.657 -129.578 20.854 1.00 42.53 289 LYS C CA 1
ATOM 10979 C C . LYS C 1 289 ? -18.163 -129.553 20.522 1.00 41.25 289 LYS C C 1
ATOM 10980 O O . LYS C 1 289 ? -17.363 -129.005 21.281 1.00 41.09 289 LYS C O 1
ATOM 10986 N N . HIS C 1 290 ? -17.803 -130.136 19.380 1.00 41.07 290 HIS C N 1
ATOM 10987 C CA . HIS C 1 290 ? -16.411 -130.379 19.011 1.00 40.43 290 HIS C CA 1
ATOM 10988 C C . HIS C 1 290 ? -15.773 -129.214 18.264 1.00 41.21 290 HIS C C 1
ATOM 10989 O O . HIS C 1 290 ? -14.577 -129.237 17.984 1.00 41.32 290 HIS C O 1
ATOM 10996 N N . GLY C 1 291 ? -16.569 -128.202 17.935 1.00 42.41 291 GLY C N 1
ATOM 10997 C CA . GLY C 1 291 ? -16.095 -127.083 17.133 1.00 44.65 291 GLY C CA 1
ATOM 10998 C C . GLY C 1 291 ? -16.199 -127.302 15.636 1.00 47.03 291 GLY C C 1
ATOM 10999 O O . GLY C 1 291 ? -15.608 -126.556 14.859 1.00 47.39 291 GLY C O 1
ATOM 11000 N N . ASP C 1 292 ? -16.936 -128.329 15.224 1.00 49.34 292 ASP C N 1
ATOM 11001 C CA . ASP C 1 292 ? -17.205 -128.554 13.807 1.00 51.68 292 ASP C CA 1
ATOM 11002 C C . ASP C 1 292 ? -18.314 -127.591 13.394 1.00 53.77 292 ASP C C 1
ATOM 11003 O O . ASP C 1 292 ? -19.153 -127.227 14.219 1.00 54.45 292 ASP C O 1
ATOM 11008 N N . MET C 1 293 ? -18.327 -127.171 12.132 1.00 55.47 293 MET C N 1
ATOM 11009 C CA . MET C 1 293 ? -19.344 -126.229 11.674 1.00 56.66 293 MET C CA 1
ATOM 11010 C C . MET C 1 293 ? -20.707 -126.891 11.440 1.00 57.13 293 MET C C 1
ATOM 11011 O O . MET C 1 293 ? -20.803 -127.946 10.815 1.00 56.54 293 MET C O 1
ATOM 11016 N N . GLU C 1 294 ? -21.756 -126.282 11.988 1.00 58.58 294 GLU C N 1
ATOM 11017 C CA . GLU C 1 294 ? -23.131 -126.741 11.784 1.00 59.39 294 GLU C CA 1
ATOM 11018 C C . GLU C 1 294 ? -23.855 -125.825 10.796 1.00 60.78 294 GLU C C 1
ATOM 11019 O O . GLU C 1 294 ? -24.293 -126.270 9.734 1.00 61.74 294 GLU C O 1
ATOM 11025 N N . SER C 1 295 ? -23.968 -124.546 11.153 1.00 62.04 295 SER C N 1
ATOM 11026 C CA . SER C 1 295 ? -24.772 -123.585 10.404 1.00 62.39 295 SER C CA 1
ATOM 11027 C C . SER C 1 295 ? -23.914 -122.493 9.775 1.00 63.39 295 SER C C 1
ATOM 11028 O O . SER C 1 295 ? -22.909 -122.066 10.350 1.00 64.11 295 SER C O 1
ATOM 11031 N N . VAL C 1 296 ? -24.332 -122.038 8.597 1.00 63.90 296 VAL C N 1
ATOM 11032 C CA . VAL C 1 296 ? -23.799 -120.814 8.000 1.00 65.49 296 VAL C CA 1
ATOM 11033 C C . VAL C 1 296 ? -24.939 -119.823 7.763 1.00 65.58 296 VAL C C 1
ATOM 11034 O O . VAL C 1 296 ? -25.807 -120.043 6.917 1.00 65.44 296 VAL C O 1
ATOM 11038 N N . GLU C 1 297 ? -24.929 -118.737 8.530 1.00 65.56 297 GLU C N 1
ATOM 11039 C CA . GLU C 1 297 ? -26.041 -117.792 8.572 1.00 65.39 297 GLU C CA 1
ATOM 11040 C C . GLU C 1 297 ? -25.559 -116.377 8.244 1.00 65.51 297 GLU C C 1
ATOM 11041 O O . GLU C 1 297 ? -24.588 -115.884 8.824 1.00 64.40 297 GLU C O 1
ATOM 11047 N N . ASN C 1 298 ? -26.236 -115.735 7.294 1.00 65.78 298 ASN C N 1
ATOM 11048 C CA . ASN C 1 298 ? -25.830 -114.418 6.816 1.00 65.82 298 ASN C CA 1
ATOM 11049 C C . ASN C 1 298 ? -26.399 -113.260 7.639 1.00 66.25 298 ASN C C 1
ATOM 11050 O O . ASN C 1 298 ? -27.613 -113.145 7.791 1.00 66.91 298 ASN C O 1
ATOM 11055 N N . ILE C 1 299 ? -25.524 -112.401 8.159 1.00 66.16 299 ILE C N 1
ATOM 11056 C CA . ILE C 1 299 ? -25.939 -111.306 9.039 1.00 67.28 299 ILE C CA 1
ATOM 11057 C C . ILE C 1 299 ? -25.996 -109.943 8.342 1.00 68.00 299 ILE C C 1
ATOM 11058 O O . ILE C 1 299 ? -27.075 -109.417 8.061 1.00 68.08 299 ILE C O 1
ATOM 11063 N N . GLU C 1 300 ? -24.839 -109.361 8.055 1.00 68.07 300 GLU C N 1
ATOM 11064 C CA . GLU C 1 300 ? -24.814 -108.176 7.210 1.00 69.42 300 GLU C CA 1
ATOM 11065 C C . GLU C 1 300 ? -24.529 -108.545 5.754 1.00 69.07 300 GLU C C 1
ATOM 11066 O O . GLU C 1 300 ? -23.974 -109.606 5.463 1.00 69.22 300 GLU C O 1
ATOM 11072 N N . GLU C 1 301 ? -24.935 -107.682 4.830 1.00 68.29 301 GLU C N 1
ATOM 11073 C CA . GLU C 1 301 ? -24.732 -107.961 3.413 1.00 67.68 301 GLU C CA 1
ATOM 11074 C C . GLU C 1 301 ? -23.773 -106.956 2.795 1.00 65.24 301 GLU C C 1
ATOM 11075 O O . GLU C 1 301 ? -23.753 -105.788 3.182 1.00 66.24 301 GLU C O 1
ATOM 11081 N N . GLY C 1 302 ? -22.970 -107.419 1.844 1.00 62.62 302 GLY C N 1
ATOM 11082 C CA . GLY C 1 302 ? -21.904 -106.592 1.285 1.00 59.45 302 GLY C CA 1
ATOM 11083 C C . GLY C 1 302 ? -22.389 -105.696 0.165 1.00 57.39 302 GLY C C 1
ATOM 11084 O O . GLY C 1 302 ? -23.511 -105.855 -0.323 1.00 55.32 302 GLY C O 1
ATOM 11085 N N . SER C 1 303 ? -21.526 -104.768 -0.244 1.00 55.47 303 SER C N 1
ATOM 11086 C CA . SER C 1 303 ? -21.878 -103.752 -1.234 1.00 53.52 303 SER C CA 1
ATOM 11087 C C . SER C 1 303 ? -20.641 -103.046 -1.789 1.00 51.75 303 SER C C 1
ATOM 11088 O O . SER C 1 303 ? -19.675 -102.792 -1.064 1.00 50.27 303 SER C O 1
ATOM 11091 N N . LYS C 1 304 ? -20.681 -102.725 -3.078 1.00 50.24 304 LYS C N 1
ATOM 11092 C CA . LYS C 1 304 ? -19.643 -101.903 -3.694 1.00 51.92 304 LYS C CA 1
ATOM 11093 C C . LYS C 1 304 ? -19.374 -100.638 -2.861 1.00 50.98 304 LYS C C 1
ATOM 11094 O O . LYS C 1 304 ? -20.303 -99.970 -2.395 1.00 50.72 304 LYS C O 1
ATOM 11100 N N . GLY C 1 305 ? -18.100 -100.345 -2.632 1.00 50.69 305 GLY C N 1
ATOM 11101 C CA . GLY C 1 305 ? -17.705 -99.093 -1.983 1.00 52.12 305 GLY C CA 1
ATOM 11102 C C . GLY C 1 305 ? -18.242 -97.878 -2.719 1.00 50.93 305 GLY C C 1
ATOM 11103 O O . GLY C 1 305 ? -18.808 -98.003 -3.805 1.00 51.73 305 GLY C O 1
ATOM 11104 N N . LYS C 1 306 ? -18.089 -96.698 -2.130 1.00 49.99 306 LYS C N 1
ATOM 11105 C CA . LYS C 1 306 ? -18.621 -95.489 -2.752 1.00 48.60 306 LYS C CA 1
ATOM 11106 C C . LYS C 1 306 ? -17.593 -94.860 -3.686 1.00 47.92 306 LYS C C 1
ATOM 11107 O O . LYS C 1 306 ? -16.396 -95.131 -3.580 1.00 47.69 306 LYS C O 1
ATOM 11113 N N . ASN C 1 307 ? -18.069 -94.035 -4.613 1.00 46.99 307 ASN C N 1
ATOM 11114 C CA . ASN C 1 307 ? -17.206 -93.441 -5.629 1.00 45.74 307 ASN C CA 1
ATOM 11115 C C . ASN C 1 307 ? -16.809 -92.023 -5.255 1.00 46.59 307 ASN C C 1
ATOM 11116 O O . ASN C 1 307 ? -17.487 -91.370 -4.454 1.00 46.78 307 ASN C O 1
ATOM 11121 N N . ILE C 1 308 ? -15.709 -91.556 -5.839 1.00 45.27 308 ILE C N 1
ATOM 11122 C CA . ILE C 1 308 ? -15.323 -90.157 -5.739 1.00 44.10 308 ILE C CA 1
ATOM 11123 C C . ILE C 1 308 ? -15.271 -89.541 -7.134 1.00 44.91 308 ILE C C 1
ATOM 11124 O O . ILE C 1 308 ? -14.790 -90.171 -8.079 1.00 45.14 308 ILE C O 1
ATOM 11129 N N . LYS C 1 309 ? -15.802 -88.327 -7.261 1.00 45.27 309 LYS C N 1
ATOM 11130 C CA . LYS C 1 309 ? -15.638 -87.531 -8.480 1.00 44.53 309 LYS C CA 1
ATOM 11131 C C . LYS C 1 309 ? -14.679 -86.371 -8.226 1.00 43.35 309 LYS C C 1
ATOM 11132 O O . LYS C 1 309 ? -14.813 -85.659 -7.232 1.00 43.07 309 LYS C O 1
ATOM 11138 N N . LEU C 1 310 ? -13.722 -86.190 -9.131 1.00 43.16 310 LEU C N 1
ATOM 11139 C CA . LEU C 1 310 ? -12.659 -85.215 -8.964 1.00 42.67 310 LEU C CA 1
ATOM 11140 C C . LEU C 1 310 ? -13.103 -83.834 -9.440 1.00 43.93 310 LEU C C 1
ATOM 11141 O O . LEU C 1 310 ? -14.116 -83.704 -10.129 1.00 45.62 310 LEU C O 1
ATOM 11146 N N . THR C 1 311 ? -12.333 -82.813 -9.067 1.00 41.61 311 THR C N 1
ATOM 11147 C CA . THR C 1 311 ? -12.626 -81.428 -9.409 1.00 38.85 311 THR C CA 1
ATOM 11148 C C . THR C 1 311 ? -12.052 -81.158 -10.791 1.00 39.34 311 THR C C 1
ATOM 11149 O O . THR C 1 311 ? -12.399 -80.159 -11.416 1.00 39.35 311 THR C O 1
ATOM 11153 N N . ILE C 1 312 ? -11.181 -82.054 -11.252 1.00 39.40 312 ILE C N 1
ATOM 11154 C CA . ILE C 1 312 ? -10.473 -81.897 -12.528 1.00 39.83 312 ILE C CA 1
ATOM 11155 C C . ILE C 1 312 ? -11.234 -82.490 -13.708 1.00 41.88 312 ILE C C 1
ATOM 11156 O O . ILE C 1 312 ? -11.663 -83.652 -13.688 1.00 40.45 312 ILE C O 1
ATOM 11161 N N . ASP C 1 313 ? -11.373 -81.671 -14.744 1.00 42.57 313 ASP C N 1
ATOM 11162 C CA . ASP C 1 313 ? -11.920 -82.119 -16.011 1.00 42.39 313 ASP C CA 1
ATOM 11163 C C . ASP C 1 313 ? -10.840 -82.671 -16.930 1.00 41.97 313 ASP C C 1
ATOM 11164 O O . ASP C 1 313 ? -9.865 -81.990 -17.217 1.00 42.62 313 ASP C O 1
ATOM 11169 N N . LEU C 1 314 ? -11.022 -83.894 -17.421 1.00 44.55 314 LEU C N 1
ATOM 11170 C CA . LEU C 1 314 ? -10.004 -84.521 -18.263 1.00 43.72 314 LEU C CA 1
ATOM 11171 C C . LEU C 1 314 ? -9.698 -83.707 -19.521 1.00 43.95 314 LEU C C 1
ATOM 11172 O O . LEU C 1 314 ? -8.569 -83.717 -20.014 1.00 44.31 314 LEU C O 1
ATOM 11177 N N . ALA C 1 315 ? -10.707 -82.997 -20.020 1.00 44.94 315 ALA C N 1
ATOM 11178 C CA . ALA C 1 315 ? -10.592 -82.190 -21.229 1.00 44.21 315 ALA C CA 1
ATOM 11179 C C . ALA C 1 315 ? -9.694 -80.991 -20.968 1.00 43.66 315 ALA C C 1
ATOM 11180 O O . ALA C 1 315 ? -8.750 -80.743 -21.710 1.00 43.94 315 ALA C O 1
ATOM 11182 N N . PHE C 1 316 ? -10.002 -80.237 -19.919 1.00 43.20 316 PHE C N 1
ATOM 11183 C CA . PHE C 1 316 ? -9.145 -79.137 -19.513 1.00 42.54 316 PHE C CA 1
ATOM 11184 C C . PHE C 1 316 ? -7.724 -79.599 -19.203 1.00 42.36 316 PHE C C 1
ATOM 11185 O O . PHE C 1 316 ? -6.765 -79.033 -19.713 1.00 43.50 316 PHE C O 1
ATOM 11193 N N . GLN C 1 317 ? -7.580 -80.618 -18.361 1.00 41.05 317 GLN C N 1
ATOM 11194 C CA . GLN C 1 317 ? -6.255 -81.091 -17.980 1.00 39.41 317 GLN C CA 1
ATOM 11195 C C . GLN C 1 317 ? -5.456 -81.479 -19.223 1.00 40.91 317 GLN C C 1
ATOM 11196 O O . GLN C 1 317 ? -4.256 -81.192 -19.311 1.00 41.35 317 GLN C O 1
ATOM 11202 N N . ASP C 1 318 ? -6.126 -82.121 -20.180 1.00 40.96 318 ASP C N 1
ATOM 11203 C CA . ASP C 1 318 ? -5.517 -82.508 -21.459 1.00 41.97 318 ASP C CA 1
ATOM 11204 C C . ASP C 1 318 ? -5.035 -81.321 -22.305 1.00 42.22 318 ASP C C 1
ATOM 11205 O O . ASP C 1 318 ? -3.947 -81.352 -22.886 1.00 42.56 318 ASP C O 1
ATOM 11210 N N . SER C 1 319 ? -5.831 -80.259 -22.358 1.00 42.36 319 SER C N 1
ATOM 11211 C CA . SER C 1 319 ? -5.416 -79.031 -23.036 1.00 42.95 319 SER C CA 1
ATOM 11212 C C . SER C 1 319 ? -4.271 -78.282 -22.336 1.00 42.51 319 SER C C 1
ATOM 11213 O O . SER C 1 319 ? -3.447 -77.633 -22.989 1.00 44.58 319 SER C O 1
ATOM 11216 N N . VAL C 1 320 ? -4.184 -78.365 -21.011 1.00 41.22 320 VAL C N 1
ATOM 11217 C CA . VAL C 1 320 ? -3.066 -77.713 -20.319 1.00 38.31 320 VAL C CA 1
ATOM 11218 C C . VAL C 1 320 ? -1.742 -78.443 -20.562 1.00 39.33 320 VAL C C 1
ATOM 11219 O O . VAL C 1 320 ? -0.708 -77.808 -20.762 1.00 40.42 320 VAL C O 1
ATOM 11223 N N . ASP C 1 321 ? -1.770 -79.772 -20.531 1.00 39.00 321 ASP C N 1
ATOM 11224 C CA . ASP C 1 321 ? -0.578 -80.595 -20.769 1.00 40.95 321 ASP C CA 1
ATOM 11225 C C . ASP C 1 321 ? 0.028 -80.340 -22.147 1.00 40.79 321 ASP C C 1
ATOM 11226 O O . ASP C 1 321 ? 1.239 -80.387 -22.316 1.00 39.51 321 ASP C O 1
ATOM 11231 N N . ALA C 1 322 ? -0.824 -80.126 -23.145 1.00 42.21 322 ALA C N 1
ATOM 11232 C CA . ALA C 1 322 ? -0.369 -79.901 -24.511 1.00 42.35 322 ALA C CA 1
ATOM 11233 C C . ALA C 1 322 ? 0.136 -78.469 -24.721 1.00 43.11 322 ALA C C 1
ATOM 11234 O O . ALA C 1 322 ? 1.084 -78.244 -25.476 1.00 43.76 322 ALA C O 1
ATOM 11236 N N . LEU C 1 323 ? -0.469 -77.507 -24.029 1.00 44.14 323 LEU C N 1
ATOM 11237 C CA . LEU C 1 323 ? 0.076 -76.157 -23.962 1.00 43.09 323 LEU C CA 1
ATOM 11238 C C . LEU C 1 323 ? 1.503 -76.196 -23.428 1.00 44.37 323 LEU C C 1
ATOM 11239 O O . LEU C 1 323 ? 2.440 -75.695 -24.054 1.00 44.15 323 LEU C O 1
ATOM 11244 N N . LEU C 1 324 ? 1.659 -76.807 -22.259 1.00 44.83 324 LEU C N 1
ATOM 11245 C CA . LEU C 1 324 ? 2.956 -76.889 -21.598 1.00 43.86 324 LEU C CA 1
ATOM 11246 C C . LEU C 1 324 ? 4.045 -77.475 -22.486 1.00 43.27 324 LEU C C 1
ATOM 11247 O O . LEU C 1 324 ? 5.151 -76.942 -22.536 1.00 43.08 324 LEU C O 1
ATOM 11252 N N . LYS C 1 325 ? 3.745 -78.567 -23.186 1.00 42.52 325 LYS C N 1
ATOM 11253 C CA . LYS C 1 325 ? 4.773 -79.183 -24.018 1.00 43.35 325 LYS C CA 1
ATOM 11254 C C . LYS C 1 325 ? 5.118 -78.353 -25.246 1.00 43.15 325 LYS C C 1
ATOM 11255 O O . LYS C 1 325 ? 6.293 -78.195 -25.582 1.00 43.91 325 LYS C O 1
ATOM 11261 N N . SER C 1 326 ? 4.093 -77.830 -25.910 1.00 42.88 326 SER C N 1
ATOM 11262 C CA . SER C 1 326 ? 4.305 -76.979 -27.070 1.00 45.33 326 SER C CA 1
ATOM 11263 C C . SER C 1 326 ? 5.210 -75.800 -26.715 1.00 45.19 326 SER C C 1
ATOM 11264 O O . SER C 1 326 ? 6.211 -75.562 -27.393 1.00 46.29 326 SER C O 1
ATOM 11267 N N . TYR C 1 327 ? 4.895 -75.097 -25.630 1.00 45.29 327 TYR C N 1
ATOM 11268 C CA . TYR C 1 327 ? 5.799 -74.078 -25.081 1.00 45.97 327 TYR C CA 1
ATOM 11269 C C . TYR C 1 327 ? 7.218 -74.563 -24.770 1.00 46.03 327 TYR C C 1
ATOM 11270 O O . TYR C 1 327 ? 8.197 -73.875 -25.085 1.00 47.35 327 TYR C O 1
ATOM 11279 N N . PHE C 1 328 ? 7.347 -75.718 -24.125 1.00 43.77 328 PHE C N 1
ATOM 11280 C CA . PHE C 1 328 ? 8.679 -76.163 -23.726 1.00 43.79 328 PHE C CA 1
ATOM 11281 C C . PHE C 1 328 ? 9.532 -76.499 -24.949 1.00 44.36 328 PHE C C 1
ATOM 11282 O O . PHE C 1 328 ? 10.682 -76.075 -25.042 1.00 45.58 328 PHE C O 1
ATOM 11290 N N . ASN C 1 329 ? 8.964 -77.243 -25.896 1.00 44.51 329 ASN C N 1
ATOM 11291 C CA . ASN C 1 329 ? 9.646 -77.529 -27.155 1.00 45.15 329 ASN C CA 1
ATOM 11292 C C . ASN C 1 329 ? 10.259 -76.298 -27.805 1.00 45.36 329 ASN C C 1
ATOM 11293 O O . ASN C 1 329 ? 11.447 -76.296 -28.138 1.00 47.86 329 ASN C O 1
ATOM 11298 N N . SER C 1 330 ? 9.452 -75.256 -27.989 1.00 45.12 330 SER C N 1
ATOM 11299 C CA . SER C 1 330 ? 9.940 -74.024 -28.603 1.00 45.24 330 SER C CA 1
ATOM 11300 C C . SER C 1 330 ? 11.053 -73.322 -27.826 1.00 44.60 330 SER C C 1
ATOM 11301 O O . SER C 1 330 ? 11.980 -72.776 -28.428 1.00 43.02 330 SER C O 1
ATOM 11304 N N . GLU C 1 331 ? 10.955 -73.317 -26.500 1.00 46.28 331 GLU C N 1
ATOM 11305 C CA . GLU C 1 331 ? 12.034 -72.768 -25.673 1.00 46.58 331 GLU C CA 1
ATOM 11306 C C . GLU C 1 331 ? 13.262 -73.684 -25.768 1.00 47.71 331 GLU C C 1
ATOM 11307 O O . GLU C 1 331 ? 14.386 -73.274 -25.480 1.00 48.81 331 GLU C O 1
ATOM 11313 N N . LEU C 1 332 ? 13.062 -74.936 -26.171 1.00 48.18 332 LEU C N 1
ATOM 11314 C CA . LEU C 1 332 ? 14.219 -75.799 -26.417 1.00 48.54 332 LEU C CA 1
ATOM 11315 C C . LEU C 1 332 ? 14.799 -75.513 -27.803 1.00 48.85 332 LEU C C 1
ATOM 11316 O O . LEU C 1 332 ? 16.020 -75.445 -27.973 1.00 46.75 332 LEU C O 1
ATOM 11321 N N . GLY C 1 333 ? 13.909 -75.344 -28.783 1.00 50.11 333 GLY C N 1
ATOM 11322 C CA . GLY C 1 333 ? 14.277 -74.867 -30.119 1.00 50.05 333 GLY C CA 1
ATOM 11323 C C . GLY C 1 333 ? 15.137 -73.609 -30.095 1.00 50.73 333 GLY C C 1
ATOM 11324 O O . GLY C 1 333 ? 16.206 -73.564 -30.719 1.00 48.22 333 GLY C O 1
ATOM 11325 N N . ASN C 1 334 ? 14.681 -72.587 -29.369 1.00 50.20 334 ASN C N 1
ATOM 11326 C CA . ASN C 1 334 ? 15.430 -71.333 -29.290 1.00 51.26 334 ASN C CA 1
ATOM 11327 C C . ASN C 1 334 ? 16.578 -71.282 -28.279 1.00 50.03 334 ASN C C 1
ATOM 11328 O O . ASN C 1 334 ? 17.374 -70.346 -28.310 1.00 50.82 334 ASN C O 1
ATOM 11333 N N . GLY C 1 335 ? 16.703 -72.284 -27.411 1.00 49.76 335 GLY C N 1
ATOM 11334 C CA . GLY C 1 335 ? 17.861 -72.327 -26.512 1.00 48.29 335 GLY C CA 1
ATOM 11335 C C . GLY C 1 335 ? 17.621 -72.005 -25.047 1.00 47.41 335 GLY C C 1
ATOM 11336 O O . GLY C 1 335 ? 18.423 -72.382 -24.190 1.00 48.06 335 GLY C O 1
ATOM 11337 N N . GLY C 1 336 ? 16.503 -71.355 -24.737 1.00 46.96 336 GLY C N 1
ATOM 11338 C CA . GLY C 1 336 ? 16.239 -70.899 -23.361 1.00 48.54 336 GLY C CA 1
ATOM 11339 C C . GLY C 1 336 ? 16.018 -71.987 -22.315 1.00 47.57 336 GLY C C 1
ATOM 11340 O O . GLY C 1 336 ? 16.491 -71.881 -21.174 1.00 45.83 336 GLY C O 1
ATOM 11341 N N . ALA C 1 337 ? 15.291 -73.031 -22.706 1.00 46.05 337 ALA C N 1
ATOM 11342 C CA . ALA C 1 337 ? 15.010 -74.151 -21.812 1.00 46.27 337 ALA C CA 1
ATOM 11343 C C . ALA C 1 337 ? 16.141 -75.173 -21.699 1.00 46.84 337 ALA C C 1
ATOM 11344 O O . ALA C 1 337 ? 15.949 -76.244 -21.129 1.00 47.20 337 ALA C O 1
ATOM 11346 N N . LYS C 1 338 ? 17.314 -74.856 -22.239 1.00 48.95 338 LYS C N 1
ATOM 11347 C CA . LYS C 1 338 ? 18.395 -75.843 -22.337 1.00 50.27 338 LYS C CA 1
ATOM 11348 C C . LYS C 1 338 ? 18.774 -76.458 -20.994 1.00 48.24 338 LYS C C 1
ATOM 11349 O O . LYS C 1 338 ? 19.079 -77.642 -20.920 1.00 48.86 338 LYS C O 1
ATOM 11355 N N . TYR C 1 339 ? 18.721 -75.673 -19.926 1.00 49.22 339 TYR C N 1
ATOM 11356 C CA . TYR C 1 339 ? 19.074 -76.198 -18.613 1.00 49.29 339 TYR C CA 1
ATOM 11357 C C . TYR C 1 339 ? 17.929 -76.278 -17.622 1.00 48.11 339 TYR C C 1
ATOM 11358 O O . TYR C 1 339 ? 18.162 -76.479 -16.429 1.00 47.84 339 TYR C O 1
ATOM 11367 N N . SER C 1 340 ? 16.707 -76.163 -18.142 1.00 46.95 340 SER C N 1
ATOM 11368 C CA . SER C 1 340 ? 15.499 -76.139 -17.333 1.00 45.86 340 SER C CA 1
ATOM 11369 C C . SER C 1 340 ? 15.105 -77.568 -16.986 1.00 47.76 340 SER C C 1
ATOM 11370 O O . SER C 1 340 ? 15.152 -78.443 -17.849 1.00 49.33 340 SER C O 1
ATOM 11373 N N . GLU C 1 341 ? 14.703 -77.817 -15.742 1.00 47.40 341 GLU C N 1
ATOM 11374 C CA . GLU C 1 341 ? 14.271 -79.163 -15.363 1.00 46.30 341 GLU C CA 1
ATOM 11375 C C . GLU C 1 341 ? 12.846 -79.466 -15.776 1.00 42.48 341 GLU C C 1
ATOM 11376 O O . GLU C 1 341 ? 12.398 -80.579 -15.560 1.00 40.99 341 GLU C O 1
ATOM 11382 N N . GLY C 1 342 ? 12.131 -78.479 -16.314 1.00 43.43 342 GLY C N 1
ATOM 11383 C CA . GLY C 1 342 ? 10.747 -78.668 -16.786 1.00 39.52 342 GLY C CA 1
ATOM 11384 C C . GLY C 1 342 ? 9.844 -77.455 -16.612 1.00 38.87 342 GLY C C 1
ATOM 11385 O O . GLY C 1 342 ? 10.331 -76.376 -16.304 1.00 36.48 342 GLY C O 1
ATOM 11386 N N . VAL C 1 343 ? 8.536 -77.631 -16.810 1.00 39.54 343 VAL C N 1
ATOM 11387 C CA . VAL C 1 343 ? 7.549 -76.582 -16.560 1.00 39.03 343 VAL C CA 1
ATOM 11388 C C . VAL C 1 343 ? 6.338 -77.179 -15.846 1.00 37.67 343 VAL C C 1
ATOM 11389 O O . VAL C 1 343 ? 5.941 -78.306 -16.124 1.00 35.20 343 VAL C O 1
ATOM 11393 N N . TYR C 1 344 ? 5.772 -76.422 -14.911 1.00 38.43 344 TYR C N 1
ATOM 11394 C CA . TYR C 1 344 ? 4.659 -76.893 -14.085 1.00 38.01 344 TYR C CA 1
ATOM 11395 C C . TYR C 1 344 ? 3.632 -75.788 -13.946 1.00 37.60 344 TYR C C 1
ATOM 11396 O O . TYR C 1 344 ? 4.002 -74.630 -13.830 1.00 39.48 344 TYR C O 1
ATOM 11405 N N . ALA C 1 345 ? 2.357 -76.154 -13.942 1.00 37.47 345 ALA C N 1
ATOM 11406 C CA . ALA C 1 345 ? 1.284 -75.198 -13.770 1.00 37.96 345 ALA C CA 1
ATOM 11407 C C . ALA C 1 345 ? 0.195 -75.842 -12.924 1.00 39.20 345 ALA C C 1
ATOM 11408 O O . ALA C 1 345 ? -0.159 -77.004 -13.149 1.00 37.29 345 ALA C O 1
ATOM 11410 N N . VAL C 1 346 ? -0.335 -75.086 -11.963 1.00 38.76 346 VAL C N 1
ATOM 11411 C CA . VAL C 1 346 ? -1.456 -75.548 -11.148 1.00 38.00 346 VAL C CA 1
ATOM 11412 C C . VAL C 1 346 ? -2.572 -74.510 -11.195 1.00 38.44 346 VAL C C 1
ATOM 11413 O O . VAL C 1 346 ? -2.333 -73.342 -10.945 1.00 38.48 346 VAL C O 1
ATOM 11417 N N . ALA C 1 347 ? -3.794 -74.926 -11.515 1.00 40.18 347 ALA C N 1
ATOM 11418 C CA . ALA C 1 347 ? -4.940 -74.025 -11.521 1.00 38.30 347 ALA C CA 1
ATOM 11419 C C . ALA C 1 347 ? -5.944 -74.395 -10.430 1.00 38.72 347 ALA C C 1
ATOM 11420 O O . ALA C 1 347 ? -6.325 -75.559 -10.288 1.00 39.57 347 ALA C O 1
ATOM 11422 N N . LEU C 1 348 ? -6.389 -73.389 -9.686 1.00 36.37 348 LEU C N 1
ATOM 11423 C CA . LEU C 1 348 ? -7.290 -73.580 -8.563 1.00 36.55 348 LEU C CA 1
ATOM 11424 C C . LEU C 1 348 ? -8.508 -72.682 -8.726 1.00 37.61 348 LEU C C 1
ATOM 11425 O O . LEU C 1 348 ? -8.453 -71.624 -9.362 1.00 39.83 348 LEU C O 1
ATOM 11430 N N . ASN C 1 349 ? -9.623 -73.117 -8.157 1.00 38.11 349 ASN C N 1
ATOM 11431 C CA . ASN C 1 349 ? -10.767 -72.237 -7.975 1.00 37.28 349 ASN C CA 1
ATOM 11432 C C . ASN C 1 349 ? -10.580 -71.556 -6.615 1.00 39.34 349 ASN C C 1
ATOM 11433 O O . ASN C 1 349 ? -10.536 -72.247 -5.591 1.00 39.59 349 ASN C O 1
ATOM 11438 N N . PRO C 1 350 ? -10.442 -70.211 -6.598 1.00 37.40 350 PRO C N 1
ATOM 11439 C CA . PRO C 1 350 ? -10.163 -69.511 -5.344 1.00 38.53 350 PRO C CA 1
ATOM 11440 C C . PRO C 1 350 ? -11.365 -69.355 -4.399 1.00 38.82 350 PRO C C 1
ATOM 11441 O O . PRO C 1 350 ? -11.202 -68.930 -3.256 1.00 38.51 350 PRO C O 1
ATOM 11445 N N . GLN C 1 351 ? -12.559 -69.724 -4.848 1.00 40.90 351 GLN C N 1
ATOM 11446 C CA . GLN C 1 351 ? -13.748 -69.642 -3.997 1.00 43.27 351 GLN C CA 1
ATOM 11447 C C . GLN C 1 351 ? -13.927 -70.882 -3.123 1.00 42.68 351 GLN C C 1
ATOM 11448 O O . GLN C 1 351 ? -14.608 -70.842 -2.098 1.00 43.07 351 GLN C O 1
ATOM 11454 N N . THR C 1 352 ? -13.322 -71.989 -3.534 1.00 42.58 352 THR C N 1
ATOM 11455 C CA . THR C 1 352 ? -13.640 -73.289 -2.960 1.00 40.27 352 THR C CA 1
ATOM 11456 C C . THR C 1 352 ? -12.380 -74.108 -2.691 1.00 41.20 352 THR C C 1
ATOM 11457 O O . THR C 1 352 ? -12.371 -75.011 -1.849 1.00 41.23 352 THR C O 1
ATOM 11461 N N . GLY C 1 353 ? -11.317 -73.796 -3.425 1.00 39.83 353 GLY C N 1
ATOM 11462 C CA . GLY C 1 353 ? -10.086 -74.567 -3.338 1.00 37.41 353 GLY C CA 1
ATOM 11463 C C . GLY C 1 353 ? -10.069 -75.776 -4.253 1.00 36.31 353 GLY C C 1
ATOM 11464 O O . GLY C 1 353 ? -9.193 -76.637 -4.121 1.00 38.23 353 GLY C O 1
ATOM 11465 N N . ALA C 1 354 ? -11.016 -75.853 -5.184 1.00 33.47 354 ALA C N 1
ATOM 11466 C CA . ALA C 1 354 ? -11.106 -77.002 -6.090 1.00 31.60 354 ALA C CA 1
ATOM 11467 C C . ALA C 1 354 ? -9.942 -76.997 -7.076 1.00 32.68 354 ALA C C 1
ATOM 11468 O O . ALA C 1 354 ? -9.623 -75.943 -7.648 1.00 33.23 354 ALA C O 1
ATOM 11470 N N . VAL C 1 355 ? -9.281 -78.144 -7.243 1.00 32.09 355 VAL C N 1
ATOM 11471 C CA . VAL C 1 355 ? -8.151 -78.236 -8.169 1.00 31.51 355 VAL C CA 1
ATOM 11472 C C . VAL C 1 355 ? -8.634 -78.412 -9.599 1.00 32.32 355 VAL C C 1
ATOM 11473 O O . VAL C 1 355 ? -9.359 -79.354 -9.919 1.00 32.48 355 VAL C O 1
ATOM 11477 N N . LEU C 1 356 ? -8.235 -77.479 -10.455 1.00 34.18 356 LEU C N 1
ATOM 11478 C CA . LEU C 1 356 ? -8.788 -77.387 -11.802 1.00 35.51 356 LEU C CA 1
ATOM 11479 C C . LEU C 1 356 ? -7.934 -78.172 -12.789 1.00 34.51 356 LEU C C 1
ATOM 11480 O O . LEU C 1 356 ? -8.451 -78.823 -13.711 1.00 31.99 356 LEU C O 1
ATOM 11485 N N . SER C 1 357 ? -6.627 -78.089 -12.563 1.00 33.76 357 SER C N 1
ATOM 11486 C CA . SER C 1 357 ? -5.644 -78.888 -13.276 1.00 36.87 357 SER C CA 1
ATOM 11487 C C . SER C 1 357 ? -4.347 -78.846 -12.478 1.00 37.09 357 SER C C 1
ATOM 11488 O O . SER C 1 357 ? -4.104 -77.874 -11.770 1.00 37.57 357 SER C O 1
ATOM 11491 N N . MET C 1 358 ? -3.553 -79.908 -12.564 1.00 38.12 358 MET C N 1
ATOM 11492 C CA . MET C 1 358 ? -2.170 -79.926 -12.083 1.00 38.11 358 MET C CA 1
ATOM 11493 C C . MET C 1 358 ? -1.374 -80.596 -13.202 1.00 38.94 358 MET C C 1
ATOM 11494 O O . MET C 1 358 ? -1.587 -81.766 -13.511 1.00 39.58 358 MET C O 1
ATOM 11499 N N . SER C 1 359 ? -0.457 -79.857 -13.805 1.00 38.67 359 SER C N 1
ATOM 11500 C CA . SER C 1 359 ? 0.280 -80.342 -14.957 1.00 39.41 359 SER C CA 1
ATOM 11501 C C . SER C 1 359 ? 1.769 -80.171 -14.722 1.00 39.26 359 SER C C 1
ATOM 11502 O O . SER C 1 359 ? 2.223 -79.209 -14.091 1.00 38.58 359 SER C O 1
ATOM 11505 N N . GLY C 1 360 ? 2.534 -81.106 -15.260 1.00 37.80 360 GLY C N 1
ATOM 11506 C CA . GLY C 1 360 ? 3.979 -80.955 -15.271 1.00 36.76 360 GLY C CA 1
ATOM 11507 C C . GLY C 1 360 ? 4.577 -81.714 -16.438 1.00 37.96 360 GLY C C 1
ATOM 11508 O O . GLY C 1 360 ? 4.021 -82.697 -16.920 1.00 36.97 360 GLY C O 1
ATOM 11509 N N . LEU C 1 361 ? 5.717 -81.234 -16.909 1.00 38.53 361 LEU C N 1
ATOM 11510 C CA . LEU C 1 361 ? 6.457 -81.911 -17.954 1.00 38.74 361 LEU C CA 1
ATOM 11511 C C . LEU C 1 361 ? 7.915 -81.818 -17.545 1.00 39.03 361 LEU C C 1
ATOM 11512 O O . LEU C 1 361 ? 8.498 -80.734 -17.532 1.00 38.70 361 LEU C O 1
ATOM 11517 N N . LYS C 1 362 ? 8.490 -82.956 -17.180 1.00 39.78 362 LYS C N 1
ATOM 11518 C CA . LYS C 1 362 ? 9.860 -82.998 -16.690 1.00 41.13 362 LYS C CA 1
ATOM 11519 C C . LYS C 1 362 ? 10.869 -83.072 -17.828 1.00 41.36 362 LYS C C 1
ATOM 11520 O O . LYS C 1 362 ? 10.657 -83.758 -18.824 1.00 43.63 362 LYS C O 1
ATOM 11526 N N . HIS C 1 363 ? 11.993 -82.394 -17.659 1.00 41.13 363 HIS C N 1
ATOM 11527 C CA . HIS C 1 363 ? 13.034 -82.398 -18.670 1.00 41.91 363 HIS C CA 1
ATOM 11528 C C . HIS C 1 363 ? 14.320 -82.934 -18.042 1.00 44.11 363 HIS C C 1
ATOM 11529 O O . HIS C 1 363 ? 15.010 -82.208 -17.320 1.00 43.08 363 HIS C O 1
ATOM 11536 N N . ASP C 1 364 ? 14.639 -84.198 -18.322 1.00 47.76 364 ASP C N 1
ATOM 11537 C CA . ASP C 1 364 ? 15.832 -84.860 -17.771 1.00 50.07 364 ASP C CA 1
ATOM 11538 C C . ASP C 1 364 ? 17.111 -84.181 -18.263 1.00 52.02 364 ASP C C 1
ATOM 11539 O O . ASP C 1 364 ? 17.382 -84.177 -19.466 1.00 53.69 364 ASP C O 1
ATOM 11544 N N . LEU C 1 365 ? 17.892 -83.618 -17.343 1.00 52.03 365 LEU C N 1
ATOM 11545 C CA . LEU C 1 365 ? 19.082 -82.857 -17.702 1.00 52.23 365 LEU C CA 1
ATOM 11546 C C . LEU C 1 365 ? 20.250 -83.717 -18.183 1.00 54.09 365 LEU C C 1
ATOM 11547 O O . LEU C 1 365 ? 21.249 -83.184 -18.662 1.00 54.64 365 LEU C O 1
ATOM 11552 N N . LYS C 1 366 ? 20.136 -85.036 -18.052 1.00 55.21 366 LYS C N 1
ATOM 11553 C CA . LYS C 1 366 ? 21.178 -85.943 -18.533 1.00 57.90 366 LYS C CA 1
ATOM 11554 C C . LYS C 1 366 ? 20.857 -86.533 -19.905 1.00 57.64 366 LYS C C 1
ATOM 11555 O O . LYS C 1 366 ? 21.732 -86.599 -20.766 1.00 60.39 366 LYS C O 1
ATOM 11561 N N . THR C 1 367 ? 19.618 -86.970 -20.105 1.00 55.61 367 THR C N 1
ATOM 11562 C CA . THR C 1 367 ? 19.235 -87.654 -21.336 1.00 53.98 367 THR C CA 1
ATOM 11563 C C . THR C 1 367 ? 18.536 -86.746 -22.354 1.00 53.13 367 THR C C 1
ATOM 11564 O O . THR C 1 367 ? 18.458 -87.089 -23.535 1.00 54.93 367 THR C O 1
ATOM 11568 N N . GLY C 1 368 ? 18.030 -85.601 -21.900 1.00 49.76 368 GLY C N 1
ATOM 11569 C CA . GLY C 1 368 ? 17.177 -84.731 -22.714 1.00 46.09 368 GLY C CA 1
ATOM 11570 C C . GLY C 1 368 ? 15.715 -85.139 -22.849 1.00 44.64 368 GLY C C 1
ATOM 11571 O O . GLY C 1 368 ? 14.938 -84.453 -23.515 1.00 43.41 368 GLY C O 1
ATOM 11572 N N . GLU C 1 369 ? 15.330 -86.251 -22.226 1.00 43.26 369 GLU C N 1
ATOM 11573 C CA . GLU C 1 369 ? 13.978 -86.781 -22.352 1.00 44.30 369 GLU C CA 1
ATOM 11574 C C . GLU C 1 369 ? 12.891 -85.915 -21.693 1.00 44.59 369 GLU C C 1
ATOM 11575 O O . GLU C 1 369 ? 13.135 -85.266 -20.678 1.00 43.60 369 GLU C O 1
ATOM 11581 N N . LEU C 1 370 ? 11.694 -85.912 -22.278 1.00 45.63 370 LEU C N 1
ATOM 11582 C CA . LEU C 1 370 ? 10.543 -85.169 -21.762 1.00 44.30 370 LEU C CA 1
ATOM 11583 C C . LEU C 1 370 ? 9.454 -86.166 -21.334 1.00 43.50 370 LEU C C 1
ATOM 11584 O O . LEU C 1 370 ? 9.004 -86.980 -22.141 1.00 44.11 370 LEU C O 1
ATOM 11589 N N . THR C 1 371 ? 9.044 -86.100 -20.069 1.00 41.44 371 THR C N 1
ATOM 11590 C CA . THR C 1 371 ? 8.080 -87.033 -19.482 1.00 40.00 371 THR C CA 1
ATOM 11591 C C . THR C 1 371 ? 7.014 -86.270 -18.697 1.00 38.90 371 THR C C 1
ATOM 11592 O O . THR C 1 371 ? 7.310 -85.282 -18.044 1.00 39.65 371 THR C O 1
ATOM 11596 N N . PRO C 1 372 ? 5.762 -86.735 -18.723 1.00 39.39 372 PRO C N 1
ATOM 11597 C CA . PRO C 1 372 ? 4.777 -85.976 -17.953 1.00 39.01 372 PRO C CA 1
ATOM 11598 C C . PRO C 1 372 ? 5.027 -86.179 -16.467 1.00 38.53 372 PRO C C 1
ATOM 11599 O O . PRO C 1 372 ? 5.459 -87.264 -16.074 1.00 35.06 372 PRO C O 1
ATOM 11603 N N . ASP C 1 373 ? 4.750 -85.147 -15.670 1.00 36.24 373 ASP C N 1
ATOM 11604 C CA . ASP C 1 373 ? 5.100 -85.129 -14.248 1.00 36.54 373 ASP C CA 1
ATOM 11605 C C . ASP C 1 373 ? 4.117 -84.277 -13.433 1.00 37.06 373 ASP C C 1
ATOM 11606 O O . ASP C 1 373 ? 4.495 -83.259 -12.857 1.00 36.78 373 ASP C O 1
ATOM 11611 N N . SER C 1 374 ? 2.855 -84.695 -13.418 1.00 36.83 374 SER C N 1
ATOM 11612 C CA . SER C 1 374 ? 1.794 -84.023 -12.679 1.00 39.35 374 SER C CA 1
ATOM 11613 C C . SER C 1 374 ? 2.066 -83.959 -11.189 1.00 39.78 374 SER C C 1
ATOM 11614 O O . SER C 1 374 ? 1.744 -82.970 -10.542 1.00 42.94 374 SER C O 1
ATOM 11617 N N . LEU C 1 375 ? 2.641 -85.028 -10.654 1.00 39.73 375 LEU C N 1
ATOM 11618 C CA . LEU C 1 375 ? 2.901 -85.164 -9.231 1.00 39.94 375 LEU C CA 1
ATOM 11619 C C . LEU C 1 375 ? 4.011 -84.228 -8.790 1.00 38.99 375 LEU C C 1
ATOM 11620 O O . LEU C 1 375 ? 4.122 -83.901 -7.615 1.00 40.36 375 LEU C O 1
ATOM 11625 N N . GLY C 1 376 ? 4.821 -83.778 -9.739 1.00 39.06 376 GLY C N 1
ATOM 11626 C CA . GLY C 1 376 ? 5.800 -82.734 -9.460 1.00 38.75 376 GLY C CA 1
ATOM 11627 C C . GLY C 1 376 ? 5.212 -81.454 -8.882 1.00 39.59 376 GLY C C 1
ATOM 11628 O O . GLY C 1 376 ? 5.899 -80.722 -8.165 1.00 40.03 376 GLY C O 1
ATOM 11629 N N . THR C 1 377 ? 3.950 -81.170 -9.191 1.00 39.42 377 THR C N 1
ATOM 11630 C CA . THR C 1 377 ? 3.278 -79.990 -8.644 1.00 39.68 377 THR C CA 1
ATOM 11631 C C . THR C 1 377 ? 3.224 -79.999 -7.121 1.00 40.92 377 THR C C 1
ATOM 11632 O O . THR C 1 377 ? 3.140 -78.945 -6.502 1.00 42.00 377 THR C O 1
ATOM 11636 N N . VAL C 1 378 ? 3.221 -81.187 -6.519 1.00 43.46 378 VAL C N 1
ATOM 11637 C CA . VAL C 1 378 ? 3.133 -81.304 -5.066 1.00 43.53 378 VAL C CA 1
ATOM 11638 C C . VAL C 1 378 ? 4.359 -81.906 -4.395 1.00 43.13 378 VAL C C 1
ATOM 11639 O O . VAL C 1 378 ? 4.376 -82.006 -3.171 1.00 42.88 378 VAL C O 1
ATOM 11643 N N . THR C 1 379 ? 5.366 -82.292 -5.178 1.00 43.52 379 THR C N 1
ATOM 11644 C CA . THR C 1 379 ? 6.535 -82.994 -4.646 1.00 42.37 379 THR C CA 1
ATOM 11645 C C . THR C 1 379 ? 7.871 -82.339 -4.977 1.00 42.83 379 THR C C 1
ATOM 11646 O O . THR C 1 379 ? 8.864 -82.639 -4.321 1.00 41.65 379 THR C O 1
ATOM 11650 N N . ASN C 1 380 ? 7.909 -81.456 -5.975 1.00 42.58 380 ASN C N 1
ATOM 11651 C CA . ASN C 1 380 ? 9.138 -80.752 -6.321 1.00 41.19 380 ASN C CA 1
ATOM 11652 C C . ASN C 1 380 ? 9.121 -79.291 -5.894 1.00 42.21 380 ASN C C 1
ATOM 11653 O O . ASN C 1 380 ? 8.061 -78.665 -5.841 1.00 40.98 380 ASN C O 1
ATOM 11658 N N . VAL C 1 381 ? 10.309 -78.757 -5.614 1.00 40.17 381 VAL C N 1
ATOM 11659 C CA . VAL C 1 381 ? 10.456 -77.402 -5.117 1.00 40.05 381 VAL C CA 1
ATOM 11660 C C . VAL C 1 381 ? 11.314 -76.561 -6.057 1.00 40.27 381 VAL C C 1
ATOM 11661 O O . VAL C 1 381 ? 12.276 -77.040 -6.663 1.00 39.50 381 VAL C O 1
ATOM 11665 N N . PHE C 1 382 ? 10.949 -75.295 -6.198 1.00 40.13 382 PHE C N 1
ATOM 11666 C CA . PHE C 1 382 ? 11.714 -74.393 -7.047 1.00 40.54 382 PHE C CA 1
ATOM 11667 C C . PHE C 1 382 ? 11.855 -73.033 -6.374 1.00 41.47 382 PHE C C 1
ATOM 11668 O O . PHE C 1 382 ? 11.015 -72.658 -5.556 1.00 39.90 382 PHE C O 1
ATOM 11676 N N . VAL C 1 383 ? 12.908 -72.294 -6.711 1.00 41.04 383 VAL C N 1
ATOM 11677 C CA . VAL C 1 383 ? 12.966 -70.908 -6.271 1.00 42.56 383 VAL C CA 1
ATOM 11678 C C . VAL C 1 383 ? 11.817 -70.150 -6.949 1.00 42.08 383 VAL C C 1
ATOM 11679 O O . VAL C 1 383 ? 11.613 -70.263 -8.162 1.00 40.23 383 VAL C O 1
ATOM 11683 N N . PRO C 1 384 ? 11.039 -69.387 -6.158 1.00 41.69 384 PRO C N 1
ATOM 11684 C CA . PRO C 1 384 ? 9.797 -68.808 -6.665 1.00 39.65 384 PRO C CA 1
ATOM 11685 C C . PRO C 1 384 ? 10.058 -67.547 -7.478 1.00 37.16 384 PRO C C 1
ATOM 11686 O O . PRO C 1 384 ? 9.342 -67.275 -8.439 1.00 36.63 384 PRO C O 1
ATOM 11690 N N . GLY C 1 385 ? 11.086 -66.798 -7.100 1.00 35.47 385 GLY C N 1
ATOM 11691 C CA . GLY C 1 385 ? 11.381 -65.514 -7.738 1.00 37.44 385 GLY C CA 1
ATOM 11692 C C . GLY C 1 385 ? 10.425 -64.403 -7.320 1.00 39.05 385 GLY C C 1
ATOM 11693 O O . GLY C 1 385 ? 9.814 -64.462 -6.248 1.00 36.32 385 GLY C O 1
ATOM 11694 N N . SER C 1 386 ? 10.268 -63.416 -8.196 1.00 39.44 386 SER C N 1
ATOM 11695 C CA . SER C 1 386 ? 9.613 -62.152 -7.875 1.00 41.28 386 SER C CA 1
ATOM 11696 C C . SER C 1 386 ? 8.120 -62.237 -7.549 1.00 41.17 386 SER C C 1
ATOM 11697 O O . SER C 1 386 ? 7.538 -61.276 -7.019 1.00 39.69 386 SER C O 1
ATOM 11700 N N . VAL C 1 387 ? 7.500 -63.373 -7.857 1.00 39.01 387 VAL C N 1
ATOM 11701 C CA . VAL C 1 387 ? 6.082 -63.520 -7.559 1.00 38.49 387 VAL C CA 1
ATOM 11702 C C . VAL C 1 387 ? 5.721 -63.390 -6.081 1.00 38.51 387 VAL C C 1
ATOM 11703 O O . VAL C 1 387 ? 4.588 -63.067 -5.762 1.00 37.86 387 VAL C O 1
ATOM 11707 N N . VAL C 1 388 ? 6.671 -63.623 -5.182 1.00 40.08 388 VAL C N 1
ATOM 11708 C CA . VAL C 1 388 ? 6.372 -63.582 -3.755 1.00 42.46 388 VAL C CA 1
ATOM 11709 C C . VAL C 1 388 ? 6.405 -62.185 -3.141 1.00 44.19 388 VAL C C 1
ATOM 11710 O O . VAL C 1 388 ? 6.322 -62.053 -1.919 1.00 45.90 388 VAL C O 1
ATOM 11714 N N . LYS C 1 389 ? 6.592 -61.147 -3.949 1.00 43.83 389 LYS C N 1
ATOM 11715 C CA . LYS C 1 389 ? 6.817 -59.829 -3.372 1.00 43.00 389 LYS C CA 1
ATOM 11716 C C . LYS C 1 389 ? 5.609 -59.285 -2.608 1.00 42.96 389 LYS C C 1
ATOM 11717 O O . LYS C 1 389 ? 5.757 -58.456 -1.707 1.00 41.38 389 LYS C O 1
ATOM 11723 N N . ALA C 1 390 ? 4.427 -59.779 -2.967 1.00 41.91 390 ALA C N 1
ATOM 11724 C CA . ALA C 1 390 ? 3.175 -59.384 -2.340 1.00 41.70 390 ALA C CA 1
ATOM 11725 C C . ALA C 1 390 ? 3.108 -59.936 -0.913 1.00 43.42 390 ALA C C 1
ATOM 11726 O O . ALA C 1 390 ? 2.512 -59.330 -0.014 1.00 41.11 390 ALA C O 1
ATOM 11728 N N . ALA C 1 391 ? 3.737 -61.089 -0.710 1.00 42.17 391 ALA C N 1
ATOM 11729 C CA . ALA C 1 391 ? 3.802 -61.672 0.613 1.00 42.56 391 ALA C CA 1
ATOM 11730 C C . ALA C 1 391 ? 4.749 -60.859 1.492 1.00 42.40 391 ALA C C 1
ATOM 11731 O O . ALA C 1 391 ? 4.481 -60.678 2.674 1.00 43.52 391 ALA C O 1
ATOM 11733 N N . THR C 1 392 ? 5.852 -60.376 0.929 1.00 42.96 392 THR C N 1
ATOM 11734 C CA . THR C 1 392 ? 6.835 -59.601 1.696 1.00 41.77 392 THR C CA 1
ATOM 11735 C C . THR C 1 392 ? 6.259 -58.263 2.151 1.00 42.62 392 THR C C 1
ATOM 11736 O O . THR C 1 392 ? 6.432 -57.882 3.303 1.00 43.85 392 THR C O 1
ATOM 11740 N N . ILE C 1 393 ? 5.597 -57.554 1.241 1.00 41.68 393 ILE C N 1
ATOM 11741 C CA . ILE C 1 393 ? 4.911 -56.308 1.558 1.00 42.68 393 ILE C CA 1
ATOM 11742 C C . ILE C 1 393 ? 3.902 -56.507 2.697 1.00 42.65 393 ILE C C 1
ATOM 11743 O O . ILE C 1 393 ? 3.887 -55.763 3.670 1.00 43.40 393 ILE C O 1
ATOM 11748 N N . SER C 1 394 ? 3.083 -57.546 2.596 1.00 43.95 394 SER C N 1
ATOM 11749 C CA . SER C 1 394 ? 2.234 -57.997 3.705 1.00 42.11 394 SER C CA 1
ATOM 11750 C C . SER C 1 394 ? 2.933 -58.123 5.060 1.00 42.35 394 SER C C 1
ATOM 11751 O O . SER C 1 394 ? 2.366 -57.705 6.068 1.00 42.55 394 SER C O 1
ATOM 11754 N N . SER C 1 395 ? 4.149 -58.666 5.086 1.00 41.60 395 SER C N 1
ATOM 11755 C CA . SER C 1 395 ? 4.933 -58.786 6.316 1.00 43.67 395 SER C CA 1
ATOM 11756 C C . SER C 1 395 ? 5.399 -57.403 6.800 1.00 46.94 395 SER C C 1
ATOM 11757 O O . SER C 1 395 ? 5.543 -57.181 8.007 1.00 46.85 395 SER C O 1
ATOM 11760 N N . GLY C 1 396 ? 5.620 -56.477 5.864 1.00 45.86 396 GLY C N 1
ATOM 11761 C CA . GLY C 1 396 ? 5.774 -55.072 6.207 1.00 45.70 396 GLY C CA 1
ATOM 11762 C C . GLY C 1 396 ? 4.602 -54.530 7.022 1.00 46.18 396 GLY C C 1
ATOM 11763 O O . GLY C 1 396 ? 4.800 -53.943 8.086 1.00 44.93 396 GLY C O 1
ATOM 11764 N N . TRP C 1 397 ? 3.376 -54.720 6.540 1.00 45.66 397 TRP C N 1
ATOM 11765 C CA . TRP C 1 397 ? 2.205 -54.223 7.250 1.00 44.60 397 TRP C CA 1
ATOM 11766 C C . TRP C 1 397 ? 2.037 -54.867 8.634 1.00 45.11 397 TRP C C 1
ATOM 11767 O O . TRP C 1 397 ? 1.867 -54.165 9.636 1.00 44.88 397 TRP C O 1
ATOM 11778 N N . GLU C 1 398 ? 2.096 -56.195 8.702 1.00 44.87 398 GLU C N 1
ATOM 11779 C CA . GLU C 1 398 ? 1.917 -56.902 9.971 1.00 44.41 398 GLU C CA 1
ATOM 11780 C C . GLU C 1 398 ? 2.907 -56.469 11.048 1.00 45.15 398 GLU C C 1
ATOM 11781 O O . GLU C 1 398 ? 2.516 -56.286 12.207 1.00 46.06 398 GLU C O 1
ATOM 11787 N N . ASN C 1 399 ? 4.173 -56.309 10.685 1.00 43.13 399 ASN C N 1
ATOM 11788 C CA . ASN C 1 399 ? 5.189 -55.931 11.671 1.00 46.64 399 ASN C CA 1
ATOM 11789 C C . ASN C 1 399 ? 5.423 -54.424 11.818 1.00 46.69 399 ASN C C 1
ATOM 11790 O O . ASN C 1 399 ? 6.487 -54.005 12.270 1.00 48.29 399 ASN C O 1
ATOM 11795 N N . GLY C 1 400 ? 4.438 -53.617 11.435 1.00 46.75 400 GLY C N 1
ATOM 11796 C CA . GLY C 1 400 ? 4.476 -52.181 11.698 1.00 47.75 400 GLY C CA 1
ATOM 11797 C C . GLY C 1 400 ? 5.610 -51.417 11.034 1.00 48.47 400 GLY C C 1
ATOM 11798 O O . GLY C 1 400 ? 6.006 -50.340 11.499 1.00 47.67 400 GLY C O 1
ATOM 11799 N N . VAL C 1 401 ? 6.123 -51.971 9.938 1.00 48.52 401 VAL C N 1
ATOM 11800 C CA . VAL C 1 401 ? 7.171 -51.331 9.149 1.00 46.40 401 VAL C CA 1
ATOM 11801 C C . VAL C 1 401 ? 6.577 -50.432 8.079 1.00 46.83 401 VAL C C 1
ATOM 11802 O O . VAL C 1 401 ? 7.068 -49.333 7.864 1.00 51.29 401 VAL C O 1
ATOM 11806 N N . LEU C 1 402 ? 5.528 -50.877 7.402 1.00 47.24 402 LEU C N 1
ATOM 11807 C CA . LEU C 1 402 ? 4.894 -50.048 6.374 1.00 47.25 402 LEU C CA 1
ATOM 11808 C C . LEU C 1 402 ? 3.510 -49.677 6.853 1.00 47.25 402 LEU C C 1
ATOM 11809 O O . LEU C 1 402 ? 2.896 -50.426 7.618 1.00 45.83 402 LEU C O 1
ATOM 11814 N N . SER C 1 403 ? 3.018 -48.551 6.347 1.00 47.81 403 SER C N 1
ATOM 11815 C CA . SER C 1 403 ? 1.652 -48.128 6.603 1.00 49.35 403 SER C CA 1
ATOM 11816 C C . SER C 1 403 ? 0.949 -47.717 5.309 1.00 47.31 403 SER C C 1
ATOM 11817 O O . SER C 1 403 ? 1.363 -46.769 4.658 1.00 47.53 403 SER C O 1
ATOM 11820 N N . GLY C 1 404 ? -0.107 -48.436 4.931 1.00 47.49 404 GLY C N 1
ATOM 11821 C CA . GLY C 1 404 ? -0.838 -48.154 3.694 1.00 46.66 404 GLY C CA 1
ATOM 11822 C C . GLY C 1 404 ? 0.036 -48.298 2.461 1.00 48.91 404 GLY C C 1
ATOM 11823 O O . GLY C 1 404 ? 0.966 -49.109 2.445 1.00 48.65 404 GLY C O 1
ATOM 11824 N N . ASN C 1 405 ? -0.255 -47.497 1.438 1.00 48.94 405 ASN C N 1
ATOM 11825 C CA . ASN C 1 405 ? 0.498 -47.489 0.184 1.00 47.38 405 ASN C CA 1
ATOM 11826 C C . ASN C 1 405 ? 1.708 -46.563 0.290 1.00 46.38 405 ASN C C 1
ATOM 11827 O O . ASN C 1 405 ? 1.871 -45.634 -0.503 1.00 45.72 405 ASN C O 1
ATOM 11832 N N . GLN C 1 406 ? 2.535 -46.806 1.303 1.00 45.84 406 GLN C N 1
ATOM 11833 C CA . GLN C 1 406 ? 3.711 -45.988 1.613 1.00 44.47 406 GLN C CA 1
ATOM 11834 C C . GLN C 1 406 ? 4.770 -45.839 0.513 1.00 46.73 406 GLN C C 1
ATOM 11835 O O . GLN C 1 406 ? 5.229 -46.826 -0.077 1.00 46.12 406 GLN C O 1
ATOM 11841 N N . THR C 1 407 ? 5.197 -44.600 0.271 1.00 47.72 407 THR C N 1
ATOM 11842 C CA . THR C 1 407 ? 6.245 -44.327 -0.711 1.00 47.84 407 THR C CA 1
ATOM 11843 C C . THR C 1 407 ? 7.584 -44.593 -0.061 1.00 49.63 407 THR C C 1
ATOM 11844 O O . THR C 1 407 ? 7.809 -44.214 1.093 1.00 49.94 407 THR C O 1
ATOM 11848 N N . LEU C 1 408 ? 8.447 -45.269 -0.817 1.00 49.84 408 LEU C N 1
ATOM 11849 C CA . LEU C 1 408 ? 9.836 -45.490 -0.450 1.00 49.58 408 LEU C CA 1
ATOM 11850 C C . LEU C 1 408 ? 10.717 -44.999 -1.611 1.00 49.79 408 LEU C C 1
ATOM 11851 O O . LEU C 1 408 ? 10.218 -44.738 -2.709 1.00 50.29 408 LEU C O 1
ATOM 11856 N N . THR C 1 409 ? 12.018 -44.870 -1.374 1.00 46.32 409 THR C N 1
ATOM 11857 C CA . THR C 1 409 ? 12.927 -44.481 -2.447 1.00 47.10 409 THR C CA 1
ATOM 11858 C C . THR C 1 409 ? 13.458 -45.732 -3.149 1.00 45.25 409 THR C C 1
ATOM 11859 O O . THR C 1 409 ? 14.191 -46.534 -2.548 1.00 44.55 409 THR C O 1
ATOM 11863 N N . ASP C 1 410 ? 13.105 -45.881 -4.421 1.00 44.04 410 ASP C N 1
ATOM 11864 C CA . ASP C 1 410 ? 13.747 -46.906 -5.246 1.00 44.90 410 ASP C CA 1
ATOM 11865 C C . ASP C 1 410 ? 15.198 -46.520 -5.496 1.00 44.12 410 ASP C C 1
ATOM 11866 O O . ASP C 1 410 ? 15.469 -45.485 -6.099 1.00 43.32 410 ASP C O 1
ATOM 11871 N N . GLN C 1 411 ? 16.135 -47.325 -5.009 1.00 45.18 411 GLN C N 1
ATOM 11872 C CA . GLN C 1 411 ? 17.557 -46.973 -5.084 1.00 45.92 411 GLN C CA 1
ATOM 11873 C C . GLN C 1 411 ? 18.399 -48.236 -4.930 1.00 47.50 411 GLN C C 1
ATOM 11874 O O . GLN C 1 411 ? 17.922 -49.214 -4.356 1.00 47.94 411 GLN C O 1
ATOM 11880 N N . PRO C 1 412 ? 19.645 -48.242 -5.445 1.00 47.24 412 PRO C N 1
ATOM 11881 C CA . PRO C 1 412 ? 20.450 -49.425 -5.168 1.00 47.45 412 PRO C CA 1
ATOM 11882 C C . PRO C 1 412 ? 20.642 -49.552 -3.666 1.00 48.82 412 PRO C C 1
ATOM 11883 O O . PRO C 1 412 ? 20.845 -48.554 -2.970 1.00 48.38 412 PRO C O 1
ATOM 11887 N N . ILE C 1 413 ? 20.557 -50.781 -3.172 1.00 50.09 413 ILE C N 1
ATOM 11888 C CA . ILE C 1 413 ? 20.704 -51.031 -1.747 1.00 49.67 413 ILE C CA 1
ATOM 11889 C C . ILE C 1 413 ? 22.081 -51.611 -1.490 1.00 49.29 413 ILE C C 1
ATOM 11890 O O . ILE C 1 413 ? 22.389 -52.726 -1.917 1.00 49.33 413 ILE C O 1
ATOM 11895 N N . VAL C 1 414 ? 22.894 -50.841 -0.778 1.00 49.17 414 VAL C N 1
ATOM 11896 C CA . VAL C 1 414 ? 24.299 -51.192 -0.560 1.00 50.71 414 VAL C CA 1
ATOM 11897 C C . VAL C 1 414 ? 24.580 -51.452 0.912 1.00 50.21 414 VAL C C 1
ATOM 11898 O O . VAL C 1 414 ? 24.447 -50.552 1.735 1.00 50.81 414 VAL C O 1
ATOM 11902 N N . PHE C 1 415 ? 24.966 -52.680 1.234 1.00 54.26 415 PHE C N 1
ATOM 11903 C CA . PHE C 1 415 ? 25.431 -53.028 2.574 1.00 56.42 415 PHE C CA 1
ATOM 11904 C C . PHE C 1 415 ? 26.933 -53.233 2.467 1.00 59.31 415 PHE C C 1
ATOM 11905 O O . PHE C 1 415 ? 27.439 -53.699 1.439 1.00 58.35 415 PHE C O 1
ATOM 11913 N N . GLN C 1 416 ? 27.618 -52.871 3.547 1.00 61.66 416 GLN C N 1
ATOM 11914 C CA . GLN C 1 416 ? 29.071 -52.930 3.686 1.00 63.13 416 GLN C CA 1
ATOM 11915 C C . GLN C 1 416 ? 29.595 -54.340 3.435 1.00 65.16 416 GLN C C 1
ATOM 11916 O O . GLN C 1 416 ? 29.113 -55.304 4.025 1.00 65.78 416 GLN C O 1
ATOM 11922 N N . GLY C 1 417 ? 30.564 -54.453 2.533 1.00 66.38 417 GLY C N 1
ATOM 11923 C CA . GLY C 1 417 ? 31.189 -55.733 2.217 1.00 68.37 417 GLY C CA 1
ATOM 11924 C C . GLY C 1 417 ? 30.396 -56.668 1.319 1.00 69.83 417 GLY C C 1
ATOM 11925 O O . GLY C 1 417 ? 30.583 -57.892 1.383 1.00 71.34 417 GLY C O 1
ATOM 11926 N N . SER C 1 418 ? 29.512 -56.113 0.491 1.00 67.95 418 SER C N 1
ATOM 11927 C CA . SER C 1 418 ? 28.746 -56.921 -0.463 1.00 67.05 418 SER C CA 1
ATOM 11928 C C . SER C 1 418 ? 28.217 -56.118 -1.642 1.00 65.71 418 SER C C 1
ATOM 11929 O O . SER C 1 418 ? 28.025 -54.910 -1.543 1.00 65.47 418 SER C O 1
ATOM 11932 N N . ALA C 1 419 ? 27.999 -56.795 -2.765 1.00 62.97 419 ALA C N 1
ATOM 11933 C CA . ALA C 1 419 ? 27.578 -56.111 -3.981 1.00 60.03 419 ALA C CA 1
ATOM 11934 C C . ALA C 1 419 ? 26.239 -55.399 -3.811 1.00 57.59 419 ALA C C 1
ATOM 11935 O O . ALA C 1 419 ? 25.344 -55.909 -3.137 1.00 56.91 419 ALA C O 1
ATOM 11937 N N . PRO C 1 420 ? 26.092 -54.227 -4.451 1.00 56.98 420 PRO C N 1
ATOM 11938 C CA . PRO C 1 420 ? 24.835 -53.478 -4.536 1.00 56.35 420 PRO C CA 1
ATOM 11939 C C . PRO C 1 420 ? 23.718 -54.374 -5.048 1.00 55.08 420 PRO C C 1
ATOM 11940 O O . PRO C 1 420 ? 23.972 -55.208 -5.922 1.00 52.95 420 PRO C O 1
ATOM 11944 N N . ILE C 1 421 ? 22.500 -54.188 -4.538 1.00 52.65 421 ILE C N 1
ATOM 11945 C CA . ILE C 1 421 ? 21.344 -54.911 -5.057 1.00 51.88 421 ILE C CA 1
ATOM 11946 C C . ILE C 1 421 ? 20.464 -54.023 -5.938 1.00 52.66 421 ILE C C 1
ATOM 11947 O O . ILE C 1 421 ? 20.081 -52.921 -5.530 1.00 53.71 421 ILE C O 1
ATOM 11952 N N . TYR C 1 422 ? 20.165 -54.500 -7.145 1.00 50.35 422 TYR C N 1
ATOM 11953 C CA . TYR C 1 422 ? 19.420 -53.734 -8.142 1.00 50.64 422 TYR C CA 1
ATOM 11954 C C . TYR C 1 422 ? 18.115 -54.445 -8.480 1.00 48.06 422 TYR C C 1
ATOM 11955 O O . TYR C 1 422 ? 17.979 -55.638 -8.221 1.00 44.79 422 TYR C O 1
ATOM 11964 N N . SER C 1 423 ? 17.172 -53.715 -9.070 1.00 48.07 423 SER C N 1
ATOM 11965 C CA . SER C 1 423 ? 16.038 -54.328 -9.777 1.00 47.37 423 SER C CA 1
ATOM 11966 C C . SER C 1 423 ? 16.440 -54.667 -11.213 1.00 48.17 423 SER C C 1
ATOM 11967 O O . SER C 1 423 ? 17.583 -54.449 -11.617 1.00 46.56 423 SER C O 1
ATOM 11970 N N . TRP C 1 424 ? 15.495 -55.173 -12.001 1.00 49.86 424 TRP C N 1
ATOM 11971 C CA . TRP C 1 424 ? 15.822 -55.592 -13.369 1.00 50.91 424 TRP C CA 1
ATOM 11972 C C . TRP C 1 424 ? 16.252 -54.406 -14.239 1.00 51.20 424 TRP C C 1
ATOM 11973 O O . TRP C 1 424 ? 17.015 -54.573 -15.193 1.00 50.58 424 TRP C O 1
ATOM 11984 N N . TYR C 1 425 ? 15.790 -53.211 -13.883 1.00 50.41 425 TYR C N 1
ATOM 11985 C CA . TYR C 1 425 ? 16.127 -51.995 -14.612 1.00 50.51 425 TYR C CA 1
ATOM 11986 C C . TYR C 1 425 ? 17.418 -51.269 -14.189 1.00 51.08 425 TYR C C 1
ATOM 11987 O O . TYR C 1 425 ? 17.749 -50.224 -14.744 1.00 51.36 425 TYR C O 1
ATOM 11996 N N . LYS C 1 426 ? 18.159 -51.818 -13.232 1.00 52.74 426 LYS C N 1
ATOM 11997 C CA . LYS C 1 426 ? 19.470 -51.279 -12.836 1.00 55.12 426 LYS C CA 1
ATOM 11998 C C . LYS C 1 426 ? 19.450 -49.785 -12.532 1.00 55.55 426 LYS C C 1
ATOM 11999 O O . LYS C 1 426 ? 18.673 -49.320 -11.686 1.00 56.04 426 LYS C O 1
ATOM 12005 N N . LEU C 1 427 ? 20.286 -49.052 -13.270 1.00 55.25 427 LEU C N 1
ATOM 12006 C CA . LEU C 1 427 ? 20.499 -47.621 -13.081 1.00 55.86 427 LEU C CA 1
ATOM 12007 C C . LEU C 1 427 ? 19.730 -46.767 -14.083 1.00 58.22 427 LEU C C 1
ATOM 12008 O O . LEU C 1 427 ? 19.764 -45.534 -14.019 1.00 59.45 427 LEU C O 1
ATOM 12013 N N . ALA C 1 428 ? 19.009 -47.433 -14.981 1.00 59.69 428 ALA C N 1
ATOM 12014 C CA . ALA C 1 428 ? 18.338 -46.796 -16.118 1.00 61.07 428 ALA C CA 1
ATOM 12015 C C . ALA C 1 428 ? 17.494 -45.563 -15.823 1.00 61.44 428 ALA C C 1
ATOM 12016 O O . ALA C 1 428 ? 17.514 -44.625 -16.619 1.00 61.41 428 ALA C O 1
ATOM 12018 N N . TYR C 1 429 ? 16.730 -45.584 -14.728 1.00 59.94 429 TYR C N 1
ATOM 12019 C CA . TYR C 1 429 ? 15.952 -44.423 -14.294 1.00 59.17 429 TYR C CA 1
ATOM 12020 C C . TYR C 1 429 ? 16.469 -43.772 -13.015 1.00 57.68 429 TYR C C 1
ATOM 12021 O O . TYR C 1 429 ? 15.731 -43.081 -12.319 1.00 58.64 429 TYR C O 1
ATOM 12030 N N . GLY C 1 430 ? 17.744 -43.984 -12.715 1.00 56.35 430 GLY C N 1
ATOM 12031 C CA . GLY C 1 430 ? 18.347 -43.405 -11.520 1.00 56.23 430 GLY C CA 1
ATOM 12032 C C . GLY C 1 430 ? 17.538 -43.813 -10.310 1.00 55.94 430 GLY C C 1
ATOM 12033 O O . GLY C 1 430 ? 17.039 -44.941 -10.238 1.00 54.72 430 GLY C O 1
ATOM 12034 N N . SER C 1 431 ? 17.394 -42.893 -9.365 1.00 54.24 431 SER C N 1
ATOM 12035 C CA . SER C 1 431 ? 16.667 -43.203 -8.142 1.00 53.54 431 SER C CA 1
ATOM 12036 C C . SER C 1 431 ? 15.360 -42.429 -8.122 1.00 54.43 431 SER C C 1
ATOM 12037 O O . SER C 1 431 ? 15.256 -41.365 -8.736 1.00 58.71 431 SER C O 1
ATOM 12040 N N . PHE C 1 432 ? 14.343 -42.959 -7.459 1.00 49.54 432 PHE C N 1
ATOM 12041 C CA . PHE C 1 432 ? 13.058 -42.305 -7.573 1.00 51.57 432 PHE C CA 1
ATOM 12042 C C . PHE C 1 432 ? 12.066 -42.840 -6.547 1.00 51.30 432 PHE C C 1
ATOM 12043 O O . PHE C 1 432 ? 12.203 -43.979 -6.092 1.00 51.53 432 PHE C O 1
ATOM 12051 N N . PRO C 1 433 ? 11.083 -42.007 -6.165 1.00 51.04 433 PRO C N 1
ATOM 12052 C CA . PRO C 1 433 ? 10.113 -42.438 -5.162 1.00 49.14 433 PRO C CA 1
ATOM 12053 C C . PRO C 1 433 ? 9.199 -43.501 -5.765 1.00 48.99 433 PRO C C 1
ATOM 12054 O O . PRO C 1 433 ? 8.983 -43.507 -6.980 1.00 47.76 433 PRO C O 1
ATOM 12058 N N . ILE C 1 434 ? 8.650 -44.376 -4.927 1.00 48.03 434 ILE C N 1
ATOM 12059 C CA . ILE C 1 434 ? 7.824 -45.465 -5.430 1.00 49.39 434 ILE C CA 1
ATOM 12060 C C . ILE C 1 434 ? 6.868 -45.967 -4.350 1.00 50.18 434 ILE C C 1
ATOM 12061 O O . ILE C 1 434 ? 7.281 -46.202 -3.211 1.00 50.22 434 ILE C O 1
ATOM 12066 N N . THR C 1 435 ? 5.590 -46.089 -4.697 1.00 49.35 435 THR C N 1
ATOM 12067 C CA . THR C 1 435 ? 4.608 -46.678 -3.791 1.00 49.53 435 THR C CA 1
ATOM 12068 C C . THR C 1 435 ? 4.621 -48.214 -3.833 1.00 49.11 435 THR C C 1
ATOM 12069 O O . THR C 1 435 ? 5.221 -48.834 -4.728 1.00 46.13 435 THR C O 1
ATOM 12073 N N . ALA C 1 436 ? 3.929 -48.805 -2.856 1.00 47.57 436 ALA C N 1
ATOM 12074 C CA . ALA C 1 436 ? 3.707 -50.250 -2.782 1.00 47.12 436 ALA C CA 1
ATOM 12075 C C . ALA C 1 436 ? 3.047 -50.811 -4.040 1.00 45.96 436 ALA C C 1
ATOM 12076 O O . ALA C 1 436 ? 3.518 -51.800 -4.590 1.00 47.58 436 ALA C O 1
ATOM 12078 N N . VAL C 1 437 ? 1.982 -50.165 -4.508 1.00 45.23 437 VAL C N 1
ATOM 12079 C CA . VAL C 1 437 ? 1.324 -50.531 -5.762 1.00 45.23 437 VAL C CA 1
ATOM 12080 C C . VAL C 1 437 ? 2.345 -50.590 -6.896 1.00 46.52 437 VAL C C 1
ATOM 12081 O O . VAL C 1 437 ? 2.345 -51.514 -7.723 1.00 45.58 437 VAL C O 1
ATOM 12085 N N . GLU C 1 438 ? 3.231 -49.600 -6.904 1.00 45.79 438 GLU C N 1
ATOM 12086 C CA . GLU C 1 438 ? 4.199 -49.426 -7.971 1.00 45.91 438 GLU C CA 1
ATOM 12087 C C . GLU C 1 438 ? 5.319 -50.455 -7.833 1.00 46.41 438 GLU C C 1
ATOM 12088 O O . GLU C 1 438 ? 5.759 -51.044 -8.833 1.00 46.30 438 GLU C O 1
ATOM 12094 N N . ALA C 1 439 ? 5.760 -50.689 -6.598 1.00 45.67 439 ALA C N 1
ATOM 12095 C CA . ALA C 1 439 ? 6.717 -51.761 -6.325 1.00 45.17 439 ALA C CA 1
ATOM 12096 C C . ALA C 1 439 ? 6.260 -53.070 -6.984 1.00 45.23 439 ALA C C 1
ATOM 12097 O O . ALA C 1 439 ? 7.026 -53.776 -7.632 1.00 46.37 439 ALA C O 1
ATOM 12099 N N . LEU C 1 440 ? 4.998 -53.419 -6.809 1.00 45.61 440 LEU C N 1
ATOM 12100 C CA . LEU C 1 440 ? 4.488 -54.621 -7.451 1.00 46.02 440 LEU C CA 1
ATOM 12101 C C . LEU C 1 440 ? 4.456 -54.490 -8.984 1.00 45.60 440 LEU C C 1
ATOM 12102 O O . LEU C 1 440 ? 4.798 -55.433 -9.702 1.00 41.42 440 LEU C O 1
ATOM 12107 N N . GLU C 1 441 ? 4.079 -53.311 -9.473 1.00 45.69 441 GLU C N 1
ATOM 12108 C CA . GLU C 1 441 ? 3.927 -53.082 -10.907 1.00 45.72 441 GLU C CA 1
ATOM 12109 C C . GLU C 1 441 ? 5.247 -53.231 -11.636 1.00 46.41 441 GLU C C 1
ATOM 12110 O O . GLU C 1 441 ? 5.285 -53.882 -12.686 1.00 46.40 441 GLU C O 1
ATOM 12116 N N . TYR C 1 442 ? 6.290 -52.622 -11.063 1.00 46.60 442 TYR C N 1
ATOM 12117 C CA . TYR C 1 442 ? 7.666 -52.619 -11.581 1.00 44.97 442 TYR C CA 1
ATOM 12118 C C . TYR C 1 442 ? 8.554 -53.759 -11.088 1.00 42.71 442 TYR C C 1
ATOM 12119 O O . TYR C 1 442 ? 9.694 -53.886 -11.559 1.00 40.77 442 TYR C O 1
ATOM 12128 N N . SER C 1 443 ? 8.061 -54.533 -10.122 1.00 39.76 443 SER C N 1
ATOM 12129 C CA . SER C 1 443 ? 8.827 -55.607 -9.475 1.00 40.50 443 SER C CA 1
ATOM 12130 C C . SER C 1 443 ? 10.092 -55.085 -8.797 1.00 41.31 443 SER C C 1
ATOM 12131 O O . SER C 1 443 ? 11.171 -55.654 -8.955 1.00 43.35 443 SER C O 1
ATOM 12134 N N . SER C 1 444 ? 9.947 -53.991 -8.058 1.00 40.89 444 SER C N 1
ATOM 12135 C CA . SER C 1 444 ? 11.043 -53.360 -7.332 1.00 43.11 444 SER C CA 1
ATOM 12136 C C . SER C 1 444 ? 11.717 -54.285 -6.314 1.00 42.12 444 SER C C 1
ATOM 12137 O O . SER C 1 444 ? 11.058 -54.825 -5.433 1.00 42.14 444 SER C O 1
ATOM 12140 N N . ASN C 1 445 ? 13.030 -54.461 -6.404 1.00 43.37 445 ASN C N 1
ATOM 12141 C CA . ASN C 1 445 ? 13.773 -55.109 -5.313 1.00 44.74 445 ASN C CA 1
ATOM 12142 C C . ASN C 1 445 ? 14.131 -54.148 -4.174 1.00 46.20 445 ASN C C 1
ATOM 12143 O O . ASN C 1 445 ? 14.377 -54.585 -3.042 1.00 47.16 445 ASN C O 1
ATOM 12148 N N . ALA C 1 446 ? 14.191 -52.852 -4.477 1.00 44.62 446 ALA C N 1
ATOM 12149 C CA . ALA C 1 446 ? 14.445 -51.850 -3.443 1.00 46.15 446 ALA C CA 1
ATOM 12150 C C . ALA C 1 446 ? 13.324 -51.785 -2.390 1.00 45.56 446 ALA C C 1
ATOM 12151 O O . ALA C 1 446 ? 13.595 -51.752 -1.190 1.00 43.60 446 ALA C O 1
ATOM 12153 N N . TYR C 1 447 ? 12.075 -51.748 -2.843 1.00 44.43 447 TYR C N 1
ATOM 12154 C CA . TYR C 1 447 ? 10.937 -51.700 -1.920 1.00 46.01 447 TYR C CA 1
ATOM 12155 C C . TYR C 1 447 ? 10.914 -52.884 -0.941 1.00 46.32 447 TYR C C 1
ATOM 12156 O O . TYR C 1 447 ? 10.732 -52.672 0.265 1.00 45.85 447 TYR C O 1
ATOM 12165 N N . VAL C 1 448 ? 11.086 -54.116 -1.434 1.00 43.68 448 VAL C N 1
ATOM 12166 C CA . VAL C 1 448 ? 10.978 -55.288 -0.547 1.00 41.78 448 VAL C CA 1
ATOM 12167 C C . VAL C 1 448 ? 12.206 -55.533 0.340 1.00 43.16 448 VAL C C 1
ATOM 12168 O O . VAL C 1 448 ? 12.082 -56.104 1.424 1.00 41.45 448 VAL C O 1
ATOM 12172 N N . VAL C 1 449 ? 13.376 -55.091 -0.122 1.00 42.01 449 VAL C N 1
ATOM 12173 C CA . VAL C 1 449 ? 14.602 -55.171 0.662 1.00 43.25 449 VAL C CA 1
ATOM 12174 C C . VAL C 1 449 ? 14.621 -54.162 1.816 1.00 43.33 449 VAL C C 1
ATOM 12175 O O . VAL C 1 449 ? 15.070 -54.475 2.921 1.00 44.10 449 VAL C O 1
ATOM 12179 N N . GLN C 1 450 ? 14.137 -52.950 1.568 1.00 43.34 450 GLN C N 1
ATOM 12180 C CA . GLN C 1 450 ? 14.004 -51.969 2.648 1.00 46.06 450 GLN C CA 1
ATOM 12181 C C . GLN C 1 450 ? 12.937 -52.369 3.680 1.00 47.29 450 GLN C C 1
ATOM 12182 O O . GLN C 1 450 ? 13.130 -52.186 4.885 1.00 48.09 450 GLN C O 1
ATOM 12188 N N . THR C 1 451 ? 11.838 -52.951 3.201 1.00 46.51 451 THR C N 1
ATOM 12189 C CA . THR C 1 451 ? 10.824 -53.542 4.065 1.00 45.34 451 THR C CA 1
ATOM 12190 C C . THR C 1 451 ? 11.411 -54.572 5.029 1.00 45.31 451 THR C C 1
ATOM 12191 O O . THR C 1 451 ? 11.133 -54.536 6.225 1.00 46.67 451 THR C O 1
ATOM 12195 N N . ALA C 1 452 ? 12.203 -55.506 4.519 1.00 44.84 452 ALA C N 1
ATOM 12196 C CA . ALA C 1 452 ? 12.744 -56.564 5.362 1.00 45.40 452 ALA C CA 1
ATOM 12197 C C . ALA C 1 452 ? 13.788 -56.018 6.330 1.00 46.62 452 ALA C C 1
ATOM 12198 O O . ALA C 1 452 ? 13.957 -56.528 7.429 1.00 47.51 452 ALA C O 1
ATOM 12200 N N . LEU C 1 453 ? 14.519 -54.991 5.915 1.00 49.60 453 LEU C N 1
ATOM 12201 C CA . LEU C 1 453 ? 15.463 -54.337 6.824 1.00 51.14 453 LEU C CA 1
ATOM 12202 C C . LEU C 1 453 ? 14.682 -53.783 8.025 1.00 49.66 453 LEU C C 1
ATOM 12203 O O . LEU C 1 453 ? 15.066 -53.984 9.179 1.00 48.33 453 LEU C O 1
ATOM 12208 N N . GLY C 1 454 ? 13.563 -53.125 7.738 1.00 49.43 454 GLY C N 1
ATOM 12209 C CA . GLY C 1 454 ? 12.607 -52.695 8.755 1.00 50.81 454 GLY C CA 1
ATOM 12210 C C . GLY C 1 454 ? 12.133 -53.776 9.717 1.00 50.86 454 GLY C C 1
ATOM 12211 O O . GLY C 1 454 ? 12.126 -53.577 10.935 1.00 50.98 454 GLY C O 1
ATOM 12212 N N . ILE C 1 455 ? 11.752 -54.933 9.186 1.00 49.46 455 ILE C N 1
ATOM 12213 C CA . ILE C 1 455 ? 11.270 -56.008 10.041 1.00 48.76 455 ILE C CA 1
ATOM 12214 C C . ILE C 1 455 ? 12.402 -56.440 10.966 1.00 49.69 455 ILE C C 1
ATOM 12215 O O . ILE C 1 455 ? 12.185 -56.956 12.065 1.00 51.63 455 ILE C O 1
ATOM 12220 N N . MET C 1 456 ? 13.624 -56.214 10.519 1.00 48.96 456 MET C N 1
ATOM 12221 C CA . MET C 1 456 ? 14.780 -56.504 11.347 1.00 51.27 456 MET C CA 1
ATOM 12222 C C . MET C 1 456 ? 15.050 -55.380 12.363 1.00 51.97 456 MET C C 1
ATOM 12223 O O . MET C 1 456 ? 15.929 -55.513 13.210 1.00 50.22 456 MET C O 1
ATOM 12228 N N . GLY C 1 457 ? 14.266 -54.301 12.292 1.00 53.14 457 GLY C N 1
ATOM 12229 C CA . GLY C 1 457 ? 14.379 -53.167 13.210 1.00 56.00 457 GLY C CA 1
ATOM 12230 C C . GLY C 1 457 ? 15.367 -52.101 12.762 1.00 58.86 457 GLY C C 1
ATOM 12231 O O . GLY C 1 457 ? 16.002 -51.425 13.576 1.00 58.71 457 GLY C O 1
ATOM 12232 N N . GLN C 1 458 ? 15.496 -51.935 11.451 1.00 59.72 458 GLN C N 1
ATOM 12233 C CA . GLN C 1 458 ? 16.551 -51.090 10.913 1.00 59.10 458 GLN C CA 1
ATOM 12234 C C . GLN C 1 458 ? 16.071 -50.187 9.786 1.00 57.58 458 GLN C C 1
ATOM 12235 O O . GLN C 1 458 ? 15.162 -50.538 9.028 1.00 55.52 458 GLN C O 1
ATOM 12241 N N . THR C 1 459 ? 16.692 -49.017 9.685 1.00 55.80 459 THR C N 1
ATOM 12242 C CA . THR C 1 459 ? 16.386 -48.077 8.612 1.00 55.23 459 THR C CA 1
ATOM 12243 C C . THR C 1 459 ? 17.556 -48.089 7.630 1.00 53.62 459 THR C C 1
ATOM 12244 O O . THR C 1 459 ? 18.710 -48.206 8.048 1.00 53.05 459 THR C O 1
ATOM 12248 N N . TYR C 1 460 ? 17.278 -47.989 6.333 1.00 52.02 460 TYR C N 1
ATOM 12249 C CA . TYR C 1 460 ? 18.359 -48.102 5.356 1.00 53.74 460 TYR C CA 1
ATOM 12250 C C . TYR C 1 460 ? 19.197 -46.833 5.252 1.00 53.56 460 TYR C C 1
ATOM 12251 O O . TYR C 1 460 ? 18.668 -45.759 4.961 1.00 53.35 460 TYR C O 1
ATOM 12260 N N . GLN C 1 461 ? 20.497 -46.967 5.504 1.00 53.07 461 GLN C N 1
ATOM 12261 C CA . GLN C 1 461 ? 21.455 -45.918 5.159 1.00 54.29 461 GLN C CA 1
ATOM 12262 C C . GLN C 1 461 ? 22.551 -46.522 4.289 1.00 51.47 461 GLN C C 1
ATOM 12263 O O . GLN C 1 461 ? 23.094 -47.584 4.615 1.00 50.39 461 GLN C O 1
ATOM 12269 N N . PRO C 1 462 ? 22.881 -45.848 3.181 1.00 48.85 462 PRO C N 1
ATOM 12270 C CA . PRO C 1 462 ? 23.878 -46.460 2.318 1.00 49.94 462 PRO C CA 1
ATOM 12271 C C . PRO C 1 462 ? 25.159 -46.778 3.089 1.00 50.55 462 PRO C C 1
ATOM 12272 O O . PRO C 1 462 ? 25.562 -46.040 3.991 1.00 49.62 462 PRO C O 1
ATOM 12276 N N . ASN C 1 463 ? 25.759 -47.911 2.753 1.00 50.74 463 ASN C N 1
ATOM 12277 C CA . ASN C 1 463 ? 27.046 -48.322 3.307 1.00 54.71 463 ASN C CA 1
ATOM 12278 C C . ASN C 1 463 ? 27.040 -48.882 4.729 1.00 55.68 463 ASN C C 1
ATOM 12279 O O . ASN C 1 463 ? 28.085 -49.291 5.230 1.00 55.39 463 ASN C O 1
ATOM 12284 N N . MET C 1 464 ? 25.878 -48.906 5.373 1.00 56.64 464 MET C N 1
ATOM 12285 C CA . MET C 1 464 ? 25.787 -49.404 6.738 1.00 59.17 464 MET C CA 1
ATOM 12286 C C . MET C 1 464 ? 26.452 -50.765 6.963 1.00 61.02 464 MET C C 1
ATOM 12287 O O . MET C 1 464 ? 26.318 -51.705 6.167 1.00 61.12 464 MET C O 1
ATOM 12292 N N . PHE C 1 465 ? 27.188 -50.871 8.063 1.00 62.05 465 PHE C N 1
ATOM 12293 C CA . PHE C 1 465 ? 27.430 -52.182 8.657 1.00 64.86 465 PHE C CA 1
ATOM 12294 C C . PHE C 1 465 ? 26.100 -52.590 9.302 1.00 66.57 465 PHE C C 1
ATOM 12295 O O . PHE C 1 465 ? 25.450 -51.770 9.954 1.00 69.35 465 PHE C O 1
ATOM 12303 N N . VAL C 1 466 ? 25.661 -53.828 9.106 1.00 67.41 466 VAL C N 1
ATOM 12304 C CA . VAL C 1 466 ? 24.356 -54.219 9.646 1.00 69.83 466 VAL C CA 1
ATOM 12305 C C . VAL C 1 466 ? 24.446 -55.148 10.860 1.00 71.12 466 VAL C C 1
ATOM 12306 O O . VAL C 1 466 ? 25.160 -56.153 10.847 1.00 71.69 466 VAL C O 1
ATOM 12310 N N . GLY C 1 467 ? 23.722 -54.801 11.918 1.00 72.99 467 GLY C N 1
ATOM 12311 C CA . GLY C 1 467 ? 23.746 -55.603 13.135 1.00 74.69 467 GLY C CA 1
ATOM 12312 C C . GLY C 1 467 ? 22.845 -56.808 12.955 1.00 74.98 467 GLY C C 1
ATOM 12313 O O . GLY C 1 467 ? 21.711 -56.659 12.498 1.00 76.38 467 GLY C O 1
ATOM 12314 N N . THR C 1 468 ? 23.334 -57.993 13.308 1.00 74.34 468 THR C N 1
ATOM 12315 C CA . THR C 1 468 ? 22.531 -59.197 13.139 1.00 74.86 468 THR C CA 1
ATOM 12316 C C . THR C 1 468 ? 21.934 -59.729 14.438 1.00 73.82 468 THR C C 1
ATOM 12317 O O . THR C 1 468 ? 21.565 -60.902 14.521 1.00 73.79 468 THR C O 1
ATOM 12321 N N . SER C 1 469 ? 21.824 -58.862 15.441 1.00 72.94 469 SER C N 1
ATOM 12322 C CA . SER C 1 469 ? 21.192 -59.233 16.708 1.00 72.32 469 SER C CA 1
ATOM 12323 C C . SER C 1 469 ? 19.765 -59.740 16.497 1.00 71.15 469 SER C C 1
ATOM 12324 O O . SER C 1 469 ? 19.363 -60.744 17.091 1.00 70.00 469 SER C O 1
ATOM 12327 N N . ASN C 1 470 ? 19.026 -59.056 15.625 1.00 68.69 470 ASN C N 1
ATOM 12328 C CA . ASN C 1 470 ? 17.632 -59.369 15.350 1.00 66.89 470 ASN C CA 1
ATOM 12329 C C . ASN C 1 470 ? 17.371 -60.203 14.093 1.00 66.50 470 ASN C C 1
ATOM 12330 O O . ASN C 1 470 ? 16.271 -60.134 13.530 1.00 66.36 470 ASN C O 1
ATOM 12335 N N . LEU C 1 471 ? 18.356 -60.991 13.663 1.00 63.81 471 LEU C N 1
ATOM 12336 C CA . LEU C 1 471 ? 18.230 -61.818 12.461 1.00 62.14 471 LEU C CA 1
ATOM 12337 C C . LEU C 1 471 ? 17.213 -62.954 12.590 1.00 61.14 471 LEU C C 1
ATOM 12338 O O . LEU C 1 471 ? 16.263 -63.030 11.809 1.00 61.33 471 LEU C O 1
ATOM 12343 N N . GLU C 1 472 ? 17.415 -63.833 13.567 1.00 58.87 472 GLU C N 1
ATOM 12344 C CA . GLU C 1 472 ? 16.560 -65.004 13.740 1.00 58.69 472 GLU C CA 1
ATOM 12345 C C . GLU C 1 472 ? 15.094 -64.632 13.915 1.00 57.10 472 GLU C C 1
ATOM 12346 O O . GLU C 1 472 ? 14.197 -65.340 13.454 1.00 58.01 472 GLU C O 1
ATOM 12352 N N . SER C 1 473 ? 14.863 -63.508 14.579 1.00 53.97 473 SER C N 1
ATOM 12353 C CA . SER C 1 473 ? 13.516 -63.078 14.896 1.00 53.06 473 SER C CA 1
ATOM 12354 C C . SER C 1 473 ? 12.838 -62.548 13.636 1.00 51.28 473 SER C C 1
ATOM 12355 O O . SER C 1 473 ? 11.694 -62.884 13.358 1.00 53.53 473 SER C O 1
ATOM 12358 N N . ALA C 1 474 ? 13.570 -61.746 12.871 1.00 50.57 474 ALA C N 1
ATOM 12359 C CA . ALA C 1 474 ? 13.119 -61.174 11.602 1.00 49.75 474 ALA C CA 1
ATOM 12360 C C . ALA C 1 474 ? 12.827 -62.208 10.521 1.00 49.20 474 ALA C C 1
ATOM 12361 O O . ALA C 1 474 ? 11.839 -62.078 9.799 1.00 48.24 474 ALA C O 1
ATOM 12363 N N . MET C 1 475 ? 13.700 -63.205 10.393 1.00 49.39 475 MET C N 1
ATOM 12364 C CA . MET C 1 475 ? 13.488 -64.310 9.451 1.00 49.91 475 MET C CA 1
ATOM 12365 C C . MET C 1 475 ? 12.254 -65.113 9.847 1.00 49.78 475 MET C C 1
ATOM 12366 O O . MET C 1 475 ? 11.424 -65.440 8.998 1.00 52.74 475 MET C O 1
ATOM 12371 N N . GLY C 1 476 ? 12.133 -65.430 11.134 1.00 49.61 476 GLY C N 1
ATOM 12372 C CA . GLY C 1 476 ? 10.901 -66.003 11.677 1.00 47.60 476 GLY C CA 1
ATOM 12373 C C . GLY C 1 476 ? 9.664 -65.219 11.259 1.00 47.15 476 GLY C C 1
ATOM 12374 O O . GLY C 1 476 ? 8.671 -65.795 10.822 1.00 47.85 476 GLY C O 1
ATOM 12375 N N . LYS C 1 477 ? 9.709 -63.900 11.384 1.00 46.09 477 LYS C N 1
ATOM 12376 C CA . LYS C 1 477 ? 8.544 -63.080 11.056 1.00 49.44 477 LYS C CA 1
ATOM 12377 C C . LYS C 1 477 ? 8.215 -63.055 9.564 1.00 48.59 477 LYS C C 1
ATOM 12378 O O . LYS C 1 477 ? 7.048 -62.981 9.179 1.00 48.19 477 LYS C O 1
ATOM 12384 N N . LEU C 1 478 ? 9.252 -63.090 8.732 1.00 47.05 478 LEU C N 1
ATOM 12385 C CA . LEU C 1 478 ? 9.058 -63.114 7.292 1.00 45.69 478 LEU C CA 1
ATOM 12386 C C . LEU C 1 478 ? 8.440 -64.452 6.908 1.00 42.95 478 LEU C C 1
ATOM 12387 O O . LEU C 1 478 ? 7.382 -64.484 6.278 1.00 42.20 478 LEU C O 1
ATOM 12392 N N . ARG C 1 479 ? 9.090 -65.543 7.311 1.00 43.89 479 ARG C N 1
ATOM 12393 C CA . ARG C 1 479 ? 8.648 -66.903 6.954 1.00 45.08 479 ARG C CA 1
ATOM 12394 C C . ARG C 1 479 ? 7.269 -67.223 7.518 1.00 46.46 479 ARG C C 1
ATOM 12395 O O . ARG C 1 479 ? 6.544 -68.088 7.007 1.00 48.09 479 ARG C O 1
ATOM 12403 N N . SER C 1 480 ? 6.909 -66.500 8.574 1.00 45.95 480 SER C N 1
ATOM 12404 C CA . SER C 1 480 ? 5.582 -66.618 9.169 1.00 43.94 480 SER C CA 1
ATOM 12405 C C . SER C 1 480 ? 4.489 -65.999 8.298 1.00 40.48 480 SER C C 1
ATOM 12406 O O . SER C 1 480 ? 3.449 -66.609 8.072 1.00 39.72 480 SER C O 1
ATOM 12409 N N . THR C 1 481 ? 4.719 -64.788 7.802 1.00 39.30 481 THR C N 1
ATOM 12410 C CA . THR C 1 481 ? 3.788 -64.184 6.850 1.00 37.82 481 THR C CA 1
ATOM 12411 C C . THR C 1 481 ? 3.710 -65.077 5.612 1.00 37.76 481 THR C C 1
ATOM 12412 O O . THR C 1 481 ? 2.631 -65.372 5.122 1.00 40.83 481 THR C O 1
ATOM 12416 N N . PHE C 1 482 ? 4.855 -65.501 5.086 1.00 39.12 482 PHE C N 1
ATOM 12417 C CA . PHE C 1 482 ? 4.874 -66.352 3.905 1.00 38.31 482 PHE C CA 1
ATOM 12418 C C . PHE C 1 482 ? 4.002 -67.586 4.147 1.00 38.16 482 PHE C C 1
ATOM 12419 O O . PHE C 1 482 ? 3.154 -67.956 3.323 1.00 36.39 482 PHE C O 1
ATOM 12427 N N . GLY C 1 483 ? 4.209 -68.217 5.298 1.00 38.05 483 GLY C N 1
ATOM 12428 C CA . GLY C 1 483 ? 3.363 -69.339 5.724 1.00 38.49 483 GLY C CA 1
ATOM 12429 C C . GLY C 1 483 ? 1.860 -69.112 5.704 1.00 39.71 483 GLY C C 1
ATOM 12430 O O . GLY C 1 483 ? 1.095 -70.048 5.460 1.00 38.89 483 GLY C O 1
ATOM 12431 N N . GLU C 1 484 ? 1.407 -67.884 5.952 1.00 40.57 484 GLU C N 1
ATOM 12432 C CA . GLU C 1 484 ? -0.037 -67.647 5.990 1.00 40.28 484 GLU C CA 1
ATOM 12433 C C . GLU C 1 484 ? -0.613 -67.756 4.588 1.00 40.45 484 GLU C C 1
ATOM 12434 O O . GLU C 1 484 ? -1.826 -67.920 4.417 1.00 39.28 484 GLU C O 1
ATOM 12440 N N . TYR C 1 485 ? 0.264 -67.623 3.593 1.00 39.23 485 TYR C N 1
ATOM 12441 C CA . TYR C 1 485 ? -0.153 -67.672 2.199 1.00 39.17 485 TYR C CA 1
ATOM 12442 C C . TYR C 1 485 ? -0.005 -69.074 1.619 1.00 41.02 485 TYR C C 1
ATOM 12443 O O . TYR C 1 485 ? -0.416 -69.331 0.489 1.00 39.73 485 TYR C O 1
ATOM 12452 N N . GLY C 1 486 ? 0.589 -69.969 2.410 1.00 41.40 486 GLY C N 1
ATOM 12453 C CA . GLY C 1 486 ? 0.896 -71.324 1.976 1.00 41.02 486 GLY C CA 1
ATOM 12454 C C . GLY C 1 486 ? 2.308 -71.493 1.451 1.00 40.45 486 GLY C C 1
ATOM 12455 O O . GLY C 1 486 ? 2.665 -72.558 0.944 1.00 40.14 486 GLY C O 1
ATOM 12456 N N . LEU C 1 487 ? 3.102 -70.433 1.543 1.00 38.42 487 LEU C N 1
ATOM 12457 C CA . LEU C 1 487 ? 4.494 -70.492 1.129 1.00 38.12 487 LEU C CA 1
ATOM 12458 C C . LEU C 1 487 ? 5.374 -70.945 2.291 1.00 39.15 487 LEU C C 1
ATOM 12459 O O . LEU C 1 487 ? 5.710 -70.148 3.166 1.00 37.47 487 LEU C O 1
ATOM 12464 N N . GLY C 1 488 ? 5.753 -72.223 2.292 1.00 40.92 488 GLY C N 1
ATOM 12465 C CA . GLY C 1 488 ? 6.583 -72.794 3.353 1.00 39.78 488 GLY C CA 1
ATOM 12466 C C . GLY C 1 488 ? 5.806 -73.659 4.332 1.00 40.49 488 GLY C C 1
ATOM 12467 O O . GLY C 1 488 ? 6.391 -74.332 5.180 1.00 42.67 488 GLY C O 1
ATOM 12468 N N . SER C 1 489 ? 4.483 -73.654 4.224 1.00 39.64 489 SER C N 1
ATOM 12469 C CA . SER C 1 489 ? 3.626 -74.446 5.105 1.00 40.16 489 SER C CA 1
ATOM 12470 C C . SER C 1 489 ? 2.847 -75.482 4.296 1.00 40.32 489 SER C C 1
ATOM 12471 O O . SER C 1 489 ? 2.796 -75.380 3.070 1.00 39.21 489 SER C O 1
ATOM 12474 N N . ALA C 1 490 ? 2.244 -76.452 4.985 1.00 38.05 490 ALA C N 1
ATOM 12475 C CA . ALA C 1 490 ? 1.381 -77.445 4.353 1.00 40.46 490 ALA C CA 1
ATOM 12476 C C . ALA C 1 490 ? 0.204 -76.712 3.736 1.00 39.98 490 ALA C C 1
ATOM 12477 O O . ALA C 1 490 ? -0.347 -75.803 4.356 1.00 38.70 490 ALA C O 1
ATOM 12479 N N . THR C 1 491 ? -0.187 -77.134 2.535 1.00 41.92 491 THR C N 1
ATOM 12480 C CA . THR C 1 491 ? -1.326 -76.554 1.810 1.00 40.94 491 THR C CA 1
ATOM 12481 C C . THR C 1 491 ? -2.656 -77.168 2.233 1.00 40.85 491 THR C C 1
ATOM 12482 O O . THR C 1 491 ? -3.719 -76.564 2.075 1.00 41.59 491 THR C O 1
ATOM 12486 N N . GLY C 1 492 ? -2.596 -78.395 2.739 1.00 41.33 492 GLY C N 1
ATOM 12487 C CA . GLY C 1 492 ? -3.784 -79.071 3.245 1.00 41.44 492 GLY C CA 1
ATOM 12488 C C . GLY C 1 492 ? -4.454 -79.889 2.164 1.00 41.15 492 GLY C C 1
ATOM 12489 O O . GLY C 1 492 ? -5.640 -80.199 2.263 1.00 40.85 492 GLY C O 1
ATOM 12490 N N . ILE C 1 493 ? -3.689 -80.245 1.134 1.00 40.88 493 ILE C N 1
ATOM 12491 C CA . ILE C 1 493 ? -4.276 -80.868 -0.050 1.00 40.33 493 ILE C CA 1
ATOM 12492 C C . ILE C 1 493 ? -4.622 -82.323 0.234 1.00 39.99 493 ILE C C 1
ATOM 12493 O O . ILE C 1 493 ? -3.892 -82.980 0.973 1.00 40.77 493 ILE C O 1
ATOM 12498 N N . ASP C 1 494 ? -5.704 -82.825 -0.356 1.00 38.01 494 ASP C N 1
ATOM 12499 C CA . ASP C 1 494 ? -6.155 -84.195 -0.086 1.00 39.73 494 ASP C CA 1
ATOM 12500 C C . ASP C 1 494 ? -5.278 -85.262 -0.747 1.00 39.04 494 ASP C C 1
ATOM 12501 O O . ASP C 1 494 ? -5.730 -86.049 -1.578 1.00 37.37 494 ASP C O 1
ATOM 12506 N N . LEU C 1 495 ? -4.003 -85.251 -0.380 1.00 40.51 495 LEU C N 1
ATOM 12507 C CA . LEU C 1 495 ? -3.059 -86.281 -0.794 1.00 42.18 495 LEU C CA 1
ATOM 12508 C C . LEU C 1 495 ? -2.245 -86.692 0.423 1.00 43.52 495 LEU C C 1
ATOM 12509 O O . LEU C 1 495 ? -2.041 -85.887 1.328 1.00 43.89 495 LEU C O 1
ATOM 12514 N N . PRO C 1 496 ? -1.785 -87.950 0.445 1.00 45.21 496 PRO C N 1
ATOM 12515 C CA . PRO C 1 496 ? -1.021 -88.470 1.566 1.00 46.62 496 PRO C CA 1
ATOM 12516 C C . PRO C 1 496 ? 0.188 -87.604 1.864 1.00 48.43 496 PRO C C 1
ATOM 12517 O O . PRO C 1 496 ? 0.414 -87.266 3.023 1.00 50.06 496 PRO C O 1
ATOM 12521 N N . ASP C 1 497 ? 0.949 -87.244 0.834 1.00 48.49 497 ASP C N 1
ATOM 12522 C CA . ASP C 1 497 ? 2.239 -86.606 1.056 1.00 50.45 497 ASP C CA 1
ATOM 12523 C C . ASP C 1 497 ? 2.581 -85.425 0.147 1.00 49.49 497 ASP C C 1
ATOM 12524 O O . ASP C 1 497 ? 2.668 -85.560 -1.072 1.00 51.52 497 ASP C O 1
ATOM 12529 N N . GLU C 1 498 ? 2.806 -84.263 0.745 1.00 47.13 498 GLU C N 1
ATOM 12530 C CA . GLU C 1 498 ? 3.254 -83.116 -0.024 1.00 44.54 498 GLU C CA 1
ATOM 12531 C C . GLU C 1 498 ? 4.584 -82.676 0.544 1.00 44.40 498 GLU C C 1
ATOM 12532 O O . GLU C 1 498 ? 4.834 -82.822 1.738 1.00 43.91 498 GLU C O 1
ATOM 12538 N N . SER C 1 499 ? 5.430 -82.143 -0.328 1.00 43.71 499 SER C N 1
ATOM 12539 C CA . SER C 1 499 ? 6.543 -81.320 0.091 1.00 42.94 499 SER C CA 1
ATOM 12540 C C . SER C 1 499 ? 5.972 -80.025 0.666 1.00 44.10 499 SER C C 1
ATOM 12541 O O . SER C 1 499 ? 4.916 -79.552 0.236 1.00 43.47 499 SER C O 1
ATOM 12544 N N . THR C 1 500 ? 6.663 -79.456 1.649 1.00 44.73 500 THR C N 1
ATOM 12545 C CA . THR C 1 500 ? 6.268 -78.158 2.192 1.00 46.01 500 THR C CA 1
ATOM 12546 C C . THR C 1 500 ? 7.358 -77.130 1.946 1.00 45.50 500 THR C C 1
ATOM 12547 O O . THR C 1 500 ? 7.349 -76.050 2.535 1.00 46.83 500 THR C O 1
ATOM 12551 N N . GLY C 1 501 ? 8.295 -77.481 1.074 1.00 45.26 501 GLY C N 1
ATOM 12552 C CA . GLY C 1 501 ? 9.305 -76.551 0.595 1.00 46.61 501 GLY C CA 1
ATOM 12553 C C . GLY C 1 501 ? 10.694 -76.965 1.029 1.00 47.72 501 GLY C C 1
ATOM 12554 O O . GLY C 1 501 ? 10.859 -77.959 1.726 1.00 48.42 501 GLY C O 1
ATOM 12555 N N . LEU C 1 502 ? 11.691 -76.205 0.598 1.00 48.97 502 LEU C N 1
ATOM 12556 C CA . LEU C 1 502 ? 13.021 -76.256 1.188 1.00 51.72 502 LEU C CA 1
ATOM 12557 C C . LEU C 1 502 ? 13.177 -75.023 2.069 1.00 50.76 502 LEU C C 1
ATOM 12558 O O . LEU C 1 502 ? 13.511 -73.945 1.568 1.00 49.59 502 LEU C O 1
ATOM 12563 N N . VAL C 1 503 ? 12.937 -75.176 3.367 1.00 50.14 503 VAL C N 1
ATOM 12564 C CA . VAL C 1 503 ? 13.049 -74.048 4.290 1.00 50.85 503 VAL C CA 1
ATOM 12565 C C . VAL C 1 503 ? 14.271 -74.256 5.189 1.00 50.73 503 VAL C C 1
ATOM 12566 O O . VAL C 1 503 ? 14.173 -74.860 6.257 1.00 51.38 503 VAL C O 1
ATOM 12570 N N . PRO C 1 504 ? 15.445 -73.794 4.743 1.00 50.93 504 PRO C N 1
ATOM 12571 C CA . PRO C 1 504 ? 16.655 -74.105 5.506 1.00 52.88 504 PRO C CA 1
ATOM 12572 C C . PRO C 1 504 ? 16.655 -73.512 6.929 1.00 55.00 504 PRO C C 1
ATOM 12573 O O . PRO C 1 504 ? 16.290 -72.345 7.118 1.00 52.50 504 PRO C O 1
ATOM 12577 N N . LYS C 1 505 ? 17.040 -74.318 7.920 1.00 56.51 505 LYS C N 1
ATOM 12578 C CA . LYS C 1 505 ? 17.078 -73.868 9.313 1.00 57.72 505 LYS C CA 1
ATOM 12579 C C . LYS C 1 505 ? 18.382 -73.136 9.623 1.00 57.61 505 LYS C C 1
ATOM 12580 O O . LYS C 1 505 ? 18.493 -72.458 10.646 1.00 58.50 505 LYS C O 1
ATOM 12586 N N . GLU C 1 506 ? 19.376 -73.296 8.757 1.00 56.00 506 GLU C N 1
ATOM 12587 C CA . GLU C 1 506 ? 20.598 -72.517 8.879 1.00 58.53 506 GLU C CA 1
ATOM 12588 C C . GLU C 1 506 ? 20.636 -71.504 7.738 1.00 57.58 506 GLU C C 1
ATOM 12589 O O . GLU C 1 506 ? 20.377 -71.854 6.587 1.00 58.29 506 GLU C O 1
ATOM 12595 N N . TYR C 1 507 ? 20.942 -70.252 8.065 1.00 55.86 507 TYR C N 1
ATOM 12596 C CA . TYR C 1 507 ? 20.865 -69.162 7.105 1.00 55.67 507 TYR C CA 1
ATOM 12597 C C . TYR C 1 507 ? 21.609 -67.962 7.682 1.00 56.79 507 TYR C C 1
ATOM 12598 O O . TYR C 1 507 ? 21.917 -67.934 8.874 1.00 60.17 507 TYR C O 1
ATOM 12607 N N . ASN C 1 508 ? 21.912 -66.976 6.846 1.00 55.33 508 ASN C N 1
ATOM 12608 C CA . ASN C 1 508 ? 22.579 -65.771 7.310 1.00 55.39 508 ASN C CA 1
ATOM 12609 C C . ASN C 1 508 ? 21.815 -64.524 6.862 1.00 54.41 508 ASN C C 1
ATOM 12610 O O . ASN C 1 508 ? 20.673 -64.628 6.410 1.00 54.99 508 ASN C O 1
ATOM 12615 N N . PHE C 1 509 ? 22.425 -63.354 6.994 1.00 51.70 509 PHE C N 1
ATOM 12616 C CA . PHE C 1 509 ? 21.731 -62.096 6.726 1.00 53.12 509 PHE C CA 1
ATOM 12617 C C . PHE C 1 509 ? 21.436 -61.905 5.242 1.00 53.53 509 PHE C C 1
ATOM 12618 O O . PHE C 1 509 ? 20.461 -61.247 4.884 1.00 54.10 509 PHE C O 1
ATOM 12626 N N . ALA C 1 510 ? 22.296 -62.461 4.392 1.00 54.76 510 ALA C N 1
ATOM 12627 C CA . ALA C 1 510 ? 22.159 -62.377 2.935 1.00 54.25 510 ALA C CA 1
ATOM 12628 C C . ALA C 1 510 ? 21.035 -63.303 2.461 1.00 53.26 510 ALA C C 1
ATOM 12629 O O . ALA C 1 510 ? 20.314 -62.983 1.511 1.00 54.24 510 ALA C O 1
ATOM 12631 N N . ASN C 1 511 ? 20.893 -64.443 3.131 1.00 52.04 511 ASN C N 1
ATOM 12632 C CA . ASN C 1 511 ? 19.767 -65.350 2.908 1.00 50.85 511 ASN C CA 1
ATOM 12633 C C . ASN C 1 511 ? 18.427 -64.756 3.368 1.00 50.28 511 ASN C C 1
ATOM 12634 O O . ASN C 1 511 ? 17.398 -65.009 2.737 1.00 50.34 511 ASN C O 1
ATOM 12639 N N . PHE C 1 512 ? 18.429 -63.954 4.436 1.00 47.67 512 PHE C N 1
ATOM 12640 C CA . PHE C 1 512 ? 17.214 -63.256 4.843 1.00 45.21 512 PHE C CA 1
ATOM 12641 C C . PHE C 1 512 ? 16.760 -62.257 3.772 1.00 44.23 512 PHE C C 1
ATOM 12642 O O . PHE C 1 512 ? 15.607 -62.270 3.348 1.00 42.90 512 PHE C O 1
ATOM 12650 N N . ILE C 1 513 ? 17.667 -61.379 3.357 1.00 44.16 513 ILE C N 1
ATOM 12651 C CA . ILE C 1 513 ? 17.431 -60.394 2.296 1.00 43.04 513 ILE C CA 1
ATOM 12652 C C . ILE C 1 513 ? 17.012 -60.953 0.923 1.00 44.69 513 ILE C C 1
ATOM 12653 O O . ILE C 1 513 ? 16.142 -60.374 0.278 1.00 42.35 513 ILE C O 1
ATOM 12658 N N . THR C 1 514 ? 17.642 -62.034 0.452 1.00 44.56 514 THR C N 1
ATOM 12659 C CA . THR C 1 514 ? 17.279 -62.597 -0.843 1.00 43.43 514 THR C CA 1
ATOM 12660 C C . THR C 1 514 ? 15.947 -63.301 -0.666 1.00 45.57 514 THR C C 1
ATOM 12661 O O . THR C 1 514 ? 15.132 -63.374 -1.599 1.00 46.02 514 THR C O 1
ATOM 12665 N N . ASN C 1 515 ? 15.719 -63.821 0.537 1.00 44.19 515 ASN C N 1
ATOM 12666 C CA . ASN C 1 515 ? 14.424 -64.431 0.775 1.00 44.00 515 ASN C CA 1
ATOM 12667 C C . ASN C 1 515 ? 13.265 -63.479 0.499 1.00 41.58 515 ASN C C 1
ATOM 12668 O O . ASN C 1 515 ? 12.212 -63.906 0.018 1.00 40.74 515 ASN C O 1
ATOM 12673 N N . ALA C 1 516 ? 13.466 -62.197 0.794 1.00 39.73 516 ALA C N 1
ATOM 12674 C CA . ALA C 1 516 ? 12.419 -61.192 0.613 1.00 39.78 516 ALA C CA 1
ATOM 12675 C C . ALA C 1 516 ? 12.020 -61.008 -0.851 1.00 40.92 516 ALA C C 1
ATOM 12676 O O . ALA C 1 516 ? 10.897 -60.585 -1.147 1.00 38.45 516 ALA C O 1
ATOM 12678 N N . PHE C 1 517 ? 12.936 -61.303 -1.773 1.00 40.44 517 PHE C N 1
ATOM 12679 C CA . PHE C 1 517 ? 12.566 -61.253 -3.181 1.00 42.11 517 PHE C CA 1
ATOM 12680 C C . PHE C 1 517 ? 12.596 -62.615 -3.860 1.00 45.36 517 PHE C C 1
ATOM 12681 O O . PHE C 1 517 ? 12.859 -62.741 -5.060 1.00 47.11 517 PHE C O 1
ATOM 12689 N N . GLY C 1 518 ? 12.282 -63.634 -3.066 1.00 45.25 518 GLY C N 1
ATOM 12690 C CA . GLY C 1 518 ? 12.038 -64.970 -3.573 1.00 43.77 518 GLY C CA 1
ATOM 12691 C C . GLY C 1 518 ? 13.276 -65.707 -4.058 1.00 44.50 518 GLY C C 1
ATOM 12692 O O . GLY C 1 518 ? 13.166 -66.516 -4.973 1.00 43.09 518 GLY C O 1
ATOM 12693 N N . GLN C 1 519 ? 14.436 -65.431 -3.461 1.00 43.66 519 GLN C N 1
ATOM 12694 C CA . GLN C 1 519 ? 15.693 -66.059 -3.860 1.00 44.27 519 GLN C CA 1
ATOM 12695 C C . GLN C 1 519 ? 16.324 -66.898 -2.749 1.00 44.21 519 GLN C C 1
ATOM 12696 O O . GLN C 1 519 ? 17.543 -67.078 -2.726 1.00 46.25 519 GLN C O 1
ATOM 12702 N N . PHE C 1 520 ? 15.531 -67.428 -1.822 1.00 41.49 520 PHE C N 1
ATOM 12703 C CA . PHE C 1 520 ? 16.149 -68.327 -0.854 1.00 42.14 520 PHE C CA 1
ATOM 12704 C C . PHE C 1 520 ? 15.336 -69.595 -0.591 1.00 41.31 520 PHE C C 1
ATOM 12705 O O . PHE C 1 520 ? 15.770 -70.685 -0.953 1.00 39.54 520 PHE C O 1
ATOM 12713 N N . ASP C 1 521 ? 14.150 -69.464 -0.004 1.00 41.45 521 ASP C N 1
ATOM 12714 C CA . ASP C 1 521 ? 13.298 -70.631 0.186 1.00 40.80 521 ASP C CA 1
ATOM 12715 C C . ASP C 1 521 ? 12.703 -71.140 -1.127 1.00 40.17 521 ASP C C 1
ATOM 12716 O O . ASP C 1 521 ? 12.381 -70.344 -2.004 1.00 41.44 521 ASP C O 1
ATOM 12721 N N . ASN C 1 522 ? 12.561 -72.456 -1.260 1.00 39.27 522 ASN C N 1
ATOM 12722 C CA . ASN C 1 522 ? 11.992 -73.074 -2.458 1.00 40.32 522 ASN C CA 1
ATOM 12723 C C . ASN C 1 522 ? 10.601 -73.635 -2.152 1.00 38.67 522 ASN C C 1
ATOM 12724 O O . ASN C 1 522 ? 10.445 -74.330 -1.147 1.00 39.29 522 ASN C O 1
ATOM 12729 N N . TYR C 1 523 ? 9.616 -73.373 -3.014 1.00 36.02 523 TYR C N 1
ATOM 12730 C CA . TYR C 1 523 ? 8.255 -73.902 -2.823 1.00 37.35 523 TYR C CA 1
ATOM 12731 C C . TYR C 1 523 ? 7.741 -74.798 -3.962 1.00 37.32 523 TYR C C 1
ATOM 12732 O O . TYR C 1 523 ? 8.288 -74.785 -5.070 1.00 37.69 523 TYR C O 1
ATOM 12741 N N . THR C 1 524 ? 6.683 -75.561 -3.697 1.00 35.51 524 THR C N 1
ATOM 12742 C CA . THR C 1 524 ? 6.066 -76.379 -4.733 1.00 35.57 524 THR C CA 1
ATOM 12743 C C . THR C 1 524 ? 5.157 -75.515 -5.600 1.00 37.64 524 THR C C 1
ATOM 12744 O O . THR C 1 524 ? 4.638 -74.501 -5.132 1.00 38.80 524 THR C O 1
ATOM 12748 N N . PRO C 1 525 ? 4.936 -75.923 -6.858 1.00 36.91 525 PRO C N 1
ATOM 12749 C CA . PRO C 1 525 ? 3.885 -75.321 -7.668 1.00 37.13 525 PRO C CA 1
ATOM 12750 C C . PRO C 1 525 ? 2.564 -75.169 -6.926 1.00 37.10 525 PRO C C 1
ATOM 12751 O O . PRO C 1 525 ? 1.891 -74.145 -7.074 1.00 37.46 525 PRO C O 1
ATOM 12755 N N . MET C 1 526 ? 2.181 -76.173 -6.141 1.00 37.03 526 MET C N 1
ATOM 12756 C CA . MET C 1 526 ? 0.881 -76.117 -5.459 1.00 36.22 526 MET C CA 1
ATOM 12757 C C . MET C 1 526 ? 0.829 -75.031 -4.383 1.00 35.64 526 MET C C 1
ATOM 12758 O O . MET C 1 526 ? -0.157 -74.318 -4.264 1.00 38.99 526 MET C O 1
ATOM 12763 N N . GLN C 1 527 ? 1.893 -74.882 -3.600 1.00 36.04 527 GLN C N 1
ATOM 12764 C CA . GLN C 1 527 ? 1.972 -73.752 -2.682 1.00 33.69 527 GLN C CA 1
ATOM 12765 C C . GLN C 1 527 ? 1.837 -72.403 -3.394 1.00 34.91 527 GLN C C 1
ATOM 12766 O O . GLN C 1 527 ? 1.052 -71.544 -2.975 1.00 34.27 527 GLN C O 1
ATOM 12772 N N . LEU C 1 528 ? 2.594 -72.203 -4.467 1.00 34.12 528 LEU C N 1
ATOM 12773 C CA . LEU C 1 528 ? 2.510 -70.918 -5.163 1.00 36.31 528 LEU C CA 1
ATOM 12774 C C . LEU C 1 528 ? 1.088 -70.639 -5.651 1.00 37.07 528 LEU C C 1
ATOM 12775 O O . LEU C 1 528 ? 0.626 -69.502 -5.588 1.00 38.20 528 LEU C O 1
ATOM 12780 N N . ALA C 1 529 ? 0.374 -71.673 -6.095 1.00 36.10 529 ALA C N 1
ATOM 12781 C CA . ALA C 1 529 ? -0.996 -71.468 -6.547 1.00 37.19 529 ALA C CA 1
ATOM 12782 C C . ALA C 1 529 ? -1.960 -71.135 -5.402 1.00 36.84 529 ALA C C 1
ATOM 12783 O O . ALA C 1 529 ? -2.881 -70.330 -5.574 1.00 37.76 529 ALA C O 1
ATOM 12785 N N . GLN C 1 530 ? -1.756 -71.763 -4.248 1.00 35.28 530 GLN C N 1
ATOM 12786 C CA . GLN C 1 530 ? -2.539 -71.454 -3.055 1.00 36.59 530 GLN C CA 1
ATOM 12787 C C . GLN C 1 530 ? -2.317 -69.995 -2.648 1.00 37.74 530 GLN C C 1
ATOM 12788 O O . GLN C 1 530 ? -3.273 -69.255 -2.383 1.00 37.70 530 GLN C O 1
ATOM 12794 N N . TYR C 1 531 ? -1.048 -69.594 -2.652 1.00 36.41 531 TYR C N 1
ATOM 12795 C CA . TYR C 1 531 ? -0.642 -68.202 -2.480 1.00 37.76 531 TYR C CA 1
ATOM 12796 C C . TYR C 1 531 ? -1.438 -67.188 -3.295 1.00 40.14 531 TYR C C 1
ATOM 12797 O O . TYR C 1 531 ? -2.086 -66.311 -2.709 1.00 42.78 531 TYR C O 1
ATOM 12806 N N . VAL C 1 532 ? -1.409 -67.295 -4.623 1.00 39.57 532 VAL C N 1
ATOM 12807 C CA . VAL C 1 532 ? -2.182 -66.366 -5.455 1.00 39.94 532 VAL C CA 1
ATOM 12808 C C . VAL C 1 532 ? -3.693 -66.598 -5.337 1.00 39.61 532 VAL C C 1
ATOM 12809 O O . VAL C 1 532 ? -4.492 -65.678 -5.497 1.00 42.26 532 VAL C O 1
ATOM 12813 N N . ALA C 1 533 ? -4.096 -67.819 -5.022 1.00 39.20 533 ALA C N 1
ATOM 12814 C CA . ALA C 1 533 ? -5.500 -68.077 -4.707 1.00 38.13 533 ALA C CA 1
ATOM 12815 C C . ALA C 1 533 ? -5.957 -67.374 -3.420 1.00 35.65 533 ALA C C 1
ATOM 12816 O O . ALA C 1 533 ? -7.079 -66.917 -3.339 1.00 34.49 533 ALA C O 1
ATOM 12818 N N . THR C 1 534 ? -5.081 -67.261 -2.426 1.00 36.47 534 THR C N 1
ATOM 12819 C CA . THR C 1 534 ? -5.383 -66.548 -1.186 1.00 36.02 534 THR C CA 1
ATOM 12820 C C . THR C 1 534 ? -5.526 -65.041 -1.416 1.00 37.45 534 THR C C 1
ATOM 12821 O O . THR C 1 534 ? -6.306 -64.365 -0.747 1.00 35.97 534 THR C O 1
ATOM 12825 N N . ILE C 1 535 ? -4.769 -64.502 -2.365 1.00 39.53 535 ILE C N 1
ATOM 12826 C CA . ILE C 1 535 ? -4.960 -63.113 -2.754 1.00 38.99 535 ILE C CA 1
ATOM 12827 C C . ILE C 1 535 ? -6.308 -62.901 -3.439 1.00 41.24 535 ILE C C 1
ATOM 12828 O O . ILE C 1 535 ? -7.036 -61.968 -3.109 1.00 43.76 535 ILE C O 1
ATOM 12833 N N . ALA C 1 536 ? -6.652 -63.788 -4.366 1.00 41.04 536 ALA C N 1
ATOM 12834 C CA . ALA C 1 536 ? -7.876 -63.695 -5.153 1.00 40.87 536 ALA C CA 1
ATOM 12835 C C . ALA C 1 536 ? -9.093 -63.897 -4.256 1.00 42.01 536 ALA C C 1
ATOM 12836 O O . ALA C 1 536 ? -10.213 -63.527 -4.601 1.00 40.73 536 ALA C O 1
ATOM 12838 N N . ASN C 1 537 ? -8.862 -64.511 -3.100 1.00 45.43 537 ASN C N 1
ATOM 12839 C CA . ASN C 1 537 ? -9.929 -64.737 -2.133 1.00 45.94 537 ASN C CA 1
ATOM 12840 C C . ASN C 1 537 ? -9.808 -63.781 -0.953 1.00 45.89 537 ASN C C 1
ATOM 12841 O O . ASN C 1 537 ? -10.108 -64.146 0.186 1.00 47.29 537 ASN C O 1
ATOM 12846 N N . ASN C 1 538 ? -9.345 -62.567 -1.233 1.00 45.35 538 ASN C N 1
ATOM 12847 C CA . ASN C 1 538 ? -9.292 -61.511 -0.229 1.00 45.61 538 ASN C CA 1
ATOM 12848 C C . ASN C 1 538 ? -8.672 -61.930 1.107 1.00 45.59 538 ASN C C 1
ATOM 12849 O O . ASN C 1 538 ? -9.049 -61.409 2.163 1.00 45.34 538 ASN C O 1
ATOM 12854 N N . GLY C 1 539 ? -7.751 -62.892 1.048 1.00 43.37 539 GLY C N 1
ATOM 12855 C CA . GLY C 1 539 ? -6.901 -63.244 2.191 1.00 42.72 539 GLY C CA 1
ATOM 12856 C C . GLY C 1 539 ? -7.306 -64.460 3.002 1.00 43.17 539 GLY C C 1
ATOM 12857 O O . GLY C 1 539 ? -6.681 -64.783 4.020 1.00 43.52 539 GLY C O 1
ATOM 12858 N N . VAL C 1 540 ? -8.359 -65.139 2.562 1.00 41.18 540 VAL C N 1
ATOM 12859 C CA . VAL C 1 540 ? -8.813 -66.346 3.244 1.00 40.92 540 VAL C CA 1
ATOM 12860 C C . VAL C 1 540 ? -8.269 -67.600 2.556 1.00 41.13 540 VAL C C 1
ATOM 12861 O O . VAL C 1 540 ? -8.745 -68.001 1.493 1.00 41.27 540 VAL C O 1
ATOM 12865 N N . ARG C 1 541 ? -7.266 -68.210 3.175 1.00 39.74 541 ARG C N 1
ATOM 12866 C CA . ARG C 1 541 ? -6.561 -69.352 2.595 1.00 41.41 541 ARG C CA 1
ATOM 12867 C C . ARG C 1 541 ? -7.381 -70.641 2.635 1.00 40.89 541 ARG C C 1
ATOM 12868 O O . ARG C 1 541 ? -7.872 -71.040 3.698 1.00 42.40 541 ARG C O 1
ATOM 12876 N N . LEU C 1 542 ? -7.535 -71.286 1.480 1.00 40.87 542 LEU C N 1
ATOM 12877 C CA . LEU C 1 542 ? -8.374 -72.481 1.369 1.00 40.19 542 LEU C CA 1
ATOM 12878 C C . LEU C 1 542 ? -7.571 -73.742 1.020 1.00 40.62 542 LEU C C 1
ATOM 12879 O O . LEU C 1 542 ? -6.647 -73.697 0.204 1.00 40.19 542 LEU C O 1
ATOM 12884 N N . ALA C 1 543 ? -7.907 -74.872 1.635 1.00 39.37 543 ALA C N 1
ATOM 12885 C CA . ALA C 1 543 ? -7.197 -76.113 1.322 1.00 36.71 543 ALA C CA 1
ATOM 12886 C C . ALA C 1 543 ? -7.621 -76.521 -0.080 1.00 36.13 543 ALA C C 1
ATOM 12887 O O . ALA C 1 543 ? -8.822 -76.589 -0.360 1.00 34.80 543 ALA C O 1
ATOM 12889 N N . PRO C 1 544 ? -6.649 -76.775 -0.972 1.00 34.18 544 PRO C N 1
ATOM 12890 C CA . PRO C 1 544 ? -7.044 -77.239 -2.293 1.00 34.67 544 PRO C CA 1
ATOM 12891 C C . PRO C 1 544 ? -7.631 -78.640 -2.140 1.00 37.11 544 PRO C C 1
ATOM 12892 O O . PRO C 1 544 ? -7.184 -79.392 -1.280 1.00 39.13 544 PRO C O 1
ATOM 12896 N N . HIS C 1 545 ? -8.653 -78.986 -2.916 1.00 38.02 545 HIS C N 1
ATOM 12897 C CA . HIS C 1 545 ? -9.124 -80.365 -2.918 1.00 38.98 545 HIS C CA 1
ATOM 12898 C C . HIS C 1 545 ? -9.293 -80.908 -4.334 1.00 39.72 545 HIS C C 1
ATOM 12899 O O . HIS C 1 545 ? -9.793 -80.199 -5.214 1.00 39.06 545 HIS C O 1
ATOM 12906 N N . ILE C 1 546 ? -8.865 -82.155 -4.544 1.00 38.41 546 ILE C N 1
ATOM 12907 C CA . ILE C 1 546 ? -8.905 -82.756 -5.873 1.00 37.35 546 ILE C CA 1
ATOM 12908 C C . ILE C 1 546 ? -10.205 -83.506 -6.080 1.00 37.83 546 ILE C C 1
ATOM 12909 O O . ILE C 1 546 ? -10.585 -83.807 -7.207 1.00 36.71 546 ILE C O 1
ATOM 12914 N N . VAL C 1 547 ? -10.867 -83.818 -4.972 1.00 38.81 547 VAL C N 1
ATOM 12915 C CA . VAL C 1 547 ? -12.136 -84.509 -4.993 1.00 37.45 547 VAL C CA 1
ATOM 12916 C C . VAL C 1 547 ? -13.289 -83.539 -4.754 1.00 40.51 547 VAL C C 1
ATOM 12917 O O . VAL C 1 547 ? -13.274 -82.760 -3.797 1.00 38.94 547 VAL C O 1
ATOM 12921 N N . GLU C 1 548 ? -14.281 -83.596 -5.642 1.00 42.83 548 GLU C N 1
ATOM 12922 C CA . GLU C 1 548 ? -15.488 -82.779 -5.534 1.00 45.28 548 GLU C CA 1
ATOM 12923 C C . GLU C 1 548 ? -16.483 -83.337 -4.514 1.00 46.10 548 GLU C C 1
ATOM 12924 O O . GLU C 1 548 ? -17.078 -82.582 -3.748 1.00 46.81 548 GLU C O 1
ATOM 12930 N N . GLY C 1 549 ? -16.665 -84.655 -4.496 1.00 45.81 549 GLY C N 1
ATOM 12931 C CA . GLY C 1 549 ? -17.664 -85.267 -3.618 1.00 47.02 549 GLY C CA 1
ATOM 12932 C C . GLY C 1 549 ? -17.741 -86.782 -3.681 1.00 46.07 549 GLY C C 1
ATOM 12933 O O . GLY C 1 549 ? -17.190 -87.402 -4.593 1.00 45.57 549 GLY C O 1
ATOM 12934 N N . ILE C 1 550 ? -18.434 -87.359 -2.700 1.00 46.77 550 ILE C N 1
ATOM 12935 C CA . ILE C 1 550 ? -18.628 -88.804 -2.562 1.00 47.98 550 ILE C CA 1
ATOM 12936 C C . ILE C 1 550 ? -19.984 -89.266 -3.117 1.00 49.23 550 ILE C C 1
ATOM 12937 O O . ILE C 1 550 ? -21.030 -88.756 -2.714 1.00 50.06 550 ILE C O 1
ATOM 12942 N N . TYR C 1 551 ? -19.961 -90.229 -4.038 1.00 50.32 551 TYR C N 1
ATOM 12943 C CA . TYR C 1 551 ? -21.155 -90.641 -4.787 1.00 49.67 551 TYR C CA 1
ATOM 12944 C C . TYR C 1 551 ? -21.454 -92.132 -4.650 1.00 51.57 551 TYR C C 1
ATOM 12945 O O . TYR C 1 551 ? -20.548 -92.973 -4.658 1.00 50.84 551 TYR C O 1
ATOM 12954 N N . ASP C 1 552 ? -22.747 -92.425 -4.544 1.00 52.47 552 ASP C N 1
ATOM 12955 C CA . ASP C 1 552 ? -23.283 -93.775 -4.486 1.00 54.06 552 ASP C CA 1
ATOM 12956 C C . ASP C 1 552 ? -23.140 -94.470 -5.835 1.00 54.79 552 ASP C C 1
ATOM 12957 O O . ASP C 1 552 ? -22.662 -93.873 -6.799 1.00 54.93 552 ASP C O 1
ATOM 12962 N N . ASN C 1 553 ? -23.553 -95.735 -5.881 1.00 56.84 553 ASN C N 1
ATOM 12963 C CA . ASN C 1 553 ? -23.550 -96.541 -7.100 1.00 57.93 553 ASN C CA 1
ATOM 12964 C C . ASN C 1 553 ? -24.970 -96.677 -7.641 1.00 59.21 553 ASN C C 1
ATOM 12965 O O . ASN C 1 553 ? -25.924 -96.788 -6.871 1.00 58.78 553 ASN C O 1
ATOM 12970 N N . ASN C 1 554 ? -25.104 -96.668 -8.963 1.00 60.95 554 ASN C N 1
ATOM 12971 C CA . ASN C 1 554 ? -26.400 -96.852 -9.608 1.00 62.13 554 ASN C CA 1
ATOM 12972 C C . ASN C 1 554 ? -26.647 -98.317 -9.954 1.00 63.51 554 ASN C C 1
ATOM 12973 O O . ASN C 1 554 ? -25.873 -99.192 -9.557 1.00 63.15 554 ASN C O 1
ATOM 12978 N N . ASP C 1 555 ? -27.721 -98.553 -10.708 1.00 65.20 555 ASP C N 1
ATOM 12979 C CA . ASP C 1 555 ? -28.172 -99.882 -11.130 1.00 65.93 555 ASP C CA 1
ATOM 12980 C C . ASP C 1 555 ? -27.054 -100.839 -11.515 1.00 66.11 555 ASP C C 1
ATOM 12981 O O . ASP C 1 555 ? -27.019 -101.980 -11.061 1.00 66.45 555 ASP C O 1
ATOM 12986 N N . LYS C 1 556 ? -26.161 -100.365 -12.376 1.00 66.84 556 LYS C N 1
ATOM 12987 C CA . LYS C 1 556 ? -25.117 -101.193 -12.963 1.00 67.08 556 LYS C CA 1
ATOM 12988 C C . LYS C 1 556 ? -23.790 -101.052 -12.218 1.00 66.58 556 LYS C C 1
ATOM 12989 O O . LYS C 1 556 ? -22.781 -101.650 -12.602 1.00 66.50 556 LYS C O 1
ATOM 12995 N N . GLY C 1 557 ? -23.790 -100.250 -11.159 1.00 65.12 557 GLY C N 1
ATOM 12996 C CA . GLY C 1 557 ? -22.583 -100.051 -10.369 1.00 63.84 557 GLY C CA 1
ATOM 12997 C C . GLY C 1 557 ? -21.747 -98.879 -10.844 1.00 61.87 557 GLY C C 1
ATOM 12998 O O . GLY C 1 557 ? -20.599 -98.746 -10.434 1.00 60.15 557 GLY C O 1
ATOM 12999 N N . GLY C 1 558 ? -22.329 -98.049 -11.710 1.00 61.58 558 GLY C N 1
ATOM 13000 C CA . GLY C 1 558 ? -21.717 -96.805 -12.175 1.00 61.06 558 GLY C CA 1
ATOM 13001 C C . GLY C 1 558 ? -22.117 -95.609 -11.330 1.00 61.01 558 GLY C C 1
ATOM 13002 O O . GLY C 1 558 ? -22.897 -95.745 -10.386 1.00 61.58 558 GLY C O 1
ATOM 13003 N N . LEU C 1 559 ? -21.594 -94.438 -11.687 1.00 61.28 559 LEU C N 1
ATOM 13004 C CA . LEU C 1 559 ? -21.736 -93.212 -10.895 1.00 61.66 559 LEU C CA 1
ATOM 13005 C C . LEU C 1 559 ? -23.189 -92.955 -10.494 1.00 61.45 559 LEU C C 1
ATOM 13006 O O . LEU C 1 559 ? -23.986 -92.473 -11.295 1.00 60.78 559 LEU C O 1
ATOM 13011 N N . GLY C 1 560 ? -23.527 -93.281 -9.250 1.00 61.97 560 GLY C N 1
ATOM 13012 C CA . GLY C 1 560 ? -24.881 -93.076 -8.746 1.00 62.23 560 GLY C CA 1
ATOM 13013 C C . GLY C 1 560 ? -25.116 -91.615 -8.421 1.00 62.42 560 GLY C C 1
ATOM 13014 O O . GLY C 1 560 ? -24.781 -90.736 -9.217 1.00 63.77 560 GLY C O 1
ATOM 13015 N N . GLU C 1 561 ? -25.665 -91.340 -7.242 1.00 61.37 561 GLU C N 1
ATOM 13016 C CA . GLU C 1 561 ? -25.925 -89.959 -6.855 1.00 60.49 561 GLU C CA 1
ATOM 13017 C C . GLU C 1 561 ? -25.192 -89.486 -5.609 1.00 59.63 561 GLU C C 1
ATOM 13018 O O . GLU C 1 561 ? -24.696 -90.293 -4.822 1.00 58.22 561 GLU C O 1
ATOM 13024 N N . LEU C 1 562 ? -25.155 -88.167 -5.437 1.00 59.01 562 LEU C N 1
ATOM 13025 C CA . LEU C 1 562 ? -24.282 -87.527 -4.459 1.00 58.34 562 LEU C CA 1
ATOM 13026 C C . LEU C 1 562 ? -24.652 -87.937 -3.045 1.00 57.93 562 LEU C C 1
ATOM 13027 O O . LEU C 1 562 ? -25.799 -87.806 -2.625 1.00 58.72 562 LEU C O 1
ATOM 13032 N N . ILE C 1 563 ? -23.675 -88.468 -2.324 1.00 57.22 563 ILE C N 1
ATOM 13033 C CA . ILE C 1 563 ? -23.868 -88.758 -0.912 1.00 56.70 563 ILE C CA 1
ATOM 13034 C C . ILE C 1 563 ? -23.373 -87.525 -0.152 1.00 55.72 563 ILE C C 1
ATOM 13035 O O . ILE C 1 563 ? -24.090 -86.964 0.676 1.00 55.78 563 ILE C O 1
ATOM 13040 N N . GLN C 1 564 ? -22.160 -87.077 -0.459 1.00 53.49 564 GLN C N 1
ATOM 13041 C CA . GLN C 1 564 ? -21.581 -85.968 0.287 1.00 53.35 564 GLN C CA 1
ATOM 13042 C C . GLN C 1 564 ? -20.677 -85.072 -0.561 1.00 51.72 564 GLN C C 1
ATOM 13043 O O . GLN C 1 564 ? -19.758 -85.540 -1.232 1.00 52.00 564 GLN C O 1
ATOM 13049 N N . ALA C 1 565 ? -20.947 -83.771 -0.538 1.00 50.86 565 ALA C N 1
ATOM 13050 C CA . ALA C 1 565 ? -20.037 -82.815 -1.161 1.00 48.89 565 ALA C CA 1
ATOM 13051 C C . ALA C 1 565 ? -18.849 -82.544 -0.245 1.00 48.42 565 ALA C C 1
ATOM 13052 O O . ALA C 1 565 ? -18.984 -82.497 0.980 1.00 45.85 565 ALA C O 1
ATOM 13054 N N . ILE C 1 566 ? -17.679 -82.379 -0.854 1.00 48.60 566 ILE C N 1
ATOM 13055 C CA . ILE C 1 566 ? -16.492 -82.008 -0.105 1.00 48.12 566 ILE C CA 1
ATOM 13056 C C . ILE C 1 566 ? -16.495 -80.500 0.091 1.00 48.80 566 ILE C C 1
ATOM 13057 O O . ILE C 1 566 ? -16.235 -79.721 -0.834 1.00 50.81 566 ILE C O 1
ATOM 13062 N N . ASP C 1 567 ? -16.826 -80.096 1.311 1.00 47.29 567 ASP C N 1
ATOM 13063 C CA . ASP C 1 567 ? -17.095 -78.700 1.590 1.00 46.45 567 ASP C CA 1
ATOM 13064 C C . ASP C 1 567 ? -15.823 -77.861 1.667 1.00 46.31 567 ASP C C 1
ATOM 13065 O O . ASP C 1 567 ? -14.754 -78.356 2.045 1.00 44.41 567 ASP C O 1
ATOM 13070 N N . THR C 1 568 ? -15.958 -76.600 1.266 1.00 45.29 568 THR C N 1
ATOM 13071 C CA . THR C 1 568 ? -14.879 -75.622 1.313 1.00 45.34 568 THR C CA 1
ATOM 13072 C C . THR C 1 568 ? -14.218 -75.625 2.692 1.00 46.32 568 THR C C 1
ATOM 13073 O O . THR C 1 568 ? -14.898 -75.738 3.710 1.00 46.43 568 THR C O 1
ATOM 13077 N N . LYS C 1 569 ? -12.895 -75.495 2.729 1.00 46.03 569 LYS C N 1
ATOM 13078 C CA . LYS C 1 569 ? -12.187 -75.506 4.002 1.00 46.78 569 LYS C CA 1
ATOM 13079 C C . LYS C 1 569 ? -11.189 -74.357 4.192 1.00 46.77 569 LYS C C 1
ATOM 13080 O O . LYS C 1 569 ? -10.134 -74.313 3.547 1.00 45.50 569 LYS C O 1
ATOM 13086 N N . GLU C 1 570 ? -11.534 -73.434 5.089 1.00 46.51 570 GLU C N 1
ATOM 13087 C CA . GLU C 1 570 ? -10.658 -72.318 5.439 1.00 47.44 570 GLU C CA 1
ATOM 13088 C C . GLU C 1 570 ? -9.638 -72.733 6.494 1.00 46.72 570 GLU C C 1
ATOM 13089 O O . GLU C 1 570 ? -10.004 -73.284 7.534 1.00 46.14 570 GLU C O 1
ATOM 13095 N N . ILE C 1 571 ? -8.368 -72.454 6.222 1.00 45.55 571 ILE C N 1
ATOM 13096 C CA . ILE C 1 571 ? -7.282 -72.803 7.135 1.00 45.85 571 ILE C CA 1
ATOM 13097 C C . ILE C 1 571 ? -6.951 -71.598 8.018 1.00 44.70 571 ILE C C 1
ATOM 13098 O O . ILE C 1 571 ? -6.677 -71.756 9.204 1.00 43.67 571 ILE C O 1
ATOM 13103 N N . ASN C 1 572 ? -6.926 -70.413 7.413 1.00 44.73 572 ASN C N 1
ATOM 13104 C CA . ASN C 1 572 ? -6.550 -69.167 8.084 1.00 43.35 572 ASN C CA 1
ATOM 13105 C C . ASN C 1 572 ? -6.936 -67.952 7.249 1.00 44.27 572 ASN C C 1
ATOM 13106 O O . ASN C 1 572 ? -7.226 -68.090 6.061 1.00 43.59 572 ASN C O 1
ATOM 13111 N N . LYS C 1 573 ? -6.982 -66.781 7.884 1.00 44.87 573 LYS C N 1
ATOM 13112 C CA . LYS C 1 573 ? -7.073 -65.510 7.164 1.00 46.59 573 LYS C CA 1
ATOM 13113 C C . LYS C 1 573 ? -5.849 -64.674 7.501 1.00 46.22 573 LYS C C 1
ATOM 13114 O O . LYS C 1 573 ? -5.580 -64.402 8.672 1.00 47.84 573 LYS C O 1
ATOM 13120 N N . VAL C 1 574 ? -5.112 -64.280 6.469 1.00 46.31 574 VAL C N 1
ATOM 13121 C CA . VAL C 1 574 ? -3.864 -63.559 6.655 1.00 45.44 574 VAL C CA 1
ATOM 13122 C C . VAL C 1 574 ? -4.154 -62.250 7.395 1.00 45.46 574 VAL C C 1
ATOM 13123 O O . VAL C 1 574 ? -5.156 -61.589 7.117 1.00 43.62 574 VAL C O 1
ATOM 13127 N N . ASN C 1 575 ? -3.283 -61.879 8.330 1.00 43.98 575 ASN C N 1
ATOM 13128 C CA . ASN C 1 575 ? -3.460 -60.649 9.098 1.00 43.89 575 ASN C CA 1
ATOM 13129 C C . ASN C 1 575 ? -3.052 -59.332 8.435 1.00 42.13 575 ASN C C 1
ATOM 13130 O O . ASN C 1 575 ? -2.097 -58.698 8.877 1.00 42.99 575 ASN C O 1
ATOM 13135 N N . ILE C 1 576 ? -3.754 -58.904 7.394 1.00 41.75 576 ILE C N 1
ATOM 13136 C CA . ILE C 1 576 ? -3.633 -57.507 6.961 1.00 43.05 576 ILE C CA 1
ATOM 13137 C C . ILE C 1 576 ? -5.052 -57.021 6.706 1.00 44.33 576 ILE C C 1
ATOM 13138 O O . ILE C 1 576 ? -5.916 -57.826 6.362 1.00 43.29 576 ILE C O 1
ATOM 13143 N N . SER C 1 577 ? -5.278 -55.724 6.912 1.00 46.85 577 SER C N 1
ATOM 13144 C CA . SER C 1 577 ? -6.578 -55.075 6.747 1.00 47.86 577 SER C CA 1
ATOM 13145 C C . SER C 1 577 ? -7.115 -55.214 5.326 1.00 47.56 577 SER C C 1
ATOM 13146 O O . SER C 1 577 ? -6.395 -55.603 4.408 1.00 46.36 577 SER C O 1
ATOM 13149 N N . GLU C 1 578 ? -8.377 -54.841 5.156 1.00 48.68 578 GLU C N 1
ATOM 13150 C CA . GLU C 1 578 ? -9.030 -54.830 3.850 1.00 50.39 578 GLU C CA 1
ATOM 13151 C C . GLU C 1 578 ? -8.427 -53.830 2.871 1.00 50.05 578 GLU C C 1
ATOM 13152 O O . GLU C 1 578 ? -8.258 -54.160 1.701 1.00 52.10 578 GLU C O 1
ATOM 13158 N N . SER C 1 579 ? -8.086 -52.625 3.319 1.00 50.08 579 SER C N 1
ATOM 13159 C CA . SER C 1 579 ? -7.509 -51.646 2.389 1.00 49.84 579 SER C CA 1
ATOM 13160 C C . SER C 1 579 ? -6.065 -51.967 1.989 1.00 49.72 579 SER C C 1
ATOM 13161 O O . SER C 1 579 ? -5.633 -51.654 0.878 1.00 49.49 579 SER C O 1
ATOM 13164 N N . ASP C 1 580 ? -5.313 -52.576 2.900 1.00 48.97 580 ASP C N 1
ATOM 13165 C CA . ASP C 1 580 ? -4.008 -53.123 2.538 1.00 48.92 580 ASP C CA 1
ATOM 13166 C C . ASP C 1 580 ? -4.155 -54.228 1.479 1.00 49.44 580 ASP C C 1
ATOM 13167 O O . ASP C 1 580 ? -3.468 -54.231 0.459 1.00 50.47 580 ASP C O 1
ATOM 13172 N N . MET C 1 581 ? -5.070 -55.163 1.701 1.00 49.88 581 MET C N 1
ATOM 13173 C CA . MET C 1 581 ? -5.325 -56.195 0.695 1.00 50.20 581 MET C CA 1
ATOM 13174 C C . MET C 1 581 ? -5.716 -55.591 -0.652 1.00 49.84 581 MET C C 1
ATOM 13175 O O . MET C 1 581 ? -5.352 -56.127 -1.695 1.00 51.83 581 MET C O 1
ATOM 13180 N N . ALA C 1 582 ? -6.430 -54.467 -0.630 1.00 49.04 582 ALA C N 1
ATOM 13181 C CA . ALA C 1 582 ? -6.861 -53.793 -1.859 1.00 47.12 582 ALA C CA 1
ATOM 13182 C C . ALA C 1 582 ? -5.688 -53.131 -2.588 1.00 44.60 582 ALA C C 1
ATOM 13183 O O . ALA C 1 582 ? -5.715 -52.948 -3.810 1.00 42.96 582 ALA C O 1
ATOM 13185 N N . ILE C 1 583 ? -4.662 -52.770 -1.823 1.00 41.41 583 ILE C N 1
ATOM 13186 C CA . ILE C 1 583 ? -3.425 -52.272 -2.392 1.00 40.45 583 ILE C CA 1
ATOM 13187 C C . ILE C 1 583 ? -2.702 -53.390 -3.158 1.00 42.64 583 ILE C C 1
ATOM 13188 O O . ILE C 1 583 ? -2.185 -53.163 -4.254 1.00 41.36 583 ILE C O 1
ATOM 13193 N N . LEU C 1 584 ? -2.694 -54.610 -2.616 1.00 43.43 584 LEU C N 1
ATOM 13194 C CA . LEU C 1 584 ? -2.131 -55.741 -3.362 1.00 43.11 584 LEU C CA 1
ATOM 13195 C C . LEU C 1 584 ? -2.885 -55.987 -4.666 1.00 44.25 584 LEU C C 1
ATOM 13196 O O . LEU C 1 584 ? -2.254 -56.193 -5.710 1.00 45.47 584 LEU C O 1
ATOM 13201 N N . HIS C 1 585 ? -4.214 -55.935 -4.612 1.00 43.84 585 HIS C N 1
ATOM 13202 C CA . HIS C 1 585 ? -5.034 -56.135 -5.808 1.00 45.92 585 HIS C CA 1
ATOM 13203 C C . HIS C 1 585 ? -4.770 -55.109 -6.902 1.00 47.09 585 HIS C C 1
ATOM 13204 O O . HIS C 1 585 ? -4.693 -55.452 -8.079 1.00 49.73 585 HIS C O 1
ATOM 13211 N N . GLN C 1 586 ? -4.641 -53.847 -6.516 1.00 49.10 586 GLN C N 1
ATOM 13212 C CA . GLN C 1 586 ? -4.351 -52.785 -7.476 1.00 51.26 586 GLN C CA 1
ATOM 13213 C C . GLN C 1 586 ? -2.935 -52.949 -8.026 1.00 50.91 586 GLN C C 1
ATOM 13214 O O . GLN C 1 586 ? -2.680 -52.663 -9.191 1.00 52.80 586 GLN C O 1
ATOM 13220 N N . GLY C 1 587 ? -2.017 -53.416 -7.188 1.00 49.74 587 GLY C N 1
ATOM 13221 C CA . GLY C 1 587 ? -0.682 -53.763 -7.654 1.00 48.99 587 GLY C CA 1
ATOM 13222 C C . GLY C 1 587 ? -0.704 -54.804 -8.759 1.00 48.96 587 GLY C C 1
ATOM 13223 O O . GLY C 1 587 ? -0.084 -54.618 -9.805 1.00 47.68 587 GLY C O 1
ATOM 13224 N N . PHE C 1 588 ? -1.417 -55.904 -8.535 1.00 47.84 588 PHE C N 1
ATOM 13225 C CA . PHE C 1 588 ? -1.408 -56.995 -9.504 1.00 47.33 588 PHE C CA 1
ATOM 13226 C C . PHE C 1 588 ? -2.223 -56.537 -10.699 1.00 48.68 588 PHE C C 1
ATOM 13227 O O . PHE C 1 588 ? -2.036 -57.032 -11.812 1.00 49.97 588 PHE C O 1
ATOM 13235 N N . TYR C 1 589 ? -3.147 -55.611 -10.467 1.00 47.58 589 TYR C N 1
ATOM 13236 C CA . TYR C 1 589 ? -3.936 -55.089 -11.578 1.00 49.63 589 TYR C CA 1
ATOM 13237 C C . TYR C 1 589 ? -3.019 -54.303 -12.513 1.00 48.26 589 TYR C C 1
ATOM 13238 O O . TYR C 1 589 ? -3.106 -54.416 -13.736 1.00 49.09 589 TYR C O 1
ATOM 13247 N N . GLN C 1 590 ? -2.125 -53.514 -11.932 1.00 48.29 590 GLN C N 1
ATOM 13248 C CA . GLN C 1 590 ? -1.310 -52.603 -12.735 1.00 48.32 590 GLN C CA 1
ATOM 13249 C C . GLN C 1 590 ? -0.158 -53.335 -13.426 1.00 49.36 590 GLN C C 1
ATOM 13250 O O . GLN C 1 590 ? 0.351 -52.884 -14.457 1.00 49.91 590 GLN C O 1
ATOM 13256 N N . VAL C 1 591 ? 0.229 -54.488 -12.879 1.00 48.49 591 VAL C N 1
ATOM 13257 C CA . VAL C 1 591 ? 1.264 -55.311 -13.496 1.00 46.82 591 VAL C CA 1
ATOM 13258 C C . VAL C 1 591 ? 0.827 -55.709 -14.904 1.00 47.39 591 VAL C C 1
ATOM 13259 O O . VAL C 1 591 ? 1.652 -55.817 -15.799 1.00 47.27 591 VAL C O 1
ATOM 13263 N N . SER C 1 592 ? -0.467 -55.922 -15.107 1.00 49.44 592 SER C N 1
ATOM 13264 C CA . SER C 1 592 ? -0.952 -56.422 -16.393 1.00 49.71 592 SER C CA 1
ATOM 13265 C C . SER C 1 592 ? -1.650 -55.353 -17.232 1.00 50.09 592 SER C C 1
ATOM 13266 O O . SER C 1 592 ? -1.956 -55.586 -18.401 1.00 49.39 592 SER C O 1
ATOM 13269 N N . HIS C 1 593 ? -1.907 -54.196 -16.629 1.00 49.21 593 HIS C N 1
ATOM 13270 C CA . HIS C 1 593 ? -2.661 -53.131 -17.283 1.00 51.55 593 HIS C CA 1
ATOM 13271 C C . HIS C 1 593 ? -1.918 -51.789 -17.329 1.00 51.17 593 HIS C C 1
ATOM 13272 O O . HIS C 1 593 ? -2.449 -50.803 -17.828 1.00 51.11 593 HIS C O 1
ATOM 13279 N N . GLY C 1 594 ? -0.698 -51.749 -16.805 1.00 53.39 594 GLY C N 1
ATOM 13280 C CA . GLY C 1 594 ? 0.025 -50.493 -16.601 1.00 54.70 594 GLY C CA 1
ATOM 13281 C C . GLY C 1 594 ? 0.640 -49.964 -17.880 1.00 55.93 594 GLY C C 1
ATOM 13282 O O . GLY C 1 594 ? 0.715 -50.683 -18.874 1.00 55.45 594 GLY C O 1
ATOM 13283 N N . THR C 1 595 ? 1.090 -48.710 -17.851 1.00 58.15 595 THR C N 1
ATOM 13284 C CA . THR C 1 595 ? 1.506 -48.006 -19.068 1.00 58.71 595 THR C CA 1
ATOM 13285 C C . THR C 1 595 ? 2.902 -47.412 -18.946 1.00 59.63 595 THR C C 1
ATOM 13286 O O . THR C 1 595 ? 3.362 -46.714 -19.848 1.00 61.70 595 THR C O 1
ATOM 13290 N N . SER C 1 596 ? 3.573 -47.677 -17.830 1.00 58.32 596 SER C N 1
ATOM 13291 C CA . SER C 1 596 ? 4.954 -47.260 -17.647 1.00 56.53 596 SER C CA 1
ATOM 13292 C C . SER C 1 596 ? 5.904 -48.128 -18.483 1.00 58.58 596 SER C C 1
ATOM 13293 O O . SER C 1 596 ? 5.551 -49.237 -18.894 1.00 59.37 596 SER C O 1
ATOM 13296 N N . PRO C 1 597 ? 7.102 -47.606 -18.787 1.00 58.61 597 PRO C N 1
ATOM 13297 C CA . PRO C 1 597 ? 8.189 -48.444 -19.287 1.00 58.40 597 PRO C CA 1
ATOM 13298 C C . PRO C 1 597 ? 8.673 -49.486 -18.264 1.00 57.09 597 PRO C C 1
ATOM 13299 O O . PRO C 1 597 ? 9.510 -50.332 -18.597 1.00 55.82 597 PRO C O 1
ATOM 13303 N N . LEU C 1 598 ? 8.161 -49.429 -17.036 1.00 54.81 598 LEU C N 1
ATOM 13304 C CA . LEU C 1 598 ? 8.543 -50.408 -16.009 1.00 53.39 598 LEU C CA 1
ATOM 13305 C C . LEU C 1 598 ? 7.397 -51.350 -15.606 1.00 51.99 598 LEU C C 1
ATOM 13306 O O . LEU C 1 598 ? 7.528 -52.156 -14.677 1.00 50.14 598 LEU C O 1
ATOM 13311 N N . THR C 1 599 ? 6.270 -51.231 -16.300 1.00 49.40 599 THR C N 1
ATOM 13312 C CA . THR C 1 599 ? 5.165 -52.165 -16.139 1.00 47.09 599 THR C CA 1
ATOM 13313 C C . THR C 1 599 ? 5.646 -53.508 -16.680 1.00 47.09 599 THR C C 1
ATOM 13314 O O . THR C 1 599 ? 6.039 -53.602 -17.844 1.00 45.49 599 THR C O 1
ATOM 13318 N N . THR C 1 600 ? 5.628 -54.542 -15.839 1.00 45.98 600 THR C N 1
ATOM 13319 C CA . THR C 1 600 ? 6.234 -55.829 -16.188 1.00 44.33 600 THR C CA 1
ATOM 13320 C C . THR C 1 600 ? 5.321 -56.845 -16.891 1.00 44.12 600 THR C C 1
ATOM 13321 O O . THR C 1 600 ? 5.807 -57.703 -17.629 1.00 44.47 600 THR C O 1
ATOM 13325 N N . GLY C 1 601 ? 4.014 -56.787 -16.668 1.00 43.11 601 GLY C N 1
ATOM 13326 C CA . GLY C 1 601 ? 3.164 -57.890 -17.096 1.00 46.32 601 GLY C CA 1
ATOM 13327 C C . GLY C 1 601 ? 2.117 -57.661 -18.168 1.00 48.75 601 GLY C C 1
ATOM 13328 O O . GLY C 1 601 ? 1.058 -58.294 -18.136 1.00 48.38 601 GLY C O 1
ATOM 13329 N N . ARG C 1 602 ? 2.404 -56.781 -19.126 1.00 50.14 602 ARG C N 1
ATOM 13330 C CA . ARG C 1 602 ? 1.442 -56.493 -20.192 1.00 52.28 602 ARG C CA 1
ATOM 13331 C C . ARG C 1 602 ? 1.088 -57.740 -21.011 1.00 50.96 602 ARG C C 1
ATOM 13332 O O . ARG C 1 602 ? -0.025 -57.868 -21.520 1.00 53.86 602 ARG C O 1
ATOM 13340 N N . ALA C 1 603 ? 2.014 -58.684 -21.122 1.00 48.36 603 ALA C N 1
ATOM 13341 C CA . ALA C 1 603 ? 1.706 -59.938 -21.805 1.00 47.23 603 ALA C CA 1
ATOM 13342 C C . ALA C 1 603 ? 0.479 -60.668 -21.235 1.00 46.67 603 ALA C C 1
ATOM 13343 O O . ALA C 1 603 ? -0.270 -61.283 -22.000 1.00 45.19 603 ALA C O 1
ATOM 13345 N N . PHE C 1 604 ? 0.260 -60.602 -19.919 1.00 44.65 604 PHE C N 1
ATOM 13346 C CA . PHE C 1 604 ? -0.965 -61.146 -19.321 1.00 44.11 604 PHE C CA 1
ATOM 13347 C C . PHE C 1 604 ? -2.237 -60.734 -20.052 1.00 45.05 604 PHE C C 1
ATOM 13348 O O . PHE C 1 604 ? -3.139 -61.552 -20.229 1.00 43.27 604 PHE C O 1
ATOM 13356 N N . SER C 1 605 ? -2.333 -59.459 -20.423 1.00 45.60 605 SER C N 1
ATOM 13357 C CA . SER C 1 605 ? -3.605 -58.899 -20.886 1.00 46.47 605 SER C CA 1
ATOM 13358 C C . SER C 1 605 ? -3.756 -59.006 -22.395 1.00 45.68 605 SER C C 1
ATOM 13359 O O . SER C 1 605 ? -4.823 -58.785 -22.953 1.00 46.11 605 SER C O 1
ATOM 13362 N N . ASP C 1 606 ? -2.675 -59.377 -23.058 1.00 46.47 606 ASP C N 1
ATOM 13363 C CA . ASP C 1 606 ? -2.676 -59.424 -24.507 1.00 47.40 606 ASP C CA 1
ATOM 13364 C C . ASP C 1 606 ? -3.291 -60.708 -25.079 1.00 49.63 606 ASP C C 1
ATOM 13365 O O . ASP C 1 606 ? -2.675 -61.782 -25.080 1.00 49.05 606 ASP C O 1
ATOM 13370 N N . GLY C 1 607 ? -4.520 -60.592 -25.570 1.00 48.72 607 GLY C N 1
ATOM 13371 C CA . GLY C 1 607 ? -5.267 -61.752 -26.020 1.00 48.18 607 GLY C CA 1
ATOM 13372 C C . GLY C 1 607 ? -6.164 -62.235 -24.900 1.00 48.61 607 GLY C C 1
ATOM 13373 O O . GLY C 1 607 ? -6.861 -63.234 -25.044 1.00 47.83 607 GLY C O 1
ATOM 13374 N N . ALA C 1 608 ? -6.158 -61.525 -23.778 1.00 48.80 608 ALA C N 1
ATOM 13375 C CA . ALA C 1 608 ? -6.954 -61.933 -22.627 1.00 49.00 608 ALA C CA 1
ATOM 13376 C C . ALA C 1 608 ? -8.451 -61.761 -22.858 1.00 49.22 608 ALA C C 1
ATOM 13377 O O . ALA C 1 608 ? -8.974 -60.648 -22.751 1.00 50.84 608 ALA C O 1
ATOM 13379 N N . THR C 1 609 ? -9.135 -62.869 -23.143 1.00 48.76 609 THR C N 1
ATOM 13380 C CA . THR C 1 609 ? -10.589 -62.875 -23.296 1.00 47.74 609 THR C CA 1
ATOM 13381 C C . THR C 1 609 ? -11.330 -62.530 -21.994 1.00 47.19 609 THR C C 1
ATOM 13382 O O . THR C 1 609 ? -12.555 -62.443 -21.977 1.00 47.31 609 THR C O 1
ATOM 13386 N N . VAL C 1 610 ? -10.592 -62.324 -20.906 1.00 46.35 610 VAL C N 1
ATOM 13387 C CA . VAL C 1 610 ? -11.152 -61.792 -19.662 1.00 45.96 610 VAL C CA 1
ATOM 13388 C C . VAL C 1 610 ? -10.074 -60.931 -19.013 1.00 47.53 610 VAL C C 1
ATOM 13389 O O . VAL C 1 610 ? -8.920 -60.948 -19.452 1.00 47.49 610 VAL C O 1
ATOM 13393 N N . SER C 1 611 ? -10.443 -60.185 -17.975 1.00 47.09 611 SER C N 1
ATOM 13394 C CA . SER C 1 611 ? -9.481 -59.338 -17.286 1.00 47.91 611 SER C CA 1
ATOM 13395 C C . SER C 1 611 ? -8.593 -60.176 -16.370 1.00 48.11 611 SER C C 1
ATOM 13396 O O . SER C 1 611 ? -9.091 -60.878 -15.493 1.00 50.87 611 SER C O 1
ATOM 13399 N N . ILE C 1 612 ? -7.284 -60.082 -16.566 1.00 47.22 612 ILE C N 1
ATOM 13400 C CA . ILE C 1 612 ? -6.325 -60.857 -15.793 1.00 45.82 612 ILE C CA 1
ATOM 13401 C C . ILE C 1 612 ? -5.448 -59.946 -14.951 1.00 46.52 612 ILE C C 1
ATOM 13402 O O . ILE C 1 612 ? -4.910 -58.950 -15.437 1.00 47.52 612 ILE C O 1
ATOM 13407 N N . SER C 1 613 ? -5.322 -60.291 -13.675 1.00 46.77 613 SER C N 1
ATOM 13408 C CA . SER C 1 613 ? -4.372 -59.628 -12.784 1.00 46.11 613 SER C CA 1
ATOM 13409 C C . SER C 1 613 ? -3.363 -60.676 -12.325 1.00 47.28 613 SER C C 1
ATOM 13410 O O . SER C 1 613 ? -3.713 -61.857 -12.188 1.00 47.94 613 SER C O 1
ATOM 13413 N N . GLY C 1 614 ? -2.114 -60.264 -12.117 1.00 45.57 614 GLY C N 1
ATOM 13414 C CA . GLY C 1 614 ? -1.124 -61.180 -11.578 1.00 44.30 614 GLY C CA 1
ATOM 13415 C C . GLY C 1 614 ? 0.227 -60.545 -11.355 1.00 43.40 614 GLY C C 1
ATOM 13416 O O . GLY C 1 614 ? 0.322 -59.337 -11.182 1.00 41.75 614 GLY C O 1
ATOM 13417 N N . LYS C 1 615 ? 1.273 -61.365 -11.378 1.00 43.47 615 LYS C N 1
ATOM 13418 C CA . LYS C 1 615 ? 2.613 -60.959 -10.954 1.00 43.13 615 LYS C CA 1
ATOM 13419 C C . LYS C 1 615 ? 3.686 -61.898 -11.517 1.00 46.90 615 LYS C C 1
ATOM 13420 O O . LYS C 1 615 ? 3.621 -63.123 -11.346 1.00 45.89 615 LYS C O 1
ATOM 13426 N N . THR C 1 616 ? 4.673 -61.304 -12.182 1.00 49.58 616 THR C N 1
ATOM 13427 C CA . THR C 1 616 ? 5.732 -62.033 -12.871 1.00 53.89 616 THR C CA 1
ATOM 13428 C C . THR C 1 616 ? 6.950 -62.227 -11.972 1.00 56.87 616 THR C C 1
ATOM 13429 O O . THR C 1 616 ? 7.035 -61.626 -10.900 1.00 57.06 616 THR C O 1
ATOM 13433 N N . GLY C 1 617 ? 7.892 -63.051 -12.433 1.00 59.78 617 GLY C N 1
ATOM 13434 C CA . GLY C 1 617 ? 9.078 -63.434 -11.661 1.00 61.20 617 GLY C CA 1
ATOM 13435 C C . GLY C 1 617 ? 10.289 -63.839 -12.490 1.00 63.93 617 GLY C C 1
ATOM 13436 O O . GLY C 1 617 ? 10.166 -64.454 -13.565 1.00 65.29 617 GLY C O 1
ATOM 13437 N N . THR C 1 630 ? 17.709 -68.041 -15.268 1.00 79.38 630 THR C N 1
ATOM 13438 C CA . THR C 1 630 ? 16.783 -67.383 -14.351 1.00 79.62 630 THR C CA 1
ATOM 13439 C C . THR C 1 630 ? 15.369 -67.939 -14.472 1.00 78.32 630 THR C C 1
ATOM 13440 O O . THR C 1 630 ? 15.020 -68.573 -15.472 1.00 79.48 630 THR C O 1
ATOM 13444 N N . ASN C 1 631 ? 14.549 -67.670 -13.458 1.00 75.95 631 ASN C N 1
ATOM 13445 C CA . ASN C 1 631 ? 13.181 -68.181 -13.438 1.00 73.32 631 ASN C CA 1
ATOM 13446 C C . ASN C 1 631 ? 12.121 -67.255 -14.058 1.00 70.49 631 ASN C C 1
ATOM 13447 O O . ASN C 1 631 ? 12.073 -66.051 -13.764 1.00 69.27 631 ASN C O 1
ATOM 13452 N N . THR C 1 632 ? 11.294 -67.827 -14.937 1.00 65.45 632 THR C N 1
ATOM 13453 C CA . THR C 1 632 ? 10.213 -67.088 -15.594 1.00 59.06 632 THR C CA 1
ATOM 13454 C C . THR C 1 632 ? 8.835 -67.436 -15.024 1.00 53.43 632 THR C C 1
ATOM 13455 O O . THR C 1 632 ? 7.849 -67.553 -15.748 1.00 51.98 632 THR C O 1
ATOM 13459 N N . ASN C 1 633 ? 8.784 -67.576 -13.705 1.00 47.62 633 ASN C N 1
ATOM 13460 C CA . ASN C 1 633 ? 7.554 -67.839 -12.971 1.00 44.36 633 ASN C CA 1
ATOM 13461 C C . ASN C 1 633 ? 6.484 -66.747 -13.076 1.00 43.13 633 ASN C C 1
ATOM 13462 O O . ASN C 1 633 ? 6.797 -65.568 -13.233 1.00 41.94 633 ASN C O 1
ATOM 13467 N N . ALA C 1 634 ? 5.220 -67.145 -12.977 1.00 41.46 634 ALA C N 1
ATOM 13468 C CA . ALA C 1 634 ? 4.104 -66.215 -13.110 1.00 40.15 634 ALA C CA 1
ATOM 13469 C C . ALA C 1 634 ? 2.892 -66.705 -12.330 1.00 41.06 634 ALA C C 1
ATOM 13470 O O . ALA C 1 634 ? 2.582 -67.895 -12.367 1.00 42.62 634 ALA C O 1
ATOM 13472 N N . VAL C 1 635 ? 2.225 -65.801 -11.613 1.00 41.19 635 VAL C N 1
ATOM 13473 C CA . VAL C 1 635 ? 0.965 -66.122 -10.951 1.00 39.67 635 VAL C CA 1
ATOM 13474 C C . VAL C 1 635 ? -0.141 -65.173 -11.424 1.00 39.99 635 VAL C C 1
ATOM 13475 O O . VAL C 1 635 ? 0.144 -64.032 -11.755 1.00 41.13 635 VAL C O 1
ATOM 13479 N N . ALA C 1 636 ? -1.388 -65.640 -11.472 1.00 39.34 636 ALA C N 1
ATOM 13480 C CA . ALA C 1 636 ? -2.484 -64.845 -12.024 1.00 39.82 636 ALA C CA 1
ATOM 13481 C C . ALA C 1 636 ? -3.837 -65.256 -11.481 1.00 40.84 636 ALA C C 1
ATOM 13482 O O . ALA C 1 636 ? -4.031 -66.416 -11.111 1.00 41.69 636 ALA C O 1
ATOM 13484 N N . TYR C 1 637 ? -4.772 -64.308 -11.441 1.00 40.53 637 TYR C N 1
ATOM 13485 C CA . TYR C 1 637 ? -6.179 -64.646 -11.239 1.00 42.02 637 TYR C CA 1
ATOM 13486 C C . TYR C 1 637 ? -7.158 -63.916 -12.161 1.00 42.29 637 TYR C C 1
ATOM 13487 O O . TYR C 1 637 ? -6.856 -62.839 -12.673 1.00 41.42 637 TYR C O 1
ATOM 13496 N N . ALA C 1 638 ? -8.338 -64.497 -12.370 1.00 43.47 638 ALA C N 1
ATOM 13497 C CA . ALA C 1 638 ? -9.327 -63.896 -13.264 1.00 44.26 638 ALA C CA 1
ATOM 13498 C C . ALA C 1 638 ? -10.740 -64.368 -12.959 1.00 46.44 638 ALA C C 1
ATOM 13499 O O . ALA C 1 638 ? -10.925 -65.420 -12.344 1.00 47.16 638 ALA C O 1
ATOM 13501 N N . PRO C 1 639 ? -11.746 -63.576 -13.371 1.00 48.05 639 PRO C N 1
ATOM 13502 C CA . PRO C 1 639 ? -11.543 -62.214 -13.857 1.00 47.49 639 PRO C CA 1
ATOM 13503 C C . PRO C 1 639 ? -11.274 -61.328 -12.658 1.00 48.31 639 PRO C C 1
ATOM 13504 O O . PRO C 1 639 ? -11.642 -61.698 -11.548 1.00 49.71 639 PRO C O 1
ATOM 13508 N N . THR C 1 640 ? -10.647 -60.177 -12.877 1.00 48.64 640 THR C N 1
ATOM 13509 C CA . THR C 1 640 ? -10.190 -59.318 -11.790 1.00 50.12 640 THR C CA 1
ATOM 13510 C C . THR C 1 640 ? -11.281 -59.052 -10.764 1.00 51.27 640 THR C C 1
ATOM 13511 O O . THR C 1 640 ? -11.035 -59.048 -9.556 1.00 50.54 640 THR C O 1
ATOM 13515 N N . GLU C 1 641 ? -12.469 -58.769 -11.286 1.00 52.23 641 GLU C N 1
ATOM 13516 C CA . GLU C 1 641 ? -13.577 -58.244 -10.510 1.00 55.59 641 GLU C CA 1
ATOM 13517 C C . GLU C 1 641 ? -14.161 -59.361 -9.655 1.00 56.13 641 GLU C C 1
ATOM 13518 O O . GLU C 1 641 ? -14.601 -59.131 -8.522 1.00 57.00 641 GLU C O 1
ATOM 13524 N N . ASN C 1 642 ? -14.173 -60.567 -10.220 1.00 53.75 642 ASN C N 1
ATOM 13525 C CA . ASN C 1 642 ? -14.794 -61.721 -9.577 1.00 52.65 642 ASN C CA 1
ATOM 13526 C C . ASN C 1 642 ? -14.024 -63.017 -9.855 1.00 49.01 642 ASN C C 1
ATOM 13527 O O . ASN C 1 642 ? -14.416 -63.813 -10.713 1.00 47.64 642 ASN C O 1
ATOM 13532 N N . PRO C 1 643 ? -12.905 -63.221 -9.142 1.00 46.66 643 PRO C N 1
ATOM 13533 C CA . PRO C 1 643 ? -11.990 -64.293 -9.510 1.00 44.14 643 PRO C CA 1
ATOM 13534 C C . PRO C 1 643 ? -12.637 -65.675 -9.440 1.00 45.20 643 PRO C C 1
ATOM 13535 O O . PRO C 1 643 ? -13.374 -65.967 -8.495 1.00 45.02 643 PRO C O 1
ATOM 13539 N N . GLN C 1 644 ? -12.380 -66.502 -10.453 1.00 43.20 644 GLN C N 1
ATOM 13540 C CA . GLN C 1 644 ? -12.903 -67.861 -10.517 1.00 42.12 644 GLN C CA 1
ATOM 13541 C C . GLN C 1 644 ? -11.835 -68.894 -10.867 1.00 41.65 644 GLN C C 1
ATOM 13542 O O . GLN C 1 644 ? -12.102 -70.100 -10.927 1.00 42.37 644 GLN C O 1
ATOM 13548 N N . ILE C 1 645 ? -10.622 -68.411 -11.109 1.00 42.51 645 ILE C N 1
ATOM 13549 C CA . ILE C 1 645 ? -9.471 -69.260 -11.386 1.00 41.50 645 ILE C CA 1
ATOM 13550 C C . ILE C 1 645 ? -8.236 -68.507 -10.920 1.00 42.20 645 ILE C C 1
ATOM 13551 O O . ILE C 1 645 ? -8.177 -67.281 -11.035 1.00 42.38 645 ILE C O 1
ATOM 13556 N N . ALA C 1 646 ? -7.279 -69.242 -10.360 1.00 40.41 646 ALA C N 1
ATOM 13557 C CA . ALA C 1 646 ? -5.989 -68.676 -9.999 1.00 39.46 646 ALA C CA 1
ATOM 13558 C C . ALA C 1 646 ? -4.910 -69.668 -10.427 1.00 39.15 646 ALA C C 1
ATOM 13559 O O . ALA C 1 646 ? -4.940 -70.829 -10.032 1.00 39.18 646 ALA C O 1
ATOM 13561 N N . VAL C 1 647 ? -3.967 -69.209 -11.241 1.00 38.26 647 VAL C N 1
ATOM 13562 C CA . VAL C 1 647 ? -2.971 -70.085 -11.834 1.00 39.72 647 VAL C CA 1
ATOM 13563 C C . VAL C 1 647 ? -1.561 -69.704 -11.384 1.00 39.52 647 VAL C C 1
ATOM 13564 O O . VAL C 1 647 ? -1.248 -68.519 -11.239 1.00 39.11 647 VAL C O 1
ATOM 13568 N N . ALA C 1 648 ? -0.717 -70.704 -11.138 1.00 37.63 648 ALA C N 1
ATOM 13569 C CA . ALA C 1 648 ? 0.707 -70.449 -10.974 1.00 36.43 648 ALA C CA 1
ATOM 13570 C C . ALA C 1 648 ? 1.517 -71.278 -11.957 1.00 37.12 648 ALA C C 1
ATOM 13571 O O . ALA C 1 648 ? 1.390 -72.494 -12.014 1.00 37.55 648 ALA C O 1
ATOM 13573 N N . VAL C 1 649 ? 2.345 -70.604 -12.743 1.00 37.33 649 VAL C N 1
ATOM 13574 C CA . VAL C 1 649 ? 3.200 -71.271 -13.709 1.00 36.68 649 VAL C CA 1
ATOM 13575 C C . VAL C 1 649 ? 4.622 -71.187 -13.151 1.00 39.20 649 VAL C C 1
ATOM 13576 O O . VAL C 1 649 ? 5.078 -70.105 -12.743 1.00 36.85 649 VAL C O 1
ATOM 13580 N N . VAL C 1 650 ? 5.311 -72.328 -13.129 1.00 37.75 650 VAL C N 1
ATOM 13581 C CA . VAL C 1 650 ? 6.695 -72.375 -12.681 1.00 38.05 650 VAL C CA 1
ATOM 13582 C C . VAL C 1 650 ? 7.530 -72.903 -13.840 1.00 39.15 650 VAL C C 1
ATOM 13583 O O . VAL C 1 650 ? 7.179 -73.918 -14.431 1.00 39.39 650 VAL C O 1
ATOM 13587 N N . PHE C 1 651 ? 8.616 -72.205 -14.170 1.00 41.67 651 PHE C N 1
ATOM 13588 C CA . PHE C 1 651 ? 9.425 -72.513 -15.345 1.00 41.04 651 PHE C CA 1
ATOM 13589 C C . PHE C 1 651 ? 10.867 -72.122 -15.062 1.00 42.30 651 PHE C C 1
ATOM 13590 O O . PHE C 1 651 ? 11.309 -71.072 -15.522 1.00 43.45 651 PHE C O 1
ATOM 13598 N N . PRO C 1 652 ? 11.616 -72.963 -14.328 1.00 43.16 652 PRO C N 1
ATOM 13599 C CA . PRO C 1 652 ? 12.938 -72.568 -13.833 1.00 43.62 652 PRO C CA 1
ATOM 13600 C C . PRO C 1 652 ? 14.069 -72.571 -14.871 1.00 46.08 652 PRO C C 1
ATOM 13601 O O . PRO C 1 652 ? 13.999 -73.284 -15.880 1.00 45.79 652 PRO C O 1
ATOM 13605 N N . HIS C 1 653 ? 15.106 -71.776 -14.603 1.00 47.28 653 HIS C N 1
ATOM 13606 C CA . HIS C 1 653 ? 16.363 -71.795 -15.351 1.00 48.01 653 HIS C CA 1
ATOM 13607 C C . HIS C 1 653 ? 16.162 -71.665 -16.856 1.00 49.43 653 HIS C C 1
ATOM 13608 O O . HIS C 1 653 ? 16.796 -72.365 -17.641 1.00 49.48 653 HIS C O 1
ATOM 13615 N N . ASN C 1 654 ? 15.252 -70.778 -17.244 1.00 49.56 654 ASN C N 1
ATOM 13616 C CA . ASN C 1 654 ? 15.007 -70.466 -18.643 1.00 53.29 654 ASN C CA 1
ATOM 13617 C C . ASN C 1 654 ? 15.675 -69.127 -18.967 1.00 55.77 654 ASN C C 1
ATOM 13618 O O . ASN C 1 654 ? 15.248 -68.072 -18.500 1.00 56.75 654 ASN C O 1
ATOM 13623 N N . THR C 1 655 ? 16.735 -69.175 -19.766 1.00 59.64 655 THR C N 1
ATOM 13624 C CA . THR C 1 655 ? 17.633 -68.033 -19.922 1.00 62.36 655 THR C CA 1
ATOM 13625 C C . THR C 1 655 ? 17.139 -66.929 -20.859 1.00 65.30 655 THR C C 1
ATOM 13626 O O . THR C 1 655 ? 17.761 -65.870 -20.927 1.00 66.71 655 THR C O 1
ATOM 13630 N N . ASN C 1 656 ? 16.038 -67.160 -21.573 1.00 68.72 656 ASN C N 1
ATOM 13631 C CA . ASN C 1 656 ? 15.468 -66.155 -22.480 1.00 72.51 656 ASN C CA 1
ATOM 13632 C C . ASN C 1 656 ? 15.149 -64.816 -21.826 1.00 75.30 656 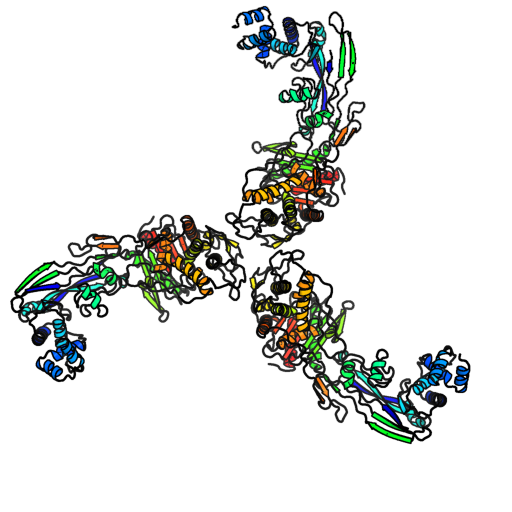ASN C C 1
ATOM 13633 O O . ASN C 1 656 ? 14.090 -64.643 -21.220 1.00 75.27 656 ASN C O 1
ATOM 13638 N N . LEU C 1 657 ? 16.065 -63.863 -21.963 1.00 79.38 657 LEU C N 1
ATOM 13639 C CA . LEU C 1 657 ? 15.877 -62.548 -21.358 1.00 82.03 657 LEU C CA 1
ATOM 13640 C C . LEU C 1 657 ? 14.998 -61.646 -22.232 1.00 82.20 657 LEU C C 1
ATOM 13641 O O . LEU C 1 657 ? 14.336 -60.733 -21.727 1.00 82.30 657 LEU C O 1
ATOM 13646 N N . THR C 1 658 ? 14.970 -61.931 -23.534 1.00 82.58 658 THR C N 1
ATOM 13647 C CA . THR C 1 658 ? 14.192 -61.135 -24.490 1.00 82.46 658 THR C CA 1
ATOM 13648 C C . THR C 1 658 ? 12.689 -61.156 -24.187 1.00 82.00 658 THR C C 1
ATOM 13649 O O . THR C 1 658 ? 12.123 -60.141 -23.761 1.00 82.71 658 THR C O 1
ATOM 13653 N N . LYS C 1 659 ? 12.055 -62.312 -24.387 1.00 79.71 659 LYS C N 1
ATOM 13654 C CA . LYS C 1 659 ? 10.631 -62.485 -24.084 1.00 77.24 659 LYS C CA 1
ATOM 13655 C C . LYS C 1 659 ? 10.361 -63.554 -23.021 1.00 74.27 659 LYS C C 1
ATOM 13656 O O . LYS C 1 659 ? 10.892 -64.664 -23.095 1.00 73.35 659 LYS C O 1
ATOM 13662 N N . ASN C 1 660 ? 9.530 -63.201 -22.043 1.00 70.12 660 ASN C N 1
ATOM 13663 C CA . ASN C 1 660 ? 9.191 -64.070 -20.920 1.00 65.82 660 ASN C CA 1
ATOM 13664 C C . ASN C 1 660 ? 7.881 -64.809 -21.198 1.00 62.60 660 ASN C C 1
ATOM 13665 O O . ASN C 1 660 ? 6.840 -64.181 -21.397 1.00 61.23 660 ASN C O 1
ATOM 13670 N N . VAL C 1 661 ? 7.933 -66.140 -21.212 1.00 58.88 661 VAL C N 1
ATOM 13671 C CA . VAL C 1 661 ? 6.757 -66.936 -21.552 1.00 55.13 661 VAL C CA 1
ATOM 13672 C C . VAL C 1 661 ? 5.881 -67.293 -20.355 1.00 52.05 661 VAL C C 1
ATOM 13673 O O . VAL C 1 661 ? 4.761 -67.774 -20.530 1.00 52.73 661 VAL C O 1
ATOM 13677 N N . GLY C 1 662 ? 6.377 -67.054 -19.146 1.00 48.49 662 GLY C N 1
ATOM 13678 C CA . GLY C 1 662 ? 5.602 -67.317 -17.934 1.00 45.46 662 GLY C CA 1
ATOM 13679 C C . GLY C 1 662 ? 4.228 -66.671 -17.919 1.00 44.84 662 GLY C C 1
ATOM 13680 O O . GLY C 1 662 ? 3.225 -67.344 -17.714 1.00 41.86 662 GLY C O 1
ATOM 13681 N N . PRO C 1 663 ? 4.173 -65.341 -18.104 1.00 45.50 663 PRO C N 1
ATOM 13682 C CA . PRO C 1 663 ? 2.879 -64.668 -18.198 1.00 44.25 663 PRO C CA 1
ATOM 13683 C C . PRO C 1 663 ? 2.013 -65.161 -19.361 1.00 42.83 663 PRO C C 1
ATOM 13684 O O . PRO C 1 663 ? 0.789 -65.248 -19.222 1.00 42.31 663 PRO C O 1
ATOM 13688 N N . ALA C 1 664 ? 2.640 -65.497 -20.485 1.00 42.90 664 ALA C N 1
ATOM 13689 C CA . ALA C 1 664 ? 1.904 -65.991 -21.656 1.00 43.78 664 ALA C CA 1
ATOM 13690 C C . ALA C 1 664 ? 1.269 -67.376 -21.456 1.00 44.27 664 ALA C C 1
ATOM 13691 O O . ALA C 1 664 ? 0.180 -67.664 -21.984 1.00 44.10 664 ALA C O 1
ATOM 13693 N N . ILE C 1 665 ? 1.964 -68.235 -20.710 1.00 44.00 665 ILE C N 1
ATOM 13694 C CA . ILE C 1 665 ? 1.441 -69.554 -20.350 1.00 44.27 665 ILE C CA 1
ATOM 13695 C C . ILE C 1 665 ? 0.267 -69.358 -19.405 1.00 44.51 665 ILE C C 1
ATOM 13696 O O . ILE C 1 665 ? -0.809 -69.917 -19.631 1.00 44.47 665 ILE C O 1
ATOM 13701 N N . ALA C 1 666 ? 0.474 -68.545 -18.369 1.00 44.12 666 ALA C N 1
ATOM 13702 C CA . ALA C 1 666 ? -0.593 -68.221 -17.422 1.00 44.51 666 ALA C CA 1
ATOM 13703 C C . ALA C 1 666 ? -1.848 -67.771 -18.163 1.00 43.77 666 ALA C C 1
ATOM 13704 O O . ALA C 1 666 ? -2.943 -68.304 -17.943 1.00 44.42 666 ALA C O 1
ATOM 13706 N N . ARG C 1 667 ? -1.667 -66.796 -19.049 1.00 43.14 667 ARG C N 1
ATOM 13707 C CA . ARG C 1 667 ? -2.763 -66.225 -19.819 1.00 43.64 667 ARG C CA 1
ATOM 13708 C C . ARG C 1 667 ? -3.462 -67.260 -20.694 1.00 44.26 667 ARG C C 1
ATOM 13709 O O . ARG C 1 667 ? -4.696 -67.310 -20.755 1.00 45.42 667 ARG C O 1
ATOM 13717 N N . ASP C 1 668 ? -2.671 -68.087 -21.372 1.00 44.95 668 ASP C N 1
ATOM 13718 C CA . ASP C 1 668 ? -3.236 -69.098 -22.262 1.00 44.88 668 ASP C CA 1
ATOM 13719 C C . ASP C 1 668 ? -4.025 -70.163 -21.513 1.00 45.47 668 ASP C C 1
ATOM 13720 O O . ASP C 1 668 ? -5.001 -70.707 -22.046 1.00 45.97 668 ASP C O 1
ATOM 13725 N N . ILE C 1 669 ? -3.607 -70.459 -20.283 1.00 44.59 669 ILE C N 1
ATOM 13726 C CA . ILE C 1 669 ? -4.342 -71.421 -19.454 1.00 42.95 669 ILE C CA 1
ATOM 13727 C C . ILE C 1 669 ? -5.680 -70.811 -19.042 1.00 42.64 669 ILE C C 1
ATOM 13728 O O . ILE C 1 669 ? -6.708 -71.474 -19.102 1.00 44.76 669 ILE C O 1
ATOM 13733 N N . ILE C 1 670 ? -5.659 -69.545 -18.634 1.00 44.60 670 ILE C N 1
ATOM 13734 C CA . ILE C 1 670 ? -6.866 -68.817 -18.253 1.00 45.58 670 ILE C CA 1
ATOM 13735 C C . ILE C 1 670 ? -7.844 -68.704 -19.421 1.00 46.75 670 ILE C C 1
ATOM 13736 O O . ILE C 1 670 ? -9.058 -68.762 -19.234 1.00 47.83 670 ILE C O 1
ATOM 13741 N N . ASN C 1 671 ? -7.322 -68.569 -20.636 1.00 47.73 671 ASN C N 1
ATOM 13742 C CA . ASN C 1 671 ? -8.186 -68.567 -21.816 1.00 46.13 671 ASN C CA 1
ATOM 13743 C C . ASN C 1 671 ? -8.715 -69.962 -22.105 1.00 46.74 671 ASN C C 1
ATOM 13744 O O . ASN C 1 671 ? -9.872 -70.126 -22.495 1.00 46.63 671 ASN C O 1
ATOM 13749 N N . LEU C 1 672 ? -7.876 -70.976 -21.912 1.00 46.75 672 LEU C N 1
ATOM 13750 C CA . LEU C 1 672 ? -8.340 -72.349 -22.113 1.00 46.81 672 LEU C CA 1
ATOM 13751 C C . LEU C 1 672 ? -9.497 -72.689 -21.172 1.00 46.62 672 LEU C C 1
ATOM 13752 O O . LEU C 1 672 ? -10.477 -73.316 -21.576 1.00 45.55 672 LEU C O 1
ATOM 13757 N N . TYR C 1 673 ? -9.388 -72.264 -19.917 1.00 46.67 673 TYR C N 1
ATOM 13758 C CA . TYR C 1 673 ? -10.483 -72.440 -18.969 1.00 47.20 673 TYR C CA 1
ATOM 13759 C C . TYR C 1 673 ? -11.708 -71.636 -19.371 1.00 48.41 673 TYR C C 1
ATOM 13760 O O . TYR C 1 673 ? -12.828 -72.143 -19.342 1.00 49.05 673 TYR C O 1
ATOM 13769 N N . ASN C 1 674 ? -11.497 -70.374 -19.729 1.00 50.14 674 ASN C N 1
ATOM 13770 C CA . ASN C 1 674 ? -12.622 -69.516 -20.095 1.00 51.37 674 ASN C CA 1
ATOM 13771 C C . ASN C 1 674 ? -13.456 -70.118 -21.229 1.00 50.96 674 ASN C C 1
ATOM 13772 O O . ASN C 1 674 ? -14.682 -70.077 -21.199 1.00 51.58 674 ASN C O 1
ATOM 13777 N N . GLN C 1 675 ? -12.782 -70.687 -22.223 1.00 52.02 675 GLN C N 1
ATOM 13778 C CA . GLN C 1 675 ? -13.444 -71.222 -23.405 1.00 53.89 675 GLN C CA 1
ATOM 13779 C C . GLN C 1 675 ? -14.240 -72.479 -23.064 1.00 55.48 675 GLN C C 1
ATOM 13780 O O . GLN C 1 675 ? -15.165 -72.883 -23.784 1.00 53.85 675 GLN C O 1
ATOM 13786 N N . HIS C 1 676 ? -13.863 -73.090 -21.946 1.00 56.29 676 HIS C N 1
ATOM 13787 C CA . HIS C 1 676 ? -14.391 -74.390 -21.573 1.00 57.92 676 HIS C CA 1
ATOM 13788 C C . HIS C 1 676 ? -15.322 -74.285 -20.372 1.00 57.73 676 HIS C C 1
ATOM 13789 O O . HIS C 1 676 ? -16.233 -75.089 -20.206 1.00 54.38 676 HIS C O 1
ATOM 13796 N N . HIS C 1 677 ? -15.064 -73.293 -19.530 1.00 59.14 677 HIS C N 1
ATOM 13797 C CA . HIS C 1 677 ? -15.910 -73.017 -18.377 1.00 60.99 677 HIS C CA 1
ATOM 13798 C C . HIS C 1 677 ? -16.197 -71.517 -18.386 1.00 62.50 677 HIS C C 1
ATOM 13799 O O . HIS C 1 677 ? -15.571 -70.763 -17.640 1.00 60.71 677 HIS C O 1
ATOM 13806 N N . PRO C 1 678 ? -17.144 -71.087 -19.240 1.00 64.71 678 PRO C N 1
ATOM 13807 C CA . PRO C 1 678 ? -17.450 -69.676 -19.450 1.00 65.85 678 PRO C CA 1
ATOM 13808 C C . PRO C 1 678 ? -17.578 -68.937 -18.127 1.00 67.46 678 PRO C C 1
ATOM 13809 O O . PRO C 1 678 ? -18.473 -69.225 -17.331 1.00 67.86 678 PRO C O 1
ATOM 13813 N N . MET C 1 679 ? -16.661 -68.003 -17.913 1.00 69.03 679 MET C N 1
ATOM 13814 C CA . MET C 1 679 ? -16.653 -67.157 -16.732 1.00 71.56 679 MET C CA 1
ATOM 13815 C C . MET C 1 679 ? -17.515 -65.927 -16.991 1.00 74.80 679 MET C C 1
ATOM 13816 O O . MET C 1 679 ? -18.334 -65.542 -16.155 1.00 76.24 679 MET C O 1
ATOM 13821 N N . ASN C 1 680 ? -17.330 -65.332 -18.167 1.00 77.60 680 ASN C N 1
ATOM 13822 C CA . ASN C 1 680 ? -17.993 -64.084 -18.531 1.00 80.17 680 ASN C CA 1
ATOM 13823 C C . ASN C 1 680 ? -17.032 -62.920 -18.366 1.00 81.24 680 ASN C C 1
ATOM 13824 O O . ASN C 1 680 ? -16.386 -62.508 -19.330 1.00 82.19 680 ASN C O 1
#

Secondary structure (DSSP, 8-state):
-EEEEE---PPP-EE-TTS-BSEEEEEEEEEEEE--TT--HHHHHHHHHHHTTTS--------HHHHHHHHHTSHHHHHHHHTT---HHHHHHHHHHSS-S-----HHHHHHHHHHHHHHTSPTT-EEE---S---HHHHHHHHHHGGGSTTEEEEEEEEEEE-SSTTHHHH--B--STT-S-GGGHHHHHHHT--TT---B-SHHHHHTHHHHSPBPPEEEEEE-TTS-EEEEEEEE--B---EEEES--HHHHHHHHHHHHHHHHHHHHHSTTTT--EEEEEEE-TTT-BEEEEEEEEE-TTT--EEE-TTHHHH--B--GGGGHHHHHHHHHHTTS--SS--EEE--B-BTTSPPB--TTTTTT-SEEE-HHHHHHHT-HHHHHHHHHHHTT----TTBPPP-TTHHHHHHHHHHHHHHTTSSS----SSS-----B--SS--HHHHHHHTTTSSSBB-HHHHHHHHHHHHTTTEEE--BSEEEEEEE-TTSSEEEEEEE----EEEE-SS-HHHHHHHHHHHHHHHH--STT---GGGTTT-SS--EEEE-----EEEEESTTS--EEEEEE-TT----S--HHHHHHHHHHHHHHHHS---/--EE---PPP-EE-TTS-BSEEEEEEEEEEEE--TT--HHHHHHHHHHHHTT---------HHHHHHHHHTSHHHHHHHHSSS----SHHHHHHHTSS-S-----TTHHHHHHHHHHHHTS-TT-EEEE--S---TTHHHHHHHHGGGSTTEEEEEEEEEEE-SSTTHHHH--B--TTT-S-GGGHHHHHHHT--SS---B-SHHHHHTHHHHSPBPPEEEEEE-SSS-EEEEEEEE--BPPPEEEES--HHHHHHHHHHHHHHHHHHHHHSTTTT--EEEEEEE-TTT-BEEEEEEEEE-TTT--EEE-TTHHHH--B--GGGGHHHHHHHHHHTTS--SS--EEE--B-BTTSPPB--TTTTTT-SEEE-HHHHHHHT-HHHHHHHHHHHTT----TTBPPP-TTHHHHHHHHHHHHHTTTTTS----SSS-----B--SS--HHHHHHHTTTSSSBB-HHHHHHHHHHHHTTTEEE--BSEEEEEEE-TTSSEEEEEEEPPP-EEEE-SS-HHHHHHHHHHHHHHHH--STT---GGGTTT-SS--EEEE-----EEEEESTTS--EEEEEE-TT---SS---HHHHHHHHHHHHHHHS---/-EEEEE---PPP-EE-TTS-BSEEEEEEEEEEEE--TT--HHHHHHHHHHHTTTS--------HHHHHHHHHHSHHHHHHHHHT-S---HHHHHHHHHSS-S-----HHHHHHHHHHHHHHTSPTT-EEE---S---HHHHHHHHHHGGGSTTEEEEEEEEEEE-SSTTHHHH--B--TTT-S-TTSHHHHHHHT--TT---B-SHHHHHTHHHHSPBPPEEEEEE-TTS-EEEEEEEE--BPPPEEEES--HHHHHHHHHHHHHHHHHHHHHSGGGG--EEEEEEE-TTT-BEEEEEEEEE-TTT--EEE-TTHHHH--B--GGGGHHHHHHHHHHTTS--SS--EEE--B--TTS--B--TTTTTT-SEEE-HHHHHHHT-HHHHHHHHHHHTT----TT-----TTHHHHHHHHHHHHHHTTSSS----SSS-----B--SS--HHHHHHHTTTSSSBB-HHHHHHHHHHHHTTTEEE--BSEEEEEEE-TTSSEEEEEEE----EEEE-SS-HHHHHHHHHHHHHHHH--STT---GGGGTT-SS--EEEE-----EEEEESSSS--EEEEEE--S----S---HHHHHHHHHHHHHHHS---

Nearest PDB structures (foldseek):
  2wad-assembly1_A  TM=1.002E+00  e=0.000E+00  Streptococcus pneumoniae
  2wae-assembly1_A  TM=9.846E-01  e=0.000E+00  Streptococcus pneumoniae
  2wad-assembly2_B  TM=9.762E-01  e=0.000E+00  Streptococcus pneumoniae
  2waf-assembly1_A  TM=8.333E-01  e=2.354E-100  Streptococcus pneumoniae R6
  3vsl-assembly1_A  TM=7.474E-01  e=2.572E-55  Staphylococcus aureus subsp. aureus MW2

=== Feature glossary ===
The record interleaves many kinds of information about one protein. Here is each kind framed as the question it answers.

Q: What does the local fold look like, residue by residue?
A: A 3Di character summarizes, for each residue, the relative orientation of the Cα frame of its nearest spatial neighbor. Because it encodes fold topology rather than chemistry, 3Di alignments detect remote structural similarity that sequence alignment misses.

Q: Which residues are in helices, strands, or loops?
A: Secondary structure is the local, repeating backbone conformation. DSSP classifies it into eight states by reading the hydrogen-bond network: three helix types (H, G, I), two β types (E, B), two non-regular types (T, S), and unstructured coil (-).

Q: How big and how compact is the whole molecule?
A: Three whole-structure scalars: the radius of gyration (RMS distance of Cα from centroid, in Å), the count of Cα–Cα contacts (pairs closer than 8 Å and separated by more than four residues in sequence — i.e. tertiary, not local, contacts), and the bounding-box dimensions. Together they distinguish compact globular folds from extended fibres or disordered chains.

Q: How confident is the AlphaFold model at each residue?
A: For AlphaFold models, the B-factor field carries pLDDT — the model's own estimate of local accuracy on a 0–100 scale. Regions with pLDDT<50 should be treated as essentially unmodeled; they often correspond to intrinsically disordered segments.

Q: What family and function is it annotated with?
A: Functional annotations link the protein to curated databases. InterPro entries identify conserved domains and families by matching the sequence against member-database signatures (Pfam, PROSITE, CDD, …). Gene Ontology (GO) terms describe molecular function, biological process, and cellular component in a controlled vocabulary. CATH places the structure in a hierarchical fold classification (Class/Architecture/Topology/Homologous-superfamily). The organism is the source species.

Q: What known structures does this most resemble?
A: Nearest PDB neighbors are the top structural matches found by Foldseek when searching this structure against the entire Protein Data Bank. Each hit reports a TM-score (0 to 1; >0.5 almost always implies the same fold) and an E-value. These are *structural* homologs — they may share no detectable sequence similarity.

Q: Which residues are buried vs exposed?
A: Solvent-accessible surface area (SASA) is the area in Å² traced out by the centre of a 1.4 Å probe sphere (a water molecule) rolled over the protein's van der Waals surface (Shrake–Rupley / Lee–Richards construction). Buried residues have near-zero SASA; fully exposed residues can exceed 200 Å². The total SASA scales roughly with the number of surface residues.

Q: What are the backbone torsion angles?
A: φ (phi) and ψ (psi) are the two rotatable backbone dihedrals per residue: φ is the C(i-1)–N–Cα–C torsion, ψ is the N–Cα–C–N(i+1) torsion, both in degrees on (−180°, 180°]. α-helical residues cluster near (−60°, −45°); β-strand residues near (−120°, +130°). A Ramachandran plot is simply a scatter of (φ, ψ) for every residue.

Q: Are the domains correctly placed relative to each other?
A: Predicted aligned error is AlphaFold's pairwise confidence. Unlike pLDDT (per-residue), PAE is per-residue-pair and captures whether two parts of the structure are correctly placed relative to each other. Units are ångströms of expected positional error.

Q: What if only a Cα trace is available?
A: P-SEA three-state annotation labels each residue as helix, strand, or coil based purely on the geometry of the Cα trace. It serves as a fallback when the full backbone (and thus DSSP) is unavailable.

Q: What is the amino-acid chain?
A: This is the polypeptide sequence — one letter per residue, N-terminus first. Length ranges from a few dozen residues for small domains to over a thousand for large multi-domain proteins.

Q: What do the rendered images show?
A: The six renders are orthographic views along the three Cartesian axes in both directions. Representation (cartoon, sticks, or surface) and color scheme (sequence-rainbow or by-chain) vary across proteins so the training set covers all the common visualization conventions.

Q: What do the diagnostic plots show?
A: Plot images: a contact map (which residues are close in 3D, as an N×N binary image), a Ramachandran scatter (backbone torsion angles, revealing secondary-structure composition at a glance), and — for AlphaFold structures — a PAE heatmap (pairwise prediction confidence).

Q: How mobile is each atom in the crystal?
A: B-factor (Debye–Waller factor) reflects atomic displacement in the crystal lattice. It is an experimental observable (units Å²), not a prediction; low values mean the atom is pinned down, high values mean it moves or is heterogeneous across the crystal.

Q: Where is each backbone atom in 3D?
A: The mmCIF table is the protein's shape written out atom by atom. For each backbone N, Cα, C, and carbonyl O, it records an (x, y, z) coordinate triple in Å plus the residue type, chain letter, and residue number.